Protein 4GHK (pdb70)

CATH classification: 3.40.605.10 (+1 more: 3.40.309.10)

Foldseek 3Di:
DLVVVLVVLLVLQQVLLVQLQPDDLVLLLQLLLQLLVLCVVCVVVLQVLLVVLLVVDPPLSVLLHCDPVNNVVLSVLSNLLSVDDQQAQDWDQQDADPLGWTKTKGKTFLAEEEEEEENRLSLLRQLLSLQSSNSYAYEYEYHPSNLSNSVVSLVSSLRSCVVSVRDSSSYHYDNDNPCVSVLCQLAVVVRHQEYEYDDALVVVVVSVVRGPHHYFYANDWAAEEEEFLQFDLVLLQVQQVVQHHAEYEYALNCLLVNCLVNLVSCVVVPEAEAEDPSNCVSCVVSVHDDHHHHDPCSLQDGSYHYYYYDNGLVVVLVSCQVRPSLAEYEYGHPDDVSRVCQCPRNNHLYYYYSHHSVCQECVSVPLSGASDAGGDDPQDHTGDGSSSSIDMDMDMDHDPRDDD/DLLVVLVVLLVLQQVQLVQLQVDDLVLLLQLLLQLLVVLVVCVVVLQVLLVVLLVVVVVVVDDPVLSVLLHCDPVNSVVLSVLSNLLSPDDQQFQDWDQQDADPLFWTKTKGKTFLAEEEEEEERNLSCLRNLLSLQSSNSYQYEYEYAPSNLRNNVVSLVSSLVSCVSSVRDSRSYHYPNDNPPVSVLCVLAVVVRHAEYEYDDALVVVVVSVVRGPHHYFAFRAFAEEEEEFLQFDLVLLQVQQLFLLHHQEYEYAPNCLLVRCLVVLQSLVVVVQAEAEDPSNCVSCVVSVRDDHHHHDPVSLQDHSYHYYYYDNGLVRVLVSCQVRGRLAEYEYGHPDPVSRVCQCVRRNHLYYYYSHHSNCQECVSVPLSGFSYAGRDDPQHHTGDGSSSRIDMDMDMDHDPRDD/DLLVVLVVLLVLQLVLLVQLQVDDLVLLLQLLLQLLVLCPPVVVQLQVLLVVLLVVDVVVDDCSVLQHCDPVNSVVLSVLSNLLSVDDQQFQDWDQQDADPLGWTKTKGKTFLAEEEEEEERRLSLLSQLLSLNSSNSYQYEYEYHLSNLSSNVVSLVSSQRSCVVSVRHSRSYHYDNDNPCVSLLSQQAVVVRHAEYEYDDDQVVVVVSVVSGPHHYFAANAWAEEEEEFLQFDLVLLQVQQLSQHHQEYEYAPNCLLVRLLVSLVSQVVVVEAEEEDPSNCVSCVVSVRDDHHYPCYHYYYYDNGLVRVLVCCQVGNRLAEYEYGHPDDVSRVCQVPRNNHLYYYYSHHSVCQECVSVPQSGFSDAHRDDPQDHGGDGSSSSIDMDMDMHHDPRDD/DLVLLVVLLVLQQVLLVQLQPDDLVLLLQLLLQLLVVCVVCVPVLQVLLVVLLVVVVVVLSVLQHCDPVNSVVLSVLSNLLNVDDQQFQDWDQQDADPLGWTKTKGKTFLAEEEEEEERNLSCLRQVLSLCSSNRYQYEYEYAPSRLRNNVVSLVSSLVSCVSSVGDSRSYHYPNDNDDCSVLSNLAVVVRHAEYEYHYALVVVVVSVVRGPHHYFAFNQWAEEEEEFLQFDLVLLQVQLVSLNHAEYEYAPNCLLVNVLVNLVVLVVVCQAEAEDPSNCVSCVVSVHDDHHHDDPVSLVYHYYYYDNGLVVVLVSCQPSTRLAEYEYGHPDPVSRVCQQPRNNHLYYYYSHHSVCQECVSVPLSGFSYAGRDDPQDHTGDGSSSRIDMDMDMDHDPRDD

Structure (mmCIF, N/CA/C/O backbone):
data_4GHK
#
_entry.id   4GHK
#
_cell.length_a   85.410
_cell.length_b   142.460
_cell.length_c   154.760
_cell.angle_alpha   90.00
_cell.angle_beta   90.00
_cell.angle_gamma   90.00
#
_symmetry.space_group_name_H-M   'P 21 21 21'
#
loop_
_entity.id
_entity.type
_entity.pdbx_description
1 polymer 'Gamma-glutamyl phosphate reductase'
2 water water
#
loop_
_atom_site.group_PDB
_atom_site.id
_atom_site.type_symbol
_atom_site.label_atom_id
_atom_site.label_alt_id
_atom_site.label_comp_id
_atom_site.label_asym_id
_atom_site.label_entity_id
_atom_site.label_seq_id
_atom_site.pdbx_PDB_ins_code
_atom_site.Cartn_x
_atom_site.Cartn_y
_atom_site.Cartn_z
_atom_site.occupancy
_atom_site.B_iso_or_equiv
_atom_site.auth_seq_id
_atom_site.auth_comp_id
_atom_site.auth_asym_id
_atom_site.auth_atom_id
_atom_site.pdbx_PDB_model_num
ATOM 1 N N . ASP A 1 23 ? 0.504 23.560 35.030 1.00 62.48 2 ASP A N 1
ATOM 2 C CA . ASP A 1 23 ? 1.656 22.671 34.905 1.00 64.26 2 ASP A CA 1
ATOM 3 C C . ASP A 1 23 ? 2.890 23.447 34.453 1.00 59.55 2 ASP A C 1
ATOM 4 O O . ASP A 1 23 ? 3.981 23.241 34.984 1.00 59.39 2 ASP A O 1
ATOM 9 N N . ILE A 1 24 ? 2.716 24.334 33.474 1.00 57.32 3 ILE A N 1
ATOM 10 C CA . ILE A 1 24 ? 3.810 25.182 33.005 1.00 52.34 3 ILE A CA 1
ATOM 11 C C . ILE A 1 24 ? 4.376 25.991 34.163 1.00 53.98 3 ILE A C 1
ATOM 12 O O . ILE A 1 24 ? 5.591 26.168 34.276 1.00 54.01 3 ILE A O 1
ATOM 14 N N . ASP A 1 25 ? 3.492 26.467 35.035 1.00 55.28 4 ASP A N 1
ATOM 15 C CA . ASP A 1 25 ? 3.910 27.260 36.188 1.00 52.37 4 ASP A CA 1
ATOM 16 C C . ASP A 1 25 ? 4.622 26.439 37.253 1.00 50.74 4 ASP A C 1
ATOM 17 O O . ASP A 1 25 ? 5.648 26.857 37.787 1.00 51.10 4 ASP A O 1
ATOM 22 N N . GLN A 1 26 ? 4.080 25.270 37.564 1.00 52.39 5 GLN A N 1
ATOM 23 C CA . GLN A 1 26 ? 4.725 24.392 38.530 1.00 52.58 5 GLN A CA 1
ATOM 24 C C . GLN A 1 26 ? 6.087 23.950 37.989 1.00 49.80 5 GLN A C 1
ATOM 25 O O . GLN A 1 26 ? 7.063 23.818 38.735 1.00 47.19 5 GLN A O 1
ATOM 27 N N . TYR A 1 27 ? 6.149 23.738 36.680 1.00 50.39 6 TYR A N 1
ATOM 28 C CA . TYR A 1 27 ? 7.372 23.279 36.038 1.00 48.29 6 TYR A CA 1
ATOM 29 C C . TYR A 1 27 ? 8.450 24.349 36.101 1.00 45.04 6 TYR A C 1
ATOM 30 O O . TYR A 1 27 ? 9.607 24.060 36.413 1.00 43.01 6 TYR A O 1
ATOM 39 N N . MET A 1 28 ? 8.069 25.589 35.810 1.00 43.99 7 MET A N 1
ATOM 40 C CA . MET A 1 28 ? 9.023 26.695 35.853 1.00 42.75 7 MET A CA 1
ATOM 41 C C . MET A 1 28 ? 9.553 26.974 37.267 1.00 43.90 7 MET A C 1
ATOM 42 O O . MET A 1 28 ? 10.732 27.296 37.440 1.00 43.78 7 MET A O 1
ATOM 47 N N . THR A 1 29 ? 8.694 26.836 38.274 1.00 43.86 8 THR A N 1
ATOM 48 C CA . THR A 1 29 ? 9.124 27.013 39.661 1.00 42.90 8 THR A CA 1
ATOM 49 C C . THR A 1 29 ? 10.133 25.927 40.033 1.00 42.21 8 THR A C 1
ATOM 50 O O . THR A 1 29 ? 11.204 26.214 40.574 1.00 37.44 8 THR A O 1
ATOM 54 N N . ASP A 1 30 ? 9.779 24.681 39.730 1.00 45.06 9 ASP A N 1
ATOM 55 C CA . ASP A 1 30 ? 10.673 23.539 39.920 1.00 43.86 9 ASP A CA 1
ATOM 56 C C . ASP A 1 30 ? 12.038 23.792 39.253 1.00 39.52 9 ASP A C 1
ATOM 57 O O . ASP A 1 30 ? 13.093 23.635 39.888 1.00 35.84 9 ASP A O 1
ATOM 62 N N . VAL A 1 31 ? 12.012 24.218 37.987 1.00 40.16 10 VAL A N 1
ATOM 63 C CA . VAL A 1 31 ? 13.238 24.553 37.259 1.00 35.76 10 VAL A CA 1
ATOM 64 C C . VAL A 1 31 ? 14.077 25.561 38.045 1.00 33.63 10 VAL A C 1
ATOM 65 O O . VAL A 1 31 ? 15.282 25.368 38.225 1.00 31.90 10 VAL A O 1
ATOM 69 N N . GLY A 1 32 ? 13.439 26.620 38.542 1.00 35.38 11 GLY A N 1
ATOM 70 C CA . GLY A 1 32 ? 14.139 27.611 39.353 1.00 33.25 11 GLY A CA 1
ATOM 71 C C . GLY A 1 32 ? 14.770 27.033 40.610 1.00 36.01 11 GLY A C 1
ATOM 72 O O . GLY A 1 32 ? 15.939 27.293 40.917 1.00 36.58 11 GLY A O 1
ATOM 73 N N . ARG A 1 33 ? 13.993 26.247 41.343 1.00 41.40 12 ARG A N 1
ATOM 74 C CA . ARG A 1 33 ? 14.486 25.603 42.553 1.00 45.57 12 ARG A CA 1
ATOM 75 C C . ARG A 1 33 ? 15.683 24.676 42.286 1.00 44.51 12 ARG A C 1
ATOM 76 O O . ARG A 1 33 ? 16.650 24.665 43.052 1.00 47.99 12 ARG A O 1
ATOM 84 N N . ARG A 1 34 ? 15.625 23.918 41.195 1.00 39.96 13 ARG A N 1
ATOM 85 C CA . ARG A 1 34 ? 16.730 23.032 40.815 1.00 36.58 13 ARG A CA 1
ATOM 86 C C . ARG A 1 34 ? 17.987 23.812 40.468 1.00 35.38 13 ARG A C 1
ATOM 87 O O . ARG A 1 34 ? 19.094 23.416 40.835 1.00 35.35 13 ARG A O 1
ATOM 95 N N . ALA A 1 35 ? 17.812 24.928 39.763 1.00 35.18 14 ALA A N 1
ATOM 96 C CA . ALA A 1 35 ? 18.934 25.792 39.422 1.00 32.61 14 ALA A CA 1
ATOM 97 C C . ALA A 1 35 ? 19.607 26.323 40.681 1.00 33.99 14 ALA A C 1
ATOM 98 O O . ALA A 1 35 ? 20.842 26.363 40.764 1.00 33.57 14 ALA A O 1
ATOM 100 N N . ARG A 1 36 ? 18.800 26.740 41.658 1.00 35.27 15 ARG A N 1
ATOM 101 C CA . ARG A 1 36 ? 19.340 27.273 42.915 1.00 39.72 15 ARG A CA 1
ATOM 102 C C . ARG A 1 36 ? 20.139 26.214 43.658 1.00 39.88 15 ARG A C 1
ATOM 103 O O . ARG A 1 36 ? 21.242 26.480 44.139 1.00 39.31 15 ARG A O 1
ATOM 111 N N . ARG A 1 37 ? 19.567 25.015 43.747 1.00 40.30 16 ARG A N 1
ATOM 112 C CA . ARG A 1 37 ? 20.233 23.894 44.403 1.00 42.37 16 ARG A CA 1
ATOM 113 C C . ARG A 1 37 ? 21.540 23.536 43.699 1.00 40.19 16 ARG A C 1
ATOM 114 O O . ARG A 1 37 ? 22.569 23.329 44.350 1.00 40.81 16 ARG A O 1
ATOM 122 N N . ALA A 1 38 ? 21.503 23.475 42.371 1.00 36.92 17 ALA A N 1
ATOM 123 C CA . ALA A 1 38 ? 22.691 23.127 41.596 1.00 34.65 17 ALA A CA 1
ATOM 124 C C . ALA A 1 38 ? 23.762 24.197 41.718 1.00 31.49 17 ALA A C 1
ATOM 125 O O . ALA A 1 38 ? 24.955 23.896 41.680 1.00 32.57 17 ALA A O 1
ATOM 127 N N . SER A 1 39 ? 23.342 25.450 41.850 1.00 28.60 18 SER A N 1
ATOM 128 C CA . SER A 1 39 ? 24.301 26.559 41.836 1.00 27.79 18 SER A CA 1
ATOM 129 C C . SER A 1 39 ? 25.388 26.402 42.909 1.00 26.78 18 SER A C 1
ATOM 130 O O . SER A 1 39 ? 26.516 26.852 42.715 1.00 26.85 18 SER A O 1
ATOM 133 N N . ARG A 1 40 ? 25.068 25.730 44.015 1.00 28.47 19 ARG A N 1
ATOM 134 C CA . ARG A 1 40 ? 26.053 25.531 45.090 1.00 33.06 19 ARG A CA 1
ATOM 135 C C . ARG A 1 40 ? 27.193 24.640 44.639 1.00 31.17 19 ARG A C 1
ATOM 136 O O . ARG A 1 40 ? 28.355 24.915 44.939 1.00 31.89 19 ARG A O 1
ATOM 144 N N . SER A 1 41 ? 26.853 23.570 43.923 1.00 30.02 20 SER A N 1
ATOM 145 C CA . SER A 1 41 ? 27.857 22.610 43.492 1.00 29.44 20 SER A CA 1
ATOM 146 C C . SER A 1 41 ? 28.754 23.213 42.433 1.00 23.86 20 SER A C 1
ATOM 147 O O . SER A 1 41 ? 29.974 23.056 42.499 1.00 28.70 20 SER A O 1
ATOM 150 N N . ILE A 1 42 ? 28.160 23.906 41.461 1.00 23.93 21 ILE A N 1
ATOM 151 C CA . ILE A 1 42 ? 28.950 24.488 40.375 1.00 20.97 21 ILE A CA 1
ATOM 152 C C . ILE A 1 42 ? 29.773 25.695 40.859 1.00 22.88 21 ILE A C 1
ATOM 153 O O . ILE A 1 42 ? 30.903 25.907 40.407 1.00 21.46 21 ILE A O 1
ATOM 158 N N . ALA A 1 43 ? 29.224 26.485 41.782 1.00 20.64 22 ALA A N 1
ATOM 159 C CA . ALA A 1 43 ? 29.992 27.606 42.332 1.00 24.35 22 ALA A CA 1
ATOM 160 C C . ALA A 1 43 ? 31.263 27.096 43.013 1.00 27.38 22 ALA A C 1
ATOM 161 O O . ALA A 1 43 ? 32.301 27.747 42.972 1.00 28.26 22 ALA A O 1
ATOM 163 N N . ARG A 1 44 ? 31.160 25.912 43.611 1.00 30.18 23 ARG A N 1
ATOM 164 C CA . ARG A 1 44 ? 32.230 25.291 44.395 1.00 32.28 23 ARG A CA 1
ATOM 165 C C . ARG A 1 44 ? 33.235 24.573 43.512 1.00 29.33 23 ARG A C 1
ATOM 166 O O . ARG A 1 44 ? 34.377 24.346 43.912 1.00 28.04 23 ARG A O 1
ATOM 174 N N . ALA A 1 45 ? 32.782 24.181 42.324 1.00 28.79 24 ALA A N 1
ATOM 175 C CA . ALA A 1 45 ? 33.529 23.260 41.467 1.00 27.68 24 ALA A CA 1
ATOM 176 C C . ALA A 1 45 ? 34.883 23.831 41.067 1.00 30.34 24 ALA A C 1
ATOM 177 O O . ALA A 1 45 ? 35.005 25.033 40.781 1.00 29.36 24 ALA A O 1
ATOM 179 N N . SER A 1 46 ? 35.893 22.966 41.027 1.00 28.46 25 SER A N 1
ATOM 180 C CA . SER A 1 46 ? 37.250 23.396 40.693 1.00 27.20 25 SER A CA 1
ATOM 181 C C . SER A 1 46 ? 37.367 23.740 39.218 1.00 27.25 25 SER A C 1
ATOM 182 O O . SER A 1 46 ? 36.510 23.378 38.411 1.00 27.49 25 SER A O 1
ATOM 185 N N . THR A 1 47 ? 38.442 24.434 38.867 1.00 29.00 26 THR A N 1
ATOM 186 C CA . THR A 1 47 ? 38.765 24.698 37.471 1.00 30.07 26 THR A CA 1
ATOM 187 C C . THR A 1 47 ? 38.860 23.413 36.664 1.00 26.85 26 THR A C 1
ATOM 188 O O . THR A 1 47 ? 38.346 23.339 35.550 1.00 32.04 26 THR A O 1
ATOM 192 N N . ALA A 1 48 ? 39.532 22.404 37.217 1.00 28.68 27 ALA A N 1
ATOM 193 C CA . ALA A 1 48 ? 39.690 21.130 36.519 1.00 26.64 27 ALA A CA 1
ATOM 194 C C . ALA A 1 48 ? 38.341 20.484 36.194 1.00 27.50 27 ALA A C 1
ATOM 195 O O . ALA A 1 48 ? 38.130 19.983 35.090 1.00 29.97 27 ALA A O 1
ATOM 197 N N . ALA A 1 49 ? 37.432 20.487 37.163 1.00 27.10 28 ALA A N 1
ATOM 198 C CA . ALA A 1 49 ? 36.150 19.808 36.991 1.00 27.97 28 ALA A CA 1
ATOM 199 C C . ALA A 1 49 ? 35.298 20.548 35.969 1.00 27.28 28 ALA A C 1
ATOM 200 O O . ALA A 1 49 ? 34.603 19.926 35.150 1.00 32.75 28 ALA A O 1
ATOM 202 N N . LYS A 1 50 ? 35.356 21.876 36.006 1.00 22.78 29 LYS A N 1
ATOM 203 C CA . LYS A 1 50 ? 34.609 22.678 35.049 1.00 24.25 29 LYS A CA 1
ATOM 204 C C . LYS A 1 50 ? 35.133 22.482 33.634 1.00 24.88 29 LYS A C 1
ATOM 205 O O . LYS A 1 50 ? 34.358 22.213 32.713 1.00 26.30 29 LYS A O 1
ATOM 211 N N . ASN A 1 51 ? 36.445 22.601 33.455 1.00 27.14 30 ASN A N 1
ATOM 212 C CA . ASN A 1 51 ? 37.038 22.363 32.135 1.00 29.90 30 ASN A CA 1
ATOM 213 C C . ASN A 1 51 ? 36.813 20.933 31.648 1.00 31.99 30 ASN A C 1
ATOM 214 O O . ASN A 1 51 ? 36.665 20.699 30.444 1.00 34.27 30 ASN A O 1
ATOM 219 N N . ALA A 1 52 ? 36.754 19.978 32.579 1.00 24.18 31 ALA A N 1
ATOM 220 C CA . ALA A 1 52 ? 36.516 18.577 32.196 1.00 26.74 31 ALA A CA 1
ATOM 221 C C . ALA A 1 52 ? 35.075 18.373 31.721 1.00 30.53 31 ALA A C 1
ATOM 222 O O . ALA A 1 52 ? 34.815 17.591 30.808 1.00 32.61 31 ALA A O 1
ATOM 224 N N . ALA A 1 53 ? 34.136 19.061 32.367 1.00 28.41 32 ALA A N 1
ATOM 225 C CA . ALA A 1 53 ? 32.746 19.053 31.910 1.00 31.60 32 ALA A CA 1
ATOM 226 C C . ALA A 1 53 ? 32.675 19.562 30.466 1.00 30.97 32 ALA A C 1
ATOM 227 O O . ALA A 1 53 ? 32.057 18.934 29.603 1.00 34.10 32 ALA A O 1
ATOM 229 N N . LEU A 1 54 ? 33.325 20.701 30.222 1.00 29.81 33 LEU A N 1
ATOM 230 C CA . LEU A 1 54 ? 33.398 21.299 28.885 1.00 30.55 33 LEU A CA 1
ATOM 231 C C . LEU A 1 54 ? 33.945 20.318 27.855 1.00 32.12 33 LEU A C 1
ATOM 232 O O . LEU A 1 54 ? 33.299 20.042 26.835 1.00 33.58 33 LEU A O 1
ATOM 237 N N . GLU A 1 55 ? 35.128 19.773 28.131 1.00 35.80 34 GLU A N 1
ATOM 238 C CA . GLU A 1 55 ? 35.739 18.790 27.235 1.00 40.16 34 GLU A CA 1
ATOM 239 C C . GLU A 1 55 ? 34.871 17.530 27.045 1.00 42.33 34 GLU A C 1
ATOM 240 O O . GLU A 1 55 ? 34.893 16.899 25.985 1.00 44.28 34 GLU A O 1
ATOM 246 N N . ALA A 1 56 ? 34.104 17.163 28.066 1.00 43.70 35 ALA A N 1
ATOM 247 C CA . ALA A 1 56 ? 33.271 15.963 27.963 1.00 44.88 35 ALA A CA 1
ATOM 248 C C . ALA A 1 56 ? 32.073 16.231 27.055 1.00 44.84 35 ALA A C 1
ATOM 249 O O . ALA A 1 56 ? 31.738 15.403 26.203 1.00 47.25 35 ALA A O 1
ATOM 251 N N . VAL A 1 57 ? 31.442 17.395 27.229 1.00 43.27 36 VAL A N 1
ATOM 252 C CA . VAL A 1 57 ? 30.377 17.826 26.317 1.00 36.01 36 VAL A CA 1
ATOM 253 C C . VAL A 1 57 ? 30.879 17.815 24.867 1.00 40.42 36 VAL A C 1
ATOM 254 O O . VAL A 1 57 ? 30.207 17.302 23.966 1.00 39.83 36 VAL A O 1
ATOM 258 N N . ALA A 1 58 ? 32.084 18.345 24.663 1.00 39.87 37 ALA A N 1
ATOM 259 C CA . ALA A 1 58 ? 32.680 18.431 23.333 1.00 39.36 37 ALA A CA 1
ATOM 260 C C . ALA A 1 58 ? 32.929 17.060 22.699 1.00 50.87 37 ALA A C 1
ATOM 261 O O . ALA A 1 58 ? 32.969 16.944 21.477 1.00 53.88 37 ALA A O 1
ATOM 263 N N . ARG A 1 59 ? 33.105 16.031 23.524 1.00 50.21 38 ARG A N 1
ATOM 264 C CA . ARG A 1 59 ? 33.309 14.673 23.009 1.00 51.32 38 ARG A CA 1
ATOM 265 C C . ARG A 1 59 ? 31.973 13.955 22.823 1.00 54.34 38 ARG A C 1
ATOM 266 O O . ARG A 1 59 ? 31.820 13.129 21.925 1.00 58.49 38 ARG A O 1
ATOM 268 N N . ALA A 1 60 ? 31.000 14.278 23.673 1.00 55.75 39 ALA A N 1
ATOM 269 C CA . ALA A 1 60 ? 29.666 13.688 23.555 1.00 55.95 39 ALA A CA 1
ATOM 270 C C . ALA A 1 60 ? 28.948 14.187 22.302 1.00 58.49 39 ALA A C 1
ATOM 271 O O . ALA A 1 60 ? 28.112 13.481 21.734 1.00 60.67 39 ALA A O 1
ATOM 273 N N . ILE A 1 61 ? 29.268 15.410 21.883 1.00 58.98 40 ILE A N 1
ATOM 274 C CA . ILE A 1 61 ? 28.762 15.944 20.621 1.00 58.85 40 ILE A CA 1
ATOM 275 C C . ILE A 1 61 ? 29.400 15.181 19.463 1.00 63.41 40 ILE A C 1
ATOM 276 O O . ILE A 1 61 ? 28.729 14.836 18.484 1.00 69.36 40 ILE A O 1
ATOM 281 N N . GLU A 1 62 ? 30.692 14.894 19.582 1.00 62.95 41 GLU A N 1
ATOM 282 C CA . GLU A 1 62 ? 31.394 14.121 18.554 1.00 66.55 41 GLU A CA 1
ATOM 283 C C . GLU A 1 62 ? 30.879 12.680 18.402 1.00 67.79 41 GLU A C 1
ATOM 284 O O . GLU A 1 62 ? 30.905 12.124 17.304 1.00 69.63 41 GLU A O 1
ATOM 290 N N . ARG A 1 63 ? 30.398 12.089 19.497 1.00 66.68 42 ARG A N 1
ATOM 291 C CA . ARG A 1 63 ? 29.928 10.698 19.487 1.00 66.55 42 ARG A CA 1
ATOM 292 C C . ARG A 1 63 ? 28.451 10.528 19.081 1.00 69.15 42 ARG A C 1
ATOM 293 O O . ARG A 1 63 ? 28.115 9.615 18.327 1.00 75.32 42 ARG A O 1
ATOM 295 N N . ASP A 1 64 ? 27.579 11.406 19.578 1.00 66.37 43 ASP A N 1
ATOM 296 C CA . ASP A 1 64 ? 26.138 11.318 19.311 1.00 67.48 43 ASP A CA 1
ATOM 297 C C . ASP A 1 64 ? 25.704 12.245 18.176 1.00 65.72 43 ASP A C 1
ATOM 298 O O . ASP A 1 64 ? 24.523 12.571 18.054 1.00 63.34 43 ASP A O 1
ATOM 303 N N . ALA A 1 65 ? 26.664 12.650 17.346 1.00 66.31 44 ALA A N 1
ATOM 304 C CA . ALA A 1 65 ? 26.435 13.598 16.249 1.00 64.69 44 ALA A CA 1
ATOM 305 C C . ALA A 1 65 ? 25.293 13.214 15.292 1.00 71.32 44 ALA A C 1
ATOM 306 O O . ALA A 1 65 ? 24.495 14.072 14.886 1.00 70.29 44 ALA A O 1
ATOM 308 N N . GLY A 1 66 ? 25.231 11.933 14.926 1.00 72.66 45 GLY A N 1
ATOM 309 C CA . GLY A 1 66 ? 24.165 11.426 14.079 1.00 73.71 45 GLY A CA 1
ATOM 310 C C . GLY A 1 66 ? 22.788 11.600 14.692 1.00 74.48 45 GLY A C 1
ATOM 311 O O . GLY A 1 66 ? 21.897 12.191 14.082 1.00 76.08 45 GLY A O 1
ATOM 312 N N . ALA A 1 67 ? 22.615 11.095 15.911 1.00 75.56 46 ALA A N 1
ATOM 313 C CA . ALA A 1 67 ? 21.357 11.246 16.644 1.00 76.97 46 ALA A CA 1
ATOM 314 C C . ALA A 1 67 ? 21.006 12.715 16.888 1.00 75.18 46 ALA A C 1
ATOM 315 O O . ALA A 1 67 ? 19.850 13.052 17.161 1.00 74.29 46 ALA A O 1
ATOM 317 N N . LEU A 1 68 ? 22.017 13.576 16.800 1.00 73.55 47 LEU A N 1
ATOM 318 C CA . LEU A 1 68 ? 21.845 15.015 16.967 1.00 71.91 47 LEU A CA 1
ATOM 319 C C . LEU A 1 68 ? 21.432 15.666 15.655 1.00 73.29 47 LEU A C 1
ATOM 320 O O . LEU A 1 68 ? 20.488 16.464 15.617 1.00 72.33 47 LEU A O 1
ATOM 325 N N . LYS A 1 69 ? 22.160 15.339 14.588 1.00 71.81 48 LYS A N 1
ATOM 326 C CA . LYS A 1 69 ? 21.907 15.923 13.278 1.00 71.22 48 LYS A CA 1
ATOM 327 C C . LYS A 1 69 ? 20.545 15.486 12.759 1.00 74.83 48 LYS A C 1
ATOM 328 O O . LYS A 1 69 ? 19.983 16.119 11.869 1.00 76.80 48 LYS A O 1
ATOM 330 N N . ALA A 1 70 ? 20.015 14.406 13.328 1.00 77.38 49 ALA A N 1
ATOM 331 C CA . ALA A 1 70 ? 18.710 13.885 12.919 1.00 81.70 49 ALA A CA 1
ATOM 332 C C . ALA A 1 70 ? 17.589 14.731 13.513 1.00 81.02 49 ALA A C 1
ATOM 333 O O . ALA A 1 70 ? 16.602 15.044 12.840 1.00 82.78 49 ALA A O 1
ATOM 335 N N . ALA A 1 71 ? 17.747 15.087 14.784 1.00 75.86 50 ALA A N 1
ATOM 336 C CA . ALA A 1 71 ? 16.800 15.965 15.453 1.00 72.45 50 ALA A CA 1
ATOM 337 C C . ALA A 1 71 ? 16.749 17.322 14.759 1.00 69.16 50 ALA A C 1
ATOM 338 O O . ALA A 1 71 ? 15.668 17.865 14.531 1.00 61.92 50 ALA A O 1
ATOM 340 N N . ASN A 1 72 ? 17.921 17.857 14.420 1.00 65.83 51 ASN A N 1
ATOM 341 C CA . ASN A 1 72 ? 18.007 19.126 13.705 1.00 65.52 51 ASN A CA 1
ATOM 342 C C . ASN A 1 72 ? 17.277 19.064 12.376 1.00 68.11 51 ASN A C 1
ATOM 343 O O . ASN A 1 72 ? 16.561 19.995 12.014 1.00 69.13 51 ASN A O 1
ATOM 348 N N . ALA A 1 73 ? 17.468 17.963 11.656 1.00 69.97 52 ALA A N 1
ATOM 349 C CA . ALA A 1 73 ? 16.775 17.732 10.393 1.00 73.31 52 ALA A CA 1
ATOM 350 C C . ALA A 1 73 ? 15.259 17.750 10.593 1.00 73.50 52 ALA A C 1
ATOM 351 O O . ALA A 1 73 ? 14.534 18.405 9.843 1.00 75.68 52 ALA A O 1
ATOM 353 N N . ARG A 1 74 ? 14.792 17.035 11.615 1.00 74.39 53 ARG A N 1
ATOM 354 C CA . ARG A 1 74 ? 13.368 16.991 11.954 1.00 77.66 53 ARG A CA 1
ATOM 355 C C . ARG A 1 74 ? 12.879 18.316 12.554 1.00 81.31 53 ARG A C 1
ATOM 356 O O . ARG A 1 74 ? 11.686 18.487 12.820 1.00 84.29 53 ARG A O 1
ATOM 358 N N . ASP A 1 75 ? 13.814 19.241 12.767 1.00 79.78 54 ASP A N 1
ATOM 359 C CA . ASP A 1 75 ? 13.503 20.606 13.182 1.00 78.42 54 ASP A CA 1
ATOM 360 C C . ASP A 1 75 ? 13.583 21.556 11.983 1.00 79.82 54 ASP A C 1
ATOM 361 O O . ASP A 1 75 ? 12.690 22.383 11.775 1.00 80.10 54 ASP A O 1
ATOM 366 N N . VAL A 1 76 ? 14.659 21.432 11.203 1.00 77.25 55 VAL A N 1
ATOM 367 C CA . VAL A 1 76 ? 14.887 22.295 10.044 1.00 74.28 55 VAL A CA 1
ATOM 368 C C . VAL A 1 76 ? 13.758 22.131 9.037 1.00 76.24 55 VAL A C 1
ATOM 369 O O . VAL A 1 76 ? 13.346 23.094 8.391 1.00 75.90 55 VAL A O 1
ATOM 371 N N . ALA A 1 77 ? 13.252 20.908 8.917 1.00 77.37 56 ALA A N 1
ATOM 372 C CA . ALA A 1 77 ? 12.056 20.672 8.124 1.00 83.56 56 ALA A CA 1
ATOM 373 C C . ALA A 1 77 ? 10.899 21.503 8.683 1.00 85.56 56 ALA A C 1
ATOM 374 O O . ALA A 1 77 ? 10.452 22.463 8.047 1.00 89.76 56 ALA A O 1
ATOM 376 N N . ARG A 1 78 ? 10.438 21.141 9.880 1.00 82.15 57 ARG A N 1
ATOM 377 C CA . ARG A 1 78 ? 9.283 21.786 10.509 1.00 80.53 57 ARG A CA 1
ATOM 378 C C . ARG A 1 78 ? 9.396 23.311 10.573 1.00 77.54 57 ARG A C 1
ATOM 379 O O . ARG A 1 78 ? 8.825 24.021 9.738 1.00 71.44 57 ARG A O 1
ATOM 381 N N . ASP A 1 85 ? 10.808 30.256 6.407 1.00 93.32 64 ASP A N 1
ATOM 382 C CA . ASP A 1 85 ? 11.370 31.481 5.850 1.00 95.00 64 ASP A CA 1
ATOM 383 C C . ASP A 1 85 ? 12.833 31.311 5.437 1.00 96.59 64 ASP A C 1
ATOM 384 O O . ASP A 1 85 ? 13.243 30.238 4.986 1.00 97.93 64 ASP A O 1
ATOM 386 N N . ALA A 1 86 ? 13.605 32.385 5.599 1.00 96.20 65 ALA A N 1
ATOM 387 C CA . ALA A 1 86 ? 15.017 32.434 5.220 1.00 96.84 65 ALA A CA 1
ATOM 388 C C . ALA A 1 86 ? 15.608 33.759 5.703 1.00 96.33 65 ALA A C 1
ATOM 389 O O . ALA A 1 86 ? 14.879 34.739 5.849 1.00 96.73 65 ALA A O 1
ATOM 391 N N . ALA A 1 87 ? 16.909 33.791 5.996 1.00 95.14 66 ALA A N 1
ATOM 392 C CA . ALA A 1 87 ? 17.742 32.597 6.094 1.00 95.72 66 ALA A CA 1
ATOM 393 C C . ALA A 1 87 ? 17.683 32.114 7.541 1.00 91.76 66 ALA A C 1
ATOM 394 O O . ALA A 1 87 ? 18.705 31.908 8.202 1.00 86.36 66 ALA A O 1
ATOM 396 N N . PHE A 1 88 ? 16.452 31.974 8.019 1.00 92.61 67 PHE A N 1
ATOM 397 C CA . PHE A 1 88 ? 16.143 31.410 9.318 1.00 89.67 67 PHE A CA 1
ATOM 398 C C . PHE A 1 88 ? 16.590 29.952 9.318 1.00 88.18 67 PHE A C 1
ATOM 399 O O . PHE A 1 88 ? 17.190 29.473 10.284 1.00 84.26 67 PHE A O 1
ATOM 407 N N . VAL A 1 89 ? 16.308 29.263 8.211 1.00 88.76 68 VAL A N 1
ATOM 408 C CA . VAL A 1 89 ? 16.605 27.838 8.064 1.00 87.51 68 VAL A CA 1
ATOM 409 C C . VAL A 1 89 ? 18.107 27.519 8.062 1.00 88.66 68 VAL A C 1
ATOM 410 O O . VAL A 1 89 ? 18.521 26.449 8.521 1.00 88.10 68 VAL A O 1
ATOM 412 N N . ASP A 1 90 ? 18.916 28.441 7.541 1.00 89.08 69 ASP A N 1
ATOM 413 C CA . ASP A 1 90 ? 20.373 28.293 7.564 1.00 87.12 69 ASP A CA 1
ATOM 414 C C . ASP A 1 90 ? 20.939 28.509 8.971 1.00 83.33 69 ASP A C 1
ATOM 415 O O . ASP A 1 90 ? 21.780 27.736 9.434 1.00 82.24 69 ASP A O 1
ATOM 417 N N . ARG A 1 91 ? 20.483 29.563 9.645 1.00 80.17 70 ARG A N 1
ATOM 418 C CA . ARG A 1 91 ? 20.901 29.830 11.022 1.00 77.56 70 ARG A CA 1
ATOM 419 C C . ARG A 1 91 ? 20.461 28.697 11.951 1.00 76.41 70 ARG A C 1
ATOM 420 O O . ARG A 1 91 ? 21.141 28.381 12.932 1.00 76.40 70 ARG A O 1
ATOM 422 N N . LEU A 1 92 ? 19.318 28.096 11.625 1.00 74.79 71 LEU A N 1
ATOM 423 C CA . LEU A 1 92 ? 18.767 26.958 12.368 1.00 70.56 71 LEU A CA 1
ATOM 424 C C . LEU A 1 92 ? 19.476 25.631 12.051 1.00 72.43 71 LEU A C 1
ATOM 425 O O . LEU A 1 92 ? 19.432 24.691 12.848 1.00 71.69 71 LEU A O 1
ATOM 430 N N . THR A 1 93 ? 20.140 25.568 10.897 1.00 77.22 72 THR A N 1
ATOM 431 C CA . THR A 1 93 ? 20.745 24.321 10.413 1.00 80.43 72 THR A CA 1
ATOM 432 C C . THR A 1 93 ? 22.070 23.993 11.097 1.00 79.60 72 THR A C 1
ATOM 433 O O . THR A 1 93 ? 23.043 24.739 10.978 1.00 81.71 72 THR A O 1
ATOM 435 N N . LEU A 1 94 ? 22.103 22.866 11.804 1.00 77.22 73 LEU A N 1
ATOM 436 C CA . LEU A 1 94 ? 23.330 22.406 12.443 1.00 75.56 73 LEU A CA 1
ATOM 437 C C . LEU A 1 94 ? 24.231 21.741 11.408 1.00 78.15 73 LEU A C 1
ATOM 438 O O . LEU A 1 94 ? 24.332 20.512 11.342 1.00 78.57 73 LEU A O 1
ATOM 440 N N . SER A 1 95 ? 24.877 22.573 10.596 1.00 80.98 74 SER A N 1
ATOM 441 C CA . SER A 1 95 ? 25.773 22.108 9.545 1.00 86.17 74 SER A CA 1
ATOM 442 C C . SER A 1 95 ? 27.027 21.456 10.115 1.00 88.97 74 SER A C 1
ATOM 443 O O . SER A 1 95 ? 27.370 21.648 11.285 1.00 87.25 74 SER A O 1
ATOM 445 N N . ASP A 1 96 ? 27.721 20.696 9.275 1.00 93.91 75 ASP A N 1
ATOM 446 C CA . ASP A 1 96 ? 28.993 20.099 9.667 1.00 95.02 75 ASP A CA 1
ATOM 447 C C . ASP A 1 96 ? 30.127 21.130 9.591 1.00 95.77 75 ASP A C 1
ATOM 448 O O . ASP A 1 96 ? 31.252 20.809 9.202 1.00 101.88 75 ASP A O 1
ATOM 450 N N . LYS A 1 97 ? 29.807 22.371 9.950 1.00 88.04 76 LYS A N 1
ATOM 451 C CA . LYS A 1 97 ? 30.779 23.446 10.061 1.00 82.73 76 LYS A CA 1
ATOM 452 C C . LYS A 1 97 ? 30.410 24.217 11.310 1.00 81.45 76 LYS A C 1
ATOM 453 O O . LYS A 1 97 ? 31.233 24.930 11.888 1.00 81.09 76 LYS A O 1
ATOM 455 N N . ALA A 1 98 ? 29.150 24.077 11.715 1.00 80.05 77 ALA A N 1
ATOM 456 C CA . ALA A 1 98 ? 28.656 24.716 12.931 1.00 75.63 77 ALA A CA 1
ATOM 457 C C . ALA A 1 98 ? 28.829 23.762 14.106 1.00 74.74 77 ALA A C 1
ATOM 458 O O . ALA A 1 98 ? 28.961 24.194 15.252 1.00 74.75 77 ALA A O 1
ATOM 460 N N . LEU A 1 99 ? 28.825 22.463 13.811 1.00 75.08 78 LEU A N 1
ATOM 461 C CA . LEU A 1 99 ? 29.080 21.452 14.830 1.00 73.92 78 LEU A CA 1
ATOM 462 C C . LEU A 1 99 ? 30.565 21.438 15.183 1.00 76.46 78 LEU A C 1
ATOM 463 O O . LEU A 1 99 ? 30.934 21.201 16.336 1.00 75.59 78 LEU A O 1
ATOM 465 N N . LYS A 1 100 ? 31.413 21.703 14.190 1.00 76.76 79 LYS A N 1
ATOM 466 C CA . LYS A 1 100 ? 32.840 21.884 14.436 1.00 71.90 79 LYS A CA 1
ATOM 467 C C . LYS A 1 100 ? 33.074 23.152 15.248 1.00 67.19 79 LYS A C 1
ATOM 468 O O . LYS A 1 100 ? 33.769 23.118 16.266 1.00 68.31 79 LYS A O 1
ATOM 470 N N . THR A 1 101 ? 32.493 24.264 14.795 1.00 63.70 80 THR A N 1
ATOM 471 C CA . THR A 1 101 ? 32.585 25.562 15.485 1.00 59.98 80 THR A CA 1
ATOM 472 C C . THR A 1 101 ? 32.092 25.516 16.944 1.00 57.06 80 THR A C 1
ATOM 473 O O . THR A 1 101 ? 32.685 26.126 17.850 1.00 52.37 80 THR A O 1
ATOM 477 N N . MET A 1 102 ? 30.992 24.803 17.161 1.00 57.78 81 MET A N 1
ATOM 478 C CA . MET A 1 102 ? 30.421 24.652 18.497 1.00 59.80 81 MET A CA 1
ATOM 479 C C . MET A 1 102 ? 31.355 23.837 19.404 1.00 56.62 81 MET A C 1
ATOM 480 O O . MET A 1 102 ? 31.589 24.195 20.561 1.00 52.86 81 MET A O 1
ATOM 485 N N . VAL A 1 103 ? 31.901 22.757 18.850 1.00 55.58 82 VAL A N 1
ATOM 486 C CA . VAL A 1 103 ? 32.836 21.887 19.560 1.00 52.92 82 VAL A CA 1
ATOM 487 C C . VAL A 1 103 ? 34.172 22.578 19.858 1.00 51.82 82 VAL A C 1
ATOM 488 O O . VAL A 1 103 ? 34.711 22.446 20.962 1.00 54.30 82 VAL A O 1
ATOM 492 N N . GLU A 1 104 ? 34.687 23.325 18.885 1.00 51.39 83 GLU A N 1
ATOM 493 C CA . GLU A 1 104 ? 35.876 24.152 19.082 1.00 53.46 83 GLU A CA 1
ATOM 494 C C . GLU A 1 104 ? 35.650 25.213 20.158 1.00 51.94 83 GLU A C 1
ATOM 495 O O . GLU A 1 104 ? 36.567 25.562 20.904 1.00 54.51 83 GLU A O 1
ATOM 501 N N . GLY A 1 105 ? 34.428 25.729 20.237 1.00 50.11 84 GLY A N 1
ATOM 502 C CA . GLY A 1 105 ? 34.104 26.761 21.212 1.00 47.19 84 GLY A CA 1
ATOM 503 C C . GLY A 1 105 ? 34.182 26.262 22.640 1.00 45.34 84 GLY A C 1
ATOM 504 O O . GLY A 1 105 ? 34.679 26.960 23.529 1.00 40.53 84 GLY A O 1
ATOM 505 N N . LEU A 1 106 ? 33.678 25.050 22.861 1.00 48.18 85 LEU A N 1
ATOM 506 C CA . LEU A 1 106 ? 33.749 24.414 24.177 1.00 45.28 85 LEU A CA 1
ATOM 507 C C . LEU A 1 106 ? 35.187 24.348 24.668 1.00 42.21 85 LEU A C 1
ATOM 508 O O . LEU A 1 106 ? 35.492 24.745 25.797 1.00 40.65 85 LEU A O 1
ATOM 513 N N . ARG A 1 107 ? 36.070 23.872 23.795 1.00 44.85 86 ARG A N 1
ATOM 514 C CA . ARG A 1 107 ? 37.479 23.722 24.127 1.00 44.09 86 ARG A CA 1
ATOM 515 C C . ARG A 1 107 ? 38.132 25.082 24.299 1.00 43.20 86 ARG A C 1
ATOM 516 O O . ARG A 1 107 ? 39.043 25.250 25.110 1.00 44.61 86 ARG A O 1
ATOM 524 N N . GLN A 1 108 ? 37.646 26.051 23.535 1.00 44.14 87 GLN A N 1
ATOM 525 C CA . GLN A 1 108 ? 38.120 27.423 23.631 1.00 45.56 87 GLN A CA 1
ATOM 526 C C . GLN A 1 108 ? 37.751 28.007 24.999 1.00 44.91 87 GLN A C 1
ATOM 527 O O . GLN A 1 108 ? 38.585 28.626 25.676 1.00 44.04 87 GLN A O 1
ATOM 533 N N . VAL A 1 109 ? 36.508 27.793 25.421 1.00 42.48 88 VAL A N 1
ATOM 534 C CA . VAL A 1 109 ? 36.071 28.261 26.733 1.00 36.38 88 VAL A CA 1
ATOM 535 C C . VAL A 1 109 ? 36.882 27.584 27.832 1.00 35.77 88 VAL A C 1
ATOM 536 O O . VAL A 1 109 ? 37.180 28.190 28.869 1.00 29.69 88 VAL A O 1
ATOM 540 N N . ALA A 1 110 ? 37.266 26.330 27.590 1.00 36.91 89 ALA A N 1
ATOM 541 C CA . ALA A 1 110 ? 38.076 25.588 28.557 1.00 34.72 89 ALA A CA 1
ATOM 542 C C . ALA A 1 110 ? 39.460 26.209 28.766 1.00 34.27 89 ALA A C 1
ATOM 543 O O . ALA A 1 110 ? 39.996 26.177 29.875 1.00 33.82 89 ALA A O 1
ATOM 545 N N . THR A 1 111 ? 40.038 26.763 27.702 1.00 35.65 90 THR A N 1
ATOM 546 C CA . THR A 1 111 ? 41.375 27.368 27.782 1.00 37.42 90 THR A CA 1
ATOM 547 C C . THR A 1 111 ? 41.387 28.673 28.576 1.00 37.44 90 THR A C 1
ATOM 548 O O . THR A 1 111 ? 42.419 29.063 29.124 1.00 36.70 90 THR A O 1
ATOM 552 N N . LEU A 1 112 ? 40.238 29.346 28.622 1.00 37.80 91 LEU A N 1
ATOM 553 C CA . LEU A 1 112 ? 40.102 30.627 29.315 1.00 36.42 91 LEU A CA 1
ATOM 554 C C . LEU A 1 112 ? 40.418 30.460 30.794 1.00 35.46 91 LEU A C 1
ATOM 555 O O . LEU A 1 112 ? 40.122 29.411 31.376 1.00 35.56 91 LEU A O 1
ATOM 560 N N . PRO A 1 113 ? 41.030 31.485 31.412 1.00 32.87 92 PRO A N 1
ATOM 561 C CA . PRO A 1 113 ? 41.344 31.373 32.842 1.00 28.58 92 PRO A CA 1
ATOM 562 C C . PRO A 1 113 ? 40.082 31.285 33.670 1.00 28.98 92 PRO A C 1
ATOM 563 O O . PRO A 1 113 ? 39.059 31.828 33.260 1.00 29.36 92 PRO A O 1
ATOM 567 N N . ASP A 1 114 ? 40.151 30.618 34.820 1.00 30.13 93 ASP A N 1
ATOM 568 C CA . ASP A 1 114 ? 38.995 30.509 35.691 1.00 29.20 93 ASP A CA 1
ATOM 569 C C . ASP A 1 114 ? 38.906 31.768 36.546 1.00 29.17 93 ASP A C 1
ATOM 570 O O . ASP A 1 114 ? 39.803 32.041 37.344 1.00 30.11 93 ASP A O 1
ATOM 575 N N . PRO A 1 115 ? 37.822 32.541 36.376 1.00 31.10 94 PRO A N 1
ATOM 576 C CA . PRO A 1 115 ? 37.721 33.825 37.073 1.00 26.58 94 PRO A CA 1
ATOM 577 C C . PRO A 1 115 ? 37.309 33.645 38.502 1.00 26.14 94 PRO A C 1
ATOM 578 O O . PRO A 1 115 ? 37.492 34.548 39.312 1.00 29.04 94 PRO A O 1
ATOM 582 N N . ILE A 1 116 ? 36.779 32.471 38.813 1.00 23.60 95 ILE A N 1
ATOM 583 C CA . ILE A 1 116 ? 36.080 32.248 40.066 1.00 23.93 95 ILE A CA 1
ATOM 584 C C . ILE A 1 116 ? 36.987 32.016 41.299 1.00 28.65 95 ILE A C 1
ATOM 585 O O . ILE A 1 116 ? 37.960 31.252 41.246 1.00 25.69 95 ILE A O 1
ATOM 590 N N . GLY A 1 117 ? 36.660 32.686 42.408 1.00 26.64 96 GLY A N 1
ATOM 591 C CA . GLY A 1 117 ? 37.361 32.478 43.664 1.00 25.21 96 GLY A CA 1
ATOM 592 C C . GLY A 1 117 ? 38.609 33.332 43.814 1.00 26.21 96 GLY A C 1
ATOM 593 O O . GLY A 1 117 ? 39.297 33.261 44.839 1.00 27.92 96 GLY A O 1
ATOM 594 N N . GLU A 1 118 ? 38.925 34.124 42.794 1.00 20.49 97 GLU A N 1
ATOM 595 C CA . GLU A 1 118 ? 40.056 35.036 42.897 1.00 26.11 97 GLU A CA 1
ATOM 596 C C . GLU A 1 118 ? 39.852 36.080 44.012 1.00 25.57 97 GLU A C 1
ATOM 597 O O . GLU A 1 118 ? 38.789 36.696 44.118 1.00 22.22 97 GLU A O 1
ATOM 603 N N . MET A 1 119 ? 40.880 36.265 44.835 1.00 27.39 98 MET A N 1
ATOM 604 C CA . MET A 1 119 ? 40.880 37.310 45.851 1.00 28.95 98 MET A CA 1
ATOM 605 C C . MET A 1 119 ? 41.866 38.392 45.454 1.00 28.42 98 MET A C 1
ATOM 606 O O . MET A 1 119 ? 42.940 38.105 44.918 1.00 28.45 98 MET A O 1
ATOM 611 N N . SER A 1 120 ? 41.492 39.638 45.719 1.00 24.58 99 SER A N 1
ATOM 612 C CA . SER A 1 120 ? 42.276 40.778 45.277 1.00 28.41 99 SER A CA 1
ATOM 613 C C . SER A 1 120 ? 42.242 41.897 46.318 1.00 25.24 99 SER A C 1
ATOM 614 O O . SER A 1 120 ? 41.289 42.002 47.089 1.00 21.26 99 SER A O 1
ATOM 617 N N . ASN A 1 121 ? 43.278 42.728 46.310 1.00 22.92 100 ASN A N 1
ATOM 618 C CA . ASN A 1 121 ? 43.360 43.901 47.170 1.00 27.04 100 ASN A CA 1
ATOM 619 C C . ASN A 1 121 ? 43.078 43.589 48.627 1.00 26.81 100 ASN A C 1
ATOM 620 O O . ASN A 1 121 ? 42.339 44.310 49.293 1.00 26.54 100 ASN A O 1
ATOM 625 N N . LEU A 1 122 ? 43.653 42.490 49.100 1.00 26.23 101 LEU A N 1
ATOM 626 C CA . LEU A 1 122 ? 43.544 42.100 50.500 1.00 26.87 101 LEU A CA 1
ATOM 627 C C . LEU A 1 122 ? 44.524 42.949 51.314 1.00 27.71 101 LEU A C 1
ATOM 628 O O . LEU A 1 122 ? 45.694 42.571 51.480 1.00 29.27 101 LEU A O 1
ATOM 633 N N . LYS A 1 123 ? 44.059 44.104 51.793 1.00 26.67 102 LYS A N 1
ATOM 634 C CA . LYS A 1 123 ? 44.933 45.060 52.487 1.00 27.77 102 LYS A CA 1
ATOM 635 C C . LYS A 1 123 ? 44.675 45.054 53.983 1.00 24.30 102 LYS A C 1
ATOM 636 O O . LYS A 1 123 ? 43.542 44.853 54.413 1.00 22.43 102 LYS A O 1
ATOM 642 N N . TYR A 1 124 ? 45.708 45.324 54.773 1.00 26.73 103 TYR A N 1
ATOM 643 C CA . TYR A 1 124 ? 45.513 45.538 56.207 1.00 33.02 103 TYR A CA 1
ATOM 644 C C . TYR A 1 124 ? 44.872 46.890 56.494 1.00 32.12 103 TYR A C 1
ATOM 645 O O . TYR A 1 124 ? 45.139 47.890 55.808 1.00 29.94 103 TYR A O 1
ATOM 654 N N . ARG A 1 125 ? 44.004 46.902 57.499 1.00 26.23 104 ARG A N 1
ATOM 655 C CA . ARG A 1 125 ? 43.404 48.144 57.976 1.00 28.25 104 ARG A CA 1
ATOM 656 C C . ARG A 1 125 ? 44.011 48.464 59.343 1.00 29.58 104 ARG A C 1
ATOM 657 O O . ARG A 1 125 ? 44.513 47.557 60.030 1.00 29.18 104 ARG A O 1
ATOM 665 N N . PRO A 1 126 ? 44.015 49.756 59.723 1.00 30.95 105 PRO A N 1
ATOM 666 C CA . PRO A 1 126 ? 44.542 50.162 61.036 1.00 32.66 105 PRO A CA 1
ATOM 667 C C . PRO A 1 126 ? 43.930 49.375 62.206 1.00 33.07 105 PRO A C 1
ATOM 668 O O . PRO A 1 126 ? 44.635 49.150 63.190 1.00 33.91 105 PRO A O 1
ATOM 672 N N . SER A 1 127 ? 42.669 48.946 62.085 1.00 31.28 106 SER A N 1
ATOM 673 C CA . SER A 1 127 ? 42.020 48.123 63.113 1.00 31.27 106 SER A CA 1
ATOM 674 C C . SER A 1 127 ? 42.681 46.756 63.241 1.00 34.69 106 SER A C 1
ATOM 675 O O . SER A 1 127 ? 42.521 46.067 64.257 1.00 34.74 106 SER A O 1
ATOM 678 N N . GLY A 1 128 ? 43.406 46.345 62.207 1.00 29.55 107 GLY A N 1
ATOM 679 C CA . GLY A 1 128 ? 44.123 45.084 62.268 1.00 32.26 107 GLY A CA 1
ATOM 680 C C . GLY A 1 128 ? 43.547 44.006 61.366 1.00 30.85 107 GLY A C 1
ATOM 681 O O . GLY A 1 128 ? 44.221 43.012 61.082 1.00 28.46 107 GLY A O 1
ATOM 682 N N . ILE A 1 129 ? 42.304 44.191 60.925 1.00 26.09 108 ILE A N 1
ATOM 683 C CA . ILE A 1 129 ? 41.707 43.275 59.958 1.00 30.51 108 ILE A CA 1
ATOM 684 C C . ILE A 1 129 ? 42.336 43.449 58.575 1.00 31.17 108 ILE A C 1
ATOM 685 O O . ILE A 1 129 ? 42.942 44.484 58.270 1.00 31.12 108 ILE A O 1
ATOM 690 N N . GLN A 1 130 ? 42.183 42.422 57.746 1.00 30.92 109 GLN A N 1
ATOM 691 C CA . GLN A 1 130 ? 42.636 42.461 56.367 1.00 27.48 109 GLN A CA 1
ATOM 692 C C . GLN A 1 130 ? 41.398 42.275 55.485 1.00 26.92 109 GLN A C 1
ATOM 693 O O . GLN A 1 130 ? 40.656 41.299 55.641 1.00 28.12 109 GLN A O 1
ATOM 699 N N . VAL A 1 131 ? 41.158 43.240 54.597 1.00 22.54 110 VAL A N 1
ATOM 700 C CA . VAL A 1 131 ? 39.927 43.303 53.817 1.00 20.65 110 VAL A CA 1
ATOM 701 C C . VAL A 1 131 ? 40.249 43.323 52.333 1.00 22.84 110 VAL A C 1
ATOM 702 O O . VAL A 1 131 ? 41.027 44.157 51.873 1.00 21.29 110 VAL A O 1
ATOM 706 N N . GLY A 1 132 ? 39.630 42.425 51.578 1.00 23.04 111 GLY A N 1
ATOM 707 C CA . GLY A 1 132 ? 39.759 42.452 50.132 1.00 25.30 111 GLY A CA 1
ATOM 708 C C . GLY A 1 132 ? 38.453 42.046 49.501 1.00 24.68 111 GLY A C 1
ATOM 709 O O . GLY A 1 132 ? 37.410 42.038 50.169 1.00 23.49 111 GLY A O 1
ATOM 710 N N . GLN A 1 133 ? 38.505 41.708 48.217 1.00 23.98 112 GLN A N 1
ATOM 711 C CA . GLN A 1 133 ? 37.328 41.228 47.511 1.00 22.13 112 GLN A CA 1
ATOM 712 C C . GLN A 1 133 ? 37.570 39.833 46.926 1.00 21.20 112 GLN A C 1
ATOM 713 O O . GLN A 1 133 ? 38.714 39.453 46.647 1.00 21.17 112 GLN A O 1
ATOM 719 N N . MET A 1 134 ? 36.493 39.073 46.763 1.00 17.02 113 MET A N 1
ATOM 720 C CA . MET A 1 134 ? 36.556 37.799 46.052 1.00 19.24 113 MET A CA 1
ATOM 721 C C . MET A 1 134 ? 35.572 37.816 44.882 1.00 23.36 113 MET A C 1
ATOM 722 O O . MET A 1 134 ? 34.441 38.317 45.016 1.00 26.85 113 MET A O 1
ATOM 727 N N . ARG A 1 135 ? 36.011 37.305 43.731 1.00 21.82 114 ARG A N 1
ATOM 728 C CA . ARG A 1 135 ? 35.127 37.174 42.565 1.00 18.10 114 ARG A CA 1
ATOM 729 C C . ARG A 1 135 ? 34.388 35.843 42.626 1.00 20.57 114 ARG A C 1
ATOM 730 O O . ARG A 1 135 ? 34.994 34.758 42.755 1.00 21.30 114 ARG A O 1
ATOM 738 N N . VAL A 1 136 ? 33.067 35.925 42.582 1.00 18.74 115 VAL A N 1
ATOM 739 C CA . VAL A 1 136 ? 32.239 34.728 42.704 1.00 16.15 115 VAL A CA 1
ATOM 740 C C . VAL A 1 136 ? 31.148 34.725 41.625 1.00 17.57 115 VAL A C 1
ATOM 741 O O . VAL A 1 136 ? 30.903 35.758 40.995 1.00 19.31 115 VAL A O 1
ATOM 745 N N . PRO A 1 137 ? 30.501 33.568 41.397 1.00 22.89 116 PRO A N 1
ATOM 746 C CA . PRO A 1 137 ? 29.471 33.525 40.353 1.00 23.54 116 PRO A CA 1
ATOM 747 C C . PRO A 1 137 ? 28.232 34.291 40.790 1.00 23.91 116 PRO A C 1
ATOM 748 O O . PRO A 1 137 ? 27.995 34.440 41.989 1.00 28.56 116 PRO A O 1
ATOM 752 N N . LEU A 1 138 ? 27.445 34.762 39.834 1.00 24.97 117 LEU A N 1
ATOM 753 C CA . LEU A 1 138 ? 26.158 35.381 40.147 1.00 24.31 117 LEU A CA 1
ATOM 754 C C . LEU A 1 138 ? 25.261 34.354 40.799 1.00 27.32 117 LEU A C 1
ATOM 755 O O . LEU A 1 138 ? 24.571 34.651 41.777 1.00 30.33 117 LEU A O 1
ATOM 760 N N . GLY A 1 139 ? 25.297 33.129 40.280 1.00 27.25 118 GLY A N 1
ATOM 761 C CA . GLY A 1 139 ? 24.508 32.045 40.843 1.00 23.34 118 GLY A CA 1
ATOM 762 C C . GLY A 1 139 ? 23.727 31.272 39.793 1.00 26.91 118 GLY A C 1
ATOM 763 O O . GLY A 1 139 ? 24.058 30.125 39.465 1.00 31.74 118 GLY A O 1
ATOM 764 N N . VAL A 1 140 ? 22.670 31.895 39.286 1.00 27.05 119 VAL A N 1
ATOM 765 C CA . VAL A 1 140 ? 21.808 31.280 38.286 1.00 27.12 119 VAL A CA 1
ATOM 766 C C . VAL A 1 140 ? 21.586 32.279 37.144 1.00 28.60 119 VAL A C 1
ATOM 767 O O . VAL A 1 140 ? 21.078 33.379 37.375 1.00 29.56 119 VAL A O 1
ATOM 771 N N . IL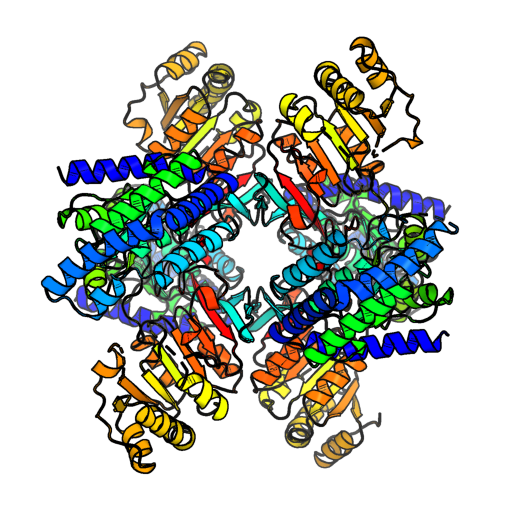E A 1 141 ? 21.970 31.894 35.926 1.00 29.79 120 ILE A N 1
ATOM 772 C CA . ILE A 1 141 ? 21.821 32.749 34.741 1.00 24.73 120 ILE A CA 1
ATOM 773 C C . ILE A 1 141 ? 20.696 32.263 33.821 1.00 30.95 120 ILE A C 1
ATOM 774 O O . ILE A 1 141 ? 20.710 31.105 33.378 1.00 31.74 120 ILE A O 1
ATOM 779 N N . GLY A 1 142 ? 19.742 33.143 33.508 1.00 29.24 121 GLY A N 1
ATOM 780 C CA . GLY A 1 142 ? 18.718 32.835 32.525 1.00 25.83 121 GLY A CA 1
ATOM 781 C C . GLY A 1 142 ? 19.126 33.304 31.132 1.00 30.80 121 GLY A C 1
ATOM 782 O O . GLY A 1 142 ? 19.488 34.475 30.929 1.00 31.31 121 GLY A O 1
ATOM 783 N N . ILE A 1 143 ? 19.078 32.383 30.171 1.00 28.98 122 ILE A N 1
ATOM 784 C CA . ILE A 1 143 ? 19.424 32.682 28.791 1.00 28.48 122 ILE A CA 1
ATOM 785 C C . ILE A 1 143 ? 18.191 32.515 27.926 1.00 33.58 122 ILE A C 1
ATOM 786 O O . ILE A 1 143 ? 17.608 31.423 27.855 1.00 30.57 122 ILE A O 1
ATOM 791 N N . ILE A 1 144 ? 17.797 33.600 27.268 1.00 34.15 123 ILE A N 1
ATOM 792 C CA . ILE A 1 144 ? 16.648 33.578 26.386 1.00 37.83 123 ILE A CA 1
ATOM 793 C C . ILE A 1 144 ? 17.124 33.924 24.986 1.00 40.88 123 ILE A C 1
ATOM 794 O O . ILE A 1 144 ? 17.719 34.986 24.772 1.00 38.88 123 ILE A O 1
ATOM 799 N N . TYR A 1 145 ? 16.873 33.036 24.030 1.00 42.07 124 TYR A N 1
ATOM 800 C CA . TYR A 1 145 ? 17.465 33.209 22.706 1.00 42.09 124 TYR A CA 1
ATOM 801 C C . TYR A 1 145 ? 16.616 32.698 21.548 1.00 44.36 124 TYR A C 1
ATOM 802 O O . TYR A 1 145 ? 15.557 32.106 21.753 1.00 45.18 124 TYR A O 1
ATOM 811 N N . GLU A 1 146 ? 17.092 32.944 20.330 1.00 48.26 125 GLU A N 1
ATOM 812 C CA . GLU A 1 146 ? 16.344 32.612 19.121 1.00 54.28 125 GLU A CA 1
ATOM 813 C C . GLU A 1 146 ? 16.460 31.130 18.752 1.00 57.24 125 GLU A C 1
ATOM 814 O O . GLU A 1 146 ? 16.678 30.270 19.617 1.00 55.31 125 GLU A O 1
ATOM 816 N N . SER A 1 147 ? 16.309 30.836 17.465 1.00 61.03 126 SER A N 1
ATOM 817 C CA . SER A 1 147 ? 16.441 29.464 16.979 1.00 63.63 126 SER A CA 1
ATOM 818 C C . SER A 1 147 ? 17.807 29.206 16.357 1.00 66.50 126 SER A C 1
ATOM 819 O O . SER A 1 147 ? 17.909 28.656 15.254 1.00 72.61 126 SER A O 1
ATOM 822 N N . ARG A 1 148 ? 18.849 29.622 17.067 1.00 62.21 127 ARG A N 1
ATOM 823 C CA . ARG A 1 148 ? 20.215 29.260 16.719 1.00 63.44 127 ARG A CA 1
ATOM 824 C C . ARG A 1 148 ? 20.737 28.284 17.774 1.00 59.85 127 ARG A C 1
ATOM 825 O O . ARG A 1 148 ? 21.095 28.689 18.884 1.00 56.60 127 ARG A O 1
ATOM 827 N N . PRO A 1 149 ? 20.769 26.987 17.428 1.00 60.23 128 PRO A N 1
ATOM 828 C CA . PRO A 1 149 ? 21.090 25.886 18.350 1.00 58.90 128 PRO A CA 1
ATOM 829 C C . PRO A 1 149 ? 22.467 26.019 18.994 1.00 53.66 128 PRO A C 1
ATOM 830 O O . PRO A 1 149 ? 22.660 25.574 20.122 1.00 47.82 128 PRO A O 1
ATOM 834 N N . ASN A 1 150 ? 23.410 26.624 18.280 1.00 55.28 129 ASN A N 1
ATOM 835 C CA . ASN A 1 150 ? 24.747 26.859 18.813 1.00 54.23 129 ASN A CA 1
ATOM 836 C C . ASN A 1 150 ? 24.768 27.678 20.108 1.00 49.76 129 ASN A C 1
ATOM 837 O O . ASN A 1 150 ? 25.631 27.455 20.965 1.00 49.74 129 ASN A O 1
ATOM 842 N N . VAL A 1 151 ? 23.829 28.615 20.258 1.00 45.78 130 VAL A N 1
ATOM 843 C CA . VAL A 1 151 ? 23.781 29.433 21.475 1.00 43.77 130 VAL A CA 1
ATOM 844 C C . VAL A 1 151 ? 23.575 28.551 22.708 1.00 43.39 130 VAL A C 1
ATOM 845 O O . VAL A 1 151 ? 24.155 28.802 23.776 1.00 40.63 130 VAL A O 1
ATOM 849 N N . THR A 1 152 ? 22.773 27.502 22.540 1.00 42.09 131 THR A N 1
ATOM 850 C CA . THR A 1 152 ? 22.551 26.529 23.607 1.00 41.50 131 THR A CA 1
ATOM 851 C C . THR A 1 152 ? 23.874 26.107 24.233 1.00 39.58 131 THR A C 1
ATOM 852 O O . THR A 1 152 ? 24.053 26.178 25.454 1.00 39.21 131 THR A O 1
ATOM 856 N N . ILE A 1 153 ? 24.809 25.699 23.385 1.00 37.07 132 ILE A N 1
ATOM 857 C CA . ILE A 1 153 ? 26.134 25.295 23.839 1.00 37.31 132 ILE A CA 1
ATOM 858 C C . ILE A 1 153 ? 27.017 26.488 24.258 1.00 34.43 132 ILE A C 1
ATOM 859 O O . ILE A 1 153 ? 27.596 26.482 25.349 1.00 32.26 132 ILE A O 1
ATOM 864 N N . ASP A 1 154 ? 27.116 27.500 23.400 1.00 31.76 133 ASP A N 1
ATOM 865 C CA . ASP A 1 154 ? 27.974 28.652 23.667 1.00 35.21 133 ASP A CA 1
ATOM 866 C C . ASP A 1 154 ? 27.651 29.312 25.003 1.00 33.35 133 ASP A C 1
ATOM 867 O O . ASP A 1 154 ? 28.549 29.589 25.806 1.00 31.83 133 ASP A O 1
ATOM 872 N N . ALA A 1 155 ? 26.365 29.569 25.234 1.00 31.73 134 ALA A N 1
ATOM 873 C CA . ALA A 1 155 ? 25.947 30.298 26.429 1.00 32.03 134 ALA A CA 1
ATOM 874 C C . ALA A 1 155 ? 26.099 29.428 27.676 1.00 33.33 134 ALA A C 1
ATOM 875 O O . ALA A 1 155 ? 26.565 29.896 28.712 1.00 33.04 134 ALA A O 1
ATOM 877 N N . ALA A 1 156 ? 25.709 28.161 27.576 1.00 32.00 135 ALA A N 1
ATOM 878 C CA . ALA A 1 156 ? 25.890 27.240 28.689 1.00 27.50 135 ALA A CA 1
ATOM 879 C C . ALA A 1 156 ? 27.374 27.107 29.032 1.00 27.97 135 ALA A C 1
ATOM 880 O O . ALA A 1 156 ? 27.746 27.104 30.213 1.00 26.22 135 ALA A O 1
ATOM 882 N N . ALA A 1 157 ? 28.220 26.996 28.009 1.00 28.67 136 ALA A N 1
ATOM 883 C CA . ALA A 1 157 ? 29.659 26.852 28.246 1.00 30.38 136 ALA A CA 1
ATOM 884 C C . ALA A 1 157 ? 30.198 28.011 29.094 1.00 32.04 136 ALA A C 1
ATOM 885 O O . ALA A 1 157 ? 30.928 27.797 30.062 1.00 33.89 136 ALA A O 1
ATOM 887 N N . LEU A 1 158 ? 29.825 29.235 28.723 1.00 30.43 137 LEU A N 1
ATOM 888 C CA . LEU A 1 158 ? 30.287 30.428 29.428 1.00 28.81 137 LEU A CA 1
ATOM 889 C C . LEU A 1 158 ? 29.756 30.493 30.852 1.00 27.31 137 LEU A C 1
ATOM 890 O O . LEU A 1 158 ? 30.502 30.803 31.782 1.00 27.10 137 LEU A O 1
ATOM 895 N N . CYS A 1 159 ? 28.473 30.187 31.031 1.00 25.06 138 CYS A N 1
ATOM 896 C CA . CYS A 1 159 ? 27.883 30.200 32.370 1.00 25.34 138 CYS A CA 1
ATOM 897 C C . CYS A 1 159 ? 28.523 29.168 33.290 1.00 26.50 138 CYS A C 1
ATOM 898 O O . CYS A 1 159 ? 28.816 29.453 34.460 1.00 28.73 138 CYS A O 1
ATOM 901 N N . LEU A 1 160 ? 28.751 27.977 32.753 1.00 22.54 139 LEU A N 1
ATOM 902 C CA . LEU A 1 160 ? 29.362 26.890 33.515 1.00 25.36 139 LEU A CA 1
ATOM 903 C C . LEU A 1 160 ? 30.786 27.255 33.915 1.00 27.57 139 LEU A C 1
ATOM 904 O O . LEU A 1 160 ? 31.176 27.089 35.075 1.00 27.07 139 LEU A O 1
ATOM 909 N N . LYS A 1 161 ? 31.559 27.755 32.952 1.00 27.76 140 LYS A N 1
ATOM 910 C CA . LYS A 1 161 ? 32.954 28.112 33.196 1.00 24.48 140 LYS A CA 1
ATOM 911 C C . LYS A 1 161 ? 33.055 29.150 34.313 1.00 26.63 140 LYS A C 1
ATOM 912 O O . LYS A 1 161 ? 33.964 29.108 35.161 1.00 25.69 140 LYS A O 1
ATOM 918 N N . SER A 1 162 ? 32.085 30.055 34.347 1.00 23.47 141 SER A N 1
ATOM 919 C CA . SER A 1 162 ? 32.098 31.108 35.349 1.00 24.62 141 SER A CA 1
ATOM 920 C C . SER A 1 162 ? 31.364 30.691 36.617 1.00 22.71 141 SER A C 1
ATOM 921 O O . SER A 1 162 ? 30.960 31.539 37.413 1.00 20.29 141 SER A O 1
ATOM 924 N N . GLY A 1 163 ? 31.170 29.382 36.795 1.00 25.47 142 GLY A N 1
ATOM 925 C CA . GLY A 1 163 ? 30.672 28.837 38.055 1.00 25.37 142 GLY A CA 1
ATOM 926 C C . GLY A 1 163 ? 29.178 28.985 38.299 1.00 26.26 142 GLY A C 1
ATOM 927 O O . GLY A 1 163 ? 28.702 28.832 39.438 1.00 23.98 142 GLY A O 1
ATOM 928 N N . ASN A 1 164 ? 28.436 29.267 37.231 1.00 26.77 143 ASN A N 1
ATOM 929 C CA . ASN A 1 164 ? 26.999 29.507 37.322 1.00 23.24 143 ASN A CA 1
ATOM 930 C C . ASN A 1 164 ? 26.154 28.300 36.923 1.00 22.26 143 ASN A C 1
ATOM 931 O O . ASN A 1 164 ? 26.586 27.477 36.122 1.00 23.20 143 ASN A O 1
ATOM 936 N N . ALA A 1 165 ? 24.942 28.209 37.472 1.00 22.54 144 ALA A N 1
ATOM 937 C CA . ALA A 1 165 ? 23.929 27.311 36.922 1.00 25.32 144 ALA A CA 1
ATOM 938 C C . ALA A 1 165 ? 23.212 28.075 35.827 1.00 26.23 144 ALA A C 1
ATOM 939 O O . ALA A 1 165 ? 23.147 29.311 35.867 1.00 25.21 144 ALA A O 1
ATOM 941 N N . THR A 1 166 ? 22.663 27.353 34.854 1.00 27.44 145 THR A N 1
ATOM 942 C CA . THR A 1 166 ? 22.014 28.009 33.715 1.00 28.51 145 THR A CA 1
ATOM 943 C C . THR A 1 166 ? 20.630 27.453 33.447 1.00 30.72 145 THR A C 1
ATOM 944 O O . THR A 1 166 ? 20.383 26.247 33.594 1.00 33.31 145 THR A O 1
ATOM 948 N N . ILE A 1 167 ? 19.735 28.344 33.041 1.00 28.56 146 ILE A N 1
ATOM 949 C CA . ILE A 1 167 ? 18.447 27.945 32.515 1.00 31.74 146 ILE A CA 1
ATOM 950 C C . ILE A 1 167 ? 18.359 28.539 31.123 1.00 35.85 146 ILE A C 1
ATOM 951 O O . ILE A 1 167 ? 18.472 29.759 30.962 1.00 32.39 146 ILE A O 1
ATOM 956 N N . LEU A 1 168 ? 18.180 27.679 30.122 1.00 39.10 147 LEU A N 1
ATOM 957 C CA . LEU A 1 168 ? 18.114 28.128 28.732 1.00 42.69 147 LEU A CA 1
ATOM 958 C C . LEU A 1 168 ? 16.726 27.940 28.137 1.00 41.67 147 LEU A C 1
ATOM 959 O O . LEU A 1 168 ? 16.182 26.826 28.122 1.00 42.95 147 LEU A O 1
ATOM 964 N N . ARG A 1 169 ? 16.157 29.039 27.655 1.00 37.35 148 ARG A N 1
ATOM 965 C CA . ARG A 1 169 ? 14.939 28.985 26.867 1.00 37.61 148 ARG A CA 1
ATOM 966 C C . ARG A 1 169 ? 15.278 29.477 25.469 1.00 37.76 148 ARG A C 1
ATOM 967 O O . ARG A 1 169 ? 15.366 30.691 25.233 1.00 36.98 148 ARG A O 1
ATOM 975 N N . GLY A 1 170 ? 15.488 28.536 24.550 1.00 39.04 149 GLY A N 1
ATOM 976 C CA . GLY A 1 170 ? 15.756 28.867 23.160 1.00 41.64 149 GLY A CA 1
ATOM 977 C C . GLY A 1 170 ? 14.496 28.913 22.313 1.00 45.55 149 GLY A C 1
ATOM 978 O O . GLY A 1 170 ? 13.389 28.638 22.795 1.00 46.99 149 GLY A O 1
ATOM 979 N N . GLY A 1 171 ? 14.664 29.267 21.042 1.00 48.15 150 GLY A N 1
ATOM 980 C CA . GLY A 1 171 ? 13.551 29.350 20.115 1.00 53.51 150 GLY A CA 1
ATOM 981 C C . GLY A 1 171 ? 12.770 28.052 20.012 1.00 58.91 150 GLY A C 1
ATOM 982 O O . GLY A 1 171 ? 13.330 26.960 20.145 1.00 58.95 150 GLY A O 1
ATOM 983 N N . SER A 1 172 ? 11.471 28.173 19.774 1.00 60.05 151 SER A N 1
ATOM 984 C CA . SER A 1 172 ? 10.592 27.019 19.730 1.00 64.56 151 SER A CA 1
ATOM 985 C C . SER A 1 172 ? 10.861 26.175 18.496 1.00 65.17 151 SER A C 1
ATOM 986 O O . SER A 1 172 ? 10.576 24.977 18.477 1.00 65.56 151 SER A O 1
ATOM 989 N N . GLU A 1 173 ? 11.421 26.809 17.470 1.00 65.29 152 GLU A N 1
ATOM 990 C CA . GLU A 1 173 ? 11.698 26.132 16.207 1.00 69.22 152 GLU A CA 1
ATOM 991 C C . GLU A 1 173 ? 13.028 25.371 16.255 1.00 73.19 152 GLU A C 1
ATOM 992 O O . GLU A 1 173 ? 13.473 24.814 15.251 1.00 76.69 152 GLU A O 1
ATOM 994 N N . ALA A 1 174 ? 13.657 25.353 17.427 1.00 68.27 153 ALA A N 1
ATOM 995 C CA . ALA A 1 174 ? 14.888 24.601 17.622 1.00 65.34 153 ALA A CA 1
ATOM 996 C C . ALA A 1 174 ? 14.736 23.662 18.810 1.00 65.67 153 ALA A C 1
ATOM 997 O O . ALA A 1 174 ? 15.723 23.129 19.314 1.00 65.50 153 ALA A O 1
ATOM 999 N N . LEU A 1 175 ? 13.489 23.452 19.237 1.00 68.47 154 LEU A N 1
ATOM 1000 C CA . LEU A 1 175 ? 13.184 22.738 20.484 1.00 67.41 154 LEU A CA 1
ATOM 1001 C C . LEU A 1 175 ? 13.680 21.287 20.527 1.00 64.80 154 LEU A C 1
ATOM 1002 O O . LEU A 1 175 ? 14.115 20.810 21.580 1.00 61.97 154 LEU A O 1
ATOM 1007 N N . GLU A 1 176 ? 13.619 20.598 19.389 1.00 62.13 155 GLU A N 1
ATOM 1008 C CA . GLU A 1 176 ? 14.119 19.228 19.298 1.00 58.97 155 GLU A CA 1
ATOM 1009 C C . GLU A 1 176 ? 15.644 19.191 19.353 1.00 58.54 155 GLU A C 1
ATOM 1010 O O . GLU A 1 176 ? 16.225 18.360 20.053 1.00 63.27 155 GLU A O 1
ATOM 1012 N N . SER A 1 177 ? 16.291 20.099 18.629 1.00 55.48 156 SER A N 1
ATOM 1013 C CA . SER A 1 177 ? 17.755 20.158 18.592 1.00 55.28 156 SER A CA 1
ATOM 1014 C C . SER A 1 177 ? 18.367 20.603 19.920 1.00 53.54 156 SER A C 1
ATOM 1015 O O . SER A 1 177 ? 19.452 20.156 20.302 1.00 51.06 156 SER A O 1
ATOM 1018 N N . ASN A 1 178 ? 17.679 21.508 20.607 1.00 56.02 157 ASN A N 1
ATOM 1019 C CA . ASN A 1 178 ? 18.135 21.990 21.902 1.00 52.87 157 ASN A CA 1
ATOM 1020 C C . ASN A 1 178 ? 17.894 20.954 22.991 1.00 53.95 157 ASN A C 1
ATOM 1021 O O . ASN A 1 178 ? 18.601 20.923 24.001 1.00 55.78 157 ASN A O 1
ATOM 1026 N N . THR A 1 179 ? 16.880 20.122 22.776 1.00 54.86 158 THR A N 1
ATOM 1027 C CA . THR A 1 179 ? 16.602 18.978 23.636 1.00 58.04 158 THR A CA 1
ATOM 1028 C C . THR A 1 179 ? 17.699 17.937 23.419 1.00 59.08 158 THR A C 1
ATOM 1029 O O . THR A 1 179 ? 18.178 17.319 24.372 1.00 59.64 158 THR A O 1
ATOM 1033 N N . ALA A 1 180 ? 18.109 17.772 22.163 1.00 55.00 159 ALA A N 1
ATOM 1034 C CA . ALA A 1 180 ? 19.232 16.900 21.825 1.00 56.75 159 ALA A CA 1
ATOM 1035 C C . ALA A 1 180 ? 20.537 17.390 22.471 1.00 55.13 159 ALA A C 1
ATOM 1036 O O . ALA A 1 180 ? 21.284 16.604 23.062 1.00 53.53 159 ALA A O 1
ATOM 1038 N N . LEU A 1 181 ? 20.805 18.690 22.372 1.00 55.11 160 LEU A N 1
ATOM 1039 C CA . LEU A 1 181 ? 21.999 19.263 22.997 1.00 49.39 160 LEU A CA 1
ATOM 1040 C C . LEU A 1 181 ? 21.949 19.146 24.517 1.00 46.65 160 LEU A C 1
ATOM 1041 O O . LEU A 1 181 ? 22.982 18.962 25.171 1.00 43.16 160 LEU A O 1
ATOM 1046 N N . ALA A 1 182 ? 20.748 19.226 25.080 1.00 47.64 161 ALA A N 1
ATOM 1047 C CA . ALA A 1 182 ? 20.596 19.191 26.536 1.00 44.55 161 ALA A CA 1
ATOM 1048 C C . ALA A 1 182 ? 21.056 17.850 27.100 1.00 49.30 161 ALA A C 1
ATOM 1049 O O . ALA A 1 182 ? 21.732 17.795 28.136 1.00 51.21 161 ALA A O 1
ATOM 1051 N N . LYS A 1 183 ? 20.680 16.774 26.418 1.00 48.43 162 LYS A N 1
ATOM 1052 C CA . LYS A 1 183 ? 21.049 15.431 26.846 1.00 48.81 162 LYS A CA 1
ATOM 1053 C C . LYS A 1 183 ? 22.572 15.275 26.875 1.00 50.04 162 LYS A C 1
ATOM 1054 O O . LYS A 1 183 ? 23.129 14.658 27.793 1.00 49.10 162 LYS A O 1
ATOM 1056 N N . LEU A 1 184 ? 23.239 15.856 25.879 1.00 51.19 163 LEU A N 1
ATOM 1057 C CA . LEU A 1 184 ? 24.692 15.733 25.739 1.00 49.05 163 LEU A CA 1
ATOM 1058 C C . LEU A 1 184 ? 25.452 16.596 26.755 1.00 46.44 163 LEU A C 1
ATOM 1059 O O . LEU A 1 184 ? 26.486 16.177 27.290 1.00 44.08 163 LEU A O 1
ATOM 1064 N N . ILE A 1 185 ? 24.935 17.792 27.027 1.00 45.22 164 ILE A N 1
ATOM 1065 C CA . ILE A 1 185 ? 25.454 18.605 28.122 1.00 39.70 164 ILE A CA 1
ATOM 1066 C C . ILE A 1 185 ? 25.340 17.794 29.409 1.00 42.70 164 ILE A C 1
ATOM 1067 O O . ILE A 1 185 ? 26.281 17.745 30.214 1.00 43.72 164 ILE A O 1
ATOM 1072 N N . GLY A 1 186 ? 24.190 17.147 29.586 1.00 42.80 165 GLY A N 1
ATOM 1073 C CA . GLY A 1 186 ? 23.969 16.256 30.712 1.00 42.10 165 GLY A CA 1
ATOM 1074 C C . GLY A 1 186 ? 25.052 15.202 30.840 1.00 43.88 165 GLY A C 1
ATOM 1075 O O . GLY A 1 186 ? 25.559 14.956 31.938 1.00 43.80 165 GLY A O 1
ATOM 1076 N N . GLU A 1 187 ? 25.404 14.576 29.720 1.00 48.52 166 GLU A N 1
ATOM 1077 C CA . GLU A 1 187 ? 26.493 13.604 29.693 1.00 51.50 166 GLU A CA 1
ATOM 1078 C C . GLU A 1 187 ? 27.771 14.205 30.251 1.00 48.71 166 GLU A C 1
ATOM 1079 O O . GLU A 1 187 ? 28.401 13.626 31.132 1.00 50.72 166 GLU A O 1
ATOM 1085 N N . GLY A 1 188 ? 28.145 15.371 29.728 1.00 45.41 167 GLY A N 1
ATOM 1086 C CA . GLY A 1 188 ? 29.376 16.033 30.115 1.00 39.61 167 GLY A CA 1
ATOM 1087 C C . GLY A 1 188 ? 29.414 16.339 31.592 1.00 42.20 167 GLY A C 1
ATOM 1088 O O . GLY A 1 188 ? 30.429 16.107 32.256 1.00 47.09 167 GLY A O 1
ATOM 1089 N N . LEU A 1 189 ? 28.304 16.852 32.113 1.00 37.81 168 LEU A N 1
ATOM 1090 C CA . LEU A 1 189 ? 28.208 17.151 33.535 1.00 38.61 168 LEU A CA 1
ATOM 1091 C C . LEU A 1 189 ? 28.449 15.895 34.377 1.00 38.95 168 LEU A C 1
ATOM 1092 O O . LEU A 1 189 ? 29.265 15.911 35.303 1.00 40.55 168 LEU A O 1
ATOM 1097 N N . ALA A 1 190 ? 27.756 14.811 34.036 1.00 36.35 169 ALA A N 1
ATOM 1098 C CA . ALA A 1 190 ? 27.853 13.562 34.790 1.00 39.81 169 ALA A CA 1
ATOM 1099 C C . ALA A 1 190 ? 29.281 13.010 34.853 1.00 46.33 169 ALA A C 1
ATOM 1100 O O . ALA A 1 190 ? 29.725 12.527 35.906 1.00 46.98 169 ALA A O 1
ATOM 1102 N N . GLU A 1 191 ? 29.983 13.074 33.721 1.00 46.62 170 GLU A N 1
ATOM 1103 C CA . GLU A 1 191 ? 31.392 12.678 33.641 1.00 45.95 170 GLU A CA 1
ATOM 1104 C C . GLU A 1 191 ? 32.236 13.438 34.651 1.00 43.17 170 GLU A C 1
ATOM 1105 O O . GLU A 1 191 ? 33.140 12.881 35.272 1.00 43.67 170 GLU A O 1
ATOM 1111 N N . ALA A 1 192 ? 31.933 14.722 34.788 1.00 37.91 171 ALA A N 1
ATOM 1112 C CA . ALA A 1 192 ? 32.715 15.626 35.602 1.00 39.33 171 ALA A CA 1
ATOM 1113 C C . ALA A 1 192 ? 32.285 15.540 37.058 1.00 41.16 171 ALA A C 1
ATOM 1114 O O . ALA A 1 192 ? 32.856 16.216 37.912 1.00 44.33 171 ALA A O 1
ATOM 1116 N N . GLY A 1 193 ? 31.270 14.720 37.335 1.00 40.32 172 GLY A N 1
ATOM 1117 C CA . GLY A 1 193 ? 30.694 14.636 38.669 1.00 33.72 172 GLY A CA 1
ATOM 1118 C C . GLY A 1 193 ? 29.887 15.865 39.068 1.00 35.74 172 GLY A C 1
ATOM 1119 O O . GLY A 1 193 ? 29.687 16.120 40.257 1.00 40.35 172 GLY A O 1
ATOM 1120 N N . LEU A 1 194 ? 29.421 16.634 38.083 1.00 33.27 173 LEU A N 1
ATOM 1121 C CA . LEU A 1 194 ? 28.613 17.815 38.369 1.00 30.75 173 LEU A CA 1
ATOM 1122 C C . LEU A 1 194 ? 27.140 17.453 38.263 1.00 32.10 173 LEU A C 1
ATOM 1123 O O . LEU A 1 194 ? 26.775 16.586 37.474 1.00 31.45 173 LEU A O 1
ATOM 1128 N N . PRO A 1 195 ? 26.281 18.115 39.059 1.00 36.22 174 PRO A N 1
ATOM 1129 C CA . PRO A 1 195 ? 24.848 17.797 39.014 1.00 40.90 174 PRO A CA 1
ATOM 1130 C C . PRO A 1 195 ? 24.242 18.082 37.645 1.00 43.44 174 PRO A C 1
ATOM 1131 O O . PRO A 1 195 ? 24.618 19.073 37.003 1.00 42.02 174 PRO A O 1
ATOM 1135 N N . GLN A 1 196 ? 23.317 17.223 37.220 1.00 43.11 175 GLN A N 1
ATOM 1136 C CA . GLN A 1 196 ? 22.598 17.393 35.965 1.00 42.87 175 GLN A CA 1
ATOM 1137 C C . GLN A 1 196 ? 21.968 18.770 35.870 1.00 39.05 175 GLN A C 1
ATOM 1138 O O . GLN A 1 196 ? 21.939 19.378 34.799 1.00 32.42 175 GLN A O 1
ATOM 1144 N N . ASP A 1 197 ? 21.471 19.255 37.004 1.00 39.30 176 ASP A N 1
ATOM 1145 C CA . ASP A 1 197 ? 20.713 20.493 37.052 1.00 39.64 176 ASP A CA 1
ATOM 1146 C C . ASP A 1 197 ? 21.583 21.725 36.933 1.00 38.59 176 ASP A C 1
ATOM 1147 O O . ASP A 1 197 ? 21.082 22.853 37.013 1.00 37.99 176 ASP A O 1
ATOM 1152 N N . THR A 1 198 ? 22.885 21.511 36.742 1.00 38.12 177 THR A N 1
ATOM 1153 C CA . THR A 1 198 ? 23.807 22.613 36.457 1.00 36.84 177 THR A CA 1
ATOM 1154 C C . THR A 1 198 ? 23.359 23.346 35.186 1.00 35.79 177 THR A C 1
ATOM 1155 O O . THR A 1 198 ? 23.480 24.569 35.071 1.00 33.02 177 THR A O 1
ATOM 1159 N N . VAL A 1 199 ? 22.815 22.586 34.241 1.00 38.28 178 VAL A N 1
ATOM 1160 C CA . VAL A 1 199 ? 22.257 23.172 33.030 1.00 40.60 178 VAL A CA 1
ATOM 1161 C C . VAL A 1 199 ? 20.888 22.569 32.739 1.00 40.86 178 VAL A C 1
ATOM 1162 O O . VAL A 1 199 ? 20.771 21.371 32.522 1.00 43.10 178 VAL A O 1
ATOM 1166 N N . GLN A 1 200 ? 19.858 23.407 32.740 1.00 38.55 179 GLN A N 1
ATOM 1167 C CA . GLN A 1 200 ? 18.518 22.965 32.403 1.00 36.20 179 GLN A CA 1
ATOM 1168 C C . GLN A 1 200 ? 18.056 23.700 31.146 1.00 35.58 179 GLN A C 1
ATOM 1169 O O . GLN A 1 200 ? 18.105 24.929 31.083 1.00 35.34 179 GLN A O 1
ATOM 1175 N N . VAL A 1 201 ? 17.627 22.947 30.141 1.00 37.83 180 VAL A N 1
ATOM 1176 C CA . VAL A 1 201 ? 16.997 23.535 28.962 1.00 39.24 180 VAL A CA 1
ATOM 1177 C C . VAL A 1 201 ? 15.487 23.402 29.117 1.00 40.01 180 VAL A C 1
ATOM 1178 O O . VAL A 1 201 ? 14.991 22.314 29.402 1.00 40.38 180 VAL A O 1
ATOM 1182 N N . VAL A 1 202 ? 14.758 24.502 28.944 1.00 37.93 181 VAL A N 1
ATOM 1183 C CA . VAL A 1 202 ? 13.298 24.454 29.031 1.00 41.29 181 VAL A CA 1
ATOM 1184 C C . VAL A 1 202 ? 12.698 23.473 28.011 1.00 45.76 181 VAL A C 1
ATOM 1185 O O . VAL A 1 202 ? 12.913 23.613 26.805 1.00 45.32 181 VAL A O 1
ATOM 1189 N N . GLU A 1 203 ? 11.952 22.483 28.502 1.00 50.86 182 GLU A N 1
ATOM 1190 C CA . GLU A 1 203 ? 11.440 21.399 27.657 1.00 59.64 182 GLU A CA 1
ATOM 1191 C C . GLU A 1 203 ? 10.025 21.660 27.142 1.00 61.10 182 GLU A C 1
ATOM 1192 O O . GLU A 1 203 ? 9.170 20.776 27.205 1.00 66.10 182 GLU A O 1
ATOM 1198 N N . THR A 1 204 ? 9.780 22.866 26.640 1.00 57.00 183 THR A N 1
ATOM 1199 C CA . THR A 1 204 ? 8.475 23.222 26.074 1.00 54.41 183 THR A CA 1
ATOM 1200 C C . THR A 1 204 ? 8.541 24.530 25.298 1.00 51.81 183 THR A C 1
ATOM 1201 O O . THR A 1 204 ? 9.379 25.391 25.583 1.00 47.47 183 THR A O 1
ATOM 1205 N N . ALA A 1 205 ? 7.650 24.675 24.324 1.00 53.03 184 ALA A N 1
ATOM 1206 C CA . ALA A 1 205 ? 7.577 25.899 23.533 1.00 55.70 184 ALA A CA 1
ATOM 1207 C C . ALA A 1 205 ? 6.606 26.921 24.132 1.00 57.08 184 ALA A C 1
ATOM 1208 O O . ALA A 1 205 ? 6.488 28.041 23.627 1.00 59.07 184 ALA A O 1
ATOM 1210 N N . ASP A 1 206 ? 5.907 26.522 25.193 1.00 57.32 185 ASP A N 1
ATOM 1211 C CA . ASP A 1 206 ? 4.927 27.382 25.851 1.00 57.49 185 ASP A CA 1
ATOM 1212 C C . ASP A 1 206 ? 5.601 28.692 26.249 1.00 53.96 185 ASP A C 1
ATOM 1213 O O . ASP A 1 206 ? 6.456 28.711 27.137 1.00 54.05 185 ASP A O 1
ATOM 1218 N N . ARG A 1 207 ? 5.214 29.774 25.574 1.00 51.15 186 ARG A N 1
ATOM 1219 C CA . ARG A 1 207 ? 5.843 31.084 25.744 1.00 50.70 186 ARG A CA 1
ATOM 1220 C C . ARG A 1 207 ? 5.672 31.648 27.160 1.00 48.36 186 ARG A C 1
ATOM 1221 O O . ARG A 1 207 ? 6.398 32.559 27.563 1.00 44.54 186 ARG A O 1
ATOM 1229 N N . ALA A 1 208 ? 4.736 31.087 27.921 1.00 48.61 187 ALA A N 1
ATOM 1230 C CA . ALA A 1 208 ? 4.583 31.462 29.326 1.00 48.66 187 ALA A CA 1
ATOM 1231 C C . ALA A 1 208 ? 5.878 31.236 30.119 1.00 46.20 187 ALA A C 1
ATOM 1232 O O . ALA A 1 208 ? 6.112 31.888 31.132 1.00 46.65 187 ALA A O 1
ATOM 1234 N N . ALA A 1 209 ? 6.712 30.308 29.657 1.00 42.02 188 ALA A N 1
ATOM 1235 C CA . ALA A 1 209 ? 8.017 30.071 30.273 1.00 39.58 188 ALA A CA 1
ATOM 1236 C C . ALA A 1 209 ? 8.882 31.331 30.296 1.00 36.37 188 ALA A C 1
ATOM 1237 O O . ALA A 1 209 ? 9.643 31.551 31.236 1.00 37.41 188 ALA A O 1
ATOM 1239 N N . VAL A 1 210 ? 8.784 32.141 29.249 1.00 35.63 189 VAL A N 1
ATOM 1240 C CA . VAL A 1 210 ? 9.560 33.375 29.160 1.00 40.50 189 VAL A CA 1
ATOM 1241 C C . VAL A 1 210 ? 9.094 34.378 30.220 1.00 37.04 189 VAL A C 1
ATOM 1242 O O . VAL A 1 210 ? 9.910 34.938 30.953 1.00 36.31 189 VAL A O 1
ATOM 1246 N N . GLY A 1 211 ? 7.780 34.589 30.300 1.00 38.21 190 GLY A N 1
ATOM 1247 C CA . GLY A 1 211 ? 7.196 35.456 31.311 1.00 37.23 190 GLY A CA 1
ATOM 1248 C C . GLY A 1 211 ? 7.603 35.069 32.725 1.00 39.36 190 GLY A C 1
ATOM 1249 O O . GLY A 1 211 ? 7.878 35.932 33.555 1.00 40.70 190 GLY A O 1
ATOM 1250 N N . ARG A 1 212 ? 7.661 33.771 33.004 1.00 36.99 191 ARG A N 1
ATOM 1251 C CA . ARG A 1 212 ? 8.027 33.304 34.342 1.00 36.68 191 ARG A CA 1
ATOM 1252 C C . ARG A 1 212 ? 9.505 33.526 34.618 1.00 34.91 191 ARG A C 1
ATOM 1253 O O . ARG A 1 212 ? 9.887 34.029 35.679 1.00 35.33 191 ARG A O 1
ATOM 1261 N N . LEU A 1 213 ? 10.329 33.126 33.656 1.00 32.71 192 LEU A N 1
ATOM 1262 C CA . LEU A 1 213 ? 11.775 33.223 33.774 1.00 31.48 192 LEU A CA 1
ATOM 1263 C C . LEU A 1 213 ? 12.228 34.655 34.090 1.00 31.72 192 LEU A C 1
ATOM 1264 O O . LEU A 1 213 ? 13.057 34.866 34.958 1.00 33.79 192 LEU A O 1
ATOM 1269 N N . ILE A 1 214 ? 11.668 35.642 33.403 1.00 31.45 193 ILE A N 1
ATOM 1270 C CA . ILE A 1 214 ? 12.102 37.023 33.612 1.00 34.21 193 ILE A CA 1
ATOM 1271 C C . ILE A 1 214 ? 11.492 37.642 34.870 1.00 35.85 193 ILE A C 1
ATOM 1272 O O . ILE A 1 214 ? 11.734 38.819 35.174 1.00 32.24 193 ILE A O 1
ATOM 1277 N N . THR A 1 215 ? 10.693 36.853 35.589 1.00 36.01 194 THR A N 1
ATOM 1278 C CA . THR A 1 215 ? 10.157 37.291 36.877 1.00 37.92 194 THR A CA 1
ATOM 1279 C C . THR A 1 215 ? 10.513 36.362 38.031 1.00 39.98 194 THR A C 1
ATOM 1280 O O . THR A 1 215 ? 9.975 36.510 39.128 1.00 44.69 194 THR A O 1
ATOM 1284 N N . MET A 1 216 ? 11.400 35.400 37.794 1.00 39.06 195 MET A N 1
ATOM 1285 C CA . MET A 1 216 ? 11.767 34.459 38.855 1.00 40.88 195 MET A CA 1
ATOM 1286 C C . MET A 1 216 ? 12.889 35.004 39.735 1.00 38.57 195 MET A C 1
ATOM 1287 O O . MET A 1 216 ? 13.984 34.450 39.781 1.00 34.76 195 MET A O 1
ATOM 1292 N N . THR A 1 217 ? 12.585 36.090 40.441 1.00 42.35 196 THR A N 1
ATOM 1293 C CA . THR A 1 217 ? 13.571 36.820 41.239 1.00 42.04 196 THR A CA 1
ATOM 1294 C C . THR A 1 217 ? 14.162 35.998 42.385 1.00 40.97 196 THR A C 1
ATOM 1295 O O . THR A 1 217 ? 15.277 36.273 42.829 1.00 39.37 196 THR A O 1
ATOM 1299 N N . GLU A 1 218 ? 13.426 34.999 42.863 1.00 39.47 197 GLU A N 1
ATOM 1300 C CA . GLU A 1 218 ? 13.952 34.138 43.916 1.00 39.02 197 GLU A CA 1
ATOM 1301 C C . GLU A 1 218 ? 15.059 33.243 43.378 1.00 38.64 197 GLU A C 1
ATOM 1302 O O . GLU A 1 218 ? 16.054 32.997 44.062 1.00 38.74 197 GLU A O 1
ATOM 1304 N N . TYR A 1 219 ? 14.907 32.786 42.137 1.00 40.43 198 TYR A N 1
ATOM 1305 C CA . TYR A 1 219 ? 15.766 31.716 41.627 1.00 39.21 198 TYR A CA 1
ATOM 1306 C C . TYR A 1 219 ? 16.758 32.092 40.534 1.00 35.45 198 TYR A C 1
ATOM 1307 O O . TYR A 1 219 ? 17.678 31.329 40.265 1.00 36.44 198 TYR A O 1
ATOM 1316 N N . VAL A 1 220 ? 16.568 33.245 39.896 1.00 31.76 199 VAL A N 1
ATOM 1317 C CA . VAL A 1 220 ? 17.401 33.644 38.766 1.00 27.92 199 VAL A CA 1
ATOM 1318 C C . VAL A 1 220 ? 18.030 35.005 39.042 1.00 27.13 199 VAL A C 1
ATOM 1319 O O . VAL A 1 220 ? 17.328 35.942 39.414 1.00 26.20 199 VAL A O 1
ATOM 1323 N N . ASP A 1 221 ? 19.341 35.130 38.845 1.00 25.88 200 ASP A N 1
ATOM 1324 C CA . ASP A 1 221 ? 20.033 36.354 39.253 1.00 22.99 200 ASP A CA 1
ATOM 1325 C C . ASP A 1 221 ? 20.160 37.374 38.142 1.00 26.94 200 ASP A C 1
ATOM 1326 O O . ASP A 1 221 ? 20.194 38.578 38.402 1.00 30.15 200 ASP A O 1
ATOM 1331 N N . VAL A 1 222 ? 20.249 36.891 36.908 1.00 26.03 201 VAL A N 1
ATOM 1332 C CA . VAL A 1 222 ? 20.300 37.784 35.758 1.00 28.60 201 VAL A CA 1
ATOM 1333 C C . VAL A 1 222 ? 19.800 37.067 34.512 1.00 31.37 201 VAL A C 1
ATOM 1334 O O . VAL A 1 222 ? 19.916 35.839 34.395 1.00 28.86 201 VAL A O 1
ATOM 1338 N N . ILE A 1 223 ? 19.213 37.833 33.595 1.00 33.63 202 ILE A N 1
ATOM 1339 C CA . ILE A 1 223 ? 18.799 37.300 32.300 1.00 30.59 202 ILE A CA 1
ATOM 1340 C C . ILE A 1 223 ? 19.718 37.856 31.208 1.00 33.08 202 ILE A C 1
ATOM 1341 O O . ILE A 1 223 ? 19.956 39.064 31.147 1.00 32.80 202 ILE A O 1
ATOM 1346 N N . VAL A 1 224 ? 20.243 36.981 30.355 1.00 36.87 203 VAL A N 1
ATOM 1347 C CA . VAL A 1 224 ? 20.971 37.429 29.166 1.00 36.92 203 VAL A CA 1
ATOM 1348 C C . VAL A 1 224 ? 20.128 37.113 27.935 1.00 38.40 203 VAL A C 1
ATOM 1349 O O . VAL A 1 224 ? 20.180 36.000 27.417 1.00 37.44 203 VAL A O 1
ATOM 1353 N N . PRO A 1 225 ? 19.322 38.093 27.484 1.00 38.69 204 PRO A N 1
ATOM 1354 C CA . PRO A 1 225 ? 18.427 37.916 26.340 1.00 42.79 204 PRO A CA 1
ATOM 1355 C C . PRO A 1 225 ? 19.204 38.162 25.050 1.00 49.32 204 PRO A C 1
ATOM 1356 O O . PRO A 1 225 ? 20.159 38.940 25.055 1.00 52.44 204 PRO A O 1
ATOM 1360 N N . ARG A 1 226 ? 18.814 37.500 23.968 1.00 51.51 205 ARG A N 1
ATOM 1361 C CA . ARG A 1 226 ? 19.535 37.623 22.711 1.00 57.54 205 ARG A CA 1
ATOM 1362 C C . ARG A 1 226 ? 18.548 37.427 21.584 1.00 63.17 205 ARG A C 1
ATOM 1363 O O . ARG A 1 226 ? 17.996 36.339 21.425 1.00 64.77 205 ARG A O 1
ATOM 1371 N N . GLY A 1 227 ? 18.322 38.485 20.809 1.00 66.27 206 GLY A N 1
ATOM 1372 C CA . GLY A 1 227 ? 17.391 38.441 19.696 1.00 70.01 206 GLY A CA 1
ATOM 1373 C C . GLY A 1 227 ? 17.166 39.808 19.080 1.00 73.31 206 GLY A C 1
ATOM 1374 O O . GLY A 1 227 ? 18.092 40.616 19.011 1.00 74.65 206 GLY A O 1
ATOM 1375 N N . GLY A 1 228 ? 15.935 40.066 18.640 1.00 75.96 207 GLY A N 1
ATOM 1376 C CA . GLY A 1 228 ? 15.588 41.322 17.990 1.00 78.97 207 GLY A CA 1
ATOM 1377 C C . GLY A 1 228 ? 15.035 42.370 18.941 1.00 78.44 207 GLY A C 1
ATOM 1378 O O . GLY A 1 228 ? 14.625 42.046 20.062 1.00 76.01 207 GLY A O 1
ATOM 1379 N N . LYS A 1 229 ? 15.015 43.626 18.492 1.00 79.13 208 LYS A N 1
ATOM 1380 C CA . LYS A 1 229 ? 14.655 44.753 19.356 1.00 76.42 208 LYS A CA 1
ATOM 1381 C C . LYS A 1 229 ? 13.232 44.646 19.913 1.00 74.89 208 LYS A C 1
ATOM 1382 O O . LYS A 1 229 ? 12.960 45.104 21.025 1.00 71.31 208 LYS A O 1
ATOM 1384 N N . SER A 1 230 ? 12.337 44.034 19.141 1.00 77.31 209 SER A N 1
ATOM 1385 C CA . SER A 1 230 ? 10.951 43.848 19.565 1.00 78.04 209 SER A CA 1
ATOM 1386 C C . SER A 1 230 ? 10.862 42.993 20.828 1.00 73.54 209 SER A C 1
ATOM 1387 O O . SER A 1 230 ? 10.306 43.421 21.843 1.00 72.46 209 SER A O 1
ATOM 1389 N N . LEU A 1 231 ? 11.415 41.785 20.756 1.00 71.80 210 LEU A N 1
ATOM 1390 C CA . LEU A 1 231 ? 11.462 40.885 21.904 1.00 66.36 210 LEU A CA 1
ATOM 1391 C C . LEU A 1 231 ? 12.135 41.534 23.110 1.00 65.05 210 LEU A C 1
ATOM 1392 O O . LEU A 1 231 ? 11.592 41.508 24.220 1.00 64.59 210 LEU A O 1
ATOM 1394 N N . ILE A 1 232 ? 13.318 42.107 22.889 1.00 64.18 211 ILE A N 1
ATOM 1395 C CA . ILE A 1 232 ? 14.066 42.753 23.966 1.00 60.34 211 ILE A CA 1
ATOM 1396 C C . ILE A 1 232 ? 13.192 43.810 24.651 1.00 58.69 211 ILE A C 1
ATOM 1397 O O . ILE A 1 232 ? 13.112 43.851 25.884 1.00 54.38 211 ILE A O 1
ATOM 1402 N N . GLU A 1 233 ? 12.508 44.627 23.846 1.00 56.98 212 GLU A N 1
ATOM 1403 C CA . GLU A 1 233 ? 11.633 45.674 24.376 1.00 59.19 212 GLU A CA 1
ATOM 1404 C C . GLU A 1 233 ? 10.495 45.145 25.254 1.00 59.10 212 GLU A C 1
ATOM 1405 O O . GLU A 1 233 ? 10.149 45.761 26.263 1.00 58.46 212 GLU A O 1
ATOM 1411 N N . ARG A 1 234 ? 9.919 44.006 24.876 1.00 62.30 213 ARG A N 1
ATOM 1412 C CA . ARG A 1 234 ? 8.916 43.354 25.718 1.00 63.41 213 ARG A CA 1
ATOM 1413 C C . ARG A 1 234 ? 9.519 42.931 27.058 1.00 59.05 213 ARG A C 1
ATOM 1414 O O . ARG A 1 234 ? 8.982 43.262 28.115 1.00 59.61 213 ARG A O 1
ATOM 1416 N N . LEU A 1 235 ? 10.638 42.212 27.008 1.00 55.79 214 LEU A N 1
ATOM 1417 C CA . LEU A 1 235 ? 11.297 41.742 28.228 1.00 51.96 214 LEU A CA 1
ATOM 1418 C C . LEU A 1 235 ? 11.592 42.890 29.193 1.00 53.29 214 LEU A C 1
ATOM 1419 O O . LEU A 1 235 ? 11.288 42.799 30.382 1.00 56.39 214 LEU A O 1
ATOM 1424 N N . ILE A 1 236 ? 12.164 43.969 28.671 1.00 50.71 215 ILE A N 1
ATOM 1425 C CA . ILE A 1 236 ? 12.479 45.140 29.480 1.00 51.87 215 ILE A CA 1
ATOM 1426 C C . ILE A 1 236 ? 11.294 45.607 30.326 1.00 56.53 215 ILE A C 1
ATOM 1427 O O . ILE A 1 236 ? 11.410 45.718 31.549 1.00 58.87 215 ILE A O 1
ATOM 1432 N N . ASN A 1 237 ? 10.157 45.853 29.680 1.00 58.28 216 ASN A N 1
ATOM 1433 C CA . ASN A 1 237 ? 8.971 46.353 30.374 1.00 60.17 216 ASN A CA 1
ATOM 1434 C C . ASN A 1 237 ? 8.281 45.322 31.270 1.00 59.87 216 ASN A C 1
ATOM 1435 O O . ASN A 1 237 ? 7.439 45.680 32.099 1.00 61.95 216 ASN A O 1
ATOM 1437 N N . GLU A 1 238 ? 8.641 44.049 31.110 1.00 57.00 217 GLU A N 1
ATOM 1438 C CA . GLU A 1 238 ? 8.005 42.973 31.875 1.00 54.27 217 GLU A CA 1
ATOM 1439 C C . GLU A 1 238 ? 8.927 42.298 32.900 1.00 48.61 217 GLU A C 1
ATOM 1440 O O . GLU A 1 238 ? 8.450 41.766 33.899 1.00 49.94 217 GLU A O 1
ATOM 1442 N N . ALA A 1 239 ? 10.238 42.328 32.661 1.00 42.06 218 ALA A N 1
ATOM 1443 C CA . ALA A 1 239 ? 11.200 41.640 33.531 1.00 38.44 218 ALA A CA 1
ATOM 1444 C C . ALA A 1 239 ? 11.422 42.318 34.885 1.00 40.99 218 ALA A C 1
ATOM 1445 O O . ALA A 1 239 ? 11.594 43.546 34.966 1.00 43.03 218 ALA A O 1
ATOM 1447 N N . ARG A 1 240 ? 11.446 41.505 35.940 1.00 37.81 219 ARG A N 1
ATOM 1448 C CA . ARG A 1 240 ? 11.785 41.987 37.273 1.00 37.04 219 ARG A CA 1
ATOM 1449 C C . ARG A 1 240 ? 13.190 41.512 37.650 1.00 39.41 219 ARG A C 1
ATOM 1450 O O . ARG A 1 240 ? 13.863 42.124 38.478 1.00 43.99 219 ARG A O 1
ATOM 1452 N N . VAL A 1 241 ? 13.627 40.425 37.018 1.00 36.65 220 VAL A N 1
ATOM 1453 C CA . VAL A 1 241 ? 15.004 39.957 37.126 1.00 31.68 220 VAL A CA 1
ATOM 1454 C C . VAL A 1 241 ? 15.867 40.890 36.296 1.00 33.28 220 VAL A C 1
ATOM 1455 O O . VAL A 1 241 ? 15.483 41.246 35.177 1.00 37.31 220 VAL A O 1
ATOM 1459 N N . PRO A 1 242 ? 17.027 41.307 36.836 1.00 31.66 221 PRO A N 1
ATOM 1460 C CA . PRO A 1 242 ? 17.909 42.204 36.070 1.00 32.07 221 PRO A CA 1
ATOM 1461 C C . PRO A 1 242 ? 18.419 41.537 34.789 1.00 31.41 221 PRO A C 1
ATOM 1462 O O . PRO A 1 242 ? 18.449 40.307 34.699 1.00 29.62 221 PRO A O 1
ATOM 1466 N N . MET A 1 243 ? 18.823 42.345 33.813 1.00 32.55 222 MET A N 1
ATOM 1467 C CA . MET A 1 243 ? 19.247 41.826 32.521 1.00 32.04 222 MET A CA 1
ATOM 1468 C C . MET A 1 243 ? 20.555 42.445 32.063 1.00 30.00 222 MET A C 1
ATOM 1469 O O . MET A 1 243 ? 20.820 43.613 32.322 1.00 33.06 222 MET A O 1
ATOM 1474 N N . ILE A 1 244 ? 21.383 41.644 31.404 1.00 30.31 223 ILE A N 1
ATOM 1475 C CA . ILE A 1 244 ? 22.509 42.174 30.650 1.00 32.56 223 ILE A CA 1
ATOM 1476 C C . ILE A 1 244 ? 22.082 42.104 29.188 1.00 36.04 223 ILE A C 1
ATOM 1477 O O . ILE A 1 244 ? 21.990 41.028 28.601 1.00 38.23 223 ILE A O 1
ATOM 1482 N N . LYS A 1 245 ? 21.806 43.265 28.615 1.00 36.51 224 LYS A N 1
ATOM 1483 C CA . LYS A 1 245 ? 21.139 43.336 27.332 1.00 39.31 224 LYS A CA 1
ATOM 1484 C C . LYS A 1 245 ? 21.584 44.573 26.586 1.00 45.41 224 LYS A C 1
ATOM 1485 O O . LYS A 1 245 ? 22.117 45.533 27.174 1.00 41.92 224 LYS A O 1
ATOM 1491 N N . HIS A 1 246 ? 21.370 44.564 25.282 1.00 53.94 225 HIS A N 1
ATOM 1492 C CA . HIS A 1 246 ? 21.500 45.813 24.565 1.00 62.92 225 HIS A CA 1
ATOM 1493 C C . HIS A 1 246 ? 20.307 46.076 23.657 1.00 63.20 225 HIS A C 1
ATOM 1494 O O . HIS A 1 246 ? 19.945 45.255 22.812 1.00 62.99 225 HIS A O 1
ATOM 1501 N N . LEU A 1 247 ? 19.650 47.198 23.925 1.00 71.81 226 LEU A N 1
ATOM 1502 C CA . LEU A 1 247 ? 18.555 47.660 23.105 1.00 68.38 226 LEU A CA 1
ATOM 1503 C C . LEU A 1 247 ? 19.219 48.301 21.907 1.00 67.28 226 LEU A C 1
ATOM 1504 O O . LEU A 1 247 ? 19.838 49.364 22.026 1.00 66.73 226 LEU A O 1
ATOM 1506 N N . ASP A 1 248 ? 19.105 47.639 20.758 1.00 66.66 227 ASP A N 1
ATOM 1507 C CA . ASP A 1 248 ? 19.861 48.016 19.569 1.00 63.88 227 ASP A CA 1
ATOM 1508 C C . ASP A 1 248 ? 19.473 49.396 19.033 1.00 55.44 227 ASP A C 1
ATOM 1509 O O . ASP A 1 248 ? 18.359 49.882 19.268 1.00 52.64 227 ASP A O 1
ATOM 1514 N N . GLY A 1 249 ? 20.407 50.025 18.325 1.00 50.53 228 GLY A N 1
ATOM 1515 C CA . GLY A 1 249 ? 20.155 51.312 17.702 1.00 46.45 228 GLY A CA 1
ATOM 1516 C C . GLY A 1 249 ? 21.358 51.918 16.997 1.00 45.02 228 GLY A C 1
ATOM 1517 O O . GLY A 1 249 ? 22.309 51.215 16.625 1.00 46.48 228 GLY A O 1
ATOM 1518 N N . ILE A 1 250 ? 21.321 53.238 16.825 1.00 40.83 229 ILE A N 1
ATOM 1519 C CA . ILE A 1 250 ? 22.328 53.927 16.036 1.00 38.06 229 ILE A CA 1
ATOM 1520 C C . ILE A 1 250 ? 23.728 53.952 16.668 1.00 36.16 229 ILE A C 1
ATOM 1521 O O . ILE A 1 250 ? 23.906 54.364 17.821 1.00 37.67 229 ILE A O 1
ATOM 1523 N N . CYS A 1 251 ? 24.715 53.505 15.893 1.00 30.92 230 CYS A N 1
ATOM 1524 C CA . CYS A 1 251 ? 26.125 53.728 16.199 1.00 29.06 230 CYS A CA 1
ATOM 1525 C C . CYS A 1 251 ? 26.631 54.774 15.202 1.00 26.44 230 CYS A C 1
ATOM 1526 O O . CYS A 1 251 ? 26.174 54.809 14.063 1.00 28.69 230 CYS A O 1
ATOM 1529 N N . HIS A 1 252 ? 27.560 55.627 15.623 1.00 27.42 231 HIS A N 1
ATOM 1530 C CA . HIS A 1 252 ? 28.011 56.738 14.775 1.00 27.96 231 HIS A CA 1
ATOM 1531 C C . HIS A 1 252 ? 29.512 56.697 14.536 1.00 27.59 231 HIS A C 1
ATOM 1532 O O . HIS A 1 252 ? 30.294 56.195 15.367 1.00 25.37 231 HIS A O 1
ATOM 1539 N N . VAL A 1 253 ? 29.916 57.231 13.389 1.00 26.64 232 VAL A N 1
ATOM 1540 C CA . VAL A 1 253 ? 31.293 57.653 13.214 1.00 23.80 232 VAL A CA 1
ATOM 1541 C C . VAL A 1 253 ? 31.257 59.146 12.941 1.00 23.28 232 VAL A C 1
ATOM 1542 O O . VAL A 1 253 ? 30.551 59.600 12.040 1.00 20.55 232 VAL A O 1
ATOM 1546 N N . TYR A 1 254 ? 31.989 59.919 13.736 1.00 26.46 233 TYR A N 1
ATOM 1547 C CA . TYR A 1 254 ? 32.108 61.355 13.484 1.00 23.38 233 TYR A CA 1
ATOM 1548 C C . TYR A 1 254 ? 33.456 61.616 12.829 1.00 22.93 233 TYR A C 1
ATOM 1549 O O . TYR A 1 254 ? 34.508 61.282 13.393 1.00 24.81 233 TYR A O 1
ATOM 1558 N N . VAL A 1 255 ? 33.422 62.180 11.628 1.00 22.70 234 VAL A N 1
ATOM 1559 C CA . VAL A 1 255 ? 34.642 62.613 10.975 1.00 25.70 234 VAL A CA 1
ATOM 1560 C C . VAL A 1 255 ? 34.857 64.105 11.220 1.00 23.14 234 VAL A C 1
ATOM 1561 O O . VAL A 1 255 ? 34.155 64.953 10.661 1.00 23.39 234 VAL A O 1
ATOM 1565 N N . ASP A 1 256 ? 35.832 64.411 12.066 1.00 21.13 235 ASP A N 1
ATOM 1566 C CA . ASP A 1 256 ? 36.113 65.777 12.507 1.00 20.74 235 ASP A CA 1
ATOM 1567 C C . ASP A 1 256 ? 36.826 66.558 11.396 1.00 23.03 235 ASP A C 1
ATOM 1568 O O . ASP A 1 256 ? 37.411 65.963 10.483 1.00 23.33 235 ASP A O 1
ATOM 1573 N N . ASP A 1 257 ? 36.787 67.883 11.452 1.00 24.90 236 ASP A N 1
ATOM 1574 C CA . ASP A 1 257 ? 37.429 68.672 10.395 1.00 30.79 236 ASP A CA 1
ATOM 1575 C C . ASP A 1 257 ? 38.969 68.569 10.419 1.00 27.75 236 ASP A C 1
ATOM 1576 O O . ASP A 1 257 ? 39.639 69.018 9.492 1.00 26.82 236 ASP A O 1
ATOM 1581 N N . ARG A 1 258 ? 39.519 67.961 11.468 1.00 25.39 237 ARG A N 1
ATOM 1582 C CA . ARG A 1 258 ? 40.961 67.701 11.544 1.00 27.15 237 ARG A CA 1
ATOM 1583 C C . ARG A 1 258 ? 41.276 66.211 11.409 1.00 24.94 237 ARG A C 1
ATOM 1584 O O . ARG A 1 258 ? 42.317 65.725 11.873 1.00 26.49 237 ARG A O 1
ATOM 1592 N N . ALA A 1 259 ? 40.360 65.495 10.773 1.00 19.68 238 ALA A N 1
ATOM 1593 C CA . ALA A 1 259 ? 40.560 64.082 10.464 1.00 24.00 238 ALA A CA 1
ATOM 1594 C C . ALA A 1 259 ? 41.585 63.911 9.363 1.00 26.53 238 ALA A C 1
ATOM 1595 O O . ALA A 1 259 ? 41.695 64.740 8.460 1.00 29.11 238 ALA A O 1
ATOM 1597 N N . SER A 1 260 ? 42.327 62.816 9.428 1.00 24.62 239 SER A N 1
ATOM 1598 C CA . SER A 1 260 ? 43.075 62.354 8.265 1.00 27.01 239 SER A CA 1
ATOM 1599 C C . SER A 1 260 ? 42.059 61.770 7.293 1.00 24.59 239 SER A C 1
ATOM 1600 O O . SER A 1 260 ? 41.247 60.915 7.691 1.00 23.60 239 SER A O 1
ATOM 1603 N N . VAL A 1 261 ? 42.084 62.220 6.038 1.00 25.88 240 VAL A N 1
ATOM 1604 C CA . VAL A 1 261 ? 41.186 61.674 5.027 1.00 26.07 240 VAL A CA 1
ATOM 1605 C C . VAL A 1 261 ? 41.465 60.176 4.880 1.00 29.31 240 VAL A C 1
ATOM 1606 O O . VAL A 1 261 ? 40.544 59.353 4.823 1.00 28.41 240 VAL A O 1
ATOM 1610 N N . THR A 1 262 ? 42.751 59.839 4.857 1.00 30.07 241 THR A N 1
ATOM 1611 C CA . THR A 1 262 ? 43.202 58.460 4.792 1.00 31.86 241 THR A CA 1
ATOM 1612 C C . THR A 1 262 ? 42.566 57.597 5.898 1.00 29.15 241 THR A C 1
ATOM 1613 O O . THR A 1 262 ? 41.950 56.568 5.608 1.00 28.08 241 THR A O 1
ATOM 1617 N N . LYS A 1 263 ? 42.705 58.016 7.155 1.00 25.84 242 LYS A N 1
ATOM 1618 C CA . LYS A 1 263 ? 42.103 57.281 8.267 1.00 22.63 242 LYS A CA 1
ATOM 1619 C C . LYS A 1 263 ? 40.572 57.244 8.168 1.00 22.93 242 LYS A C 1
ATOM 1620 O O . LYS A 1 263 ? 39.947 56.246 8.520 1.00 26.09 242 LYS A O 1
ATOM 1626 N N . ALA A 1 264 ? 39.965 58.330 7.701 1.00 23.22 243 ALA A N 1
ATOM 1627 C CA . ALA A 1 264 ? 38.510 58.365 7.564 1.00 25.55 243 ALA A CA 1
ATOM 1628 C C . ALA A 1 264 ? 38.025 57.282 6.593 1.00 29.50 243 ALA A C 1
ATOM 1629 O O . ALA A 1 264 ? 36.987 56.649 6.810 1.00 28.56 243 ALA A O 1
ATOM 1631 N N . LEU A 1 265 ? 38.794 57.061 5.531 1.00 31.76 244 LEU A N 1
ATOM 1632 C CA . LEU A 1 265 ? 38.402 56.107 4.504 1.00 32.93 244 LEU A CA 1
ATOM 1633 C C . LEU A 1 265 ? 38.508 54.679 5.024 1.00 33.50 244 LEU A C 1
ATOM 1634 O O . LEU A 1 265 ? 37.651 53.849 4.723 1.00 34.76 244 LEU A O 1
ATOM 1639 N N . THR A 1 266 ? 39.553 54.379 5.792 1.00 27.24 245 THR A N 1
ATOM 1640 C CA . THR A 1 266 ? 39.693 53.015 6.307 1.00 31.82 245 THR A CA 1
ATOM 1641 C C . THR A 1 266 ? 38.762 52.788 7.486 1.00 29.65 245 THR A C 1
ATOM 1642 O O . THR A 1 266 ? 38.237 51.704 7.663 1.00 35.59 245 THR A O 1
ATOM 1646 N N . VAL A 1 267 ? 38.557 53.819 8.292 1.00 27.85 246 VAL A N 1
ATOM 1647 C CA . VAL A 1 267 ? 37.696 53.680 9.455 1.00 30.10 246 VAL A CA 1
ATOM 1648 C C . VAL A 1 267 ? 36.226 53.570 9.054 1.00 32.79 246 VAL A C 1
ATOM 1649 O O . VAL A 1 267 ? 35.506 52.704 9.555 1.00 33.98 246 VAL A O 1
ATOM 1653 N N . CYS A 1 268 ? 35.782 54.433 8.141 1.00 31.52 247 CYS A N 1
ATOM 1654 C CA . CYS A 1 268 ? 34.363 54.469 7.780 1.00 31.22 247 CYS A CA 1
ATOM 1655 C C . CYS A 1 268 ? 33.940 53.394 6.778 1.00 38.29 247 CYS A C 1
ATOM 1656 O O . CYS A 1 268 ? 32.766 53.303 6.422 1.00 43.04 247 CYS A O 1
ATOM 1659 N N . ASP A 1 269 ? 34.883 52.576 6.326 1.00 43.37 248 ASP A N 1
ATOM 1660 C CA . ASP A 1 269 ? 34.539 51.459 5.455 1.00 48.65 248 ASP A CA 1
ATOM 1661 C C . ASP A 1 269 ? 34.047 50.258 6.263 1.00 55.05 248 ASP A C 1
ATOM 1662 O O . ASP A 1 269 ? 32.879 50.188 6.648 1.00 58.81 248 ASP A O 1
ATOM 1667 N N . CYS A 1 279 ? 26.065 44.106 17.704 1.00 73.91 258 CYS A N 1
ATOM 1668 C CA . CYS A 1 279 ? 25.912 44.640 16.351 1.00 72.82 258 CYS A CA 1
ATOM 1669 C C . CYS A 1 279 ? 26.364 46.089 16.285 1.00 66.38 258 CYS A C 1
ATOM 1670 O O . CYS A 1 279 ? 25.622 47.020 16.610 1.00 59.75 258 CYS A O 1
ATOM 1673 N N . ASN A 1 280 ? 27.591 46.248 15.813 1.00 65.69 259 ASN A N 1
ATOM 1674 C CA . ASN A 1 280 ? 28.344 47.477 15.939 1.00 61.44 259 ASN A CA 1
ATOM 1675 C C . ASN A 1 280 ? 28.585 48.159 14.599 1.00 58.39 259 ASN A C 1
ATOM 1676 O O . ASN A 1 280 ? 29.568 48.883 14.437 1.00 54.79 259 ASN A O 1
ATOM 1681 N N . THR A 1 281 ? 27.690 47.922 13.642 1.00 60.91 260 THR A N 1
ATOM 1682 C CA . THR A 1 281 ? 27.782 48.543 12.314 1.00 59.76 260 THR A CA 1
ATOM 1683 C C . THR A 1 281 ? 27.426 50.038 12.370 1.00 52.38 260 THR A C 1
ATOM 1684 O O . THR A 1 281 ? 26.506 50.428 13.089 1.00 52.72 260 THR A O 1
ATOM 1688 N N . MET A 1 282 ? 28.165 50.868 11.628 1.00 48.01 261 MET A N 1
ATOM 1689 C CA . MET A 1 282 ? 27.901 52.313 11.562 1.00 41.74 261 MET A CA 1
ATOM 1690 C C . MET A 1 282 ? 26.602 52.639 10.825 1.00 40.58 261 MET A C 1
ATOM 1691 O O . MET A 1 282 ? 26.506 52.434 9.618 1.00 47.49 261 MET A O 1
ATOM 1696 N N . GLU A 1 283 ? 25.614 53.162 11.543 1.00 36.79 262 GLU A N 1
ATOM 1697 C CA . GLU A 1 283 ? 24.313 53.473 10.946 1.00 40.02 262 GLU A CA 1
ATOM 1698 C C . GLU A 1 283 ? 24.218 54.944 10.540 1.00 35.57 262 GLU A C 1
ATOM 1699 O O . GLU A 1 283 ? 23.465 55.299 9.638 1.00 38.07 262 GLU A O 1
ATOM 1705 N N . THR A 1 284 ? 24.977 55.802 11.210 1.00 30.50 263 THR A N 1
ATOM 1706 C CA . THR A 1 284 ? 24.964 57.223 10.884 1.00 27.11 263 THR A CA 1
ATOM 1707 C C . THR A 1 284 ? 26.387 57.753 10.770 1.00 26.61 263 THR A C 1
ATOM 1708 O O . THR A 1 284 ? 27.237 57.472 11.622 1.00 27.34 263 THR A O 1
ATOM 1712 N N . LEU A 1 285 ? 26.644 58.528 9.723 1.00 23.59 264 LEU A N 1
ATOM 1713 C CA . LEU A 1 285 ? 27.945 59.163 9.546 1.00 28.42 264 LEU A CA 1
ATOM 1714 C C . LEU A 1 285 ? 27.814 60.660 9.800 1.00 29.61 264 LEU A C 1
ATOM 1715 O O . LEU A 1 285 ? 27.071 61.344 9.102 1.00 31.17 264 LEU A O 1
ATOM 1720 N N . LEU A 1 286 ? 28.527 61.169 10.797 1.00 27.13 265 LEU A N 1
ATOM 1721 C CA . LEU A 1 286 ? 28.521 62.605 11.079 1.00 23.41 265 LEU A CA 1
ATOM 1722 C C . LEU A 1 286 ? 29.787 63.228 10.510 1.00 23.14 265 LEU A C 1
ATOM 1723 O O . LEU A 1 286 ? 30.902 62.801 10.830 1.00 25.11 265 LEU A O 1
ATOM 1728 N N . VAL A 1 287 ? 29.631 64.247 9.670 1.00 23.12 266 VAL A N 1
ATOM 1729 C CA . VAL A 1 287 ? 30.793 64.845 9.025 1.00 24.80 266 VAL A CA 1
ATOM 1730 C C . VAL A 1 287 ? 30.888 66.328 9.321 1.00 24.95 266 VAL A C 1
ATOM 1731 O O . VAL A 1 287 ? 29.922 67.071 9.128 1.00 26.48 266 VAL A O 1
ATOM 1735 N N . ALA A 1 288 ? 32.054 66.764 9.791 1.00 26.60 267 ALA A N 1
ATOM 1736 C CA . ALA A 1 288 ? 32.245 68.183 10.073 1.00 26.06 267 ALA A CA 1
ATOM 1737 C C . ALA A 1 288 ? 32.162 68.939 8.761 1.00 27.21 267 ALA A C 1
ATOM 1738 O O . ALA A 1 288 ? 32.672 68.484 7.744 1.00 26.77 267 ALA A O 1
ATOM 1740 N N . ARG A 1 289 ? 31.489 70.079 8.805 1.00 30.47 268 ARG A N 1
ATOM 1741 C CA . ARG A 1 289 ? 31.219 70.914 7.650 1.00 32.86 268 ARG A CA 1
ATOM 1742 C C . ARG A 1 289 ? 32.490 71.268 6.878 1.00 35.77 268 ARG A C 1
ATOM 1743 O O . ARG A 1 289 ? 32.507 71.219 5.651 1.00 41.17 268 ARG A O 1
ATOM 1751 N N . GLY A 1 290 ? 33.559 71.593 7.603 1.00 34.52 269 GLY A N 1
ATOM 1752 C CA . GLY A 1 290 ? 34.810 72.019 6.991 1.00 34.88 269 GLY A CA 1
ATOM 1753 C C . GLY A 1 290 ? 35.551 70.974 6.168 1.00 37.60 269 GLY A C 1
ATOM 1754 O O . GLY A 1 290 ? 36.328 71.328 5.274 1.00 41.51 269 GLY A O 1
ATOM 1755 N N . ILE A 1 291 ? 35.318 69.692 6.448 1.00 31.08 270 ILE A N 1
ATOM 1756 C CA . ILE A 1 291 ? 36.045 68.629 5.747 1.00 27.44 270 ILE A CA 1
ATOM 1757 C C . ILE A 1 291 ? 35.140 67.827 4.808 1.00 28.32 270 ILE A C 1
ATOM 1758 O O . ILE A 1 291 ? 35.589 66.918 4.111 1.00 30.11 270 ILE A O 1
ATOM 1763 N N . ALA A 1 292 ? 33.863 68.187 4.784 1.00 30.39 271 ALA A N 1
ATOM 1764 C CA . ALA A 1 292 ? 32.859 67.395 4.080 1.00 30.78 271 ALA A CA 1
ATOM 1765 C C . ALA A 1 292 ? 33.138 67.086 2.598 1.00 34.28 271 ALA A C 1
ATOM 1766 O O . ALA A 1 292 ? 32.946 65.941 2.174 1.00 33.03 271 ALA A O 1
ATOM 1768 N N . PRO A 1 293 ? 33.582 68.087 1.806 1.00 28.95 272 PRO A N 1
ATOM 1769 C CA . PRO A 1 293 ? 33.839 67.723 0.405 1.00 36.79 272 PRO A CA 1
ATOM 1770 C C . PRO A 1 293 ? 35.046 66.796 0.243 1.00 42.46 272 PRO A C 1
ATOM 1771 O O . PRO A 1 293 ? 35.026 65.934 -0.630 1.00 49.11 272 PRO A O 1
ATOM 1775 N N . ALA A 1 294 ? 36.074 66.967 1.070 1.00 40.43 273 ALA A N 1
ATOM 1776 C CA . ALA A 1 294 ? 37.265 66.125 0.981 1.00 39.62 273 ALA A CA 1
ATOM 1777 C C . ALA A 1 294 ? 36.975 64.676 1.375 1.00 38.15 273 ALA A C 1
ATOM 1778 O O . ALA A 1 294 ? 37.573 63.741 0.833 1.00 39.88 273 ALA A O 1
ATOM 1780 N N . VAL A 1 295 ? 36.071 64.495 2.332 1.00 31.79 274 VAL A N 1
ATOM 1781 C CA . VAL A 1 295 ? 35.761 63.163 2.837 1.00 30.58 274 VAL A CA 1
ATOM 1782 C C . VAL A 1 295 ? 34.548 62.529 2.163 1.00 30.90 274 VAL A C 1
ATOM 1783 O O . VAL A 1 295 ? 34.612 61.375 1.747 1.00 31.12 274 VAL A O 1
ATOM 1787 N N . LEU A 1 296 ? 33.447 63.271 2.047 1.00 31.85 275 LEU A N 1
ATOM 1788 C CA . LEU A 1 296 ? 32.213 62.681 1.505 1.00 35.85 275 LEU A CA 1
ATOM 1789 C C . LEU A 1 296 ? 32.332 62.218 0.064 1.00 41.47 275 LEU A C 1
ATOM 1790 O O . LEU A 1 296 ? 31.658 61.279 -0.353 1.00 48.33 275 LEU A O 1
ATOM 1795 N N . SER A 1 297 ? 33.184 62.870 -0.710 1.00 39.04 276 SER A N 1
ATOM 1796 C CA . SER A 1 297 ? 33.289 62.508 -2.115 1.00 37.94 276 SER A CA 1
ATOM 1797 C C . SER A 1 297 ? 33.917 61.125 -2.320 1.00 38.10 276 SER A C 1
ATOM 1798 O O . SER A 1 297 ? 33.311 60.268 -2.975 1.00 41.92 276 SER A O 1
ATOM 1801 N N . PRO A 1 298 ? 35.125 60.889 -1.765 1.00 36.53 277 PRO A N 1
ATOM 1802 C CA . PRO A 1 298 ? 35.619 59.513 -1.927 1.00 37.89 277 PRO A CA 1
ATOM 1803 C C . PRO A 1 298 ? 34.764 58.505 -1.145 1.00 36.89 277 PRO A C 1
ATOM 1804 O O . PRO A 1 298 ? 34.547 57.391 -1.629 1.00 39.90 277 PRO A O 1
ATOM 1808 N N . LEU A 1 299 ? 34.278 58.894 0.032 1.00 34.31 278 LEU A N 1
ATOM 1809 C CA . LEU A 1 299 ? 33.463 57.990 0.847 1.00 38.63 278 LEU A CA 1
ATOM 1810 C C . LEU A 1 299 ? 32.150 57.622 0.153 1.00 42.89 278 LEU A C 1
ATOM 1811 O O . LEU A 1 299 ? 31.810 56.444 0.046 1.00 48.82 278 LEU A O 1
ATOM 1816 N N . GLY A 1 300 ? 31.421 58.628 -0.323 1.00 34.72 279 GLY A N 1
ATOM 1817 C CA . GLY A 1 300 ? 30.158 58.397 -1.008 1.00 36.67 279 GLY A CA 1
ATOM 1818 C C . GLY A 1 300 ? 30.305 57.433 -2.165 1.00 37.16 279 GLY A C 1
ATOM 1819 O O . GLY A 1 300 ? 29.475 56.538 -2.364 1.00 42.08 279 GLY A O 1
ATOM 1820 N N . ARG A 1 301 ? 31.377 57.608 -2.928 1.00 37.96 280 ARG A N 1
ATOM 1821 C CA . ARG A 1 301 ? 31.636 56.737 -4.063 1.00 42.33 280 ARG A CA 1
ATOM 1822 C C . ARG A 1 301 ? 31.834 55.296 -3.597 1.00 45.79 280 ARG A C 1
ATOM 1823 O O . ARG A 1 301 ? 31.285 54.366 -4.185 1.00 51.73 280 ARG A O 1
ATOM 1831 N N . LEU A 1 302 ? 32.610 55.128 -2.531 1.00 41.36 281 LEU A N 1
ATOM 1832 C CA . LEU A 1 302 ? 32.839 53.820 -1.942 1.00 45.18 281 LEU A CA 1
ATOM 1833 C C . LEU A 1 302 ? 31.526 53.127 -1.568 1.00 42.50 281 LEU A C 1
ATOM 1834 O O . LEU A 1 302 ? 31.285 51.988 -1.959 1.00 37.66 281 LEU A O 1
ATOM 1839 N N . TYR A 1 303 ? 30.681 53.829 -0.817 1.00 41.10 282 TYR A N 1
ATOM 1840 C CA . TYR A 1 303 ? 29.382 53.301 -0.405 1.00 42.63 282 TYR A CA 1
ATOM 1841 C C . TYR A 1 303 ? 28.467 52.920 -1.573 1.00 46.32 282 TYR A C 1
ATOM 1842 O O . TYR A 1 303 ? 27.845 51.853 -1.562 1.00 49.47 282 TYR A O 1
ATOM 1851 N N . ARG A 1 304 ? 28.370 53.799 -2.570 1.00 44.98 283 ARG A N 1
ATOM 1852 C CA . ARG A 1 304 ? 27.501 53.554 -3.719 1.00 43.89 283 ARG A CA 1
ATOM 1853 C C . ARG A 1 304 ? 27.982 52.348 -4.519 1.00 44.49 283 ARG A C 1
ATOM 1854 O O . ARG A 1 304 ? 27.194 51.637 -5.147 1.00 44.61 283 ARG A O 1
ATOM 1862 N N . GLU A 1 305 ? 29.289 52.125 -4.499 1.00 43.76 284 GLU A N 1
ATOM 1863 C CA . GLU A 1 305 ? 29.860 50.989 -5.198 1.00 47.18 284 GLU A CA 1
ATOM 1864 C C . GLU A 1 305 ? 29.474 49.719 -4.445 1.00 47.61 284 GLU A C 1
ATOM 1865 O O . GLU A 1 305 ? 29.227 48.677 -5.046 1.00 51.54 284 GLU A O 1
ATOM 1871 N N . LYS A 1 306 ? 29.383 49.834 -3.122 1.00 43.52 285 LYS A N 1
ATOM 1872 C CA . LYS A 1 306 ? 29.069 48.695 -2.262 1.00 42.50 285 LYS A CA 1
ATOM 1873 C C . LYS A 1 306 ? 27.564 48.498 -2.085 1.00 39.16 285 LYS A C 1
ATOM 1874 O O . LYS A 1 306 ? 27.142 47.572 -1.397 1.00 38.90 285 LYS A O 1
ATOM 1876 N N . GLY A 1 307 ? 26.760 49.371 -2.688 1.00 37.34 286 GLY A N 1
ATOM 1877 C CA . GLY A 1 307 ? 25.312 49.194 -2.710 1.00 41.68 286 GLY A CA 1
ATOM 1878 C C . GLY A 1 307 ? 24.535 49.747 -1.517 1.00 43.44 286 GLY A C 1
ATOM 1879 O O . GLY A 1 307 ? 23.420 49.292 -1.233 1.00 45.28 286 GLY A O 1
ATOM 1880 N N . VAL A 1 308 ? 25.108 50.734 -0.831 1.00 42.75 287 VAL A N 1
ATOM 1881 C CA . VAL A 1 308 ? 24.474 51.328 0.352 1.00 41.92 287 VAL A CA 1
ATOM 1882 C C . VAL A 1 308 ? 23.528 52.474 -0.024 1.00 42.21 287 VAL A C 1
ATOM 1883 O O . VAL A 1 308 ? 23.909 53.394 -0.759 1.00 44.06 287 VAL A O 1
ATOM 1887 N N . GLU A 1 309 ? 22.293 52.420 0.465 1.00 39.22 288 GLU A N 1
ATOM 1888 C CA . GLU A 1 309 ? 21.383 53.548 0.283 1.00 40.21 288 GLU A CA 1
ATOM 1889 C C . GLU A 1 309 ? 21.908 54.726 1.116 1.00 37.34 288 GLU A C 1
ATOM 1890 O O . GLU A 1 309 ? 22.254 54.559 2.281 1.00 37.75 288 GLU A O 1
ATOM 1896 N N . LEU A 1 310 ? 22.004 55.905 0.516 1.00 37.64 289 LEU A N 1
ATOM 1897 C CA . LEU A 1 310 ? 22.479 57.068 1.258 1.00 37.86 289 LEU A CA 1
ATOM 1898 C C . LEU A 1 310 ? 21.317 57.988 1.593 1.00 39.33 289 LEU A C 1
ATOM 1899 O O . LEU A 1 310 ? 20.686 58.571 0.699 1.00 39.33 289 LEU A O 1
ATOM 1904 N N . ARG A 1 311 ? 21.014 58.084 2.883 1.00 35.76 290 ARG A N 1
ATOM 1905 C CA . ARG A 1 311 ? 19.985 58.998 3.343 1.00 37.97 290 ARG A CA 1
ATOM 1906 C C . ARG A 1 311 ? 20.683 60.189 3.955 1.00 36.85 290 ARG A C 1
ATOM 1907 O O . ARG A 1 311 ? 21.339 60.069 4.993 1.00 38.79 290 ARG A O 1
ATOM 1915 N N . VAL A 1 312 ? 20.543 61.336 3.300 1.00 36.21 291 VAL A N 1
ATOM 1916 C CA . VAL A 1 312 ? 21.361 62.502 3.605 1.00 36.64 291 VAL A CA 1
ATOM 1917 C C . VAL A 1 312 ? 20.505 63.670 4.062 1.00 36.63 291 VAL A C 1
ATOM 1918 O O . VAL A 1 312 ? 19.334 63.770 3.689 1.00 36.52 291 VAL A O 1
ATOM 1922 N N . ASP A 1 313 ? 21.090 64.538 4.884 1.00 32.10 292 ASP A N 1
ATOM 1923 C CA . ASP A 1 313 ? 20.472 65.820 5.196 1.00 35.10 292 ASP A CA 1
ATOM 1924 C C . ASP A 1 313 ? 20.716 66.783 4.028 1.00 34.95 292 ASP A C 1
ATOM 1925 O O . ASP A 1 313 ? 21.429 66.448 3.080 1.00 31.65 292 ASP A O 1
ATOM 1930 N N . ALA A 1 314 ? 20.149 67.982 4.113 1.00 39.31 293 ALA A N 1
ATOM 1931 C CA . ALA A 1 314 ? 20.281 68.982 3.055 1.00 41.50 293 ALA A CA 1
ATOM 1932 C C . ALA A 1 314 ? 21.736 69.311 2.703 1.00 39.57 293 ALA A C 1
ATOM 1933 O O . ALA A 1 314 ? 22.096 69.342 1.519 1.00 43.70 293 ALA A O 1
ATOM 1935 N N . ASP A 1 315 ? 22.567 69.559 3.714 1.00 32.06 294 ASP A N 1
ATOM 1936 C CA . ASP A 1 315 ? 23.960 69.940 3.466 1.00 34.24 294 ASP A CA 1
ATOM 1937 C C . ASP A 1 315 ? 24.796 68.830 2.811 1.00 37.13 294 ASP A C 1
ATOM 1938 O O . ASP A 1 315 ? 25.656 69.104 1.968 1.00 38.16 294 ASP A O 1
ATOM 1943 N N . ALA A 1 316 ? 24.549 67.580 3.196 1.00 32.69 295 ALA A N 1
ATOM 1944 C CA . ALA A 1 316 ? 25.323 66.475 2.639 1.00 32.22 295 ALA A CA 1
ATOM 1945 C C . ALA A 1 316 ? 24.872 66.225 1.213 1.00 32.87 295 ALA A C 1
ATOM 1946 O O . ALA A 1 316 ? 25.667 65.823 0.361 1.00 35.54 295 ALA A O 1
ATOM 1948 N N . ARG A 1 317 ? 23.584 66.453 0.977 1.00 34.44 296 ARG A N 1
ATOM 1949 C CA . ARG A 1 317 ? 23.001 66.395 -0.349 1.00 40.90 296 ARG A CA 1
ATOM 1950 C C . ARG A 1 317 ? 23.792 67.296 -1.290 1.00 40.88 296 ARG A C 1
ATOM 1951 O O . ARG A 1 317 ? 24.214 66.869 -2.365 1.00 43.04 296 ARG A O 1
ATOM 1959 N N . ALA A 1 318 ? 24.019 68.535 -0.871 1.00 36.23 297 ALA A N 1
ATOM 1960 C CA . ALA A 1 318 ? 24.701 69.492 -1.736 1.00 36.51 297 ALA A CA 1
ATOM 1961 C C . ALA A 1 318 ? 26.125 69.046 -2.038 1.00 34.68 297 ALA A C 1
ATOM 1962 O O . ALA A 1 318 ? 26.583 69.137 -3.174 1.00 39.79 297 ALA A O 1
ATOM 1964 N N . VAL A 1 319 ? 26.816 68.547 -1.024 1.00 32.09 298 VAL A N 1
ATOM 1965 C CA . VAL A 1 319 ? 28.196 68.107 -1.192 1.00 31.38 298 VAL A CA 1
ATOM 1966 C C . VAL A 1 319 ? 28.308 66.846 -2.057 1.00 31.54 298 VAL A C 1
ATOM 1967 O O . VAL A 1 319 ? 29.134 66.769 -2.970 1.00 32.68 298 VAL A O 1
ATOM 1971 N N . LEU A 1 320 ? 27.470 65.860 -1.769 1.00 31.01 299 LEU A N 1
ATOM 1972 C CA . LEU A 1 320 ? 27.466 64.640 -2.559 1.00 30.93 299 LEU A CA 1
ATOM 1973 C C . LEU A 1 320 ? 27.072 64.887 -4.025 1.00 34.34 299 LEU A C 1
ATOM 1974 O O . LEU A 1 320 ? 27.716 64.350 -4.930 1.00 36.17 299 LEU A O 1
ATOM 1979 N N . GLU A 1 321 ? 26.042 65.703 -4.259 1.00 33.70 300 GLU A N 1
ATOM 1980 C CA . GLU A 1 321 ? 25.631 66.038 -5.624 1.00 42.17 300 GLU A CA 1
ATOM 1981 C C . GLU A 1 321 ? 26.715 66.816 -6.357 1.00 42.29 300 GLU A C 1
ATOM 1982 O O . GLU A 1 321 ? 26.937 66.599 -7.548 1.00 41.98 300 GLU A O 1
ATOM 1988 N N . ALA A 1 322 ? 27.406 67.713 -5.658 1.00 40.48 301 ALA A N 1
ATOM 1989 C CA . ALA A 1 322 ? 28.492 68.447 -6.315 1.00 41.36 301 ALA A CA 1
ATOM 1990 C C . ALA A 1 322 ? 29.626 67.493 -6.693 1.00 37.58 301 ALA A C 1
ATOM 1991 O O . ALA A 1 322 ? 30.395 67.759 -7.605 1.00 39.81 301 ALA A O 1
ATOM 1993 N N . ALA A 1 323 ? 29.710 66.366 -5.998 1.00 37.52 302 ALA A N 1
ATOM 1994 C CA . ALA A 1 323 ? 30.760 65.393 -6.268 1.00 39.23 302 ALA A CA 1
ATOM 1995 C C . ALA A 1 323 ? 30.310 64.275 -7.201 1.00 41.16 302 ALA A C 1
ATOM 1996 O O . ALA A 1 323 ? 31.060 63.326 -7.417 1.00 45.89 302 ALA A O 1
ATOM 1998 N N . GLY A 1 324 ? 29.094 64.368 -7.737 1.00 38.12 303 GLY A N 1
ATOM 1999 C CA . GLY A 1 324 ? 28.590 63.351 -8.655 1.00 39.93 303 GLY A CA 1
ATOM 2000 C C . GLY A 1 324 ? 28.246 62.005 -8.015 1.00 42.95 303 GLY A C 1
ATOM 2001 O O . GLY A 1 324 ? 28.241 60.973 -8.693 1.00 44.12 303 GLY A O 1
ATOM 2002 N N . VAL A 1 325 ? 27.962 62.004 -6.713 1.00 37.20 304 VAL A N 1
ATOM 2003 C CA . VAL A 1 325 ? 27.585 60.777 -6.019 1.00 37.47 304 VAL A CA 1
ATOM 2004 C C . VAL A 1 325 ? 26.073 60.675 -5.824 1.00 41.02 304 VAL A C 1
ATOM 2005 O O . VAL A 1 325 ? 25.459 61.539 -5.179 1.00 42.31 304 VAL A O 1
ATOM 2009 N N . GLY A 1 326 ? 25.480 59.610 -6.354 1.00 37.80 305 GLY A N 1
ATOM 2010 C CA . GLY A 1 326 ? 24.062 59.366 -6.172 1.00 38.69 305 GLY A CA 1
ATOM 2011 C C . GLY A 1 326 ? 23.622 57.957 -6.545 1.00 42.86 305 GLY A C 1
ATOM 2012 O O . GLY A 1 326 ? 24.450 57.113 -6.910 1.00 42.20 305 GLY A O 1
ATOM 2013 N N . PRO A 1 327 ? 22.306 57.692 -6.463 1.00 44.46 306 PRO A N 1
ATOM 2014 C CA . PRO A 1 327 ? 21.309 58.654 -5.973 1.00 43.20 306 PRO A CA 1
ATOM 2015 C C . PRO A 1 327 ? 21.302 58.807 -4.450 1.00 45.41 306 PRO A C 1
ATOM 2016 O O . PRO A 1 327 ? 21.929 58.031 -3.727 1.00 42.95 306 PRO A O 1
ATOM 2020 N N . LEU A 1 328 ? 20.603 59.836 -3.982 1.00 49.28 307 LEU A N 1
ATOM 2021 C CA . LEU A 1 328 ? 20.529 60.149 -2.569 1.00 46.46 307 LEU A CA 1
ATOM 2022 C C . LEU A 1 328 ? 19.069 60.217 -2.162 1.00 48.64 307 LEU A C 1
ATOM 2023 O O . LEU A 1 328 ? 18.207 60.565 -2.972 1.00 49.19 307 LEU A O 1
ATOM 2028 N N . VAL A 1 329 ? 18.794 59.883 -0.906 1.00 48.52 308 VAL A N 1
ATOM 2029 C CA . VAL A 1 329 ? 17.450 59.992 -0.352 1.00 48.57 308 VAL A CA 1
ATOM 2030 C C . VAL A 1 329 ? 17.470 61.028 0.769 1.00 50.91 308 VAL A C 1
ATOM 2031 O O . VAL A 1 329 ? 18.435 61.098 1.533 1.00 48.87 308 VAL A O 1
ATOM 2035 N N . ASP A 1 330 ? 16.421 61.844 0.851 1.00 55.40 309 ASP A N 1
ATOM 2036 C CA . ASP A 1 330 ? 16.303 62.833 1.919 1.00 56.92 309 ASP A CA 1
ATOM 2037 C C . ASP A 1 330 ? 16.185 62.140 3.284 1.00 55.49 309 ASP A C 1
ATOM 2038 O O . ASP A 1 330 ? 15.270 61.346 3.518 1.00 54.39 309 ASP A O 1
ATOM 2043 N N . ALA A 1 331 ? 17.122 62.427 4.180 1.00 53.89 310 ALA A N 1
ATOM 2044 C CA . ALA A 1 331 ? 17.042 61.882 5.525 1.00 53.27 310 ALA A CA 1
ATOM 2045 C C . ALA A 1 331 ? 15.845 62.499 6.237 1.00 55.55 310 ALA A C 1
ATOM 2046 O O . ALA A 1 331 ? 15.589 63.694 6.104 1.00 56.93 310 ALA A O 1
ATOM 2048 N N . THR A 1 332 ? 15.103 61.686 6.978 1.00 56.94 311 THR A N 1
ATOM 2049 C CA . THR A 1 332 ? 14.064 62.217 7.854 1.00 59.81 311 THR A CA 1
ATOM 2050 C C . THR A 1 332 ? 14.650 62.457 9.249 1.00 57.08 311 THR A C 1
ATOM 2051 O O . THR A 1 332 ? 15.805 62.106 9.511 1.00 51.73 311 THR A O 1
ATOM 2055 N N . ASP A 1 333 ? 13.867 63.066 10.134 1.00 61.14 312 ASP A N 1
ATOM 2056 C CA . ASP A 1 333 ? 14.296 63.248 11.518 1.00 63.71 312 ASP A CA 1
ATOM 2057 C C . ASP A 1 333 ? 14.327 61.888 12.209 1.00 65.93 312 ASP A C 1
ATOM 2058 O O . ASP A 1 333 ? 15.144 61.646 13.104 1.00 65.55 312 ASP A O 1
ATOM 2060 N N . GLU A 1 334 ? 13.433 61.004 11.773 1.00 66.28 313 GLU A N 1
ATOM 2061 C CA . GLU A 1 334 ? 13.373 59.636 12.276 1.00 66.91 313 GLU A CA 1
ATOM 2062 C C . GLU A 1 334 ? 14.615 58.819 11.896 1.00 63.24 313 GLU A C 1
ATOM 2063 O O . GLU A 1 334 ? 14.980 57.882 12.603 1.00 61.79 313 GLU A O 1
ATOM 2065 N N . ASP A 1 335 ? 15.267 59.179 10.791 1.00 61.83 314 ASP A N 1
ATOM 2066 C CA . ASP A 1 335 ? 16.432 58.435 10.309 1.00 60.24 314 ASP A CA 1
ATOM 2067 C C . ASP A 1 335 ? 17.640 58.471 11.264 1.00 59.73 314 ASP A C 1
ATOM 2068 O O . ASP A 1 335 ? 18.497 57.584 11.214 1.00 55.87 314 ASP A O 1
ATOM 2073 N N . TRP A 1 336 ? 17.701 59.487 12.129 1.00 62.18 315 TRP A N 1
ATOM 2074 C CA . TRP A 1 336 ? 18.790 59.613 13.107 1.00 60.76 315 TRP A CA 1
ATOM 2075 C C . TRP A 1 336 ? 18.573 58.703 14.325 1.00 65.23 315 TRP A C 1
ATOM 2076 O O . TRP A 1 336 ? 19.469 58.535 15.155 1.00 65.34 315 TRP A O 1
ATOM 2087 N N . ARG A 1 337 ? 17.381 58.124 14.429 1.00 68.67 316 ARG A N 1
ATOM 2088 C CA . ARG A 1 337 ? 17.049 57.239 15.543 1.00 72.84 316 ARG A CA 1
ATOM 2089 C C . ARG A 1 337 ? 16.764 55.805 15.108 1.00 75.48 316 ARG A C 1
ATOM 2090 O O . ARG A 1 337 ? 16.695 54.902 15.942 1.00 78.61 316 ARG A O 1
ATOM 2098 N N . THR A 1 338 ? 16.591 55.590 13.809 1.00 75.98 317 THR A N 1
ATOM 2099 C CA . THR A 1 338 ? 16.125 54.287 13.341 1.00 79.85 317 THR A CA 1
ATOM 2100 C C . THR A 1 338 ? 17.167 53.511 12.534 1.00 78.13 317 THR A C 1
ATOM 2101 O O . THR A 1 338 ? 17.800 54.047 11.625 1.00 74.23 317 THR A O 1
ATOM 2105 N N . GLU A 1 339 ? 17.321 52.238 12.891 1.00 82.47 318 GLU A N 1
ATOM 2106 C CA . GLU A 1 339 ? 18.361 51.372 12.351 1.00 80.76 318 GLU A CA 1
ATOM 2107 C C . GLU A 1 339 ? 17.875 50.523 11.171 1.00 81.54 318 GLU A C 1
ATOM 2108 O O . GLU A 1 339 ? 16.910 50.871 10.485 1.00 81.45 318 GLU A O 1
ATOM 2114 N N . PRO A 1 343 ? 20.459 47.832 3.987 1.00 51.84 322 PRO A N 1
ATOM 2115 C CA . PRO A 1 343 ? 21.717 48.578 4.084 1.00 50.56 322 PRO A CA 1
ATOM 2116 C C . PRO A 1 343 ? 21.537 50.051 3.739 1.00 50.38 322 PRO A C 1
ATOM 2117 O O . PRO A 1 343 ? 21.630 50.411 2.554 1.00 50.18 322 PRO A O 1
ATOM 2121 N N . VAL A 1 344 ? 21.302 50.879 4.759 1.00 43.83 323 VAL A N 1
ATOM 2122 C CA . VAL A 1 344 ? 21.224 52.321 4.587 1.00 41.88 323 VAL A CA 1
ATOM 2123 C C . VAL A 1 344 ? 22.330 52.975 5.399 1.00 42.55 323 VAL A C 1
ATOM 2124 O O . VAL A 1 344 ? 22.746 52.452 6.425 1.00 44.51 323 VAL A O 1
ATOM 2126 N N . LEU A 1 345 ? 22.833 54.105 4.924 1.00 40.56 324 LEU A N 1
ATOM 2127 C CA . LEU A 1 345 ? 23.680 54.934 5.764 1.00 37.42 324 LEU A CA 1
ATOM 2128 C C . LEU A 1 345 ? 23.031 56.299 5.863 1.00 35.17 324 LEU A C 1
ATOM 2129 O O . LEU A 1 345 ? 22.588 56.859 4.851 1.00 35.37 324 LEU A O 1
ATOM 2134 N N . ALA A 1 346 ? 22.938 56.819 7.084 1.00 30.94 325 ALA A N 1
ATOM 2135 C CA . ALA A 1 346 ? 22.442 58.181 7.279 1.00 32.04 325 ALA A CA 1
ATOM 2136 C C . ALA A 1 346 ? 23.658 59.080 7.364 1.00 28.21 325 ALA A C 1
ATOM 2137 O O . ALA A 1 346 ? 24.629 58.748 8.036 1.00 26.60 325 ALA A O 1
ATOM 2139 N N . ILE A 1 347 ? 23.627 60.199 6.653 1.00 30.26 326 ILE A N 1
ATOM 2140 C CA . ILE A 1 347 ? 24.764 61.105 6.655 1.00 30.67 326 ILE A CA 1
ATOM 2141 C C . ILE A 1 347 ? 24.310 62.492 7.035 1.00 29.96 326 ILE A C 1
ATOM 2142 O O . ILE A 1 347 ? 23.422 63.061 6.391 1.00 27.84 326 ILE A O 1
ATOM 2147 N N . LYS A 1 348 ? 24.927 63.035 8.084 1.00 27.39 327 LYS A N 1
ATOM 2148 C CA . LYS A 1 348 ? 24.622 64.378 8.540 1.00 32.18 327 LYS A CA 1
ATOM 2149 C C . LYS A 1 348 ? 25.867 65.264 8.608 1.00 31.33 327 LYS A C 1
ATOM 2150 O O . LYS A 1 348 ? 26.935 64.835 9.045 1.00 31.93 327 LYS A O 1
ATOM 2156 N N . ILE A 1 349 ? 25.718 66.507 8.169 1.00 33.97 328 ILE A N 1
ATOM 2157 C CA . ILE A 1 349 ? 26.774 67.497 8.326 1.00 30.25 328 ILE A CA 1
ATOM 2158 C C . ILE A 1 349 ? 26.578 68.194 9.662 1.00 30.73 328 ILE A C 1
ATOM 2159 O O . ILE A 1 349 ? 25.467 68.637 9.971 1.00 29.66 328 ILE A O 1
ATOM 2164 N N . VAL A 1 350 ? 27.638 68.255 10.471 1.00 29.16 329 VAL A N 1
ATOM 2165 C CA . VAL A 1 350 ? 27.624 69.050 11.699 1.00 29.93 329 VAL A CA 1
ATOM 2166 C C . VAL A 1 350 ? 28.728 70.107 11.680 1.00 28.39 329 VAL A C 1
ATOM 2167 O O . VAL A 1 350 ? 29.681 70.018 10.898 1.00 26.01 329 VAL A O 1
ATOM 2171 N N . ASP A 1 351 ? 28.589 71.105 12.539 1.00 34.78 330 ASP A N 1
ATOM 2172 C CA . ASP A 1 351 ? 29.571 72.183 12.650 1.00 36.83 330 ASP A CA 1
ATOM 2173 C C . ASP A 1 351 ? 30.908 71.673 13.111 1.00 33.19 330 ASP A C 1
ATOM 2174 O O . ASP A 1 351 ? 31.946 72.016 12.548 1.00 39.36 330 ASP A O 1
ATOM 2179 N N . GLY A 1 352 ? 30.880 70.853 14.154 1.00 28.54 331 GLY A N 1
ATOM 2180 C CA . GLY A 1 352 ? 32.108 70.372 14.748 1.00 22.73 331 GLY A CA 1
ATOM 2181 C C . GLY A 1 352 ? 31.864 69.384 15.865 1.00 27.25 331 GLY A C 1
ATOM 2182 O O . GLY A 1 352 ? 30.804 68.749 15.946 1.00 25.91 331 GLY A O 1
ATOM 2183 N N . ILE A 1 353 ? 32.854 69.257 16.739 1.00 29.33 332 ILE A N 1
ATOM 2184 C CA . ILE A 1 353 ? 32.838 68.185 17.710 1.00 30.43 332 ILE A CA 1
ATOM 2185 C C . ILE A 1 353 ? 31.720 68.344 18.744 1.00 31.19 332 ILE A C 1
ATOM 2186 O O . ILE A 1 353 ? 31.073 67.353 19.108 1.00 30.94 332 ILE A O 1
ATOM 2191 N N . ASP A 1 354 ? 31.475 69.573 19.205 1.00 26.12 333 ASP A N 1
ATOM 2192 C CA . ASP A 1 354 ? 30.414 69.799 20.201 1.00 25.00 333 ASP A CA 1
ATOM 2193 C C . ASP A 1 354 ? 29.054 69.332 19.702 1.00 26.63 333 ASP A C 1
ATOM 2194 O O . ASP A 1 354 ? 28.303 68.693 20.434 1.00 27.70 333 ASP A O 1
ATOM 2199 N N . ALA A 1 355 ? 28.740 69.668 18.454 1.00 24.32 334 ALA A N 1
ATOM 2200 C CA . ALA A 1 355 ? 27.476 69.263 17.859 1.00 29.29 334 ALA A CA 1
ATOM 2201 C C . ALA A 1 355 ? 27.430 67.745 17.644 1.00 27.94 334 ALA A C 1
ATOM 2202 O O . ALA A 1 355 ? 26.363 67.139 17.729 1.00 30.85 334 ALA A O 1
ATOM 2204 N N . ALA A 1 356 ? 28.580 67.137 17.358 1.00 26.15 335 ALA A N 1
ATOM 2205 C CA . ALA A 1 356 ? 28.638 65.688 17.111 1.00 26.58 335 ALA A CA 1
ATOM 2206 C C . ALA A 1 356 ? 28.377 64.917 18.396 1.00 24.66 335 ALA A C 1
ATOM 2207 O O . ALA A 1 356 ? 27.518 64.020 18.445 1.00 23.32 335 ALA A O 1
ATOM 2209 N N . ILE A 1 357 ? 29.129 65.279 19.430 1.00 25.81 336 ILE A N 1
ATOM 2210 C CA . ILE A 1 357 ? 28.988 64.667 20.745 1.00 27.76 336 ILE A CA 1
ATOM 2211 C C . ILE A 1 357 ? 27.540 64.771 21.207 1.00 32.25 336 ILE A C 1
ATOM 2212 O O . ILE A 1 357 ? 26.950 63.783 21.664 1.00 30.48 336 ILE A O 1
ATOM 2217 N N . GLU A 1 358 ? 26.968 65.968 21.080 1.00 32.41 337 GLU A N 1
ATOM 2218 C CA . GLU A 1 358 ? 25.577 66.181 21.455 1.00 33.10 337 GLU A CA 1
ATOM 2219 C C . GLU A 1 358 ? 24.606 65.301 20.661 1.00 31.19 337 GLU A C 1
ATOM 2220 O O . GLU A 1 358 ? 23.679 64.734 21.232 1.00 24.79 337 GLU A O 1
ATOM 2226 N N . HIS A 1 359 ? 24.814 65.198 19.351 1.00 24.64 338 HIS A N 1
ATOM 2227 C CA . HIS A 1 359 ? 23.941 64.393 18.502 1.00 27.91 338 HIS A CA 1
ATOM 2228 C C . HIS A 1 359 ? 24.035 62.918 18.906 1.00 23.27 338 HIS A C 1
ATOM 2229 O O . HIS A 1 359 ? 23.026 62.227 19.028 1.00 23.92 338 HIS A O 1
ATOM 2236 N N . ILE A 1 360 ? 25.258 62.455 19.122 1.00 22.48 339 ILE A N 1
ATOM 2237 C CA . ILE A 1 360 ? 25.501 61.065 19.496 1.00 21.63 339 ILE A CA 1
ATOM 2238 C C . ILE A 1 360 ? 24.867 60.716 20.843 1.00 25.28 339 ILE A C 1
ATOM 2239 O O . ILE A 1 360 ? 24.153 59.723 20.951 1.00 25.82 339 ILE A O 1
ATOM 2244 N N . ASN A 1 361 ? 25.102 61.544 21.859 1.00 29.50 340 ASN A N 1
ATOM 2245 C CA . ASN A 1 361 ? 24.510 61.328 23.178 1.00 27.48 340 ASN A CA 1
ATOM 2246 C C . ASN A 1 361 ? 22.998 61.445 23.177 1.00 28.91 340 ASN A C 1
ATOM 2247 O O . ASN A 1 361 ? 22.328 60.840 24.010 1.00 32.57 340 ASN A O 1
ATOM 2252 N N . GLU A 1 362 ? 22.464 62.218 22.236 1.00 28.26 341 GLU A N 1
ATOM 2253 C CA . GLU A 1 362 ? 21.022 62.410 22.131 1.00 31.51 341 GLU A CA 1
ATOM 2254 C C . GLU A 1 362 ? 20.322 61.302 21.351 1.00 33.14 341 GLU A C 1
ATOM 2255 O O . GLU A 1 362 ? 19.267 60.829 21.758 1.00 34.89 341 GLU A O 1
ATOM 2261 N N . TYR A 1 363 ? 20.905 60.904 20.223 1.00 29.36 342 TYR A N 1
ATOM 2262 C CA . TYR A 1 363 ? 20.211 60.029 19.280 1.00 33.90 342 TYR A CA 1
ATOM 2263 C C . TYR A 1 363 ? 20.737 58.602 19.274 1.00 29.28 342 TYR A C 1
ATOM 2264 O O . TYR A 1 363 ? 20.043 57.689 18.836 1.00 29.68 342 TYR A O 1
ATOM 2273 N N . GLY A 1 364 ? 21.967 58.418 19.734 1.00 25.41 343 GLY A N 1
ATOM 2274 C CA . GLY A 1 364 ? 22.593 57.110 19.679 1.00 28.18 343 GLY A CA 1
ATOM 2275 C C . GLY A 1 364 ? 22.008 56.098 20.647 1.00 27.94 343 GLY A C 1
ATOM 2276 O O . GLY A 1 364 ? 21.216 56.441 21.523 1.00 27.58 343 GLY A O 1
ATOM 2277 N N . SER A 1 365 ? 22.410 54.843 20.485 1.00 24.88 344 SER A N 1
ATOM 2278 C CA . SER A 1 365 ? 21.982 53.777 21.377 1.00 26.68 344 SER A CA 1
ATOM 2279 C C . SER A 1 365 ? 22.994 53.584 22.501 1.00 24.14 344 SER A C 1
ATOM 2280 O O . SER A 1 365 ? 22.828 52.702 23.334 1.00 26.42 344 SER A O 1
ATOM 2283 N N . HIS A 1 366 ? 24.049 54.401 22.503 1.00 22.18 345 HIS A N 1
ATOM 2284 C CA . HIS A 1 366 ? 25.097 54.356 23.532 1.00 26.24 345 HIS A CA 1
ATOM 2285 C C . HIS A 1 366 ? 25.864 53.033 23.509 1.00 27.70 345 HIS A C 1
ATOM 2286 O O . HIS A 1 366 ? 26.340 52.540 24.536 1.00 25.48 345 HIS A O 1
ATOM 2293 N N . HIS A 1 367 ? 26.010 52.490 22.310 1.00 19.99 346 HIS A N 1
ATOM 2294 C CA . HIS A 1 367 ? 26.607 51.183 22.100 1.00 19.73 346 HIS A CA 1
ATOM 2295 C C . HIS A 1 367 ? 28.076 51.368 21.728 1.00 22.78 346 HIS A C 1
ATOM 2296 O O . HIS A 1 367 ? 28.973 51.074 22.519 1.00 24.89 346 HIS A O 1
ATOM 2303 N N . THR A 1 368 ? 28.307 51.845 20.509 1.00 19.12 347 THR A N 1
ATOM 2304 C CA . THR A 1 368 ? 29.647 52.102 19.998 1.00 20.84 347 THR A CA 1
ATOM 2305 C C . THR A 1 368 ? 29.630 53.330 19.122 1.00 19.58 347 THR A C 1
ATOM 2306 O O . THR A 1 368 ? 28.762 53.472 18.265 1.00 20.56 347 THR A O 1
ATOM 2310 N N . ASP A 1 369 ? 30.600 54.208 19.312 1.00 20.32 348 ASP A N 1
ATOM 2311 C CA . ASP A 1 369 ? 30.683 55.416 18.507 1.00 23.85 348 ASP A CA 1
ATOM 2312 C C . ASP A 1 369 ? 32.136 55.831 18.410 1.00 23.91 348 ASP A C 1
ATOM 2313 O O . ASP A 1 369 ? 32.906 55.627 19.356 1.00 24.99 348 ASP A O 1
ATOM 2318 N N . ALA A 1 370 ? 32.512 56.406 17.268 1.00 21.29 349 ALA A N 1
ATOM 2319 C CA . ALA A 1 370 ? 33.920 56.695 17.001 1.00 22.43 349 ALA A CA 1
ATOM 2320 C C . ALA A 1 370 ? 34.155 58.114 16.503 1.00 27.45 349 ALA A C 1
ATOM 2321 O O . ALA A 1 370 ? 33.285 58.711 15.853 1.00 18.08 349 ALA A O 1
ATOM 2323 N N . ILE A 1 371 ? 35.339 58.648 16.804 1.00 26.06 350 ILE A N 1
ATOM 2324 C CA . ILE A 1 371 ? 35.778 59.887 16.173 1.00 25.49 350 ILE A CA 1
ATOM 2325 C C . ILE A 1 371 ? 36.962 59.631 15.255 1.00 23.93 350 ILE A C 1
ATOM 2326 O O . ILE A 1 371 ? 37.859 58.822 15.567 1.00 18.20 350 ILE A O 1
ATOM 2331 N N . VAL A 1 372 ? 36.965 60.310 14.114 1.00 19.28 351 VAL A N 1
ATOM 2332 C CA . VAL A 1 372 ? 38.166 60.352 13.296 1.00 21.17 351 VAL A CA 1
ATOM 2333 C C . VAL A 1 372 ? 38.731 61.744 13.397 1.00 24.43 351 VAL A C 1
ATOM 2334 O O . VAL A 1 372 ? 38.117 62.705 12.923 1.00 23.22 351 VAL A O 1
ATOM 2338 N N . THR A 1 373 ? 39.893 61.853 14.034 1.00 23.26 352 THR A N 1
ATOM 2339 C CA . THR A 1 373 ? 40.553 63.139 14.172 1.00 18.44 352 THR A CA 1
ATOM 2340 C C . THR A 1 373 ? 42.032 62.979 14.500 1.00 20.62 352 THR A C 1
ATOM 2341 O O . THR A 1 373 ? 42.444 61.995 15.119 1.00 19.20 352 THR A O 1
ATOM 2345 N N . GLU A 1 374 ? 42.825 63.951 14.063 1.00 21.39 353 GLU A N 1
ATOM 2346 C CA . GLU A 1 374 ? 44.253 63.988 14.345 1.00 22.23 353 GLU A CA 1
ATOM 2347 C C . GLU A 1 374 ? 44.534 64.914 15.530 1.00 21.85 353 GLU A C 1
ATOM 2348 O O . GLU A 1 374 ? 45.661 64.989 16.021 1.00 23.95 353 GLU A O 1
ATOM 2354 N N . ASP A 1 375 ? 43.506 65.632 15.972 1.00 22.10 354 ASP A N 1
ATOM 2355 C CA . ASP A 1 375 ? 43.657 66.593 17.071 1.00 24.06 354 ASP A CA 1
ATOM 2356 C C . ASP A 1 375 ? 43.570 65.901 18.440 1.00 22.64 354 ASP A C 1
ATOM 2357 O O . ASP A 1 375 ? 42.539 65.298 18.782 1.00 18.79 354 ASP A O 1
ATOM 2362 N N . HIS A 1 376 ? 44.652 66.006 19.211 1.00 22.14 355 HIS A N 1
ATOM 2363 C CA . HIS A 1 376 ? 44.803 65.277 20.472 1.00 23.67 355 HIS A CA 1
ATOM 2364 C C . HIS A 1 376 ? 43.699 65.595 21.476 1.00 27.15 355 HIS A C 1
ATOM 2365 O O . HIS A 1 376 ? 43.041 64.680 21.987 1.00 18.91 355 HIS A O 1
ATOM 2372 N N . ASP A 1 377 ? 43.499 66.882 21.769 1.00 19.91 356 ASP A N 1
ATOM 2373 C CA . ASP A 1 377 ? 42.506 67.267 22.777 1.00 24.39 356 ASP A CA 1
ATOM 2374 C C . ASP A 1 377 ? 41.106 66.822 22.362 1.00 24.46 356 ASP A C 1
ATOM 2375 O O . ASP A 1 377 ? 40.324 66.350 23.194 1.00 23.80 356 ASP A O 1
ATOM 2380 N N . ARG A 1 378 ? 40.794 66.961 21.076 1.00 19.23 357 ARG A N 1
ATOM 2381 C CA . ARG A 1 378 ? 39.492 66.531 20.574 1.00 20.33 357 ARG A CA 1
ATOM 2382 C C . ARG A 1 378 ? 39.287 65.026 20.682 1.00 23.36 357 ARG A C 1
ATOM 2383 O O . ARG A 1 378 ? 38.199 64.563 21.020 1.00 22.85 357 ARG A O 1
ATOM 2391 N N . ALA A 1 379 ? 40.335 64.268 20.373 1.00 22.02 358 ALA A N 1
ATOM 2392 C CA . ALA A 1 379 ? 40.311 62.814 20.548 1.00 21.48 358 ALA A CA 1
ATOM 2393 C C . ALA A 1 379 ? 40.002 62.444 22.014 1.00 19.26 358 ALA A C 1
ATOM 2394 O O . ALA A 1 379 ? 39.095 61.653 22.305 1.00 18.10 358 ALA A O 1
ATOM 2396 N N . MET A 1 380 ? 40.731 63.044 22.943 1.00 20.29 359 MET A N 1
ATOM 2397 C CA A MET A 1 380 ? 40.563 62.746 24.369 0.35 19.93 359 MET A CA 1
ATOM 2398 C CA B MET A 1 380 ? 40.545 62.700 24.346 0.65 20.18 359 MET A CA 1
ATOM 2399 C C . MET A 1 380 ? 39.187 63.168 24.875 1.00 22.72 359 MET A C 1
ATOM 2400 O O . MET A 1 380 ? 38.546 62.447 25.645 1.00 27.20 359 MET A O 1
ATOM 2409 N N . ARG A 1 381 ? 38.735 64.345 24.435 1.00 20.37 360 ARG A N 1
ATOM 2410 C CA . ARG A 1 381 ? 37.408 64.874 24.784 1.00 24.46 360 ARG A CA 1
ATOM 2411 C C . ARG A 1 381 ? 36.296 63.902 24.376 1.00 27.63 360 ARG A C 1
ATOM 2412 O O . ARG A 1 381 ? 35.369 63.629 25.135 1.00 25.00 360 ARG A O 1
ATOM 2420 N N . PHE A 1 382 ? 36.391 63.408 23.150 1.00 17.87 361 PHE A N 1
ATOM 2421 C CA . PHE A 1 382 ? 35.391 62.520 22.602 1.00 18.68 361 PHE A CA 1
ATOM 2422 C C . PHE A 1 382 ? 35.334 61.255 23.453 1.00 19.16 361 PHE A C 1
ATOM 2423 O O . PHE A 1 382 ? 34.249 60.807 23.823 1.00 20.59 361 PHE A O 1
ATOM 2431 N N . LEU A 1 383 ? 36.500 60.682 23.758 1.00 18.38 362 LEU A N 1
ATOM 2432 C CA . LEU A 1 383 ? 36.550 59.487 24.607 1.00 24.48 362 LEU A CA 1
ATOM 2433 C C . LEU A 1 383 ? 35.853 59.754 25.931 1.00 25.66 362 LEU A C 1
ATOM 2434 O O . LEU A 1 383 ? 35.092 58.932 26.419 1.00 16.80 362 LEU A O 1
ATOM 2439 N N . ARG A 1 384 ? 36.092 60.931 26.492 1.00 24.25 363 ARG A N 1
ATOM 2440 C CA . ARG A 1 384 ? 35.551 61.264 27.799 1.00 26.90 363 ARG A CA 1
ATOM 2441 C C . ARG A 1 384 ? 34.052 61.563 27.776 1.00 29.61 363 ARG A C 1
ATOM 2442 O O . ARG A 1 384 ? 33.316 61.101 28.649 1.00 27.88 363 ARG A O 1
ATOM 2450 N N . GLU A 1 385 ? 33.600 62.317 26.775 1.00 27.69 364 GLU A N 1
ATOM 2451 C CA . GLU A 1 385 ? 32.257 62.901 26.818 1.00 24.92 364 GLU A CA 1
ATOM 2452 C C . GLU A 1 385 ? 31.168 62.078 26.132 1.00 22.82 364 GLU A C 1
ATOM 2453 O O . GLU A 1 385 ? 29.983 62.239 26.432 1.00 23.21 364 GLU A O 1
ATOM 2459 N N . VAL A 1 386 ? 31.561 61.212 25.207 1.00 18.30 365 VAL A N 1
ATOM 2460 C CA . VAL A 1 386 ? 30.590 60.399 24.494 1.00 23.91 365 VAL A CA 1
ATOM 2461 C C . VAL A 1 386 ? 30.200 59.229 25.376 1.00 24.46 365 VAL A C 1
ATOM 2462 O O . VAL A 1 386 ? 31.031 58.367 25.687 1.00 22.95 365 VAL A O 1
ATOM 2466 N N . ASP A 1 387 ? 28.940 59.209 25.798 1.00 26.45 366 ASP A N 1
ATOM 2467 C CA . ASP A 1 387 ? 28.535 58.307 26.878 1.00 26.88 366 ASP A CA 1
ATOM 2468 C C . ASP A 1 387 ? 28.039 56.962 26.331 1.00 23.38 366 ASP A C 1
ATOM 2469 O O . ASP A 1 387 ? 26.910 56.549 26.595 1.00 23.68 366 ASP A O 1
ATOM 2474 N N . SER A 1 388 ? 28.902 56.300 25.562 1.00 18.15 367 SER A N 1
ATOM 2475 C CA . SER A 1 388 ? 28.599 55.018 24.936 1.00 18.16 367 SER A CA 1
ATOM 2476 C C . SER A 1 388 ? 29.420 53.906 25.580 1.00 17.59 367 SER A C 1
ATOM 2477 O O . SER A 1 388 ? 30.426 54.182 26.238 1.00 17.65 367 SER A O 1
ATOM 2480 N N . ALA A 1 389 ? 28.996 52.657 25.387 1.00 20.70 368 ALA A N 1
ATOM 2481 C CA . ALA A 1 389 ? 29.650 51.510 26.027 1.00 21.48 368 ALA A CA 1
ATOM 2482 C C . ALA A 1 389 ? 31.074 51.340 25.522 1.00 20.17 368 ALA A C 1
ATOM 2483 O O . ALA A 1 389 ? 31.966 50.924 26.266 1.00 22.68 368 ALA A O 1
ATOM 2485 N N . SER A 1 390 ? 31.274 51.632 24.241 1.00 17.80 369 SER A N 1
ATOM 2486 C CA . SER A 1 390 ? 32.607 51.652 23.649 1.00 22.66 369 SER A CA 1
ATOM 2487 C C . SER A 1 390 ? 32.763 52.933 22.847 1.00 22.69 369 SER A C 1
ATOM 2488 O O . SER A 1 390 ? 31.919 53.253 22.015 1.00 21.24 369 SER A O 1
ATOM 2491 N N . VAL A 1 391 ? 33.840 53.668 23.094 1.00 22.15 370 VAL A N 1
ATOM 2492 C CA . VAL A 1 391 ? 34.085 54.905 22.375 1.00 20.61 370 VAL A CA 1
ATOM 2493 C C . VAL A 1 391 ? 35.445 54.760 21.738 1.00 22.28 370 VAL A C 1
ATOM 2494 O O . VAL A 1 391 ? 36.398 54.324 22.393 1.00 20.90 370 VAL A O 1
ATOM 2498 N N . MET A 1 392 ? 35.542 55.105 20.457 1.00 20.58 371 MET A N 1
ATOM 2499 C CA . MET A 1 392 ? 36.782 54.883 19.729 1.00 23.23 371 MET A CA 1
ATOM 2500 C C . MET A 1 392 ? 37.394 56.158 19.124 1.00 25.68 371 MET A C 1
ATOM 2501 O O . MET A 1 392 ? 36.679 57.077 18.708 1.00 20.60 371 MET A O 1
ATOM 2506 N N . VAL A 1 393 ? 38.725 56.202 19.102 1.00 24.91 372 VAL A N 1
ATOM 2507 C CA . VAL A 1 393 ? 39.455 57.218 18.365 1.00 20.62 372 VAL A CA 1
ATOM 2508 C C . VAL A 1 393 ? 40.186 56.557 17.192 1.00 20.67 372 VAL A C 1
ATOM 2509 O O . VAL A 1 393 ? 41.050 55.697 17.395 1.00 21.15 372 VAL A O 1
ATOM 2513 N N . ASN A 1 394 ? 39.817 56.946 15.970 1.00 17.89 373 ASN A N 1
ATOM 2514 C CA . ASN A 1 394 ? 40.475 56.454 14.759 1.00 20.13 373 ASN A CA 1
ATOM 2515 C C . ASN A 1 394 ? 40.482 54.934 14.628 1.00 20.60 373 ASN A C 1
ATOM 2516 O O . ASN A 1 394 ? 41.506 54.327 14.306 1.00 20.40 373 ASN A O 1
ATOM 2521 N N . ALA A 1 395 ? 39.326 54.332 14.868 1.00 19.37 374 ALA A N 1
ATOM 2522 C CA . ALA A 1 395 ? 39.138 52.889 14.677 1.00 20.18 374 ALA A CA 1
ATOM 2523 C C . ALA A 1 395 ? 37.667 52.630 14.385 1.00 20.02 374 ALA A C 1
ATOM 2524 O O . ALA A 1 395 ? 36.782 53.285 14.955 1.00 20.22 374 ALA A O 1
ATOM 2526 N N . SER A 1 396 ? 37.413 51.679 13.493 1.00 21.15 375 SER A N 1
ATOM 2527 C CA . SER A 1 396 ? 36.060 51.290 13.147 1.00 20.73 375 SER A CA 1
ATOM 2528 C C . SER A 1 396 ? 35.259 50.828 14.357 1.00 24.99 375 SER A C 1
ATOM 2529 O O . SER A 1 396 ? 35.784 50.131 15.229 1.00 24.09 375 SER A O 1
ATOM 2532 N N . THR A 1 397 ? 33.983 51.208 14.398 1.00 26.44 376 THR A N 1
ATOM 2533 C CA . THR A 1 397 ? 33.070 50.744 15.440 1.00 27.08 376 THR A CA 1
ATOM 2534 C C . THR A 1 397 ? 32.972 49.214 15.461 1.00 29.79 376 THR A C 1
ATOM 2535 O O . THR A 1 397 ? 32.637 48.620 16.493 1.00 26.42 376 THR A O 1
ATOM 2539 N N . ARG A 1 398 ? 33.263 48.582 14.323 1.00 25.29 377 ARG A N 1
ATOM 2540 C CA . ARG A 1 398 ? 33.190 47.121 14.212 1.00 30.21 377 ARG A CA 1
ATOM 2541 C C . ARG A 1 398 ? 34.136 46.381 15.169 1.00 33.37 377 ARG A C 1
ATOM 2542 O O . ARG A 1 398 ? 34.000 45.165 15.388 1.00 31.39 377 ARG A O 1
ATOM 2544 N N . PHE A 1 399 ? 35.090 47.103 15.752 1.00 31.66 378 PHE A N 1
ATOM 2545 C CA . PHE A 1 399 ? 35.968 46.486 16.742 1.00 24.51 378 PHE A CA 1
ATOM 2546 C C . PHE A 1 399 ? 35.282 46.296 18.098 1.00 23.67 378 PHE A C 1
ATOM 2547 O O . PHE A 1 399 ? 35.834 45.643 18.982 1.00 25.83 378 PHE A O 1
ATOM 2555 N N . ALA A 1 400 ? 34.079 46.844 18.268 1.00 20.77 379 ALA A N 1
ATOM 2556 C CA . ALA A 1 400 ? 33.391 46.743 19.569 1.00 26.11 379 ALA A CA 1
ATOM 2557 C C . ALA A 1 400 ? 32.884 45.321 19.743 1.00 27.51 379 ALA A C 1
ATOM 2558 O O . ALA A 1 400 ? 31.728 45.016 19.462 1.00 24.99 379 ALA A O 1
ATOM 2560 N N . ASP A 1 401 ? 33.756 44.451 20.226 1.00 26.00 380 ASP A N 1
ATOM 2561 C CA . ASP A 1 401 ? 33.491 43.041 20.168 1.00 23.72 380 ASP A CA 1
ATOM 2562 C C . ASP A 1 401 ? 34.349 42.313 21.212 1.00 22.27 380 ASP A C 1
ATOM 2563 O O . ASP A 1 401 ? 35.514 42.669 21.448 1.00 20.23 380 ASP A O 1
ATOM 2568 N N . GLY A 1 402 ? 33.780 41.289 21.839 1.00 22.38 381 GLY A N 1
ATOM 2569 C CA . GLY A 1 402 ? 34.466 40.602 22.930 1.00 25.56 381 GLY A CA 1
ATOM 2570 C C . GLY A 1 402 ? 35.834 40.029 22.581 1.00 25.63 381 GLY A C 1
ATOM 2571 O O . GLY A 1 402 ? 36.791 40.167 23.341 1.00 23.28 381 GLY A O 1
ATOM 2572 N N . PHE A 1 403 ? 35.927 39.382 21.426 1.00 27.17 382 PHE A N 1
ATOM 2573 C CA . PHE A 1 403 ? 37.186 38.810 20.981 1.00 30.84 382 PHE A CA 1
ATOM 2574 C C . PHE A 1 403 ? 38.206 39.883 20.602 1.00 31.12 382 PHE A C 1
ATOM 2575 O O . PHE A 1 403 ? 39.368 39.785 20.995 1.00 34.36 382 PHE A O 1
ATOM 2583 N N . GLU A 1 404 ? 37.767 40.908 19.869 1.00 27.88 383 GLU A N 1
ATOM 2584 C CA . GLU A 1 404 ? 38.629 42.036 19.496 1.00 27.05 383 GLU A CA 1
ATOM 2585 C C . GLU A 1 404 ? 39.174 42.762 20.715 1.00 24.70 383 GLU A C 1
ATOM 2586 O O . GLU A 1 404 ? 40.312 43.243 20.707 1.00 25.54 383 GLU A O 1
ATOM 2592 N N . PHE A 1 405 ? 38.358 42.859 21.758 1.00 22.54 384 PHE A N 1
ATOM 2593 C CA . PHE A 1 405 ? 38.760 43.550 22.989 1.00 22.93 384 PHE A CA 1
ATOM 2594 C C . PHE A 1 405 ? 39.590 42.666 23.935 1.00 27.26 384 PHE A C 1
ATOM 2595 O O . PHE A 1 405 ? 40.028 43.120 24.988 1.00 24.06 384 PHE A O 1
ATOM 2603 N N . GLY A 1 406 ? 39.790 41.400 23.573 1.00 24.48 385 GLY A N 1
ATOM 2604 C CA . GLY A 1 406 ? 40.638 40.528 24.368 1.00 21.09 385 GLY A CA 1
ATOM 2605 C C . GLY A 1 406 ? 39.938 39.796 25.495 1.00 22.97 385 GLY A C 1
ATOM 2606 O O . GLY A 1 406 ? 40.592 39.296 26.418 1.00 23.63 385 GLY A O 1
ATOM 2607 N N . LEU A 1 407 ? 38.609 39.722 25.441 1.00 28.40 386 LEU A N 1
ATOM 2608 C CA . LEU A 1 407 ? 37.862 39.054 26.512 1.00 26.14 386 LEU A CA 1
ATOM 2609 C C . LEU A 1 407 ? 37.856 37.536 26.297 1.00 27.98 386 LEU A C 1
ATOM 2610 O O . LEU A 1 407 ? 37.573 36.778 27.221 1.00 30.24 386 LEU A O 1
ATOM 2615 N N . GLY A 1 408 ? 38.174 37.098 25.083 1.00 28.48 387 GLY A N 1
ATOM 2616 C CA . GLY A 1 408 ? 38.187 35.676 24.771 1.00 31.00 387 GLY A CA 1
ATOM 2617 C C . GLY A 1 408 ? 36.799 35.049 24.788 1.00 31.95 387 GLY A C 1
ATOM 2618 O O . GLY A 1 408 ? 36.656 33.833 24.693 1.00 32.76 387 GLY A O 1
ATOM 2619 N N . ALA A 1 409 ? 35.775 35.885 24.909 1.00 31.76 388 ALA A N 1
ATOM 2620 C CA . ALA A 1 409 ? 34.396 35.422 24.979 1.00 33.18 388 ALA A CA 1
ATOM 2621 C C . ALA A 1 409 ? 33.450 36.591 24.743 1.00 34.47 388 ALA A C 1
ATOM 2622 O O . ALA A 1 409 ? 33.838 37.759 24.834 1.00 31.93 388 ALA A O 1
ATOM 2624 N N . GLU A 1 410 ? 32.201 36.270 24.445 1.00 33.48 389 GLU A N 1
ATOM 2625 C CA . GLU A 1 410 ? 31.165 37.282 24.395 1.00 33.64 389 GLU A CA 1
ATOM 2626 C C . GLU A 1 410 ? 29.850 36.608 24.727 1.00 36.99 389 GLU A C 1
ATOM 2627 O O . GLU A 1 410 ? 29.262 35.923 23.879 1.00 37.67 389 GLU A O 1
ATOM 2633 N N . ILE A 1 411 ? 29.401 36.771 25.972 1.00 35.72 390 ILE A N 1
ATOM 2634 C CA . ILE A 1 411 ? 28.101 36.229 26.361 1.00 35.30 390 ILE A CA 1
ATOM 2635 C C . ILE A 1 411 ? 27.015 37.100 25.729 1.00 35.75 390 ILE A C 1
ATOM 2636 O O . ILE A 1 411 ? 25.938 36.628 25.372 1.00 35.17 390 ILE A O 1
ATOM 2641 N N . GLY A 1 412 ? 27.343 38.371 25.538 1.00 34.11 391 GLY A N 1
ATOM 2642 C CA . GLY A 1 412 ? 26.435 39.310 24.923 1.00 28.51 391 GLY A CA 1
ATOM 2643 C C . GLY A 1 412 ? 27.061 40.683 24.952 1.00 29.81 391 GLY A C 1
ATOM 2644 O O . GLY A 1 412 ? 28.173 40.873 25.479 1.00 30.22 391 GLY A O 1
ATOM 2645 N N . ILE A 1 413 ? 26.354 41.649 24.382 1.00 28.58 392 ILE A N 1
ATOM 2646 C CA . ILE A 1 413 ? 26.796 43.030 24.444 1.00 32.35 392 ILE A CA 1
ATOM 2647 C C . ILE A 1 413 ? 25.844 43.817 25.352 1.00 32.97 392 ILE A C 1
ATOM 2648 O O . ILE A 1 413 ? 24.634 43.567 25.369 1.00 31.46 392 ILE A O 1
ATOM 2653 N N . SER A 1 414 ? 26.390 44.739 26.138 1.00 30.83 393 SER A N 1
ATOM 2654 C CA . SER A 1 414 ? 25.556 45.554 27.017 1.00 26.62 393 SER A CA 1
ATOM 2655 C C . SER A 1 414 ? 25.746 47.029 26.705 1.00 24.04 393 SER A C 1
ATOM 2656 O O . SER A 1 414 ? 26.881 47.495 26.511 1.00 23.98 393 SER A O 1
ATOM 2659 N N . ASN A 1 415 ? 24.641 47.762 26.642 1.00 23.52 394 ASN A N 1
ATOM 2660 C CA . ASN A 1 415 ? 24.726 49.217 26.532 1.00 27.87 394 ASN A CA 1
ATOM 2661 C C . ASN A 1 415 ? 24.090 49.914 27.733 1.00 32.34 394 ASN A C 1
ATOM 2662 O O . ASN A 1 415 ? 23.663 51.071 27.654 1.00 35.84 394 ASN A O 1
ATOM 2667 N N . ASP A 1 416 ? 24.036 49.186 28.846 1.00 27.16 395 ASP A N 1
ATOM 2668 C CA . ASP A 1 416 ? 23.626 49.744 30.127 1.00 30.08 395 ASP A CA 1
ATOM 2669 C C . ASP A 1 416 ? 24.835 50.253 30.899 1.00 27.30 395 ASP A C 1
ATOM 2670 O O . ASP A 1 416 ? 25.983 49.940 30.576 1.00 23.05 395 ASP A O 1
ATOM 2675 N N . LYS A 1 417 ? 24.567 51.036 31.932 1.00 25.31 396 LYS A N 1
ATOM 2676 C CA . LYS A 1 417 ? 25.626 51.657 32.701 1.00 24.51 396 LYS A CA 1
ATOM 2677 C C . LYS A 1 417 ? 26.088 50.787 33.876 1.00 23.37 396 LYS A C 1
ATOM 2678 O O . LYS A 1 417 ? 27.281 50.709 34.182 1.00 22.78 396 LYS A O 1
ATOM 2684 N N . LEU A 1 418 ? 25.145 50.123 34.529 1.00 24.52 397 LEU A N 1
ATOM 2685 C CA . LEU A 1 418 ? 25.471 49.347 35.729 1.00 23.89 397 LEU A CA 1
ATOM 2686 C C . LEU A 1 418 ? 26.046 47.974 35.410 1.00 26.12 397 LEU A C 1
ATOM 2687 O O . LEU A 1 418 ? 25.687 47.358 34.397 1.00 23.61 397 LEU A O 1
ATOM 2692 N N . HIS A 1 419 ? 26.935 47.506 36.290 1.00 24.19 398 HIS A N 1
ATOM 2693 C CA . HIS A 1 419 ? 27.430 46.120 36.288 1.00 25.97 398 HIS A CA 1
ATOM 2694 C C . HIS A 1 419 ? 28.327 45.688 35.123 1.00 26.97 398 HIS A C 1
ATOM 2695 O O . HIS A 1 419 ? 29.448 45.221 35.330 1.00 27.05 398 HIS A O 1
ATOM 2702 N N . ALA A 1 420 ? 27.810 45.786 33.905 1.00 25.36 399 ALA A N 1
ATOM 2703 C CA . ALA A 1 420 ? 28.558 45.320 32.747 1.00 27.23 399 ALA A CA 1
ATOM 2704 C C . ALA A 1 420 ? 28.192 46.200 31.556 1.00 26.80 399 ALA A C 1
ATOM 2705 O O . ALA A 1 420 ? 27.028 46.550 31.375 1.00 26.99 399 ALA A O 1
ATOM 2707 N N . ARG A 1 421 ? 29.186 46.589 30.768 1.00 26.13 400 ARG A N 1
ATOM 2708 C CA . ARG A 1 421 ? 28.971 47.578 29.715 1.00 24.27 400 ARG A CA 1
ATOM 2709 C C . ARG A 1 421 ? 29.952 47.338 28.580 1.00 21.77 400 ARG A C 1
ATOM 2710 O O . ARG A 1 421 ? 31.157 47.157 28.811 1.00 22.52 400 ARG A O 1
ATOM 2718 N N . GLY A 1 422 ? 29.435 47.333 27.354 1.00 19.56 401 GLY A N 1
ATOM 2719 C CA . GLY A 1 422 ? 30.230 46.940 26.204 1.00 19.72 401 GLY A CA 1
ATOM 2720 C C . GLY A 1 422 ? 30.093 45.435 26.006 1.00 21.46 401 GLY A C 1
ATOM 2721 O O . GLY A 1 422 ? 29.165 44.815 26.557 1.00 20.42 401 GLY A O 1
ATOM 2722 N N . PRO A 1 423 ? 31.000 44.840 25.215 1.00 22.67 402 PRO A N 1
ATOM 2723 C CA . PRO A 1 423 ? 31.018 43.380 25.087 1.00 25.31 402 PRO A CA 1
ATOM 2724 C C . PRO A 1 423 ? 31.190 42.790 26.476 1.00 25.48 402 PRO A C 1
ATOM 2725 O O . PRO A 1 423 ? 32.010 43.285 27.250 1.00 24.72 402 PRO A O 1
ATOM 2729 N N . VAL A 1 424 ? 30.405 41.769 26.801 1.00 26.81 403 VAL A N 1
ATOM 2730 C CA . VAL A 1 424 ? 30.477 41.171 28.123 1.00 26.51 403 VAL A CA 1
ATOM 2731 C C . VAL A 1 424 ? 31.104 39.786 28.035 1.00 25.70 403 VAL A C 1
ATOM 2732 O O . VAL A 1 424 ? 30.650 38.946 27.257 1.00 27.71 403 VAL A O 1
ATOM 2736 N N . GLY A 1 425 ? 32.159 39.561 28.816 1.00 18.59 404 GLY A N 1
ATOM 2737 C CA . GLY A 1 425 ? 32.811 38.263 28.872 1.00 20.56 404 GLY A CA 1
ATOM 2738 C C . GLY A 1 425 ? 32.447 37.511 30.141 1.00 19.53 404 GLY A C 1
ATOM 2739 O O . GLY A 1 425 ? 31.405 37.785 30.741 1.00 18.37 404 GLY A O 1
ATOM 2740 N N . LEU A 1 426 ? 33.293 36.565 30.544 1.00 19.32 405 LEU A N 1
ATOM 2741 C CA . LEU A 1 426 ? 33.070 35.791 31.776 1.00 21.98 405 LEU A CA 1
ATOM 2742 C C . LEU A 1 426 ? 32.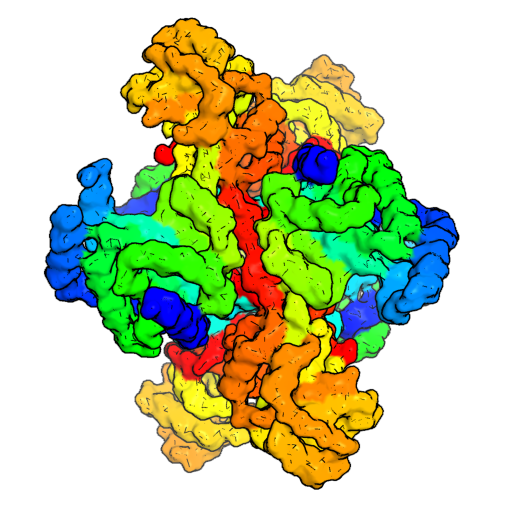803 36.678 32.998 1.00 21.52 405 LEU A C 1
ATOM 2743 O O . LEU A 1 426 ? 31.916 36.392 33.800 1.00 24.79 405 LEU A O 1
ATOM 2748 N N . GLU A 1 427 ? 33.544 37.769 33.132 1.00 20.65 406 GLU A N 1
ATOM 2749 C CA . GLU A 1 427 ? 33.416 38.586 34.341 1.00 22.65 406 GLU A CA 1
ATOM 2750 C C . GLU A 1 427 ? 32.019 39.151 34.533 1.00 22.68 406 GLU A C 1
ATOM 2751 O O . GLU A 1 427 ? 31.581 39.367 35.669 1.00 23.22 406 GLU A O 1
ATOM 2757 N N . GLY A 1 428 ? 31.298 39.349 33.432 1.00 19.90 407 GLY A N 1
ATOM 2758 C CA . GLY A 1 428 ? 29.951 39.889 33.524 1.00 17.23 407 GLY A CA 1
ATOM 2759 C C . GLY A 1 428 ? 29.000 38.915 34.180 1.00 22.30 407 GLY A C 1
ATOM 2760 O O . GLY A 1 428 ? 27.924 39.297 34.654 1.00 22.16 407 GLY A O 1
ATOM 2761 N N . LEU A 1 429 ? 29.399 37.646 34.223 1.00 17.89 408 LEU A N 1
ATOM 2762 C CA . LEU A 1 429 ? 28.554 36.628 34.822 1.00 18.42 408 LEU A CA 1
ATOM 2763 C C . LEU A 1 429 ? 29.016 36.365 36.262 1.00 26.15 408 LEU A C 1
ATOM 2764 O O . LEU A 1 429 ? 28.729 35.307 36.830 1.00 22.72 408 LEU A O 1
ATOM 2769 N N . THR A 1 430 ? 29.738 37.334 36.838 1.00 23.89 409 THR A N 1
ATOM 2770 C CA . THR A 1 430 ? 30.269 37.202 38.190 1.00 26.48 409 THR A CA 1
ATOM 2771 C C . THR A 1 430 ? 30.011 38.431 39.049 1.00 27.17 409 THR A C 1
ATOM 2772 O O . THR A 1 430 ? 29.637 39.499 38.551 1.00 22.95 409 THR A O 1
ATOM 2776 N N . SER A 1 431 ? 30.247 38.269 40.347 1.00 23.62 410 SER A N 1
ATOM 2777 C CA . SER A 1 431 ? 30.071 39.345 41.312 1.00 21.54 410 SER A CA 1
ATOM 2778 C C . SER A 1 431 ? 31.336 39.486 42.134 1.00 22.10 410 SER A C 1
ATOM 2779 O O . SER A 1 431 ? 32.071 38.517 42.287 1.00 23.03 410 SER A O 1
ATOM 2782 N N . LEU A 1 432 ? 31.592 40.686 42.661 1.00 24.09 411 LEU A N 1
ATOM 2783 C CA . LEU A 1 432 ? 32.644 40.876 43.669 1.00 25.38 411 LEU A CA 1
ATOM 2784 C C . LEU A 1 432 ? 32.023 41.041 45.057 1.00 24.68 411 LEU A C 1
ATOM 2785 O O . LEU A 1 432 ? 31.161 41.902 45.255 1.00 23.97 411 LEU A O 1
ATOM 2790 N N . LYS A 1 433 ? 32.448 40.219 46.013 1.00 21.74 412 LYS A N 1
ATOM 2791 C CA . LYS A 1 433 ? 32.030 40.416 47.401 1.00 20.63 412 LYS A CA 1
ATOM 2792 C C . LYS A 1 433 ? 33.252 40.695 48.262 1.00 21.66 412 LYS A C 1
ATOM 2793 O O . LYS A 1 433 ? 34.383 40.389 47.866 1.00 23.29 412 LYS A O 1
ATOM 2799 N N . TYR A 1 434 ? 33.029 41.286 49.433 1.00 17.62 413 TYR A N 1
ATOM 2800 C CA . TYR A 1 434 ? 34.118 41.556 50.361 1.00 18.81 413 TYR A CA 1
ATOM 2801 C C . TYR A 1 434 ? 34.446 40.339 51.206 1.00 21.53 413 TYR A C 1
ATOM 2802 O O . TYR A 1 434 ? 33.554 39.586 51.629 1.00 22.36 413 TYR A O 1
ATOM 2811 N N . VAL A 1 435 ? 35.737 40.144 51.446 1.00 22.66 414 VAL A N 1
ATOM 2812 C CA . VAL A 1 435 ? 36.183 39.086 52.346 1.00 24.19 414 VAL A CA 1
ATOM 2813 C C . VAL A 1 435 ? 37.142 39.676 53.379 1.00 26.19 414 VAL A C 1
ATOM 2814 O O . VAL A 1 435 ? 37.967 40.554 53.071 1.00 22.73 414 VAL A O 1
ATOM 2818 N N . VAL A 1 436 ? 37.007 39.222 54.614 1.00 24.24 415 VAL A N 1
ATOM 2819 C CA . VAL A 1 436 ? 37.826 39.756 55.675 1.00 23.62 415 VAL A CA 1
ATOM 2820 C C . VAL A 1 436 ? 38.628 38.631 56.322 1.00 27.78 415 VAL A C 1
ATOM 2821 O O . VAL A 1 436 ? 38.058 37.642 56.796 1.00 27.51 415 VAL A O 1
ATOM 2825 N N . LEU A 1 437 ? 39.949 38.783 56.327 1.00 25.51 416 LEU A N 1
ATOM 2826 C CA . LEU A 1 437 ? 40.809 37.868 57.059 1.00 27.72 416 LEU A CA 1
ATOM 2827 C C . LEU A 1 437 ? 41.148 38.520 58.396 1.00 32.73 416 LEU A C 1
ATOM 2828 O O . LEU A 1 437 ? 41.979 39.429 58.456 1.00 21.18 416 LEU A O 1
ATOM 2833 N N . GLY A 1 438 ? 40.487 38.067 59.461 1.00 30.65 417 GLY A N 1
ATOM 2834 C CA . GLY A 1 438 ? 40.624 38.687 60.765 1.00 26.12 417 GLY A CA 1
ATOM 2835 C C . GLY A 1 438 ? 41.431 37.855 61.739 1.00 28.21 417 GLY A C 1
ATOM 2836 O O . GLY A 1 438 ? 41.857 36.737 61.428 1.00 29.05 417 GLY A O 1
ATOM 2837 N N . HIS A 1 439 ? 41.627 38.392 62.938 1.00 26.95 418 HIS A N 1
ATOM 2838 C CA . HIS A 1 439 ? 42.487 37.742 63.915 1.00 29.14 418 HIS A CA 1
ATOM 2839 C C . HIS A 1 439 ? 41.795 37.639 65.258 1.00 31.24 418 HIS A C 1
ATOM 2840 O O . HIS A 1 439 ? 42.442 37.419 66.284 1.00 32.66 418 HIS A O 1
ATOM 2847 N N . GLY A 1 440 ? 40.473 37.780 65.245 1.00 31.57 419 GLY A N 1
ATOM 2848 C CA . GLY A 1 440 ? 39.700 37.795 66.474 1.00 29.35 419 GLY A CA 1
ATOM 2849 C C . GLY A 1 440 ? 39.315 39.206 66.882 1.00 32.07 419 GLY A C 1
ATOM 2850 O O . GLY A 1 440 ? 38.916 39.418 68.021 1.00 32.34 419 GLY A O 1
ATOM 2851 N N . GLU A 1 441 ? 39.425 40.174 65.967 1.00 30.38 420 GLU A N 1
ATOM 2852 C CA . GLU A 1 441 ? 39.116 41.560 66.330 1.00 34.32 420 GLU A CA 1
ATOM 2853 C C . GLU A 1 441 ? 37.640 41.759 66.587 1.00 33.60 420 GLU A C 1
ATOM 2854 O O . GLU A 1 441 ? 36.790 41.289 65.823 1.00 30.85 420 GLU A O 1
ATOM 2860 N N . GLY A 1 442 ? 37.352 42.465 67.669 1.00 36.93 421 GLY A N 1
ATOM 2861 C CA . GLY A 1 442 ? 36.005 42.885 67.972 1.00 43.94 421 GLY A CA 1
ATOM 2862 C C . GLY A 1 442 ? 35.747 44.341 67.623 1.00 50.80 421 GLY A C 1
ATOM 2863 O O . GLY A 1 442 ? 36.669 45.158 67.482 1.00 48.86 421 GLY A O 1
ATOM 2864 N N . ARG A 1 443 ? 34.467 44.640 67.446 1.00 58.76 422 ARG A N 1
ATOM 2865 C CA . ARG A 1 443 ? 33.951 45.989 67.281 1.00 64.68 422 ARG A CA 1
ATOM 2866 C C . ARG A 1 443 ? 32.471 45.877 67.629 1.00 75.14 422 ARG A C 1
ATOM 2867 O O . ARG A 1 443 ? 31.764 45.036 67.067 1.00 73.29 422 ARG A O 1
ATOM 2875 N N . GLN A 1 444 ? 32.005 46.695 68.570 1.00 52.68 423 GLN A N 1
ATOM 2876 C CA . GLN A 1 444 ? 30.600 46.656 68.978 1.00 58.00 423 GLN A CA 1
ATOM 2877 C C . GLN A 1 444 ? 29.739 47.446 68.001 1.00 59.00 423 GLN A C 1
ATOM 2878 O O . GLN A 1 444 ? 30.237 48.337 67.308 1.00 61.24 423 GLN A O 1
ATOM 2880 N N . ASP B 1 23 ? 0.469 67.659 35.571 1.00 75.96 2 ASP B N 1
ATOM 2881 C CA . ASP B 1 23 ? 1.530 68.623 35.842 1.00 76.41 2 ASP B CA 1
ATOM 2882 C C . ASP B 1 23 ? 2.620 68.073 36.773 1.00 72.55 2 ASP B C 1
ATOM 2883 O O . ASP B 1 23 ? 3.738 68.593 36.799 1.00 72.01 2 ASP B O 1
ATOM 2888 N N . ILE B 1 24 ? 2.312 67.028 37.537 1.00 67.70 3 ILE B N 1
ATOM 2889 C CA . ILE B 1 24 ? 3.375 66.345 38.268 1.00 60.73 3 ILE B CA 1
ATOM 2890 C C . ILE B 1 24 ? 4.241 65.632 37.233 1.00 58.12 3 ILE B C 1
ATOM 2891 O O . ILE B 1 24 ? 5.453 65.526 37.389 1.00 57.21 3 ILE B O 1
ATOM 2896 N N . ASP B 1 25 ? 3.610 65.185 36.151 1.00 59.62 4 ASP B N 1
ATOM 2897 C CA . ASP B 1 25 ? 4.323 64.546 35.054 1.00 59.58 4 ASP B CA 1
ATOM 2898 C C . ASP B 1 25 ? 5.157 65.569 34.283 1.00 55.84 4 ASP B C 1
ATOM 2899 O O . ASP B 1 25 ? 6.321 65.319 33.971 1.00 51.08 4 ASP B O 1
ATOM 2904 N N . GLN B 1 26 ? 4.559 66.722 33.990 1.00 56.41 5 GLN B N 1
ATOM 2905 C CA . GLN B 1 26 ? 5.287 67.821 33.365 1.00 54.62 5 GLN B CA 1
ATOM 2906 C C . GLN B 1 26 ? 6.430 68.292 34.256 1.00 49.45 5 GLN B C 1
ATOM 2907 O O . GLN B 1 26 ? 7.560 68.458 33.793 1.00 45.23 5 GLN B O 1
ATOM 2913 N N . TYR B 1 27 ? 6.134 68.502 35.535 1.00 48.66 6 TYR B N 1
ATOM 2914 C CA . TYR B 1 27 ? 7.157 68.918 36.486 1.00 45.85 6 TYR B CA 1
ATOM 2915 C C . TYR B 1 27 ? 8.311 67.918 36.566 1.00 44.71 6 TYR B C 1
ATOM 2916 O O . TYR B 1 27 ? 9.472 68.288 36.367 1.00 42.26 6 TYR B O 1
ATOM 2925 N N . MET B 1 28 ? 7.995 66.656 36.851 1.00 36.60 7 MET B N 1
ATOM 2926 C CA . MET B 1 28 ? 9.038 65.661 37.102 1.00 36.25 7 MET B CA 1
ATOM 2927 C C . MET B 1 28 ? 9.876 65.372 35.857 1.00 36.74 7 MET B C 1
ATOM 2928 O O . MET B 1 28 ? 11.079 65.138 35.956 1.00 31.70 7 MET B O 1
ATOM 2933 N N . THR B 1 29 ? 9.233 65.418 34.692 1.00 39.61 8 THR B N 1
ATOM 2934 C CA . THR B 1 29 ? 9.925 65.242 33.418 1.00 42.84 8 THR B CA 1
ATOM 2935 C C . THR B 1 29 ? 10.894 66.399 33.187 1.00 41.66 8 THR B C 1
ATOM 2936 O O . THR B 1 29 ? 12.010 66.197 32.702 1.00 38.66 8 THR B O 1
ATOM 2940 N N . ASP B 1 30 ? 10.468 67.604 33.559 1.00 41.59 9 ASP B N 1
ATOM 2941 C CA . ASP B 1 30 ? 11.326 68.781 33.469 1.00 42.74 9 ASP B CA 1
ATOM 2942 C C . ASP B 1 30 ? 12.562 68.624 34.364 1.00 37.20 9 ASP B C 1
ATOM 2943 O O . ASP B 1 30 ? 13.687 68.894 33.932 1.00 32.37 9 ASP B O 1
ATOM 2948 N N . VAL B 1 31 ? 12.356 68.154 35.595 1.00 35.38 10 VAL B N 1
ATOM 2949 C CA . VAL B 1 31 ? 13.463 67.842 36.506 1.00 33.82 10 VAL B CA 1
ATOM 2950 C C . VAL B 1 31 ? 14.443 66.832 35.889 1.00 34.13 10 VAL B C 1
ATOM 2951 O O . VAL B 1 31 ? 15.673 67.004 35.947 1.00 30.99 10 VAL B O 1
ATOM 2955 N N . GLY B 1 32 ? 13.893 65.784 35.283 1.00 36.05 11 GLY B N 1
ATOM 2956 C CA . GLY B 1 32 ? 14.707 64.787 34.616 1.00 35.02 11 GLY B CA 1
ATOM 2957 C C . GLY B 1 32 ? 15.561 65.360 33.493 1.00 34.79 11 GLY B C 1
ATOM 2958 O O . GLY B 1 32 ? 16.769 65.106 33.440 1.00 34.76 11 GLY B O 1
ATOM 2959 N N . ARG B 1 33 ? 14.943 66.125 32.595 1.00 33.61 12 ARG B N 1
ATOM 2960 C CA . ARG B 1 33 ? 15.679 66.744 31.486 1.00 36.03 12 ARG B CA 1
ATOM 2961 C C . ARG B 1 33 ? 16.726 67.738 31.971 1.00 31.94 12 ARG B C 1
ATOM 2962 O O . ARG B 1 33 ? 17.823 67.813 31.413 1.00 32.80 12 ARG B O 1
ATOM 2970 N N . ARG B 1 34 ? 16.387 68.492 33.013 1.00 30.70 13 ARG B N 1
ATOM 2971 C CA . ARG B 1 34 ? 17.345 69.396 33.644 1.00 29.17 13 ARG B CA 1
ATOM 2972 C C . ARG B 1 34 ? 18.515 68.620 34.243 1.00 26.44 13 ARG B C 1
ATOM 2973 O O . ARG B 1 34 ? 19.665 69.062 34.181 1.00 26.23 13 ARG B O 1
ATOM 2981 N N . ALA B 1 35 ? 18.215 67.467 34.836 1.00 25.19 14 ALA B N 1
ATOM 2982 C CA . ALA B 1 35 ? 19.262 66.635 35.425 1.00 27.38 14 ALA B CA 1
ATOM 2983 C C . ALA B 1 35 ? 20.193 66.103 34.333 1.00 27.54 14 ALA B C 1
ATOM 2984 O O . ALA B 1 35 ? 21.416 66.165 34.481 1.00 26.03 14 ALA B O 1
ATOM 2986 N N . ARG B 1 36 ? 19.620 65.578 33.246 1.00 30.04 15 ARG B N 1
ATOM 2987 C CA . ARG B 1 36 ? 20.420 65.104 32.110 1.00 31.73 15 ARG B CA 1
ATOM 2988 C C . ARG B 1 36 ? 21.314 66.205 31.547 1.00 30.12 15 ARG B C 1
ATOM 2989 O O . ARG B 1 36 ? 22.501 65.986 31.301 1.00 28.61 15 ARG B O 1
ATOM 2997 N N . ARG B 1 37 ? 20.741 67.387 31.349 1.00 27.59 16 ARG B N 1
ATOM 2998 C CA . ARG B 1 37 ? 21.509 68.513 30.828 1.00 33.08 16 ARG B CA 1
ATOM 2999 C C . ARG B 1 37 ? 22.658 68.886 31.753 1.00 36.33 16 ARG B C 1
ATOM 3000 O O . ARG B 1 37 ? 23.785 69.105 31.299 1.00 38.99 16 ARG B O 1
ATOM 3008 N N . ALA B 1 38 ? 22.378 68.936 33.053 1.00 33.13 17 ALA B N 1
ATOM 3009 C CA . ALA B 1 38 ? 23.397 69.328 34.018 1.00 32.19 17 ALA B CA 1
ATOM 3010 C C . ALA B 1 38 ? 24.491 68.259 34.193 1.00 32.75 17 ALA B C 1
ATOM 3011 O O . ALA B 1 38 ? 25.650 68.594 34.462 1.00 32.49 17 ALA B O 1
ATOM 3013 N N . SER B 1 39 ? 24.128 66.980 34.053 1.00 30.55 18 SER B N 1
ATOM 3014 C CA . SER B 1 39 ? 25.102 65.893 34.200 1.00 27.28 18 SER B CA 1
ATOM 3015 C C . SER B 1 39 ? 26.250 66.067 33.207 1.00 25.97 18 SER B C 1
ATOM 3016 O O . SER B 1 39 ? 27.381 65.688 33.493 1.00 24.74 18 SER B O 1
ATOM 3019 N N . ARG B 1 40 ? 25.949 66.640 32.044 1.00 28.08 19 ARG B N 1
ATOM 3020 C CA . ARG B 1 40 ? 26.972 66.872 31.029 1.00 33.31 19 ARG B CA 1
ATOM 3021 C C . ARG B 1 40 ? 28.076 67.774 31.572 1.00 30.38 19 ARG B C 1
ATOM 3022 O O . ARG B 1 40 ? 29.258 67.502 31.358 1.00 29.70 19 ARG B O 1
ATOM 3030 N N . SER B 1 41 ? 27.682 68.821 32.296 1.00 27.59 20 SER B N 1
ATOM 3031 C CA . SER B 1 41 ? 28.634 69.774 32.868 1.00 32.54 20 SER B CA 1
ATOM 3032 C C . SER B 1 41 ? 29.434 69.172 34.013 1.00 28.46 20 SER B C 1
ATOM 3033 O O . SER B 1 41 ? 30.662 69.248 34.007 1.00 31.19 20 SER B O 1
ATOM 3036 N N . ILE B 1 42 ? 28.745 68.578 34.989 1.00 25.08 21 ILE B N 1
ATOM 3037 C CA . ILE B 1 42 ? 29.424 67.982 36.146 1.00 20.10 21 ILE B CA 1
ATOM 3038 C C . ILE B 1 42 ? 30.317 66.798 35.750 1.00 23.40 21 ILE B C 1
ATOM 3039 O O . ILE B 1 42 ? 31.367 66.578 36.362 1.00 25.26 21 ILE B O 1
ATOM 3044 N N . ALA B 1 43 ? 29.943 66.056 34.705 1.00 25.11 22 ALA B N 1
ATOM 3045 C CA . ALA B 1 43 ? 30.820 64.969 34.234 1.00 26.97 22 ALA B CA 1
ATOM 3046 C C . ALA B 1 43 ? 32.139 65.505 33.678 1.00 29.23 22 ALA B C 1
ATOM 3047 O O . ALA B 1 43 ? 33.148 64.808 33.714 1.00 31.95 22 ALA B O 1
ATOM 3049 N N . ARG B 1 44 ? 32.115 66.741 33.172 1.00 29.62 23 ARG B N 1
ATOM 3050 C CA . ARG B 1 44 ? 33.294 67.403 32.598 1.00 32.94 23 ARG B CA 1
ATOM 3051 C C . ARG B 1 44 ? 34.095 68.142 33.656 1.00 31.01 23 ARG B C 1
ATOM 3052 O O . ARG B 1 44 ? 35.236 68.551 33.416 1.00 31.41 23 ARG B O 1
ATOM 3060 N N . ALA B 1 45 ? 33.453 68.396 34.790 1.00 28.61 24 ALA B N 1
ATOM 3061 C CA . ALA B 1 45 ? 34.011 69.276 35.808 1.00 28.48 24 ALA B CA 1
ATOM 3062 C C . ALA B 1 45 ? 35.350 68.723 36.267 1.00 30.98 24 ALA B C 1
ATOM 3063 O O . ALA B 1 45 ? 35.484 67.519 36.492 1.00 36.09 24 ALA B O 1
ATOM 3065 N N . SER B 1 46 ? 36.343 69.597 36.383 1.00 29.04 25 SER B N 1
ATOM 3066 C CA . SER B 1 46 ? 37.658 69.181 36.850 1.00 27.46 25 SER B CA 1
ATOM 3067 C C . SER B 1 46 ? 37.586 68.816 38.316 1.00 24.71 25 SER B C 1
ATOM 3068 O O . SER B 1 46 ? 36.628 69.177 39.017 1.00 21.57 25 SER B O 1
ATOM 3071 N N . THR B 1 47 ? 38.603 68.103 38.786 1.00 24.20 26 THR B N 1
ATOM 3072 C CA . THR B 1 47 ? 38.699 67.750 40.199 1.00 25.10 26 THR B CA 1
ATOM 3073 C C . THR B 1 47 ? 38.646 69.003 41.058 1.00 24.86 26 THR B C 1
ATOM 3074 O O . THR B 1 47 ? 37.923 69.054 42.059 1.00 26.95 26 THR B O 1
ATOM 3078 N N . ALA B 1 48 ? 39.408 70.014 40.652 1.00 26.95 27 ALA B N 1
ATOM 3079 C CA . ALA B 1 48 ? 39.491 71.268 41.401 1.00 32.11 27 ALA B CA 1
ATOM 3080 C C . ALA B 1 48 ? 38.127 71.928 41.573 1.00 28.72 27 ALA B C 1
ATOM 3081 O O . ALA B 1 48 ? 37.778 72.370 42.656 1.00 30.33 27 ALA B O 1
ATOM 3083 N N . ALA B 1 49 ? 37.357 71.991 40.497 1.00 28.81 28 ALA B N 1
ATOM 3084 C CA . ALA B 1 49 ? 36.037 72.603 40.562 1.00 28.70 28 ALA B CA 1
ATOM 3085 C C . ALA B 1 49 ? 35.122 71.833 41.501 1.00 28.42 28 ALA B C 1
ATOM 3086 O O . ALA B 1 49 ? 34.374 72.424 42.275 1.00 29.43 28 ALA B O 1
ATOM 3088 N N . LYS B 1 50 ? 35.179 70.508 41.431 1.00 28.87 29 LYS B N 1
ATOM 3089 C CA . LYS B 1 50 ? 34.340 69.683 42.280 1.00 27.24 29 LYS B CA 1
ATOM 3090 C C . LYS B 1 50 ? 34.715 69.862 43.747 1.00 26.26 29 LYS B C 1
ATOM 3091 O O . LYS B 1 50 ? 33.841 70.037 44.595 1.00 28.93 29 LYS B O 1
ATOM 3097 N N . ASN B 1 51 ? 36.012 69.845 44.047 1.00 25.97 30 ASN B N 1
ATOM 3098 C CA . ASN B 1 51 ? 36.458 70.037 45.426 1.00 26.99 30 ASN B CA 1
ATOM 3099 C C . ASN B 1 51 ? 36.177 71.439 45.942 1.00 31.71 30 ASN B C 1
ATOM 3100 O O . ASN B 1 51 ? 35.900 71.617 47.136 1.00 33.26 30 ASN B O 1
ATOM 3105 N N . ALA B 1 52 ? 36.259 72.434 45.057 1.00 23.38 31 ALA B N 1
ATOM 3106 C CA . ALA B 1 52 ? 35.964 73.812 45.474 1.00 29.05 31 ALA B CA 1
ATOM 3107 C C . ALA B 1 52 ? 34.479 73.937 45.822 1.00 31.87 31 ALA B C 1
ATOM 3108 O O . ALA B 1 52 ? 34.105 74.695 46.720 1.00 34.30 31 ALA B O 1
ATOM 3110 N N . ALA B 1 53 ? 33.634 73.192 45.104 1.00 30.40 32 ALA B N 1
ATOM 3111 C CA . ALA B 1 53 ? 32.196 73.217 45.376 1.00 31.55 32 ALA B CA 1
ATOM 3112 C C . ALA B 1 53 ? 31.906 72.640 46.761 1.00 30.69 32 ALA B C 1
ATOM 3113 O O . ALA B 1 53 ? 31.103 73.178 47.527 1.00 31.45 32 ALA B O 1
ATOM 3115 N N . LEU B 1 54 ? 32.570 71.535 47.072 1.00 30.55 33 LEU B N 1
ATOM 3116 C CA . LEU B 1 54 ? 32.413 70.884 48.358 1.00 29.77 33 LEU B CA 1
ATOM 3117 C C . LEU B 1 54 ? 32.927 71.762 49.497 1.00 29.90 33 LEU B C 1
ATOM 3118 O O . LEU B 1 54 ? 32.271 71.902 50.526 1.00 32.58 33 LEU B O 1
ATOM 3123 N N . GLU B 1 55 ? 34.101 72.356 49.324 1.00 28.94 34 GLU B N 1
ATOM 3124 C CA . GLU B 1 55 ? 34.648 73.206 50.373 1.00 34.61 34 GLU B CA 1
ATOM 3125 C C . GLU B 1 55 ? 33.778 74.446 50.584 1.00 36.76 34 GLU B C 1
ATOM 3126 O O . GLU B 1 55 ? 33.618 74.906 51.710 1.00 38.98 34 GLU B O 1
ATOM 3132 N N . ALA B 1 56 ? 33.199 74.978 49.508 1.00 38.86 35 ALA B N 1
ATOM 3133 C CA . ALA B 1 56 ? 32.331 76.153 49.644 1.00 40.24 35 ALA B CA 1
ATOM 3134 C C . ALA B 1 56 ? 31.106 75.826 50.503 1.00 36.16 35 ALA B C 1
ATOM 3135 O O . ALA B 1 56 ? 30.808 76.536 51.461 1.00 37.88 35 ALA B O 1
ATOM 3137 N N . VAL B 1 57 ? 30.417 74.739 50.168 1.00 34.65 36 VAL B N 1
ATOM 3138 C CA . VAL B 1 57 ? 29.266 74.285 50.953 1.00 32.99 36 VAL B CA 1
ATOM 3139 C C . VAL B 1 57 ? 29.650 74.072 52.422 1.00 36.27 36 VAL B C 1
ATOM 3140 O O . VAL B 1 57 ? 28.898 74.423 53.325 1.00 41.54 36 VAL B O 1
ATOM 3144 N N . ALA B 1 58 ? 30.835 73.515 52.657 1.00 36.17 37 ALA B N 1
ATOM 3145 C CA . ALA B 1 58 ? 31.283 73.255 54.024 1.00 37.92 37 ALA B CA 1
ATOM 3146 C C . ALA B 1 58 ? 31.438 74.548 54.811 1.00 39.61 37 ALA B C 1
ATOM 3147 O O . ALA B 1 58 ? 30.991 74.639 55.954 1.00 41.23 37 ALA B O 1
ATOM 3149 N N . ARG B 1 59 ? 32.074 75.545 54.203 1.00 39.03 38 ARG B N 1
ATOM 3150 C CA . ARG B 1 59 ? 32.235 76.837 54.866 1.00 45.66 38 ARG B CA 1
ATOM 3151 C C . ARG B 1 59 ? 30.889 77.517 55.067 1.00 44.87 38 ARG B C 1
ATOM 3152 O O . ARG B 1 59 ? 30.651 78.154 56.101 1.00 46.84 38 ARG B O 1
ATOM 3160 N N . ALA B 1 60 ? 30.011 77.369 54.076 1.00 41.11 39 ALA B N 1
ATOM 3161 C CA . ALA B 1 60 ? 28.657 77.913 54.154 1.00 39.87 39 ALA B CA 1
ATOM 3162 C C . ALA B 1 60 ? 27.888 77.345 55.357 1.00 41.50 39 ALA B C 1
ATOM 3163 O O . ALA B 1 60 ? 27.212 78.086 56.080 1.00 39.18 39 ALA B O 1
ATOM 3165 N N . ILE B 1 61 ? 27.985 76.034 55.566 1.00 41.85 40 ILE B N 1
ATOM 3166 C CA . ILE B 1 61 ? 27.376 75.408 56.743 1.00 45.33 40 ILE B CA 1
ATOM 3167 C C . ILE B 1 61 ? 28.007 75.935 58.040 1.00 49.91 40 ILE B C 1
ATOM 3168 O O . ILE B 1 61 ? 27.296 76.228 59.013 1.00 51.85 40 ILE B O 1
ATOM 3173 N N . GLU B 1 62 ? 29.334 76.065 58.054 1.00 49.37 41 GLU B N 1
ATOM 3174 C CA . GLU B 1 62 ? 30.016 76.638 59.212 1.00 52.23 41 GLU B CA 1
ATOM 3175 C C . GLU B 1 62 ? 29.482 78.036 59.474 1.00 52.81 41 GLU B C 1
ATOM 3176 O O . GLU B 1 62 ? 29.319 78.452 60.631 1.00 56.69 41 GLU B O 1
ATOM 3182 N N . ARG B 1 63 ? 29.191 78.755 58.392 1.00 50.64 42 ARG B N 1
ATOM 3183 C CA . ARG B 1 63 ? 28.686 80.125 58.499 1.00 52.93 42 ARG B CA 1
ATOM 3184 C C . ARG B 1 63 ? 27.275 80.169 59.083 1.00 54.21 42 ARG B C 1
ATOM 3185 O O . ARG B 1 63 ? 27.025 80.879 60.052 1.00 52.86 42 ARG B O 1
ATOM 3193 N N . ASP B 1 64 ? 26.363 79.397 58.499 1.00 57.03 43 ASP B N 1
ATOM 3194 C CA . ASP B 1 64 ? 24.950 79.462 58.873 1.00 58.85 43 ASP B CA 1
ATOM 3195 C C . ASP B 1 64 ? 24.535 78.422 59.912 1.00 57.99 43 ASP B C 1
ATOM 3196 O O . ASP B 1 64 ? 23.366 78.039 59.972 1.00 59.80 43 ASP B O 1
ATOM 3201 N N . ALA B 1 65 ? 25.489 77.981 60.731 1.00 57.60 44 ALA B N 1
ATOM 3202 C CA . ALA B 1 65 ? 25.258 76.906 61.704 1.00 56.84 44 ALA B CA 1
ATOM 3203 C C . ALA B 1 65 ? 24.131 77.218 62.690 1.00 57.47 44 ALA B C 1
ATOM 3204 O O . ALA B 1 65 ? 23.305 76.353 62.994 1.00 56.87 44 ALA B O 1
ATOM 3206 N N . GLY B 1 66 ? 24.108 78.449 63.189 1.00 58.69 45 GLY B N 1
ATOM 3207 C CA . GLY B 1 66 ? 23.046 78.891 64.071 1.00 61.03 45 GLY B CA 1
ATOM 3208 C C . GLY B 1 66 ? 21.706 78.895 63.362 1.00 57.63 45 GLY B C 1
ATOM 3209 O O . GLY B 1 66 ? 20.720 78.350 63.868 1.00 54.65 45 GLY B O 1
ATOM 3210 N N . ALA B 1 67 ? 21.673 79.503 62.180 1.00 51.20 46 ALA B N 1
ATOM 3211 C CA . ALA B 1 67 ? 20.439 79.606 61.415 1.00 51.31 46 ALA B CA 1
ATOM 3212 C C . ALA B 1 67 ? 19.903 78.234 60.985 1.00 47.15 46 ALA B C 1
ATOM 3213 O O . ALA B 1 67 ? 18.697 78.011 60.959 1.00 51.80 46 ALA B O 1
ATOM 3215 N N . LEU B 1 68 ? 20.805 77.318 60.656 1.00 51.49 47 LEU B N 1
ATOM 3216 C CA . LEU B 1 68 ? 20.411 75.963 60.258 1.00 52.40 47 LEU B CA 1
ATOM 3217 C C . LEU B 1 68 ? 19.822 75.198 61.436 1.00 54.39 47 LEU B C 1
ATOM 3218 O O . LEU B 1 68 ? 18.880 74.411 61.282 1.00 50.11 47 LEU B O 1
ATOM 3223 N N . LYS B 1 69 ? 20.390 75.429 62.614 1.00 57.05 48 LYS B N 1
ATOM 3224 C CA . LYS B 1 69 ? 19.915 74.769 63.818 1.00 60.28 48 LYS B CA 1
ATOM 3225 C C . LYS B 1 69 ? 18.571 75.355 64.202 1.00 61.41 48 LYS B C 1
ATOM 3226 O O . LYS B 1 69 ? 17.718 74.670 64.759 1.00 65.04 48 LYS B O 1
ATOM 3232 N N . ALA B 1 70 ? 18.381 76.630 63.892 1.00 49.18 49 ALA B N 1
ATOM 3233 C CA . ALA B 1 70 ? 17.113 77.280 64.187 1.00 48.81 49 ALA B CA 1
ATOM 3234 C C . ALA B 1 70 ? 16.022 76.736 63.272 1.00 47.28 49 ALA B C 1
ATOM 3235 O O . ALA B 1 70 ? 14.898 76.496 63.705 1.00 50.93 49 ALA B O 1
ATOM 3237 N N . ALA B 1 71 ? 16.363 76.532 62.006 1.00 45.14 50 ALA B N 1
ATOM 3238 C CA . ALA B 1 71 ? 15.432 75.951 61.050 1.00 46.53 50 ALA B CA 1
ATOM 3239 C C . ALA B 1 71 ? 15.057 74.527 61.457 1.00 49.26 50 ALA B C 1
ATOM 3240 O O . ALA B 1 71 ? 13.882 74.141 61.399 1.00 51.42 50 ALA B O 1
ATOM 3242 N N . ASN B 1 72 ? 16.065 73.749 61.854 1.00 48.82 51 ASN B N 1
ATOM 3243 C CA . ASN B 1 72 ? 15.870 72.363 62.280 1.00 47.51 51 ASN B CA 1
ATOM 3244 C C . ASN B 1 72 ? 14.993 72.230 63.527 1.00 48.47 51 ASN B C 1
ATOM 3245 O O . ASN B 1 72 ? 14.257 71.251 63.662 1.00 50.57 51 ASN B O 1
ATOM 3250 N N . ALA B 1 73 ? 15.068 73.205 64.434 1.00 45.14 52 ALA B N 1
ATOM 3251 C CA . ALA B 1 73 ? 14.256 73.165 65.648 1.00 45.78 52 ALA B CA 1
ATOM 3252 C C . ALA B 1 73 ? 12.791 73.416 65.319 1.00 48.21 52 ALA B C 1
ATOM 3253 O O . ALA B 1 73 ? 11.898 72.958 66.032 1.00 46.49 52 ALA B O 1
ATOM 3255 N N . ARG B 1 74 ? 12.538 74.156 64.245 1.00 49.52 53 ARG B N 1
ATOM 3256 C CA . ARG B 1 74 ? 11.156 74.366 63.823 1.00 50.67 53 ARG B CA 1
ATOM 3257 C C . ARG B 1 74 ? 10.588 73.067 63.250 1.00 49.30 53 ARG B C 1
ATOM 3258 O O . ARG B 1 74 ? 9.431 72.711 63.512 1.00 50.74 53 ARG B O 1
ATOM 3266 N N . ASP B 1 75 ? 11.417 72.342 62.504 1.00 43.01 54 ASP B N 1
ATOM 3267 C CA . ASP B 1 75 ? 11.043 71.016 62.008 1.00 46.87 54 ASP B CA 1
ATOM 3268 C C . ASP B 1 75 ? 10.769 70.025 63.150 1.00 50.66 54 ASP B C 1
ATOM 3269 O O . ASP B 1 75 ? 9.754 69.324 63.142 1.00 51.63 54 ASP B O 1
ATOM 3274 N N . VAL B 1 76 ? 11.675 69.977 64.130 1.00 53.96 55 VAL B N 1
ATOM 3275 C CA . VAL B 1 76 ? 11.566 69.053 65.265 1.00 56.11 55 VAL B CA 1
ATOM 3276 C C . VAL B 1 76 ? 10.338 69.357 66.115 1.00 57.29 55 VAL B C 1
ATOM 3277 O O . VAL B 1 76 ? 9.599 68.448 66.514 1.00 56.72 55 VAL B O 1
ATOM 3281 N N . ALA B 1 77 ? 10.113 70.642 66.376 1.00 56.71 56 ALA B N 1
ATOM 3282 C CA . ALA B 1 77 ? 8.951 71.062 67.153 1.00 56.72 56 ALA B CA 1
ATOM 3283 C C . ALA B 1 77 ? 7.673 70.627 66.448 1.00 56.37 56 ALA B C 1
ATOM 3284 O O . ALA B 1 77 ? 6.790 70.021 67.064 1.00 59.62 56 ALA B O 1
ATOM 3286 N N . ARG B 1 78 ? 7.581 70.937 65.156 1.00 53.75 57 ARG B N 1
ATOM 3287 C CA . ARG B 1 78 ? 6.431 70.524 64.361 1.00 57.68 57 ARG B CA 1
ATOM 3288 C C . ARG B 1 78 ? 6.282 68.997 64.394 1.00 60.10 57 ARG B C 1
ATOM 3289 O O . ARG B 1 78 ? 5.166 68.475 64.428 1.00 63.66 57 ARG B O 1
ATOM 3291 N N . ALA B 1 79 ? 7.413 68.295 64.422 1.00 56.40 58 ALA B N 1
ATOM 3292 C CA . ALA B 1 79 ? 7.425 66.832 64.459 1.00 58.79 58 ALA B CA 1
ATOM 3293 C C . ALA B 1 79 ? 6.946 66.250 65.797 1.00 61.25 58 ALA B C 1
ATOM 3294 O O . ALA B 1 79 ? 6.062 65.390 65.828 1.00 62.09 58 ALA B O 1
ATOM 3296 N N . LYS B 1 80 ? 7.539 66.709 66.897 1.00 62.49 59 LYS B N 1
ATOM 3297 C CA . LYS B 1 80 ? 7.165 66.219 68.225 1.00 63.86 59 LYS B CA 1
ATOM 3298 C C . LYS B 1 80 ? 5.718 66.593 68.572 1.00 66.95 59 LYS B C 1
ATOM 3299 O O . LYS B 1 80 ? 5.114 66.017 69.484 1.00 67.04 59 LYS B O 1
ATOM 3301 N N . ASP B 1 81 ? 5.174 67.559 67.831 1.00 69.04 60 ASP B N 1
ATOM 3302 C CA . ASP B 1 81 ? 3.767 67.944 67.933 1.00 74.66 60 ASP B CA 1
ATOM 3303 C C . ASP B 1 81 ? 2.841 66.869 67.379 1.00 75.63 60 ASP B C 1
ATOM 3304 O O . ASP B 1 81 ? 1.805 66.575 67.969 1.00 80.28 60 ASP B O 1
ATOM 3309 N N . LYS B 1 82 ? 3.210 66.306 66.231 1.00 73.67 61 LYS B N 1
ATOM 3310 C CA . LYS B 1 82 ? 2.459 65.212 65.624 1.00 75.54 61 LYS B CA 1
ATOM 3311 C C . LYS B 1 82 ? 2.645 63.929 66.419 1.00 76.15 61 LYS B C 1
ATOM 3312 O O . LYS B 1 82 ? 1.965 62.937 66.171 1.00 76.93 61 LYS B O 1
ATOM 3318 N N . GLY B 1 83 ? 3.589 63.944 67.355 1.00 76.92 62 GLY B N 1
ATOM 3319 C CA . GLY B 1 83 ? 3.937 62.746 68.095 1.00 79.43 62 GLY B CA 1
ATOM 3320 C C . GLY B 1 83 ? 4.513 61.677 67.186 1.00 78.84 62 GLY B C 1
ATOM 3321 O O . GLY B 1 83 ? 3.955 60.581 67.058 1.00 81.70 62 GLY B O 1
ATOM 3322 N N . LEU B 1 84 ? 5.630 61.999 66.543 1.00 73.92 63 LEU B N 1
ATOM 3323 C CA . LEU B 1 84 ? 6.301 61.036 65.688 1.00 73.56 63 LEU B CA 1
ATOM 3324 C C . LEU B 1 84 ? 7.197 60.136 66.532 1.00 73.03 63 LEU B C 1
ATOM 3325 O O . LEU B 1 84 ? 7.568 60.492 67.655 1.00 71.90 63 LEU B O 1
ATOM 3330 N N . ASP B 1 85 ? 7.504 58.961 65.989 1.00 73.27 64 ASP B N 1
ATOM 3331 C CA . ASP B 1 85 ? 8.475 58.033 66.558 1.00 75.21 64 ASP B CA 1
ATOM 3332 C C . ASP B 1 85 ? 9.737 58.768 67.018 1.00 72.85 64 ASP B C 1
ATOM 3333 O O . ASP B 1 85 ? 10.393 59.449 66.222 1.00 70.90 64 ASP B O 1
ATOM 3338 N N . ALA B 1 86 ? 10.058 58.633 68.304 1.00 70.95 65 ALA B N 1
ATOM 3339 C CA . ALA B 1 86 ? 11.218 59.291 68.903 1.00 67.94 65 ALA B CA 1
ATOM 3340 C C . ALA B 1 86 ? 12.502 59.079 68.094 1.00 68.20 65 ALA B C 1
ATOM 3341 O O . ALA B 1 86 ? 13.347 59.973 68.002 1.00 68.03 65 ALA B O 1
ATOM 3343 N N . ALA B 1 87 ? 12.639 57.892 67.511 1.00 67.27 66 ALA B N 1
ATOM 3344 C CA . ALA B 1 87 ? 13.797 57.567 66.687 1.00 64.10 66 ALA B CA 1
ATOM 3345 C C . ALA B 1 87 ? 13.780 58.342 65.370 1.00 59.32 66 ALA B C 1
ATOM 3346 O O . ALA B 1 87 ? 14.824 58.785 64.887 1.00 56.26 66 ALA B O 1
ATOM 3348 N N . PHE B 1 88 ? 12.591 58.487 64.788 1.00 59.36 67 PHE B N 1
ATOM 3349 C CA . PHE B 1 88 ? 12.400 59.309 63.595 1.00 58.04 67 PHE B CA 1
ATOM 3350 C C . PHE B 1 88 ? 12.802 60.747 63.927 1.00 57.75 67 PHE B C 1
ATOM 3351 O O . PHE B 1 88 ? 13.505 61.404 63.156 1.00 56.64 67 PHE B O 1
ATOM 3359 N N . VAL B 1 89 ? 12.357 61.215 65.091 1.00 58.37 68 VAL B N 1
ATOM 3360 C CA . VAL B 1 89 ? 12.627 62.576 65.542 1.00 61.08 68 VAL B CA 1
ATOM 3361 C C . VAL B 1 89 ? 14.097 62.790 65.914 1.00 65.60 68 VAL B C 1
ATOM 3362 O O . VAL B 1 89 ? 14.669 63.847 65.636 1.00 65.24 68 VAL B O 1
ATOM 3366 N N . ASP B 1 90 ? 14.710 61.779 66.520 1.00 69.02 69 ASP B N 1
ATOM 3367 C CA . ASP B 1 90 ? 16.135 61.831 66.835 1.00 71.49 69 ASP B CA 1
ATOM 3368 C C . ASP B 1 90 ? 16.996 61.828 65.564 1.00 73.56 69 ASP B C 1
ATOM 3369 O O . ASP B 1 90 ? 18.113 62.347 65.559 1.00 76.23 69 ASP B O 1
ATOM 3371 N N . ARG B 1 91 ? 16.475 61.243 64.489 1.00 71.00 70 ARG B N 1
ATOM 3372 C CA . ARG B 1 91 ? 17.167 61.250 63.203 1.00 66.01 70 ARG B CA 1
ATOM 3373 C C . ARG B 1 91 ? 16.927 62.564 62.475 1.00 59.14 70 ARG B C 1
ATOM 3374 O O . ARG B 1 91 ? 17.696 62.952 61.601 1.00 59.56 70 ARG B O 1
ATOM 3382 N N . LEU B 1 92 ? 15.848 63.240 62.846 1.00 55.27 71 LEU B N 1
ATOM 3383 C CA . LEU B 1 92 ? 15.486 64.523 62.261 1.00 48.44 71 LEU B CA 1
ATOM 3384 C C . LEU B 1 92 ? 16.362 65.630 62.830 1.00 47.00 71 LEU B C 1
ATOM 3385 O O . LEU B 1 92 ? 16.546 66.681 62.213 1.00 44.14 71 LEU B O 1
ATOM 3390 N N . THR B 1 93 ? 16.923 65.372 64.005 1.00 49.32 72 THR B N 1
ATOM 3391 C CA . THR B 1 93 ? 17.590 66.406 64.781 1.00 50.54 72 THR B CA 1
ATOM 3392 C C . THR B 1 93 ? 19.002 66.757 64.291 1.00 52.89 72 THR B C 1
ATOM 3393 O O . THR B 1 93 ? 19.886 65.897 64.227 1.00 56.86 72 THR B O 1
ATOM 3397 N N . LEU B 1 94 ? 19.208 68.028 63.950 1.00 49.29 73 LEU B N 1
ATOM 3398 C CA . LEU B 1 94 ? 20.536 68.506 63.574 1.00 49.75 73 LEU B CA 1
ATOM 3399 C C . LEU B 1 94 ? 21.183 69.271 64.724 1.00 52.85 73 LEU B C 1
ATOM 3400 O O . LEU B 1 94 ? 21.054 70.495 64.827 1.00 55.83 73 LEU B O 1
ATOM 3405 N N . SER B 1 95 ? 21.872 68.542 65.594 1.00 51.22 74 SER B N 1
ATOM 3406 C CA . SER B 1 95 ? 22.647 69.171 66.662 1.00 51.89 74 SER B CA 1
ATOM 3407 C C . SER B 1 95 ? 23.957 69.715 66.099 1.00 47.89 74 SER B C 1
ATOM 3408 O O . SER B 1 95 ? 24.280 69.492 64.925 1.00 44.28 74 SER B O 1
ATOM 3411 N N . ASP B 1 96 ? 24.708 70.419 66.940 1.00 50.43 75 ASP B N 1
ATOM 3412 C CA . ASP B 1 96 ? 26.029 70.906 66.568 1.00 53.21 75 ASP B CA 1
ATOM 3413 C C . ASP B 1 96 ? 26.893 69.743 66.117 1.00 52.47 75 ASP B C 1
ATOM 3414 O O . ASP B 1 96 ? 27.640 69.855 65.146 1.00 56.69 75 ASP B O 1
ATOM 3419 N N . LYS B 1 97 ? 26.794 68.625 66.834 1.00 52.49 76 LYS B N 1
ATOM 3420 C CA . LYS B 1 97 ? 27.567 67.424 66.501 1.00 52.43 76 LYS B CA 1
ATOM 3421 C C . LYS B 1 97 ? 27.238 66.927 65.093 1.00 46.70 76 LYS B C 1
ATOM 3422 O O . LYS B 1 97 ? 28.133 66.643 64.297 1.00 47.87 76 LYS B O 1
ATOM 3424 N N . ALA B 1 98 ? 25.950 66.834 64.789 1.00 44.78 77 ALA B N 1
ATOM 3425 C CA . ALA B 1 98 ? 25.516 66.449 63.451 1.00 45.56 77 ALA B CA 1
ATOM 3426 C C . ALA B 1 98 ? 26.063 67.424 62.396 1.00 47.02 77 ALA B C 1
ATOM 3427 O O . ALA B 1 98 ? 26.621 67.001 61.376 1.00 48.58 77 ALA B O 1
ATOM 3429 N N . LEU B 1 99 ? 25.910 68.722 62.650 1.00 48.65 78 LEU B N 1
ATOM 3430 C CA . LEU B 1 99 ? 26.408 69.754 61.740 1.00 48.57 78 LEU B CA 1
ATOM 3431 C C . LEU B 1 99 ? 27.912 69.637 61.504 1.00 50.10 78 LEU B C 1
ATOM 3432 O O . LEU B 1 99 ? 28.357 69.563 60.357 1.00 49.96 78 LEU B O 1
ATOM 3437 N N . LYS B 1 100 ? 28.690 69.614 62.587 1.00 50.05 79 LYS B N 1
ATOM 3438 C CA . LYS B 1 100 ? 30.137 69.428 62.479 1.00 49.59 79 LYS B CA 1
ATOM 3439 C C . LYS B 1 100 ? 30.437 68.175 61.675 1.00 47.70 79 LYS B C 1
ATOM 3440 O O . LYS B 1 100 ? 31.320 68.163 60.814 1.00 50.55 79 LYS B O 1
ATOM 3442 N N . THR B 1 101 ? 29.674 67.123 61.946 1.00 46.07 80 THR B N 1
ATOM 3443 C CA . THR B 1 101 ? 29.823 65.860 61.235 1.00 45.97 80 THR B CA 1
ATOM 3444 C C . THR B 1 101 ? 29.563 65.980 59.721 1.00 43.54 80 THR B C 1
ATOM 3445 O O . THR B 1 101 ? 30.325 65.417 58.923 1.00 43.11 80 THR B O 1
ATOM 3449 N N . MET B 1 102 ? 28.519 66.717 59.321 1.00 41.13 81 MET B N 1
ATOM 3450 C CA . MET B 1 102 ? 28.286 66.987 57.890 1.00 42.60 81 MET B CA 1
ATOM 3451 C C . MET B 1 102 ? 29.487 67.707 57.272 1.00 46.36 81 MET B C 1
ATOM 3452 O O . MET B 1 102 ? 29.912 67.371 56.167 1.00 46.34 81 MET B O 1
ATOM 3457 N N . VAL B 1 103 ? 30.019 68.701 57.990 1.00 48.43 82 VAL B N 1
ATOM 3458 C CA . VAL B 1 103 ? 31.150 69.501 57.509 1.00 45.95 82 VAL B CA 1
ATOM 3459 C C . VAL B 1 103 ? 32.380 68.628 57.316 1.00 47.43 82 VAL B C 1
ATOM 3460 O O . VAL B 1 103 ? 33.053 68.715 56.289 1.00 49.70 82 VAL B O 1
ATOM 3464 N N . GLU B 1 104 ? 32.663 67.780 58.301 1.00 48.32 83 GLU B N 1
ATOM 3465 C CA . GLU B 1 104 ? 33.752 66.808 58.193 1.00 47.99 83 GLU B CA 1
ATOM 3466 C C . GLU B 1 104 ? 33.580 65.942 56.959 1.00 41.69 83 GLU B C 1
ATOM 3467 O O . GLU B 1 104 ? 34.550 65.647 56.248 1.00 45.61 83 GLU B O 1
ATOM 3473 N N . GLY B 1 105 ? 32.342 65.514 56.723 1.00 33.63 84 GLY B N 1
ATOM 3474 C CA . GLY B 1 105 ? 32.035 64.664 55.586 1.00 31.60 84 GLY B CA 1
ATOM 3475 C C . GLY B 1 105 ? 32.344 65.351 54.270 1.00 35.29 84 GLY B C 1
ATOM 3476 O O . GLY B 1 105 ? 32.875 64.726 53.338 1.00 36.24 84 GLY B O 1
ATOM 3477 N N . LEU B 1 106 ? 31.994 66.634 54.187 1.00 32.53 85 LEU B N 1
ATOM 3478 C CA . LEU B 1 106 ? 32.258 67.423 52.987 1.00 32.35 85 LEU B CA 1
ATOM 3479 C C . LEU B 1 106 ? 33.761 67.459 52.694 1.00 32.90 85 LEU B C 1
ATOM 3480 O O . LEU B 1 106 ? 34.199 67.188 51.575 1.00 29.14 85 LEU B O 1
ATOM 3485 N N . ARG B 1 107 ? 34.559 67.740 53.716 1.00 35.42 86 ARG B N 1
ATOM 3486 C CA . ARG B 1 107 ? 35.994 67.837 53.503 1.00 38.25 86 ARG B CA 1
ATOM 3487 C C . ARG B 1 107 ? 36.622 66.467 53.283 1.00 42.57 86 ARG B C 1
ATOM 3488 O O . ARG B 1 107 ? 37.608 66.352 52.561 1.00 44.30 86 ARG B O 1
ATOM 3496 N N . GLN B 1 108 ? 36.036 65.430 53.881 1.00 44.95 87 GLN B N 1
ATOM 3497 C CA . GLN B 1 108 ? 36.470 64.056 53.613 1.00 45.33 87 GLN B CA 1
ATOM 3498 C C . GLN B 1 108 ? 36.297 63.726 52.143 1.00 40.75 87 GLN B C 1
ATOM 3499 O O . GLN B 1 108 ? 37.195 63.167 51.505 1.00 41.12 87 GLN B O 1
ATOM 3505 N N . VAL B 1 109 ? 35.129 64.066 51.609 1.00 37.97 88 VAL B N 1
ATOM 3506 C CA . VAL B 1 109 ? 34.822 63.759 50.215 1.00 35.69 88 VAL B CA 1
ATOM 3507 C C . VAL B 1 109 ? 35.719 64.563 49.264 1.00 32.03 88 VAL B C 1
ATOM 3508 O O . VAL B 1 109 ? 36.254 64.018 48.299 1.00 37.35 88 VAL B O 1
ATOM 3512 N N . ALA B 1 110 ? 35.900 65.849 49.557 1.00 30.10 89 ALA B N 1
ATOM 3513 C CA . ALA B 1 110 ? 36.854 66.674 48.825 1.00 29.17 89 ALA B CA 1
ATOM 3514 C C . ALA B 1 110 ? 38.243 66.020 48.807 1.00 31.29 89 ALA B C 1
ATOM 3515 O O . ALA B 1 110 ? 38.917 66.002 47.774 1.00 33.40 89 ALA B O 1
ATOM 3517 N N . THR B 1 111 ? 38.656 65.482 49.955 1.00 31.47 90 THR B N 1
ATOM 3518 C CA . THR B 1 111 ? 39.945 64.787 50.095 1.00 32.95 90 THR B CA 1
ATOM 3519 C C . THR B 1 111 ? 40.066 63.496 49.260 1.00 34.15 90 THR B C 1
ATOM 3520 O O . THR B 1 111 ? 41.147 63.176 48.747 1.00 37.86 90 THR B O 1
ATOM 3524 N N . LEU B 1 112 ? 38.969 62.755 49.118 1.00 29.64 91 LEU B N 1
ATOM 3525 C CA . LEU B 1 112 ? 38.998 61.510 48.336 1.00 30.86 91 LEU B CA 1
ATOM 3526 C C . LEU B 1 112 ? 39.534 61.728 46.917 1.00 31.86 91 LEU B C 1
ATOM 3527 O O . LEU B 1 112 ? 39.330 62.788 46.324 1.00 31.39 91 LEU B O 1
ATOM 3532 N N . PRO B 1 113 ? 40.245 60.727 46.373 1.00 33.65 92 PRO B N 1
ATOM 3533 C CA . PRO B 1 113 ? 40.706 60.852 44.986 1.00 30.25 92 PRO B CA 1
ATOM 3534 C C . PRO B 1 113 ? 39.527 60.981 44.034 1.00 30.34 92 PRO B C 1
ATOM 3535 O O . PRO B 1 113 ? 38.476 60.379 44.286 1.00 28.01 92 PRO B O 1
ATOM 3539 N N . ASP B 1 114 ? 39.692 61.751 42.962 1.00 26.11 93 ASP B N 1
ATOM 3540 C CA . ASP B 1 114 ? 38.636 61.903 41.979 1.00 24.78 93 ASP B CA 1
ATOM 3541 C C . ASP B 1 114 ? 38.618 60.672 41.077 1.00 25.34 93 ASP B C 1
ATOM 3542 O O . ASP B 1 114 ? 39.603 60.386 40.389 1.00 28.69 93 ASP B O 1
ATOM 3547 N N . PRO B 1 115 ? 37.501 59.931 41.076 1.00 24.57 94 PRO B N 1
ATOM 3548 C CA . PRO B 1 115 ? 37.503 58.683 40.301 1.00 22.99 94 PRO B CA 1
ATOM 3549 C C . PRO B 1 115 ? 37.245 58.882 38.807 1.00 26.51 94 PRO B C 1
ATOM 3550 O O . PRO B 1 115 ? 37.499 57.992 37.992 1.00 23.02 94 PRO B O 1
ATOM 3554 N N . ILE B 1 116 ? 36.733 60.047 38.448 1.00 24.87 95 ILE B N 1
ATOM 3555 C CA . ILE B 1 116 ? 36.212 60.235 37.108 1.00 24.59 95 ILE B CA 1
ATOM 3556 C C . ILE B 1 116 ? 37.317 60.431 36.063 1.00 24.12 95 ILE B C 1
ATOM 3557 O O . ILE B 1 116 ? 38.316 61.111 36.309 1.00 23.70 95 ILE B O 1
ATOM 3562 N N . GLY B 1 117 ? 37.132 59.819 34.897 1.00 25.56 96 GLY B N 1
ATOM 3563 C CA . GLY B 1 117 ? 38.032 60.030 33.778 1.00 27.95 96 GLY B CA 1
ATOM 3564 C C . GLY B 1 117 ? 39.261 59.154 33.822 1.00 26.86 96 GLY B C 1
ATOM 3565 O O . GLY B 1 117 ? 40.123 59.235 32.944 1.00 28.52 96 GLY B O 1
ATOM 3566 N N . GLU B 1 118 ? 39.350 58.309 34.842 1.00 21.07 97 GLU B N 1
ATOM 3567 C CA . GLU B 1 118 ? 40.488 57.405 34.950 1.00 24.61 97 GLU B CA 1
ATOM 3568 C C . GLU B 1 118 ? 40.478 56.327 33.853 1.00 21.27 97 GLU B C 1
ATOM 3569 O O . GLU B 1 118 ? 39.448 55.697 33.580 1.00 19.92 97 GLU B O 1
ATOM 3575 N N . MET B 1 119 ? 41.630 56.121 33.226 1.00 22.41 98 MET B N 1
ATOM 3576 C CA . MET B 1 119 ? 41.782 55.079 32.210 1.00 21.77 98 MET B CA 1
ATOM 3577 C C . MET B 1 119 ? 42.707 53.983 32.704 1.00 23.33 98 MET B C 1
ATOM 3578 O O . MET B 1 119 ? 43.732 54.244 33.351 1.00 23.22 98 MET B O 1
ATOM 3583 N N . SER B 1 120 ? 42.318 52.746 32.425 1.00 18.79 99 SER B N 1
ATOM 3584 C CA . SER B 1 120 ? 43.017 51.604 32.981 1.00 24.02 99 SER B CA 1
ATOM 3585 C C . SER B 1 120 ? 43.147 50.533 31.912 1.00 20.93 99 SER B C 1
ATOM 3586 O O . SER B 1 120 ? 42.337 50.495 30.975 1.00 16.56 99 SER B O 1
ATOM 3589 N N . ASN B 1 121 ? 44.142 49.660 32.064 1.00 22.58 100 ASN B N 1
ATOM 3590 C CA . ASN B 1 121 ? 44.293 48.495 31.184 1.00 24.67 100 ASN B CA 1
ATOM 3591 C C . ASN B 1 121 ? 44.219 48.814 29.683 1.00 23.28 100 ASN B C 1
ATOM 3592 O O . ASN B 1 121 ? 43.596 48.071 28.928 1.00 23.60 100 ASN B O 1
ATOM 3597 N N . LEU B 1 122 ? 44.828 49.921 29.258 1.00 18.10 101 LEU B N 1
ATOM 3598 C CA . LEU B 1 122 ? 44.870 50.269 27.829 1.00 22.66 101 LEU B CA 1
ATOM 3599 C C . LEU B 1 122 ? 45.899 49.367 27.143 1.00 28.10 101 LEU B C 1
ATOM 3600 O O . LEU B 1 122 ? 47.100 49.663 27.167 1.00 31.01 101 LEU B O 1
ATOM 3605 N N . LYS B 1 123 ? 45.434 48.263 26.557 1.00 22.54 102 LYS B N 1
ATOM 3606 C CA . LYS B 1 123 ? 46.342 47.239 26.033 1.00 25.67 102 LYS B CA 1
ATOM 3607 C C . LYS B 1 123 ? 46.306 47.201 24.518 1.00 22.27 102 LYS B C 1
ATOM 3608 O O . LYS B 1 123 ? 45.245 47.362 23.921 1.00 21.23 102 LYS B O 1
ATOM 3614 N N . TYR B 1 124 ? 47.448 46.941 23.896 1.00 22.56 103 TYR B N 1
ATOM 3615 C CA . TYR B 1 124 ? 47.457 46.708 22.457 1.00 23.07 103 TYR B CA 1
ATOM 3616 C C . TYR B 1 124 ? 46.872 45.329 22.123 1.00 24.85 103 TYR B C 1
ATOM 3617 O O . TYR B 1 124 ? 47.083 44.357 22.861 1.00 21.98 103 TYR B O 1
ATOM 3626 N N . ARG B 1 125 ? 46.108 45.269 21.036 1.00 24.72 104 ARG B N 1
ATOM 3627 C CA . ARG B 1 125 ? 45.564 44.018 20.497 1.00 20.49 104 ARG B CA 1
ATOM 3628 C C . ARG B 1 125 ? 46.316 43.672 19.214 1.00 19.27 104 ARG B C 1
ATOM 3629 O O . ARG B 1 125 ? 46.924 44.556 18.605 1.00 21.11 104 ARG B O 1
ATOM 3637 N N . PRO B 1 126 ? 46.306 42.384 18.812 1.00 18.27 105 PRO B N 1
ATOM 3638 C CA . PRO B 1 126 ? 46.960 41.985 17.553 1.00 18.93 105 PRO B CA 1
ATOM 3639 C C . PRO B 1 126 ? 46.528 42.815 16.340 1.00 22.99 105 PRO B C 1
ATOM 3640 O O . PRO B 1 126 ? 47.355 43.046 15.462 1.00 25.66 105 PRO B O 1
ATOM 3644 N N . SER B 1 127 ? 45.265 43.246 16.302 1.00 20.72 106 SER B N 1
ATOM 3645 C CA . SER B 1 127 ? 44.744 44.080 15.218 1.00 20.40 106 SER B CA 1
ATOM 3646 C C . SER B 1 127 ? 45.448 45.430 15.131 1.00 23.84 106 SER B C 1
ATOM 3647 O O . SER B 1 127 ? 45.401 46.081 14.094 1.00 24.76 106 SER B O 1
ATOM 3650 N N . GLY B 1 128 ? 46.073 45.877 16.219 1.00 23.65 107 GLY B N 1
ATOM 3651 C CA . GLY B 1 128 ? 46.709 47.189 16.211 1.00 23.70 107 GLY B CA 1
ATOM 3652 C C . GLY B 1 128 ? 46.052 48.263 17.076 1.00 23.89 107 GLY B C 1
ATOM 3653 O O . GLY B 1 128 ? 46.698 49.254 17.454 1.00 21.71 107 GLY B O 1
ATOM 3654 N N . ILE B 1 129 ? 44.766 48.098 17.385 1.00 18.82 108 ILE B N 1
ATOM 3655 C CA . ILE B 1 129 ? 44.127 49.018 18.323 1.00 19.39 108 ILE B CA 1
ATOM 3656 C C . ILE B 1 129 ? 44.671 48.815 19.747 1.00 25.05 108 ILE B C 1
ATOM 3657 O O . ILE B 1 129 ? 45.227 47.754 20.074 1.00 24.75 108 ILE B O 1
ATOM 3662 N N . GLN B 1 130 ? 44.504 49.839 20.579 1.00 24.87 109 GLN B N 1
ATOM 3663 C CA . GLN B 1 130 ? 44.800 49.767 22.005 1.00 23.41 109 GLN B CA 1
ATOM 3664 C C . GLN B 1 130 ? 43.457 49.971 22.741 1.00 23.73 109 GLN B C 1
ATOM 3665 O O . GLN B 1 130 ? 42.764 50.978 22.544 1.00 23.99 109 GLN B O 1
ATOM 3671 N N . VAL B 1 131 ? 43.059 48.988 23.538 1.00 21.95 110 VAL B N 1
ATOM 3672 C CA . VAL B 1 131 ? 41.751 49.024 24.183 1.00 22.47 110 VAL B CA 1
ATOM 3673 C C . VAL B 1 131 ? 41.911 49.016 25.684 1.00 19.78 110 VAL B C 1
ATOM 3674 O O . VAL B 1 131 ? 42.654 48.197 26.236 1.00 20.43 110 VAL B O 1
ATOM 3678 N N . GLY B 1 132 ? 41.180 49.900 26.352 1.00 22.74 111 GLY B N 1
ATOM 3679 C CA . GLY B 1 132 ? 41.157 49.921 27.811 1.00 24.05 111 GLY B CA 1
ATOM 3680 C C . GLY B 1 132 ? 39.773 50.309 28.287 1.00 20.56 111 GLY B C 1
ATOM 3681 O O . GLY B 1 132 ? 38.804 50.237 27.520 1.00 18.66 111 GLY B O 1
ATOM 3682 N N . GLN B 1 133 ? 39.675 50.713 29.549 1.00 22.30 112 GLN B N 1
ATOM 3683 C CA . GLN B 1 133 ? 38.414 51.204 30.084 1.00 22.09 112 GLN B CA 1
ATOM 3684 C C . GLN B 1 133 ? 38.570 52.571 30.714 1.00 20.05 112 GLN B C 1
ATOM 3685 O O . GLN B 1 133 ? 39.622 52.907 31.254 1.00 21.91 112 GLN B O 1
ATOM 3691 N N . MET B 1 134 ? 37.511 53.364 30.634 1.00 19.18 113 MET B N 1
ATOM 3692 C CA . MET B 1 134 ? 37.469 54.622 31.345 1.00 22.86 113 MET B CA 1
ATOM 3693 C C . MET B 1 134 ? 36.370 54.576 32.393 1.00 22.94 113 MET B C 1
ATOM 3694 O O . MET B 1 134 ? 35.266 54.083 32.130 1.00 19.08 113 MET B O 1
ATOM 3699 N N . ARG B 1 135 ? 36.671 55.084 33.584 1.00 23.64 114 ARG B N 1
ATOM 3700 C CA . ARG B 1 135 ? 35.651 55.224 34.617 1.00 19.04 114 ARG B CA 1
ATOM 3701 C C . ARG B 1 135 ? 34.967 56.583 34.482 1.00 19.40 114 ARG B C 1
ATOM 3702 O O . ARG B 1 135 ? 35.632 57.623 34.441 1.00 12.95 114 ARG B O 1
ATOM 3710 N N . VAL B 1 136 ? 33.639 56.560 34.400 1.00 18.10 115 VAL B N 1
ATOM 3711 C CA . VAL B 1 136 ? 32.847 57.764 34.146 1.00 21.29 115 VAL B CA 1
ATOM 3712 C C . VAL B 1 136 ? 31.649 57.783 35.086 1.00 18.65 115 VAL B C 1
ATOM 3713 O O . VAL B 1 136 ? 31.344 56.759 35.700 1.00 18.85 115 VAL B O 1
ATOM 3717 N N . PRO B 1 137 ? 30.974 58.942 35.213 1.00 19.91 116 PRO B N 1
ATOM 3718 C CA . PRO B 1 137 ? 29.819 58.988 36.122 1.00 22.03 116 PRO B CA 1
ATOM 3719 C C . PRO B 1 137 ? 28.653 58.186 35.560 1.00 24.15 116 PRO B C 1
ATOM 3720 O O . PRO B 1 137 ? 28.566 58.025 34.341 1.00 26.42 116 PRO B O 1
ATOM 3724 N N . LEU B 1 138 ? 27.765 57.701 36.421 1.00 24.16 117 LEU B N 1
ATOM 3725 C CA . LEU B 1 138 ? 26.512 57.114 35.949 1.00 25.64 117 LEU B CA 1
ATOM 3726 C C . LEU B 1 138 ? 25.693 58.155 35.179 1.00 28.79 117 LEU B C 1
ATOM 3727 O O . LEU B 1 138 ? 25.118 57.870 34.129 1.00 31.45 117 LEU B O 1
ATOM 3732 N N . GLY B 1 139 ? 25.650 59.374 35.702 1.00 28.34 118 GLY B N 1
ATOM 3733 C CA . GLY B 1 139 ? 24.924 60.446 35.046 1.00 23.43 118 GLY B CA 1
ATOM 3734 C C . GLY B 1 139 ? 24.063 61.189 36.042 1.00 23.29 118 GLY B C 1
ATOM 3735 O O . GLY B 1 139 ? 24.423 62.279 36.500 1.00 21.47 118 GLY B O 1
ATOM 3736 N N . VAL B 1 140 ? 22.923 60.589 36.374 1.00 24.27 119 VAL B N 1
ATOM 3737 C CA . VAL B 1 140 ? 21.946 61.206 37.255 1.00 23.46 119 VAL B CA 1
ATOM 3738 C C . VAL B 1 140 ? 21.575 60.237 38.375 1.00 25.87 119 VAL B C 1
ATOM 3739 O O . VAL B 1 140 ? 21.199 59.104 38.100 1.00 21.44 119 VAL B O 1
ATOM 3743 N N . ILE B 1 141 ? 21.691 60.679 39.632 1.00 28.99 120 ILE B N 1
ATOM 3744 C CA . ILE B 1 141 ? 21.362 59.833 40.790 1.00 26.33 120 ILE B CA 1
ATOM 3745 C C . ILE B 1 141 ? 20.136 60.379 41.513 1.00 23.93 120 ILE B C 1
ATOM 3746 O O . ILE B 1 141 ? 20.100 61.559 41.872 1.00 21.70 120 ILE B O 1
ATOM 3751 N N . GLY B 1 142 ? 19.132 59.537 41.730 1.00 22.73 121 GLY B N 1
ATOM 3752 C CA . GLY B 1 142 ? 17.993 59.931 42.542 1.00 24.90 121 GLY B CA 1
ATOM 3753 C C . GLY B 1 142 ? 18.162 59.513 44.000 1.00 28.08 121 GLY B C 1
ATOM 3754 O O . GLY B 1 142 ? 18.383 58.333 44.278 1.00 27.63 121 GLY B O 1
ATOM 3755 N N . ILE B 1 143 ? 18.065 60.471 44.927 1.00 31.03 122 ILE B N 1
ATOM 3756 C CA . ILE B 1 143 ? 18.156 60.171 46.361 1.00 28.84 122 ILE B CA 1
ATOM 3757 C C . ILE B 1 143 ? 16.800 60.373 47.033 1.00 29.00 122 ILE B C 1
ATOM 3758 O O . ILE B 1 143 ? 16.226 61.466 46.993 1.00 31.09 122 ILE B O 1
ATOM 3763 N N . ILE B 1 144 ? 16.288 59.322 47.656 1.00 27.63 123 ILE B N 1
ATOM 3764 C CA . ILE B 1 144 ? 14.987 59.392 48.297 1.00 31.12 123 ILE B CA 1
ATOM 3765 C C . ILE B 1 144 ? 15.162 59.061 49.771 1.00 37.24 123 ILE B C 1
ATOM 3766 O O . ILE B 1 144 ? 15.645 57.978 50.121 1.00 37.77 123 ILE B O 1
ATOM 3771 N N . TYR B 1 145 ? 14.776 60.000 50.634 1.00 37.19 124 TYR B N 1
ATOM 3772 C CA . TYR B 1 145 ? 15.062 59.872 52.054 1.00 38.11 124 TYR B CA 1
ATOM 3773 C C . TYR B 1 145 ? 13.965 60.437 52.949 1.00 40.74 124 TYR B C 1
ATOM 3774 O O . TYR B 1 145 ? 13.272 61.393 52.591 1.00 41.31 124 TYR B O 1
ATOM 3783 N N . GLU B 1 146 ? 13.816 59.808 54.111 1.00 42.02 125 GLU B N 1
ATOM 3784 C CA . GLU B 1 146 ? 12.797 60.153 55.086 1.00 44.93 125 GLU B CA 1
ATOM 3785 C C . GLU B 1 146 ? 13.577 60.615 56.288 1.00 48.67 125 GLU B C 1
ATOM 3786 O O . GLU B 1 146 ? 14.633 60.039 56.573 1.00 51.06 125 GLU B O 1
ATOM 3788 N N . SER B 1 147 ? 13.080 61.645 56.979 1.00 46.02 126 SER B N 1
ATOM 3789 C CA . SER B 1 147 ? 13.824 62.262 58.071 1.00 44.03 126 SER B CA 1
ATOM 3790 C C . SER B 1 147 ? 15.219 62.619 57.554 1.00 45.43 126 SER B C 1
ATOM 3791 O O . SER B 1 147 ? 15.375 62.990 56.374 1.00 46.36 126 SER B O 1
ATOM 3794 N N . ARG B 1 148 ? 16.221 62.497 58.427 1.00 43.77 127 ARG B N 1
ATOM 3795 C CA . ARG B 1 148 ? 17.633 62.578 58.038 1.00 40.58 127 ARG B CA 1
ATOM 3796 C C . ARG B 1 148 ? 17.975 63.750 57.100 1.00 41.27 127 ARG B C 1
ATOM 3797 O O . ARG B 1 148 ? 18.386 63.522 55.954 1.00 39.09 127 ARG B O 1
ATOM 3805 N N . PRO B 1 149 ? 17.818 65.001 57.570 1.00 39.42 128 PRO B N 1
ATOM 3806 C CA . PRO B 1 149 ? 18.088 66.139 56.670 1.00 35.81 128 PRO B CA 1
ATOM 3807 C C . PRO B 1 149 ? 19.555 66.263 56.276 1.00 34.63 128 PRO B C 1
ATOM 3808 O O . PRO B 1 149 ? 19.878 66.866 55.258 1.00 33.48 128 PRO B O 1
ATOM 3812 N N . ASN B 1 150 ? 20.436 65.701 57.089 1.00 35.12 129 ASN B N 1
ATOM 3813 C CA . ASN B 1 150 ? 21.862 65.636 56.766 1.00 32.90 129 ASN B CA 1
ATOM 3814 C C . ASN B 1 150 ? 22.154 64.901 55.453 1.00 29.89 129 ASN B C 1
ATOM 3815 O O . ASN B 1 150 ? 23.201 65.123 54.827 1.00 29.74 129 ASN B O 1
ATOM 3820 N N . VAL B 1 151 ? 21.243 64.012 55.045 1.00 30.84 130 VAL B N 1
ATOM 3821 C CA . VAL B 1 151 ? 21.360 63.297 53.762 1.00 31.75 130 VAL B CA 1
ATOM 3822 C C . VAL B 1 151 ? 21.383 64.275 52.585 1.00 32.94 130 VAL B C 1
ATOM 3823 O O . VAL B 1 151 ? 22.016 64.015 51.554 1.00 31.83 130 VAL B O 1
ATOM 3827 N N . THR B 1 152 ? 20.703 65.408 52.755 1.00 32.95 131 THR B N 1
ATOM 3828 C CA . THR B 1 152 ? 20.669 66.455 51.734 1.00 32.90 131 THR B CA 1
ATOM 3829 C C . THR B 1 152 ? 22.092 66.820 51.308 1.00 32.96 131 THR B C 1
ATOM 3830 O O . THR B 1 152 ? 22.394 66.923 50.114 1.00 30.14 131 THR B O 1
ATOM 3834 N N . ILE B 1 153 ? 22.963 66.986 52.299 1.00 29.90 132 ILE B N 1
ATOM 3835 C CA . ILE B 1 153 ? 24.367 67.317 52.075 1.00 28.82 132 ILE B CA 1
ATOM 3836 C C . ILE B 1 153 ? 25.214 66.080 51.754 1.00 29.52 132 ILE B C 1
ATOM 3837 O O . ILE B 1 153 ? 25.940 66.061 50.759 1.00 33.93 132 ILE B O 1
ATOM 3842 N N . ASP B 1 154 ? 25.116 65.054 52.598 1.00 28.65 133 ASP B N 1
ATOM 3843 C CA . ASP B 1 154 ? 25.992 63.888 52.506 1.00 31.93 133 ASP B CA 1
ATOM 3844 C C . ASP B 1 154 ? 25.852 63.133 51.190 1.00 32.29 133 ASP B C 1
ATOM 3845 O O . ASP B 1 154 ? 26.835 62.658 50.636 1.00 31.95 133 ASP B O 1
ATOM 3850 N N . ALA B 1 155 ? 24.628 62.985 50.705 1.00 32.28 134 ALA B N 1
ATOM 3851 C CA . ALA B 1 155 ? 24.428 62.217 49.482 1.00 30.89 134 ALA B CA 1
ATOM 3852 C C . ALA B 1 155 ? 24.819 63.057 48.284 1.00 32.34 134 ALA B C 1
ATOM 3853 O O . ALA B 1 155 ? 25.508 62.571 47.385 1.00 33.91 134 ALA B O 1
ATOM 3855 N N . ALA B 1 156 ? 24.392 64.324 48.276 1.00 34.03 135 ALA B N 1
ATOM 3856 C CA . ALA B 1 156 ? 24.741 65.242 47.187 1.00 28.02 135 ALA B CA 1
ATOM 3857 C C . ALA B 1 156 ? 26.245 65.308 47.009 1.00 25.01 135 ALA B C 1
ATOM 3858 O O . ALA B 1 156 ? 26.749 65.235 45.891 1.00 29.19 135 ALA B O 1
ATOM 3860 N N . ALA B 1 157 ? 26.961 65.429 48.122 1.00 26.35 136 ALA B N 1
ATOM 3861 C CA . ALA B 1 157 ? 28.419 65.471 48.079 1.00 26.17 136 ALA B CA 1
ATOM 3862 C C . ALA B 1 157 ? 29.003 64.272 47.308 1.00 28.78 136 ALA B C 1
ATOM 3863 O O . ALA B 1 157 ? 29.823 64.449 46.406 1.00 31.23 136 ALA B O 1
ATOM 3865 N N . LEU B 1 158 ? 28.577 63.061 47.664 1.00 26.64 137 LEU B N 1
ATOM 3866 C CA . LEU B 1 158 ? 29.152 61.861 47.062 1.00 28.52 137 LEU B CA 1
ATOM 3867 C C . LEU B 1 158 ? 28.833 61.831 45.577 1.00 24.40 137 LEU B C 1
ATOM 3868 O O . LEU B 1 158 ? 29.709 61.573 44.749 1.00 23.30 137 LEU B O 1
ATOM 3873 N N . CYS B 1 159 ? 27.581 62.132 45.243 1.00 23.77 138 CYS B N 1
ATOM 3874 C CA . CYS B 1 159 ? 27.159 62.182 43.843 1.00 24.29 138 CYS B CA 1
ATOM 3875 C C . CYS B 1 159 ? 27.978 63.175 43.050 1.00 24.95 138 CYS B C 1
ATOM 3876 O O . CYS B 1 159 ? 28.438 62.876 41.942 1.00 27.65 138 CYS B O 1
ATOM 3879 N N . LEU B 1 160 ? 28.167 64.357 43.637 1.00 24.90 139 LEU B N 1
ATOM 3880 C CA . LEU B 1 160 ? 28.850 65.461 42.976 1.00 25.14 139 LEU B CA 1
ATOM 3881 C C . LEU B 1 160 ? 30.322 65.131 42.724 1.00 24.93 139 LEU B C 1
ATOM 3882 O O . LEU B 1 160 ? 30.849 65.375 41.630 1.00 24.44 139 LEU B O 1
ATOM 3887 N N . LYS B 1 161 ? 30.985 64.583 43.737 1.00 19.45 140 LYS B N 1
ATOM 3888 C CA . LYS B 1 161 ? 32.408 64.275 43.626 1.00 19.72 140 LYS B CA 1
ATOM 3889 C C . LYS B 1 161 ? 32.615 63.214 42.551 1.00 22.15 140 LYS B C 1
ATOM 3890 O O . LYS B 1 161 ? 33.626 63.224 41.851 1.00 25.36 140 LYS B O 1
ATOM 3896 N N . SER B 1 162 ? 31.639 62.322 42.400 1.00 17.72 141 SER B N 1
ATOM 3897 C CA . SER B 1 162 ? 31.718 61.279 41.375 1.00 24.04 141 SER B CA 1
ATOM 3898 C C . SER B 1 162 ? 31.093 61.741 40.060 1.00 21.82 141 SER B C 1
ATOM 3899 O O . SER B 1 162 ? 30.734 60.931 39.214 1.00 23.31 141 SER B O 1
ATOM 3902 N N . GLY B 1 163 ? 30.957 63.056 39.900 1.00 22.90 142 GLY B N 1
ATOM 3903 C CA . GLY B 1 163 ? 30.591 63.621 38.615 1.00 19.95 142 GLY B CA 1
ATOM 3904 C C . GLY B 1 163 ? 29.153 63.426 38.177 1.00 23.25 142 GLY B C 1
ATOM 3905 O O . GLY B 1 163 ? 28.838 63.570 36.981 1.00 22.76 142 GLY B O 1
ATOM 3906 N N . ASN B 1 164 ? 28.273 63.132 39.134 1.00 21.38 143 ASN B N 1
ATOM 3907 C CA . ASN B 1 164 ? 26.853 62.985 38.835 1.00 19.09 143 ASN B CA 1
ATOM 3908 C C . ASN B 1 164 ? 26.005 64.223 39.106 1.00 23.06 143 ASN B C 1
ATOM 3909 O O . ASN B 1 164 ? 26.344 65.057 39.959 1.00 26.32 143 ASN B O 1
ATOM 3914 N N . ALA B 1 165 ? 24.895 64.325 38.376 1.00 22.40 144 ALA B N 1
ATOM 3915 C CA . ALA B 1 165 ? 23.801 65.227 38.746 1.00 26.32 144 ALA B CA 1
ATOM 3916 C C . ALA B 1 165 ? 22.992 64.506 39.815 1.00 24.73 144 ALA B C 1
ATOM 3917 O O . ALA B 1 165 ? 22.947 63.276 39.830 1.00 26.33 144 ALA B O 1
ATOM 3919 N N . THR B 1 166 ? 22.342 65.256 40.696 1.00 23.99 145 THR B N 1
ATOM 3920 C CA . THR B 1 166 ? 21.562 64.630 41.758 1.00 26.18 145 THR B CA 1
ATOM 3921 C C . THR B 1 166 ? 20.143 65.148 41.732 1.00 27.50 145 THR B C 1
ATOM 3922 O O . THR B 1 166 ? 19.916 66.348 41.527 1.00 26.70 145 THR B O 1
ATOM 3926 N N . ILE B 1 167 ? 19.185 64.252 41.950 1.00 26.33 146 ILE B N 1
ATOM 3927 C CA . ILE B 1 167 ? 17.818 64.679 42.218 1.00 28.50 146 ILE B CA 1
ATOM 3928 C C . ILE B 1 167 ? 17.476 64.248 43.637 1.00 32.77 146 ILE B C 1
ATOM 3929 O O . ILE B 1 167 ? 17.472 63.048 43.938 1.00 33.41 146 ILE B O 1
ATOM 3934 N N . LEU B 1 168 ? 17.205 65.224 44.506 1.00 30.96 147 LEU B N 1
ATOM 3935 C CA . LEU B 1 168 ? 16.906 64.948 45.921 1.00 35.86 147 LEU B CA 1
ATOM 3936 C C . LEU B 1 168 ? 15.406 64.976 46.212 1.00 39.80 147 LEU B C 1
ATOM 3937 O O . LEU B 1 168 ? 14.721 65.964 45.915 1.00 41.37 147 LEU B O 1
ATOM 3942 N N . ARG B 1 169 ? 14.890 63.905 46.805 1.00 37.98 148 ARG B N 1
ATOM 3943 C CA . ARG B 1 169 ? 13.519 63.932 47.289 1.00 39.54 148 ARG B CA 1
ATOM 3944 C C . ARG B 1 169 ? 13.501 63.564 48.774 1.00 38.20 148 ARG B C 1
ATOM 3945 O O . ARG B 1 169 ? 13.503 62.379 49.137 1.00 33.37 148 ARG B O 1
ATOM 3953 N N . GLY B 1 170 ? 13.491 64.587 49.626 1.00 40.27 149 GLY B N 1
ATOM 3954 C CA . GLY B 1 170 ? 13.435 64.395 51.063 1.00 39.28 149 GLY B CA 1
ATOM 3955 C C . GLY B 1 170 ? 12.013 64.355 51.592 1.00 42.58 149 GLY B C 1
ATOM 3956 O O . GLY B 1 170 ? 11.063 64.713 50.889 1.00 43.15 149 GLY B O 1
ATOM 3957 N N . GLY B 1 171 ? 11.867 63.925 52.843 1.00 45.27 150 GLY B N 1
ATOM 3958 C CA . GLY B 1 171 ? 10.559 63.799 53.455 1.00 46.75 150 GLY B CA 1
ATOM 3959 C C . GLY B 1 171 ? 9.952 65.123 53.870 1.00 50.61 150 GLY B C 1
ATOM 3960 O O . GLY B 1 171 ? 10.640 66.141 53.966 1.00 52.99 150 GLY B O 1
ATOM 3961 N N . SER B 1 172 ? 8.653 65.103 54.134 1.00 51.72 151 SER B N 1
ATOM 3962 C CA . SER B 1 172 ? 7.909 66.315 54.440 1.00 55.04 151 SER B CA 1
ATOM 3963 C C . SER B 1 172 ? 8.276 66.905 55.797 1.00 57.55 151 SER B C 1
ATOM 3964 O O . SER B 1 172 ? 8.203 68.122 55.998 1.00 59.50 151 SER B O 1
ATOM 3967 N N . GLU B 1 173 ? 8.680 66.046 56.726 1.00 57.09 152 GLU B N 1
ATOM 3968 C CA . GLU B 1 173 ? 8.924 66.483 58.098 1.00 54.60 152 GLU B CA 1
ATOM 3969 C C . GLU B 1 173 ? 10.251 67.227 58.257 1.00 50.03 152 GLU B C 1
ATOM 3970 O O . GLU B 1 173 ? 10.509 67.838 59.287 1.00 51.49 152 GLU B O 1
ATOM 3976 N N . ALA B 1 174 ? 11.085 67.196 57.224 1.00 47.36 153 ALA B N 1
ATOM 3977 C CA . ALA B 1 174 ? 12.348 67.918 57.269 1.00 46.02 153 ALA B CA 1
ATOM 3978 C C . ALA B 1 174 ? 12.364 69.100 56.300 1.00 46.10 153 ALA B C 1
ATOM 3979 O O . ALA B 1 174 ? 13.437 69.561 55.907 1.00 45.79 153 ALA B O 1
ATOM 3981 N N . LEU B 1 175 ? 11.176 69.589 55.934 1.00 47.18 154 LEU B N 1
ATOM 3982 C CA . LEU B 1 175 ? 11.033 70.625 54.902 1.00 46.02 154 LEU B CA 1
ATOM 3983 C C . LEU B 1 175 ? 11.948 71.834 55.089 1.00 43.30 154 LEU B C 1
ATOM 3984 O O . LEU B 1 175 ? 12.688 72.190 54.173 1.00 37.43 154 LEU B O 1
ATOM 3986 N N . GLU B 1 176 ? 11.913 72.454 56.269 1.00 45.26 155 GLU B N 1
ATOM 3987 C CA . GLU B 1 176 ? 12.727 73.651 56.504 1.00 45.53 155 GLU B CA 1
ATOM 3988 C C . GLU B 1 176 ? 14.222 73.356 56.488 1.00 43.14 155 GLU B C 1
ATOM 3989 O O . GLU B 1 176 ? 15.008 74.146 55.955 1.00 43.05 155 GLU B O 1
ATOM 3995 N N . SER B 1 177 ? 14.613 72.227 57.074 1.00 41.24 156 SER B N 1
ATOM 3996 C CA . SER B 1 177 ? 16.023 71.852 57.095 1.00 41.39 156 SER B CA 1
ATOM 3997 C C . SER B 1 177 ? 16.543 71.542 55.694 1.00 39.78 156 SER B C 1
ATOM 3998 O O . SER B 1 177 ? 17.573 72.080 55.283 1.00 43.04 156 SER B O 1
ATOM 4001 N N . ASN B 1 178 ? 15.840 70.676 54.967 1.00 40.33 157 ASN B N 1
ATOM 4002 C CA . ASN B 1 178 ? 16.285 70.276 53.631 1.00 40.39 157 ASN B CA 1
ATOM 4003 C C . ASN B 1 178 ? 16.377 71.474 52.691 1.00 39.47 157 ASN B C 1
ATOM 4004 O O . ASN B 1 178 ? 17.305 71.572 51.883 1.00 38.60 157 ASN B O 1
ATOM 4009 N N . THR B 1 179 ? 15.400 72.372 52.801 1.00 40.48 158 THR B N 1
ATOM 4010 C CA . THR B 1 179 ? 15.358 73.595 51.996 1.00 44.95 158 THR B CA 1
ATOM 4011 C C . THR B 1 179 ? 16.575 74.487 52.258 1.00 46.24 158 THR B C 1
ATOM 4012 O O . THR B 1 179 ? 17.262 74.915 51.325 1.00 45.38 158 THR B O 1
ATOM 4016 N N . ALA B 1 180 ? 16.832 74.754 53.536 1.00 44.91 159 ALA B N 1
ATOM 4017 C CA . ALA B 1 180 ? 17.976 75.554 53.949 1.00 41.80 159 ALA B CA 1
ATOM 4018 C C . ALA B 1 180 ? 19.281 74.930 53.460 1.00 42.63 159 ALA B C 1
ATOM 4019 O O . ALA B 1 180 ? 20.119 75.613 52.864 1.00 43.32 159 ALA B O 1
ATOM 4021 N N . LEU B 1 181 ? 19.443 73.628 53.689 1.00 38.53 160 LEU B N 1
ATOM 4022 C CA . LEU B 1 181 ? 20.665 72.935 53.286 1.00 32.72 160 LEU B CA 1
ATOM 4023 C C . LEU B 1 181 ? 20.866 72.937 51.767 1.00 33.12 160 LEU B C 1
ATOM 4024 O O . LEU B 1 181 ? 21.992 73.132 51.267 1.00 27.49 160 LEU B O 1
ATOM 4029 N N . ALA B 1 182 ? 19.782 72.732 51.022 1.00 32.62 161 ALA B N 1
ATOM 4030 C CA . ALA B 1 182 ? 19.891 72.714 49.559 1.00 33.57 161 ALA B CA 1
ATOM 4031 C C . ALA B 1 182 ? 20.270 74.089 49.007 1.00 34.36 161 ALA B C 1
ATOM 4032 O O . ALA B 1 182 ? 21.006 74.178 48.019 1.00 32.13 161 ALA B O 1
ATOM 4034 N N . LYS B 1 183 ? 19.771 75.158 49.634 1.00 37.39 162 LYS B N 1
ATOM 4035 C CA . LYS B 1 183 ? 20.110 76.510 49.175 1.00 39.96 162 LYS B CA 1
ATOM 4036 C C . LYS B 1 183 ? 21.614 76.728 49.338 1.00 40.95 162 LYS B C 1
ATOM 4037 O O . LYS B 1 183 ? 22.254 77.375 48.506 1.00 41.60 162 LYS B O 1
ATOM 4039 N N . LEU B 1 184 ? 22.184 76.158 50.396 1.00 36.75 163 LEU B N 1
ATOM 4040 C CA . LEU B 1 184 ? 23.628 76.241 50.596 1.00 34.54 163 LEU B CA 1
ATOM 4041 C C . LEU B 1 184 ? 24.388 75.436 49.533 1.00 32.62 163 LEU B C 1
ATOM 4042 O O . LEU B 1 184 ? 25.447 75.874 49.058 1.00 31.30 163 LEU B O 1
ATOM 4047 N N . ILE B 1 185 ? 23.854 74.275 49.143 1.00 31.85 164 ILE B N 1
ATOM 4048 C CA . ILE B 1 185 ? 24.451 73.530 48.033 1.00 31.91 164 ILE B CA 1
ATOM 4049 C C . ILE B 1 185 ? 24.525 74.400 46.773 1.00 33.38 164 ILE B C 1
ATOM 4050 O O . ILE B 1 185 ? 25.560 74.461 46.111 1.00 29.71 164 ILE B O 1
ATOM 4055 N N . GLY B 1 186 ? 23.420 75.070 46.454 1.00 35.58 165 GLY B N 1
ATOM 4056 C CA . GLY B 1 186 ? 23.373 75.957 45.307 1.00 37.22 165 GLY B CA 1
ATOM 4057 C C . GLY B 1 186 ? 24.437 77.034 45.393 1.00 41.02 165 GLY B C 1
ATOM 4058 O O . GLY B 1 186 ? 25.071 77.373 44.389 1.00 42.66 165 GLY B O 1
ATOM 4059 N N . GLU B 1 187 ? 24.645 77.552 46.603 1.00 38.86 166 GLU B N 1
ATOM 4060 C CA . GLU B 1 187 ? 25.664 78.566 46.850 1.00 40.44 166 GLU B CA 1
ATOM 4061 C C . GLU B 1 187 ? 27.036 78.012 46.468 1.00 37.90 166 GLU B C 1
ATOM 4062 O O . GLU B 1 187 ? 27.828 78.674 45.788 1.00 37.76 166 GLU B O 1
ATOM 4068 N N . GLY B 1 188 ? 27.299 76.771 46.866 1.00 36.56 167 GLY B N 1
ATOM 4069 C CA . GLY B 1 188 ? 28.559 76.128 46.543 1.00 35.88 167 GLY B CA 1
ATOM 4070 C C . GLY B 1 188 ? 28.752 75.853 45.062 1.00 37.84 167 GLY B C 1
ATOM 4071 O O . GLY B 1 188 ? 29.859 76.013 44.546 1.00 37.59 167 GLY B O 1
ATOM 4072 N N . LEU B 1 189 ? 27.689 75.413 44.386 1.00 37.11 168 LEU B N 1
ATOM 4073 C CA . LEU B 1 189 ? 27.734 75.179 42.943 1.00 36.03 168 LEU B CA 1
ATOM 4074 C C . LEU B 1 189 ? 28.137 76.472 42.209 1.00 36.43 168 LEU B C 1
ATOM 4075 O O . LEU B 1 189 ? 29.066 76.487 41.403 1.00 33.32 168 LEU B O 1
ATOM 4080 N N . ALA B 1 190 ? 27.438 77.559 42.514 1.00 38.96 169 ALA B N 1
ATOM 4081 C CA . ALA B 1 190 ? 27.713 78.840 41.882 1.00 43.39 169 ALA B CA 1
ATOM 4082 C C . ALA B 1 190 ? 29.146 79.308 42.158 1.00 45.78 169 ALA B C 1
ATOM 4083 O O . ALA B 1 190 ? 29.826 79.825 41.270 1.00 46.00 169 ALA B O 1
ATOM 4085 N N . GLU B 1 191 ? 29.602 79.116 43.390 1.00 52.76 170 GLU B N 1
ATOM 4086 C CA . GLU B 1 191 ? 30.952 79.508 43.781 1.00 55.48 170 GLU B CA 1
ATOM 4087 C C . GLU B 1 191 ? 32.023 78.784 42.956 1.00 51.98 170 GLU B C 1
ATOM 4088 O O . GLU B 1 191 ? 33.131 79.290 42.788 1.00 55.78 170 GLU B O 1
ATOM 4094 N N . ALA B 1 192 ? 31.685 77.610 42.428 1.00 43.85 171 ALA B N 1
ATOM 4095 C CA . ALA B 1 192 ? 32.650 76.797 41.700 1.00 39.55 171 ALA B CA 1
ATOM 4096 C C . ALA B 1 192 ? 32.411 76.810 40.186 1.00 39.55 171 ALA B C 1
ATOM 4097 O O . ALA B 1 192 ? 33.115 76.126 39.431 1.00 37.33 171 ALA B O 1
ATOM 4099 N N . GLY B 1 193 ? 31.414 77.575 39.748 1.00 39.34 172 GLY B N 1
ATOM 4100 C CA . GLY B 1 193 ? 31.088 77.669 38.334 1.00 38.58 172 GLY B CA 1
ATOM 4101 C C . GLY B 1 193 ? 30.294 76.497 37.775 1.00 40.03 172 GLY B C 1
ATOM 4102 O O . GLY B 1 193 ? 30.273 76.280 36.562 1.00 43.26 172 GLY B O 1
ATOM 4103 N N . LEU B 1 194 ? 29.639 75.738 38.650 1.00 36.35 173 LEU B N 1
ATOM 4104 C CA . LEU B 1 194 ? 28.817 74.606 38.216 1.00 35.99 173 LEU B CA 1
ATOM 4105 C C . LEU B 1 194 ? 27.359 75.034 38.050 1.00 37.42 173 LEU B C 1
ATOM 4106 O O . LEU B 1 194 ? 26.879 75.881 38.796 1.00 38.27 173 LEU B O 1
ATOM 4111 N N . PRO B 1 195 ? 26.648 74.447 37.072 1.00 38.52 174 PRO B N 1
ATOM 4112 C CA . PRO B 1 195 ? 25.226 74.771 36.878 1.00 39.01 174 PRO B CA 1
ATOM 4113 C C . PRO B 1 195 ? 24.423 74.475 38.135 1.00 35.79 174 PRO B C 1
ATOM 4114 O O . PRO B 1 195 ? 24.695 73.470 38.810 1.00 34.17 174 PRO B O 1
ATOM 4118 N N . GLN B 1 196 ? 23.453 75.331 38.436 1.00 34.96 175 GLN B N 1
ATOM 4119 C CA . GLN B 1 196 ? 22.611 75.161 39.608 1.00 38.42 175 GLN B CA 1
ATOM 4120 C C . GLN B 1 196 ? 21.863 73.839 39.571 1.00 37.87 175 GLN B C 1
ATOM 4121 O O . GLN B 1 196 ? 21.566 73.265 40.615 1.00 35.23 175 GLN B O 1
ATOM 4127 N N . ASP B 1 197 ? 21.565 73.355 38.368 1.00 39.47 176 ASP B N 1
ATOM 4128 C CA . ASP B 1 197 ? 20.815 72.109 38.225 1.00 36.37 176 ASP B CA 1
ATOM 4129 C C . ASP B 1 197 ? 21.663 70.855 38.448 1.00 32.18 176 ASP B C 1
ATOM 4130 O O . ASP B 1 197 ? 21.168 69.739 38.303 1.00 29.63 176 ASP B O 1
ATOM 4135 N N . THR B 1 198 ? 22.935 71.033 38.802 1.00 31.86 177 THR B N 1
ATOM 4136 C CA . THR B 1 198 ? 23.776 69.897 39.191 1.00 30.76 177 THR B CA 1
ATOM 4137 C C . THR B 1 198 ? 23.147 69.155 40.372 1.00 30.98 177 THR B C 1
ATOM 4138 O O . THR B 1 198 ? 23.230 67.925 40.473 1.00 28.99 177 THR B O 1
ATOM 4142 N N . VAL B 1 199 ? 22.524 69.924 41.265 1.00 33.95 178 VAL B N 1
ATOM 4143 C CA . VAL B 1 199 ? 21.702 69.376 42.342 1.00 33.39 178 VAL B CA 1
ATOM 4144 C C . VAL B 1 199 ? 20.310 70.026 42.307 1.00 36.44 178 VAL B C 1
ATOM 4145 O O . VAL B 1 199 ? 20.169 71.245 42.486 1.00 37.17 178 VAL B O 1
ATOM 4149 N N . GLN B 1 200 ? 19.286 69.214 42.055 1.00 31.58 179 GLN B N 1
ATOM 4150 C CA . GLN B 1 200 ? 17.912 69.684 42.137 1.00 32.66 179 GLN B CA 1
ATOM 4151 C C . GLN B 1 200 ? 17.190 69.049 43.318 1.00 37.80 179 GLN B C 1
ATOM 4152 O O . GLN B 1 200 ? 17.452 67.898 43.675 1.00 39.26 179 GLN B O 1
ATOM 4158 N N . VAL B 1 201 ? 16.276 69.808 43.914 1.00 40.55 180 VAL B N 1
ATOM 4159 C CA . VAL B 1 201 ? 15.369 69.278 44.921 1.00 46.49 180 VAL B CA 1
ATOM 4160 C C . VAL B 1 201 ? 13.967 69.149 44.337 1.00 48.42 180 VAL B C 1
ATOM 4161 O O . VAL B 1 201 ? 13.469 70.083 43.699 1.00 52.60 180 VAL B O 1
ATOM 4165 N N . VAL B 1 202 ? 13.332 67.998 44.544 1.00 44.38 181 VAL B N 1
ATOM 4166 C CA . VAL B 1 202 ? 11.916 67.873 44.235 1.00 45.70 181 VAL B CA 1
ATOM 4167 C C . VAL B 1 202 ? 11.173 68.675 45.289 1.00 50.46 181 VAL B C 1
ATOM 4168 O O . VAL B 1 202 ? 11.234 68.350 46.471 1.00 49.60 181 VAL B O 1
ATOM 4172 N N . GLU B 1 203 ? 10.489 69.730 44.857 1.00 58.67 182 GLU B N 1
ATOM 4173 C CA . GLU B 1 203 ? 9.930 70.727 45.775 1.00 67.64 182 GLU B CA 1
ATOM 4174 C C . GLU B 1 203 ? 8.530 70.410 46.297 1.00 70.86 182 GLU B C 1
ATOM 4175 O O . GLU B 1 203 ? 8.253 70.586 47.490 1.00 78.00 182 GLU B O 1
ATOM 4181 N N . THR B 1 204 ? 7.647 69.957 45.411 1.00 65.10 183 THR B N 1
ATOM 4182 C CA . THR B 1 204 ? 6.306 69.570 45.833 1.00 65.39 183 THR B CA 1
ATOM 4183 C C . THR B 1 204 ? 6.362 68.399 46.810 1.00 65.02 183 THR B C 1
ATOM 4184 O O . THR B 1 204 ? 7.255 67.556 46.728 1.00 64.62 183 THR B O 1
ATOM 4188 N N . ALA B 1 205 ? 5.422 68.364 47.747 1.00 69.60 184 ALA B N 1
ATOM 4189 C CA . ALA B 1 205 ? 5.343 67.261 48.700 1.00 72.09 184 ALA B CA 1
ATOM 4190 C C . ALA B 1 205 ? 4.471 66.131 48.154 1.00 72.12 184 ALA B C 1
ATOM 4191 O O . ALA B 1 205 ? 4.427 65.041 48.729 1.00 74.74 184 ALA B O 1
ATOM 4193 N N . ASP B 1 206 ? 3.783 66.419 47.049 1.00 68.70 185 ASP B N 1
ATOM 4194 C CA . ASP B 1 206 ? 2.936 65.468 46.332 1.00 66.53 185 ASP B CA 1
ATOM 4195 C C . ASP B 1 206 ? 3.562 64.072 46.284 1.00 64.86 185 ASP B C 1
ATOM 4196 O O . ASP B 1 206 ? 4.648 63.885 45.718 1.00 61.73 185 ASP B O 1
ATOM 4201 N N . ARG B 1 207 ? 2.879 63.098 46.888 1.00 65.33 186 ARG B N 1
ATOM 4202 C CA . ARG B 1 207 ? 3.402 61.730 46.982 1.00 63.65 186 ARG B CA 1
ATOM 4203 C C . ARG B 1 207 ? 3.584 61.074 45.615 1.00 59.39 186 ARG B C 1
ATOM 4204 O O . ARG B 1 207 ? 4.312 60.091 45.479 1.00 57.30 186 ARG B O 1
ATOM 4206 N N . ALA B 1 208 ? 2.925 61.628 44.601 1.00 59.43 187 ALA B N 1
ATOM 4207 C CA . ALA B 1 208 ? 3.010 61.091 43.244 1.00 56.04 187 ALA B CA 1
ATOM 4208 C C . ALA B 1 208 ? 4.386 61.312 42.620 1.00 50.45 187 ALA B C 1
ATOM 4209 O O . ALA B 1 208 ? 4.759 60.623 41.676 1.00 52.53 187 ALA B O 1
ATOM 4211 N N . ALA B 1 209 ? 5.137 62.273 43.151 1.00 47.40 188 ALA B N 1
ATOM 4212 C CA . ALA B 1 209 ? 6.466 62.593 42.626 1.00 42.17 188 ALA B CA 1
ATOM 4213 C C . ALA B 1 209 ? 7.465 61.448 42.806 1.00 36.09 188 ALA B C 1
ATOM 4214 O O . ALA B 1 209 ? 8.343 61.250 41.981 1.00 32.27 188 ALA B O 1
ATOM 4216 N N . VAL B 1 210 ? 7.345 60.726 43.912 1.00 37.62 189 VAL B N 1
ATOM 4217 C CA . VAL B 1 210 ? 8.219 59.594 44.195 1.00 37.86 189 VAL B CA 1
ATOM 4218 C C . VAL B 1 210 ? 8.019 58.489 43.159 1.00 36.19 189 VAL B C 1
ATOM 4219 O O . VAL B 1 210 ? 8.991 57.941 42.630 1.00 32.28 189 VAL B O 1
ATOM 4223 N N . GLY B 1 211 ? 6.754 58.176 42.874 1.00 38.12 190 GLY B N 1
ATOM 4224 C CA . GLY B 1 211 ? 6.408 57.149 41.904 1.00 39.10 190 GLY B CA 1
ATOM 4225 C C . GLY B 1 211 ? 6.974 57.465 40.533 1.00 39.81 190 GLY B C 1
ATOM 4226 O O . GLY B 1 211 ? 7.475 56.578 39.839 1.00 40.97 190 GLY B O 1
ATOM 4227 N N . ARG B 1 212 ? 6.914 58.739 40.150 1.00 42.36 191 ARG B N 1
ATOM 4228 C CA . ARG B 1 212 ? 7.453 59.176 38.863 1.00 40.39 191 ARG B CA 1
ATOM 4229 C C . ARG B 1 212 ? 8.965 59.014 38.868 1.00 37.08 191 ARG B C 1
ATOM 4230 O O . ARG B 1 212 ? 9.534 58.371 37.978 1.00 34.28 191 ARG B O 1
ATOM 4232 N N . LEU B 1 213 ? 9.602 59.560 39.902 1.00 33.49 192 LEU B N 1
ATOM 4233 C CA . LEU B 1 213 ? 11.056 59.489 40.053 1.00 32.72 192 LEU B CA 1
ATOM 4234 C C . LEU B 1 213 ? 11.626 58.076 39.890 1.00 34.38 192 LEU B C 1
ATOM 4235 O O . LEU B 1 213 ? 12.638 57.885 39.208 1.00 32.64 192 LEU B O 1
ATOM 4240 N N . ILE B 1 214 ? 10.980 57.089 40.512 1.00 32.90 193 ILE B N 1
ATOM 4241 C CA . ILE B 1 214 ? 11.481 55.714 40.459 1.00 32.52 193 ILE B CA 1
ATOM 4242 C C . ILE B 1 214 ? 11.104 54.994 39.170 1.00 32.14 193 ILE B C 1
ATOM 4243 O O . ILE B 1 214 ? 11.467 53.834 38.977 1.00 30.07 193 ILE B O 1
ATOM 4248 N N . THR B 1 215 ? 10.358 55.680 38.308 1.00 34.76 194 THR B N 1
ATOM 4249 C CA . THR B 1 215 ? 10.011 55.150 36.988 1.00 35.97 194 THR B CA 1
ATOM 4250 C C . THR B 1 215 ? 10.574 56.019 35.859 1.00 34.27 194 THR B C 1
ATOM 4251 O O . THR B 1 215 ? 10.382 55.716 34.681 1.00 35.39 194 THR B O 1
ATOM 4255 N N . MET B 1 216 ? 11.262 57.102 36.212 1.00 33.68 195 MET B N 1
ATOM 4256 C CA . MET B 1 216 ? 11.811 58.009 35.197 1.00 33.63 195 MET B CA 1
ATOM 4257 C C . MET B 1 216 ? 13.078 57.426 34.617 1.00 31.05 195 MET B C 1
ATOM 4258 O O . MET B 1 216 ? 14.172 57.980 34.774 1.00 35.39 195 MET B O 1
ATOM 4263 N N . THR B 1 217 ? 12.920 56.311 33.934 1.00 27.39 196 THR B N 1
ATOM 4264 C CA . THR B 1 217 ? 14.040 55.483 33.529 1.00 33.19 196 THR B CA 1
ATOM 4265 C C . THR B 1 217 ? 14.884 56.149 32.432 1.00 34.75 196 THR B C 1
ATOM 4266 O O . THR B 1 217 ? 16.062 55.831 32.261 1.00 33.12 196 THR B O 1
ATOM 4270 N N . GLU B 1 218 ? 14.281 57.087 31.702 1.00 37.12 197 GLU B N 1
ATOM 4271 C CA . GLU B 1 218 ? 15.002 57.853 30.688 1.00 40.11 197 GLU B CA 1
ATOM 4272 C C . GLU B 1 218 ? 16.036 58.803 31.308 1.00 36.86 197 GLU B C 1
ATOM 4273 O O . GLU B 1 218 ? 17.129 58.989 30.763 1.00 37.76 197 GLU B O 1
ATOM 4279 N N . TYR B 1 219 ? 15.703 59.378 32.461 1.00 30.19 198 TYR B N 1
ATOM 4280 C CA . TYR B 1 219 ? 16.491 60.484 32.999 1.00 31.58 198 TYR B CA 1
ATOM 4281 C C . TYR B 1 219 ? 17.313 60.203 34.264 1.00 29.48 198 TYR B C 1
ATOM 4282 O O . TYR B 1 219 ? 18.199 60.986 34.615 1.00 29.77 198 TYR B O 1
ATOM 4291 N N . VAL B 1 220 ? 17.011 59.106 34.952 1.00 25.68 199 VAL B N 1
ATOM 4292 C CA . VAL B 1 220 ? 17.637 58.816 36.245 1.00 23.38 199 VAL B CA 1
ATOM 4293 C C . VAL B 1 220 ? 18.268 57.438 36.169 1.00 27.04 199 VAL B C 1
ATOM 4294 O O . VAL B 1 220 ? 17.593 56.474 35.794 1.00 24.87 199 VAL B O 1
ATOM 4298 N N . ASP B 1 221 ? 19.554 57.332 36.508 1.00 24.51 200 ASP B N 1
ATOM 4299 C CA . ASP B 1 221 ? 20.293 56.094 36.226 1.00 25.00 200 ASP B CA 1
ATOM 4300 C C . ASP B 1 221 ? 20.315 55.076 37.361 1.00 29.64 200 ASP B C 1
ATOM 4301 O O . ASP B 1 221 ? 20.432 53.865 37.125 1.00 29.13 200 ASP B O 1
ATOM 4306 N N . VAL B 1 222 ? 20.241 55.572 38.591 1.00 27.21 201 VAL B N 1
ATOM 4307 C CA . VAL B 1 222 ? 20.150 54.700 39.754 1.00 26.09 201 VAL B CA 1
ATOM 4308 C C . VAL B 1 222 ? 19.491 55.487 40.877 1.00 29.11 201 VAL B C 1
ATOM 4309 O O . VAL B 1 222 ? 19.550 56.720 40.908 1.00 28.38 201 VAL B O 1
ATOM 4313 N N . ILE B 1 223 ? 18.838 54.781 41.786 1.00 30.96 202 ILE B N 1
ATOM 4314 C CA . ILE B 1 223 ? 18.240 55.438 42.932 1.00 32.16 202 ILE B CA 1
ATOM 4315 C C . ILE B 1 223 ? 18.815 54.887 44.228 1.00 31.06 202 ILE B C 1
ATOM 4316 O O . ILE B 1 223 ? 19.026 53.683 44.360 1.00 31.57 202 ILE B O 1
ATOM 4321 N N . VAL B 1 224 ? 19.109 55.788 45.163 1.00 31.83 203 VAL B N 1
ATOM 4322 C CA . VAL B 1 224 ? 19.606 55.409 46.475 1.00 34.97 203 VAL B CA 1
ATOM 4323 C C . VAL B 1 224 ? 18.599 55.850 47.532 1.00 37.16 203 VAL B C 1
ATOM 4324 O O . VAL B 1 224 ? 18.507 57.033 47.865 1.00 35.79 203 VAL B O 1
ATOM 4328 N N . PRO B 1 225 ? 17.801 54.896 48.027 1.00 38.57 204 PRO B N 1
ATOM 4329 C CA . PRO B 1 225 ? 16.838 55.225 49.072 1.00 46.06 204 PRO B CA 1
ATOM 4330 C C . PRO B 1 225 ? 17.492 55.121 50.441 1.00 51.19 204 PRO B C 1
ATOM 4331 O O . PRO B 1 225 ? 18.300 54.223 50.674 1.00 52.71 204 PRO B O 1
ATOM 4335 N N . ARG B 1 226 ? 17.173 56.050 51.329 1.00 53.02 205 ARG B N 1
ATOM 4336 C CA . ARG B 1 226 ? 17.562 55.886 52.717 1.00 59.39 205 ARG B CA 1
ATOM 4337 C C . ARG B 1 226 ? 16.410 56.227 53.643 1.00 60.07 205 ARG B C 1
ATOM 4338 O O . ARG B 1 226 ? 16.076 57.394 53.854 1.00 59.29 205 ARG B O 1
ATOM 4346 N N . GLY B 1 227 ? 15.795 55.173 54.161 1.00 61.23 206 GLY B N 1
ATOM 4347 C CA . GLY B 1 227 ? 14.716 55.267 55.119 1.00 67.55 206 GLY B CA 1
ATOM 4348 C C . GLY B 1 227 ? 14.667 53.923 55.815 1.00 74.72 206 GLY B C 1
ATOM 4349 O O . GLY B 1 227 ? 15.702 53.267 55.957 1.00 77.03 206 GLY B O 1
ATOM 4350 N N . GLY B 1 228 ? 13.480 53.497 56.231 1.00 78.71 207 GLY B N 1
ATOM 4351 C CA . GLY B 1 228 ? 13.336 52.212 56.896 1.00 86.04 207 GLY B CA 1
ATOM 4352 C C . GLY B 1 228 ? 12.934 51.108 55.934 1.00 88.44 207 GLY B C 1
ATOM 4353 O O . GLY B 1 228 ? 13.008 51.286 54.715 1.00 85.42 207 GLY B O 1
ATOM 4354 N N . LYS B 1 229 ? 12.507 49.969 56.478 1.00 92.57 208 LYS B N 1
ATOM 4355 C CA . LYS B 1 229 ? 12.051 48.845 55.659 1.00 91.65 208 LYS B CA 1
ATOM 4356 C C . LYS B 1 229 ? 10.648 49.098 55.106 1.00 90.45 208 LYS B C 1
ATOM 4357 O O . LYS B 1 229 ? 10.159 48.352 54.254 1.00 91.00 208 LYS B O 1
ATOM 4359 N N . SER B 1 230 ? 10.010 50.157 55.597 1.00 87.36 209 SER B N 1
ATOM 4360 C CA . SER B 1 230 ? 8.675 50.528 55.148 1.00 84.16 209 SER B CA 1
ATOM 4361 C C . SER B 1 230 ? 8.725 51.196 53.777 1.00 80.56 209 SER B C 1
ATOM 4362 O O . SER B 1 230 ? 7.953 50.853 52.879 1.00 82.05 209 SER B O 1
ATOM 4364 N N . LEU B 1 231 ? 9.635 52.153 53.624 1.00 74.36 210 LEU B N 1
ATOM 4365 C CA . LEU B 1 231 ? 9.811 52.852 52.358 1.00 66.94 210 LEU B CA 1
ATOM 4366 C C . LEU B 1 231 ? 10.483 51.953 51.332 1.00 62.82 210 LEU B C 1
ATOM 4367 O O . LEU B 1 231 ? 10.119 51.964 50.150 1.00 60.01 210 LEU B O 1
ATOM 4372 N N . ILE B 1 232 ? 11.476 51.189 51.784 1.00 59.95 211 ILE B N 1
ATOM 4373 C CA . ILE B 1 232 ? 12.239 50.328 50.889 1.00 54.36 211 ILE B CA 1
ATOM 4374 C C . ILE B 1 232 ? 11.302 49.335 50.217 1.00 56.28 211 ILE B C 1
ATOM 4375 O O . ILE B 1 232 ? 11.421 49.079 49.022 1.00 59.14 211 ILE B O 1
ATOM 4377 N N . GLU B 1 233 ? 10.355 48.807 50.985 1.00 56.68 212 GLU B N 1
ATOM 4378 C CA . GLU B 1 233 ? 9.400 47.826 50.476 1.00 60.13 212 GLU B CA 1
ATOM 4379 C C . GLU B 1 233 ? 8.585 48.352 49.294 1.00 57.74 212 GLU B C 1
ATOM 4380 O O . GLU B 1 233 ? 8.427 47.656 48.291 1.00 55.98 212 GLU B O 1
ATOM 4382 N N . ARG B 1 234 ? 8.079 49.579 49.410 1.00 59.26 213 ARG B N 1
ATOM 4383 C CA . ARG B 1 234 ? 7.353 50.210 48.304 1.00 60.33 213 ARG B CA 1
ATOM 4384 C C . ARG B 1 234 ? 8.224 50.366 47.053 1.00 56.62 213 ARG B C 1
ATOM 4385 O O . ARG B 1 234 ? 7.814 50.010 45.941 1.00 57.84 213 ARG B O 1
ATOM 4387 N N . LEU B 1 235 ? 9.430 50.887 47.240 1.00 51.61 214 LEU B N 1
ATOM 4388 C CA . LEU B 1 235 ? 10.320 51.139 46.113 1.00 49.35 214 LEU B CA 1
ATOM 4389 C C . LEU B 1 235 ? 10.694 49.843 45.399 1.00 54.78 214 LEU B C 1
ATOM 4390 O O . LEU B 1 235 ? 10.623 49.758 44.173 1.00 58.07 214 LEU B O 1
ATOM 4395 N N . ILE B 1 236 ? 11.081 48.839 46.179 1.00 56.31 215 ILE B N 1
ATOM 4396 C CA . ILE B 1 236 ? 11.419 47.523 45.655 1.00 56.93 215 ILE B CA 1
ATOM 4397 C C . ILE B 1 236 ? 10.326 46.977 44.729 1.00 60.09 215 ILE B C 1
ATOM 4398 O O . ILE B 1 236 ? 10.619 46.410 43.675 1.00 61.94 215 ILE B O 1
ATOM 4403 N N . ASN B 1 237 ? 9.067 47.161 45.111 1.00 61.15 216 ASN B N 1
ATOM 4404 C CA . ASN B 1 237 ? 7.961 46.606 44.334 1.00 62.75 216 ASN B CA 1
ATOM 4405 C C . ASN B 1 237 ? 7.475 47.514 43.210 1.00 57.24 216 ASN B C 1
ATOM 4406 O O . ASN B 1 237 ? 6.739 47.074 42.330 1.00 58.77 216 ASN B O 1
ATOM 4411 N N . GLU B 1 238 ? 7.900 48.774 43.232 1.00 52.10 217 GLU B N 1
ATOM 4412 C CA . GLU B 1 238 ? 7.390 49.762 42.282 1.00 46.83 217 GLU B CA 1
ATOM 4413 C C . GLU B 1 238 ? 8.440 50.328 41.324 1.00 40.93 217 GLU B C 1
ATOM 4414 O O . GLU B 1 238 ? 8.098 50.832 40.256 1.00 39.84 217 GLU B O 1
ATOM 4416 N N . ALA B 1 239 ? 9.712 50.258 41.701 1.00 38.05 218 ALA B N 1
ATOM 4417 C CA . ALA B 1 239 ? 10.753 50.950 40.939 1.00 34.28 218 ALA B CA 1
ATOM 4418 C C . ALA B 1 239 ? 11.115 50.229 39.655 1.00 37.97 218 ALA B C 1
ATOM 4419 O O . ALA B 1 239 ? 11.150 49.002 39.619 1.00 44.60 218 ALA B O 1
ATOM 4421 N N . ARG B 1 240 ? 11.382 50.994 38.598 1.00 37.04 219 ARG B N 1
ATOM 4422 C CA . ARG B 1 240 ? 11.880 50.420 37.345 1.00 37.34 219 ARG B CA 1
ATOM 4423 C C . ARG B 1 240 ? 13.310 50.905 37.113 1.00 37.01 219 ARG B C 1
ATOM 4424 O O . ARG B 1 240 ? 14.096 50.275 36.404 1.00 40.86 219 ARG B O 1
ATOM 4426 N N . VAL B 1 241 ? 13.636 52.029 37.741 1.00 34.94 220 VAL B N 1
ATOM 4427 C CA . VAL B 1 241 ? 14.999 52.533 37.808 1.00 31.68 220 VAL B CA 1
ATOM 4428 C C . VAL B 1 241 ? 15.764 51.677 38.812 1.00 33.18 220 VAL B C 1
ATOM 4429 O O . VAL B 1 241 ? 15.271 51.426 39.906 1.00 31.15 220 VAL B O 1
ATOM 4433 N N . PRO B 1 242 ? 16.970 51.218 38.440 1.00 33.80 221 PRO B N 1
ATOM 4434 C CA . PRO B 1 242 ? 17.800 50.399 39.336 1.00 31.89 221 PRO B CA 1
ATOM 4435 C C . PRO B 1 242 ? 18.044 51.073 40.679 1.00 32.64 221 PRO B C 1
ATOM 4436 O O . PRO B 1 242 ? 18.091 52.302 40.746 1.00 30.08 221 PRO B O 1
ATOM 4440 N N . MET B 1 243 ? 18.198 50.283 41.738 1.00 32.65 222 MET B N 1
ATOM 4441 C CA . MET B 1 243 ? 18.446 50.854 43.057 1.00 35.52 222 MET B CA 1
ATOM 4442 C C . MET B 1 243 ? 19.710 50.317 43.715 1.00 33.68 222 MET B C 1
ATOM 4443 O O . MET B 1 243 ? 20.108 49.174 43.490 1.00 34.27 222 MET B O 1
ATOM 4448 N N . ILE B 1 244 ? 20.347 51.156 44.523 1.00 32.80 223 ILE B N 1
ATOM 4449 C CA . ILE B 1 244 ? 21.407 50.688 45.408 1.00 33.52 223 ILE B CA 1
ATOM 4450 C C . ILE B 1 244 ? 20.857 50.698 46.831 1.00 38.34 223 ILE B C 1
ATOM 4451 O O . ILE B 1 244 ? 20.577 51.763 47.392 1.00 41.63 223 ILE B O 1
ATOM 4456 N N . LYS B 1 245 ? 20.689 49.505 47.399 1.00 38.86 224 LYS B N 1
ATOM 4457 C CA . LYS B 1 245 ? 20.047 49.347 48.696 1.00 47.58 224 LYS B CA 1
ATOM 4458 C C . LYS B 1 245 ? 20.177 47.941 49.282 1.00 58.52 224 LYS B C 1
ATOM 4459 O O . LYS B 1 245 ? 20.766 47.025 48.687 1.00 59.40 224 LYS B O 1
ATOM 4465 N N . HIS B 1 246 ? 19.575 47.785 50.453 1.00 60.47 225 HIS B N 1
ATOM 4466 C CA . HIS B 1 246 ? 19.580 46.537 51.173 1.00 58.04 225 HIS B CA 1
ATOM 4467 C C . HIS B 1 246 ? 18.310 46.485 52.008 1.00 64.02 225 HIS B C 1
ATOM 4468 O O . HIS B 1 246 ? 18.064 47.361 52.841 1.00 64.16 225 HIS B O 1
ATOM 4470 N N . LEU B 1 247 ? 17.491 45.474 51.753 1.00 68.75 226 LEU B N 1
ATOM 4471 C CA . LEU B 1 247 ? 16.327 45.212 52.580 1.00 80.24 226 LEU B CA 1
ATOM 4472 C C . LEU B 1 247 ? 16.738 44.321 53.743 1.00 91.15 226 LEU B C 1
ATOM 4473 O O . LEU B 1 247 ? 17.033 43.143 53.542 1.00 97.78 226 LEU B O 1
ATOM 4475 N N . ASP B 1 248 ? 16.769 44.892 54.948 1.00 87.54 227 ASP B N 1
ATOM 4476 C CA . ASP B 1 248 ? 17.018 44.141 56.188 1.00 80.83 227 ASP B CA 1
ATOM 4477 C C . ASP B 1 248 ? 18.405 43.521 56.289 1.00 74.87 227 ASP B C 1
ATOM 4478 O O . ASP B 1 248 ? 19.000 43.118 55.291 1.00 77.46 227 ASP B O 1
ATOM 4480 N N . GLY B 1 249 ? 18.918 43.448 57.511 1.00 68.67 228 GLY B N 1
ATOM 4481 C CA . GLY B 1 249 ? 20.188 42.797 57.764 1.00 60.01 228 GLY B CA 1
ATOM 4482 C C . GLY B 1 249 ? 20.045 41.672 58.771 1.00 54.18 228 GLY B C 1
ATOM 4483 O O . GLY B 1 249 ? 20.111 41.905 59.975 1.00 55.14 228 GLY B O 1
ATOM 4484 N N . ILE B 1 250 ? 19.817 40.461 58.271 1.00 49.37 229 ILE B N 1
ATOM 4485 C CA . ILE B 1 250 ? 19.854 39.255 59.095 1.00 43.89 229 ILE B CA 1
ATOM 4486 C C . ILE B 1 250 ? 21.228 38.614 58.962 1.00 40.61 229 ILE B C 1
ATOM 4487 O O . ILE B 1 250 ? 21.498 37.882 57.998 1.00 38.65 229 ILE B O 1
ATOM 4492 N N . CYS B 1 251 ? 22.094 38.902 59.932 1.00 31.96 230 CYS B N 1
ATOM 4493 C CA . CYS B 1 251 ? 23.512 38.583 59.829 1.00 30.12 230 CYS B CA 1
ATOM 4494 C C . CYS B 1 251 ? 23.874 37.505 60.836 1.00 30.61 230 CYS B C 1
ATOM 4495 O O . CYS B 1 251 ? 23.296 37.454 61.920 1.00 31.28 230 CYS B O 1
ATOM 4498 N N . HIS B 1 252 ? 24.822 36.643 60.477 1.00 28.94 231 HIS B N 1
ATOM 4499 C CA . HIS B 1 252 ? 25.157 35.487 61.310 1.00 23.92 231 HIS B CA 1
ATOM 4500 C C . HIS B 1 252 ? 26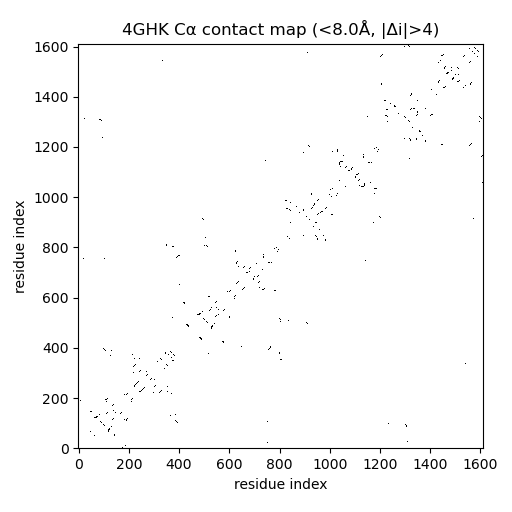.611 35.511 61.729 1.00 24.19 231 HIS B C 1
ATOM 4501 O O . HIS B 1 252 ? 27.472 36.000 60.994 1.00 23.15 231 HIS B O 1
ATOM 4508 N N . VAL B 1 253 ? 26.876 34.971 62.912 1.00 25.53 232 VAL B N 1
ATOM 4509 C CA . VAL B 1 253 ? 28.207 34.500 63.248 1.00 25.68 232 VAL B CA 1
ATOM 4510 C C . VAL B 1 253 ? 28.088 32.999 63.509 1.00 25.31 232 VAL B C 1
ATOM 4511 O O . VAL B 1 253 ? 27.257 32.568 64.304 1.00 25.77 232 VAL B O 1
ATOM 4515 N N . TYR B 1 254 ? 28.886 32.208 62.797 1.00 26.78 233 TYR B N 1
ATOM 4516 C CA . TYR B 1 254 ? 28.935 30.774 63.014 1.00 25.13 233 TYR B CA 1
ATOM 4517 C C . TYR B 1 254 ? 30.200 30.440 63.791 1.00 24.12 233 TYR B C 1
ATOM 4518 O O . TYR B 1 254 ? 31.320 30.751 63.359 1.00 25.90 233 TYR B O 1
ATOM 4527 N N . VAL B 1 255 ? 30.015 29.838 64.954 1.00 21.51 234 VAL B N 1
ATOM 4528 C CA . VAL B 1 255 ? 31.137 29.437 65.767 1.00 24.07 234 VAL B CA 1
ATOM 4529 C C . VAL B 1 255 ? 31.431 27.960 65.518 1.00 22.35 234 VAL B C 1
ATOM 4530 O O . VAL B 1 255 ? 30.709 27.077 65.988 1.00 20.48 234 VAL B O 1
ATOM 4534 N N . ASP B 1 256 ? 32.496 27.713 64.770 1.00 20.48 235 ASP B N 1
ATOM 4535 C CA . ASP B 1 256 ? 32.886 26.357 64.383 1.00 25.91 235 ASP B CA 1
ATOM 4536 C C . ASP B 1 256 ? 33.377 25.600 65.607 1.00 24.78 235 ASP B C 1
ATOM 4537 O O . ASP B 1 256 ? 33.778 26.225 66.600 1.00 26.52 235 ASP B O 1
ATOM 4542 N N . ASP B 1 257 ? 33.340 24.268 65.561 1.00 24.20 236 ASP B N 1
ATOM 4543 C CA . ASP B 1 257 ? 33.832 23.456 66.685 1.00 27.96 236 ASP B CA 1
ATOM 4544 C C . ASP B 1 257 ? 35.355 23.529 66.821 1.00 27.64 236 ASP B C 1
ATOM 4545 O O . ASP B 1 257 ? 35.922 23.068 67.812 1.00 28.83 236 ASP B O 1
ATOM 4550 N N . ARG B 1 258 ? 36.017 24.128 65.833 1.00 27.12 237 ARG B N 1
ATOM 4551 C CA . ARG B 1 258 ? 37.461 24.354 65.918 1.00 29.89 237 ARG B CA 1
ATOM 4552 C C . ARG B 1 258 ? 37.787 25.836 66.164 1.00 30.21 237 ARG B C 1
ATOM 4553 O O . ARG B 1 258 ? 38.905 26.296 65.923 1.00 31.33 237 ARG B O 1
ATOM 4561 N N . ALA B 1 259 ? 36.793 26.566 66.666 1.00 24.58 238 ALA B N 1
ATOM 4562 C CA . ALA B 1 259 ? 36.959 27.962 67.043 1.00 26.87 238 ALA B CA 1
ATOM 4563 C C . ALA B 1 259 ? 37.896 28.122 68.226 1.00 28.82 238 ALA B C 1
ATOM 4564 O O . ALA B 1 259 ? 37.928 27.275 69.125 1.00 28.19 238 ALA B O 1
ATOM 4566 N N . SER B 1 260 ? 38.645 29.219 68.245 1.00 28.95 239 SER B N 1
ATOM 4567 C CA . SER B 1 260 ? 39.256 29.645 69.495 1.00 32.25 239 SER B CA 1
ATOM 4568 C C . SER B 1 260 ? 38.151 30.254 70.348 1.00 31.57 239 SER B C 1
ATOM 4569 O O . SER B 1 260 ? 37.483 31.199 69.916 1.00 34.69 239 SER B O 1
ATOM 4572 N N . VAL B 1 261 ? 37.953 29.717 71.544 1.00 27.31 240 VAL B N 1
ATOM 4573 C CA . VAL B 1 261 ? 36.938 30.236 72.449 1.00 28.36 240 VAL B CA 1
ATOM 4574 C C . VAL B 1 261 ? 37.130 31.733 72.711 1.00 30.92 240 VAL B C 1
ATOM 4575 O O . VAL B 1 261 ? 36.176 32.509 72.655 1.00 31.67 240 VAL B O 1
ATOM 4579 N N . THR B 1 262 ? 38.372 32.130 72.965 1.00 30.57 241 THR B N 1
ATOM 4580 C CA . THR B 1 262 ? 38.714 33.527 73.182 1.00 32.59 241 THR B CA 1
ATOM 4581 C C . THR B 1 262 ? 38.278 34.401 72.001 1.00 32.69 241 THR B C 1
ATOM 4582 O O . THR B 1 262 ? 37.657 35.453 72.192 1.00 34.22 241 THR B O 1
ATOM 4586 N N . LYS B 1 263 ? 38.615 33.975 70.785 1.00 27.70 242 LYS B N 1
ATOM 4587 C CA . LYS B 1 263 ? 38.227 34.738 69.613 1.00 31.90 242 LYS B CA 1
ATOM 4588 C C . LYS B 1 263 ? 36.703 34.775 69.513 1.00 31.40 242 LYS B C 1
ATOM 4589 O O . LYS B 1 263 ? 36.142 35.820 69.201 1.00 32.50 242 LYS B O 1
ATOM 4595 N N . ALA B 1 264 ? 36.039 33.648 69.794 1.00 24.59 243 ALA B N 1
ATOM 4596 C CA . ALA B 1 264 ? 34.569 33.606 69.764 1.00 26.83 243 ALA B CA 1
ATOM 4597 C C . ALA B 1 264 ? 33.962 34.657 70.697 1.00 29.14 243 ALA B C 1
ATOM 4598 O O . ALA B 1 264 ? 33.026 35.372 70.330 1.00 30.07 243 ALA B O 1
ATOM 4600 N N . LEU B 1 265 ? 34.514 34.762 71.901 1.00 27.97 244 LEU B N 1
ATOM 4601 C CA . LEU B 1 265 ? 34.022 35.714 72.883 1.00 28.01 244 LEU B CA 1
ATOM 4602 C C . LEU B 1 265 ? 34.196 37.165 72.424 1.00 36.54 244 LEU B C 1
ATOM 4603 O O . LEU B 1 265 ? 33.288 37.982 72.561 1.00 39.46 244 LEU B O 1
ATOM 4608 N N . THR B 1 266 ? 35.355 37.488 71.866 1.00 36.65 245 THR B N 1
ATOM 4609 C CA . THR B 1 266 ? 35.597 38.850 71.393 1.00 37.93 245 THR B CA 1
ATOM 4610 C C . THR B 1 266 ? 34.762 39.187 70.153 1.00 40.85 245 THR B C 1
ATOM 4611 O O . THR B 1 266 ? 34.212 40.282 70.053 1.00 44.62 245 THR B O 1
ATOM 4615 N N . VAL B 1 267 ? 34.650 38.241 69.223 1.00 38.20 246 VAL B N 1
ATOM 4616 C CA . VAL B 1 267 ? 33.923 38.464 67.975 1.00 40.11 246 VAL B CA 1
ATOM 4617 C C . VAL B 1 267 ? 32.392 38.561 68.151 1.00 40.14 246 VAL B C 1
ATOM 4618 O O . VAL B 1 267 ? 31.744 39.408 67.523 1.00 37.89 246 VAL B O 1
ATOM 4622 N N . CYS B 1 268 ? 31.826 37.700 69.001 1.00 37.26 247 CYS B N 1
ATOM 4623 C CA . CYS B 1 268 ? 30.371 37.556 69.131 1.00 35.46 247 CYS B CA 1
ATOM 4624 C C . CYS B 1 268 ? 29.739 38.538 70.109 1.00 43.27 247 CYS B C 1
ATOM 4625 O O . CYS B 1 268 ? 28.523 38.744 70.116 1.00 43.67 247 CYS B O 1
ATOM 4628 N N . ASP B 1 269 ? 30.566 39.123 70.959 1.00 50.67 248 ASP B N 1
ATOM 4629 C CA . ASP B 1 269 ? 30.100 40.147 71.866 1.00 55.93 248 ASP B CA 1
ATOM 4630 C C . ASP B 1 269 ? 29.965 41.377 70.998 1.00 60.21 248 ASP B C 1
ATOM 4631 O O . ASP B 1 269 ? 28.881 41.946 70.840 1.00 61.48 248 ASP B O 1
ATOM 4636 N N . ASN B 1 270 ? 31.096 41.766 70.429 1.00 63.75 249 ASN B N 1
ATOM 4637 C CA . ASN B 1 270 ? 31.147 42.707 69.328 1.00 66.10 249 ASN B CA 1
ATOM 4638 C C . ASN B 1 270 ? 30.185 42.321 68.198 1.00 69.39 249 ASN B C 1
ATOM 4639 O O . ASN B 1 270 ? 29.126 42.929 68.022 1.00 73.43 249 ASN B O 1
ATOM 4641 N N . CYS B 1 279 ? 21.030 45.686 60.338 1.00 94.50 258 CYS B N 1
ATOM 4642 C CA . CYS B 1 279 ? 22.270 45.958 59.619 1.00 92.50 258 CYS B CA 1
ATOM 4643 C C . CYS B 1 279 ? 23.486 45.677 60.488 1.00 89.27 258 CYS B C 1
ATOM 4644 O O . CYS B 1 279 ? 23.525 46.071 61.658 1.00 94.12 258 CYS B O 1
ATOM 4647 N N . ASN B 1 280 ? 24.461 44.972 59.917 1.00 80.33 259 ASN B N 1
ATOM 4648 C CA . ASN B 1 280 ? 25.798 44.839 60.505 1.00 70.31 259 ASN B CA 1
ATOM 4649 C C . ASN B 1 280 ? 25.901 44.025 61.788 1.00 58.65 259 ASN B C 1
ATOM 4650 O O . ASN B 1 280 ? 26.915 43.377 62.037 1.00 49.51 259 ASN B O 1
ATOM 4655 N N . THR B 1 281 ? 24.857 44.095 62.608 1.00 58.95 260 THR B N 1
ATOM 4656 C CA . THR B 1 281 ? 24.846 43.472 63.928 1.00 51.63 260 THR B CA 1
ATOM 4657 C C . THR B 1 281 ? 24.443 42.006 63.822 1.00 44.93 260 THR B C 1
ATOM 4658 O O . THR B 1 281 ? 23.621 41.651 62.972 1.00 43.10 260 THR B O 1
ATOM 4662 N N . MET B 1 282 ? 25.029 41.154 64.665 1.00 44.27 261 MET B N 1
ATOM 4663 C CA . MET B 1 282 ? 24.669 39.734 64.673 1.00 41.39 261 MET B CA 1
ATOM 4664 C C . MET B 1 282 ? 23.234 39.520 65.160 1.00 43.34 261 MET B C 1
ATOM 4665 O O . MET B 1 282 ? 22.935 39.734 66.334 1.00 48.26 261 MET B O 1
ATOM 4670 N N . GLU B 1 283 ? 22.350 39.105 64.256 1.00 38.78 262 GLU B N 1
ATOM 4671 C CA . GLU B 1 283 ? 20.973 38.796 64.619 1.00 41.12 262 GLU B CA 1
ATOM 4672 C C . GLU B 1 283 ? 20.829 37.315 64.979 1.00 39.75 262 GLU B C 1
ATOM 4673 O O . GLU B 1 283 ? 19.969 36.954 65.781 1.00 40.37 262 GLU B O 1
ATOM 4679 N N . THR B 1 284 ? 21.669 36.466 64.387 1.00 34.34 263 THR B N 1
ATOM 4680 C CA . THR B 1 284 ? 21.618 35.028 64.653 1.00 31.59 263 THR B CA 1
ATOM 4681 C C . THR B 1 284 ? 23.005 34.459 64.954 1.00 28.30 263 THR B C 1
ATOM 4682 O O . THR B 1 284 ? 23.961 34.718 64.229 1.00 29.32 263 THR B O 1
ATOM 4686 N N . LEU B 1 285 ? 23.115 33.702 66.041 1.00 28.20 264 LEU B N 1
ATOM 4687 C CA . LEU B 1 285 ? 24.369 33.034 66.392 1.00 28.88 264 LEU B CA 1
ATOM 4688 C C . LEU B 1 285 ? 24.265 31.536 66.114 1.00 32.45 264 LEU B C 1
ATOM 4689 O O . LEU B 1 285 ? 23.375 30.860 66.648 1.00 33.88 264 LEU B O 1
ATOM 4694 N N . LEU B 1 286 ? 25.168 31.022 65.277 1.00 30.00 265 LEU B N 1
ATOM 4695 C CA . LEU B 1 286 ? 25.218 29.588 64.986 1.00 27.26 265 LEU B CA 1
ATOM 4696 C C . LEU B 1 286 ? 26.409 28.943 65.708 1.00 26.08 265 LEU B C 1
ATOM 4697 O O . LEU B 1 286 ? 27.541 29.435 65.637 1.00 23.25 265 LEU B O 1
ATOM 4702 N N . VAL B 1 287 ? 26.166 27.840 66.405 1.00 25.70 266 VAL B N 1
ATOM 4703 C CA . VAL B 1 287 ? 27.238 27.221 67.169 1.00 26.73 266 VAL B CA 1
ATOM 4704 C C . VAL B 1 287 ? 27.337 25.755 66.827 1.00 26.42 266 VAL B C 1
ATOM 4705 O O . VAL B 1 287 ? 26.328 25.042 66.867 1.00 28.47 266 VAL B O 1
ATOM 4709 N N . ALA B 1 288 ? 28.543 25.294 66.493 1.00 24.93 267 ALA B N 1
ATOM 4710 C CA . ALA B 1 288 ? 28.738 23.869 66.248 1.00 26.89 267 ALA B CA 1
ATOM 4711 C C . ALA B 1 288 ? 28.406 23.060 67.512 1.00 28.64 267 ALA B C 1
ATOM 4712 O O . ALA B 1 288 ? 28.717 23.472 68.638 1.00 26.16 267 ALA B O 1
ATOM 4714 N N . ARG B 1 289 ? 27.755 21.922 67.307 1.00 28.32 268 ARG B N 1
ATOM 4715 C CA . ARG B 1 289 ? 27.346 21.030 68.380 1.00 35.02 268 ARG B CA 1
ATOM 4716 C C . ARG B 1 289 ? 28.517 20.751 69.317 1.00 37.49 268 ARG B C 1
ATOM 4717 O O . ARG B 1 289 ? 28.367 20.757 70.539 1.00 40.29 268 ARG B O 1
ATOM 4725 N N . GLY B 1 290 ? 29.693 20.532 68.734 1.00 38.12 269 GLY B N 1
ATOM 4726 C CA . GLY B 1 290 ? 30.839 20.087 69.510 1.00 41.18 269 GLY B CA 1
ATOM 4727 C C . GLY B 1 290 ? 31.399 21.118 70.474 1.00 40.12 269 GLY B C 1
ATOM 4728 O O . GLY B 1 290 ? 32.037 20.753 71.461 1.00 41.61 269 GLY B O 1
ATOM 4729 N N . ILE B 1 291 ? 31.156 22.399 70.200 1.00 32.89 270 ILE B N 1
ATOM 4730 C CA . ILE B 1 291 ? 31.743 23.457 71.018 1.00 32.84 270 ILE B CA 1
ATOM 4731 C C . ILE B 1 291 ? 30.700 24.253 71.817 1.00 36.29 270 ILE B C 1
ATOM 4732 O O . ILE B 1 291 ? 31.045 25.169 72.565 1.00 38.33 270 ILE B O 1
ATOM 4737 N N . ALA B 1 292 ? 29.428 23.905 71.666 1.00 31.50 271 ALA B N 1
ATOM 4738 C CA . ALA B 1 292 ? 28.361 24.690 72.290 1.00 30.84 271 ALA B CA 1
ATOM 4739 C C . ALA B 1 292 ? 28.446 24.893 73.826 1.00 35.63 271 ALA B C 1
ATOM 4740 O O . ALA B 1 292 ? 28.174 25.993 74.318 1.00 34.50 271 ALA B O 1
ATOM 4742 N N . PRO B 1 293 ? 28.801 23.848 74.594 1.00 35.27 272 PRO B N 1
ATOM 4743 C CA . PRO B 1 293 ? 28.875 24.148 76.028 1.00 40.03 272 PRO B CA 1
ATOM 4744 C C . PRO B 1 293 ? 29.998 25.144 76.360 1.00 41.81 272 PRO B C 1
ATOM 4745 O O . PRO B 1 293 ? 29.770 26.074 77.132 1.00 41.58 272 PRO B O 1
ATOM 4749 N N . ALA B 1 294 ? 31.176 24.964 75.769 1.00 38.98 273 ALA B N 1
ATOM 4750 C CA . ALA B 1 294 ? 32.301 25.864 76.013 1.00 37.46 273 ALA B CA 1
ATOM 4751 C C . ALA B 1 294 ? 32.015 27.322 75.594 1.00 39.70 273 ALA B C 1
ATOM 4752 O O . ALA B 1 294 ? 32.472 28.265 76.247 1.00 42.16 273 ALA B O 1
ATOM 4754 N N . VAL B 1 295 ? 31.266 27.498 74.508 1.00 33.00 274 VAL B N 1
ATOM 4755 C CA . VAL B 1 295 ? 30.998 28.829 73.979 1.00 36.14 274 VAL B CA 1
ATOM 4756 C C . VAL B 1 295 ? 29.694 29.469 74.478 1.00 38.84 274 VAL B C 1
ATOM 4757 O O . VAL B 1 295 ? 29.703 30.619 74.931 1.00 40.74 274 VAL B O 1
ATOM 4761 N N . LEU B 1 296 ? 28.582 28.737 74.416 1.00 36.36 275 LEU B N 1
ATOM 4762 C CA . LEU B 1 296 ? 27.282 29.309 74.796 1.00 39.31 275 LEU B CA 1
ATOM 4763 C C . LEU B 1 296 ? 27.178 29.723 76.252 1.00 47.51 275 LEU B C 1
ATOM 4764 O O . LEU B 1 296 ? 26.469 30.668 76.591 1.00 51.19 275 LEU B O 1
ATOM 4769 N N . SER B 1 297 ? 27.863 28.994 77.120 1.00 49.59 276 SER B N 1
ATOM 4770 C CA . SER B 1 297 ? 27.768 29.257 78.545 1.00 53.29 276 SER B CA 1
ATOM 4771 C C . SER B 1 297 ? 28.322 30.649 78.912 1.00 55.56 276 SER B C 1
ATOM 4772 O O . SER B 1 297 ? 27.626 31.432 79.564 1.00 60.55 276 SER B O 1
ATOM 4775 N N . PRO B 1 298 ? 29.558 30.973 78.485 1.00 49.95 277 PRO B N 1
ATOM 4776 C CA . PRO B 1 298 ? 29.981 32.346 78.776 1.00 49.63 277 PRO B CA 1
ATOM 4777 C C . PRO B 1 298 ? 29.309 33.376 77.858 1.00 49.19 277 PRO B C 1
ATOM 4778 O O . PRO B 1 298 ? 29.083 34.502 78.299 1.00 50.87 277 PRO B O 1
ATOM 4782 N N . LEU B 1 299 ? 28.994 33.011 76.617 1.00 47.80 278 LEU B N 1
ATOM 4783 C CA . LEU B 1 299 ? 28.279 33.939 75.736 1.00 46.27 278 LEU B CA 1
ATOM 4784 C C . LEU B 1 299 ? 26.849 34.207 76.205 1.00 49.99 278 LEU B C 1
ATOM 4785 O O . LEU B 1 299 ? 26.395 35.349 76.196 1.00 55.19 278 LEU B O 1
ATOM 4790 N N . GLY B 1 300 ? 26.138 33.159 76.605 1.00 41.67 279 GLY B N 1
ATOM 4791 C CA . GLY B 1 300 ? 24.773 33.325 77.072 1.00 42.37 279 GLY B CA 1
ATOM 4792 C C . GLY B 1 300 ? 24.713 34.227 78.292 1.00 47.51 279 GLY B C 1
ATOM 4793 O O . GLY B 1 300 ? 23.830 35.089 78.400 1.00 51.36 279 GLY B O 1
ATOM 4794 N N . ARG B 1 301 ? 25.650 34.037 79.217 1.00 46.90 280 ARG B N 1
ATOM 4795 C CA . ARG B 1 301 ? 25.681 34.861 80.417 1.00 53.34 280 ARG B CA 1
ATOM 4796 C C . ARG B 1 301 ? 25.969 36.302 80.011 1.00 57.79 280 ARG B C 1
ATOM 4797 O O . ARG B 1 301 ? 25.277 37.230 80.435 1.00 60.99 280 ARG B O 1
ATOM 4799 N N . LEU B 1 302 ? 26.973 36.470 79.156 1.00 58.68 281 LEU B N 1
ATOM 4800 C CA . LEU B 1 302 ? 27.369 37.783 78.667 1.00 60.93 281 LEU B CA 1
ATOM 4801 C C . LEU B 1 302 ? 26.196 38.555 78.055 1.00 61.44 281 LEU B C 1
ATOM 4802 O O . LEU B 1 302 ? 26.050 39.750 78.303 1.00 64.90 281 LEU B O 1
ATOM 4807 N N . TYR B 1 303 ? 25.350 37.872 77.283 1.00 55.96 282 TYR B N 1
ATOM 4808 C CA . TYR B 1 303 ? 24.223 38.537 76.620 1.00 56.06 282 TYR B CA 1
ATOM 4809 C C . TYR B 1 303 ? 23.111 38.892 77.598 1.00 55.45 282 TYR B C 1
ATOM 4810 O O . TYR B 1 303 ? 22.468 39.936 77.467 1.00 55.34 282 TYR B O 1
ATOM 4819 N N . ARG B 1 304 ? 22.884 38.016 78.573 1.00 54.03 283 ARG B N 1
ATOM 4820 C CA . ARG B 1 304 ? 21.866 38.256 79.592 1.00 55.80 283 ARG B CA 1
ATOM 4821 C C . ARG B 1 304 ? 22.285 39.366 80.559 1.00 58.64 283 ARG B C 1
ATOM 4822 O O . ARG B 1 304 ? 21.446 40.090 81.093 1.00 60.32 283 ARG B O 1
ATOM 4830 N N . GLU B 1 305 ? 23.591 39.514 80.759 1.00 60.89 284 GLU B N 1
ATOM 4831 C CA . GLU B 1 305 ? 24.119 40.645 81.511 1.00 66.13 284 GLU B CA 1
ATOM 4832 C C . GLU B 1 305 ? 24.102 41.920 80.660 1.00 71.16 284 GLU B C 1
ATOM 4833 O O . GLU B 1 305 ? 24.662 42.942 81.058 1.00 77.08 284 GLU B O 1
ATOM 4835 N N . LYS B 1 306 ? 23.465 41.848 79.489 1.00 66.66 285 LYS B N 1
ATOM 4836 C CA . LYS B 1 306 ? 23.244 43.018 78.637 1.00 66.27 285 LYS B CA 1
ATOM 4837 C C . LYS B 1 306 ? 21.754 43.229 78.379 1.00 61.56 285 LYS B C 1
ATOM 4838 O O . LYS B 1 306 ? 21.374 44.179 77.701 1.00 62.06 285 LYS B O 1
ATOM 4844 N N . GLY B 1 307 ? 20.914 42.333 78.890 1.00 56.27 286 GLY B N 1
ATOM 4845 C CA . GLY B 1 307 ? 19.481 42.445 78.672 1.00 54.29 286 GLY B CA 1
ATOM 4846 C C . GLY B 1 307 ? 19.038 42.104 77.255 1.00 51.63 286 GLY B C 1
ATOM 4847 O O . GLY B 1 307 ? 18.054 42.651 76.755 1.00 50.13 286 GLY B O 1
ATOM 4848 N N . VAL B 1 308 ? 19.758 41.194 76.604 1.00 48.88 287 VAL B N 1
ATOM 4849 C CA . VAL B 1 308 ? 19.357 40.722 75.284 1.00 46.25 287 VAL B CA 1
ATOM 4850 C C . VAL B 1 308 ? 18.488 39.489 75.445 1.00 43.02 287 VAL B C 1
ATOM 4851 O O . VAL B 1 308 ? 18.900 38.519 76.085 1.00 42.19 287 VAL B O 1
ATOM 4855 N N . GLU B 1 309 ? 17.286 39.526 74.877 1.00 43.42 288 GLU B N 1
ATOM 4856 C CA . GLU B 1 309 ? 16.418 38.350 74.841 1.00 45.68 288 GLU B CA 1
ATOM 4857 C C . GLU B 1 309 ? 17.084 37.261 74.003 1.00 47.55 288 GLU B C 1
ATOM 4858 O O . GLU B 1 309 ? 17.596 37.533 72.914 1.00 50.04 288 GLU B O 1
ATOM 4864 N N . LEU B 1 310 ? 17.100 36.035 74.516 1.00 45.21 289 LEU B N 1
ATOM 4865 C CA . LEU B 1 310 ? 17.698 34.918 73.790 1.00 43.71 289 LEU B CA 1
ATOM 4866 C C . LEU B 1 310 ? 16.619 33.975 73.275 1.00 45.97 289 LEU B C 1
ATOM 4867 O O . LEU B 1 310 ? 15.966 33.275 74.061 1.00 46.18 289 LEU B O 1
ATOM 4872 N N . ARG B 1 311 ? 16.429 33.966 71.956 1.00 45.21 290 ARG B N 1
ATOM 4873 C CA . ARG B 1 311 ? 15.512 33.027 71.321 1.00 41.48 290 ARG B CA 1
ATOM 4874 C C . ARG B 1 311 ? 16.300 31.829 70.822 1.00 38.28 290 ARG B C 1
ATOM 4875 O O . ARG B 1 311 ? 17.155 31.957 69.944 1.00 36.80 290 ARG B O 1
ATOM 4883 N N . VAL B 1 312 ? 16.015 30.661 71.390 1.00 35.06 291 VAL B N 1
ATOM 4884 C CA . VAL B 1 312 ? 16.860 29.495 71.169 1.00 33.50 291 VAL B CA 1
ATOM 4885 C C . VAL B 1 312 ? 16.106 28.283 70.603 1.00 36.00 291 VAL B C 1
ATOM 4886 O O . VAL B 1 312 ? 14.901 28.113 70.838 1.00 36.49 291 VAL B O 1
ATOM 4890 N N . ASP B 1 313 ? 16.812 27.452 69.844 1.00 34.90 292 ASP B N 1
ATOM 4891 C CA . ASP B 1 313 ? 16.251 26.173 69.432 1.00 37.73 292 ASP B CA 1
ATOM 4892 C C . ASP B 1 313 ? 16.318 25.199 70.610 1.00 36.95 292 ASP B C 1
ATOM 4893 O O . ASP B 1 313 ? 16.880 25.526 71.660 1.00 32.71 292 ASP B O 1
ATOM 4898 N N . ALA B 1 314 ? 15.745 24.014 70.439 1.00 40.79 293 ALA B N 1
ATOM 4899 C CA . ALA B 1 314 ? 15.687 23.034 71.524 1.00 41.87 293 ALA B CA 1
ATOM 4900 C C . ALA B 1 314 ? 17.069 22.694 72.082 1.00 40.09 293 ALA B C 1
ATOM 4901 O O . ALA B 1 314 ? 17.245 22.588 73.298 1.00 37.21 293 ALA B O 1
ATOM 4903 N N . ASP B 1 315 ? 18.043 22.525 71.191 1.00 40.17 294 ASP B N 1
ATOM 4904 C CA . ASP B 1 315 ? 19.381 22.102 71.599 1.00 39.57 294 ASP B CA 1
ATOM 4905 C C . ASP B 1 315 ? 20.143 23.180 72.361 1.00 37.64 294 ASP B C 1
ATOM 4906 O O . ASP B 1 315 ? 20.859 22.883 73.314 1.00 41.64 294 ASP B O 1
ATOM 4911 N N . ALA B 1 316 ? 20.003 24.429 71.932 1.00 32.94 295 ALA B N 1
ATOM 4912 C CA . ALA B 1 316 ? 20.655 25.535 72.617 1.00 30.73 295 ALA B CA 1
ATOM 4913 C C . ALA B 1 316 ? 20.014 25.748 73.975 1.00 32.01 295 ALA B C 1
ATOM 4914 O O . ALA B 1 316 ? 20.687 26.158 74.926 1.00 31.57 295 ALA B O 1
ATOM 4916 N N . ARG B 1 317 ? 18.708 25.492 74.061 1.00 29.69 296 ARG B N 1
ATOM 4917 C CA . ARG B 1 317 ? 18.013 25.628 75.328 1.00 32.67 296 ARG B CA 1
ATOM 4918 C C . ARG B 1 317 ? 18.603 24.671 76.355 1.00 34.60 296 ARG B C 1
ATOM 4919 O O . ARG B 1 317 ? 18.897 25.082 77.483 1.00 32.16 296 ARG B O 1
ATOM 4927 N N . ALA B 1 318 ? 18.785 23.406 75.964 1.00 30.49 297 ALA B N 1
ATOM 4928 C CA . ALA B 1 318 ? 19.334 22.412 76.888 1.00 33.50 297 ALA B CA 1
ATOM 4929 C C . ALA B 1 318 ? 20.739 22.831 77.329 1.00 35.82 297 ALA B C 1
ATOM 4930 O O . ALA B 1 318 ? 21.063 22.784 78.519 1.00 35.59 297 ALA B O 1
ATOM 4932 N N . VAL B 1 319 ? 21.560 23.254 76.367 1.00 31.64 298 VAL B N 1
ATOM 4933 C CA . VAL B 1 319 ? 22.902 23.742 76.680 1.00 31.50 298 VAL B CA 1
ATOM 4934 C C . VAL B 1 319 ? 22.868 24.908 77.678 1.00 33.18 298 VAL B C 1
ATOM 4935 O O . VAL B 1 319 ? 23.611 24.899 78.665 1.00 34.87 298 VAL B O 1
ATOM 4939 N N . LEU B 1 320 ? 21.985 25.881 77.443 1.00 31.82 299 LEU B N 1
ATOM 4940 C CA . LEU B 1 320 ? 21.898 27.088 78.285 1.00 30.76 299 LEU B CA 1
ATOM 4941 C C . LEU B 1 320 ? 21.237 26.842 79.639 1.00 31.17 299 LEU B C 1
ATOM 4942 O O . LEU B 1 320 ? 21.683 27.376 80.665 1.00 34.22 299 LEU B O 1
ATOM 4947 N N . GLU B 1 321 ? 20.157 26.066 79.639 1.00 31.66 300 GLU B N 1
ATOM 4948 C CA . GLU B 1 321 ? 19.562 25.613 80.884 1.00 33.86 300 GLU B CA 1
ATOM 4949 C C . GLU B 1 321 ? 20.620 24.889 81.709 1.00 34.14 300 GLU B C 1
ATOM 4950 O O . GLU B 1 321 ? 20.770 25.162 82.895 1.00 30.80 300 GLU B O 1
ATOM 4956 N N . ALA B 1 322 ? 21.383 24.010 81.061 1.00 28.77 301 ALA B N 1
ATOM 4957 C CA . ALA B 1 322 ? 22.463 23.288 81.726 1.00 36.02 301 ALA B CA 1
ATOM 4958 C C . ALA B 1 322 ? 23.411 24.227 82.468 1.00 37.87 301 ALA B C 1
ATOM 4959 O O . ALA B 1 322 ? 23.817 23.956 83.602 1.00 40.44 301 ALA B O 1
ATOM 4961 N N . ALA B 1 323 ? 23.740 25.342 81.829 1.00 34.68 302 ALA B N 1
ATOM 4962 C CA . ALA B 1 323 ? 24.717 26.290 82.370 1.00 34.96 302 ALA B CA 1
ATOM 4963 C C . ALA B 1 323 ? 24.085 27.280 83.334 1.00 32.99 302 ALA B C 1
ATOM 4964 O O . ALA B 1 323 ? 24.775 28.104 83.945 1.00 38.11 302 ALA B O 1
ATOM 4966 N N . GLY B 1 324 ? 22.765 27.215 83.464 1.00 30.72 303 GLY B N 1
ATOM 4967 C CA . GLY B 1 324 ? 22.060 28.091 84.387 1.00 31.81 303 GLY B CA 1
ATOM 4968 C C . GLY B 1 324 ? 21.733 29.456 83.802 1.00 34.54 303 GLY B C 1
ATOM 4969 O O . GLY B 1 324 ? 21.351 30.377 84.530 1.00 36.48 303 GLY B O 1
ATOM 4970 N N . VAL B 1 325 ? 21.865 29.585 82.487 1.00 35.86 304 VAL B N 1
ATOM 4971 C CA . VAL B 1 325 ? 21.615 30.860 81.822 1.00 39.43 304 VAL B CA 1
ATOM 4972 C C . VAL B 1 325 ? 20.144 30.979 81.459 1.00 41.07 304 VAL B C 1
ATOM 4973 O O . VAL B 1 325 ? 19.581 30.095 80.803 1.00 40.62 304 VAL B O 1
ATOM 4977 N N . GLY B 1 326 ? 19.521 32.070 81.888 1.00 39.90 305 GLY B N 1
ATOM 4978 C CA . GLY B 1 326 ? 18.111 32.284 81.624 1.00 42.15 305 GLY B CA 1
ATOM 4979 C C . GLY B 1 326 ? 17.654 33.707 81.904 1.00 47.23 305 GLY B C 1
ATOM 4980 O O . GLY B 1 326 ? 18.415 34.524 82.435 1.00 46.75 305 GLY B O 1
ATOM 4981 N N . PRO B 1 327 ? 16.393 34.012 81.561 1.00 48.60 306 PRO B N 1
ATOM 4982 C CA . PRO B 1 327 ? 15.443 33.065 80.958 1.00 47.97 306 PRO B CA 1
ATOM 4983 C C . PRO B 1 327 ? 15.620 32.939 79.447 1.00 49.94 306 PRO B C 1
ATOM 4984 O O . PRO B 1 327 ? 16.413 33.670 78.851 1.00 50.09 306 PRO B O 1
ATOM 4988 N N . LEU B 1 328 ? 14.891 32.005 78.842 1.00 49.35 307 LEU B N 1
ATOM 4989 C CA . LEU B 1 328 ? 15.021 31.737 77.415 1.00 47.52 307 LEU B CA 1
ATOM 4990 C C . LEU B 1 328 ? 13.643 31.633 76.751 1.00 48.47 307 LEU B C 1
ATOM 4991 O O . LEU B 1 328 ? 12.697 31.083 77.336 1.00 47.76 307 LEU B O 1
ATOM 4996 N N . VAL B 1 329 ? 13.532 32.166 75.535 1.00 43.75 308 VAL B N 1
ATOM 4997 C CA . VAL B 1 329 ? 12.305 32.035 74.759 1.00 45.51 308 VAL B CA 1
ATOM 4998 C C . VAL B 1 329 ? 12.540 30.996 73.672 1.00 44.27 308 VAL B C 1
ATOM 4999 O O . VAL B 1 329 ? 13.632 30.935 73.113 1.00 45.07 308 VAL B O 1
ATOM 5003 N N . ASP B 1 330 ? 11.539 30.162 73.393 1.00 45.09 309 ASP B N 1
ATOM 5004 C CA . ASP B 1 330 ? 11.637 29.216 72.287 1.00 46.96 309 ASP B CA 1
ATOM 5005 C C . ASP B 1 330 ? 11.725 29.979 70.959 1.00 51.01 309 ASP B C 1
ATOM 5006 O O . ASP B 1 330 ? 10.978 30.934 70.722 1.00 53.59 309 ASP B O 1
ATOM 5011 N N . ALA B 1 331 ? 12.651 29.568 70.102 1.00 50.37 310 ALA B N 1
ATOM 5012 C CA . ALA B 1 331 ? 12.750 30.156 68.778 1.00 55.23 310 ALA B CA 1
ATOM 5013 C C . ALA B 1 331 ? 11.719 29.503 67.868 1.00 58.67 310 ALA B C 1
ATOM 5014 O O . ALA B 1 331 ? 11.462 28.300 67.969 1.00 57.54 310 ALA B O 1
ATOM 5016 N N . THR B 1 332 ? 11.119 30.304 66.993 1.00 60.51 311 THR B N 1
ATOM 5017 C CA . THR B 1 332 ? 10.257 29.788 65.936 1.00 63.39 311 THR B CA 1
ATOM 5018 C C . THR B 1 332 ? 11.051 29.839 64.625 1.00 62.30 311 THR B C 1
ATOM 5019 O O . THR B 1 332 ? 12.121 30.452 64.574 1.00 57.60 311 THR B O 1
ATOM 5023 N N . ASP B 1 333 ? 10.558 29.195 63.571 1.00 65.14 312 ASP B N 1
ATOM 5024 C CA . ASP B 1 333 ? 11.305 29.208 62.319 1.00 69.27 312 ASP B CA 1
ATOM 5025 C C . ASP B 1 333 ? 11.300 30.602 61.678 1.00 67.97 312 ASP B C 1
ATOM 5026 O O . ASP B 1 333 ? 12.178 30.923 60.874 1.00 67.00 312 ASP B O 1
ATOM 5031 N N . GLU B 1 334 ? 10.325 31.430 62.052 1.00 66.31 313 GLU B N 1
ATOM 5032 C CA . GLU B 1 334 ? 10.297 32.823 61.609 1.00 62.69 313 GLU B CA 1
ATOM 5033 C C . GLU B 1 334 ? 11.424 33.640 62.262 1.00 59.80 313 GLU B C 1
ATOM 5034 O O . GLU B 1 334 ? 11.858 34.656 61.716 1.00 59.17 313 GLU B O 1
ATOM 5036 N N . ASP B 1 335 ? 11.904 33.188 63.419 1.00 57.25 314 ASP B N 1
ATOM 5037 C CA . ASP B 1 335 ? 13.036 33.839 64.088 1.00 55.91 314 ASP B CA 1
ATOM 5038 C C . ASP B 1 335 ? 14.340 33.823 63.275 1.00 57.30 314 ASP B C 1
ATOM 5039 O O . ASP B 1 335 ? 15.180 34.719 63.418 1.00 57.17 314 ASP B O 1
ATOM 5044 N N . TRP B 1 336 ? 14.508 32.811 62.427 1.00 56.17 315 TRP B N 1
ATOM 5045 C CA . TRP B 1 336 ? 15.700 32.726 61.585 1.00 55.17 315 TRP B CA 1
ATOM 5046 C C . TRP B 1 336 ? 15.670 33.765 60.450 1.00 55.01 315 TRP B C 1
ATOM 5047 O O . TRP B 1 336 ? 16.704 34.059 59.849 1.00 51.06 315 TRP B O 1
ATOM 5058 N N . ARG B 1 337 ? 14.488 34.318 60.168 1.00 61.04 316 ARG B N 1
ATOM 5059 C CA . ARG B 1 337 ? 14.322 35.319 59.100 1.00 67.21 316 ARG B CA 1
ATOM 5060 C C . ARG B 1 337 ? 13.992 36.730 59.602 1.00 69.15 316 ARG B C 1
ATOM 5061 O O . ARG B 1 337 ? 13.747 37.631 58.801 1.00 72.13 316 ARG B O 1
ATOM 5069 N N . THR B 1 338 ? 13.982 36.921 60.917 1.00 71.07 317 THR B N 1
ATOM 5070 C CA . THR B 1 338 ? 13.484 38.165 61.516 1.00 77.51 317 THR B CA 1
ATOM 5071 C C . THR B 1 338 ? 14.587 39.132 61.977 1.00 80.86 317 THR B C 1
ATOM 5072 O O . THR B 1 338 ? 15.579 38.713 62.583 1.00 78.52 317 THR B O 1
ATOM 5076 N N . GLU B 1 339 ? 14.399 40.419 61.666 1.00 85.56 318 GLU B N 1
ATOM 5077 C CA . GLU B 1 339 ? 15.245 41.523 62.151 1.00 86.57 318 GLU B CA 1
ATOM 5078 C C . GLU B 1 339 ? 16.675 41.526 61.599 1.00 84.94 318 GLU B C 1
ATOM 5079 O O . GLU B 1 339 ? 17.196 42.571 61.195 1.00 85.97 318 GLU B O 1
ATOM 5081 N N . PRO B 1 343 ? 16.605 44.406 71.177 1.00 77.43 322 PRO B N 1
ATOM 5082 C CA . PRO B 1 343 ? 17.796 43.641 71.556 1.00 72.34 322 PRO B CA 1
ATOM 5083 C C . PRO B 1 343 ? 17.484 42.161 71.669 1.00 68.53 322 PRO B C 1
ATOM 5084 O O . PRO B 1 343 ? 17.342 41.646 72.782 1.00 69.07 322 PRO B O 1
ATOM 5088 N N . VAL B 1 344 ? 17.388 41.485 70.529 1.00 54.05 323 VAL B N 1
ATOM 5089 C CA . VAL B 1 344 ? 17.049 40.068 70.503 1.00 50.37 323 VAL B CA 1
ATOM 5090 C C . VAL B 1 344 ? 18.116 39.287 69.746 1.00 45.97 323 VAL B C 1
ATOM 5091 O O . VAL B 1 344 ? 18.610 39.744 68.722 1.00 44.41 323 VAL B O 1
ATOM 5095 N N . LEU B 1 345 ? 18.491 38.122 70.266 1.00 40.87 324 LEU B N 1
ATOM 5096 C CA . LEU B 1 345 ? 19.450 37.274 69.582 1.00 41.02 324 LEU B CA 1
ATOM 5097 C C . LEU B 1 345 ? 18.888 35.873 69.390 1.00 42.26 324 LEU B C 1
ATOM 5098 O O . LEU B 1 345 ? 18.441 35.233 70.351 1.00 42.56 324 LEU B O 1
ATOM 5103 N N . ALA B 1 346 ? 18.906 35.390 68.150 1.00 36.63 325 ALA B N 1
ATOM 5104 C CA . ALA B 1 346 ? 18.509 34.000 67.897 1.00 36.11 325 ALA B CA 1
ATOM 5105 C C . ALA B 1 346 ? 19.729 33.083 68.001 1.00 32.31 325 ALA B C 1
ATOM 5106 O O . ALA B 1 346 ? 20.807 33.421 67.506 1.00 33.54 325 ALA B O 1
ATOM 5108 N N . ILE B 1 347 ? 19.571 31.939 68.661 1.00 34.92 326 ILE B N 1
ATOM 5109 C CA . ILE B 1 347 ? 20.663 30.973 68.784 1.00 35.33 326 ILE B CA 1
ATOM 5110 C C . ILE B 1 347 ? 20.253 29.583 68.294 1.00 32.00 326 ILE B C 1
ATOM 5111 O O . ILE B 1 347 ? 19.209 29.058 68.671 1.00 32.24 326 ILE B O 1
ATOM 5116 N N . LYS B 1 348 ? 21.088 28.984 67.458 1.00 29.88 327 LYS B N 1
ATOM 5117 C CA . LYS B 1 348 ? 20.786 27.680 66.898 1.00 29.31 327 LYS B CA 1
ATOM 5118 C C . LYS B 1 348 ? 22.032 26.823 66.946 1.00 27.20 327 LYS B C 1
ATOM 5119 O O . LYS B 1 348 ? 23.131 27.306 66.675 1.00 32.43 327 LYS B O 1
ATOM 5125 N N . ILE B 1 349 ? 21.861 25.550 67.281 1.00 30.28 328 ILE B N 1
ATOM 5126 C CA . ILE B 1 349 ? 22.968 24.610 67.246 1.00 32.15 328 ILE B CA 1
ATOM 5127 C C . ILE B 1 349 ? 22.972 23.917 65.887 1.00 30.83 328 ILE B C 1
ATOM 5128 O O . ILE B 1 349 ? 21.920 23.520 65.391 1.00 33.22 328 ILE B O 1
ATOM 5133 N N . VAL B 1 350 ? 24.147 23.789 65.276 1.00 28.60 329 VAL B N 1
ATOM 5134 C CA . VAL B 1 350 ? 24.276 23.069 64.009 1.00 27.42 329 VAL B CA 1
ATOM 5135 C C . VAL B 1 350 ? 25.357 22.011 64.147 1.00 28.10 329 VAL B C 1
ATOM 5136 O O . VAL B 1 350 ? 26.147 22.071 65.089 1.00 31.72 329 VAL B O 1
ATOM 5140 N N . ASP B 1 351 ? 25.376 21.033 63.240 1.00 25.99 330 ASP B N 1
ATOM 5141 C CA . ASP B 1 351 ? 26.362 19.955 63.318 1.00 31.55 330 ASP B CA 1
ATOM 5142 C C . ASP B 1 351 ? 27.753 20.490 63.050 1.00 31.91 330 ASP B C 1
ATOM 5143 O O . ASP B 1 351 ? 28.721 20.127 63.725 1.00 35.13 330 ASP B O 1
ATOM 5148 N N . GLY B 1 352 ? 27.847 21.358 62.050 1.00 28.09 331 GLY B N 1
ATOM 5149 C CA . GLY B 1 352 ? 29.138 21.839 61.604 1.00 28.38 331 GLY B CA 1
ATOM 5150 C C . GLY B 1 352 ? 29.037 22.828 60.461 1.00 30.55 331 GLY B C 1
ATOM 5151 O O . GLY B 1 352 ? 27.989 23.443 60.239 1.00 28.40 331 GLY B O 1
ATOM 5152 N N . ILE B 1 353 ? 30.133 22.986 59.726 1.00 29.05 332 ILE B N 1
ATOM 5153 C CA . ILE B 1 353 ? 30.224 24.072 58.771 1.00 27.52 332 ILE B CA 1
ATOM 5154 C C . ILE B 1 353 ? 29.245 23.926 57.602 1.00 27.69 332 ILE B C 1
ATOM 5155 O O . ILE B 1 353 ? 28.745 24.925 57.102 1.00 20.97 332 ILE B O 1
ATOM 5160 N N . ASP B 1 354 ? 28.959 22.697 57.172 1.00 26.96 333 ASP B N 1
ATOM 5161 C CA . ASP B 1 354 ? 28.059 22.525 56.025 1.00 29.47 333 ASP B CA 1
ATOM 5162 C C . ASP B 1 354 ? 26.648 22.970 56.389 1.00 29.92 333 ASP B C 1
ATOM 5163 O O . ASP B 1 354 ? 26.014 23.720 55.647 1.00 34.43 333 ASP B O 1
ATOM 5168 N N . ALA B 1 355 ? 26.171 22.514 57.543 1.00 29.17 334 ALA B N 1
ATOM 5169 C CA . ALA B 1 355 ? 24.882 22.952 58.060 1.00 28.52 334 ALA B CA 1
ATOM 5170 C C . ALA B 1 355 ? 24.850 24.474 58.223 1.00 26.31 334 ALA B C 1
ATOM 5171 O O . ALA B 1 355 ? 23.851 25.111 57.899 1.00 25.21 334 ALA B O 1
ATOM 5173 N N . ALA B 1 356 ? 25.940 25.050 58.728 1.00 22.38 335 ALA B N 1
ATOM 5174 C CA . ALA B 1 356 ? 26.009 26.498 58.941 1.00 27.03 335 ALA B CA 1
ATOM 5175 C C . ALA B 1 356 ? 25.947 27.290 57.635 1.00 30.00 335 ALA B C 1
ATOM 5176 O O . ALA B 1 356 ? 25.245 28.309 57.535 1.00 28.85 335 ALA B O 1
ATOM 5178 N N . ILE B 1 357 ? 26.697 26.828 56.642 1.00 31.90 336 ILE B N 1
ATOM 5179 C CA . ILE B 1 357 ? 26.752 27.513 55.357 1.00 29.53 336 ILE B CA 1
ATOM 5180 C C . ILE B 1 357 ? 25.375 27.462 54.694 1.00 31.02 336 ILE B C 1
ATOM 5181 O O . ILE B 1 357 ? 24.896 28.464 54.165 1.00 29.84 336 ILE B O 1
ATOM 5186 N N . GLU B 1 358 ? 24.740 26.292 54.731 1.00 29.04 337 GLU B N 1
ATOM 5187 C CA . GLU B 1 358 ? 23.411 26.141 54.158 1.00 29.82 337 GLU B CA 1
ATOM 5188 C C . GLU B 1 358 ? 22.387 27.056 54.835 1.00 30.59 337 GLU B C 1
ATOM 5189 O O . GLU B 1 358 ? 21.566 27.676 54.159 1.00 32.52 337 GLU B O 1
ATOM 5195 N N . HIS B 1 359 ? 22.443 27.138 56.163 1.00 24.35 338 HIS B N 1
ATOM 5196 C CA . HIS B 1 359 ? 21.523 27.984 56.910 1.00 28.49 338 HIS B CA 1
ATOM 5197 C C . HIS B 1 359 ? 21.711 29.468 56.576 1.00 26.11 338 HIS B C 1
ATOM 5198 O O . HIS B 1 359 ? 20.745 30.209 56.381 1.00 26.51 338 HIS B O 1
ATOM 5205 N N . ILE B 1 360 ? 22.960 29.897 56.515 1.00 22.85 339 ILE B N 1
ATOM 5206 C CA . ILE B 1 360 ? 23.245 31.278 56.202 1.00 22.46 339 ILE B CA 1
ATOM 5207 C C . ILE B 1 360 ? 22.734 31.605 54.799 1.00 27.27 339 ILE B C 1
ATOM 5208 O O . ILE B 1 360 ? 22.037 32.602 54.605 1.00 26.30 339 ILE B O 1
ATOM 5213 N N . ASN B 1 361 ? 23.046 30.747 53.832 1.00 26.63 340 ASN B N 1
ATOM 5214 C CA . ASN B 1 361 ? 22.623 30.982 52.453 1.00 28.96 340 ASN B CA 1
ATOM 5215 C C . ASN B 1 361 ? 21.114 30.906 52.277 1.00 32.69 340 ASN B C 1
ATOM 5216 O O . ASN B 1 361 ? 20.542 31.576 51.412 1.00 33.09 340 ASN B O 1
ATOM 5221 N N . GLU B 1 362 ? 20.467 30.107 53.116 1.00 29.76 341 GLU B N 1
ATOM 5222 C CA . GLU B 1 362 ? 19.023 29.947 53.039 1.00 31.21 341 GLU B CA 1
ATOM 5223 C C . GLU B 1 362 ? 18.258 31.087 53.714 1.00 33.10 341 GLU B C 1
ATOM 5224 O O . GLU B 1 362 ? 17.375 31.695 53.106 1.00 35.83 341 GLU B O 1
ATOM 5230 N N . TYR B 1 36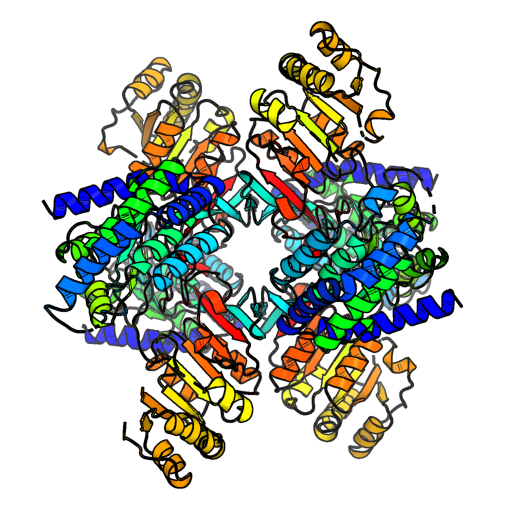3 ? 18.613 31.378 54.965 1.00 29.89 342 TYR B N 1
ATOM 5231 C CA . TYR B 1 363 ? 17.834 32.293 55.797 1.00 30.80 342 TYR B CA 1
ATOM 5232 C C . TYR B 1 363 ? 18.402 33.704 55.900 1.00 28.67 342 TYR B C 1
ATOM 5233 O O . TYR B 1 363 ? 17.688 34.620 56.284 1.00 32.47 342 TYR B O 1
ATOM 5242 N N . GLY B 1 364 ? 19.685 33.871 55.592 1.00 24.74 343 GLY B N 1
ATOM 5243 C CA . GLY B 1 364 ? 20.342 35.154 55.786 1.00 28.21 343 GLY B CA 1
ATOM 5244 C C . GLY B 1 364 ? 19.934 36.198 54.764 1.00 31.16 343 GLY B C 1
ATOM 5245 O O . GLY B 1 364 ? 19.226 35.901 53.800 1.00 31.94 343 GLY B O 1
ATOM 5246 N N . SER B 1 365 ? 20.396 37.427 54.971 1.00 29.48 344 SER B N 1
ATOM 5247 C CA A SER B 1 365 ? 20.103 38.563 54.106 0.33 27.24 344 SER B CA 1
ATOM 5248 C CA B SER B 1 365 ? 20.049 38.498 54.047 0.67 27.14 344 SER B CA 1
ATOM 5249 C C . SER B 1 365 ? 21.181 38.771 53.060 1.00 25.56 344 SER B C 1
ATOM 5250 O O . SER B 1 365 ? 21.084 39.694 52.238 1.00 24.23 344 SER B O 1
ATOM 5255 N N . HIS B 1 366 ? 22.235 37.960 53.142 1.00 22.17 345 HIS B N 1
ATOM 5256 C CA . HIS B 1 366 ? 23.393 38.039 52.230 1.00 22.10 345 HIS B CA 1
ATOM 5257 C C . HIS B 1 366 ? 24.105 39.377 52.394 1.00 23.58 345 HIS B C 1
ATOM 5258 O O . HIS B 1 366 ? 24.723 39.906 51.469 1.00 24.33 345 HIS B O 1
ATOM 5265 N N . HIS B 1 367 ? 24.036 39.885 53.616 1.00 25.77 346 HIS B N 1
ATOM 5266 C CA . HIS B 1 367 ? 24.608 41.163 53.984 1.00 24.63 346 HIS B CA 1
ATOM 5267 C C . HIS B 1 367 ? 26.013 40.941 54.568 1.00 22.79 346 HIS B C 1
ATOM 5268 O O . HIS B 1 367 ? 27.031 41.197 53.910 1.00 23.16 346 HIS B O 1
ATOM 5275 N N . THR B 1 368 ? 26.084 40.444 55.798 1.00 22.17 347 THR B N 1
ATOM 5276 C CA . THR B 1 368 ? 27.387 40.218 56.435 1.00 21.91 347 THR B CA 1
ATOM 5277 C C . THR B 1 368 ? 27.334 38.970 57.295 1.00 24.34 347 THR B C 1
ATOM 5278 O O . THR B 1 368 ? 26.432 38.814 58.124 1.00 23.75 347 THR B O 1
ATOM 5282 N N . ASP B 1 369 ? 28.296 38.079 57.106 1.00 25.37 348 ASP B N 1
ATOM 5283 C CA . ASP B 1 369 ? 28.297 36.822 57.842 1.00 25.92 348 ASP B CA 1
ATOM 5284 C C . ASP B 1 369 ? 29.723 36.394 58.166 1.00 24.94 348 ASP B C 1
ATOM 5285 O O . ASP B 1 369 ? 30.635 36.589 57.361 1.00 25.72 348 ASP B O 1
ATOM 5290 N N . ALA B 1 370 ? 29.909 35.816 59.349 1.00 22.76 349 ALA B N 1
ATOM 5291 C CA . ALA B 1 370 ? 31.249 35.517 59.854 1.00 20.34 349 ALA B CA 1
ATOM 5292 C C . ALA B 1 370 ? 31.376 34.087 60.349 1.00 25.47 349 ALA B C 1
ATOM 5293 O O . ALA B 1 370 ? 30.407 33.519 60.886 1.00 22.54 349 ALA B O 1
ATOM 5295 N N . ILE B 1 371 ? 32.570 33.515 60.180 1.00 26.41 350 ILE B N 1
ATOM 5296 C CA . ILE B 1 371 ? 32.912 32.261 60.843 1.00 25.46 350 ILE B CA 1
ATOM 5297 C C . ILE B 1 371 ? 33.982 32.499 61.904 1.00 27.45 350 ILE B C 1
ATOM 5298 O O . ILE B 1 371 ? 34.901 33.291 61.688 1.00 23.82 350 ILE B O 1
ATOM 5303 N N . VAL B 1 372 ? 33.856 31.824 63.051 1.00 21.09 351 VAL B N 1
ATOM 5304 C CA . VAL B 1 372 ? 34.958 31.754 63.994 1.00 21.48 351 VAL B CA 1
ATOM 5305 C C . VAL B 1 372 ? 35.535 30.337 63.957 1.00 25.12 351 VAL B C 1
ATOM 5306 O O . VAL B 1 372 ? 34.870 29.368 64.357 1.00 25.88 351 VAL B O 1
ATOM 5310 N N . THR B 1 373 ? 36.764 30.216 63.456 1.00 21.49 352 THR B N 1
ATOM 5311 C CA . THR B 1 373 ? 37.418 28.914 63.354 1.00 21.73 352 THR B CA 1
ATOM 5312 C C . THR B 1 373 ? 38.929 29.069 63.271 1.00 22.30 352 THR B C 1
ATOM 5313 O O . THR B 1 373 ? 39.427 30.052 62.719 1.00 24.24 352 THR B O 1
ATOM 5317 N N . GLU B 1 374 ? 39.653 28.092 63.806 1.00 27.27 353 GLU B N 1
ATOM 5318 C CA . GLU B 1 374 ? 41.113 28.051 63.680 1.00 28.18 353 GLU B CA 1
ATOM 5319 C C . GLU B 1 374 ? 41.556 27.164 62.503 1.00 27.30 353 GLU B C 1
ATOM 5320 O O . GLU B 1 374 ? 42.744 27.095 62.170 1.00 26.34 353 GLU B O 1
ATOM 5326 N N . ASP B 1 375 ? 40.602 26.466 61.894 1.00 22.98 354 ASP B N 1
ATOM 5327 C CA . ASP B 1 375 ? 40.923 25.522 60.831 1.00 24.26 354 ASP B CA 1
ATOM 5328 C C . ASP B 1 375 ? 41.006 26.273 59.496 1.00 25.10 354 ASP B C 1
ATOM 5329 O O . ASP B 1 375 ? 40.052 26.940 59.086 1.00 25.61 354 ASP B O 1
ATOM 5334 N N . HIS B 1 376 ? 42.161 26.192 58.842 1.00 21.01 355 HIS B N 1
ATOM 5335 C CA . HIS B 1 376 ? 42.417 26.961 57.624 1.00 20.94 355 HIS B CA 1
ATOM 5336 C C . HIS B 1 376 ? 41.415 26.646 56.513 1.00 20.21 355 HIS B C 1
ATOM 5337 O O . HIS B 1 376 ? 40.794 27.551 55.956 1.00 23.77 355 HIS B O 1
ATOM 5344 N N . ASP B 1 377 ? 41.248 25.363 56.201 1.00 20.41 356 ASP B N 1
ATOM 5345 C CA . ASP B 1 377 ? 40.380 24.967 55.100 1.00 24.43 356 ASP B CA 1
ATOM 5346 C C . ASP B 1 377 ? 38.934 25.367 55.329 1.00 24.45 356 ASP B C 1
ATOM 5347 O O . ASP B 1 377 ? 38.259 25.820 54.403 1.00 31.36 356 ASP B O 1
ATOM 5352 N N . ARG B 1 378 ? 38.456 25.204 56.554 1.00 22.13 357 ARG B N 1
ATOM 5353 C CA . ARG B 1 378 ? 37.110 25.671 56.906 1.00 21.99 357 ARG B CA 1
ATOM 5354 C C . ARG B 1 378 ? 36.942 27.175 56.733 1.00 19.30 357 ARG B C 1
ATOM 5355 O O . ARG B 1 378 ? 35.914 27.636 56.223 1.00 21.79 357 ARG B O 1
ATOM 5363 N N . ALA B 1 379 ? 37.951 27.929 57.157 1.00 19.35 358 ALA B N 1
ATOM 5364 C CA . ALA B 1 379 ? 37.947 29.393 56.992 1.00 21.88 358 ALA B CA 1
ATOM 5365 C C . ALA B 1 379 ? 37.820 29.784 55.521 1.00 22.41 358 ALA B C 1
ATOM 5366 O O . ALA B 1 379 ? 36.985 30.615 55.170 1.00 25.19 358 ALA B O 1
ATOM 5368 N N . MET B 1 380 ? 38.631 29.174 54.660 1.00 23.29 359 MET B N 1
ATOM 5369 C CA . MET B 1 380 ? 38.605 29.510 53.234 1.00 26.22 359 MET B CA 1
ATOM 5370 C C . MET B 1 380 ? 37.328 29.034 52.537 1.00 28.02 359 MET B C 1
ATOM 5371 O O . MET B 1 380 ? 36.821 29.721 51.650 1.00 31.59 359 MET B O 1
ATOM 5376 N N . ARG B 1 381 ? 36.811 27.870 52.937 1.00 24.73 360 ARG B N 1
ATOM 5377 C CA . ARG B 1 381 ? 35.538 27.368 52.399 1.00 23.64 360 ARG B CA 1
ATOM 5378 C C . ARG B 1 381 ? 34.434 28.384 52.669 1.00 21.64 360 ARG B C 1
ATOM 5379 O O . ARG B 1 381 ? 33.668 28.738 51.779 1.00 23.93 360 ARG B O 1
ATOM 5387 N N . PHE B 1 382 ? 34.366 28.837 53.917 1.00 19.78 361 PHE B N 1
ATOM 5388 C CA . PHE B 1 382 ? 33.335 29.757 54.364 1.00 22.63 361 PHE B CA 1
ATOM 5389 C C . PHE B 1 382 ? 33.389 31.048 53.548 1.00 22.18 361 PHE B C 1
ATOM 5390 O O . PHE B 1 382 ? 32.363 31.518 53.066 1.00 26.21 361 PHE B O 1
ATOM 5398 N N . LEU B 1 383 ? 34.580 31.623 53.407 1.00 19.19 362 LEU B N 1
ATOM 5399 C CA . LEU B 1 383 ? 34.747 32.841 52.600 1.00 23.60 362 LEU B CA 1
ATOM 5400 C C . LEU B 1 383 ? 34.233 32.630 51.192 1.00 26.95 362 LEU B C 1
ATOM 5401 O O . LEU B 1 383 ? 33.666 33.537 50.587 1.00 26.69 362 LEU B O 1
ATOM 5406 N N . ARG B 1 384 ? 34.429 31.421 50.677 1.00 28.46 363 ARG B N 1
ATOM 5407 C CA . ARG B 1 384 ? 34.095 31.116 49.296 1.00 28.73 363 ARG B CA 1
ATOM 5408 C C . ARG B 1 384 ? 32.610 30.826 49.112 1.00 26.69 363 ARG B C 1
ATOM 5409 O O . ARG B 1 384 ? 31.974 31.334 48.180 1.00 25.71 363 ARG B O 1
ATOM 5417 N N . GLU B 1 385 ? 32.054 30.028 50.013 1.00 20.11 364 GLU B N 1
ATOM 5418 C CA . GLU B 1 385 ? 30.735 29.438 49.785 1.00 26.14 364 GLU B CA 1
ATOM 5419 C C . GLU B 1 385 ? 29.557 30.219 50.360 1.00 26.77 364 GLU B C 1
ATOM 5420 O O . GLU B 1 385 ? 28.400 29.993 49.965 1.00 23.98 364 GLU B O 1
ATOM 5426 N N . VAL B 1 386 ? 29.848 31.103 51.309 1.00 18.60 365 VAL B N 1
ATOM 5427 C CA . VAL B 1 386 ? 28.820 31.929 51.919 1.00 23.37 365 VAL B CA 1
ATOM 5428 C C . VAL B 1 386 ? 28.563 33.099 50.992 1.00 24.17 365 VAL B C 1
ATOM 5429 O O . VAL B 1 386 ? 29.439 33.941 50.783 1.00 24.95 365 VAL B O 1
ATOM 5433 N N . ASP B 1 387 ? 27.366 33.139 50.425 1.00 25.11 366 ASP B N 1
ATOM 5434 C CA . ASP B 1 387 ? 27.066 34.076 49.342 1.00 27.60 366 ASP B CA 1
ATOM 5435 C C . ASP B 1 387 ? 26.545 35.435 49.871 1.00 28.09 366 ASP B C 1
ATOM 5436 O O . ASP B 1 387 ? 25.470 35.907 49.493 1.00 26.76 366 ASP B O 1
ATOM 5441 N N . SER B 1 388 ? 27.320 36.053 50.757 1.00 24.49 367 SER B N 1
ATOM 5442 C CA . SER B 1 388 ? 26.943 37.329 51.331 1.00 23.38 367 SER B CA 1
ATOM 5443 C C . SER B 1 388 ? 27.840 38.440 50.812 1.00 20.41 367 SER B C 1
ATOM 5444 O O . SER B 1 388 ? 28.910 38.173 50.269 1.00 22.99 367 SER B O 1
ATOM 5447 N N . ALA B 1 389 ? 27.399 39.683 50.976 1.00 20.56 368 ALA B N 1
ATOM 5448 C CA . ALA B 1 389 ? 28.129 40.855 50.458 1.00 19.46 368 ALA B CA 1
ATOM 5449 C C . ALA B 1 389 ? 29.497 41.036 51.119 1.00 20.85 368 ALA B C 1
ATOM 5450 O O . ALA B 1 389 ? 30.450 41.503 50.492 1.00 20.48 368 ALA B O 1
ATOM 5452 N N . SER B 1 390 ? 29.575 40.692 52.401 1.00 18.44 369 SER B N 1
ATOM 5453 C CA . SER B 1 390 ? 30.832 40.679 53.134 1.00 21.29 369 SER B CA 1
ATOM 5454 C C . SER B 1 390 ? 30.924 39.386 53.939 1.00 25.88 369 SER B C 1
ATOM 5455 O O . SER B 1 390 ? 30.004 39.045 54.683 1.00 25.22 369 SER B O 1
ATOM 5458 N N . VAL B 1 391 ? 32.032 38.666 53.790 1.00 26.41 370 VAL B N 1
ATOM 5459 C CA . VAL B 1 391 ? 32.241 37.429 54.524 1.00 23.54 370 VAL B CA 1
ATOM 5460 C C . VAL B 1 391 ? 33.519 37.553 55.355 1.00 25.61 370 VAL B C 1
ATOM 5461 O O . VAL B 1 391 ? 34.573 37.964 54.850 1.00 23.68 370 VAL B O 1
ATOM 5465 N N . MET B 1 392 ? 33.421 37.171 56.626 1.00 20.92 371 MET B N 1
ATOM 5466 C CA . MET B 1 392 ? 34.487 37.403 57.582 1.00 22.41 371 MET B CA 1
ATOM 5467 C C . MET B 1 392 ? 35.002 36.123 58.219 1.00 25.99 371 MET B C 1
ATOM 5468 O O . MET B 1 392 ? 34.236 35.187 58.476 1.00 23.18 371 MET B O 1
ATOM 5473 N N . VAL B 1 393 ? 36.309 36.096 58.464 1.00 30.52 372 VAL B N 1
ATOM 5474 C CA . VAL B 1 393 ? 36.934 35.021 59.224 1.00 27.39 372 VAL B CA 1
ATOM 5475 C C . VAL B 1 393 ? 37.493 35.632 60.482 1.00 25.78 372 VAL B C 1
ATOM 5476 O O . VAL B 1 393 ? 38.378 36.490 60.414 1.00 24.11 372 VAL B O 1
ATOM 5480 N N . ASN B 1 394 ? 36.968 35.205 61.626 1.00 22.81 373 ASN B N 1
ATOM 5481 C CA . ASN B 1 394 ? 37.480 35.659 62.917 1.00 24.33 373 ASN B CA 1
ATOM 5482 C C . ASN B 1 394 ? 37.472 37.182 63.093 1.00 25.84 373 ASN B C 1
ATOM 5483 O O . ASN B 1 394 ? 38.426 37.772 63.604 1.00 26.56 373 ASN B O 1
ATOM 5488 N N . ALA B 1 395 ? 36.378 37.807 62.680 1.00 24.06 374 ALA B N 1
ATOM 5489 C CA . ALA B 1 395 ? 36.197 39.231 62.899 1.00 25.94 374 ALA B CA 1
ATOM 5490 C C . ALA B 1 395 ? 34.724 39.530 63.034 1.00 25.67 374 ALA B C 1
ATOM 5491 O O . ALA B 1 395 ? 33.887 38.894 62.387 1.00 21.85 374 ALA B O 1
ATOM 5493 N N . SER B 1 396 ? 34.425 40.517 63.872 1.00 27.68 375 SER B N 1
ATOM 5494 C CA . SER B 1 396 ? 33.058 40.965 64.109 1.00 29.36 375 SER B CA 1
ATOM 5495 C C . SER B 1 396 ? 32.402 41.482 62.833 1.00 29.76 375 SER B C 1
ATOM 5496 O O . SER B 1 396 ? 33.000 42.253 62.074 1.00 26.84 375 SER B O 1
ATOM 5499 N N . THR B 1 397 ? 31.157 41.067 62.618 1.00 31.27 376 THR B N 1
ATOM 5500 C CA . THR B 1 397 ? 30.354 41.535 61.488 1.00 30.98 376 THR B CA 1
ATOM 5501 C C . THR B 1 397 ? 30.201 43.059 61.465 1.00 34.27 376 THR B C 1
ATOM 5502 O O . THR B 1 397 ? 29.850 43.644 60.439 1.00 32.14 376 THR B O 1
ATOM 5506 N N . ARG B 1 398 ? 30.456 43.699 62.601 1.00 32.95 377 ARG B N 1
ATOM 5507 C CA . ARG B 1 398 ? 30.322 45.149 62.698 1.00 36.10 377 ARG B CA 1
ATOM 5508 C C . ARG B 1 398 ? 31.430 45.888 61.940 1.00 31.27 377 ARG B C 1
ATOM 5509 O O . ARG B 1 398 ? 31.430 47.113 61.869 1.00 29.63 377 ARG B O 1
ATOM 5517 N N . PHE B 1 399 ? 32.377 45.143 61.385 1.00 31.00 378 PHE B N 1
ATOM 5518 C CA . PHE B 1 399 ? 33.427 45.747 60.569 1.00 32.11 378 PHE B CA 1
ATOM 5519 C C . PHE B 1 399 ? 32.966 45.961 59.125 1.00 30.49 378 PHE B C 1
ATOM 5520 O O . PHE B 1 399 ? 33.625 46.664 58.373 1.00 33.38 378 PHE B O 1
ATOM 5528 N N . ALA B 1 400 ? 31.852 45.344 58.730 1.00 26.10 379 ALA B N 1
ATOM 5529 C CA . ALA B 1 400 ? 31.359 45.488 57.354 1.00 29.98 379 ALA B CA 1
ATOM 5530 C C . ALA B 1 400 ? 30.776 46.881 57.185 1.00 33.04 379 ALA B C 1
ATOM 5531 O O . ALA B 1 400 ? 29.597 47.125 57.448 1.00 33.12 379 ALA B O 1
ATOM 5533 N N . ASP B 1 401 ? 31.604 47.799 56.721 1.00 32.03 380 ASP B N 1
ATOM 5534 C CA . ASP B 1 401 ? 31.259 49.194 56.812 1.00 31.03 380 ASP B CA 1
ATOM 5535 C C . ASP B 1 401 ? 32.218 49.949 55.907 1.00 29.72 380 ASP B C 1
ATOM 5536 O O . ASP B 1 401 ? 33.402 49.605 55.822 1.00 30.48 380 ASP B O 1
ATOM 5541 N N . GLY B 1 402 ? 31.707 50.974 55.235 1.00 21.94 381 GLY B N 1
ATOM 5542 C CA . GLY B 1 402 ? 32.468 51.677 54.219 1.00 22.94 381 GLY B CA 1
ATOM 5543 C C . GLY B 1 402 ? 33.773 52.271 54.706 1.00 24.01 381 GLY B C 1
ATOM 5544 O O . GLY B 1 402 ? 34.790 52.237 54.006 1.00 26.15 381 GLY B O 1
ATOM 5545 N N . PHE B 1 403 ? 33.749 52.825 55.907 1.00 24.64 382 PHE B N 1
ATOM 5546 C CA . PHE B 1 403 ? 34.938 53.436 56.476 1.00 26.17 382 PHE B CA 1
ATOM 5547 C C . PHE B 1 403 ? 35.925 52.396 56.996 1.00 28.66 382 PHE B C 1
ATOM 5548 O O . PHE B 1 403 ? 37.134 52.524 56.778 1.00 25.43 382 PHE B O 1
ATOM 5556 N N . GLU B 1 404 ? 35.409 51.369 57.674 1.00 26.32 383 GLU B N 1
ATOM 5557 C CA . GLU B 1 404 ? 36.254 50.294 58.180 1.00 25.81 383 GLU B CA 1
ATOM 5558 C C . GLU B 1 404 ? 36.930 49.563 57.029 1.00 24.47 383 GLU B C 1
ATOM 5559 O O . GLU B 1 404 ? 38.030 49.040 57.192 1.00 25.76 383 GLU B O 1
ATOM 5565 N N . PHE B 1 405 ? 36.276 49.539 55.869 1.00 21.52 384 PHE B N 1
ATOM 5566 C CA . PHE B 1 405 ? 36.828 48.880 54.686 1.00 25.06 384 PHE B CA 1
ATOM 5567 C C . PHE B 1 405 ? 37.786 49.739 53.863 1.00 27.46 384 PHE B C 1
ATOM 5568 O O . PHE B 1 405 ? 38.360 49.256 52.898 1.00 30.28 384 PHE B O 1
ATOM 5576 N N . GLY B 1 406 ? 37.960 51.004 54.230 1.00 26.66 385 GLY B N 1
ATOM 5577 C CA . GLY B 1 406 ? 38.885 51.862 53.502 1.00 27.03 385 GLY B CA 1
ATOM 5578 C C . GLY B 1 406 ? 38.294 52.597 52.298 1.00 31.66 385 GLY B C 1
ATOM 5579 O O . GLY B 1 406 ? 39.035 53.191 51.507 1.00 31.72 385 GLY B O 1
ATOM 5580 N N . LEU B 1 407 ? 36.969 52.574 52.152 1.00 31.31 386 LEU B N 1
ATOM 5581 C CA . LEU B 1 407 ? 36.319 53.274 51.035 1.00 29.16 386 LEU B CA 1
ATOM 5582 C C . LEU B 1 407 ? 36.289 54.777 51.281 1.00 30.81 386 LEU B C 1
ATOM 5583 O O . LEU B 1 407 ? 36.125 55.562 50.343 1.00 28.13 386 LEU B O 1
ATOM 5588 N N . GLY B 1 408 ? 36.444 55.177 52.545 1.00 32.11 387 GLY B N 1
ATOM 5589 C CA . GLY B 1 408 ? 36.490 56.591 52.898 1.00 27.78 387 GLY B CA 1
ATOM 5590 C C . GLY B 1 408 ? 35.128 57.267 52.807 1.00 30.48 387 GLY B C 1
ATOM 5591 O O . GLY B 1 408 ? 35.014 58.484 52.989 1.00 32.63 387 GLY B O 1
ATOM 5592 N N . ALA B 1 409 ? 34.094 56.475 52.514 1.00 27.22 388 ALA B N 1
ATOM 5593 C CA . ALA B 1 409 ? 32.741 56.989 52.326 1.00 33.19 388 ALA B CA 1
ATOM 5594 C C . ALA B 1 409 ? 31.764 55.841 52.331 1.00 35.78 388 ALA B C 1
ATOM 5595 O O . ALA B 1 409 ? 32.165 54.678 52.266 1.00 34.71 388 ALA B O 1
ATOM 5597 N N . GLU B 1 410 ? 30.478 56.165 52.376 1.00 32.68 389 GLU B N 1
ATOM 5598 C CA . GLU B 1 410 ? 29.456 55.132 52.298 1.00 35.00 389 GLU B CA 1
ATOM 5599 C C . GLU B 1 410 ? 28.139 55.699 51.794 1.00 36.62 389 GLU B C 1
ATOM 5600 O O . GLU B 1 410 ? 27.436 56.377 52.542 1.00 38.53 389 GLU B O 1
ATOM 5606 N N . ILE B 1 411 ? 27.808 55.445 50.524 1.00 36.53 390 ILE B N 1
ATOM 5607 C CA . ILE B 1 411 ? 26.514 55.900 50.001 1.00 35.25 390 ILE B CA 1
ATOM 5608 C C . ILE B 1 411 ? 25.408 54.962 50.487 1.00 33.90 390 ILE B C 1
ATOM 5609 O O . ILE B 1 411 ? 24.253 55.364 50.630 1.00 40.27 390 ILE B O 1
ATOM 5614 N N . GLY B 1 412 ? 25.785 53.722 50.783 1.00 29.17 391 GLY B N 1
ATOM 5615 C CA . GLY B 1 412 ? 24.861 52.745 51.323 1.00 27.28 391 GLY B CA 1
ATOM 5616 C C . GLY B 1 412 ? 25.527 51.384 51.377 1.00 28.91 391 GLY B C 1
ATOM 5617 O O . GLY B 1 412 ? 26.649 51.219 50.900 1.00 32.76 391 GLY B O 1
ATOM 5618 N N . ILE B 1 413 ? 24.854 50.409 51.974 1.00 31.05 392 ILE B N 1
ATOM 5619 C CA . ILE B 1 413 ? 25.356 49.040 51.984 1.00 39.98 392 ILE B CA 1
ATOM 5620 C C . ILE B 1 413 ? 24.459 48.175 51.103 1.00 43.57 392 ILE B C 1
ATOM 5621 O O . ILE B 1 413 ? 23.238 48.152 51.272 1.00 50.18 392 ILE B O 1
ATOM 5626 N N . SER B 1 414 ? 25.060 47.498 50.130 1.00 34.54 393 SER B N 1
ATOM 5627 C CA . SER B 1 414 ? 24.273 46.727 49.178 1.00 31.68 393 SER B CA 1
ATOM 5628 C C . SER B 1 414 ? 24.383 45.246 49.435 1.00 25.69 393 SER B C 1
ATOM 5629 O O . SER B 1 414 ? 25.483 44.731 49.642 1.00 22.30 393 SER B O 1
ATOM 5632 N N . ASN B 1 415 ? 23.249 44.559 49.394 1.00 26.81 394 ASN B N 1
ATOM 5633 C CA . ASN B 1 415 ? 23.258 43.102 49.442 1.00 31.28 394 ASN B CA 1
ATOM 5634 C C . ASN B 1 415 ? 22.904 42.488 48.084 1.00 31.87 394 ASN B C 1
ATOM 5635 O O . ASN B 1 415 ? 22.652 41.291 47.989 1.00 35.26 394 ASN B O 1
ATOM 5640 N N . ASP B 1 416 ? 22.891 43.311 47.040 1.00 29.34 395 ASP B N 1
ATOM 5641 C CA . ASP B 1 416 ? 22.647 42.823 45.680 1.00 31.24 395 ASP B CA 1
ATOM 5642 C C . ASP B 1 416 ? 23.931 42.244 45.085 1.00 31.14 395 ASP B C 1
ATOM 5643 O O . ASP B 1 416 ? 25.037 42.555 45.534 1.00 27.28 395 ASP B O 1
ATOM 5648 N N . LYS B 1 417 ? 23.794 41.439 44.041 1.00 29.56 396 LYS B N 1
ATOM 5649 C CA . LYS B 1 417 ? 24.972 40.836 43.430 1.00 25.32 396 LYS B CA 1
ATOM 5650 C C . LYS B 1 417 ? 25.564 41.685 42.316 1.00 21.32 396 LYS B C 1
ATOM 5651 O O . LYS B 1 417 ? 26.783 41.724 42.127 1.00 21.85 396 LYS B O 1
ATOM 5657 N N . LEU B 1 418 ? 24.704 42.376 41.581 1.00 23.41 397 LEU B N 1
ATOM 5658 C CA . LEU B 1 418 ? 25.151 43.115 40.407 1.00 25.13 397 LEU B CA 1
ATOM 5659 C C . LEU B 1 418 ? 25.645 44.516 40.748 1.00 26.01 397 LEU B C 1
ATOM 5660 O O . LEU B 1 418 ? 25.110 45.179 41.646 1.00 26.99 397 LEU B O 1
ATOM 5665 N N . HIS B 1 419 ? 26.683 44.939 40.030 1.00 25.55 398 HIS B N 1
ATOM 5666 C CA . HIS B 1 419 ? 27.193 46.319 40.053 1.00 26.94 398 HIS B CA 1
ATOM 5667 C C . HIS B 1 419 ? 27.958 46.734 41.305 1.00 24.60 398 HIS B C 1
ATOM 5668 O O . HIS B 1 419 ? 29.138 47.083 41.224 1.00 26.10 398 HIS B O 1
ATOM 5675 N N . ALA B 1 420 ? 27.281 46.742 42.449 1.00 23.88 399 ALA B N 1
ATOM 5676 C CA . ALA B 1 420 ? 27.931 47.110 43.714 1.00 25.88 399 ALA B CA 1
ATOM 5677 C C . ALA B 1 420 ? 27.396 46.235 44.834 1.00 27.58 399 ALA B C 1
ATOM 5678 O O . ALA B 1 420 ? 26.183 46.054 44.967 1.00 31.22 399 ALA B O 1
ATOM 5680 N N . ARG B 1 421 ? 28.296 45.691 45.642 1.00 27.17 400 ARG B N 1
ATOM 5681 C CA . ARG B 1 421 ? 27.904 44.745 46.680 1.00 23.67 400 ARG B CA 1
ATOM 5682 C C . ARG B 1 421 ? 28.685 45.054 47.958 1.00 22.42 400 ARG B C 1
ATOM 5683 O O . ARG B 1 421 ? 29.888 45.300 47.908 1.00 23.10 400 ARG B O 1
ATOM 5691 N N . GLY B 1 422 ? 28.011 45.043 49.102 1.00 20.80 401 GLY B N 1
ATOM 5692 C CA . GLY B 1 422 ? 28.664 45.398 50.349 1.00 20.14 401 GLY B CA 1
ATOM 5693 C C . GLY B 1 422 ? 28.566 46.899 50.542 1.00 22.30 401 GLY B C 1
ATOM 5694 O O . GLY B 1 422 ? 27.718 47.547 49.911 1.00 20.78 401 GLY B O 1
ATOM 5695 N N . PRO B 1 423 ? 29.414 47.460 51.418 1.00 23.12 402 PRO B N 1
ATOM 5696 C CA . PRO B 1 423 ? 29.438 48.918 51.573 1.00 25.92 402 PRO B CA 1
ATOM 5697 C C . PRO B 1 423 ? 29.829 49.558 50.243 1.00 24.82 402 PRO B C 1
ATOM 5698 O O . PRO B 1 423 ? 30.709 49.049 49.540 1.00 22.04 402 PRO B O 1
ATOM 5702 N N . VAL B 1 424 ? 29.163 50.652 49.890 1.00 22.62 403 VAL B N 1
ATOM 5703 C CA . VAL B 1 424 ? 29.363 51.269 48.586 1.00 23.74 403 VAL B CA 1
ATOM 5704 C C . VAL B 1 424 ? 29.945 52.668 48.728 1.00 23.62 403 VAL B C 1
ATOM 5705 O O . VAL B 1 424 ? 29.391 53.520 49.444 1.00 25.22 403 VAL B O 1
ATOM 5709 N N . GLY B 1 425 ? 31.074 52.894 48.058 1.00 23.40 404 GLY B N 1
ATOM 5710 C CA . GLY B 1 425 ? 31.731 54.194 48.074 1.00 23.39 404 GLY B CA 1
ATOM 5711 C C . GLY B 1 425 ? 31.531 54.910 46.754 1.00 24.43 404 GLY B C 1
ATOM 5712 O O . GLY B 1 425 ? 30.574 54.603 46.028 1.00 24.89 404 GLY B O 1
ATOM 5713 N N . LEU B 1 426 ? 32.426 55.844 46.432 1.00 22.16 405 LEU B N 1
ATOM 5714 C CA . LEU B 1 426 ? 32.310 56.650 45.212 1.00 24.51 405 LEU B CA 1
ATOM 5715 C C . LEU B 1 426 ? 32.120 55.829 43.940 1.00 25.06 405 LEU B C 1
ATOM 5716 O O . LEU B 1 426 ? 31.316 56.187 43.073 1.00 26.37 405 LEU B O 1
ATOM 5721 N N . GLU B 1 427 ? 32.860 54.731 43.824 1.00 24.40 406 GLU B N 1
ATOM 5722 C CA . GLU B 1 427 ? 32.844 53.943 42.595 1.00 26.74 406 GLU B CA 1
ATOM 5723 C C . GLU B 1 427 ? 31.488 53.354 42.304 1.00 23.74 406 GLU B C 1
ATOM 5724 O O . GLU B 1 427 ? 31.164 53.070 41.144 1.00 23.29 406 GLU B O 1
ATOM 5730 N N . GLY B 1 428 ? 30.690 53.153 43.347 1.00 18.81 407 GLY B N 1
ATOM 5731 C CA . GLY B 1 428 ? 29.343 52.642 43.147 1.00 19.78 407 GLY B CA 1
ATOM 5732 C C . GLY B 1 428 ? 28.495 53.581 42.306 1.00 25.37 407 GLY B C 1
ATOM 5733 O O . GLY B 1 428 ? 27.462 53.181 41.765 1.00 26.43 407 GLY B O 1
ATOM 5734 N N . LEU B 1 429 ? 28.928 54.838 42.205 1.00 24.12 408 LEU B N 1
ATOM 5735 C CA . LEU B 1 429 ? 28.164 55.846 41.484 1.00 24.62 408 LEU B CA 1
ATOM 5736 C C . LEU B 1 429 ? 28.840 56.161 40.144 1.00 24.64 408 LEU B C 1
ATOM 5737 O O . LEU B 1 429 ? 28.582 57.198 39.531 1.00 20.33 408 LEU B O 1
ATOM 5742 N N . THR B 1 430 ? 29.696 55.242 39.698 1.00 21.01 409 THR B N 1
ATOM 5743 C CA . THR B 1 430 ? 30.395 55.369 38.427 1.00 20.37 409 THR B CA 1
ATOM 5744 C C . THR B 1 430 ? 30.183 54.127 37.547 1.00 22.42 409 THR B C 1
ATOM 5745 O O . THR B 1 430 ? 29.734 53.076 38.019 1.00 22.72 409 THR B O 1
ATOM 5749 N N . SER B 1 431 ? 30.542 54.248 36.271 1.00 19.26 410 SER B N 1
ATOM 5750 C CA . SER B 1 431 ? 30.447 53.139 35.323 1.00 19.11 410 SER B CA 1
ATOM 5751 C C . SER B 1 431 ? 31.788 52.987 34.631 1.00 22.06 410 SER B C 1
ATOM 5752 O O . SER B 1 431 ? 32.546 53.958 34.534 1.00 24.74 410 SER B O 1
ATOM 5755 N N . LEU B 1 432 ? 32.103 51.778 34.164 1.00 22.40 411 LEU B N 1
ATOM 5756 C CA . LEU B 1 432 ? 33.282 51.603 33.302 1.00 25.29 411 LEU B CA 1
ATOM 5757 C C . LEU B 1 432 ? 32.815 51.426 31.851 1.00 22.36 411 LEU B C 1
ATOM 5758 O O . LEU B 1 432 ? 31.907 50.639 31.582 1.00 24.53 411 LEU B O 1
ATOM 5763 N N . LYS B 1 433 ? 33.396 52.184 30.924 1.00 20.98 412 LYS B N 1
ATOM 5764 C CA . LYS B 1 433 ? 33.109 51.964 29.504 1.00 20.67 412 LYS B CA 1
ATOM 5765 C C . LYS B 1 433 ? 34.430 51.671 28.819 1.00 21.11 412 LYS B C 1
ATOM 5766 O O . LYS B 1 433 ? 35.493 51.977 29.366 1.00 19.03 412 LYS B O 1
ATOM 5772 N N . TYR B 1 434 ? 34.370 51.058 27.639 1.00 18.69 413 TYR B N 1
ATOM 5773 C CA . TYR B 1 434 ? 35.580 50.782 26.880 1.00 17.54 413 TYR B CA 1
ATOM 5774 C C . TYR B 1 434 ? 35.947 52.003 26.079 1.00 17.15 413 TYR B C 1
ATOM 5775 O O . TYR B 1 434 ? 35.070 52.701 25.544 1.00 16.40 413 TYR B O 1
ATOM 5784 N N . VAL B 1 435 ? 37.245 52.273 26.013 1.00 17.00 414 VAL B N 1
ATOM 5785 C CA . VAL B 1 435 ? 37.750 53.332 25.157 1.00 18.80 414 VAL B CA 1
ATOM 5786 C C . VAL B 1 435 ? 38.830 52.724 24.277 1.00 22.90 414 VAL B C 1
ATOM 5787 O O . VAL B 1 435 ? 39.547 51.809 24.705 1.00 22.20 414 VAL B O 1
ATOM 5791 N N . VAL B 1 436 ? 38.911 53.178 23.029 1.00 19.61 415 VAL B N 1
ATOM 5792 C CA . VAL B 1 436 ? 39.867 52.587 22.097 1.00 19.68 415 VAL B CA 1
ATOM 5793 C C . VAL B 1 436 ? 40.742 53.659 21.472 1.00 20.21 415 VAL B C 1
ATOM 5794 O O . VAL B 1 436 ? 40.237 54.652 20.933 1.00 20.22 415 VAL B O 1
ATOM 5798 N N . LEU B 1 437 ? 42.052 53.460 21.552 1.00 18.58 416 LEU B N 1
ATOM 5799 C CA . LEU B 1 437 ? 42.987 54.357 20.895 1.00 20.44 416 LEU B CA 1
ATOM 5800 C C . LEU B 1 437 ? 43.485 53.660 19.624 1.00 24.57 416 LEU B C 1
ATOM 5801 O O . LEU B 1 437 ? 44.330 52.760 19.670 1.00 19.30 416 LEU B O 1
ATOM 5806 N N . GLY B 1 438 ? 42.927 54.062 18.487 1.00 25.41 417 GLY B N 1
ATOM 5807 C CA . GLY B 1 438 ? 43.268 53.440 17.226 1.00 24.54 417 GLY B CA 1
ATOM 5808 C C . GLY B 1 438 ? 44.166 54.305 16.368 1.00 26.93 417 GLY B C 1
ATOM 5809 O O . GLY B 1 438 ? 44.510 55.445 16.737 1.00 26.57 417 GLY B O 1
ATOM 5810 N N . HIS B 1 439 ? 44.534 53.752 15.213 1.00 23.56 418 HIS B N 1
ATOM 5811 C CA . HIS B 1 439 ? 45.478 54.378 14.302 1.00 24.46 418 HIS B CA 1
ATOM 5812 C C . HIS B 1 439 ? 44.940 54.334 12.889 1.00 23.94 418 HIS B C 1
ATOM 5813 O O . HIS B 1 439 ? 45.711 54.341 11.939 1.00 29.03 418 HIS B O 1
ATOM 5820 N N . GLY B 1 440 ? 43.618 54.289 12.753 1.00 27.46 419 GLY B N 1
ATOM 5821 C CA . GLY B 1 440 ? 42.991 54.218 11.439 1.00 28.29 419 GLY B CA 1
ATOM 5822 C C . GLY B 1 440 ? 42.599 52.799 11.054 1.00 27.57 419 GLY B C 1
ATOM 5823 O O . GLY B 1 440 ? 42.274 52.532 9.897 1.00 29.11 419 GLY B O 1
ATOM 5824 N N . GLU B 1 441 ? 42.637 51.879 12.016 1.00 27.20 420 GLU B N 1
ATOM 5825 C CA . GLU B 1 441 ? 42.322 50.478 11.727 1.00 31.38 420 GLU B CA 1
ATOM 5826 C C . GLU B 1 441 ? 40.865 50.332 11.285 1.00 34.09 420 GLU B C 1
ATOM 5827 O O . GLU B 1 441 ? 39.955 50.890 11.914 1.00 32.59 420 GLU B O 1
ATOM 5833 N N . GLY B 1 442 ? 40.649 49.596 10.200 1.00 35.12 421 GLY B N 1
ATOM 5834 C CA . GLY B 1 442 ? 39.313 49.171 9.825 1.00 34.86 421 GLY B CA 1
ATOM 5835 C C . GLY B 1 442 ? 39.196 47.680 10.076 1.00 39.40 421 GLY B C 1
ATOM 5836 O O . GLY B 1 442 ? 40.211 46.997 10.251 1.00 41.41 421 GLY B O 1
ATOM 5837 N N . ARG B 1 443 ? 37.973 47.161 10.095 1.00 42.89 422 ARG B N 1
ATOM 5838 C CA . ARG B 1 443 ? 37.780 45.723 10.267 1.00 50.40 422 ARG B CA 1
ATOM 5839 C C . ARG B 1 443 ? 36.936 45.148 9.135 1.00 57.56 422 ARG B C 1
ATOM 5840 O O . ARG B 1 443 ? 36.128 45.855 8.527 1.00 60.77 422 ARG B O 1
ATOM 5848 N N . ASP C 1 23 ? 89.953 44.680 19.510 1.00 52.83 2 ASP C N 1
ATOM 5849 C CA . ASP C 1 23 ? 89.552 43.602 18.602 1.00 56.85 2 ASP C CA 1
ATOM 5850 C C . ASP C 1 23 ? 88.369 42.783 19.146 1.00 58.63 2 ASP C C 1
ATOM 5851 O O . ASP C 1 23 ? 87.314 42.711 18.508 1.00 66.70 2 ASP C O 1
ATOM 5853 N N . ILE C 1 24 ? 88.541 42.165 20.312 1.00 104.74 3 ILE C N 1
ATOM 5854 C CA . ILE C 1 24 ? 87.425 41.483 20.967 1.00 91.51 3 ILE C CA 1
ATOM 5855 C C . ILE C 1 24 ? 86.639 42.468 21.841 1.00 82.60 3 ILE C C 1
ATOM 5856 O O . ILE C 1 24 ? 85.438 42.300 22.062 1.00 76.40 3 ILE C O 1
ATOM 5861 N N . ASP C 1 25 ? 87.326 43.504 22.319 1.00 80.48 4 ASP C N 1
ATOM 5862 C CA . ASP C 1 25 ? 86.672 44.624 22.981 1.00 75.28 4 ASP C CA 1
ATOM 5863 C C . ASP C 1 25 ? 85.898 45.422 21.940 1.00 68.87 4 ASP C C 1
ATOM 5864 O O . ASP C 1 25 ? 84.747 45.803 22.159 1.00 66.33 4 ASP C O 1
ATOM 5869 N N . GLN C 1 26 ? 86.550 45.680 20.809 1.00 67.18 5 GLN C N 1
ATOM 5870 C CA . GLN C 1 26 ? 85.926 46.399 19.703 1.00 63.53 5 GLN C CA 1
ATOM 5871 C C . GLN C 1 26 ? 84.690 45.653 19.206 1.00 57.73 5 GLN C C 1
ATOM 5872 O O . GLN C 1 26 ? 83.665 46.267 18.908 1.00 54.19 5 GLN C O 1
ATOM 5874 N N . TYR C 1 27 ? 84.792 44.327 19.124 1.00 57.08 6 TYR C N 1
ATOM 5875 C CA . TYR C 1 27 ? 83.663 43.493 18.717 1.00 52.32 6 TYR C CA 1
ATOM 5876 C C . TYR C 1 27 ? 82.502 43.632 19.690 1.00 46.25 6 TYR C C 1
ATOM 5877 O O . TYR C 1 27 ? 81.382 43.934 19.275 1.00 42.90 6 TYR C O 1
ATOM 5886 N N . MET C 1 28 ? 82.763 43.416 20.978 1.00 46.22 7 MET C N 1
ATOM 5887 C CA . MET C 1 28 ? 81.683 43.470 21.971 1.00 45.76 7 MET C CA 1
ATOM 5888 C C . MET C 1 28 ? 81.066 44.861 22.070 1.00 44.99 7 MET C C 1
ATOM 5889 O O . MET C 1 28 ? 79.847 44.992 22.210 1.00 45.59 7 MET C O 1
ATOM 5894 N N . THR C 1 29 ? 81.898 45.895 21.961 1.00 46.17 8 THR C N 1
ATOM 5895 C CA . THR C 1 29 ? 81.396 47.271 21.880 1.00 47.91 8 THR C CA 1
ATOM 5896 C C . THR C 1 29 ? 80.468 47.464 20.683 1.00 42.05 8 THR C C 1
ATOM 5897 O O . THR C 1 29 ? 79.368 48.002 20.822 1.00 40.37 8 THR C O 1
ATOM 5901 N N . ASP C 1 30 ? 80.922 47.029 19.509 1.00 43.57 9 ASP C N 1
ATOM 5902 C CA . ASP C 1 30 ? 80.105 47.094 18.301 1.00 44.77 9 ASP C CA 1
ATOM 5903 C C . ASP C 1 30 ? 78.766 46.378 18.488 1.00 41.79 9 ASP C C 1
ATOM 5904 O O . ASP C 1 30 ? 77.719 46.910 18.139 1.00 44.06 9 ASP C O 1
ATOM 5909 N N . VAL C 1 31 ? 78.807 45.174 19.052 1.00 41.62 10 VAL C N 1
ATOM 5910 C CA . VAL C 1 31 ? 77.586 44.433 19.361 1.00 40.48 10 VAL C CA 1
ATOM 5911 C C . VAL C 1 31 ? 76.677 45.240 20.291 1.00 39.24 10 VAL C C 1
ATOM 5912 O O . VAL C 1 31 ? 75.463 45.301 20.087 1.00 37.69 10 VAL C O 1
ATOM 5916 N N . GLY C 1 32 ? 77.276 45.870 21.300 1.00 42.24 11 GLY C N 1
ATOM 5917 C CA . GLY C 1 32 ? 76.540 46.725 22.217 1.00 42.30 11 GLY C CA 1
ATOM 5918 C C . GLY C 1 32 ? 75.824 47.867 21.516 1.00 42.37 11 GLY C C 1
ATOM 5919 O O . GLY C 1 32 ? 74.612 48.045 21.686 1.00 38.98 11 GLY C O 1
ATOM 5920 N N . ARG C 1 33 ? 76.571 48.635 20.726 1.00 46.74 12 ARG C N 1
ATOM 5921 C CA . ARG C 1 33 ? 76.013 49.764 19.982 1.00 48.63 12 ARG C CA 1
ATOM 5922 C C . ARG C 1 33 ? 74.919 49.301 19.036 1.00 45.72 12 ARG C C 1
ATOM 5923 O O . ARG C 1 33 ? 73.892 49.962 18.891 1.00 45.52 12 ARG C O 1
ATOM 5931 N N . ARG C 1 34 ? 75.150 48.166 18.383 1.00 42.90 13 ARG C N 1
ATOM 5932 C CA . ARG C 1 34 ? 74.158 47.616 17.461 1.00 43.53 13 ARG C CA 1
ATOM 5933 C C . ARG C 1 34 ? 72.870 47.196 18.182 1.00 39.68 13 ARG C C 1
ATOM 5934 O O . ARG C 1 34 ? 71.769 47.445 17.686 1.00 39.96 13 ARG C O 1
ATOM 5942 N N . ALA C 1 35 ? 73.009 46.578 19.357 1.00 34.24 14 ALA C N 1
ATOM 5943 C CA . ALA C 1 35 ? 71.847 46.191 20.150 1.00 33.22 14 ALA C CA 1
ATOM 5944 C C . ALA C 1 35 ? 71.029 47.419 20.534 1.00 32.02 14 ALA C C 1
ATOM 5945 O O . ALA C 1 35 ? 69.808 47.439 20.389 1.00 31.35 14 ALA C O 1
ATOM 5947 N N . ARG C 1 36 ? 71.714 48.445 21.020 1.00 36.66 15 ARG C N 1
ATOM 5948 C CA . ARG C 1 36 ? 71.047 49.654 21.489 1.00 38.75 15 ARG C CA 1
ATOM 5949 C C . ARG C 1 36 ? 70.270 50.297 20.342 1.00 38.95 15 ARG C C 1
ATOM 5950 O O . ARG C 1 36 ? 69.112 50.682 20.501 1.00 37.34 15 ARG C O 1
ATOM 5958 N N . ARG C 1 37 ? 70.900 50.376 19.177 1.00 40.58 16 ARG C N 1
ATOM 5959 C CA . ARG C 1 37 ? 70.252 50.944 17.995 1.00 40.23 16 ARG C CA 1
ATOM 5960 C C . ARG C 1 37 ? 69.046 50.114 17.546 1.00 40.14 16 ARG C C 1
ATOM 5961 O O . ARG C 1 37 ? 67.986 50.659 17.225 1.00 41.14 16 ARG C O 1
ATOM 5963 N N . ALA C 1 38 ? 69.208 48.796 17.520 1.00 37.69 17 ALA C N 1
ATOM 5964 C CA . ALA C 1 38 ? 68.110 47.908 17.149 1.00 33.85 17 ALA C CA 1
ATOM 5965 C C . ALA C 1 38 ? 66.934 47.975 18.131 1.00 31.44 17 ALA C C 1
ATOM 5966 O O . ALA C 1 38 ? 65.785 47.817 17.732 1.00 31.48 17 ALA C O 1
ATOM 5968 N N . SER C 1 39 ? 67.225 48.209 19.411 1.00 30.45 18 SER C N 1
ATOM 5969 C CA . SER C 1 39 ? 66.189 48.241 20.453 1.00 28.09 18 SER C CA 1
ATOM 5970 C C . SER C 1 39 ? 65.064 49.259 20.195 1.00 28.25 18 SER C C 1
ATOM 5971 O O . SER C 1 39 ? 63.915 49.030 20.595 1.00 27.09 18 SER C O 1
ATOM 5974 N N . ARG C 1 40 ? 65.387 50.374 19.541 1.00 25.95 19 ARG C N 1
ATOM 5975 C CA . ARG C 1 40 ? 64.386 51.409 19.274 1.00 32.54 19 ARG C CA 1
ATOM 5976 C C . ARG C 1 40 ? 63.317 50.893 18.324 1.00 32.74 19 ARG C C 1
ATOM 5977 O O . ARG C 1 40 ? 62.139 51.212 18.483 1.00 30.59 19 ARG C O 1
ATOM 5985 N N . SER C 1 41 ? 63.741 50.079 17.354 1.00 33.70 20 SER C N 1
ATOM 5986 C CA . SER C 1 41 ? 62.834 49.500 16.362 1.00 34.02 20 SER C CA 1
ATOM 5987 C C . SER C 1 41 ? 61.941 48.416 16.955 1.00 31.49 20 SER C C 1
ATOM 5988 O O . SER C 1 41 ? 60.731 48.391 16.705 1.00 31.37 20 SER C O 1
ATOM 5991 N N . ILE C 1 42 ? 62.537 47.518 17.735 1.00 26.94 21 ILE C N 1
ATOM 5992 C CA . ILE C 1 42 ? 61.780 46.409 18.300 1.00 23.47 21 ILE C CA 1
ATOM 5993 C C . ILE C 1 42 ? 60.826 46.912 19.397 1.00 23.63 21 ILE C C 1
ATOM 5994 O O . ILE C 1 42 ? 59.724 46.385 19.563 1.00 27.34 21 ILE C O 1
ATOM 5999 N N . ALA C 1 43 ? 61.227 47.955 20.122 1.00 23.61 22 ALA C N 1
ATOM 6000 C CA . ALA C 1 43 ? 60.340 48.565 21.128 1.00 25.97 22 ALA C CA 1
ATOM 6001 C C . ALA C 1 43 ? 59.128 49.240 20.479 1.00 27.35 22 ALA C C 1
ATOM 6002 O O . ALA C 1 43 ? 58.084 49.399 21.100 1.00 29.99 22 ALA C O 1
ATOM 6004 N N . ARG C 1 44 ? 59.294 49.630 19.222 1.00 25.10 23 ARG C N 1
ATOM 6005 C CA . ARG C 1 44 ? 58.273 50.332 18.453 1.00 35.80 23 ARG C CA 1
ATOM 6006 C C . ARG C 1 44 ? 57.396 49.319 17.731 1.00 37.66 23 ARG C C 1
ATOM 6007 O O . ARG C 1 44 ? 56.317 49.651 17.244 1.00 38.53 23 ARG C O 1
ATOM 6015 N N . ALA C 1 45 ? 57.879 48.082 17.644 1.00 35.60 24 ALA C N 1
ATOM 6016 C CA . ALA C 1 45 ? 57.245 47.077 16.787 1.00 33.78 24 ALA C CA 1
ATOM 6017 C C . ALA C 1 45 ? 55.841 46.709 17.268 1.00 31.38 24 ALA C C 1
ATOM 6018 O O . ALA C 1 45 ? 55.583 46.626 18.469 1.00 31.84 24 ALA C O 1
ATOM 6020 N N . SER C 1 46 ? 54.937 46.484 16.323 1.00 30.02 25 SER C N 1
ATOM 6021 C CA . SER C 1 46 ? 53.560 46.143 16.661 1.00 29.18 25 SER C CA 1
ATOM 6022 C C . SER C 1 46 ? 53.470 44.712 17.164 1.00 24.91 25 SER C C 1
ATOM 6023 O O . SER C 1 46 ? 54.370 43.896 16.929 1.00 23.95 25 SER C O 1
ATOM 6026 N N . THR C 1 47 ? 52.377 44.403 17.856 1.00 23.38 26 THR C N 1
ATOM 6027 C CA . THR C 1 47 ? 52.116 43.027 18.270 1.00 24.75 26 THR C CA 1
ATOM 6028 C C . THR C 1 47 ? 52.202 42.064 17.080 1.00 27.13 26 THR C C 1
ATOM 6029 O O . THR C 1 47 ? 52.867 41.025 17.157 1.00 31.12 26 THR C O 1
ATOM 6033 N N . ALA C 1 48 ? 51.533 42.416 15.984 1.00 24.62 27 ALA C N 1
ATOM 6034 C CA . ALA C 1 48 ? 51.465 41.547 14.809 1.00 26.31 27 ALA C CA 1
ATOM 6035 C C . ALA C 1 48 ? 52.850 41.270 14.250 1.00 28.68 27 ALA C C 1
ATOM 6036 O O . ALA C 1 48 ? 53.147 40.145 13.837 1.00 31.86 27 ALA C O 1
ATOM 6038 N N . ALA C 1 49 ? 53.694 42.299 14.245 1.00 27.52 28 ALA C N 1
ATOM 6039 C CA . ALA C 1 49 ? 55.003 42.198 13.612 1.00 27.57 28 ALA C CA 1
ATOM 6040 C C . ALA C 1 49 ? 55.934 41.317 14.430 1.00 30.27 28 ALA C C 1
ATOM 6041 O O . ALA C 1 49 ? 56.736 40.568 13.871 1.00 34.41 28 ALA C O 1
ATOM 6043 N N . LYS C 1 50 ? 55.821 41.408 15.750 1.00 24.51 29 LYS C N 1
ATOM 6044 C CA . LYS C 1 50 ? 56.622 40.573 16.635 1.00 28.46 29 LYS C CA 1
ATOM 6045 C C . LYS C 1 50 ? 56.161 39.114 16.573 1.00 28.01 29 LYS C C 1
ATOM 6046 O O . LYS C 1 50 ? 56.980 38.188 16.536 1.00 26.07 29 LYS C O 1
ATOM 6052 N N . ASN C 1 51 ? 54.848 38.909 16.592 1.00 27.13 30 ASN C N 1
ATOM 6053 C CA . ASN C 1 51 ? 54.304 37.565 16.493 1.00 27.04 30 ASN C CA 1
ATOM 6054 C C . ASN C 1 51 ? 54.634 36.944 15.145 1.00 29.90 30 ASN C C 1
ATOM 6055 O O . ASN C 1 51 ? 54.901 35.743 15.063 1.00 30.93 30 ASN C O 1
ATOM 6060 N N . ALA C 1 52 ? 54.619 37.767 14.093 1.00 24.48 31 ALA C N 1
ATOM 6061 C CA . ALA C 1 52 ? 54.935 37.292 12.752 1.00 30.41 31 ALA C CA 1
ATOM 6062 C C . ALA C 1 52 ? 56.388 36.842 12.692 1.00 32.77 31 ALA C C 1
ATOM 6063 O O . ALA C 1 52 ? 56.722 35.860 12.021 1.00 34.24 31 ALA C O 1
ATOM 6065 N N . ALA C 1 53 ? 57.252 37.580 13.384 1.00 33.60 32 ALA C N 1
ATOM 6066 C CA . ALA C 1 53 ? 58.677 37.243 13.442 1.00 32.67 32 ALA C CA 1
ATOM 6067 C C . ALA C 1 53 ? 58.875 35.869 14.079 1.00 29.52 32 ALA C C 1
ATOM 6068 O O . ALA C 1 53 ? 59.649 35.044 13.588 1.00 32.33 32 ALA C O 1
ATOM 6070 N N . LEU C 1 54 ? 58.173 35.639 15.181 1.00 28.92 33 LEU C N 1
ATOM 6071 C CA . LEU C 1 54 ? 58.218 34.362 15.883 1.00 29.96 33 LEU C CA 1
ATOM 6072 C C . LEU C 1 54 ? 57.745 33.208 14.996 1.00 31.91 33 LEU C C 1
ATOM 6073 O O . LEU C 1 54 ? 58.367 32.143 14.955 1.00 32.18 33 LEU C O 1
ATOM 6078 N N . GLU C 1 55 ? 56.634 33.414 14.296 1.00 31.89 34 GLU C N 1
ATOM 6079 C CA . GLU C 1 55 ? 56.095 32.376 13.434 1.00 36.20 34 GLU C CA 1
ATOM 6080 C C . GLU C 1 55 ? 57.054 32.096 12.282 1.00 38.07 34 GLU C C 1
ATOM 6081 O O . GLU C 1 55 ? 57.216 30.948 11.874 1.00 39.68 34 GLU C O 1
ATOM 6087 N N . ALA C 1 56 ? 57.704 33.141 11.769 1.00 35.81 35 ALA C N 1
ATOM 6088 C CA . ALA C 1 56 ? 58.630 32.956 10.646 1.00 35.98 35 ALA C CA 1
ATOM 6089 C C . ALA C 1 56 ? 59.866 32.153 11.073 1.00 32.98 35 ALA C C 1
ATOM 6090 O O . ALA C 1 56 ? 60.342 31.292 10.326 1.00 32.45 35 ALA C O 1
ATOM 6092 N N . VAL C 1 57 ? 60.373 32.415 12.276 1.00 34.13 36 VAL C N 1
ATOM 6093 C CA . VAL C 1 57 ? 61.479 31.612 12.803 1.00 36.77 36 VAL C CA 1
ATOM 6094 C C . VAL C 1 57 ? 61.051 30.156 12.965 1.00 38.69 36 VAL C C 1
ATOM 6095 O O . VAL C 1 57 ? 61.804 29.236 12.647 1.00 39.36 36 VAL C O 1
ATOM 6099 N N . ALA C 1 58 ? 59.824 29.947 13.428 1.00 41.13 37 ALA C N 1
ATOM 6100 C CA . ALA C 1 58 ? 59.291 28.592 13.554 1.00 43.78 37 ALA C CA 1
ATOM 6101 C C . ALA C 1 58 ? 59.288 27.845 12.210 1.00 46.01 37 ALA C C 1
ATOM 6102 O O . ALA C 1 58 ? 59.768 26.709 12.119 1.00 49.74 37 ALA C O 1
ATOM 6104 N N . ARG C 1 59 ? 58.747 28.476 11.173 1.00 44.27 38 ARG C N 1
ATOM 6105 C CA . ARG C 1 59 ? 58.732 27.864 9.841 1.00 48.27 38 ARG C CA 1
ATOM 6106 C C . ARG C 1 59 ? 60.148 27.669 9.312 1.00 50.73 38 ARG C C 1
ATOM 6107 O O . ARG C 1 59 ? 60.449 26.670 8.658 1.00 56.74 38 ARG C O 1
ATOM 6115 N N . ALA C 1 60 ? 61.008 28.641 9.593 1.00 49.65 39 ALA C N 1
ATOM 6116 C CA . ALA C 1 60 ? 62.390 28.600 9.133 1.00 54.21 39 ALA C CA 1
ATOM 6117 C C . ALA C 1 60 ? 63.197 27.510 9.841 1.00 60.66 39 ALA C C 1
ATOM 6118 O O . ALA C 1 60 ? 64.239 27.089 9.341 1.00 64.07 39 ALA C O 1
ATOM 6120 N N . ILE C 1 61 ? 62.729 27.063 11.006 1.00 56.87 40 ILE C N 1
ATOM 6121 C CA . ILE C 1 61 ? 63.335 25.903 11.660 1.00 54.60 40 ILE C CA 1
ATOM 6122 C C . ILE C 1 61 ? 62.787 24.604 11.053 1.00 57.85 40 ILE C C 1
ATOM 6123 O O . ILE C 1 61 ? 63.521 23.623 10.891 1.00 60.26 40 ILE C O 1
ATOM 6128 N N . GLU C 1 62 ? 61.504 24.611 10.701 1.00 59.50 41 GLU C N 1
ATOM 6129 C CA . GLU C 1 62 ? 60.899 23.493 9.982 1.00 65.64 41 GLU C CA 1
ATOM 6130 C C . GLU C 1 62 ? 61.449 23.375 8.556 1.00 73.47 41 GLU C C 1
ATOM 6131 O O . GLU C 1 62 ? 61.562 24.370 7.840 1.00 74.35 41 GLU C O 1
ATOM 6137 N N . ARG C 1 63 ? 61.803 22.154 8.160 1.00 80.07 42 ARG C N 1
ATOM 6138 C CA . ARG C 1 63 ? 62.345 21.862 6.823 1.00 83.38 42 ARG C CA 1
ATOM 6139 C C . ARG C 1 63 ? 63.647 22.611 6.472 1.00 80.71 42 ARG C C 1
ATOM 6140 O O . ARG C 1 63 ? 64.182 22.457 5.374 1.00 82.45 42 ARG C O 1
ATOM 6142 N N . ASP C 1 64 ? 64.153 23.418 7.401 1.00 74.63 43 ASP C N 1
ATOM 6143 C CA . ASP C 1 64 ? 65.521 23.913 7.297 1.00 68.92 43 ASP C CA 1
ATOM 6144 C C . ASP C 1 64 ? 66.292 23.381 8.494 1.00 63.10 43 ASP C C 1
ATOM 6145 O O . ASP C 1 64 ? 67.337 23.913 8.883 1.00 58.88 43 ASP C O 1
ATOM 6147 N N . ALA C 1 65 ? 65.757 22.300 9.053 1.00 43.02 44 ALA C N 1
ATOM 6148 C CA . ALA C 1 65 ? 66.326 21.643 10.222 1.00 43.87 44 ALA C CA 1
ATOM 6149 C C . ALA C 1 65 ? 67.630 20.914 9.883 1.00 45.27 44 ALA C C 1
ATOM 6150 O O . ALA C 1 65 ? 68.452 20.646 10.766 1.00 43.71 44 ALA C O 1
ATOM 6152 N N . GLY C 1 66 ? 67.807 20.587 8.603 1.00 44.46 45 GLY C N 1
ATOM 6153 C CA . GLY C 1 66 ? 68.989 19.874 8.148 1.00 42.11 45 GLY C CA 1
ATOM 6154 C C . GLY C 1 66 ? 70.308 20.591 8.389 1.00 36.22 45 GLY C C 1
ATOM 6155 O O . GLY C 1 66 ? 71.289 19.972 8.806 1.00 38.61 45 GLY C O 1
ATOM 6156 N N . ALA C 1 67 ? 70.342 21.895 8.128 1.00 37.18 46 ALA C N 1
ATOM 6157 C CA . ALA C 1 67 ? 71.549 22.680 8.380 1.00 41.29 46 ALA C CA 1
ATOM 6158 C C . ALA C 1 67 ? 71.764 22.749 9.877 1.00 43.41 46 ALA C C 1
ATOM 6159 O O . ALA C 1 67 ? 72.890 22.669 10.363 1.00 46.82 46 ALA C O 1
ATOM 6161 N N . LEU C 1 68 ? 70.660 22.902 10.596 1.00 44.11 47 LEU C N 1
ATOM 6162 C CA . LEU C 1 68 ? 70.661 22.943 12.054 1.00 45.48 47 LEU C CA 1
ATOM 6163 C C . LEU C 1 68 ? 71.242 21.663 12.623 1.00 47.13 47 LEU C C 1
ATOM 6164 O O . LEU C 1 68 ? 72.127 21.692 13.482 1.00 45.93 47 LEU C O 1
ATOM 6169 N N . LYS C 1 69 ? 70.726 20.538 12.141 1.00 47.00 48 LYS C N 1
ATOM 6170 C CA . LYS C 1 69 ? 71.170 19.238 12.605 1.00 47.86 48 LYS C CA 1
ATOM 6171 C C . LYS C 1 69 ? 72.601 18.953 12.209 1.00 43.00 48 LYS C C 1
ATOM 6172 O O . LYS C 1 69 ? 73.337 18.306 12.954 1.00 40.38 48 LYS C O 1
ATOM 6178 N N . ALA C 1 70 ? 72.999 19.426 11.036 1.00 38.30 49 ALA C N 1
ATOM 6179 C CA . ALA C 1 70 ? 74.352 19.155 10.570 1.00 44.17 49 ALA C CA 1
ATOM 6180 C C . ALA C 1 70 ? 75.334 19.885 11.476 1.00 43.89 49 ALA C C 1
ATOM 6181 O O . ALA C 1 70 ? 76.321 19.310 11.938 1.00 44.60 49 ALA C O 1
ATOM 6183 N N . ALA C 1 71 ? 75.044 21.155 11.736 1.00 42.87 50 ALA C N 1
ATOM 6184 C CA . ALA C 1 71 ? 75.855 21.950 12.650 1.00 44.66 50 ALA C CA 1
ATOM 6185 C C . ALA C 1 71 ? 75.908 21.327 14.051 1.00 44.48 50 ALA C C 1
ATOM 6186 O O . ALA C 1 71 ? 76.985 21.175 14.626 1.00 47.46 50 ALA C O 1
ATOM 6188 N N . ASN C 1 72 ? 74.743 20.986 14.595 1.00 42.54 51 ASN C N 1
ATOM 6189 C CA . ASN C 1 72 ? 74.656 20.303 15.884 1.00 43.52 51 ASN C CA 1
ATOM 6190 C C . ASN C 1 72 ? 75.458 18.995 15.917 1.00 46.63 51 ASN C C 1
ATOM 6191 O O . ASN C 1 72 ? 76.122 18.701 16.910 1.00 51.41 51 ASN C O 1
ATOM 6196 N N . ALA C 1 73 ? 75.413 18.225 14.830 1.00 44.14 52 ALA C N 1
ATOM 6197 C CA . ALA C 1 73 ? 76.217 17.007 14.727 1.00 49.18 52 ALA C CA 1
ATOM 6198 C C . ALA C 1 73 ? 77.703 17.308 14.917 1.00 52.35 52 ALA C C 1
ATOM 6199 O O . ALA C 1 73 ? 78.435 16.533 15.545 1.00 52.70 52 ALA C O 1
ATOM 6201 N N . ARG C 1 74 ? 78.146 18.437 14.369 1.00 53.57 53 ARG C N 1
ATOM 6202 C CA . ARG C 1 74 ? 79.542 18.843 14.499 1.00 57.21 53 ARG C CA 1
ATOM 6203 C C . ARG C 1 74 ? 79.875 19.226 15.942 1.00 58.33 53 ARG C C 1
ATOM 6204 O O . ARG C 1 74 ? 80.939 18.865 16.453 1.00 60.20 53 ARG C O 1
ATOM 6212 N N . ASP C 1 75 ? 78.959 19.941 16.596 1.00 56.33 54 ASP C N 1
ATOM 6213 C CA . ASP C 1 75 ? 79.121 20.281 18.008 1.00 56.44 54 ASP C CA 1
ATOM 6214 C C . ASP C 1 75 ? 79.169 19.014 18.862 1.00 56.55 54 ASP C C 1
ATOM 6215 O O . ASP C 1 75 ? 80.058 18.854 19.697 1.00 57.28 54 ASP C O 1
ATOM 6220 N N . VAL C 1 76 ? 78.217 18.111 18.635 1.00 54.11 55 VAL C N 1
ATOM 6221 C CA . VAL C 1 76 ? 78.159 16.862 19.383 1.00 55.07 55 VAL C CA 1
ATOM 6222 C C . VAL C 1 76 ? 79.419 16.017 19.190 1.00 55.30 55 VAL C C 1
ATOM 6223 O O . VAL C 1 76 ? 79.862 15.348 20.119 1.00 58.56 55 VAL C O 1
ATOM 6225 N N . ALA C 1 77 ? 80.008 16.062 17.996 1.00 54.63 56 ALA C N 1
ATOM 6226 C CA . ALA C 1 77 ? 81.216 15.280 17.719 1.00 58.85 56 ALA C CA 1
ATOM 6227 C C . ALA C 1 77 ? 82.458 15.884 18.372 1.00 61.30 56 ALA C C 1
ATOM 6228 O O . ALA C 1 77 ? 83.274 15.157 18.952 1.00 63.93 56 ALA C O 1
ATOM 6230 N N . ARG C 1 78 ? 82.605 17.205 18.277 1.00 58.76 57 ARG C N 1
ATOM 6231 C CA . ARG C 1 78 ? 83.718 17.892 18.934 1.00 60.12 57 ARG C CA 1
ATOM 6232 C C . ARG C 1 78 ? 83.646 17.702 20.453 1.00 67.27 57 ARG C C 1
ATOM 6233 O O . ARG C 1 78 ? 84.675 17.667 21.140 1.00 70.55 57 ARG C O 1
ATOM 6235 N N . ALA C 1 79 ? 82.424 17.553 20.961 1.00 66.33 58 ALA C N 1
ATOM 6236 C CA . ALA C 1 79 ? 82.189 17.306 22.384 1.00 66.21 58 ALA C CA 1
ATOM 6237 C C . ALA C 1 79 ? 82.610 15.899 22.841 1.00 69.44 58 ALA C C 1
ATOM 6238 O O . ALA C 1 79 ? 83.370 15.761 23.803 1.00 70.00 58 ALA C O 1
ATOM 6240 N N . LYS C 1 80 ? 82.105 14.865 22.168 1.00 69.99 59 LYS C N 1
ATOM 6241 C CA . LYS C 1 80 ? 82.454 13.486 22.508 1.00 74.72 59 LYS C CA 1
ATOM 6242 C C . LYS C 1 80 ? 83.965 13.306 22.539 1.00 80.30 59 LYS C C 1
ATOM 6243 O O . LYS C 1 80 ? 84.511 12.763 23.499 1.00 83.80 59 LYS C O 1
ATOM 6249 N N . ASP C 1 81 ? 84.643 13.799 21.505 1.00 82.11 60 ASP C N 1
ATOM 6250 C CA . ASP C 1 81 ? 86.104 13.822 21.478 1.00 84.35 60 ASP C CA 1
ATOM 6251 C C . ASP C 1 81 ? 86.637 14.802 22.529 1.00 88.82 60 ASP C C 1
ATOM 6252 O O . ASP C 1 81 ? 87.453 15.673 22.228 1.00 91.79 60 ASP C O 1
ATOM 6254 N N . LYS C 1 82 ? 86.155 14.631 23.759 1.00 88.87 61 LYS C N 1
ATOM 6255 C CA . LYS C 1 82 ? 86.482 15.454 24.918 1.00 88.08 61 LYS C CA 1
ATOM 6256 C C . LYS C 1 82 ? 85.670 14.892 26.086 1.00 90.12 61 LYS C C 1
ATOM 6257 O O . LYS C 1 82 ? 86.169 14.795 27.207 1.00 92.51 61 LYS C O 1
ATOM 6259 N N . GLY C 1 83 ? 84.415 14.529 25.814 1.00 89.33 62 GLY C N 1
ATOM 6260 C CA . GLY C 1 83 ? 83.622 13.720 26.732 1.00 88.81 62 GLY C CA 1
ATOM 6261 C C . GLY C 1 83 ? 82.469 14.351 27.504 1.00 85.70 62 GLY C C 1
ATOM 6262 O O . GLY C 1 83 ? 82.366 15.580 27.584 1.00 85.31 62 GLY C O 1
ATOM 6263 N N . LEU C 1 84 ? 81.609 13.473 28.040 1.00 84.67 63 LEU C N 1
ATOM 6264 C CA . LEU C 1 84 ? 80.515 13.756 28.999 1.00 82.52 63 LEU C CA 1
ATOM 6265 C C . LEU C 1 84 ? 79.114 13.845 28.382 1.00 80.91 63 LEU C C 1
ATOM 6266 O O . LEU C 1 84 ? 78.181 13.173 28.831 1.00 80.44 63 LEU C O 1
ATOM 6268 N N . PHE C 1 88 ? 75.354 15.355 29.242 1.00 73.31 67 PHE C N 1
ATOM 6269 C CA . PHE C 1 88 ? 75.783 16.615 28.649 1.00 71.41 67 PHE C CA 1
ATOM 6270 C C . PHE C 1 88 ? 75.547 16.602 27.143 1.00 69.15 67 PHE C C 1
ATOM 6271 O O . PHE C 1 88 ? 74.999 17.550 26.585 1.00 67.34 67 PHE C O 1
ATOM 6279 N N . VAL C 1 89 ? 75.965 15.521 26.488 1.00 69.82 68 VAL C N 1
ATOM 6280 C CA . VAL C 1 89 ? 75.777 15.386 25.046 1.00 66.57 68 VAL C CA 1
ATOM 6281 C C . VAL C 1 89 ? 74.291 15.327 24.678 1.00 69.66 68 VAL C C 1
ATOM 6282 O O . VAL C 1 89 ? 73.868 15.924 23.686 1.00 71.58 68 VAL C O 1
ATOM 6284 N N . ASP C 1 90 ? 73.500 14.617 25.481 1.00 69.32 69 ASP C N 1
ATOM 6285 C CA . ASP C 1 90 ? 72.049 14.572 25.283 1.00 66.38 69 ASP C CA 1
ATOM 6286 C C . ASP C 1 90 ? 71.409 15.951 25.469 1.00 66.03 69 ASP C C 1
ATOM 6287 O O . ASP C 1 90 ? 70.458 16.301 24.767 1.00 65.06 69 ASP C O 1
ATOM 6289 N N . ARG C 1 91 ? 71.926 16.726 26.420 1.00 63.60 70 ARG C N 1
ATOM 6290 C CA . ARG C 1 91 ? 71.475 18.101 26.610 1.00 60.55 70 ARG C CA 1
ATOM 6291 C C . ARG C 1 91 ? 71.832 18.959 25.391 1.00 57.54 70 ARG C C 1
ATOM 6292 O O . ARG C 1 91 ? 71.049 19.812 24.959 1.00 53.76 70 ARG C O 1
ATOM 6294 N N . LEU C 1 92 ? 73.021 18.713 24.841 1.00 55.87 71 LEU C N 1
ATOM 6295 C CA . LEU C 1 92 ? 73.547 19.463 23.696 1.00 52.21 71 LEU C CA 1
ATOM 6296 C C . LEU C 1 92 ? 72.869 19.096 22.373 1.00 50.88 71 LEU C C 1
ATOM 6297 O O . LEU C 1 92 ? 72.806 19.907 21.447 1.00 47.46 71 LEU C O 1
ATOM 6302 N N . THR C 1 93 ? 72.366 17.868 22.299 1.00 52.41 72 THR C N 1
ATOM 6303 C CA . THR C 1 93 ? 71.835 17.304 21.061 1.00 53.75 72 THR C CA 1
ATOM 6304 C C . THR C 1 93 ? 70.449 17.834 20.680 1.00 56.48 72 THR C C 1
ATOM 6305 O O . THR C 1 93 ? 69.510 17.785 21.479 1.00 59.22 72 THR C O 1
ATOM 6309 N N . LEU C 1 94 ? 70.336 18.346 19.455 1.00 55.27 73 LEU C N 1
ATOM 6310 C CA . LEU C 1 94 ? 69.048 18.743 18.888 1.00 52.31 73 LEU C CA 1
ATOM 6311 C C . LEU C 1 94 ? 68.408 17.577 18.134 1.00 55.20 73 LEU C C 1
ATOM 6312 O O . LEU C 1 94 ? 68.564 17.455 16.917 1.00 57.53 73 LEU C O 1
ATOM 6317 N N . SER C 1 95 ? 67.696 16.718 18.858 1.00 55.08 74 SER C N 1
ATOM 6318 C CA . SER C 1 95 ? 66.917 15.647 18.240 1.00 53.74 74 SER C CA 1
ATOM 6319 C C . SER C 1 95 ? 65.671 16.225 17.573 1.00 51.91 74 SER C C 1
ATOM 6320 O O . SER C 1 95 ? 65.320 17.396 17.803 1.00 55.20 74 SER C O 1
ATOM 6323 N N . ASP C 1 96 ? 65.011 15.413 16.746 1.00 48.61 75 ASP C N 1
ATOM 6324 C CA . ASP C 1 96 ? 63.727 15.790 16.156 1.00 50.64 75 ASP C CA 1
ATOM 6325 C C . ASP C 1 96 ? 62.791 16.310 17.245 1.00 49.27 75 ASP C C 1
ATOM 6326 O O . ASP C 1 96 ? 62.054 17.278 17.041 1.00 50.39 75 ASP C O 1
ATOM 6331 N N . LYS C 1 97 ? 62.851 15.661 18.406 1.00 45.55 76 LYS C N 1
ATOM 6332 C CA . LYS C 1 97 ? 62.046 16.018 19.565 1.00 46.89 76 LYS C CA 1
ATOM 6333 C C . LYS C 1 97 ? 62.397 17.382 20.123 1.00 46.27 76 LYS C C 1
ATOM 6334 O O . LYS C 1 97 ? 61.517 18.138 20.528 1.00 47.80 76 LYS C O 1
ATOM 6340 N N . ALA C 1 98 ? 63.689 17.688 20.173 1.00 46.65 77 ALA C N 1
ATOM 6341 C CA . ALA C 1 98 ? 64.131 18.986 20.673 1.00 44.86 77 ALA C CA 1
ATOM 6342 C C . ALA C 1 98 ? 63.683 20.105 19.720 1.00 44.03 77 ALA C C 1
ATOM 6343 O O . ALA C 1 98 ? 63.249 21.169 20.159 1.00 43.71 77 ALA C O 1
ATOM 6345 N N . LEU C 1 99 ? 63.768 19.864 18.416 1.00 41.94 78 LEU C N 1
ATOM 6346 C CA . LEU C 1 99 ? 63.334 20.890 17.469 1.00 40.34 78 LEU C CA 1
ATOM 6347 C C . LEU C 1 99 ? 61.818 21.097 17.549 1.00 40.11 78 LEU C C 1
ATOM 6348 O O . LEU C 1 99 ? 61.320 22.219 17.436 1.00 41.91 78 LEU C O 1
ATOM 6353 N N . LYS C 1 100 ? 61.091 20.009 17.757 1.00 42.11 79 LYS C N 1
ATOM 6354 C CA . LYS C 1 100 ? 59.636 20.058 17.818 1.00 44.54 79 LYS C CA 1
ATOM 6355 C C . LYS C 1 100 ? 59.228 20.903 19.018 1.00 44.13 79 LYS C C 1
ATOM 6356 O O . LYS C 1 100 ? 58.349 21.769 18.929 1.00 43.13 79 LYS C O 1
ATOM 6362 N N . THR C 1 101 ? 59.899 20.665 20.136 1.00 44.84 80 THR C N 1
ATOM 6363 C CA . THR C 1 101 ? 59.662 21.424 21.354 1.00 44.88 80 THR C CA 1
ATOM 6364 C C . THR C 1 101 ? 59.974 22.894 21.134 1.00 45.34 80 THR C C 1
ATOM 6365 O O . THR C 1 101 ? 59.201 23.781 21.517 1.00 45.23 80 THR C O 1
ATOM 6369 N N . MET C 1 102 ? 61.119 23.137 20.511 1.00 44.44 81 MET C N 1
ATOM 6370 C CA . MET C 1 102 ? 61.602 24.487 20.250 1.00 44.87 81 MET C CA 1
ATOM 6371 C C . MET C 1 102 ? 60.612 25.272 19.371 1.00 40.95 81 MET C C 1
ATOM 6372 O O . MET C 1 102 ? 60.287 26.424 19.668 1.00 37.00 81 MET C O 1
ATOM 6377 N N . VAL C 1 103 ? 60.112 24.628 18.315 1.00 40.38 82 VAL C N 1
ATOM 6378 C CA . VAL C 1 103 ? 59.120 25.228 17.424 1.00 40.56 82 VAL C CA 1
ATOM 6379 C C . VAL C 1 103 ? 57.787 25.491 18.124 1.00 40.04 82 VAL C C 1
ATOM 6380 O O . VAL C 1 103 ? 57.182 26.556 17.956 1.00 41.91 82 VAL C O 1
ATOM 6384 N N . GLU C 1 104 ? 57.333 24.528 18.916 1.00 40.22 83 GLU C N 1
ATOM 6385 C CA . GLU C 1 104 ? 56.119 24.707 19.710 1.00 40.39 83 GLU C CA 1
ATOM 6386 C C . GLU C 1 104 ? 56.238 25.872 20.678 1.00 35.37 83 GLU C C 1
ATOM 6387 O O . GLU C 1 104 ? 55.271 26.600 20.897 1.00 36.27 83 GLU C O 1
ATOM 6393 N N . GLY C 1 105 ? 57.424 26.055 21.250 1.00 32.90 84 GLY C N 1
ATOM 6394 C CA . GLY C 1 105 ? 57.647 27.134 22.205 1.00 34.97 84 GLY C CA 1
ATOM 6395 C C . GLY C 1 105 ? 57.512 28.510 21.570 1.00 33.79 84 GLY C C 1
ATOM 6396 O O . GLY C 1 105 ? 56.866 29.410 22.130 1.00 29.29 84 GLY C O 1
ATOM 6397 N N . LEU C 1 106 ? 58.137 28.671 20.406 1.00 34.46 85 LEU C N 1
ATOM 6398 C CA . LEU C 1 106 ? 58.018 29.896 19.619 1.00 32.12 85 LEU C CA 1
ATOM 6399 C C . LEU C 1 106 ? 56.551 30.260 19.403 1.00 31.54 85 LEU C C 1
ATOM 6400 O O . LEU C 1 106 ? 56.146 31.410 19.606 1.00 29.84 85 LEU C O 1
ATOM 6405 N N . ARG C 1 107 ? 55.751 29.277 19.000 1.00 32.77 86 ARG C N 1
ATOM 6406 C CA . ARG C 1 107 ? 54.337 29.525 18.752 1.00 33.07 86 ARG C CA 1
ATOM 6407 C C . ARG C 1 107 ? 53.616 29.853 20.040 1.00 31.88 86 ARG C C 1
ATOM 6408 O O . ARG C 1 107 ? 52.786 30.749 20.062 1.00 35.73 86 ARG C O 1
ATOM 6416 N N . GLN C 1 108 ? 53.937 29.141 21.118 1.00 31.53 87 GLN C N 1
ATOM 6417 C CA . GLN C 1 108 ? 53.357 29.463 22.414 1.00 29.99 87 GLN C CA 1
ATOM 6418 C C . GLN C 1 108 ? 53.686 30.906 22.802 1.00 33.13 87 GLN C C 1
ATOM 6419 O O . GLN C 1 108 ? 52.815 31.635 23.276 1.00 36.68 87 GLN C O 1
ATOM 6421 N N . VAL C 1 109 ? 54.928 31.333 22.587 1.00 30.15 88 VAL C N 1
ATOM 6422 C CA . VAL C 1 109 ? 55.292 32.721 22.900 1.00 29.51 88 VAL C CA 1
ATOM 6423 C C . VAL C 1 109 ? 54.504 33.720 22.049 1.00 27.99 88 VAL C C 1
ATOM 6424 O O . VAL C 1 109 ? 54.116 34.799 22.516 1.00 27.38 88 VAL C O 1
ATOM 6428 N N . ALA C 1 110 ? 54.243 33.342 20.804 1.00 28.58 89 ALA C N 1
ATOM 6429 C CA . ALA C 1 110 ? 53.431 34.163 19.918 1.00 29.90 89 ALA C CA 1
ATOM 6430 C C . ALA C 1 110 ? 52.012 34.328 20.464 1.00 30.40 89 ALA C C 1
ATOM 6431 O O . ALA C 1 110 ? 51.377 35.359 20.241 1.00 30.88 89 ALA C O 1
ATOM 6433 N N . THR C 1 111 ? 51.507 33.310 21.162 1.00 28.32 90 THR C N 1
ATOM 6434 C CA . THR C 1 111 ? 50.130 33.369 21.655 1.00 29.67 90 THR C CA 1
ATOM 6435 C C . THR C 1 111 ? 49.990 34.233 22.901 1.00 29.58 90 THR C C 1
ATOM 6436 O O . THR C 1 111 ? 48.880 34.642 23.251 1.00 31.77 90 THR C O 1
ATOM 6440 N N . LEU C 1 112 ? 51.110 34.493 23.576 1.00 27.39 91 LEU C N 1
ATOM 6441 C CA . LEU C 1 112 ? 51.105 35.292 24.797 1.00 27.88 91 LEU C CA 1
ATOM 6442 C C . LEU C 1 112 ? 50.690 36.735 24.504 1.00 27.83 91 LEU C C 1
ATOM 6443 O O . LEU C 1 112 ? 51.054 37.278 23.477 1.00 27.07 91 LEU C O 1
ATOM 6448 N N . PRO C 1 113 ? 49.917 37.355 25.414 1.00 27.97 92 PRO C N 1
ATOM 6449 C CA . PRO C 1 113 ? 49.530 38.762 25.240 1.00 28.51 92 PRO C CA 1
ATOM 6450 C C . PRO C 1 113 ? 50.744 39.701 25.207 1.00 28.30 92 PRO C C 1
ATOM 6451 O O . PRO C 1 113 ? 51.718 39.481 25.924 1.00 27.00 92 PRO C O 1
ATOM 6455 N N . ASP C 1 114 ? 50.695 40.726 24.360 1.00 27.05 93 ASP C N 1
ATOM 6456 C CA . ASP C 1 114 ? 51.796 41.673 24.255 1.00 26.53 93 ASP C CA 1
ATOM 6457 C C . ASP C 1 114 ? 51.715 42.670 25.412 1.00 27.53 93 ASP C C 1
ATOM 6458 O O . ASP C 1 114 ? 50.732 43.407 25.524 1.00 31.99 93 ASP C O 1
ATOM 6463 N N . PRO C 1 115 ? 52.746 42.702 26.278 1.00 24.45 94 PRO C N 1
ATOM 6464 C CA . PRO C 1 115 ? 52.672 43.614 27.430 1.00 24.32 94 PRO C CA 1
ATOM 6465 C C . PRO C 1 115 ? 53.148 45.015 27.085 1.00 23.92 94 PRO C C 1
ATOM 6466 O O . PRO C 1 115 ? 52.961 45.935 27.875 1.00 25.94 94 PRO C O 1
ATOM 6470 N N . ILE C 1 116 ? 53.755 45.192 25.919 1.00 21.96 95 ILE C N 1
ATOM 6471 C CA . ILE C 1 116 ? 54.407 46.459 25.633 1.00 19.49 95 ILE C CA 1
ATOM 6472 C C . ILE C 1 116 ? 53.424 47.570 25.288 1.00 22.23 95 ILE C C 1
ATOM 6473 O O . ILE C 1 116 ? 52.487 47.368 24.514 1.00 24.42 95 ILE C O 1
ATOM 6478 N N . GLY C 1 117 ? 53.625 48.746 25.875 1.00 20.44 96 GLY C N 1
ATOM 6479 C CA . GLY C 1 117 ? 52.846 49.914 25.489 1.00 20.57 96 GLY C CA 1
ATOM 6480 C C . GLY C 1 117 ? 51.573 50.070 26.288 1.00 23.47 96 GLY C C 1
ATOM 6481 O O . GLY C 1 117 ? 50.831 51.049 26.115 1.00 27.07 96 GLY C O 1
ATOM 6482 N N . GLU C 1 118 ? 51.324 49.113 27.177 1.00 19.21 97 GLU C N 1
ATOM 6483 C CA . GLU C 1 118 ? 50.137 49.153 28.012 1.00 21.70 97 GLU C CA 1
ATOM 6484 C C . GLU C 1 118 ? 50.185 50.327 28.998 1.00 22.39 97 GLU C C 1
ATOM 6485 O O . GLU C 1 118 ? 51.185 50.550 29.676 1.00 20.61 97 GLU C O 1
ATOM 6491 N N . MET C 1 119 ? 49.099 51.083 29.059 1.00 25.15 98 MET C N 1
ATOM 6492 C CA . MET C 1 119 ? 49.015 52.217 29.961 1.00 22.12 98 MET C CA 1
ATOM 6493 C C . MET C 1 119 ? 48.021 51.853 31.030 1.00 22.31 98 MET C C 1
ATOM 6494 O O . MET C 1 119 ? 46.993 51.234 30.750 1.00 22.18 98 MET C O 1
ATOM 6499 N N . SER C 1 120 ? 48.347 52.209 32.264 1.00 21.09 99 SER C N 1
ATOM 6500 C CA . SER C 1 120 ? 47.532 51.830 33.404 1.00 27.44 99 SER C CA 1
ATOM 6501 C C . SER C 1 120 ? 47.388 52.971 34.410 1.00 23.14 99 SER C C 1
ATOM 6502 O O . SER C 1 120 ? 48.274 53.827 34.528 1.00 21.80 99 SER C O 1
ATOM 6505 N N . ASN C 1 121 ? 46.280 52.967 35.143 1.00 22.23 100 ASN C N 1
ATOM 6506 C CA . ASN C 1 121 ? 46.095 53.902 36.252 1.00 24.07 100 ASN C CA 1
ATOM 6507 C C . ASN C 1 121 ? 46.268 55.366 35.861 1.00 21.93 100 ASN C C 1
ATOM 6508 O O . ASN C 1 121 ? 46.881 56.137 36.592 1.00 21.11 100 ASN C O 1
ATOM 6513 N N . LEU C 1 122 ? 45.742 55.723 34.698 1.00 19.94 101 LEU C N 1
ATOM 6514 C CA . LEU C 1 122 ? 45.797 57.092 34.216 1.00 25.53 101 LEU C CA 1
ATOM 6515 C C . LEU C 1 122 ? 44.758 57.929 34.941 1.00 23.33 101 LEU C C 1
ATOM 6516 O O . LEU C 1 122 ? 43.597 57.998 34.508 1.00 25.34 101 LEU C O 1
ATOM 6521 N N . LYS C 1 123 ? 45.184 58.583 36.018 1.00 23.57 102 LYS C N 1
ATOM 6522 C CA . LYS C 1 123 ? 44.278 59.292 36.923 1.00 24.29 102 LYS C CA 1
ATOM 6523 C C . LYS C 1 123 ? 44.469 60.792 36.866 1.00 19.00 102 LYS C C 1
ATOM 6524 O O . LYS C 1 123 ? 45.603 61.271 36.839 1.00 21.25 102 LYS C O 1
ATOM 6530 N N . TYR C 1 124 ? 43.367 61.531 36.944 1.00 21.26 103 TYR C N 1
ATOM 6531 C CA . TYR C 1 124 ? 43.433 62.987 37.093 1.00 27.21 103 TYR C CA 1
ATOM 6532 C C . TYR C 1 124 ? 43.932 63.390 38.483 1.00 27.49 103 TYR C C 1
ATOM 6533 O O . TYR C 1 124 ? 43.589 62.761 39.484 1.00 22.13 103 TYR C O 1
ATOM 6542 N N . ARG C 1 125 ? 44.738 64.447 38.523 1.00 29.61 104 ARG C N 1
ATOM 6543 C CA . ARG C 1 125 ? 45.242 65.027 39.771 1.00 26.35 104 ARG C CA 1
ATOM 6544 C C . ARG C 1 125 ? 44.573 66.383 39.947 1.00 24.37 104 ARG C C 1
ATOM 6545 O O . ARG C 1 125 ? 44.079 66.941 38.971 1.00 22.84 104 ARG C O 1
ATOM 6553 N N . PRO C 1 126 ? 44.528 66.906 41.189 1.00 24.28 105 PRO C N 1
ATOM 6554 C CA . PRO C 1 126 ? 43.945 68.233 41.420 1.00 24.24 105 PRO C CA 1
ATOM 6555 C C . PRO C 1 126 ? 44.554 69.323 40.531 1.00 27.50 105 PRO C C 1
ATOM 6556 O O . PRO C 1 126 ? 43.832 70.240 40.123 1.00 24.84 105 PRO C O 1
ATOM 6560 N N . SER C 1 127 ? 45.842 69.205 40.206 1.00 24.68 106 SER C N 1
ATOM 6561 C CA . SER C 1 127 ? 46.517 70.200 39.361 1.00 26.03 106 SER C CA 1
ATOM 6562 C C . SER C 1 127 ? 45.947 70.227 37.958 1.00 27.52 106 SER C C 1
ATOM 6563 O O . SER C 1 127 ? 46.172 71.191 37.208 1.00 30.00 106 SER C O 1
ATOM 6566 N N . GLY C 1 128 ? 45.239 69.163 37.583 1.00 24.69 107 GLY C N 1
ATOM 6567 C CA . GLY C 1 128 ? 44.621 69.099 36.266 1.00 24.31 107 GLY C CA 1
ATOM 6568 C C . GLY C 1 128 ? 45.270 68.081 35.343 1.00 25.13 107 GLY C C 1
ATOM 6569 O O . GLY C 1 128 ? 44.666 67.639 34.350 1.00 20.86 107 GLY C O 1
ATOM 6570 N N . ILE C 1 129 ? 46.504 67.695 35.649 1.00 20.45 108 ILE C N 1
ATOM 6571 C CA . ILE C 1 129 ? 47.171 66.727 34.775 1.00 21.69 108 ILE C CA 1
ATOM 6572 C C . ILE C 1 129 ? 46.572 65.335 34.981 1.00 25.26 108 ILE C C 1
ATOM 6573 O O . ILE C 1 129 ? 45.907 65.078 35.986 1.00 24.75 108 ILE C O 1
ATOM 6578 N N . GLN C 1 130 ? 46.799 64.438 34.022 1.00 26.94 109 GLN C N 1
ATOM 6579 C CA . GLN C 1 130 ? 46.395 63.044 34.178 1.00 23.71 109 GLN C CA 1
ATOM 6580 C C . GLN C 1 130 ? 47.664 62.207 34.127 1.00 23.27 109 GLN C C 1
ATOM 6581 O O . GLN C 1 130 ? 48.401 62.241 33.140 1.00 23.61 109 GLN C O 1
ATOM 6587 N N . VAL C 1 131 ? 47.917 61.474 35.208 1.00 21.62 110 VAL C N 1
ATOM 6588 C CA . VAL C 1 131 ? 49.176 60.757 35.413 1.00 22.81 110 VAL C CA 1
ATOM 6589 C C . VAL C 1 131 ? 48.945 59.260 35.565 1.00 23.43 110 VAL C C 1
ATOM 6590 O O . VAL C 1 131 ? 48.123 58.829 36.383 1.00 20.00 110 VAL C O 1
ATOM 6594 N N . GLY C 1 132 ? 49.700 58.469 34.807 1.00 25.46 111 GLY C N 1
ATOM 6595 C CA . GLY C 1 132 ? 49.663 57.023 34.934 1.00 23.05 111 GLY C CA 1
ATOM 6596 C C . GLY C 1 132 ? 50.996 56.419 34.532 1.00 24.19 111 GLY C C 1
ATOM 6597 O O . GLY C 1 132 ? 52.014 57.121 34.511 1.00 24.20 111 GLY C O 1
ATOM 6598 N N . GLN C 1 133 ? 50.995 55.126 34.199 1.00 24.65 112 GLN C N 1
ATOM 6599 C CA . GLN C 1 133 ? 52.233 54.447 33.830 1.00 21.13 112 GLN C CA 1
ATOM 6600 C C . GLN C 1 133 ? 52.118 53.700 32.530 1.00 22.69 112 GLN C C 1
ATOM 6601 O O . GLN C 1 133 ? 51.036 53.254 32.153 1.00 21.02 112 GLN C O 1
ATOM 6607 N N . MET C 1 134 ? 53.246 53.563 31.845 1.00 21.60 113 MET C N 1
ATOM 6608 C CA . MET C 1 134 ? 53.289 52.774 30.634 1.00 21.98 113 MET C CA 1
ATOM 6609 C C . MET C 1 134 ? 54.323 51.666 30.809 1.00 24.74 113 MET C C 1
ATOM 6610 O O . MET C 1 134 ? 55.408 51.917 31.345 1.00 23.43 113 MET C O 1
ATOM 6615 N N . ARG C 1 135 ? 53.980 50.445 30.392 1.00 20.83 114 ARG C N 1
ATOM 6616 C CA . ARG C 1 135 ? 54.943 49.341 30.408 1.00 17.16 114 ARG C CA 1
ATOM 6617 C C . ARG C 1 135 ? 55.747 49.342 29.110 1.00 17.02 114 ARG C C 1
ATOM 6618 O O . ARG C 1 135 ? 55.185 49.308 28.013 1.00 20.98 114 ARG C O 1
ATOM 6626 N N . VAL C 1 136 ? 57.072 49.391 29.231 1.00 19.80 115 VAL C N 1
ATOM 6627 C CA . VAL C 1 136 ? 57.942 49.471 28.059 1.00 21.92 115 VAL C CA 1
ATOM 6628 C C . VAL C 1 136 ? 59.054 48.440 28.160 1.00 19.39 115 VAL C C 1
ATOM 6629 O O . VAL C 1 136 ? 59.285 47.910 29.243 1.00 17.97 115 VAL C O 1
ATOM 6633 N N . PRO C 1 137 ? 59.738 48.141 27.035 1.00 24.46 116 PRO C N 1
ATOM 6634 C CA . PRO C 1 137 ? 60.814 47.150 27.136 1.00 25.54 116 PRO C CA 1
ATOM 6635 C C . PRO C 1 137 ? 61.968 47.719 27.946 1.00 26.90 116 PRO C C 1
ATOM 6636 O O . PRO C 1 137 ? 62.067 48.938 28.096 1.00 30.49 116 PRO C O 1
ATOM 6640 N N . LEU C 1 138 ? 62.823 46.855 28.477 1.00 24.83 117 LEU C N 1
ATOM 6641 C CA . LEU C 1 138 ? 64.025 47.331 29.153 1.00 26.13 117 LEU C CA 1
ATOM 6642 C C . LEU C 1 138 ? 64.975 47.953 28.128 1.00 25.72 117 LEU C C 1
ATOM 6643 O O . LEU C 1 138 ? 65.670 48.914 28.429 1.00 30.12 117 LEU C O 1
ATOM 6648 N N . GLY C 1 139 ? 64.972 47.408 26.912 1.00 23.39 118 GLY C N 1
ATOM 6649 C CA . GLY C 1 139 ? 65.833 47.869 25.841 1.00 23.24 118 GLY C CA 1
ATOM 6650 C C . GLY C 1 139 ? 66.708 46.748 25.293 1.00 29.26 118 GLY C C 1
ATOM 6651 O O . GLY C 1 139 ? 66.408 46.163 24.240 1.00 30.29 118 GLY C O 1
ATOM 6652 N N . VAL C 1 140 ? 67.796 46.452 26.007 1.00 26.38 119 VAL C N 1
ATOM 6653 C CA . VAL C 1 140 ? 68.718 45.394 25.606 1.00 25.87 119 VAL C CA 1
ATOM 6654 C C . VAL C 1 140 ? 68.884 44.375 26.721 1.00 28.27 119 VAL C C 1
ATOM 6655 O O . VAL C 1 140 ? 69.242 44.746 27.840 1.00 29.49 119 VAL C O 1
ATOM 6659 N N . ILE C 1 141 ? 68.625 43.099 26.419 1.00 29.52 120 ILE C N 1
ATOM 6660 C CA . ILE C 1 141 ? 68.826 42.010 27.382 1.00 26.25 120 ILE C CA 1
ATOM 6661 C C . ILE C 1 141 ? 70.044 41.173 26.984 1.00 27.87 120 ILE C C 1
ATOM 6662 O O . ILE C 1 141 ? 70.188 40.789 25.819 1.00 26.57 120 ILE C O 1
ATOM 6667 N N . GLY C 1 142 ? 70.916 40.881 27.943 1.00 27.60 121 GLY C N 1
ATOM 6668 C CA . GLY C 1 142 ? 72.029 39.985 27.696 1.00 27.30 121 GLY C CA 1
ATOM 6669 C C . GLY C 1 142 ? 71.704 38.627 28.287 1.00 33.23 121 GLY C C 1
ATOM 6670 O O . GLY C 1 142 ? 71.391 38.512 29.482 1.00 36.24 121 GLY C O 1
ATOM 6671 N N . ILE C 1 143 ? 71.775 37.594 27.456 1.00 33.28 122 ILE C N 1
ATOM 6672 C CA . ILE C 1 143 ? 71.511 36.230 27.913 1.00 33.54 122 ILE C CA 1
ATOM 6673 C C . ILE C 1 143 ? 72.773 35.378 27.906 1.00 33.49 122 ILE C C 1
ATOM 6674 O O . ILE C 1 143 ? 73.424 35.239 26.875 1.00 35.02 122 ILE C O 1
ATOM 6679 N N . ILE C 1 144 ? 73.106 34.800 29.057 1.00 35.77 123 ILE C N 1
ATOM 6680 C CA . ILE C 1 144 ? 74.284 33.946 29.178 1.00 40.37 123 ILE C CA 1
ATOM 6681 C C . ILE C 1 144 ? 73.881 32.562 29.677 1.00 44.72 123 ILE C C 1
ATOM 6682 O O . ILE C 1 144 ? 73.281 32.426 30.752 1.00 45.15 123 ILE C O 1
ATOM 6687 N N . TYR C 1 145 ? 74.209 31.537 28.897 1.00 44.72 124 TYR C N 1
ATOM 6688 C CA . TYR C 1 145 ? 73.678 30.205 29.153 1.00 42.91 124 TYR C CA 1
ATOM 6689 C C . TYR C 1 145 ? 74.695 29.134 28.842 1.00 44.96 124 TYR C C 1
ATOM 6690 O O . TYR C 1 145 ? 75.812 29.433 28.397 1.00 43.94 124 TYR C O 1
ATOM 6699 N N . GLU C 1 146 ? 74.314 27.886 29.103 1.00 49.36 125 GLU C N 1
ATOM 6700 C CA . GLU C 1 146 ? 75.212 26.755 28.899 1.00 52.38 125 GLU C CA 1
ATOM 6701 C C . GLU C 1 146 ? 75.113 26.219 27.469 1.00 53.63 125 GLU C C 1
ATOM 6702 O O . GLU C 1 146 ? 75.047 26.991 26.509 1.00 56.28 125 GLU C O 1
ATOM 6704 N N . SER C 1 147 ? 75.099 24.900 27.323 1.00 52.34 126 SER C N 1
ATOM 6705 C CA . SER C 1 147 ? 75.140 24.305 25.994 1.00 51.26 126 SER C CA 1
ATOM 6706 C C . SER C 1 147 ? 73.881 23.528 25.632 1.00 49.30 126 SER C C 1
ATOM 6707 O O . SER C 1 147 ? 73.953 22.462 25.026 1.00 54.05 126 SER C O 1
ATOM 6710 N N . ARG C 1 148 ? 72.730 24.059 26.018 1.00 44.95 127 ARG C N 1
ATOM 6711 C CA . ARG C 1 148 ? 71.468 23.572 25.485 1.00 46.86 127 ARG C CA 1
ATOM 6712 C C . ARG C 1 148 ? 71.020 24.584 24.432 1.00 48.02 127 ARG C C 1
ATOM 6713 O O . ARG C 1 148 ? 70.540 25.668 24.773 1.00 50.72 127 ARG C O 1
ATOM 6715 N N . PRO C 1 149 ? 71.207 24.237 23.145 1.00 45.90 128 PRO C N 1
ATOM 6716 C CA . PRO C 1 149 ? 70.929 25.123 22.010 1.00 41.75 128 PRO C CA 1
ATOM 6717 C C . PRO C 1 149 ? 69.505 25.641 22.026 1.00 39.55 128 PRO C C 1
ATOM 6718 O O . PRO C 1 149 ? 69.264 26.749 21.539 1.00 36.53 128 PRO C O 1
ATOM 6722 N N . ASN C 1 150 ? 68.580 24.852 22.571 1.00 40.45 129 ASN C N 1
ATOM 6723 C CA . ASN C 1 150 ? 67.183 25.273 22.712 1.00 43.72 129 ASN C CA 1
ATOM 6724 C C . ASN C 1 150 ? 67.033 26.659 23.365 1.00 40.30 129 ASN C C 1
ATOM 6725 O O . ASN C 1 150 ? 66.212 27.474 22.927 1.00 35.14 129 ASN C O 1
ATOM 6727 N N . VAL C 1 151 ? 67.845 26.922 24.389 1.00 39.92 130 VAL C N 1
ATOM 6728 C CA . VAL C 1 151 ? 67.826 28.207 25.101 1.00 39.21 130 VAL C CA 1
ATOM 6729 C C . VAL C 1 151 ? 67.994 29.408 24.173 1.00 38.89 130 VAL C C 1
ATOM 6730 O O . VAL C 1 151 ? 67.369 30.453 24.390 1.00 44.66 130 VAL C O 1
ATOM 6734 N N . THR C 1 152 ? 68.806 29.253 23.127 1.00 37.28 131 THR C N 1
ATOM 6735 C CA . THR C 1 152 ? 68.995 30.322 22.137 1.00 42.49 131 THR C CA 1
ATOM 6736 C C . THR C 1 152 ? 67.664 30.874 21.603 1.00 43.79 131 THR C C 1
ATOM 6737 O O . THR C 1 152 ? 67.402 32.079 21.643 1.00 42.26 131 THR C O 1
ATOM 6741 N N . ILE C 1 153 ? 66.828 29.973 21.107 1.00 41.84 132 ILE C N 1
ATOM 6742 C CA . ILE C 1 153 ? 65.506 30.335 20.621 1.00 38.29 132 ILE C CA 1
ATOM 6743 C C . ILE C 1 153 ? 64.556 30.751 21.761 1.00 36.88 132 ILE C C 1
ATOM 6744 O O . ILE C 1 153 ? 63.853 31.755 21.659 1.00 35.71 132 ILE C O 1
ATOM 6749 N N . ASP C 1 154 ? 64.538 29.987 22.846 1.00 35.01 133 ASP C N 1
ATOM 6750 C CA . ASP C 1 154 ? 63.595 30.258 23.929 1.00 36.47 133 ASP C CA 1
ATOM 6751 C C . ASP C 1 154 ? 63.773 31.649 24.543 1.00 35.75 133 ASP C C 1
ATOM 6752 O O . ASP C 1 154 ? 62.801 32.388 24.702 1.00 36.52 133 ASP C O 1
ATOM 6757 N N . ALA C 1 155 ? 65.016 32.005 24.867 1.00 36.34 134 ALA C N 1
ATOM 6758 C CA . ALA C 1 155 ? 65.322 33.296 25.497 1.00 33.43 134 ALA C CA 1
ATOM 6759 C C . ALA C 1 155 ? 65.057 34.437 24.532 1.00 33.85 134 ALA C C 1
ATOM 6760 O O . ALA C 1 155 ? 64.463 35.457 24.897 1.00 34.04 134 ALA C O 1
ATOM 6762 N N . ALA C 1 156 ? 65.496 34.257 23.291 1.00 32.48 135 ALA C N 1
ATOM 6763 C CA . ALA C 1 156 ? 65.316 35.273 22.259 1.00 29.55 135 ALA C CA 1
ATOM 6764 C C . ALA C 1 156 ? 63.838 35.507 21.946 1.00 28.76 135 ALA C C 1
ATOM 6765 O O . ALA C 1 156 ? 63.418 36.643 21.710 1.00 24.42 135 ALA C O 1
ATOM 6767 N N . ALA C 1 157 ? 63.050 34.435 21.916 1.00 27.20 136 ALA C N 1
ATOM 6768 C CA . ALA C 1 157 ? 61.607 34.589 21.704 1.00 27.95 136 ALA C CA 1
ATOM 6769 C C . ALA C 1 157 ? 60.997 35.507 22.783 1.00 28.23 136 ALA C C 1
ATOM 6770 O O . ALA C 1 157 ? 60.255 36.446 22.476 1.00 27.88 136 ALA C O 1
ATOM 6772 N N . LEU C 1 158 ? 61.319 35.233 24.045 1.00 25.97 137 LEU C N 1
ATOM 6773 C CA . LEU C 1 158 ? 60.779 36.018 25.152 1.00 23.54 137 LEU C CA 1
ATOM 6774 C C . LEU C 1 158 ? 61.220 37.479 25.079 1.00 22.57 137 LEU C C 1
ATOM 6775 O O . LEU C 1 158 ? 60.390 38.396 25.165 1.00 23.85 137 LEU C O 1
ATOM 6780 N N . CYS C 1 159 ? 62.519 37.697 24.897 1.00 23.65 138 CYS C N 1
ATOM 6781 C CA . CYS C 1 159 ? 63.063 39.060 24.814 1.00 27.70 138 CYS C CA 1
ATOM 6782 C C . CYS C 1 159 ? 62.433 39.842 23.673 1.00 26.71 138 CYS C C 1
ATOM 6783 O O . CYS C 1 159 ? 62.032 41.002 23.829 1.00 28.22 138 CYS C O 1
ATOM 6786 N N . LEU C 1 160 ? 62.326 39.188 22.527 1.00 23.01 139 LEU C N 1
ATOM 6787 C CA . LEU C 1 160 ? 61.720 39.804 21.360 1.00 25.96 139 LEU C CA 1
ATOM 6788 C C . LEU C 1 160 ? 60.242 40.104 21.599 1.00 24.81 139 LEU C C 1
ATOM 6789 O O . LEU C 1 160 ? 59.763 41.185 21.262 1.00 25.01 139 LEU C O 1
ATOM 6794 N N . LYS C 1 161 ? 59.508 39.150 22.162 1.00 25.57 140 LYS C N 1
ATOM 6795 C CA . LYS C 1 161 ? 58.072 39.364 22.368 1.00 28.93 140 LYS C CA 1
ATOM 6796 C C . LYS C 1 161 ? 57.855 40.553 23.313 1.00 26.57 140 LYS C C 1
ATOM 6797 O O . LYS C 1 161 ? 56.928 41.345 23.138 1.00 27.35 140 LYS C O 1
ATOM 6803 N N . SER C 1 162 ? 58.748 40.689 24.288 1.00 20.68 141 SER C N 1
ATOM 6804 C CA . SER C 1 162 ? 58.687 41.802 25.227 1.00 22.09 141 SER C CA 1
ATOM 6805 C C . SER C 1 162 ? 59.401 43.039 24.679 1.00 23.74 141 SER C C 1
ATOM 6806 O O . SER C 1 162 ? 59.758 43.945 25.445 1.00 22.42 141 SER C O 1
ATOM 6809 N N . GLY C 1 163 ? 59.615 43.068 23.357 1.00 23.05 142 GLY C N 1
ATOM 6810 C CA . GLY C 1 163 ? 60.044 44.273 22.649 1.00 21.32 142 GLY C CA 1
ATOM 6811 C C . GLY C 1 163 ? 61.484 44.711 22.876 1.00 22.67 142 GLY C C 1
ATOM 6812 O O . GLY C 1 163 ? 61.823 45.875 22.635 1.00 19.99 142 GLY C O 1
ATOM 6813 N N . ASN C 1 164 ? 62.332 43.780 23.320 1.00 22.23 143 ASN C N 1
ATOM 6814 C CA . ASN C 1 164 ? 63.753 44.057 23.574 1.00 26.25 143 ASN C CA 1
ATOM 6815 C C . ASN C 1 164 ? 64.677 43.585 22.468 1.00 26.88 143 ASN C C 1
ATOM 6816 O O . ASN C 1 164 ? 64.374 42.614 21.775 1.00 26.53 143 ASN C O 1
ATOM 6821 N N . ALA C 1 165 ? 65.832 44.238 22.347 1.00 26.03 144 ALA C N 1
ATOM 6822 C CA . ALA C 1 165 ? 66.951 43.653 21.613 1.00 26.89 144 ALA C CA 1
ATOM 6823 C C . ALA C 1 165 ? 67.641 42.643 22.531 1.00 29.46 144 ALA C C 1
ATOM 6824 O O . ALA C 1 165 ? 67.624 42.798 23.764 1.00 26.21 144 ALA C O 1
ATOM 6826 N N . THR C 1 166 ? 68.244 41.610 21.946 1.00 31.81 145 THR C N 1
ATOM 6827 C CA . THR C 1 166 ? 68.939 40.598 22.745 1.00 32.00 145 THR C CA 1
ATOM 6828 C C . THR C 1 166 ? 70.376 40.394 22.299 1.00 30.59 145 THR C C 1
ATOM 6829 O O . THR C 1 166 ? 70.677 40.445 21.106 1.00 30.74 145 THR C O 1
ATOM 6833 N N . ILE C 1 167 ? 71.257 40.149 23.264 1.00 29.56 146 ILE C N 1
ATOM 6834 C CA . ILE C 1 167 ? 72.593 39.645 22.975 1.00 30.85 146 ILE C CA 1
ATOM 6835 C C . ILE C 1 167 ? 72.717 38.303 23.684 1.00 30.33 146 ILE C C 1
ATOM 6836 O O . ILE C 1 167 ? 72.498 38.224 24.896 1.00 32.00 146 ILE C O 1
ATOM 6841 N N . LEU C 1 168 ? 73.031 37.247 22.934 1.00 30.25 147 LEU C N 1
ATOM 6842 C CA . LEU C 1 168 ? 73.122 35.899 23.513 1.00 33.62 147 LEU C CA 1
ATOM 6843 C C . LEU C 1 168 ? 74.539 35.329 23.464 1.00 37.12 147 LEU C C 1
ATOM 6844 O O . LEU C 1 168 ? 75.163 35.279 22.403 1.00 37.89 147 LEU C O 1
ATOM 6849 N N . ARG C 1 169 ? 75.039 34.900 24.618 1.00 36.34 148 ARG C N 1
ATOM 6850 C CA . ARG C 1 169 ? 76.307 34.188 24.682 1.00 37.80 148 ARG C CA 1
ATOM 6851 C C . ARG C 1 169 ? 76.035 32.778 25.219 1.00 36.77 148 ARG C C 1
ATOM 6852 O O . ARG C 1 169 ? 75.828 32.588 26.422 1.00 35.64 148 ARG C O 1
ATOM 6860 N N . GLY C 1 170 ? 76.021 31.798 24.321 1.00 39.16 149 GLY C N 1
ATOM 6861 C CA . GLY C 1 170 ? 75.767 30.419 24.699 1.00 40.34 149 GLY C CA 1
ATOM 6862 C C . GLY C 1 170 ? 77.046 29.697 25.056 1.00 43.18 149 GLY C C 1
ATOM 6863 O O . GLY C 1 170 ? 78.136 30.255 24.924 1.00 45.77 149 GLY C O 1
ATOM 6864 N N . GLY C 1 171 ? 76.918 28.456 25.519 1.00 46.44 150 GLY C N 1
ATOM 6865 C CA . GLY C 1 171 ? 78.081 27.645 25.843 1.00 47.24 150 GLY C CA 1
ATOM 6866 C C . GLY C 1 171 ? 78.930 27.413 24.606 1.00 46.67 150 GLY C C 1
ATOM 6867 O O . GLY C 1 171 ? 78.392 27.305 23.503 1.00 42.97 150 GLY C O 1
ATOM 6868 N N . SER C 1 172 ? 80.245 27.333 24.785 1.00 51.57 151 SER C N 1
ATOM 6869 C CA . SER C 1 172 ? 81.168 27.239 23.659 1.00 54.61 151 SER C CA 1
ATOM 6870 C C . SER C 1 172 ? 81.053 25.907 22.924 1.00 52.52 151 SER C C 1
ATOM 6871 O O . SER C 1 172 ? 81.435 25.797 21.752 1.00 47.07 151 SER C O 1
ATOM 6874 N N . GLU C 1 173 ? 80.522 24.901 23.613 1.00 53.75 152 GLU C N 1
ATOM 6875 C CA . GLU C 1 173 ? 80.363 23.575 23.019 1.00 52.65 152 GLU C CA 1
ATOM 6876 C C . GLU C 1 173 ? 79.129 23.534 22.113 1.00 51.01 152 GLU C C 1
ATOM 6877 O O . GLU C 1 173 ? 78.938 22.585 21.351 1.00 50.29 152 GLU C O 1
ATOM 6879 N N . ALA C 1 174 ? 78.301 24.573 22.194 1.00 45.12 153 ALA C N 1
ATOM 6880 C CA . ALA C 1 174 ? 77.111 24.664 21.355 1.00 44.00 153 ALA C CA 1
ATOM 6881 C C . ALA C 1 174 ? 77.242 25.755 20.290 1.00 43.52 153 ALA C C 1
ATOM 6882 O O . ALA C 1 174 ? 76.250 26.129 19.663 1.00 45.02 153 ALA C O 1
ATOM 6884 N N . LEU C 1 175 ? 78.459 26.257 20.085 1.00 45.33 154 LEU C N 1
ATOM 6885 C CA . LEU C 1 175 ? 78.673 27.445 19.245 1.00 47.13 154 LEU C CA 1
ATOM 6886 C C . LEU C 1 175 ? 78.142 27.327 17.811 1.00 47.39 154 LEU C C 1
ATOM 6887 O O . LEU C 1 175 ? 77.511 28.257 17.310 1.00 47.61 154 LEU C O 1
ATOM 6892 N N . GLU C 1 176 ? 78.381 26.196 17.155 1.00 48.49 155 GLU C N 1
ATOM 6893 C CA . GLU C 1 176 ? 77.930 26.036 15.768 1.00 47.93 155 GLU C CA 1
ATOM 6894 C C . GLU C 1 176 ? 76.402 25.910 15.661 1.00 44.28 155 GLU C C 1
ATOM 6895 O O . GLU C 1 176 ? 75.777 26.519 14.786 1.00 42.07 155 GLU C O 1
ATOM 6901 N N . SER C 1 177 ? 75.805 25.139 16.566 1.00 43.23 156 SER C N 1
ATOM 6902 C CA . SER C 1 177 ? 74.349 25.060 16.671 1.00 39.36 156 SER C CA 1
ATOM 6903 C C . SER C 1 177 ? 73.737 26.440 16.892 1.00 36.07 156 SER C C 1
ATOM 6904 O O . SER C 1 177 ? 72.772 26.830 16.220 1.00 32.35 156 SER C O 1
ATOM 6907 N N . ASN C 1 178 ? 74.298 27.181 17.843 1.00 34.92 157 ASN C N 1
ATOM 6908 C CA . ASN C 1 178 ? 73.782 28.509 18.165 1.00 34.71 157 ASN C CA 1
ATOM 6909 C C . ASN C 1 178 ? 73.946 29.519 17.026 1.00 30.71 157 ASN C C 1
ATOM 6910 O O . ASN C 1 178 ? 73.062 30.343 16.781 1.00 30.16 157 ASN C O 1
ATOM 6915 N N . THR C 1 179 ? 75.077 29.446 16.334 1.00 39.04 158 THR C N 1
ATOM 6916 C CA . THR C 1 179 ? 75.288 30.246 15.132 1.00 40.67 158 THR C CA 1
ATOM 6917 C C . THR C 1 179 ? 74.264 29.875 14.061 1.00 41.48 158 THR C C 1
ATOM 6918 O O . THR C 1 179 ? 73.726 30.746 13.386 1.00 45.70 158 THR C O 1
ATOM 6922 N N . ALA C 1 180 ? 73.978 28.585 13.917 1.00 40.37 159 ALA C N 1
ATOM 6923 C CA . ALA C 1 180 ? 72.991 28.148 12.931 1.00 37.33 159 ALA C CA 1
ATOM 6924 C C . ALA C 1 180 ? 71.587 28.619 13.318 1.00 39.62 159 ALA C C 1
ATOM 6925 O O . ALA C 1 180 ? 70.795 29.023 12.460 1.00 45.24 159 ALA C O 1
ATOM 6927 N N . LEU C 1 181 ? 71.275 28.579 14.608 1.00 33.64 160 LEU C N 1
ATOM 6928 C CA . LEU C 1 181 ? 69.990 29.100 15.061 1.00 34.79 160 LEU C CA 1
ATOM 6929 C C . LEU C 1 181 ? 69.873 30.607 14.824 1.00 34.96 160 LEU C C 1
ATOM 6930 O O . LEU C 1 181 ? 68.795 31.104 14.466 1.00 34.23 160 LEU C O 1
ATOM 6935 N N . ALA C 1 182 ? 70.979 31.328 15.017 1.00 36.36 161 ALA C N 1
ATOM 6936 C CA . ALA C 1 182 ? 70.984 32.787 14.858 1.00 36.49 161 ALA C CA 1
ATOM 6937 C C . ALA C 1 182 ? 70.581 33.179 13.443 1.00 34.68 161 ALA C C 1
ATOM 6938 O O . ALA C 1 182 ? 69.869 34.165 13.241 1.00 35.81 161 ALA C O 1
ATOM 6940 N N . LYS C 1 183 ? 71.043 32.400 12.472 1.00 35.94 162 LYS C N 1
ATOM 6941 C CA . LYS C 1 183 ? 70.724 32.657 11.071 1.00 35.05 162 LYS C CA 1
ATOM 6942 C C . LYS C 1 183 ? 69.230 32.520 10.818 1.00 32.90 162 LYS C C 1
ATOM 6943 O O . LYS C 1 183 ? 68.645 33.323 10.091 1.00 36.34 162 LYS C O 1
ATOM 6945 N N . LEU C 1 184 ? 68.601 31.520 11.429 1.00 32.07 163 LEU C N 1
ATOM 6946 C CA . LEU C 1 184 ? 67.164 31.343 11.243 1.00 37.30 163 LEU C CA 1
ATOM 6947 C C . LEU C 1 184 ? 66.378 32.470 11.919 1.00 35.80 163 LEU C C 1
ATOM 6948 O O . LEU C 1 184 ? 65.360 32.931 11.405 1.00 34.70 163 LEU C O 1
ATOM 6953 N N . ILE C 1 185 ? 66.865 32.924 13.065 1.00 35.82 164 ILE C N 1
ATOM 6954 C CA . ILE C 1 185 ? 66.244 34.049 13.747 1.00 34.89 164 ILE C CA 1
ATOM 6955 C C . ILE C 1 185 ? 66.339 35.296 12.861 1.00 38.06 164 ILE C C 1
ATOM 6956 O O . ILE C 1 185 ? 65.363 36.034 12.710 1.00 33.54 164 ILE C O 1
ATOM 6961 N N . GLY C 1 186 ? 67.513 35.508 12.262 1.00 38.91 165 GLY C N 1
ATOM 6962 C CA . GLY C 1 186 ? 67.725 36.632 11.370 1.00 42.76 165 GLY C CA 1
ATOM 6963 C C . GLY C 1 186 ? 66.773 36.625 10.185 1.00 44.06 165 GLY C C 1
ATOM 6964 O O . GLY C 1 186 ? 66.312 37.683 9.745 1.00 46.22 165 GLY C O 1
ATOM 6965 N N . GLU C 1 187 ? 66.472 35.436 9.666 1.00 41.28 166 GLU C N 1
ATOM 6966 C CA . GLU C 1 187 ? 65.542 35.321 8.545 1.00 43.73 166 GLU C CA 1
ATOM 6967 C C . GLU C 1 187 ? 64.110 35.626 8.958 1.00 41.15 166 GLU C C 1
ATOM 6968 O O . GLU C 1 187 ? 63.389 36.300 8.232 1.00 40.48 166 GLU C O 1
ATOM 6974 N N . GLY C 1 188 ? 63.706 35.135 10.126 1.00 39.47 167 GLY C N 1
ATOM 6975 C CA . GLY C 1 188 ? 62.392 35.438 10.662 1.00 37.19 167 GLY C CA 1
ATOM 6976 C C . GLY C 1 188 ? 62.211 36.927 10.881 1.00 37.45 167 GLY C C 1
ATOM 6977 O O . GLY C 1 188 ? 61.177 37.496 10.522 1.00 36.16 167 GLY C O 1
ATOM 6978 N N . LEU C 1 189 ? 63.222 37.557 11.476 1.00 36.14 168 LEU C N 1
ATOM 6979 C CA . LEU C 1 189 ? 63.208 38.999 11.690 1.00 34.68 168 LEU C CA 1
ATOM 6980 C C . LEU C 1 189 ? 63.005 39.753 10.362 1.00 37.85 168 LEU C C 1
ATOM 6981 O O . LEU C 1 189 ? 62.112 40.597 10.241 1.00 37.58 168 LEU C O 1
ATOM 6986 N N . ALA C 1 190 ? 63.815 39.426 9.361 1.00 38.60 169 ALA C N 1
ATOM 6987 C CA . ALA C 1 190 ? 63.709 40.072 8.056 1.00 40.05 169 ALA C CA 1
ATOM 6988 C C . ALA C 1 190 ? 62.329 39.886 7.420 1.00 40.91 169 ALA C C 1
ATOM 6989 O O . ALA C 1 190 ? 61.809 40.799 6.774 1.00 40.57 169 ALA C O 1
ATOM 6991 N N . GLU C 1 191 ? 61.736 38.708 7.600 1.00 40.13 170 GLU C N 1
ATOM 6992 C CA . GLU C 1 191 ? 60.401 38.450 7.063 1.00 42.51 170 GLU C CA 1
ATOM 6993 C C . GLU C 1 191 ? 59.338 39.336 7.711 1.00 42.02 170 GLU C C 1
ATOM 6994 O O . GLU C 1 191 ? 58.314 39.625 7.103 1.00 43.10 170 GLU C O 1
ATOM 7000 N N . ALA C 1 192 ? 59.581 39.757 8.947 1.00 37.75 171 ALA C N 1
ATOM 7001 C CA . ALA C 1 192 ? 58.612 40.568 9.662 1.00 35.00 171 ALA C CA 1
ATOM 7002 C C . ALA C 1 192 ? 59.000 42.040 9.622 1.00 33.89 171 ALA C C 1
ATOM 7003 O O . ALA C 1 192 ? 58.355 42.875 10.258 1.00 35.09 171 ALA C O 1
ATOM 7005 N N . GLY C 1 193 ? 60.065 42.355 8.889 1.00 36.21 172 GLY C N 1
ATOM 7006 C CA . GLY C 1 193 ? 60.477 43.738 8.707 1.00 36.72 172 GLY C CA 1
ATOM 7007 C C . GLY C 1 193 ? 61.196 44.347 9.901 1.00 39.47 172 GLY C C 1
ATOM 7008 O O . GLY C 1 193 ? 61.278 45.572 10.027 1.00 40.85 172 GLY C O 1
ATOM 7009 N N . LEU C 1 194 ? 61.721 43.491 10.773 1.00 38.34 173 LEU C N 1
ATOM 7010 C CA . LEU C 1 194 ? 62.504 43.926 11.927 1.00 34.45 173 LEU C CA 1
ATOM 7011 C C . LEU C 1 194 ? 63.990 43.821 11.607 1.00 35.13 173 LEU C C 1
ATOM 7012 O O . LEU C 1 194 ? 64.391 42.977 10.805 1.00 37.45 173 LEU C O 1
ATOM 7017 N N . PRO C 1 195 ? 64.818 44.687 12.220 1.00 37.06 174 PRO C N 1
ATOM 7018 C CA . PRO C 1 195 ? 66.255 44.644 11.907 1.00 35.08 174 PRO C CA 1
ATOM 7019 C C . PRO C 1 195 ? 66.976 43.406 12.439 1.00 35.91 174 PRO C C 1
ATOM 7020 O O . PRO C 1 195 ? 66.649 42.887 13.514 1.00 32.13 174 PRO C O 1
ATOM 7024 N N . GLN C 1 196 ? 67.963 42.962 11.665 1.00 38.96 175 GLN C N 1
ATOM 7025 C CA . GLN C 1 196 ? 68.794 41.815 11.986 1.00 40.38 175 GLN C CA 1
ATOM 7026 C C . GLN C 1 196 ? 69.334 41.871 13.399 1.00 38.53 175 GLN C C 1
ATOM 7027 O O . GLN C 1 196 ? 69.349 40.858 14.105 1.00 33.31 175 GLN C O 1
ATOM 7033 N N . ASP C 1 197 ? 69.772 43.061 13.808 1.00 39.25 176 ASP C N 1
ATOM 7034 C CA . ASP C 1 197 ? 70.418 43.231 15.105 1.00 36.95 176 ASP C CA 1
ATOM 7035 C C . ASP C 1 197 ? 69.461 43.191 16.294 1.00 34.27 176 ASP C C 1
ATOM 7036 O O . ASP C 1 197 ? 69.886 43.343 17.438 1.00 38.35 176 ASP C O 1
ATOM 7041 N N . THR C 1 198 ? 68.175 42.981 16.038 1.00 29.41 177 THR C N 1
ATOM 7042 C CA . THR C 1 198 ? 67.239 42.730 17.140 1.00 29.29 177 THR C CA 1
ATOM 7043 C C . THR C 1 198 ? 67.738 41.558 17.984 1.00 31.90 177 THR C C 1
ATOM 7044 O O . THR C 1 198 ? 67.627 41.562 19.214 1.00 30.16 177 THR C O 1
ATOM 7048 N N . VAL C 1 199 ? 68.295 40.554 17.308 1.00 33.46 178 VAL C N 1
ATOM 7049 C CA . VAL C 1 199 ? 68.941 39.445 17.995 1.00 31.93 178 VAL C CA 1
ATOM 7050 C C . VAL C 1 199 ? 70.383 39.283 17.534 1.00 34.39 178 VAL C C 1
ATOM 7051 O O . VAL C 1 199 ? 70.648 39.171 16.338 1.00 34.70 178 VAL C O 1
ATOM 7055 N N . GLN C 1 200 ? 71.311 39.277 18.490 1.00 34.97 179 GLN C N 1
ATOM 7056 C CA . GLN C 1 200 ? 72.704 38.958 18.201 1.00 38.11 179 GLN C CA 1
ATOM 7057 C C . GLN C 1 200 ? 73.215 37.816 19.071 1.00 39.60 179 GLN C C 1
ATOM 7058 O O . GLN C 1 200 ? 73.089 37.852 20.302 1.00 39.97 179 GLN C O 1
ATOM 7064 N N . VAL C 1 201 ? 73.777 36.797 18.428 1.00 40.82 180 VAL C N 1
ATOM 7065 C CA . VAL C 1 201 ? 74.447 35.716 19.144 1.00 38.83 180 VAL C CA 1
ATOM 7066 C C . VAL C 1 201 ? 75.951 35.948 19.060 1.00 37.49 180 VAL C C 1
ATOM 7067 O O . VAL C 1 201 ? 76.472 36.200 17.971 1.00 39.47 180 VAL C O 1
ATOM 7071 N N . VAL C 1 202 ? 76.639 35.895 20.203 1.00 38.10 181 VAL C N 1
ATOM 7072 C CA . VAL C 1 202 ? 78.088 36.106 20.245 1.00 43.19 181 VAL C CA 1
ATOM 7073 C C . VAL C 1 202 ? 78.737 35.000 19.419 1.00 48.57 181 VAL C C 1
ATOM 7074 O O . VAL C 1 202 ? 78.483 33.819 19.655 1.00 48.16 181 VAL C O 1
ATOM 7078 N N . GLU C 1 203 ? 79.548 35.390 18.436 1.00 52.97 182 GLU C N 1
ATOM 7079 C CA . GLU C 1 203 ? 80.080 34.446 17.456 1.00 58.15 182 GLU C CA 1
ATOM 7080 C C . GLU C 1 203 ? 81.403 33.826 17.886 1.00 59.66 182 GLU C C 1
ATOM 7081 O O . GLU C 1 203 ? 81.868 32.870 17.273 1.00 61.83 182 GLU C O 1
ATOM 7087 N N . THR C 1 204 ? 82.006 34.375 18.937 1.00 59.17 183 THR C N 1
ATOM 7088 C CA . THR C 1 204 ? 83.257 33.839 19.472 1.00 54.95 183 THR C CA 1
ATOM 7089 C C . THR C 1 204 ? 83.022 33.029 20.749 1.00 56.01 183 THR C C 1
ATOM 7090 O O . THR C 1 204 ? 82.109 33.319 21.527 1.00 57.72 183 THR C O 1
ATOM 7094 N N . ALA C 1 205 ? 83.851 32.005 20.941 1.00 52.79 184 ALA C N 1
ATOM 7095 C CA . ALA C 1 205 ? 83.816 31.172 22.135 1.00 51.55 184 ALA C CA 1
ATOM 7096 C C . ALA C 1 205 ? 84.667 31.764 23.262 1.00 50.72 184 ALA C C 1
ATOM 7097 O O . ALA C 1 205 ? 84.592 31.306 24.411 1.00 47.59 184 ALA C O 1
ATOM 7099 N N . ASP C 1 206 ? 85.487 32.761 22.924 1.00 48.99 185 ASP C N 1
ATOM 7100 C CA . ASP C 1 206 ? 86.352 33.422 23.902 1.00 49.88 185 ASP C CA 1
ATOM 7101 C C . ASP C 1 206 ? 85.549 33.959 25.085 1.00 46.29 185 ASP C C 1
ATOM 7102 O O . ASP C 1 206 ? 84.677 34.823 24.933 1.00 44.93 185 ASP C O 1
ATOM 7107 N N . ARG C 1 207 ? 85.865 33.430 26.262 1.00 46.81 186 ARG C N 1
ATOM 7108 C CA . ARG C 1 207 ? 85.151 33.735 27.493 1.00 48.05 186 ARG C CA 1
ATOM 7109 C C . ARG C 1 207 ? 85.303 35.199 27.926 1.00 49.15 186 ARG C C 1
ATOM 7110 O O . ARG C 1 207 ? 84.453 35.728 28.648 1.00 48.91 186 ARG C O 1
ATOM 7118 N N . ALA C 1 208 ? 86.365 35.862 27.469 1.00 49.01 187 ALA C N 1
ATOM 7119 C CA . ALA C 1 208 ? 86.533 37.300 27.722 1.00 47.93 187 ALA C CA 1
ATOM 7120 C C . ALA C 1 208 ? 85.346 38.123 27.220 1.00 46.44 187 ALA C C 1
ATOM 7121 O O . ALA C 1 208 ? 85.135 39.251 27.664 1.00 46.59 187 ALA C O 1
ATOM 7123 N N . ALA C 1 209 ? 84.580 37.563 26.284 1.00 45.11 188 ALA C N 1
ATOM 7124 C CA . ALA C 1 209 ? 83.349 38.202 25.815 1.00 42.89 188 ALA C CA 1
ATOM 7125 C C . ALA C 1 209 ? 82.319 38.332 26.946 1.00 44.04 188 ALA C C 1
ATOM 7126 O O . ALA C 1 209 ? 81.561 39.310 27.012 1.00 41.64 188 ALA C O 1
ATOM 7128 N N . VAL C 1 210 ? 82.301 37.339 27.833 1.00 45.62 189 VAL C N 1
ATOM 7129 C CA . VAL C 1 210 ? 81.409 37.343 28.991 1.00 43.93 189 VAL C CA 1
ATOM 7130 C C . VAL C 1 210 ? 81.717 38.487 29.963 1.00 41.51 189 VAL C C 1
ATOM 7131 O O . VAL C 1 210 ? 80.804 39.159 30.446 1.00 41.05 189 VAL C O 1
ATOM 7135 N N . GLY C 1 211 ? 83.001 38.711 30.236 1.00 43.27 190 GLY C N 1
ATOM 7136 C CA . GLY C 1 211 ? 83.417 39.802 31.106 1.00 43.55 190 GLY C CA 1
ATOM 7137 C C . GLY C 1 211 ? 82.998 41.142 30.534 1.00 46.57 190 GLY C C 1
ATOM 7138 O O . GLY C 1 211 ? 82.581 42.039 31.268 1.00 47.96 190 GLY C O 1
ATOM 7139 N N . ARG C 1 212 ? 83.104 41.265 29.212 1.00 48.04 191 ARG C N 1
ATOM 7140 C CA . ARG C 1 212 ? 82.705 42.470 28.489 1.00 46.79 191 ARG C CA 1
ATOM 7141 C C . ARG C 1 212 ? 81.210 42.730 28.597 1.00 42.27 191 ARG C C 1
ATOM 7142 O O . ARG C 1 212 ? 80.774 43.841 28.919 1.00 39.89 191 ARG C O 1
ATOM 7150 N N . LEU C 1 213 ? 80.429 41.694 28.314 1.00 37.18 192 LEU C N 1
ATOM 7151 C CA . LEU C 1 213 ? 78.981 41.820 28.268 1.00 37.35 192 LEU C CA 1
ATOM 7152 C C . LEU C 1 213 ? 78.376 42.257 29.604 1.00 40.18 192 LEU C C 1
ATOM 7153 O O . LEU C 1 213 ? 77.469 43.092 29.635 1.00 38.86 192 LEU C O 1
ATOM 7158 N N . ILE C 1 214 ? 78.888 41.699 30.698 1.00 41.12 193 ILE C N 1
ATOM 7159 C CA . ILE C 1 214 ? 78.350 41.983 32.024 1.00 42.35 193 ILE C CA 1
ATOM 7160 C C . ILE C 1 214 ? 78.845 43.303 32.608 1.00 41.43 193 ILE C C 1
ATOM 7161 O O . ILE C 1 214 ? 78.417 43.707 33.684 1.00 42.01 193 ILE C O 1
ATOM 7166 N N . THR C 1 215 ? 79.761 43.960 31.903 1.00 42.22 194 THR C N 1
ATOM 7167 C CA . THR C 1 215 ? 80.282 45.254 32.344 1.00 39.80 194 THR C CA 1
ATOM 7168 C C . THR C 1 215 ? 79.890 46.380 31.381 1.00 43.02 194 THR C C 1
ATOM 7169 O O . THR C 1 215 ? 80.296 47.529 31.566 1.00 46.97 194 THR C O 1
ATOM 7173 N N . MET C 1 216 ? 79.087 46.047 30.372 1.00 38.26 195 MET C N 1
ATOM 7174 C CA . MET C 1 216 ? 78.717 47.005 29.327 1.00 37.77 195 MET C CA 1
ATOM 7175 C C . MET C 1 216 ? 77.451 47.776 29.694 1.00 35.53 195 MET C C 1
ATOM 7176 O O . MET C 1 216 ? 76.393 47.593 29.092 1.00 36.34 195 MET C O 1
ATOM 7181 N N . THR C 1 217 ? 77.569 48.657 30.675 1.00 39.22 196 THR C N 1
ATOM 7182 C CA . THR C 1 217 ? 76.402 49.329 31.239 1.00 39.26 196 THR C CA 1
ATOM 7183 C C . THR C 1 217 ? 75.727 50.338 30.296 1.00 40.69 196 THR C C 1
ATOM 7184 O O . THR C 1 217 ? 74.526 50.589 30.415 1.00 43.96 196 THR C O 1
ATOM 7188 N N . GLU C 1 218 ? 76.481 50.903 29.359 1.00 41.54 197 GLU C N 1
ATOM 7189 C CA . GLU C 1 218 ? 75.901 51.881 28.431 1.00 43.85 197 GLU C CA 1
ATOM 7190 C C . GLU C 1 218 ? 74.893 51.215 27.506 1.00 45.73 197 GLU C C 1
ATOM 7191 O O . GLU C 1 218 ? 73.903 51.826 27.106 1.00 48.60 197 GLU C O 1
ATOM 7193 N N . TYR C 1 219 ? 75.134 49.946 27.196 1.00 40.22 198 TYR C N 1
ATOM 7194 C CA . TYR C 1 219 ? 74.418 49.298 26.108 1.00 38.76 198 TYR C CA 1
ATOM 7195 C C . TYR C 1 219 ? 73.514 48.154 26.540 1.00 37.55 198 TYR C C 1
ATOM 7196 O O . TYR C 1 219 ? 72.655 47.733 25.773 1.00 40.43 198 TYR C O 1
ATOM 7205 N N . VAL C 1 220 ? 73.702 47.640 27.752 1.00 34.60 199 VAL C N 1
ATOM 7206 C CA . VAL C 1 220 ? 72.963 46.448 28.171 1.00 35.40 199 VAL C CA 1
ATOM 7207 C C . VAL C 1 220 ? 72.234 46.762 29.459 1.00 32.91 199 VAL C C 1
ATOM 7208 O O . VAL C 1 220 ? 72.822 47.336 30.367 1.00 35.26 199 VAL C O 1
ATOM 7212 N N . ASP C 1 221 ? 70.957 46.409 29.546 1.00 32.05 200 ASP C N 1
ATOM 7213 C CA . ASP C 1 221 ? 70.163 46.849 30.700 1.00 30.18 200 ASP C CA 1
ATOM 7214 C C . ASP C 1 221 ? 70.029 45.801 31.791 1.00 29.87 200 ASP C C 1
ATOM 7215 O O . ASP C 1 221 ? 69.887 46.136 32.963 1.00 30.27 200 ASP C O 1
ATOM 7220 N N . VAL C 1 222 ? 70.063 44.532 31.407 1.00 30.63 201 VAL C N 1
ATOM 7221 C CA . VAL C 1 222 ? 70.012 43.461 32.397 1.00 30.79 201 VAL C CA 1
ATOM 7222 C C . VAL C 1 222 ? 70.615 42.169 31.829 1.00 32.50 201 VAL C C 1
ATOM 7223 O O . VAL C 1 222 ? 70.549 41.908 30.616 1.00 33.15 201 VAL C O 1
ATOM 7227 N N . ILE C 1 223 ? 71.238 41.380 32.702 1.00 30.99 202 ILE C N 1
ATOM 7228 C CA . ILE C 1 223 ? 71.754 40.065 32.314 1.00 28.33 202 ILE C CA 1
ATOM 7229 C C . ILE C 1 223 ? 70.862 38.971 32.888 1.00 29.19 202 ILE C C 1
ATOM 7230 O O . ILE C 1 223 ? 70.477 39.033 34.053 1.00 28.91 202 ILE C O 1
ATOM 7235 N N . VAL C 1 224 ? 70.538 37.968 32.075 1.00 32.70 203 VAL C N 1
ATOM 7236 C CA . VAL C 1 224 ? 69.800 36.802 32.539 1.00 32.62 203 VAL C CA 1
ATOM 7237 C C . VAL C 1 224 ? 70.710 35.587 32.396 1.00 35.90 203 VAL C C 1
ATOM 7238 O O . VAL C 1 224 ? 70.787 34.985 31.325 1.00 36.34 203 VAL C O 1
ATOM 7242 N N . PRO C 1 225 ? 71.434 35.241 33.477 1.00 37.61 204 PRO C N 1
ATOM 7243 C CA . PRO C 1 225 ? 72.368 34.113 33.421 1.00 41.21 204 PRO C CA 1
ATOM 7244 C C . PRO C 1 225 ? 71.729 32.822 33.912 1.00 47.89 204 PRO C C 1
ATOM 7245 O O . PRO C 1 225 ? 71.031 32.809 34.926 1.00 51.52 204 PRO C O 1
ATOM 7249 N N . ARG C 1 226 ? 71.954 31.739 33.189 1.00 52.94 205 ARG C N 1
ATOM 7250 C CA . ARG C 1 226 ? 71.527 30.438 33.669 1.00 62.36 205 ARG C CA 1
ATOM 7251 C C . ARG C 1 226 ? 72.657 29.421 33.539 1.00 68.78 205 ARG C C 1
ATOM 7252 O O . ARG C 1 226 ? 73.399 29.418 32.553 1.00 68.81 205 ARG C O 1
ATOM 7260 N N . GLY C 1 227 ? 72.782 28.572 34.555 1.00 74.26 206 GLY C N 1
ATOM 7261 C CA . GLY C 1 227 ? 73.859 27.602 34.647 1.00 79.91 206 GLY C CA 1
ATOM 7262 C C . GLY C 1 227 ? 74.144 27.290 36.108 1.00 81.35 206 GLY C C 1
ATOM 7263 O O . GLY C 1 227 ? 73.432 27.758 36.997 1.00 79.27 206 GLY C O 1
ATOM 7264 N N . GLY C 1 228 ? 75.190 26.512 36.362 1.00 86.06 207 GLY C N 1
ATOM 7265 C CA . GLY C 1 228 ? 75.511 26.086 37.715 1.00 88.68 207 GLY C CA 1
ATOM 7266 C C . GLY C 1 228 ? 76.032 27.198 38.606 1.00 84.57 207 GLY C C 1
ATOM 7267 O O . GLY C 1 228 ? 76.319 28.298 38.133 1.00 79.56 207 GLY C O 1
ATOM 7268 N N . LYS C 1 229 ? 76.164 26.896 39.896 1.00 85.97 208 LYS C N 1
ATOM 7269 C CA . LYS C 1 229 ? 76.570 27.874 40.907 1.00 82.28 208 LYS C CA 1
ATOM 7270 C C . LYS C 1 229 ? 77.909 28.563 40.616 1.00 78.51 208 LYS C C 1
ATOM 7271 O O . LYS C 1 229 ? 78.047 29.772 40.825 1.00 73.27 208 LYS C O 1
ATOM 7273 N N . SER C 1 230 ? 78.888 27.791 40.145 1.00 80.77 209 SER C N 1
ATOM 7274 C CA . SER C 1 230 ? 80.226 28.315 39.867 1.00 80.11 209 SER C CA 1
ATOM 7275 C C . SER C 1 230 ? 80.209 29.412 38.799 1.00 78.01 209 SER C C 1
ATOM 7276 O O . SER C 1 230 ? 80.881 30.438 38.947 1.00 79.52 209 SER C O 1
ATOM 7278 N N . LEU C 1 231 ? 79.452 29.188 37.725 1.00 72.19 210 LEU C N 1
ATOM 7279 C CA . LEU C 1 231 ? 79.251 30.215 36.706 1.00 68.88 210 LEU C CA 1
ATOM 7280 C C . LEU C 1 231 ? 78.574 31.447 37.307 1.00 60.91 210 LEU C C 1
ATOM 7281 O O . LEU C 1 231 ? 79.105 32.558 37.245 1.00 57.03 210 LEU C O 1
ATOM 7283 N N . ILE C 1 232 ? 77.399 31.220 37.890 1.00 56.57 211 ILE C N 1
ATOM 7284 C CA . ILE C 1 232 ? 76.605 32.266 38.517 1.00 53.76 211 ILE C CA 1
ATOM 7285 C C . ILE C 1 232 ? 77.414 33.078 39.537 1.00 55.61 211 ILE C C 1
ATOM 7286 O O . ILE C 1 232 ? 77.302 34.302 39.579 1.00 54.72 211 ILE C O 1
ATOM 7291 N N . GLU C 1 233 ? 78.242 32.405 40.336 1.00 59.39 212 GLU C N 1
ATOM 7292 C CA . GLU C 1 233 ? 79.069 33.093 41.331 1.00 59.38 212 GLU C CA 1
ATOM 7293 C C . GLU C 1 233 ? 80.136 34.010 40.715 1.00 59.67 212 GLU C C 1
ATOM 7294 O O . GLU C 1 233 ? 80.281 35.159 41.133 1.00 60.79 212 GLU C O 1
ATOM 7296 N N . ARG C 1 234 ? 80.876 33.509 39.728 1.00 60.78 213 ARG C N 1
ATOM 7297 C CA . ARG C 1 234 ? 81.883 34.326 39.044 1.00 64.95 213 ARG C CA 1
ATOM 7298 C C . ARG C 1 234 ? 81.243 35.536 38.350 1.00 62.79 213 ARG C C 1
ATOM 7299 O O . ARG C 1 234 ? 81.795 36.640 38.361 1.00 62.10 213 ARG C O 1
ATOM 7301 N N . LEU C 1 235 ? 80.074 35.319 37.755 1.00 59.44 214 LEU C N 1
ATOM 7302 C CA . LEU C 1 235 ? 79.323 36.395 37.115 1.00 55.81 214 LEU C CA 1
ATOM 7303 C C . LEU C 1 235 ? 78.914 37.462 38.129 1.00 56.03 214 LEU C C 1
ATOM 7304 O O . LEU C 1 235 ? 79.057 38.659 37.874 1.00 55.23 214 LEU C O 1
ATOM 7309 N N . ILE C 1 236 ? 78.415 37.013 39.278 1.00 55.85 215 ILE C N 1
ATOM 7310 C CA . ILE C 1 236 ? 77.929 37.894 40.342 1.00 54.84 215 ILE C CA 1
ATOM 7311 C C . ILE C 1 236 ? 78.932 38.967 40.792 1.00 56.39 215 ILE C C 1
ATOM 7312 O O . ILE C 1 236 ? 78.576 40.141 40.893 1.00 60.30 215 ILE C O 1
ATOM 7317 N N . ASN C 1 237 ? 80.178 38.583 41.053 1.00 56.89 216 ASN C N 1
ATOM 7318 C CA . ASN C 1 237 ? 81.147 39.558 41.561 1.00 61.06 216 ASN C CA 1
ATOM 7319 C C . ASN C 1 237 ? 81.951 40.296 40.483 1.00 56.78 216 ASN C C 1
ATOM 7320 O O . ASN C 1 237 ? 82.794 41.131 40.799 1.00 60.94 216 ASN C O 1
ATOM 7325 N N . GLU C 1 238 ? 81.675 40.004 39.216 1.00 50.62 217 GLU C N 1
ATOM 7326 C CA . GLU C 1 238 ? 82.326 40.709 38.111 1.00 54.14 217 GLU C CA 1
ATOM 7327 C C . GLU C 1 238 ? 81.349 41.663 37.396 1.00 49.74 217 GLU C C 1
ATOM 7328 O O . GLU C 1 238 ? 81.758 42.656 36.797 1.00 51.82 217 GLU C O 1
ATOM 7334 N N . ALA C 1 239 ? 80.057 41.366 37.477 1.00 44.16 218 ALA C N 1
ATOM 7335 C CA . ALA C 1 239 ? 79.060 42.104 36.720 1.00 42.84 218 ALA C CA 1
ATOM 7336 C C . ALA C 1 239 ? 78.829 43.497 37.282 1.00 45.28 218 ALA C C 1
ATOM 7337 O O . ALA C 1 239 ? 78.819 43.696 38.495 1.00 47.95 218 ALA C O 1
ATOM 7339 N N . ARG C 1 240 ? 78.650 44.458 36.382 1.00 42.71 219 ARG C N 1
ATOM 7340 C CA . ARG C 1 240 ? 78.216 45.797 36.762 1.00 43.67 219 ARG C CA 1
ATOM 7341 C C . ARG C 1 240 ? 76.828 46.063 36.157 1.00 38.52 219 ARG C C 1
ATOM 7342 O O . ARG C 1 240 ? 76.101 46.951 36.599 1.00 40.10 219 ARG C O 1
ATOM 7344 N N . VAL C 1 241 ? 76.459 45.273 35.152 1.00 33.08 220 VAL C N 1
ATOM 7345 C CA . VAL C 1 241 ? 75.095 45.295 34.619 1.00 28.25 220 VAL C CA 1
ATOM 7346 C C . VAL C 1 241 ? 74.213 44.478 35.568 1.00 29.30 220 VAL C C 1
ATOM 7347 O O . VAL C 1 241 ? 74.628 43.411 36.030 1.00 28.02 220 VAL C O 1
ATOM 7351 N N . PRO C 1 242 ? 73.011 44.985 35.904 1.00 33.58 221 PRO C N 1
ATOM 7352 C CA . PRO C 1 242 ? 72.198 44.230 36.873 1.00 34.91 221 PRO C CA 1
ATOM 7353 C C . PRO C 1 242 ? 71.773 42.882 36.306 1.00 33.38 221 PRO C C 1
ATOM 7354 O O . PRO C 1 242 ? 71.740 42.713 35.081 1.00 31.41 221 PRO C O 1
ATOM 7358 N N . MET C 1 243 ? 71.485 41.928 37.186 1.00 32.49 222 MET C N 1
ATOM 7359 C CA . MET C 1 243 ? 71.145 40.584 36.753 1.00 35.90 222 MET C CA 1
ATOM 7360 C C . MET C 1 243 ? 69.829 40.097 37.357 1.00 38.12 222 MET C C 1
ATOM 7361 O O . MET C 1 243 ? 69.513 40.378 38.513 1.00 40.88 222 MET C O 1
ATOM 7366 N N . ILE C 1 244 ? 69.062 39.372 36.552 1.00 37.72 223 ILE C N 1
ATOM 7367 C CA . ILE C 1 244 ? 67.925 38.615 37.049 1.00 38.21 223 ILE C CA 1
ATOM 7368 C C . ILE C 1 244 ? 68.397 37.167 37.136 1.00 37.77 223 ILE C C 1
ATOM 7369 O O . ILE C 1 244 ? 68.633 36.530 36.108 1.00 35.96 223 ILE C O 1
ATOM 7374 N N . LYS C 1 245 ? 68.545 36.648 38.354 1.00 38.06 224 LYS C N 1
ATOM 7375 C CA . LYS C 1 245 ? 69.215 35.366 38.527 1.00 45.96 224 LYS C CA 1
ATOM 7376 C C . LYS C 1 245 ? 68.748 34.626 39.775 1.00 50.93 224 LYS C C 1
ATOM 7377 O O . LYS C 1 245 ? 68.116 35.210 40.673 1.00 44.91 224 LYS C O 1
ATOM 7383 N N . HIS C 1 246 ? 69.091 33.340 39.831 1.00 57.44 225 HIS C N 1
ATOM 7384 C CA . HIS C 1 246 ? 68.871 32.524 41.020 1.00 64.08 225 HIS C CA 1
ATOM 7385 C C . HIS C 1 246 ? 70.189 31.940 41.518 1.00 73.80 225 HIS C C 1
ATOM 7386 O O . HIS C 1 246 ? 70.796 31.091 40.861 1.00 66.95 225 HIS C O 1
ATOM 7388 N N . LEU C 1 247 ? 70.638 32.417 42.674 1.00 43.06 226 LEU C N 1
ATOM 7389 C CA . LEU C 1 247 ? 71.777 31.813 43.360 1.00 53.05 226 LEU C CA 1
ATOM 7390 C C . LEU C 1 247 ? 71.254 30.632 44.188 1.00 57.31 226 LEU C C 1
ATOM 7391 O O . LEU C 1 247 ? 70.570 30.828 45.198 1.00 60.22 226 LEU C O 1
ATOM 7393 N N . ASP C 1 248 ? 71.568 29.413 43.754 1.00 55.60 227 ASP C N 1
ATOM 7394 C CA . ASP C 1 248 ? 70.924 28.215 44.298 1.00 54.51 227 ASP C CA 1
ATOM 7395 C C . ASP C 1 248 ? 71.201 27.953 45.785 1.00 49.65 227 ASP C C 1
ATOM 7396 O O . ASP C 1 248 ? 72.038 28.617 46.413 1.00 53.00 227 ASP C O 1
ATOM 7401 N N . GLY C 1 249 ? 70.473 26.985 46.337 1.00 92.78 228 GLY C N 1
ATOM 7402 C CA . GLY C 1 249 ? 70.567 26.644 47.742 1.00 78.28 228 GLY C CA 1
ATOM 7403 C C . GLY C 1 249 ? 69.361 25.855 48.217 1.00 63.54 228 GLY C C 1
ATOM 7404 O O . GLY C 1 249 ? 68.600 25.294 47.416 1.00 58.47 228 GLY C O 1
ATOM 7405 N N . ILE C 1 250 ? 69.178 25.818 49.531 1.00 54.03 229 ILE C N 1
ATOM 7406 C CA . ILE C 1 250 ? 68.133 25.000 50.111 1.00 49.39 229 ILE C CA 1
ATOM 7407 C C . ILE C 1 250 ? 66.730 25.558 49.872 1.00 45.34 229 ILE C C 1
ATOM 7408 O O . ILE C 1 250 ? 66.482 26.744 50.075 1.00 41.07 229 ILE C O 1
ATOM 7410 N N . CYS C 1 251 ? 65.826 24.683 49.431 1.00 42.96 230 CYS C N 1
ATOM 7411 C CA . CYS C 1 251 ? 64.390 24.915 49.535 1.00 40.01 230 CYS C CA 1
ATOM 7412 C C . CYS C 1 251 ? 63.898 24.034 50.679 1.00 33.95 230 CYS C C 1
ATOM 7413 O O . CYS C 1 251 ? 64.390 22.918 50.860 1.00 33.96 230 CYS C O 1
ATOM 7416 N N . HIS C 1 252 ? 62.932 24.526 51.451 1.00 35.31 231 HIS C N 1
ATOM 7417 C CA . HIS C 1 252 ? 62.398 23.746 52.573 1.00 33.13 231 HIS C CA 1
ATOM 7418 C C . HIS C 1 252 ? 60.910 23.434 52.450 1.00 27.89 231 HIS C C 1
ATOM 7419 O O . HIS C 1 252 ? 60.130 24.213 51.897 1.00 32.81 231 HIS C O 1
ATOM 7426 N N . VAL C 1 253 ? 60.526 22.297 53.006 1.00 26.28 232 VAL C N 1
ATOM 7427 C CA . VAL C 1 253 ? 59.158 22.089 53.429 1.00 29.54 232 VAL C CA 1
ATOM 7428 C C . VAL C 1 253 ? 59.170 21.885 54.941 1.00 29.37 232 VAL C C 1
ATOM 7429 O O . VAL C 1 253 ? 59.881 21.019 55.456 1.00 31.16 232 VAL C O 1
ATOM 7433 N N . TYR C 1 254 ? 58.406 22.714 55.645 1.00 29.75 233 TYR C N 1
ATOM 7434 C CA . TYR C 1 254 ? 58.211 22.569 57.082 1.00 22.21 233 TYR C CA 1
ATOM 7435 C C . TYR C 1 254 ? 56.873 21.878 57.335 1.00 23.19 233 TYR C C 1
ATOM 7436 O O . TYR C 1 254 ? 55.812 22.376 56.937 1.00 24.07 233 TYR C O 1
ATOM 7445 N N . VAL C 1 255 ? 56.924 20.716 57.974 1.00 20.09 234 VAL C N 1
ATOM 7446 C CA . VAL C 1 255 ? 55.712 20.023 58.366 1.00 26.26 234 VAL C CA 1
ATOM 7447 C C . VAL C 1 255 ? 55.373 20.371 59.810 1.00 26.73 234 VAL C C 1
ATOM 7448 O O . VAL C 1 255 ? 56.055 19.933 60.740 1.00 26.97 234 VAL C O 1
ATOM 7452 N N . ASP C 1 256 ? 54.330 21.175 59.987 1.00 28.29 235 ASP C N 1
ATOM 7453 C CA . ASP C 1 256 ? 53.930 21.680 61.312 1.00 28.21 235 ASP C CA 1
ATOM 7454 C C . ASP C 1 256 ? 53.302 20.587 62.177 1.00 26.29 235 ASP C C 1
ATOM 7455 O O . ASP C 1 256 ? 52.837 19.578 61.646 1.00 24.02 235 ASP C O 1
ATOM 7460 N N . ASP C 1 257 ? 53.261 20.773 63.499 1.00 29.12 236 ASP C N 1
ATOM 7461 C CA . ASP C 1 257 ? 52.587 19.766 64.336 1.00 30.98 236 ASP C CA 1
ATOM 7462 C C . ASP C 1 257 ? 51.064 19.739 64.144 1.00 31.47 236 ASP C C 1
ATOM 7463 O O . ASP C 1 257 ? 50.414 18.778 64.532 1.00 32.00 236 ASP C O 1
ATOM 7468 N N . ARG C 1 258 ? 50.500 20.767 63.518 1.00 31.76 237 ARG C N 1
ATOM 7469 C CA . ARG C 1 258 ? 49.086 20.712 63.118 1.00 28.99 237 ARG C CA 1
ATOM 7470 C C . ARG C 1 258 ? 48.895 20.387 61.617 1.00 27.57 237 ARG C C 1
ATOM 7471 O O . ARG C 1 258 ? 47.845 20.655 61.026 1.00 28.62 237 ARG C O 1
ATOM 7479 N N . ALA C 1 259 ? 49.913 19.775 61.019 1.00 23.16 238 ALA C N 1
ATOM 7480 C CA . ALA C 1 259 ? 49.820 19.297 59.643 1.00 25.59 238 ALA C CA 1
ATOM 7481 C C . ALA C 1 259 ? 48.829 18.148 59.503 1.00 28.82 238 ALA C C 1
ATOM 7482 O O . ALA C 1 259 ? 48.591 17.383 60.441 1.00 22.60 238 ALA C O 1
ATOM 7484 N N . SER C 1 260 ? 48.256 18.020 58.314 1.00 29.77 239 SER C N 1
ATOM 7485 C CA . SER C 1 260 ? 47.532 16.813 57.960 1.00 27.88 239 SER C CA 1
ATOM 7486 C C . SER C 1 260 ? 48.591 15.835 57.453 1.00 30.04 239 SER C C 1
ATOM 7487 O O . SER C 1 260 ? 49.354 16.173 56.536 1.00 29.93 239 SER C O 1
ATOM 7490 N N . VAL C 1 261 ? 48.660 14.644 58.052 1.00 24.16 240 VAL C N 1
ATOM 7491 C CA . VAL C 1 261 ? 49.636 13.650 57.625 1.00 23.54 240 VAL C CA 1
ATOM 7492 C C . VAL C 1 261 ? 49.419 13.338 56.147 1.00 25.96 240 VAL C C 1
ATOM 7493 O O . VAL C 1 261 ? 50.374 13.234 55.383 1.00 31.84 240 VAL C O 1
ATOM 7497 N N . THR C 1 262 ? 48.155 13.230 55.742 1.00 27.24 241 THR C N 1
ATOM 7498 C CA . THR C 1 262 ? 47.801 12.958 54.349 1.00 29.39 241 THR C CA 1
ATOM 7499 C C . THR C 1 262 ? 48.353 14.025 53.395 1.00 28.21 241 THR C C 1
ATOM 7500 O O . THR C 1 262 ? 48.944 13.698 52.361 1.00 32.04 241 THR C O 1
ATOM 7504 N N . LYS C 1 263 ? 48.154 15.295 53.732 1.00 22.61 242 LYS C N 1
ATOM 7505 C CA . LYS C 1 263 ? 48.687 16.377 52.906 1.00 26.67 242 LYS C CA 1
ATOM 7506 C C . LYS C 1 263 ? 50.217 16.382 52.905 1.00 23.94 242 LYS C C 1
ATOM 7507 O O . LYS C 1 263 ? 50.844 16.691 51.887 1.00 24.72 242 LYS C O 1
ATOM 7513 N N . ALA C 1 264 ? 50.813 16.059 54.047 1.00 20.08 243 ALA C N 1
ATOM 7514 C CA . ALA C 1 264 ? 52.276 16.024 54.152 1.00 25.90 243 ALA C CA 1
ATOM 7515 C C . ALA C 1 264 ? 52.860 15.020 53.160 1.00 30.25 243 ALA C C 1
ATOM 7516 O O . ALA C 1 264 ? 53.819 15.315 52.442 1.00 32.64 243 ALA C O 1
ATOM 7518 N N . LEU C 1 265 ? 52.248 13.841 53.102 1.00 28.99 244 LEU C N 1
ATOM 7519 C CA . LEU C 1 265 ? 52.672 12.802 52.180 1.00 31.47 244 LEU C CA 1
ATOM 7520 C C . LEU C 1 265 ? 52.514 13.204 50.709 1.00 34.16 244 LEU C C 1
ATOM 7521 O O . LEU C 1 265 ? 53.404 12.948 49.904 1.00 39.44 244 LEU C O 1
ATOM 7526 N N . THR C 1 266 ? 51.403 13.840 50.351 1.00 31.57 245 THR C N 1
ATOM 7527 C CA . THR C 1 266 ? 51.204 14.258 48.956 1.00 32.80 245 THR C CA 1
ATOM 7528 C C . THR C 1 266 ? 52.050 15.490 48.595 1.00 33.52 245 THR C C 1
ATOM 7529 O O . THR C 1 266 ? 52.546 15.606 47.486 1.00 37.47 245 THR C O 1
ATOM 7533 N N . VAL C 1 267 ? 52.204 16.408 49.540 1.00 34.67 246 VAL C N 1
ATOM 7534 C CA . VAL C 1 267 ? 53.014 17.605 49.318 1.00 39.78 246 VAL C CA 1
ATOM 7535 C C . VAL C 1 267 ? 54.500 17.282 49.269 1.00 40.29 246 VAL C C 1
ATOM 7536 O O . VAL C 1 267 ? 55.199 17.716 48.350 1.00 39.31 246 VAL C O 1
ATOM 7540 N N . CYS C 1 268 ? 54.978 16.539 50.272 1.00 38.35 247 CYS C N 1
ATOM 7541 C CA . CYS C 1 268 ? 56.409 16.277 50.418 1.00 38.08 247 CYS C CA 1
ATOM 7542 C C . CYS C 1 268 ? 56.898 15.144 49.527 1.00 48.11 247 CYS C C 1
ATOM 7543 O O . CYS C 1 268 ? 57.912 14.526 49.838 1.00 54.25 247 CYS C O 1
ATOM 7546 N N . ASP C 1 269 ? 56.192 14.873 48.429 1.00 49.93 248 ASP C N 1
ATOM 7547 C CA . ASP C 1 269 ? 56.596 13.830 47.487 1.00 52.74 248 ASP C CA 1
ATOM 7548 C C . ASP C 1 269 ? 57.060 14.428 46.159 1.00 57.89 248 ASP C C 1
ATOM 7549 O O . ASP C 1 269 ? 58.193 14.895 46.034 1.00 61.05 248 ASP C O 1
ATOM 7554 N N . CYS C 1 279 ? 65.650 23.170 40.731 1.00 83.62 258 CYS C N 1
ATOM 7555 C CA . CYS C 1 279 ? 65.872 24.346 41.570 1.00 83.09 258 CYS C CA 1
ATOM 7556 C C . CYS C 1 279 ? 64.856 24.443 42.711 1.00 79.78 258 CYS C C 1
ATOM 7557 O O . CYS C 1 279 ? 65.186 24.891 43.812 1.00 78.77 258 CYS C O 1
ATOM 7560 N N . ASN C 1 280 ? 63.625 24.015 42.442 1.00 77.93 259 ASN C N 1
ATOM 7561 C CA . ASN C 1 280 ? 62.529 24.143 43.403 1.00 72.69 259 ASN C CA 1
ATOM 7562 C C . ASN C 1 280 ? 62.146 22.838 44.103 1.00 70.55 259 ASN C C 1
ATOM 7563 O O . ASN C 1 280 ? 61.023 22.700 44.590 1.00 69.23 259 ASN C O 1
ATOM 7568 N N . THR C 1 281 ? 63.084 21.891 44.151 1.00 70.55 260 THR C N 1
ATOM 7569 C CA . THR C 1 281 ? 62.878 20.598 44.808 1.00 64.36 260 THR C CA 1
ATOM 7570 C C . THR C 1 281 ? 63.129 20.715 46.313 1.00 56.87 260 THR C C 1
ATOM 7571 O O . THR C 1 281 ? 64.025 21.450 46.735 1.00 57.88 260 THR C O 1
ATOM 7575 N N . MET C 1 282 ? 62.355 20.011 47.134 1.00 53.09 261 MET C N 1
ATOM 7576 C CA . MET C 1 282 ? 62.633 20.053 48.571 1.00 50.37 261 MET C CA 1
ATOM 7577 C C . MET C 1 282 ? 64.008 19.469 48.869 1.00 54.87 261 MET C C 1
ATOM 7578 O O . MET C 1 282 ? 64.246 18.282 48.649 1.00 56.54 261 MET C O 1
ATOM 7583 N N . GLU C 1 283 ? 64.916 20.315 49.346 1.00 56.01 262 GLU C N 1
ATOM 7584 C CA . GLU C 1 283 ? 66.254 19.869 49.696 1.00 56.93 262 GLU C CA 1
ATOM 7585 C C . GLU C 1 283 ? 66.248 19.473 51.157 1.00 49.67 262 GLU C C 1
ATOM 7586 O O . GLU C 1 283 ? 66.801 18.436 51.526 1.00 53.13 262 GLU C O 1
ATOM 7592 N N . THR C 1 284 ? 65.609 20.298 51.985 1.00 41.58 263 THR C N 1
ATOM 7593 C CA . THR C 1 284 ? 65.547 20.048 53.425 1.00 37.33 263 THR C CA 1
ATOM 7594 C C . THR C 1 284 ? 64.111 19.855 53.915 1.00 36.34 263 THR C C 1
ATOM 7595 O O . THR C 1 284 ? 63.208 20.637 53.592 1.00 37.60 263 THR C O 1
ATOM 7599 N N . LEU C 1 285 ? 63.903 18.817 54.712 1.00 30.29 264 LEU C N 1
ATOM 7600 C CA . LEU C 1 285 ? 62.620 18.627 55.370 1.00 30.38 264 LEU C CA 1
ATOM 7601 C C . LEU C 1 285 ? 62.740 19.039 56.839 1.00 30.79 264 LEU C C 1
ATOM 7602 O O . LEU C 1 285 ? 63.497 18.438 57.592 1.00 33.05 264 LEU C O 1
ATOM 7607 N N . LEU C 1 286 ? 62.009 20.073 57.239 1.00 31.65 265 LEU C N 1
ATOM 7608 C CA . LEU C 1 286 ? 61.900 20.426 58.655 1.00 29.13 265 LEU C CA 1
ATOM 7609 C C . LEU C 1 286 ? 60.608 19.858 59.226 1.00 28.30 265 LEU C C 1
ATOM 7610 O O . LEU C 1 286 ? 59.526 20.067 58.662 1.00 25.19 265 LEU C O 1
ATOM 7615 N N . VAL C 1 287 ? 60.711 19.120 60.333 1.00 30.95 266 VAL C N 1
ATOM 7616 C CA . VAL C 1 287 ? 59.529 18.501 60.929 1.00 28.28 266 VAL C CA 1
ATOM 7617 C C . VAL C 1 287 ? 59.368 18.937 62.378 1.00 30.25 266 VAL C C 1
ATOM 7618 O O . VAL C 1 287 ? 60.307 18.848 63.163 1.00 28.98 266 VAL C O 1
ATOM 7622 N N . ALA C 1 288 ? 58.174 19.409 62.731 1.00 29.93 267 ALA C N 1
ATOM 7623 C CA . ALA C 1 288 ? 57.885 19.757 64.119 1.00 28.77 267 ALA C CA 1
ATOM 7624 C C . ALA C 1 288 ? 57.995 18.513 65.016 1.00 28.33 267 ALA C C 1
ATOM 7625 O O . ALA C 1 288 ? 57.520 17.424 64.653 1.00 23.19 267 ALA C O 1
ATOM 7627 N N . ARG C 1 289 ? 58.631 18.692 66.171 1.00 30.42 268 ARG C N 1
ATOM 7628 C CA . ARG C 1 289 ? 58.864 17.629 67.147 1.00 33.45 268 ARG C CA 1
ATOM 7629 C C . ARG C 1 289 ? 57.617 16.795 67.453 1.00 36.36 268 ARG C C 1
ATOM 7630 O O . ARG C 1 289 ? 57.662 15.560 67.412 1.00 38.85 268 ARG C O 1
ATOM 7638 N N . GLY C 1 290 ? 56.505 17.469 67.742 1.00 35.84 269 GLY C N 1
ATOM 7639 C CA . GLY C 1 290 ? 55.275 16.797 68.122 1.00 34.90 269 GLY C CA 1
ATOM 7640 C C . GLY C 1 290 ? 54.723 15.817 67.104 1.00 36.17 269 GLY C C 1
ATOM 7641 O O . GLY C 1 290 ? 54.079 14.832 67.473 1.00 34.67 269 GLY C O 1
ATOM 7642 N N . ILE C 1 291 ? 54.977 16.069 65.822 1.00 33.84 270 ILE C N 1
ATOM 7643 C CA . ILE C 1 291 ? 54.407 15.230 64.776 1.00 32.00 270 ILE C CA 1
ATOM 7644 C C . ILE C 1 291 ? 55.434 14.299 64.099 1.00 28.99 270 ILE C C 1
ATOM 7645 O O . ILE C 1 291 ? 55.079 13.504 63.240 1.00 30.50 270 ILE C O 1
ATOM 7650 N N . ALA C 1 292 ? 56.700 14.395 64.495 1.00 26.00 271 ALA C N 1
ATOM 7651 C CA . ALA C 1 292 ? 57.759 13.611 63.855 1.00 26.77 271 ALA C CA 1
ATOM 7652 C C . ALA C 1 292 ? 57.507 12.089 63.710 1.00 28.13 271 ALA C C 1
ATOM 7653 O O . ALA C 1 292 ? 57.662 11.554 62.609 1.00 26.52 271 ALA C O 1
ATOM 7655 N N . PRO C 1 293 ? 57.125 11.393 64.804 1.00 29.67 272 PRO C N 1
ATOM 7656 C CA . PRO C 1 293 ? 56.920 9.950 64.629 1.00 38.15 272 PRO C CA 1
ATOM 7657 C C . PRO C 1 293 ? 55.867 9.661 63.559 1.00 43.02 272 PRO C C 1
ATOM 7658 O O . PRO C 1 293 ? 56.104 8.846 62.657 1.00 43.51 272 PRO C O 1
ATOM 7662 N N . ALA C 1 294 ? 54.738 10.362 63.642 1.00 38.08 273 ALA C N 1
ATOM 7663 C CA . ALA C 1 294 ? 53.604 10.094 62.771 1.00 32.19 273 ALA C CA 1
ATOM 7664 C C . ALA C 1 294 ? 53.904 10.453 61.326 1.00 36.33 273 ALA C C 1
ATOM 7665 O O . ALA C 1 294 ? 53.331 9.872 60.399 1.00 40.86 273 ALA C O 1
ATOM 7667 N N . VAL C 1 295 ? 54.794 11.418 61.133 1.00 31.64 274 VAL C N 1
ATOM 7668 C CA . VAL C 1 295 ? 55.077 11.908 59.786 1.00 30.63 274 VAL C CA 1
ATOM 7669 C C . VAL C 1 295 ? 56.352 11.321 59.165 1.00 30.22 274 VAL C C 1
ATOM 7670 O O . VAL C 1 295 ? 56.356 10.945 57.987 1.00 27.70 274 VAL C O 1
ATOM 7674 N N . LEU C 1 296 ? 57.425 11.234 59.949 1.00 30.36 275 LEU C N 1
ATOM 7675 C CA . LEU C 1 296 ? 58.704 10.766 59.415 1.00 36.76 275 LEU C CA 1
ATOM 7676 C C . LEU C 1 296 ? 58.657 9.298 59.045 1.00 41.99 275 LEU C C 1
ATOM 7677 O O . LEU C 1 296 ? 59.354 8.856 58.133 1.00 48.70 275 LEU C O 1
ATOM 7682 N N . SER C 1 297 ? 57.835 8.536 59.750 1.00 38.04 276 SER C N 1
ATOM 7683 C CA . SER C 1 297 ? 57.744 7.122 59.454 1.00 42.22 276 SER C CA 1
ATOM 7684 C C . SER C 1 297 ? 57.282 6.909 57.997 1.00 43.84 276 SER C C 1
ATOM 7685 O O . SER C 1 297 ? 58.042 6.357 57.195 1.00 49.09 276 SER C O 1
ATOM 7688 N N . PRO C 1 298 ? 56.077 7.387 57.628 1.00 39.75 277 PRO C N 1
ATOM 7689 C CA . PRO C 1 298 ? 55.731 7.163 56.215 1.00 40.14 277 PRO C CA 1
ATOM 7690 C C . PRO C 1 298 ? 56.576 7.977 55.217 1.00 37.10 277 PRO C C 1
ATOM 7691 O O . PRO C 1 298 ? 56.841 7.489 54.120 1.00 37.67 277 PRO C O 1
ATOM 7695 N N . LEU C 1 299 ? 57.003 9.178 55.590 1.00 36.88 278 LEU C N 1
ATOM 7696 C CA . LEU C 1 299 ? 57.774 10.019 54.665 1.00 37.34 278 LEU C CA 1
ATOM 7697 C C . LEU C 1 299 ? 59.145 9.437 54.335 1.00 33.34 278 LEU C C 1
ATOM 7698 O O . LEU C 1 299 ? 59.587 9.474 53.178 1.00 35.63 278 LEU C O 1
ATOM 7703 N N . GLY C 1 300 ? 59.818 8.933 55.363 1.00 30.88 279 GLY C N 1
ATOM 7704 C CA . GLY C 1 300 ? 61.100 8.272 55.215 1.00 35.06 279 GLY C CA 1
ATOM 7705 C C . GLY C 1 300 ? 61.027 7.078 54.281 1.00 41.09 279 GLY C C 1
ATOM 7706 O O . GLY C 1 300 ? 61.921 6.891 53.448 1.00 43.75 279 GLY C O 1
ATOM 7707 N N . ARG C 1 301 ? 59.969 6.275 54.407 1.00 42.94 280 ARG C N 1
ATOM 7708 C CA . ARG C 1 301 ? 59.769 5.133 53.507 1.00 43.51 280 ARG C CA 1
ATOM 7709 C C . ARG C 1 301 ? 59.516 5.577 52.079 1.00 45.73 280 ARG C C 1
ATOM 7710 O O . ARG C 1 301 ? 60.033 4.970 51.143 1.00 52.02 280 ARG C O 1
ATOM 7718 N N . LEU C 1 302 ? 58.704 6.622 51.918 1.00 42.95 281 LEU C N 1
ATOM 7719 C CA . LEU C 1 302 ? 58.424 7.195 50.600 1.00 49.94 281 LEU C CA 1
ATOM 7720 C C . LEU C 1 302 ? 59.721 7.535 49.864 1.00 52.61 281 LEU C C 1
ATOM 7721 O O . LEU C 1 302 ? 59.873 7.258 48.675 1.00 54.23 281 LEU C O 1
ATOM 7726 N N . TYR C 1 303 ? 60.660 8.123 50.593 1.00 50.54 282 TYR C N 1
ATOM 7727 C CA . TYR C 1 303 ? 61.907 8.574 49.999 1.00 51.06 282 TYR C CA 1
ATOM 7728 C C . TYR C 1 303 ? 62.925 7.454 49.834 1.00 53.99 282 TYR C C 1
ATOM 7729 O O . TYR C 1 303 ? 63.633 7.398 48.827 1.00 55.57 282 TYR C O 1
ATOM 7738 N N . ARG C 1 304 ? 62.992 6.559 50.814 1.00 52.66 283 ARG C N 1
ATOM 7739 C CA . ARG C 1 304 ? 63.938 5.444 50.769 1.00 53.67 283 ARG C CA 1
ATOM 7740 C C . ARG C 1 304 ? 63.532 4.432 49.690 1.00 55.32 283 ARG C C 1
ATOM 7741 O O . ARG C 1 304 ? 64.335 3.589 49.270 1.00 58.45 283 ARG C O 1
ATOM 7749 N N . GLU C 1 305 ? 62.287 4.542 49.230 1.00 53.71 284 GLU C N 1
ATOM 7750 C CA . GLU C 1 305 ? 61.768 3.679 48.173 1.00 59.96 284 GLU C CA 1
ATOM 7751 C C . GLU C 1 305 ? 61.954 4.326 46.804 1.00 64.90 284 GLU C C 1
ATOM 7752 O O . GLU C 1 305 ? 61.289 3.965 45.827 1.00 68.08 284 GLU C O 1
ATOM 7754 N N . LYS C 1 306 ? 62.868 5.287 46.744 1.00 64.96 285 LYS C N 1
ATOM 7755 C CA . LYS C 1 306 ? 63.205 5.958 45.498 1.00 67.12 285 LYS C CA 1
ATOM 7756 C C . LYS C 1 306 ? 64.711 6.128 45.426 1.00 67.75 285 LYS C C 1
ATOM 7757 O O . LYS C 1 306 ? 65.232 6.776 44.521 1.00 71.73 285 LYS C O 1
ATOM 7763 N N . GLY C 1 307 ? 65.406 5.542 46.396 1.00 66.61 286 GLY C N 1
ATOM 7764 C CA . GLY C 1 307 ? 66.855 5.591 46.436 1.00 66.82 286 GLY C CA 1
ATOM 7765 C C . GLY C 1 307 ? 67.375 6.941 46.875 1.00 63.06 286 GLY C C 1
ATOM 7766 O O . GLY C 1 307 ? 68.562 7.239 46.724 1.00 61.97 286 GLY C O 1
ATOM 7767 N N . VAL C 1 308 ? 66.479 7.763 47.417 1.00 60.39 287 VAL C N 1
ATOM 7768 C CA . VAL C 1 308 ? 66.852 9.074 47.922 1.00 54.85 287 VAL C CA 1
ATOM 7769 C C . VAL C 1 308 ? 67.571 8.884 49.251 1.00 56.40 287 VAL C C 1
ATOM 7770 O O . VAL C 1 308 ? 67.061 8.211 50.145 1.00 57.50 287 VAL C O 1
ATOM 7774 N N . GLU C 1 309 ? 68.759 9.468 49.379 1.00 57.88 288 GLU C N 1
ATOM 7775 C CA . GLU C 1 309 ? 69.533 9.356 50.611 1.00 58.35 288 GLU C CA 1
ATOM 7776 C C . GLU C 1 309 ? 68.973 10.266 51.709 1.00 55.43 288 GLU C C 1
ATOM 7777 O O . GLU C 1 309 ? 68.540 11.391 51.447 1.00 52.53 288 GLU C O 1
ATOM 7783 N N . LEU C 1 310 ? 68.983 9.775 52.942 1.00 54.81 289 LEU C N 1
ATOM 7784 C CA . LEU C 1 310 ? 68.499 10.572 54.062 1.00 51.76 289 LEU C CA 1
ATOM 7785 C C . LEU C 1 310 ? 69.638 11.077 54.956 1.00 50.99 289 LEU C C 1
ATOM 7786 O O . LEU C 1 310 ? 70.245 10.304 55.708 1.00 46.21 289 LEU C O 1
ATOM 7791 N N . ARG C 1 311 ? 69.933 12.375 54.853 1.00 50.44 290 ARG C N 1
ATOM 7792 C CA . ARG C 1 311 ? 70.841 13.024 55.789 1.00 52.56 290 ARG C CA 1
ATOM 7793 C C . ARG C 1 311 ? 69.999 13.551 56.947 1.00 50.48 290 ARG C C 1
ATOM 7794 O O . ARG C 1 311 ? 69.050 14.316 56.745 1.00 51.98 290 ARG C O 1
ATOM 7802 N N . VAL C 1 312 ? 70.338 13.132 58.160 1.00 46.54 291 VAL C N 1
ATOM 7803 C CA . VAL C 1 312 ? 69.479 13.382 59.307 1.00 42.82 291 VAL C CA 1
ATOM 7804 C C . VAL C 1 312 ? 70.246 13.968 60.478 1.00 44.54 291 VAL C C 1
ATOM 7805 O O . VAL C 1 312 ? 71.416 13.646 60.684 1.00 49.99 291 VAL C O 1
ATOM 7809 N N . ASP C 1 313 ? 69.586 14.844 61.233 1.00 42.88 292 ASP C N 1
ATOM 7810 C CA . ASP C 1 313 ? 70.109 15.286 62.519 1.00 43.41 292 ASP C CA 1
ATOM 7811 C C . ASP C 1 313 ? 69.819 14.186 63.546 1.00 45.56 292 ASP C C 1
ATOM 7812 O O . ASP C 1 313 ? 69.176 13.188 63.212 1.00 43.77 292 ASP C O 1
ATOM 7817 N N . ALA C 1 314 ? 70.287 14.360 64.780 1.00 47.38 293 ALA C N 1
ATOM 7818 C CA . ALA C 1 314 ? 70.200 13.301 65.790 1.00 47.77 293 ALA C CA 1
ATOM 7819 C C . ALA C 1 314 ? 68.769 12.892 66.136 1.00 48.25 293 ALA C C 1
ATOM 7820 O O . ALA C 1 314 ? 68.484 11.704 66.295 1.00 50.35 293 ALA C O 1
ATOM 7822 N N . ASP C 1 315 ? 67.880 13.871 66.278 1.00 47.12 294 ASP C N 1
ATOM 7823 C CA . ASP C 1 315 ? 66.496 13.585 66.641 1.00 44.71 294 ASP C CA 1
ATOM 7824 C C . ASP C 1 315 ? 65.776 12.827 65.536 1.00 42.92 294 ASP C C 1
ATOM 7825 O O . ASP C 1 315 ? 65.045 11.873 65.805 1.00 43.87 294 ASP C O 1
ATOM 7830 N N . ALA C 1 316 ? 65.988 13.251 64.293 1.00 39.28 295 ALA C N 1
ATOM 7831 C CA . ALA C 1 316 ? 65.392 12.563 63.160 1.00 36.32 295 ALA C CA 1
ATOM 7832 C C . ALA C 1 316 ? 65.935 11.145 63.050 1.00 38.60 295 ALA C C 1
ATOM 7833 O O . ALA C 1 316 ? 65.189 10.226 62.728 1.00 37.57 295 ALA C O 1
ATOM 7835 N N . ARG C 1 317 ? 67.238 10.979 63.290 1.00 40.27 296 ARG C N 1
ATOM 7836 C CA . ARG C 1 317 ? 67.852 9.657 63.260 1.00 42.54 296 ARG C CA 1
ATOM 7837 C C . ARG C 1 317 ? 67.140 8.735 64.245 1.00 41.73 296 ARG C C 1
ATOM 7838 O O . ARG C 1 317 ? 66.817 7.596 63.921 1.00 44.30 296 ARG C O 1
ATOM 7846 N N . ALA C 1 318 ? 66.886 9.239 65.447 1.00 41.69 297 ALA C N 1
ATOM 7847 C CA . ALA C 1 318 ? 66.242 8.430 66.463 1.00 42.29 297 ALA C CA 1
ATOM 7848 C C . ALA C 1 318 ? 64.826 8.035 66.034 1.00 39.59 297 ALA C C 1
ATOM 7849 O O . ALA C 1 318 ? 64.453 6.859 66.121 1.00 35.07 297 ALA C O 1
ATOM 7851 N N . VAL C 1 319 ? 64.044 9.010 65.570 1.00 35.28 298 VAL C N 1
ATOM 7852 C CA . VAL C 1 319 ? 62.678 8.737 65.121 1.00 34.34 298 VAL C CA 1
ATOM 7853 C C . VAL C 1 319 ? 62.662 7.751 63.952 1.00 36.99 298 VAL C C 1
ATOM 7854 O O . VAL C 1 319 ? 61.860 6.816 63.925 1.00 37.77 298 VAL C O 1
ATOM 7858 N N . LEU C 1 320 ? 63.569 7.939 62.999 1.00 36.20 299 LEU C N 1
ATOM 7859 C CA . LEU C 1 320 ? 63.607 7.062 61.832 1.00 34.92 299 LEU C CA 1
ATOM 7860 C C . LEU C 1 320 ? 64.090 5.631 62.141 1.00 36.17 299 LEU C C 1
ATOM 7861 O O . LEU C 1 320 ? 63.565 4.663 61.581 1.00 36.39 299 LEU C O 1
ATOM 7866 N N . GLU C 1 321 ? 65.080 5.491 63.023 1.00 37.61 300 GLU C N 1
ATOM 7867 C CA . GLU C 1 321 ? 65.547 4.167 63.442 1.00 42.96 300 GLU C CA 1
ATOM 7868 C C . GLU C 1 321 ? 64.441 3.391 64.159 1.00 40.98 300 GLU C C 1
ATOM 7869 O O . GLU C 1 321 ? 64.307 2.174 63.997 1.00 41.13 300 GLU C O 1
ATOM 7875 N N . ALA C 1 322 ? 63.654 4.109 64.955 1.00 38.46 301 ALA C N 1
ATOM 7876 C CA . ALA C 1 322 ? 62.550 3.514 65.702 1.00 40.82 301 ALA C CA 1
ATOM 7877 C C . ALA C 1 322 ? 61.413 3.134 64.757 1.00 44.06 301 ALA C C 1
ATOM 7878 O O . ALA C 1 322 ? 60.619 2.236 65.056 1.00 45.95 301 ALA C O 1
ATOM 7880 N N . ALA C 1 323 ? 61.328 3.842 63.630 1.00 39.96 302 ALA C N 1
ATOM 7881 C CA . ALA C 1 323 ? 60.357 3.526 62.582 1.00 35.90 302 ALA C CA 1
ATOM 7882 C C . ALA C 1 323 ? 60.857 2.417 61.649 1.00 40.47 302 ALA C C 1
ATOM 7883 O O . ALA C 1 323 ? 60.148 2.023 60.723 1.00 45.05 302 ALA C O 1
ATOM 7885 N N . GLY C 1 324 ? 62.073 1.925 61.884 1.00 37.39 303 GLY C N 1
ATOM 7886 C CA . GLY C 1 324 ? 62.660 0.918 61.016 1.00 36.77 303 GLY C CA 1
ATOM 7887 C C . GLY C 1 324 ? 63.077 1.471 59.657 1.00 47.19 303 GLY C C 1
ATOM 7888 O O . GLY C 1 324 ? 63.214 0.719 58.697 1.00 48.29 303 GLY C O 1
ATOM 7889 N N . VAL C 1 325 ? 63.284 2.784 59.563 1.00 44.26 304 VAL C N 1
ATOM 7890 C CA . VAL C 1 325 ? 63.672 3.385 58.288 1.00 43.37 304 VAL C CA 1
ATOM 7891 C C . VAL C 1 325 ? 65.171 3.697 58.195 1.00 45.72 304 VAL C C 1
ATOM 7892 O O . VAL C 1 325 ? 65.686 4.537 58.933 1.00 46.28 304 VAL C O 1
ATOM 7896 N N . GLY C 1 326 ? 65.862 3.020 57.278 1.00 53.98 305 GLY C N 1
ATOM 7897 C CA . GLY C 1 326 ? 67.281 3.251 57.049 1.00 56.70 305 GLY C CA 1
ATOM 7898 C C . GLY C 1 326 ? 67.695 2.827 55.648 1.00 61.30 305 GLY C C 1
ATOM 7899 O O . GLY C 1 326 ? 66.852 2.373 54.875 1.00 60.70 305 GLY C O 1
ATOM 7900 N N . PRO C 1 327 ? 68.992 2.960 55.310 1.00 65.02 306 PRO C N 1
ATOM 7901 C CA . PRO C 1 327 ? 70.081 3.478 56.151 1.00 66.92 306 PRO C CA 1
ATOM 7902 C C . PRO C 1 327 ? 70.056 5.004 56.278 1.00 63.45 306 PRO C C 1
ATOM 7903 O O . PRO C 1 327 ? 69.401 5.676 55.475 1.00 62.48 306 PRO C O 1
ATOM 7907 N N . LEU C 1 328 ? 70.753 5.534 57.283 1.00 61.57 307 LEU C N 1
ATOM 7908 C CA . LEU C 1 328 ? 70.761 6.975 57.542 1.00 57.59 307 LEU C CA 1
ATOM 7909 C C . LEU C 1 328 ? 72.184 7.535 57.634 1.00 61.43 307 LEU C C 1
ATOM 7910 O O . LEU C 1 328 ? 73.105 6.868 58.116 1.00 60.95 307 LEU C O 1
ATOM 7915 N N . VAL C 1 329 ? 72.345 8.771 57.174 1.00 63.64 308 VAL C N 1
ATOM 7916 C CA . VAL C 1 329 ? 73.640 9.442 57.170 1.00 66.76 308 VAL C CA 1
ATOM 7917 C C . VAL C 1 329 ? 73.601 10.704 58.045 1.00 69.05 308 VAL C C 1
ATOM 7918 O O . VAL C 1 329 ? 72.667 11.505 57.951 1.00 64.19 308 VAL C O 1
ATOM 7922 N N . ASP C 1 330 ? 74.608 10.874 58.899 1.00 74.92 309 ASP C N 1
ATOM 7923 C CA . ASP C 1 330 ? 74.639 12.008 59.823 1.00 77.37 309 ASP C CA 1
ATOM 7924 C C . ASP C 1 330 ? 74.979 13.347 59.150 1.00 80.75 309 ASP C C 1
ATOM 7925 O O . ASP C 1 330 ? 75.827 13.410 58.253 1.00 82.50 309 ASP C O 1
ATOM 7930 N N . ALA C 1 331 ? 74.296 14.404 59.590 1.00 80.18 310 ALA C N 1
ATOM 7931 C CA . ALA C 1 331 ? 74.590 15.780 59.188 1.00 81.64 310 ALA C CA 1
ATOM 7932 C C . ALA C 1 331 ? 73.770 16.743 60.041 1.00 80.24 310 ALA C C 1
ATOM 7933 O O . ALA C 1 331 ? 72.543 16.818 59.904 1.00 77.01 310 ALA C O 1
ATOM 7935 N N . PRO C 1 343 ? 70.695 12.663 44.506 1.00 62.78 322 PRO C N 1
ATOM 7936 C CA . PRO C 1 343 ? 69.323 12.546 45.006 1.00 62.08 322 PRO C CA 1
ATOM 7937 C C . PRO C 1 343 ? 69.276 12.390 46.532 1.00 62.19 322 PRO C C 1
ATOM 7938 O O . PRO C 1 343 ? 69.110 11.274 47.027 1.00 64.44 322 PRO C O 1
ATOM 7942 N N . VAL C 1 344 ? 69.407 13.497 47.261 1.00 59.03 323 VAL C N 1
ATOM 7943 C CA . VAL C 1 344 ? 69.556 13.467 48.712 1.00 56.19 323 VAL C CA 1
ATOM 7944 C C . VAL C 1 344 ? 68.521 14.355 49.411 1.00 55.51 323 VAL C C 1
ATOM 7945 O O . VAL C 1 344 ? 68.117 15.383 48.876 1.00 54.09 323 VAL C O 1
ATOM 7949 N N . LEU C 1 345 ? 68.085 13.951 50.603 1.00 53.51 324 LEU C N 1
ATOM 7950 C CA . LEU C 1 345 ? 67.196 14.785 51.415 1.00 47.15 324 LEU C CA 1
ATOM 7951 C C . LEU C 1 345 ? 67.749 15.012 52.821 1.00 48.10 324 LEU C C 1
ATOM 7952 O O . LEU C 1 345 ? 68.051 14.059 53.545 1.00 54.07 324 LEU C O 1
ATOM 7957 N N . ALA C 1 346 ? 67.873 16.277 53.206 1.00 43.32 325 ALA C N 1
ATOM 7958 C CA . ALA C 1 346 ? 68.273 16.621 54.563 1.00 39.65 325 ALA C CA 1
ATOM 7959 C C . ALA C 1 346 ? 67.008 16.712 55.409 1.00 35.29 325 ALA C C 1
ATOM 7960 O O . ALA C 1 346 ? 65.989 17.236 54.954 1.00 34.52 325 ALA C O 1
ATOM 7962 N N . ILE C 1 347 ? 67.068 16.191 56.631 1.00 34.25 326 ILE C N 1
ATOM 7963 C CA . ILE C 1 347 ? 65.909 16.180 57.517 1.00 31.35 326 ILE C CA 1
ATOM 7964 C C . ILE C 1 347 ? 66.293 16.683 58.905 1.00 31.53 326 ILE C C 1
ATOM 7965 O O . ILE C 1 347 ? 67.272 16.219 59.495 1.00 35.21 326 ILE C O 1
ATOM 7970 N N . LYS C 1 348 ? 65.497 17.598 59.443 1.00 34.16 327 LYS C N 1
ATOM 7971 C CA . LYS C 1 348 ? 65.786 18.202 60.739 1.00 39.52 327 LYS C CA 1
ATOM 7972 C C . LYS C 1 348 ? 64.521 18.319 61.594 1.00 38.49 327 LYS C C 1
ATOM 7973 O O . LYS C 1 348 ? 63.457 18.698 61.098 1.00 37.65 327 LYS C O 1
ATOM 7979 N N . ILE C 1 349 ? 64.636 17.982 62.876 1.00 38.49 328 ILE C N 1
ATOM 7980 C CA . ILE C 1 349 ? 63.530 18.185 63.808 1.00 36.50 328 ILE C CA 1
ATOM 7981 C C . ILE C 1 349 ? 63.616 19.612 64.373 1.00 39.56 328 ILE C C 1
ATOM 7982 O O . ILE C 1 349 ? 64.688 20.065 64.803 1.00 38.95 328 ILE C O 1
ATOM 7987 N N . VAL C 1 350 ? 62.502 20.336 64.336 1.00 36.70 329 VAL C N 1
ATOM 7988 C CA . VAL C 1 350 ? 62.455 21.654 64.952 1.00 36.39 329 VAL C CA 1
ATOM 7989 C C . VAL C 1 350 ? 61.305 21.683 65.948 1.00 38.07 329 VAL C C 1
ATOM 7990 O O . VAL C 1 350 ? 60.354 20.898 65.827 1.00 37.39 329 VAL C O 1
ATOM 7994 N N . ASP C 1 351 ? 61.400 22.577 66.930 1.00 37.52 330 ASP C N 1
ATOM 7995 C CA . ASP C 1 351 ? 60.410 22.666 67.997 1.00 37.18 330 ASP C CA 1
ATOM 7996 C C . ASP C 1 351 ? 59.017 23.014 67.503 1.00 32.45 330 ASP C C 1
ATOM 7997 O O . ASP C 1 351 ? 58.027 22.520 68.028 1.00 35.70 330 ASP C O 1
ATOM 8002 N N . GLY C 1 352 ? 58.943 23.861 66.489 1.00 28.30 331 GLY C N 1
ATOM 8003 C CA . GLY C 1 352 ? 57.666 24.346 66.010 1.00 29.67 331 GLY C CA 1
ATOM 8004 C C . GLY C 1 352 ? 57.835 25.442 64.983 1.00 29.73 331 GLY C C 1
ATOM 8005 O O . GLY C 1 352 ? 58.916 25.603 64.411 1.00 31.56 331 GLY C O 1
ATOM 8006 N N . ILE C 1 353 ? 56.777 26.207 64.749 1.00 26.92 332 ILE C N 1
ATOM 8007 C CA . ILE C 1 353 ? 56.772 27.137 63.628 1.00 30.61 332 ILE C CA 1
ATOM 8008 C C . ILE C 1 353 ? 57.774 28.301 63.762 1.00 33.71 332 ILE C C 1
ATOM 8009 O O . ILE C 1 353 ? 58.380 28.712 62.767 1.00 35.24 332 ILE C O 1
ATOM 8014 N N . ASP C 1 354 ? 57.949 28.822 64.973 1.00 33.28 333 ASP C N 1
ATOM 8015 C CA . ASP C 1 354 ? 58.871 29.936 65.181 1.00 37.73 333 ASP C CA 1
ATOM 8016 C C . ASP C 1 354 ? 60.280 29.540 64.760 1.00 33.66 333 ASP C C 1
ATOM 8017 O O . ASP C 1 354 ? 60.961 30.282 64.049 1.00 32.46 333 ASP C O 1
ATOM 8022 N N . ALA C 1 355 ? 60.700 28.351 65.179 1.00 30.28 334 ALA C N 1
ATOM 8023 C CA . ALA C 1 355 ? 62.026 27.853 64.837 1.00 29.84 334 ALA C CA 1
ATOM 8024 C C . ALA C 1 355 ? 62.163 27.558 63.336 1.00 27.12 334 ALA C C 1
ATOM 8025 O O . ALA C 1 355 ? 63.222 27.777 62.750 1.00 28.85 334 ALA C O 1
ATOM 8027 N N . ALA C 1 356 ? 61.097 27.055 62.724 1.00 26.19 335 ALA C N 1
ATOM 8028 C CA . ALA C 1 356 ? 6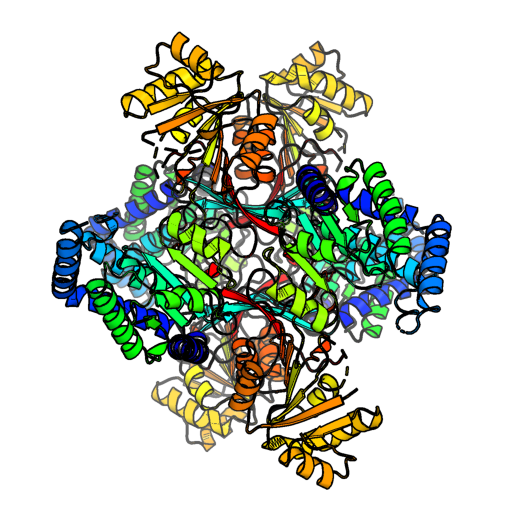1.095 26.765 61.294 1.00 29.07 335 ALA C CA 1
ATOM 8029 C C . ALA C 1 356 ? 61.330 28.023 60.466 1.00 29.82 335 ALA C C 1
ATOM 8030 O O . ALA C 1 356 ? 62.133 28.024 59.520 1.00 30.88 335 ALA C O 1
ATOM 8032 N N . ILE C 1 357 ? 60.603 29.082 60.801 1.00 27.75 336 ILE C N 1
ATOM 8033 C CA . ILE C 1 357 ? 60.689 30.337 60.048 1.00 26.56 336 ILE C CA 1
ATOM 8034 C C . ILE C 1 357 ? 62.092 30.923 60.180 1.00 31.50 336 ILE C C 1
ATOM 8035 O O . ILE C 1 357 ? 62.671 31.384 59.191 1.00 34.25 336 ILE C O 1
ATOM 8040 N N . GLU C 1 358 ? 62.634 30.883 61.398 1.00 30.10 337 GLU C N 1
ATOM 8041 C CA . GLU C 1 358 ? 64.001 31.331 61.656 1.00 38.06 337 GLU C CA 1
ATOM 8042 C C . GLU C 1 358 ? 65.032 30.526 60.868 1.00 35.22 337 GLU C C 1
ATOM 8043 O O . GLU C 1 358 ? 65.929 31.098 60.255 1.00 34.48 337 GLU C O 1
ATOM 8049 N N . HIS C 1 359 ? 64.913 29.201 60.912 1.00 33.59 338 HIS C N 1
ATOM 8050 C CA . HIS C 1 359 ? 65.814 28.334 60.170 1.00 31.38 338 HIS C CA 1
ATOM 8051 C C . HIS C 1 359 ? 65.790 28.692 58.678 1.00 29.77 338 HIS C C 1
ATOM 8052 O O . HIS C 1 359 ? 66.835 28.948 58.069 1.00 28.04 338 HIS C O 1
ATOM 8059 N N . ILE C 1 360 ? 64.595 28.728 58.103 1.00 25.14 339 ILE C N 1
ATOM 8060 C CA . ILE C 1 360 ? 64.440 28.972 56.669 1.00 26.79 339 ILE C CA 1
ATOM 8061 C C . ILE C 1 360 ? 64.999 30.337 56.255 1.00 28.39 339 ILE C C 1
ATOM 8062 O O . ILE C 1 360 ? 65.744 30.433 55.280 1.00 30.00 339 ILE C O 1
ATOM 8067 N N . ASN C 1 361 ? 64.661 31.384 57.009 1.00 28.65 340 ASN C N 1
ATOM 8068 C CA . ASN C 1 361 ? 65.166 32.724 56.721 1.00 30.11 340 ASN C CA 1
ATOM 8069 C C . ASN C 1 361 ? 66.674 32.844 56.901 1.00 33.06 340 ASN C C 1
ATOM 8070 O O . ASN C 1 361 ? 67.318 33.671 56.257 1.00 37.74 340 ASN C O 1
ATOM 8075 N N . GLU C 1 362 ? 67.244 32.008 57.759 1.00 34.88 341 GLU C N 1
ATOM 8076 C CA . GLU C 1 362 ? 68.682 32.059 58.023 1.00 37.82 341 GLU C CA 1
ATOM 8077 C C . GLU C 1 362 ? 69.490 31.213 57.048 1.00 35.73 341 GLU C C 1
ATOM 8078 O O . GLU C 1 362 ? 70.514 31.656 56.531 1.00 42.74 341 GLU C O 1
ATOM 8084 N N . TYR C 1 363 ? 69.019 29.998 56.802 1.00 31.02 342 TYR C N 1
ATOM 8085 C CA . TYR C 1 363 ? 69.797 29.002 56.084 1.00 37.08 342 TYR C CA 1
ATOM 8086 C C . TYR C 1 363 ? 69.356 28.807 54.639 1.00 32.97 342 TYR C C 1
ATOM 8087 O O . TYR C 1 363 ? 70.142 28.354 53.820 1.00 35.54 342 TYR C O 1
ATOM 8096 N N . GLY C 1 364 ? 68.101 29.118 54.332 1.00 29.98 343 GLY C N 1
ATOM 8097 C CA . GLY C 1 364 ? 67.573 28.869 52.995 1.00 30.52 343 GLY C CA 1
ATOM 8098 C C . GLY C 1 364 ? 68.058 29.836 51.917 1.00 30.95 343 GLY C C 1
ATOM 8099 O O . GLY C 1 364 ? 68.672 30.860 52.223 1.00 28.97 343 GLY C O 1
ATOM 8100 N N . SER C 1 365 ? 67.767 29.526 50.651 1.00 29.84 344 SER C N 1
ATOM 8101 C CA . SER C 1 365 ? 68.168 30.410 49.555 1.00 28.92 344 SER C CA 1
ATOM 8102 C C . SER C 1 365 ? 67.105 31.453 49.185 1.00 26.89 344 SER C C 1
ATOM 8103 O O . SER C 1 365 ? 67.326 32.232 48.259 1.00 30.92 344 SER C O 1
ATOM 8106 N N . HIS C 1 366 ? 65.969 31.461 49.899 1.00 25.33 345 HIS C N 1
ATOM 8107 C CA . HIS C 1 366 ? 64.891 32.445 49.684 1.00 29.02 345 HIS C CA 1
ATOM 8108 C C . HIS C 1 366 ? 64.280 32.293 48.298 1.00 30.90 345 HIS C C 1
ATOM 8109 O O . HIS C 1 366 ? 63.836 33.261 47.672 1.00 29.04 345 HIS C O 1
ATOM 8116 N N . HIS C 1 367 ? 64.251 31.043 47.856 1.00 29.98 346 HIS C N 1
ATOM 8117 C CA . HIS C 1 367 ? 63.785 30.646 46.547 1.00 30.58 346 HIS C CA 1
ATOM 8118 C C . HIS C 1 367 ? 62.351 30.136 46.702 1.00 29.25 346 HIS C C 1
ATOM 8119 O O . HIS C 1 367 ? 61.394 30.782 46.276 1.00 27.49 346 HIS C O 1
ATOM 8126 N N . THR C 1 368 ? 62.196 28.975 47.329 1.00 24.15 347 THR C N 1
ATOM 8127 C CA . THR C 1 368 ? 60.875 28.405 47.526 1.00 24.59 347 THR C CA 1
ATOM 8128 C C . THR C 1 368 ? 60.813 27.624 48.827 1.00 25.72 347 THR C C 1
ATOM 8129 O O . THR C 1 368 ? 61.703 26.812 49.131 1.00 26.51 347 THR C O 1
ATOM 8133 N N . ASP C 1 369 ? 59.758 27.873 49.595 1.00 23.91 348 ASP C N 1
ATOM 8134 C CA . ASP C 1 369 ? 59.605 27.259 50.904 1.00 25.12 348 ASP C CA 1
ATOM 8135 C C . ASP C 1 369 ? 58.136 27.076 51.230 1.00 23.64 348 ASP C C 1
ATOM 8136 O O . ASP C 1 369 ? 57.303 27.891 50.838 1.00 24.47 348 ASP C O 1
ATOM 8141 N N . ALA C 1 370 ? 57.812 25.995 51.929 1.00 17.51 349 ALA C N 1
ATOM 8142 C CA . ALA C 1 370 ? 56.413 25.668 52.124 1.00 22.30 349 ALA C CA 1
ATOM 8143 C C . ALA C 1 370 ? 56.124 25.204 53.539 1.00 23.12 349 ALA C C 1
ATOM 8144 O O . ALA C 1 370 ? 57.005 24.679 54.222 1.00 21.11 349 ALA C O 1
ATOM 8146 N N . ILE C 1 371 ? 54.882 25.401 53.973 1.00 23.35 350 ILE C N 1
ATOM 8147 C CA . ILE C 1 371 ? 54.440 24.838 55.241 1.00 24.87 350 ILE C CA 1
ATOM 8148 C C . ILE C 1 371 ? 53.286 23.869 55.024 1.00 22.00 350 ILE C C 1
ATOM 8149 O O . ILE C 1 371 ? 52.422 24.100 54.172 1.00 19.91 350 ILE C O 1
ATOM 8154 N N . VAL C 1 372 ? 53.288 22.778 55.788 1.00 20.83 351 VAL C N 1
ATOM 8155 C CA . VAL C 1 372 ? 52.120 21.918 55.878 1.00 22.51 351 VAL C CA 1
ATOM 8156 C C . VAL C 1 372 ? 51.481 22.121 57.248 1.00 23.19 351 VAL C C 1
ATOM 8157 O O . VAL C 1 372 ? 52.071 21.795 58.285 1.00 21.15 351 VAL C O 1
ATOM 8161 N N . THR C 1 373 ? 50.278 22.687 57.247 1.00 20.81 352 THR C N 1
ATOM 8162 C CA . THR C 1 373 ? 49.548 22.896 58.491 1.00 23.97 352 THR C CA 1
ATOM 8163 C C . THR C 1 373 ? 48.076 23.104 58.214 1.00 25.51 352 THR C C 1
ATOM 8164 O O . THR C 1 373 ? 47.697 23.568 57.135 1.00 25.37 352 THR C O 1
ATOM 8168 N N . GLU C 1 374 ? 47.250 22.744 59.190 1.00 23.56 353 GLU C N 1
ATOM 8169 C CA . GLU C 1 374 ? 45.813 22.902 59.065 1.00 21.04 353 GLU C CA 1
ATOM 8170 C C . GLU C 1 374 ? 45.378 24.124 59.854 1.00 21.75 353 GLU C C 1
ATOM 8171 O O . GLU C 1 374 ? 44.207 24.522 59.823 1.00 25.74 353 GLU C O 1
ATOM 8177 N N . ASP C 1 375 ? 46.334 24.719 60.558 1.00 20.46 354 ASP C N 1
ATOM 8178 C CA . ASP C 1 375 ? 46.060 25.863 61.422 1.00 21.99 354 ASP C CA 1
ATOM 8179 C C . ASP C 1 375 ? 46.119 27.176 60.642 1.00 26.18 354 ASP C C 1
ATOM 8180 O O . ASP C 1 375 ? 47.158 27.526 60.048 1.00 26.23 354 ASP C O 1
ATOM 8185 N N . HIS C 1 376 ? 45.009 27.908 60.659 1.00 25.19 355 HIS C N 1
ATOM 8186 C CA . HIS C 1 376 ? 44.851 29.066 59.797 1.00 25.60 355 HIS C CA 1
ATOM 8187 C C . HIS C 1 376 ? 45.897 30.154 60.067 1.00 28.83 355 HIS C C 1
ATOM 8188 O O . HIS C 1 376 ? 46.585 30.613 59.141 1.00 28.93 355 HIS C O 1
ATOM 8195 N N . ASP C 1 377 ? 46.019 30.562 61.328 1.00 24.37 356 ASP C N 1
ATOM 8196 C CA . ASP C 1 377 ? 46.929 31.645 61.686 1.00 24.67 356 ASP C CA 1
ATOM 8197 C C . ASP C 1 377 ? 48.369 31.270 61.355 1.00 24.98 356 ASP C C 1
ATOM 8198 O O . ASP C 1 377 ? 49.132 32.102 60.886 1.00 25.72 356 ASP C O 1
ATOM 8203 N N . ARG C 1 378 ? 48.743 30.018 61.599 1.00 21.23 357 ARG C N 1
ATOM 8204 C CA . ARG C 1 378 ? 50.097 29.585 61.280 1.00 20.86 357 ARG C CA 1
ATOM 8205 C C . ARG C 1 378 ? 50.364 29.588 59.776 1.00 23.41 357 ARG C C 1
ATOM 8206 O O . ARG C 1 378 ? 51.451 29.970 59.335 1.00 26.68 357 ARG C O 1
ATOM 8214 N N . ALA C 1 379 ? 49.386 29.151 58.990 1.00 21.18 358 ALA C N 1
ATOM 8215 C CA . ALA C 1 379 ? 49.529 29.219 57.533 1.00 25.00 358 ALA C CA 1
ATOM 8216 C C . ALA C 1 379 ? 49.777 30.660 57.074 1.00 21.92 358 ALA C C 1
ATOM 8217 O O . ALA C 1 379 ? 50.694 30.919 56.294 1.00 22.63 358 ALA C O 1
ATOM 8219 N N . MET C 1 380 ? 48.970 31.596 57.563 1.00 20.05 359 MET C N 1
ATOM 8220 C CA . MET C 1 380 ? 49.083 32.998 57.136 1.00 21.98 359 MET C CA 1
ATOM 8221 C C . MET C 1 380 ? 50.404 33.634 57.610 1.00 26.95 359 MET C C 1
ATOM 8222 O O . MET C 1 380 ? 51.067 34.346 56.856 1.00 25.67 359 MET C O 1
ATOM 8227 N N . ARG C 1 381 ? 50.791 33.341 58.846 1.00 27.56 360 ARG C N 1
ATOM 8228 C CA . ARG C 1 381 ? 52.079 33.764 59.402 1.00 26.75 360 ARG C CA 1
ATOM 8229 C C . ARG C 1 381 ? 53.257 33.274 58.557 1.00 24.19 360 ARG C C 1
ATOM 8230 O O . ARG C 1 381 ? 54.234 34.000 58.319 1.00 21.03 360 ARG C O 1
ATOM 8238 N N . PHE C 1 382 ? 53.187 32.021 58.142 1.00 20.66 361 PHE C N 1
ATOM 8239 C CA . PHE C 1 382 ? 54.282 31.466 57.366 1.00 24.20 361 PHE C CA 1
ATOM 8240 C C . PHE C 1 382 ? 54.405 32.253 56.055 1.00 22.99 361 PHE C C 1
ATOM 8241 O O . PHE C 1 382 ? 55.492 32.696 55.692 1.00 25.55 361 PHE C O 1
ATOM 8249 N N . LEU C 1 383 ? 53.279 32.459 55.381 1.00 19.24 362 LEU C N 1
ATOM 8250 C CA . LEU C 1 383 ? 53.239 33.247 54.148 1.00 24.28 362 LEU C CA 1
ATOM 8251 C C . LEU C 1 383 ? 53.827 34.629 54.337 1.00 23.80 362 LEU C C 1
ATOM 8252 O O . LEU C 1 383 ? 54.589 35.088 53.504 1.00 26.01 362 LEU C O 1
ATOM 8257 N N . ARG C 1 384 ? 53.479 35.294 55.431 1.00 23.75 363 ARG C N 1
ATOM 8258 C CA . ARG C 1 384 ? 53.965 36.649 55.657 1.00 27.63 363 ARG C CA 1
ATOM 8259 C C . ARG C 1 384 ? 55.451 36.699 56.022 1.00 26.85 363 ARG C C 1
ATOM 8260 O O . ARG C 1 384 ? 56.203 37.466 55.433 1.00 29.41 363 ARG C O 1
ATOM 8268 N N . GLU C 1 385 ? 55.875 35.869 56.972 1.00 27.09 364 GLU C N 1
ATOM 8269 C CA . GLU C 1 385 ? 57.202 36.012 57.564 1.00 28.50 364 GLU C CA 1
ATOM 8270 C C . GLU C 1 385 ? 58.356 35.279 56.863 1.00 27.20 364 GLU C C 1
ATOM 8271 O O . GLU C 1 385 ? 59.513 35.656 57.035 1.00 29.77 364 GLU C O 1
ATOM 8277 N N . VAL C 1 386 ? 58.056 34.232 56.105 1.00 24.85 365 VAL C N 1
ATOM 8278 C CA . VAL C 1 386 ? 59.103 33.521 55.363 1.00 24.14 365 VAL C CA 1
ATOM 8279 C C . VAL C 1 386 ? 59.548 34.351 54.165 1.00 25.17 365 VAL C C 1
ATOM 8280 O O . VAL C 1 386 ? 58.772 34.598 53.234 1.00 23.41 365 VAL C O 1
ATOM 8284 N N . ASP C 1 387 ? 60.795 34.804 54.195 1.00 26.61 366 ASP C N 1
ATOM 8285 C CA . ASP C 1 387 ? 61.226 35.812 53.232 1.00 24.87 366 ASP C CA 1
ATOM 8286 C C . ASP C 1 387 ? 61.729 35.165 51.945 1.00 23.60 366 ASP C C 1
ATOM 8287 O O . ASP C 1 387 ? 62.840 35.452 51.485 1.00 20.90 366 ASP C O 1
ATOM 8292 N N . SER C 1 388 ? 60.910 34.285 51.370 1.00 24.85 367 SER C N 1
ATOM 8293 C CA . SER C 1 388 ? 61.259 33.612 50.115 1.00 24.06 367 SER C CA 1
ATOM 8294 C C . SER C 1 388 ? 60.480 34.138 48.917 1.00 22.13 367 SER C C 1
ATOM 8295 O O . SER C 1 388 ? 59.404 34.730 49.069 1.00 23.12 367 SER C O 1
ATOM 8298 N N . ALA C 1 389 ? 61.023 33.906 47.723 1.00 21.58 368 ALA C N 1
ATOM 8299 C CA . ALA C 1 389 ? 60.426 34.422 46.488 1.00 22.39 368 ALA C CA 1
ATOM 8300 C C . ALA C 1 389 ? 59.038 33.811 46.209 1.00 21.81 368 ALA C C 1
ATOM 8301 O O . ALA C 1 389 ? 58.157 34.462 45.641 1.00 23.48 368 ALA C O 1
ATOM 8303 N N . SER C 1 390 ? 58.864 32.556 46.605 1.00 19.16 369 SER C N 1
ATOM 8304 C CA . SER C 1 390 ? 57.564 31.883 46.563 1.00 23.12 369 SER C CA 1
ATOM 8305 C C . SER C 1 390 ? 57.395 31.212 47.917 1.00 24.94 369 SER C C 1
ATOM 8306 O O . SER C 1 390 ? 58.301 30.509 48.373 1.00 25.96 369 SER C O 1
ATOM 8309 N N . VAL C 1 391 ? 56.250 31.426 48.563 1.00 24.56 370 VAL C N 1
ATOM 8310 C CA . VAL C 1 391 ? 55.954 30.771 49.838 1.00 22.09 370 VAL C CA 1
ATOM 8311 C C . VAL C 1 391 ? 54.624 30.040 49.684 1.00 23.00 370 VAL C C 1
ATOM 8312 O O . VAL C 1 391 ? 53.664 30.584 49.124 1.00 25.40 370 VAL C O 1
ATOM 8316 N N . MET C 1 392 ? 54.562 28.807 50.173 1.00 21.83 371 MET C N 1
ATOM 8317 C CA . MET C 1 392 ? 53.389 27.973 49.953 1.00 23.89 371 MET C CA 1
ATOM 8318 C C . MET C 1 392 ? 52.757 27.419 51.239 1.00 24.35 371 MET C C 1
ATOM 8319 O O . MET C 1 392 ? 53.447 27.134 52.227 1.00 20.93 371 MET C O 1
ATOM 8324 N N . VAL C 1 393 ? 51.435 27.281 51.211 1.00 26.24 372 VAL C N 1
ATOM 8325 C CA . VAL C 1 393 ? 50.710 26.598 52.269 1.00 28.09 372 VAL C CA 1
ATOM 8326 C C . VAL C 1 393 ? 50.139 25.344 51.646 1.00 24.15 372 VAL C C 1
ATOM 8327 O O . VAL C 1 393 ? 49.427 25.447 50.660 1.00 25.25 372 VAL C O 1
ATOM 8331 N N . ASN C 1 394 ? 50.464 24.177 52.207 1.00 21.26 373 ASN C N 1
ATOM 8332 C CA . ASN C 1 394 ? 49.923 22.897 51.725 1.00 21.94 373 ASN C CA 1
ATOM 8333 C C . ASN C 1 394 ? 50.026 22.693 50.207 1.00 26.07 373 ASN C C 1
ATOM 8334 O O . ASN C 1 394 ? 49.056 22.297 49.555 1.00 24.06 373 ASN C O 1
ATOM 8339 N N . ALA C 1 395 ? 51.194 22.993 49.640 1.00 23.85 374 ALA C N 1
ATOM 8340 C CA . ALA C 1 395 ? 51.443 22.685 48.230 1.00 23.50 374 ALA C CA 1
ATOM 8341 C C . ALA C 1 395 ? 52.922 22.463 47.986 1.00 22.70 374 ALA C C 1
ATOM 8342 O O . ALA C 1 395 ? 53.758 23.108 48.614 1.00 19.78 374 ALA C O 1
ATOM 8344 N N . SER C 1 396 ? 53.231 21.549 47.064 1.00 24.51 375 SER C N 1
ATOM 8345 C CA . SER C 1 396 ? 54.608 21.182 46.756 1.00 23.56 375 SER C CA 1
ATOM 8346 C C . SER C 1 396 ? 55.436 22.365 46.269 1.00 24.30 375 SER C C 1
ATOM 8347 O O . SER C 1 396 ? 54.952 23.194 45.488 1.00 24.44 375 SER C O 1
ATOM 8350 N N . THR C 1 397 ? 56.690 22.435 46.720 1.00 23.93 376 THR C N 1
ATOM 8351 C CA . THR C 1 397 ? 57.585 23.515 46.309 1.00 28.58 376 THR C CA 1
ATOM 8352 C C . THR C 1 397 ? 57.813 23.466 44.796 1.00 31.21 376 THR C C 1
ATOM 8353 O O . THR C 1 397 ? 58.207 24.457 44.183 1.00 33.39 376 THR C O 1
ATOM 8357 N N . ARG C 1 398 ? 57.542 22.309 44.201 1.00 29.96 377 ARG C N 1
ATOM 8358 C CA . ARG C 1 398 ? 57.703 22.117 42.762 1.00 30.01 377 ARG C CA 1
ATOM 8359 C C . ARG C 1 398 ? 56.730 22.945 41.915 1.00 28.59 377 ARG C C 1
ATOM 8360 O O . ARG C 1 398 ? 56.911 23.061 40.707 1.00 26.90 377 ARG C O 1
ATOM 8368 N N . PHE C 1 399 ? 55.699 23.521 42.536 1.00 28.75 378 PHE C N 1
ATOM 8369 C CA . PHE C 1 399 ? 54.785 24.386 41.790 1.00 27.37 378 PHE C CA 1
ATOM 8370 C C . PHE C 1 399 ? 55.391 25.757 41.498 1.00 26.87 378 PHE C C 1
ATOM 8371 O O . PHE C 1 399 ? 54.827 26.512 40.703 1.00 27.26 378 PHE C O 1
ATOM 8379 N N . ALA C 1 400 ? 56.512 26.091 42.149 1.00 23.58 379 ALA C N 1
ATOM 8380 C CA . ALA C 1 400 ? 57.161 27.399 41.927 1.00 24.35 379 ALA C CA 1
ATOM 8381 C C . ALA C 1 400 ? 57.769 27.443 40.537 1.00 25.28 379 ALA C C 1
ATOM 8382 O O . ALA C 1 400 ? 58.967 27.230 40.357 1.00 26.58 379 ALA C O 1
ATOM 8384 N N . ASP C 1 401 ? 56.933 27.745 39.556 1.00 27.43 380 ASP C N 1
ATOM 8385 C CA . ASP C 1 401 ? 57.292 27.570 38.169 1.00 28.66 380 ASP C CA 1
ATOM 8386 C C . ASP C 1 401 ? 56.487 28.575 37.357 1.00 25.22 380 ASP C C 1
ATOM 8387 O O . ASP C 1 401 ? 55.323 28.833 37.662 1.00 29.86 380 ASP C O 1
ATOM 8392 N N . GLY C 1 402 ? 57.100 29.157 36.336 1.00 21.80 381 GLY C N 1
ATOM 8393 C CA . GLY C 1 402 ? 56.405 30.122 35.495 1.00 25.86 381 GLY C CA 1
ATOM 8394 C C . GLY C 1 402 ? 55.094 29.653 34.873 1.00 26.34 381 GLY C C 1
ATOM 8395 O O . GLY C 1 402 ? 54.133 30.421 34.777 1.00 25.04 381 GLY C O 1
ATOM 8396 N N . PHE C 1 403 ? 55.050 28.401 34.431 1.00 26.34 382 PHE C N 1
ATOM 8397 C CA . PHE C 1 403 ? 53.827 27.847 33.847 1.00 32.25 382 PHE C CA 1
ATOM 8398 C C . PHE C 1 403 ? 52.800 27.454 34.908 1.00 32.47 382 PHE C C 1
ATOM 8399 O O . PHE C 1 403 ? 51.608 27.724 34.754 1.00 35.33 382 PHE C O 1
ATOM 8407 N N . GLU C 1 404 ? 53.261 26.826 35.986 1.00 28.79 383 GLU C N 1
ATOM 8408 C CA . 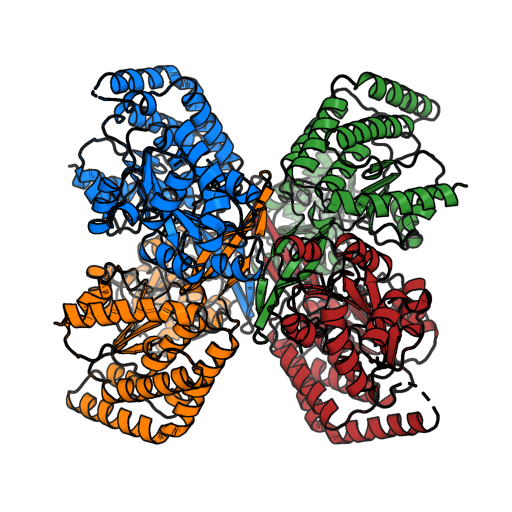GLU C 1 404 ? 52.378 26.510 37.103 1.00 23.82 383 GLU C CA 1
ATOM 8409 C C . GLU C 1 404 ? 51.758 27.773 37.691 1.00 25.32 383 GLU C C 1
ATOM 8410 O O . GLU C 1 404 ? 50.591 27.771 38.094 1.00 27.08 383 GLU C O 1
ATOM 8416 N N . PHE C 1 405 ? 52.531 28.858 37.727 1.00 24.62 384 PHE C N 1
ATOM 8417 C CA . PHE C 1 405 ? 52.029 30.128 38.274 1.00 25.42 384 PHE C CA 1
ATOM 8418 C C . PHE C 1 405 ? 51.169 30.949 37.304 1.00 28.84 384 PHE C C 1
ATOM 8419 O O . PHE C 1 405 ? 50.682 32.029 37.666 1.00 26.16 384 PHE C O 1
ATOM 8427 N N . GLY C 1 406 ? 50.993 30.453 36.077 1.00 27.64 385 GLY C N 1
ATOM 8428 C CA . GLY C 1 406 ? 50.145 31.132 35.112 1.00 25.61 385 GLY C CA 1
ATOM 8429 C C . GLY C 1 406 ? 50.811 32.252 34.324 1.00 25.94 385 GLY C C 1
ATOM 8430 O O . GLY C 1 406 ? 50.122 33.101 33.781 1.00 26.73 385 GLY C O 1
ATOM 8431 N N . LEU C 1 407 ? 52.140 32.259 34.254 1.00 28.51 386 LEU C N 1
ATOM 8432 C CA . LEU C 1 407 ? 52.853 33.317 33.531 1.00 27.42 386 LEU C CA 1
ATOM 8433 C C . LEU C 1 407 ? 53.040 32.960 32.058 1.00 29.22 386 LEU C C 1
ATOM 8434 O O . LEU C 1 407 ? 53.427 33.808 31.256 1.00 30.78 386 LEU C O 1
ATOM 8439 N N . GLY C 1 408 ? 52.797 31.700 31.708 1.00 31.71 387 GLY C N 1
ATOM 8440 C CA . GLY C 1 408 ? 52.877 31.265 30.319 1.00 31.88 387 GLY C CA 1
ATOM 8441 C C . GLY C 1 408 ? 54.292 31.283 29.758 1.00 31.04 387 GLY C C 1
ATOM 8442 O O . GLY C 1 408 ? 54.522 31.057 28.567 1.00 28.74 387 GLY C O 1
ATOM 8443 N N . ALA C 1 409 ? 55.252 31.566 30.628 1.00 33.10 388 ALA C N 1
ATOM 8444 C CA . ALA C 1 409 ? 56.640 31.687 30.217 1.00 32.93 388 ALA C CA 1
ATOM 8445 C C . ALA C 1 409 ? 57.490 31.623 31.454 1.00 33.98 388 ALA C C 1
ATOM 8446 O O . ALA C 1 409 ? 57.000 31.820 32.576 1.00 31.61 388 ALA C O 1
ATOM 8448 N N . GLU C 1 410 ? 58.771 31.351 31.250 1.00 33.22 389 GLU C N 1
ATOM 8449 C CA . GLU C 1 410 ? 59.731 31.448 32.328 1.00 33.60 389 GLU C CA 1
ATOM 8450 C C . GLU C 1 410 ? 61.093 31.761 31.727 1.00 36.08 389 GLU C C 1
ATOM 8451 O O . GLU C 1 410 ? 61.777 30.859 31.240 1.00 35.60 389 GLU C O 1
ATOM 8457 N N . ILE C 1 411 ? 61.479 33.039 31.742 1.00 38.90 390 ILE C N 1
ATOM 8458 C CA . ILE C 1 411 ? 62.813 33.433 31.273 1.00 41.04 390 ILE C CA 1
ATOM 8459 C C . ILE C 1 411 ? 63.856 32.992 32.297 1.00 39.05 390 ILE C C 1
ATOM 8460 O O . ILE C 1 411 ? 65.001 32.692 31.958 1.00 40.80 390 ILE C O 1
ATOM 8465 N N . GLY C 1 412 ? 63.435 32.915 33.554 1.00 35.65 391 GLY C N 1
ATOM 8466 C CA . GLY C 1 412 ? 64.304 32.437 34.607 1.00 33.37 391 GLY C CA 1
ATOM 8467 C C . GLY C 1 412 ? 63.626 32.504 35.955 1.00 33.33 391 GLY C C 1
ATOM 8468 O O . GLY C 1 412 ? 62.434 32.834 36.063 1.00 31.66 391 GLY C O 1
ATOM 8469 N N . ILE C 1 413 ? 64.388 32.174 36.990 1.00 32.87 392 ILE C N 1
ATOM 8470 C CA . ILE C 1 413 ? 63.902 32.291 38.352 1.00 38.11 392 ILE C CA 1
ATOM 8471 C C . ILE C 1 413 ? 64.773 33.283 39.140 1.00 41.34 392 ILE C C 1
ATOM 8472 O O . ILE C 1 413 ? 66.002 33.342 38.958 1.00 44.50 392 ILE C O 1
ATOM 8477 N N . SER C 1 414 ? 64.132 34.105 39.968 1.00 32.49 393 SER C N 1
ATOM 8478 C CA . SER C 1 414 ? 64.868 35.068 40.778 1.00 26.72 393 SER C CA 1
ATOM 8479 C C . SER C 1 414 ? 64.629 34.848 42.262 1.00 25.12 393 SER C C 1
ATOM 8480 O O . SER C 1 414 ? 63.481 34.776 42.707 1.00 27.23 393 SER C O 1
ATOM 8483 N N . ASN C 1 415 ? 65.704 34.761 43.029 1.00 26.29 394 ASN C N 1
ATOM 8484 C CA . ASN C 1 415 ? 65.585 34.846 44.475 1.00 33.44 394 ASN C CA 1
ATOM 8485 C C . ASN C 1 415 ? 65.990 36.241 44.986 1.00 37.01 394 ASN C C 1
ATOM 8486 O O . ASN C 1 415 ? 66.237 36.423 46.176 1.00 41.90 394 ASN C O 1
ATOM 8491 N N . ASP C 1 416 ? 66.078 37.208 44.071 1.00 33.85 395 ASP C N 1
ATOM 8492 C CA . ASP C 1 416 ? 66.355 38.605 44.427 1.00 38.16 395 ASP C CA 1
ATOM 8493 C C . ASP C 1 416 ? 65.091 39.276 44.954 1.00 31.07 395 ASP C C 1
ATOM 8494 O O . ASP C 1 416 ? 63.973 38.814 44.706 1.00 31.09 395 ASP C O 1
ATOM 8499 N N . LYS C 1 417 ? 65.261 40.398 45.634 1.00 21.69 396 LYS C N 1
ATOM 8500 C CA . LYS C 1 417 ? 64.110 41.141 46.161 1.00 23.99 396 LYS C CA 1
ATOM 8501 C C . LYS C 1 417 ? 63.591 42.254 45.241 1.00 24.28 396 LYS C C 1
ATOM 8502 O O . LYS C 1 417 ? 62.392 42.505 45.185 1.00 25.69 396 LYS C O 1
ATOM 8508 N N . LEU C 1 418 ? 64.486 42.920 44.520 1.00 24.39 397 LEU C N 1
ATOM 8509 C CA . LEU C 1 418 ? 64.073 44.011 43.652 1.00 25.42 397 LEU C CA 1
ATOM 8510 C C . LEU C 1 418 ? 63.649 43.551 42.254 1.00 27.08 397 LEU C C 1
ATOM 8511 O O . LEU C 1 418 ? 64.115 42.521 41.739 1.00 24.60 397 LEU C O 1
ATOM 8516 N N . HIS C 1 419 ? 62.740 44.322 41.663 1.00 26.52 398 HIS C N 1
ATOM 8517 C CA . HIS C 1 419 ? 62.345 44.181 40.262 1.00 28.85 398 HIS C CA 1
ATOM 8518 C C . HIS C 1 419 ? 61.536 42.930 39.909 1.00 30.48 398 HIS C C 1
ATOM 8519 O O . HIS C 1 419 ? 60.371 43.025 39.526 1.00 31.49 398 HIS C O 1
ATOM 8526 N N . ALA C 1 420 ? 62.164 41.763 40.001 1.00 30.29 399 ALA C N 1
ATOM 8527 C CA . ALA C 1 420 ? 61.482 40.517 39.650 1.00 27.76 399 ALA C CA 1
ATOM 8528 C C . ALA C 1 420 ? 61.909 39.432 40.615 1.00 26.47 399 ALA C C 1
ATOM 8529 O O . ALA C 1 420 ? 63.091 39.286 40.940 1.00 22.99 399 ALA C O 1
ATOM 8531 N N . ARG C 1 421 ? 60.931 38.678 41.091 1.00 28.10 400 ARG C N 1
ATOM 8532 C CA . ARG C 1 421 ? 61.150 37.786 42.213 1.00 24.15 400 ARG C CA 1
ATOM 8533 C C . ARG C 1 421 ? 60.280 36.564 42.041 1.00 24.00 400 ARG C C 1
ATOM 8534 O O . ARG C 1 421 ? 59.073 36.681 41.823 1.00 21.32 400 ARG C O 1
ATOM 8542 N N . GLY C 1 422 ? 60.887 35.389 42.156 1.00 27.24 401 GLY C N 1
ATOM 8543 C CA . GLY C 1 422 ? 60.172 34.157 41.901 1.00 24.80 401 GLY C CA 1
ATOM 8544 C C . GLY C 1 422 ? 60.359 33.842 40.430 1.00 26.82 401 GLY C C 1
ATOM 8545 O O . GLY C 1 422 ? 61.291 34.355 39.796 1.00 21.42 401 GLY C O 1
ATOM 8546 N N . PRO C 1 423 ? 59.506 32.971 39.879 1.00 28.46 402 PRO C N 1
ATOM 8547 C CA . PRO C 1 423 ? 59.648 32.727 38.439 1.00 28.23 402 PRO C CA 1
ATOM 8548 C C . PRO C 1 423 ? 59.371 34.011 37.655 1.00 22.26 402 PRO C C 1
ATOM 8549 O O . PRO C 1 423 ? 58.464 34.751 37.994 1.00 17.37 402 PRO C O 1
ATOM 8553 N N . VAL C 1 424 ? 60.159 34.266 36.617 1.00 24.22 403 VAL C N 1
ATOM 8554 C CA . VAL C 1 424 ? 60.057 35.518 35.878 1.00 25.21 403 VAL C CA 1
ATOM 8555 C C . VAL C 1 424 ? 59.558 35.279 34.450 1.00 24.71 403 VAL C C 1
ATOM 8556 O O . VAL C 1 424 ? 60.122 34.472 33.705 1.00 24.18 403 VAL C O 1
ATOM 8560 N N . GLY C 1 425 ? 58.489 35.983 34.086 1.00 22.35 404 GLY C N 1
ATOM 8561 C CA . GLY C 1 425 ? 57.913 35.896 32.757 1.00 22.93 404 GLY C CA 1
ATOM 8562 C C . GLY C 1 425 ? 58.256 37.117 31.923 1.00 22.81 404 GLY C C 1
ATOM 8563 O O . GLY C 1 425 ? 59.269 37.774 32.175 1.00 19.98 404 GLY C O 1
ATOM 8564 N N . LEU C 1 426 ? 57.412 37.417 30.939 1.00 22.57 405 LEU C N 1
ATOM 8565 C CA . LEU C 1 426 ? 57.624 38.564 30.060 1.00 30.46 405 LEU C CA 1
ATOM 8566 C C . LEU C 1 426 ? 57.808 39.869 30.835 1.00 29.61 405 LEU C C 1
ATOM 8567 O O . LEU C 1 426 ? 58.721 40.642 30.533 1.00 28.04 405 LEU C O 1
ATOM 8572 N N . GLU C 1 427 ? 56.960 40.100 31.841 1.00 24.79 406 GLU C N 1
ATOM 8573 C CA . GLU C 1 427 ? 56.986 41.374 32.561 1.00 30.13 406 GLU C CA 1
ATOM 8574 C C . GLU C 1 427 ? 58.344 41.678 33.166 1.00 26.45 406 GLU C C 1
ATOM 8575 O O . GLU C 1 427 ? 58.707 42.840 33.337 1.00 24.27 406 GLU C O 1
ATOM 8581 N N . GLY C 1 428 ? 59.097 40.629 33.481 1.00 23.63 407 GLY C N 1
ATOM 8582 C CA . GLY C 1 428 ? 60.413 40.801 34.083 1.00 19.61 407 GLY C CA 1
ATOM 8583 C C . GLY C 1 428 ? 61.397 41.410 33.113 1.00 21.84 407 GLY C C 1
ATOM 8584 O O . GLY C 1 428 ? 62.459 41.895 33.516 1.00 24.15 407 GLY C O 1
ATOM 8585 N N . LEU C 1 429 ? 61.050 41.388 31.829 1.00 21.39 408 LEU C N 1
ATOM 8586 C CA . LEU C 1 429 ? 61.910 41.985 30.807 1.00 22.99 408 LEU C CA 1
ATOM 8587 C C . LEU C 1 429 ? 61.387 43.366 30.408 1.00 24.26 408 LEU C C 1
ATOM 8588 O O . LEU C 1 429 ? 61.736 43.895 29.347 1.00 27.65 408 LEU C O 1
ATOM 8593 N N . THR C 1 430 ? 60.558 43.947 31.277 1.00 27.17 409 THR C N 1
ATOM 8594 C CA . THR C 1 430 ? 59.965 45.256 31.031 1.00 26.17 409 THR C CA 1
ATOM 8595 C C . THR C 1 430 ? 60.149 46.212 32.195 1.00 28.38 409 THR C C 1
ATOM 8596 O O . THR C 1 430 ? 60.570 45.817 33.294 1.00 25.64 409 THR C O 1
ATOM 8600 N N . SER C 1 431 ? 59.803 47.474 31.937 1.00 25.90 410 SER C N 1
ATOM 8601 C CA . SER C 1 431 ? 59.876 48.550 32.925 1.00 23.65 410 SER C CA 1
ATOM 8602 C C . SER C 1 431 ? 58.570 49.346 32.947 1.00 22.62 410 SER C C 1
ATOM 8603 O O . SER C 1 431 ? 57.828 49.382 31.959 1.00 22.40 410 SER C O 1
ATOM 8606 N N . LEU C 1 432 ? 58.286 49.974 34.083 1.00 21.93 411 LEU C N 1
ATOM 8607 C CA . LEU C 1 432 ? 57.161 50.891 34.175 1.00 24.91 411 LEU C CA 1
ATOM 8608 C C . LEU C 1 432 ? 57.692 52.319 34.263 1.00 22.42 411 LEU C C 1
ATOM 8609 O O . LEU C 1 432 ? 58.477 52.642 35.161 1.00 24.28 411 LEU C O 1
ATOM 8614 N N . LYS C 1 433 ? 57.280 53.174 33.332 1.00 19.65 412 LYS C N 1
ATOM 8615 C CA . LYS C 1 433 ? 57.620 54.593 33.439 1.00 22.09 412 LYS C CA 1
ATOM 8616 C C . LYS C 1 433 ? 56.343 55.400 33.604 1.00 21.87 412 LYS C C 1
ATOM 8617 O O . LYS C 1 433 ? 55.250 54.906 33.302 1.00 18.38 412 LYS C O 1
ATOM 8623 N N . TYR C 1 434 ? 56.480 56.634 34.087 1.00 18.76 413 TYR C N 1
ATOM 8624 C CA . TYR C 1 434 ? 55.333 57.520 34.206 1.00 21.04 413 TYR C CA 1
ATOM 8625 C C . TYR C 1 434 ? 55.016 58.245 32.892 1.00 21.15 413 TYR C C 1
ATOM 8626 O O . TYR C 1 434 ? 55.918 58.668 32.151 1.00 24.69 413 TYR C O 1
ATOM 8635 N N . VAL C 1 435 ? 53.728 58.363 32.593 1.00 20.27 414 VAL C N 1
ATOM 8636 C CA . VAL C 1 435 ? 53.283 59.167 31.455 1.00 22.92 414 VAL C CA 1
ATOM 8637 C C . VAL C 1 435 ? 52.223 60.144 31.940 1.00 25.33 414 VAL C C 1
ATOM 8638 O O . VAL C 1 435 ? 51.392 59.810 32.812 1.00 19.61 414 VAL C O 1
ATOM 8642 N N . VAL C 1 436 ? 52.278 61.356 31.397 1.00 24.09 415 VAL C N 1
ATOM 8643 C CA . VAL C 1 436 ? 51.382 62.420 31.818 1.00 21.03 415 VAL C CA 1
ATOM 8644 C C . VAL C 1 436 ? 50.655 62.975 30.625 1.00 19.01 415 VAL C C 1
ATOM 8645 O O . VAL C 1 436 ? 51.295 63.420 29.663 1.00 21.35 415 VAL C O 1
ATOM 8649 N N . LEU C 1 437 ? 49.324 62.931 30.675 1.00 20.65 416 LEU C N 1
ATOM 8650 C CA . LEU C 1 437 ? 48.485 63.556 29.646 1.00 20.12 416 LEU C CA 1
ATOM 8651 C C . LEU C 1 437 ? 48.061 64.925 30.167 1.00 23.43 416 LEU C C 1
ATOM 8652 O O . LEU C 1 437 ? 47.192 65.022 31.057 1.00 26.66 416 LEU C O 1
ATOM 8657 N N . GLY C 1 438 ? 48.693 65.983 29.650 1.00 20.50 417 GLY C N 1
ATOM 8658 C CA . GLY C 1 438 ? 48.456 67.321 30.166 1.00 24.53 417 GLY C CA 1
ATOM 8659 C C . GLY C 1 438 ? 47.600 68.136 29.221 1.00 27.10 417 GLY C C 1
ATOM 8660 O O . GLY C 1 438 ? 47.212 67.657 28.156 1.00 24.65 417 GLY C O 1
ATOM 8661 N N . HIS C 1 439 ? 47.311 69.371 29.614 1.00 27.56 418 HIS C N 1
ATOM 8662 C CA . HIS C 1 439 ? 46.452 70.241 28.830 1.00 28.01 418 HIS C CA 1
ATOM 8663 C C . HIS C 1 439 ? 47.081 71.620 28.734 1.00 28.27 418 HIS C C 1
ATOM 8664 O O . HIS C 1 439 ? 46.392 72.603 28.485 1.00 29.32 418 HIS C O 1
ATOM 8671 N N . GLY C 1 440 ? 48.396 71.679 28.934 1.00 29.32 419 GLY C N 1
ATOM 8672 C CA . GLY C 1 440 ? 49.126 72.937 28.909 1.00 26.29 419 GLY C CA 1
ATOM 8673 C C . GLY C 1 440 ? 49.499 73.441 30.293 1.00 28.81 419 GLY C C 1
ATOM 8674 O O . GLY C 1 440 ? 49.935 74.583 30.428 1.00 25.83 419 GLY C O 1
ATOM 8675 N N . GLU C 1 441 ? 49.346 72.605 31.325 1.00 26.51 420 GLU C N 1
ATOM 8676 C CA . GLU C 1 441 ? 49.599 73.075 32.689 1.00 31.20 420 GLU C CA 1
ATOM 8677 C C . GLU C 1 441 ? 51.063 73.405 32.949 1.00 30.24 420 GLU C C 1
ATOM 8678 O O . GLU C 1 441 ? 51.960 72.663 32.540 1.00 28.16 420 GLU C O 1
ATOM 8684 N N . GLY C 1 442 ? 51.283 74.519 33.642 1.00 31.79 421 GLY C N 1
ATOM 8685 C CA . GLY C 1 442 ? 52.584 74.871 34.174 1.00 33.35 421 GLY C CA 1
ATOM 8686 C C . GLY C 1 442 ? 52.513 74.761 35.684 1.00 41.23 421 GLY C C 1
ATOM 8687 O O . GLY C 1 442 ? 51.419 74.816 36.259 1.00 43.10 421 GLY C O 1
ATOM 8688 N N . ARG C 1 443 ? 53.658 74.575 36.334 1.00 45.28 422 ARG C N 1
ATOM 8689 C CA . ARG C 1 443 ? 53.671 74.474 37.794 1.00 50.36 422 ARG C CA 1
ATOM 8690 C C . ARG C 1 443 ? 54.371 75.673 38.430 1.00 53.69 422 ARG C C 1
ATOM 8691 O O . ARG C 1 443 ? 55.111 76.399 37.758 1.00 56.46 422 ARG C O 1
ATOM 8699 N N . ILE D 1 24 ? 87.363 48.016 62.209 1.00 86.00 3 ILE D N 1
ATOM 8700 C CA . ILE D 1 24 ? 86.278 48.795 61.614 1.00 83.98 3 ILE D CA 1
ATOM 8701 C C . ILE D 1 24 ? 85.444 47.983 60.617 1.00 82.71 3 ILE D C 1
ATOM 8702 O O . ILE D 1 24 ? 84.295 48.333 60.332 1.00 81.59 3 ILE D O 1
ATOM 8704 N N . ASP D 1 25 ? 86.017 46.902 60.088 1.00 81.96 4 ASP D N 1
ATOM 8705 C CA . ASP D 1 25 ? 85.291 46.029 59.159 1.00 75.69 4 ASP D CA 1
ATOM 8706 C C . ASP D 1 25 ? 84.416 45.025 59.909 1.00 73.31 4 ASP D C 1
ATOM 8707 O O . ASP D 1 25 ? 83.610 44.306 59.311 1.00 70.56 4 ASP D O 1
ATOM 8709 N N . GLN D 1 26 ? 84.587 44.979 61.227 1.00 72.93 5 GLN D N 1
ATOM 8710 C CA . GLN D 1 26 ? 83.771 44.129 62.083 1.00 64.50 5 GLN D CA 1
ATOM 8711 C C . GLN D 1 26 ? 82.615 44.943 62.651 1.00 60.80 5 GLN D C 1
ATOM 8712 O O . GLN D 1 26 ? 81.556 44.395 62.961 1.00 60.50 5 GLN D O 1
ATOM 8714 N N . TYR D 1 27 ? 82.821 46.254 62.779 1.00 57.98 6 TYR D N 1
ATOM 8715 C CA . TYR D 1 27 ? 81.765 47.158 63.224 1.00 58.11 6 TYR D CA 1
ATOM 8716 C C . TYR D 1 27 ? 80.629 47.244 62.205 1.00 57.59 6 TYR D C 1
ATOM 8717 O O . TYR D 1 27 ? 79.455 47.090 62.555 1.00 54.48 6 TYR D O 1
ATOM 8726 N N . MET D 1 28 ? 80.978 47.498 60.946 1.00 58.06 7 MET D N 1
ATOM 8727 C CA . MET D 1 28 ? 79.978 47.566 59.881 1.00 53.51 7 MET D CA 1
ATOM 8728 C C . MET D 1 28 ? 79.270 46.224 59.705 1.00 56.04 7 MET D C 1
ATOM 8729 O O . MET D 1 28 ? 78.045 46.170 59.558 1.00 56.63 7 MET D O 1
ATOM 8734 N N . THR D 1 29 ? 80.047 45.143 59.728 1.00 57.30 8 THR D N 1
ATOM 8735 C CA . THR D 1 29 ? 79.499 43.787 59.696 1.00 54.95 8 THR D CA 1
ATOM 8736 C C . THR D 1 29 ? 78.495 43.585 60.830 1.00 52.69 8 THR D C 1
ATOM 8737 O O . THR D 1 29 ? 77.439 42.975 60.642 1.00 47.24 8 THR D O 1
ATOM 8741 N N . ASP D 1 30 ? 78.843 44.096 62.011 1.00 54.64 9 ASP D N 1
ATOM 8742 C CA . ASP D 1 30 ? 77.964 44.013 63.171 1.00 52.37 9 ASP D CA 1
ATOM 8743 C C . ASP D 1 30 ? 76.690 44.812 62.933 1.00 47.73 9 ASP D C 1
ATOM 8744 O O . ASP D 1 30 ? 75.593 44.306 63.159 1.00 47.24 9 ASP D O 1
ATOM 8749 N N . VAL D 1 31 ? 76.838 46.051 62.465 1.00 43.87 10 VAL D N 1
ATOM 8750 C CA . VAL D 1 31 ? 75.687 46.865 62.069 1.00 42.92 10 VAL D CA 1
ATOM 8751 C C . VAL D 1 31 ? 74.799 46.125 61.063 1.00 39.04 10 VAL D C 1
ATOM 8752 O O . VAL D 1 31 ? 73.572 46.150 61.165 1.00 38.77 10 VAL D O 1
ATOM 8756 N N . GLY D 1 32 ? 75.418 45.446 60.103 1.00 40.06 11 GLY D N 1
ATOM 8757 C CA . GLY D 1 32 ? 74.660 44.709 59.103 1.00 40.91 11 GLY D CA 1
ATOM 8758 C C . GLY D 1 32 ? 73.846 43.585 59.719 1.00 42.71 11 GLY D C 1
ATOM 8759 O O . GLY D 1 32 ? 72.660 43.403 59.396 1.00 37.77 11 GLY D O 1
ATOM 8760 N N . ARG D 1 33 ? 74.491 42.827 60.604 1.00 44.92 12 ARG D N 1
ATOM 8761 C CA . ARG D 1 33 ? 73.857 41.695 61.264 1.00 48.13 12 ARG D CA 1
ATOM 8762 C C . ARG D 1 33 ? 72.664 42.150 62.086 1.00 44.50 12 ARG D C 1
ATOM 8763 O O . ARG D 1 33 ? 71.587 41.551 62.027 1.00 41.74 12 ARG D O 1
ATOM 8771 N N . ARG D 1 34 ? 72.864 43.220 62.846 1.00 41.73 13 ARG D N 1
ATOM 8772 C CA . ARG D 1 34 ? 71.809 43.752 63.691 1.00 41.59 13 ARG D CA 1
ATOM 8773 C C . ARG D 1 34 ? 70.644 44.292 62.869 1.00 38.27 13 ARG D C 1
ATOM 8774 O O . ARG D 1 34 ? 69.480 44.157 63.272 1.00 34.98 13 ARG D O 1
ATOM 8782 N N . ALA D 1 35 ? 70.954 44.858 61.701 1.00 31.96 14 ALA D N 1
ATOM 8783 C CA . ALA D 1 35 ? 69.909 45.355 60.816 1.00 34.70 14 ALA D CA 1
ATOM 8784 C C . ALA D 1 35 ? 69.050 44.206 60.328 1.00 30.13 14 ALA D C 1
ATOM 8785 O O . ALA D 1 35 ? 67.814 44.295 60.309 1.00 29.18 14 ALA D O 1
ATOM 8787 N N . ARG D 1 36 ? 69.703 43.123 59.927 1.00 31.72 15 ARG D N 1
ATOM 8788 C CA . ARG D 1 36 ? 68.988 41.983 59.356 1.00 33.69 15 ARG D CA 1
ATOM 8789 C C . ARG D 1 36 ? 68.037 41.396 60.400 1.00 32.25 15 ARG D C 1
ATOM 8790 O O . ARG D 1 36 ? 66.867 41.137 60.123 1.00 30.26 15 ARG D O 1
ATOM 8798 N N . ARG D 1 37 ? 68.549 41.233 61.615 1.00 32.82 16 ARG D N 1
ATOM 8799 C CA . ARG D 1 37 ? 67.764 40.754 62.748 1.00 32.05 16 ARG D CA 1
ATOM 8800 C C . ARG D 1 37 ? 66.643 41.721 63.163 1.00 31.29 16 ARG D C 1
ATOM 8801 O O . ARG D 1 37 ? 65.531 41.290 63.450 1.00 35.40 16 ARG D O 1
ATOM 8809 N N . ALA D 1 38 ? 66.938 43.020 63.211 1.00 31.45 17 ALA D N 1
ATOM 8810 C CA . ALA D 1 38 ? 65.896 44.012 63.506 1.00 31.24 17 ALA D CA 1
ATOM 8811 C C . ALA D 1 38 ? 64.811 44.000 62.431 1.00 30.88 17 ALA D C 1
ATOM 8812 O O . ALA D 1 38 ? 63.628 44.171 62.740 1.00 31.00 17 ALA D O 1
ATOM 8814 N N . SER D 1 39 ? 65.222 43.794 61.175 1.00 26.59 18 SER D N 1
ATOM 8815 C CA . SER D 1 39 ? 64.299 43.781 60.036 1.00 28.28 18 SER D CA 1
ATOM 8816 C C . SER D 1 39 ? 63.134 42.791 60.176 1.00 29.03 18 SER D C 1
ATOM 8817 O O . SER D 1 39 ? 62.067 43.010 59.605 1.00 29.72 18 SER D O 1
ATOM 8820 N N . ARG D 1 40 ? 63.336 41.714 60.928 1.00 29.35 19 ARG D N 1
ATOM 8821 C CA . ARG D 1 40 ? 62.282 40.723 61.152 1.00 31.57 19 ARG D CA 1
ATOM 8822 C C . ARG D 1 40 ? 61.171 41.290 62.029 1.00 33.02 19 ARG D C 1
ATOM 8823 O O . ARG D 1 40 ? 59.987 41.017 61.801 1.00 30.76 19 ARG D O 1
ATOM 8831 N N . SER D 1 41 ? 61.561 42.076 63.034 1.00 31.29 20 SER D N 1
ATOM 8832 C CA . SER D 1 41 ? 60.601 42.692 63.946 1.00 28.04 20 SER D CA 1
ATOM 8833 C C . SER D 1 41 ? 59.766 43.770 63.267 1.00 28.28 20 SER D C 1
ATOM 8834 O O . SER D 1 41 ? 58.540 43.768 63.379 1.00 33.47 20 SER D O 1
ATOM 8837 N N . ILE D 1 42 ? 60.416 44.691 62.561 1.00 28.28 21 ILE D N 1
ATOM 8838 C CA . ILE D 1 42 ? 59.682 45.788 61.930 1.00 27.87 21 ILE D CA 1
ATOM 8839 C C . ILE D 1 42 ? 58.811 45.273 60.777 1.00 28.88 21 ILE D C 1
ATOM 8840 O O . ILE D 1 42 ? 57.741 45.835 60.488 1.00 25.00 21 ILE D O 1
ATOM 8845 N N . ALA D 1 43 ? 59.252 44.182 60.150 1.00 28.31 22 ALA D N 1
ATOM 8846 C CA . ALA D 1 43 ? 58.447 43.516 59.118 1.00 29.19 22 ALA D CA 1
ATOM 8847 C C . ALA D 1 43 ? 57.119 43.025 59.703 1.00 28.77 22 ALA D C 1
ATOM 8848 O O . ALA D 1 43 ? 56.076 43.161 59.064 1.00 25.31 22 ALA D O 1
ATOM 8850 N N . ARG D 1 44 ? 57.183 42.469 60.915 1.00 30.37 23 ARG D N 1
ATOM 8851 C CA . ARG D 1 44 ? 56.018 41.981 61.666 1.00 35.63 23 ARG D CA 1
ATOM 8852 C C . ARG D 1 44 ? 55.097 43.072 62.218 1.00 40.05 23 ARG D C 1
ATOM 8853 O O . ARG D 1 44 ? 53.921 42.820 62.498 1.00 40.67 23 ARG D O 1
ATOM 8861 N N . ALA D 1 45 ? 55.645 44.264 62.428 1.00 37.01 24 ALA D N 1
ATOM 8862 C CA . ALA D 1 45 ? 54.929 45.305 63.169 1.00 35.07 24 ALA D CA 1
ATOM 8863 C C . ALA D 1 45 ? 53.628 45.710 62.476 1.00 34.26 24 ALA D C 1
ATOM 8864 O O . ALA D 1 45 ? 53.587 45.890 61.261 1.00 35.55 24 ALA D O 1
ATOM 8866 N N . SER D 1 46 ? 52.569 45.870 63.260 1.00 33.91 25 SER D N 1
ATOM 8867 C CA . SER D 1 46 ? 51.274 46.224 62.707 1.00 31.12 25 SER D CA 1
ATOM 8868 C C . SER D 1 46 ? 51.262 47.678 62.258 1.00 37.44 25 SER D C 1
ATOM 8869 O O . SER D 1 46 ? 52.082 48.493 62.706 1.00 37.84 25 SER D O 1
ATOM 8872 N N . THR D 1 47 ? 50.326 47.992 61.368 1.00 34.01 26 THR D N 1
ATOM 8873 C CA . THR D 1 47 ? 50.064 49.364 60.949 1.00 32.21 26 THR D CA 1
ATOM 8874 C C . THR D 1 47 ? 50.031 50.328 62.150 1.00 38.00 26 THR D C 1
ATOM 8875 O O . THR D 1 47 ? 50.680 51.373 62.135 1.00 40.61 26 THR D O 1
ATOM 8879 N N . ALA D 1 48 ? 49.296 49.964 63.199 1.00 35.30 27 ALA D N 1
ATOM 8880 C CA . ALA D 1 48 ? 49.089 50.877 64.326 1.00 37.62 27 ALA D CA 1
ATOM 8881 C C . ALA D 1 48 ? 50.388 51.175 65.072 1.00 37.01 27 ALA D C 1
ATOM 8882 O O . ALA D 1 48 ? 50.617 52.297 65.505 1.00 37.26 27 ALA D O 1
ATOM 8884 N N . ALA D 1 49 ? 51.232 50.158 65.214 1.00 39.10 28 ALA D N 1
ATOM 8885 C CA . ALA D 1 49 ? 52.504 50.310 65.910 1.00 37.70 28 ALA D CA 1
ATOM 8886 C C . ALA D 1 49 ? 53.476 51.208 65.125 1.00 34.60 28 ALA D C 1
ATOM 8887 O O . ALA D 1 49 ? 54.157 52.071 65.703 1.00 36.16 28 ALA D O 1
ATOM 8889 N N . LYS D 1 50 ? 53.525 51.021 63.809 1.00 32.69 29 LYS D N 1
ATOM 8890 C CA . LYS D 1 50 ? 54.379 51.852 62.962 1.00 32.86 29 LYS D CA 1
ATOM 8891 C C . LYS D 1 50 ? 53.948 53.322 62.979 1.00 33.46 29 LYS D C 1
ATOM 8892 O O . LYS D 1 50 ? 54.780 54.233 63.155 1.00 31.82 29 LYS D O 1
ATOM 8898 N N . ASN D 1 51 ? 52.650 53.556 62.805 1.00 34.59 30 ASN D N 1
ATOM 8899 C CA . ASN D 1 51 ? 52.122 54.915 62.867 1.00 35.76 30 ASN D CA 1
ATOM 8900 C C . ASN D 1 51 ? 52.334 55.533 64.240 1.00 39.17 30 ASN D C 1
ATOM 8901 O O . ASN D 1 51 ? 52.616 56.726 64.349 1.00 44.32 30 ASN D O 1
ATOM 8906 N N . ALA D 1 52 ? 52.228 54.718 65.292 1.00 40.53 31 ALA D N 1
ATOM 8907 C CA . ALA D 1 52 ? 52.451 55.209 66.655 1.00 42.67 31 ALA D CA 1
ATOM 8908 C C . ALA D 1 52 ? 53.900 55.652 66.851 1.00 40.45 31 ALA D C 1
ATOM 8909 O O . ALA D 1 52 ? 54.176 56.652 67.517 1.00 43.98 31 ALA D O 1
ATOM 8911 N N . ALA D 1 53 ? 54.824 54.889 66.277 1.00 38.01 32 ALA D N 1
ATOM 8912 C CA . ALA D 1 53 ? 56.239 55.246 66.314 1.00 37.91 32 ALA D CA 1
ATOM 8913 C C . ALA D 1 53 ? 56.434 56.618 65.658 1.00 39.25 32 ALA D C 1
ATOM 8914 O O . ALA D 1 53 ? 57.043 57.524 66.237 1.00 40.66 32 ALA D O 1
ATOM 8916 N N . LEU D 1 54 ? 55.899 56.758 64.449 1.00 34.81 33 LEU D N 1
ATOM 8917 C CA . LEU D 1 54 ? 56.019 57.994 63.687 1.00 36.91 33 LEU D CA 1
ATOM 8918 C C . LEU D 1 54 ? 55.439 59.199 64.440 1.00 42.40 33 LEU D C 1
ATOM 8919 O O . LEU D 1 54 ? 56.093 60.250 64.550 1.00 45.41 33 LEU D O 1
ATOM 8924 N N . GLU D 1 55 ? 54.221 59.056 64.962 1.00 40.25 34 GLU D N 1
ATOM 8925 C CA . GLU D 1 55 ? 53.588 60.159 65.688 1.00 40.70 34 GLU D CA 1
ATOM 8926 C C . GLU D 1 55 ? 54.393 60.533 66.930 1.00 44.61 34 GLU D C 1
ATOM 8927 O O . GLU D 1 55 ? 54.435 61.700 67.329 1.00 44.66 34 GLU D O 1
ATOM 8933 N N . ALA D 1 56 ? 55.046 59.537 67.521 1.00 41.56 35 ALA D N 1
ATOM 8934 C CA . ALA D 1 56 ? 55.869 59.757 68.707 1.00 52.87 35 ALA D CA 1
ATOM 8935 C C . ALA D 1 56 ? 57.121 60.563 68.372 1.00 44.13 35 ALA D C 1
ATOM 8936 O O . ALA D 1 56 ? 57.507 61.468 69.114 1.00 46.40 35 ALA D O 1
ATOM 8938 N N . VAL D 1 57 ? 57.766 60.218 67.262 1.00 42.55 36 VAL D N 1
ATOM 8939 C CA . VAL D 1 57 ? 58.909 60.987 66.771 1.00 52.73 36 VAL D CA 1
ATOM 8940 C C . VAL D 1 57 ? 58.479 62.426 66.446 1.00 53.93 36 VAL D C 1
ATOM 8941 O O . VAL D 1 57 ? 59.226 63.374 66.684 1.00 55.07 36 VAL D O 1
ATOM 8945 N N . ALA D 1 58 ? 57.265 62.578 65.920 1.00 52.35 37 ALA D N 1
ATOM 8946 C CA . ALA D 1 58 ? 56.719 63.893 65.590 1.00 53.82 37 ALA D CA 1
ATOM 8947 C C . ALA D 1 58 ? 56.574 64.779 66.833 1.00 55.48 37 ALA D C 1
ATOM 8948 O O . ALA D 1 58 ? 57.079 65.902 66.848 1.00 57.49 37 ALA D O 1
ATOM 8950 N N . ARG D 1 59 ? 55.888 64.269 67.861 1.00 52.57 38 ARG D N 1
ATOM 8951 C CA . ARG D 1 59 ? 55.666 65.014 69.107 1.00 56.49 38 ARG D CA 1
ATOM 8952 C C . ARG D 1 59 ? 56.969 65.373 69.793 1.00 58.22 38 ARG D C 1
ATOM 8953 O O . ARG D 1 59 ? 57.106 66.459 70.364 1.00 61.64 38 ARG D O 1
ATOM 8961 N N . ALA D 1 60 ? 57.917 64.443 69.743 1.00 55.80 39 ALA D N 1
ATOM 8962 C CA . ALA D 1 60 ? 59.230 64.633 70.351 1.00 59.00 39 ALA D CA 1
ATOM 8963 C C . ALA D 1 60 ? 59.934 65.840 69.737 1.00 61.55 39 ALA D C 1
ATOM 8964 O O . ALA D 1 60 ? 60.604 66.606 70.427 1.00 60.88 39 ALA D O 1
ATOM 8966 N N . ILE D 1 61 ? 59.779 65.993 68.427 1.00 63.05 40 ILE D N 1
ATOM 8967 C CA . ILE D 1 61 ? 60.388 67.102 67.712 1.00 62.10 40 ILE D CA 1
ATOM 8968 C C . ILE D 1 61 ? 59.718 68.426 68.080 1.00 64.96 40 ILE D C 1
ATOM 8969 O O . ILE D 1 61 ? 60.406 69.432 68.288 1.00 68.55 40 ILE D O 1
ATOM 8974 N N . GLU D 1 62 ? 58.387 68.419 68.184 1.00 65.76 41 GLU D N 1
ATOM 8975 C CA . GLU D 1 62 ? 57.631 69.592 68.648 1.00 69.25 41 GLU D CA 1
ATOM 8976 C C . GLU D 1 62 ? 58.064 70.001 70.058 1.00 70.45 41 GLU D C 1
ATOM 8977 O O . GLU D 1 62 ? 57.994 71.177 70.433 1.00 71.61 41 GLU D O 1
ATOM 8983 N N . ARG D 1 63 ? 58.496 69.011 70.836 1.00 66.96 42 ARG D N 1
ATOM 8984 C CA . ARG D 1 63 ? 58.929 69.225 72.209 1.00 67.51 42 ARG D CA 1
ATOM 8985 C C . ARG D 1 63 ? 60.344 69.794 72.276 1.00 69.94 42 ARG D C 1
ATOM 8986 O O . ARG D 1 63 ? 60.603 70.752 73.001 1.00 75.75 42 ARG D O 1
ATOM 8994 N N . ASP D 1 64 ? 61.258 69.201 71.515 1.00 66.88 43 ASP D N 1
ATOM 8995 C CA . ASP D 1 64 ? 62.663 69.592 71.578 1.00 70.91 43 ASP D CA 1
ATOM 8996 C C . ASP D 1 64 ? 63.011 70.605 70.505 1.00 74.08 43 ASP D C 1
ATOM 8997 O O . ASP D 1 64 ? 64.175 70.715 70.114 1.00 74.91 43 ASP D O 1
ATOM 9002 N N . ALA D 1 65 ? 61.999 71.332 70.031 1.00 74.46 44 ALA D N 1
ATOM 9003 C CA . ALA D 1 65 ? 62.177 72.294 68.952 1.00 73.24 44 ALA D CA 1
ATOM 9004 C C . ALA D 1 65 ? 63.365 73.210 69.233 1.00 75.14 44 ALA D C 1
ATOM 9005 O O . ALA D 1 65 ? 64.209 73.416 68.359 1.00 71.20 44 ALA D O 1
ATOM 9007 N N . GLY D 1 66 ? 63.446 73.712 70.466 1.00 76.35 45 GLY D N 1
ATOM 9008 C CA . GLY D 1 66 ? 64.542 74.570 70.890 1.00 76.84 45 GLY D CA 1
ATOM 9009 C C . GLY D 1 66 ? 65.897 73.883 70.917 1.00 81.59 45 GLY D C 1
ATOM 9010 O O . GLY D 1 66 ? 66.841 74.343 70.273 1.00 82.35 45 GLY D O 1
ATOM 9011 N N . ALA D 1 67 ? 65.998 72.790 71.669 1.00 74.68 46 ALA D N 1
ATOM 9012 C CA . ALA D 1 67 ? 67.229 72.001 71.728 1.00 82.28 46 ALA D CA 1
ATOM 9013 C C . ALA D 1 67 ? 67.716 71.601 70.333 1.00 80.20 46 ALA D C 1
ATOM 9014 O O . ALA D 1 67 ? 68.916 71.620 70.051 1.00 81.91 46 ALA D O 1
ATOM 9016 N N . LEU D 1 68 ? 66.774 71.242 69.467 1.00 69.38 47 LEU D N 1
ATOM 9017 C CA . LEU D 1 68 ? 67.085 70.946 68.076 1.00 67.58 47 LEU D CA 1
ATOM 9018 C C . LEU D 1 68 ? 67.558 72.197 67.345 1.00 76.00 47 LEU D C 1
ATOM 9019 O O . LEU D 1 68 ? 68.592 72.167 66.671 1.00 76.21 47 LEU D O 1
ATOM 9024 N N . LYS D 1 69 ? 66.801 73.289 67.474 1.00 71.91 48 LYS D N 1
ATOM 9025 C CA . LYS D 1 69 ? 67.190 74.566 66.876 1.00 80.78 48 LYS D CA 1
ATOM 9026 C C . LYS D 1 69 ? 68.559 74.984 67.402 1.00 83.16 48 LYS D C 1
ATOM 9027 O O . LYS D 1 69 ? 69.395 75.479 66.643 1.00 81.78 48 LYS D O 1
ATOM 9033 N N . ALA D 1 70 ? 68.785 74.750 68.696 1.00 86.03 49 ALA D N 1
ATOM 9034 C CA . ALA D 1 70 ? 70.062 75.060 69.347 1.00 90.77 49 ALA D CA 1
ATOM 9035 C C . ALA D 1 70 ? 71.214 74.215 68.796 1.00 90.12 49 ALA D C 1
ATOM 9036 O O . ALA D 1 70 ? 72.234 74.751 68.361 1.00 92.82 49 ALA D O 1
ATOM 9038 N N . ALA D 1 71 ? 71.048 72.895 68.821 1.00 85.32 50 ALA D N 1
ATOM 9039 C CA . ALA D 1 71 ? 72.064 71.983 68.300 1.00 82.19 50 ALA D CA 1
ATOM 9040 C C . ALA D 1 71 ? 72.426 72.258 66.830 1.00 82.72 50 ALA D C 1
ATOM 9041 O O . ALA D 1 71 ? 73.610 72.306 66.478 1.00 83.68 50 ALA D O 1
ATOM 9043 N N . ASN D 1 72 ? 71.410 72.432 65.982 1.00 80.53 51 ASN D N 1
ATOM 9044 C CA . ASN D 1 72 ? 71.616 72.771 64.572 1.00 73.12 51 ASN D CA 1
ATOM 9045 C C . ASN D 1 72 ? 72.427 74.054 64.389 1.00 79.71 51 ASN D C 1
ATOM 9046 O O . ASN D 1 72 ? 73.222 74.165 63.454 1.00 78.72 51 ASN D O 1
ATOM 9051 N N . ALA D 1 73 ? 72.225 75.018 65.286 1.00 83.25 52 ALA D N 1
ATOM 9052 C CA . ALA D 1 73 ? 72.946 76.288 65.212 1.00 91.10 52 ALA D CA 1
ATOM 9053 C C . ALA D 1 73 ? 74.444 76.075 65.432 1.00 93.99 52 ALA D C 1
ATOM 9054 O O . ALA D 1 73 ? 75.272 76.686 64.751 1.00 95.79 52 ALA D O 1
ATOM 9056 N N . ARG D 1 74 ? 74.779 75.207 66.383 1.00 92.60 53 ARG D N 1
ATOM 9057 C CA . ARG D 1 74 ? 76.164 74.821 66.624 1.00 92.61 53 ARG D CA 1
ATOM 9058 C C . ARG D 1 74 ? 76.781 74.228 65.355 1.00 91.67 53 ARG D C 1
ATOM 9059 O O . ARG D 1 74 ? 77.933 74.521 65.018 1.00 90.24 53 ARG D O 1
ATOM 9067 N N . ASP D 1 75 ? 75.994 73.407 64.656 1.00 91.68 54 ASP D N 1
ATOM 9068 C CA . ASP D 1 75 ? 76.397 72.794 63.388 1.00 90.62 54 ASP D CA 1
ATOM 9069 C C . ASP D 1 75 ? 76.524 73.820 62.267 1.00 90.49 54 ASP D C 1
ATOM 9070 O O . ASP D 1 75 ? 77.478 73.790 61.489 1.00 91.25 54 ASP D O 1
ATOM 9075 N N . VAL D 1 76 ? 75.544 74.712 62.175 1.00 90.43 55 VAL D N 1
ATOM 9076 C CA . VAL D 1 76 ? 75.533 75.733 61.134 1.00 91.10 55 VAL D CA 1
ATOM 9077 C C . VAL D 1 76 ? 76.664 76.753 61.318 1.00 96.29 55 VAL D C 1
ATOM 9078 O O . VAL D 1 76 ? 77.137 77.339 60.344 1.00 97.60 55 VAL D O 1
ATOM 9080 N N . ALA D 1 77 ? 77.095 76.954 62.563 1.00 99.25 56 ALA D N 1
ATOM 9081 C CA . ALA D 1 77 ? 78.161 77.914 62.878 1.00 105.42 56 ALA D CA 1
ATOM 9082 C C . ALA D 1 77 ? 79.544 77.395 62.481 1.00 106.72 56 ALA D C 1
ATOM 9083 O O . ALA D 1 77 ? 80.370 78.142 61.948 1.00 97.50 56 ALA D O 1
ATOM 9085 N N . ARG D 1 78 ? 79.795 76.115 62.752 1.00 102.13 57 ARG D N 1
ATOM 9086 C CA . ARG D 1 78 ? 81.046 75.483 62.347 1.00 101.53 57 ARG D CA 1
ATOM 9087 C C . ARG D 1 78 ? 81.069 75.304 60.833 1.00 100.76 57 ARG D C 1
ATOM 9088 O O . ARG D 1 78 ? 82.133 75.165 60.229 1.00 92.74 57 ARG D O 1
ATOM 9090 N N . ALA D 1 79 ? 79.882 75.316 60.231 1.00 99.38 58 ALA D N 1
ATOM 9091 C CA . ALA D 1 79 ? 79.738 75.239 58.781 1.00 100.23 58 ALA D CA 1
ATOM 9092 C C . ALA D 1 79 ? 80.221 76.521 58.103 1.00 105.35 58 ALA D C 1
ATOM 9093 O O . ALA D 1 79 ? 81.065 76.477 57.205 1.00 106.49 58 ALA D O 1
ATOM 9095 N N . LYS D 1 80 ? 79.669 77.657 58.528 1.00 108.45 59 LYS D N 1
ATOM 9096 C CA . LYS D 1 80 ? 80.097 78.960 58.032 1.00 97.54 59 LYS D CA 1
ATOM 9097 C C . LYS D 1 80 ? 81.590 79.133 58.266 1.00 103.87 59 LYS D C 1
ATOM 9098 O O . LYS D 1 80 ? 82.311 79.634 57.402 1.00 103.39 59 LYS D O 1
ATOM 9100 N N . ASP D 1 81 ? 82.054 78.670 59.425 1.00 103.99 60 ASP D N 1
ATOM 9101 C CA . ASP D 1 81 ? 83.461 78.768 59.812 1.00 108.16 60 ASP D CA 1
ATOM 9102 C C . ASP D 1 81 ? 84.421 77.996 58.897 1.00 108.56 60 ASP D C 1
ATOM 9103 O O . ASP D 1 81 ? 85.526 77.645 59.313 1.00 111.27 60 ASP D O 1
ATOM 9105 N N . LYS D 1 82 ? 84.000 77.745 57.659 1.00 105.82 61 LYS D N 1
ATOM 9106 C CA . LYS D 1 82 ? 84.839 77.104 56.650 1.00 105.67 61 LYS D CA 1
ATOM 9107 C C . LYS D 1 82 ? 84.211 77.208 55.260 1.00 104.58 61 LYS D C 1
ATOM 9108 O O . LYS D 1 82 ? 83.067 77.641 55.108 1.00 99.41 61 LYS D O 1
ATOM 9110 N N . PHE D 1 88 ? 73.835 74.805 50.126 1.00 83.10 67 PHE D N 1
ATOM 9111 C CA . PHE D 1 88 ? 74.528 73.755 50.865 1.00 83.00 67 PHE D CA 1
ATOM 9112 C C . PHE D 1 88 ? 74.438 73.973 52.381 1.00 83.62 67 PHE D C 1
ATOM 9113 O O . PHE D 1 88 ? 73.798 73.184 53.084 1.00 80.17 67 PHE D O 1
ATOM 9121 N N . VAL D 1 89 ? 75.049 75.050 52.873 1.00 83.83 68 VAL D N 1
ATOM 9122 C CA . VAL D 1 89 ? 74.888 75.455 54.267 1.00 84.78 68 VAL D CA 1
ATOM 9123 C C . VAL D 1 89 ? 73.429 75.835 54.513 1.00 86.34 68 VAL D C 1
ATOM 9124 O O . VAL D 1 89 ? 72.941 75.777 55.645 1.00 84.30 68 VAL D O 1
ATOM 9126 N N . ASP D 1 90 ? 72.744 76.225 53.438 1.00 89.13 69 ASP D N 1
ATOM 9127 C CA . ASP D 1 90 ? 71.298 76.442 53.459 1.00 88.27 69 ASP D CA 1
ATOM 9128 C C . ASP D 1 90 ? 70.561 75.139 53.774 1.00 84.44 69 ASP D C 1
ATOM 9129 O O . ASP D 1 90 ? 69.754 75.075 54.705 1.00 79.78 69 ASP D O 1
ATOM 9131 N N . ARG D 1 91 ? 70.853 74.105 52.989 1.00 84.11 70 ARG D N 1
ATOM 9132 C CA . ARG D 1 91 ? 70.242 72.788 53.161 1.00 81.84 70 ARG D CA 1
ATOM 9133 C C . ARG D 1 91 ? 70.611 72.130 54.495 1.00 80.02 70 ARG D C 1
ATOM 9134 O O . ARG D 1 91 ? 70.092 71.069 54.825 1.00 81.17 70 ARG D O 1
ATOM 9136 N N . LEU D 1 92 ? 71.507 72.761 55.249 1.00 79.25 71 LEU D N 1
ATOM 9137 C CA . LEU D 1 92 ? 71.940 72.253 56.548 1.00 77.29 71 LEU D CA 1
ATOM 9138 C C . LEU D 1 92 ? 71.125 72.871 57.685 1.00 77.53 71 LEU D C 1
ATOM 9139 O O . LEU D 1 92 ? 71.086 72.344 58.803 1.00 76.55 71 LEU D O 1
ATOM 9144 N N . THR D 1 93 ? 70.444 73.970 57.379 1.00 79.13 72 THR D N 1
ATOM 9145 C CA . THR D 1 93 ? 69.765 74.778 58.393 1.00 81.79 72 THR D CA 1
ATOM 9146 C C . THR D 1 93 ? 68.335 74.320 58.709 1.00 79.57 72 THR D C 1
ATOM 9147 O O . THR D 1 93 ? 67.501 74.181 57.811 1.00 78.55 72 THR D O 1
ATOM 9151 N N . LEU D 1 94 ? 68.066 74.087 59.993 1.00 79.40 73 LEU D N 1
ATOM 9152 C CA . LEU D 1 94 ? 66.733 73.698 60.455 1.00 77.80 73 LEU D CA 1
ATOM 9153 C C . LEU D 1 94 ? 66.008 74.888 61.065 1.00 80.76 73 LEU D C 1
ATOM 9154 O O . LEU D 1 94 ? 65.968 75.045 62.290 1.00 81.55 73 LEU D O 1
ATOM 9159 N N . SER D 1 95 ? 65.436 75.721 60.201 1.00 80.95 74 SER D N 1
ATOM 9160 C CA . SER D 1 95 ? 64.561 76.804 60.629 1.00 82.16 74 SER D CA 1
ATOM 9161 C C . SER D 1 95 ? 63.339 76.249 61.336 1.00 82.39 74 SER D C 1
ATOM 9162 O O . SER D 1 95 ? 63.096 75.032 61.339 1.00 80.32 74 SER D O 1
ATOM 9165 N N . ASP D 1 96 ? 62.561 77.151 61.927 1.00 83.36 75 ASP D N 1
ATOM 9166 C CA . ASP D 1 96 ? 61.273 76.782 62.483 1.00 83.04 75 ASP D CA 1
ATOM 9167 C C . ASP D 1 96 ? 60.413 76.174 61.364 1.00 78.91 75 ASP D C 1
ATOM 9168 O O . ASP D 1 96 ? 59.607 75.273 61.606 1.00 77.54 75 ASP D O 1
ATOM 9173 N N . LYS D 1 97 ? 60.626 76.646 60.135 1.00 76.61 76 LYS D N 1
ATOM 9174 C CA . LYS D 1 97 ? 59.893 76.160 58.963 1.00 73.69 76 LYS D CA 1
ATOM 9175 C C . LYS D 1 97 ? 60.337 74.768 58.517 1.00 71.19 76 LYS D C 1
ATOM 9176 O O . LYS D 1 97 ? 59.540 73.991 57.987 1.00 66.24 76 LYS D O 1
ATOM 9178 N N . ALA D 1 98 ? 61.612 74.451 58.716 1.00 72.30 77 ALA D N 1
ATOM 9179 C CA . ALA D 1 98 ? 62.106 73.130 58.348 1.00 66.58 77 ALA D CA 1
ATOM 9180 C C . ALA D 1 98 ? 61.596 72.061 59.325 1.00 67.07 77 ALA D C 1
ATOM 9181 O O . ALA D 1 98 ? 61.133 71.002 58.891 1.00 67.83 77 ALA D O 1
ATOM 9183 N N . LEU D 1 99 ? 61.678 72.344 60.631 1.00 68.22 78 LEU D N 1
ATOM 9184 C CA . LEU D 1 99 ? 61.161 71.438 61.671 1.00 67.05 78 LEU D CA 1
ATOM 9185 C C . LEU D 1 99 ? 59.675 71.142 61.474 1.00 67.25 78 LEU D C 1
ATOM 9186 O O . LEU D 1 99 ? 59.249 69.973 61.492 1.00 62.35 78 LEU D O 1
ATOM 9191 N N . LYS D 1 100 ? 58.903 72.215 61.295 1.00 69.43 79 LYS D N 1
ATOM 9192 C CA . LYS D 1 100 ? 57.486 72.142 60.943 1.00 69.27 79 LYS D CA 1
ATOM 9193 C C . LYS D 1 100 ? 57.268 71.195 59.756 1.00 64.86 79 LYS D C 1
ATOM 9194 O O . LYS D 1 100 ? 56.400 70.312 59.804 1.00 62.71 79 LYS D O 1
ATOM 9200 N N . THR D 1 101 ? 58.089 71.356 58.717 1.00 62.90 80 THR D N 1
ATOM 9201 C CA . THR D 1 101 ? 58.053 70.482 57.539 1.00 60.47 80 THR D CA 1
ATOM 9202 C C . THR D 1 101 ? 58.359 69.013 57.878 1.00 58.59 80 THR D C 1
ATOM 9203 O O . THR D 1 101 ? 57.674 68.105 57.392 1.00 55.35 80 THR D O 1
ATOM 9207 N N . MET D 1 102 ? 59.383 68.780 58.701 1.00 58.55 81 MET D N 1
ATOM 9208 C CA . MET D 1 102 ? 59.748 67.412 59.092 1.00 57.02 81 MET D CA 1
ATOM 9209 C C . MET D 1 102 ? 58.614 66.745 59.870 1.00 56.99 81 MET D C 1
ATOM 9210 O O . MET D 1 102 ? 58.293 65.575 59.651 1.00 58.82 81 MET D O 1
ATOM 9215 N N . VAL D 1 103 ? 58.019 67.507 60.781 1.00 56.95 82 VAL D N 1
ATOM 9216 C CA . VAL D 1 103 ? 56.918 67.034 61.605 1.00 54.94 82 VAL D CA 1
ATOM 9217 C C . VAL D 1 103 ? 55.691 66.745 60.750 1.00 57.34 82 VAL D C 1
ATOM 9218 O O . VAL D 1 103 ? 55.127 65.647 60.813 1.00 57.42 82 VAL D O 1
ATOM 9222 N N . GLU D 1 104 ? 55.298 67.716 59.927 1.00 59.41 83 GLU D N 1
ATOM 9223 C CA . GLU D 1 104 ? 54.194 67.520 58.986 1.00 58.19 83 GLU D CA 1
ATOM 9224 C C . GLU D 1 104 ? 54.445 66.329 58.061 1.00 54.95 83 GLU D C 1
ATOM 9225 O O . GLU D 1 104 ? 53.510 65.610 57.689 1.00 55.43 83 GLU D O 1
ATOM 9227 N N . GLY D 1 105 ? 55.708 66.109 57.699 1.00 44.99 84 GLY D N 1
ATOM 9228 C CA . GLY D 1 105 ? 56.077 64.961 56.880 1.00 42.58 84 GLY D CA 1
ATOM 9229 C C . GLY D 1 105 ? 55.913 63.630 57.601 1.00 44.87 84 GLY D C 1
ATOM 9230 O O . GLY D 1 105 ? 55.541 62.617 56.987 1.00 42.28 84 GLY D O 1
ATOM 9231 N N . LEU D 1 106 ? 56.199 63.624 58.903 1.00 46.67 85 LEU D N 1
ATOM 9232 C CA . LEU D 1 106 ? 56.047 62.415 59.707 1.00 46.49 85 LEU D CA 1
ATOM 9233 C C . LEU D 1 106 ? 54.583 62.013 59.759 1.00 46.71 85 LEU D C 1
ATOM 9234 O O . LEU D 1 106 ? 54.238 60.835 59.600 1.00 41.79 85 LEU D O 1
ATOM 9239 N N . ARG D 1 107 ? 53.723 63.009 59.948 1.00 49.84 86 ARG D N 1
ATOM 9240 C CA . ARG D 1 107 ? 52.291 62.766 60.046 1.00 47.76 86 ARG D CA 1
ATOM 9241 C C . ARG D 1 107 ? 51.679 62.372 58.703 1.00 46.44 86 ARG D C 1
ATOM 9242 O O . ARG D 1 107 ? 50.690 61.637 58.662 1.00 47.30 86 ARG D O 1
ATOM 9250 N N . GLN D 1 108 ? 52.287 62.823 57.608 1.00 48.51 87 GLN D N 1
ATOM 9251 C CA . GLN D 1 108 ? 51.846 62.415 56.267 1.00 49.38 87 GLN D CA 1
ATOM 9252 C C . GLN D 1 108 ? 52.100 60.939 56.052 1.00 45.44 87 GLN D C 1
ATOM 9253 O O . GLN D 1 108 ? 51.227 60.210 55.582 1.00 48.95 87 GLN D O 1
ATOM 9259 N N . VAL D 1 109 ? 53.311 60.505 56.384 1.00 41.28 88 VAL D N 1
ATOM 9260 C CA . VAL D 1 109 ? 53.696 59.114 56.188 1.00 38.56 88 VAL D CA 1
ATOM 9261 C C . VAL D 1 109 ? 52.824 58.208 57.048 1.00 38.36 88 VAL D C 1
ATOM 9262 O O . VAL D 1 109 ? 52.430 57.115 56.626 1.00 39.24 88 VAL D O 1
ATOM 9266 N N . ALA D 1 110 ? 52.496 58.691 58.243 1.00 36.87 89 ALA D N 1
ATOM 9267 C CA . ALA D 1 110 ? 51.574 57.991 59.137 1.00 37.56 89 ALA D CA 1
ATOM 9268 C C . ALA D 1 110 ? 50.202 57.876 58.489 1.00 41.02 89 ALA D C 1
ATOM 9269 O O . ALA D 1 110 ? 49.516 56.864 58.633 1.00 42.45 89 ALA D O 1
ATOM 9271 N N . THR D 1 111 ? 49.801 58.935 57.790 1.00 42.13 90 THR D N 1
ATOM 9272 C CA . THR D 1 111 ? 48.511 58.958 57.107 1.00 42.83 90 THR D CA 1
ATOM 9273 C C . THR D 1 111 ? 48.484 58.027 55.897 1.00 41.13 90 THR D C 1
ATOM 9274 O O . THR D 1 111 ? 47.421 57.532 55.518 1.00 43.99 90 THR D O 1
ATOM 9278 N N . LEU D 1 112 ? 49.646 57.779 55.294 1.00 38.92 91 LEU D N 1
ATOM 9279 C CA . LEU D 1 112 ? 49.720 56.909 54.108 1.00 38.13 91 LEU D CA 1
ATOM 9280 C C . LEU D 1 112 ? 49.235 55.500 54.408 1.00 31.94 91 LEU D C 1
ATOM 9281 O O . LEU D 1 112 ? 49.318 55.038 55.543 1.00 28.54 91 LEU D O 1
ATOM 9286 N N . PRO D 1 113 ? 48.691 54.817 53.390 1.00 34.75 92 PRO D N 1
ATOM 9287 C CA . PRO D 1 113 ? 48.287 53.413 53.553 1.00 33.17 92 PRO D CA 1
ATOM 9288 C C . PRO D 1 113 ? 49.473 52.519 53.881 1.00 31.65 92 PRO D C 1
ATOM 9289 O O . PRO D 1 113 ? 50.572 52.738 53.368 1.00 32.49 92 PRO D O 1
ATOM 9293 N N . ASP D 1 114 ? 49.265 51.528 54.734 1.00 30.98 93 ASP D N 1
ATOM 9294 C CA . ASP D 1 114 ? 50.346 50.622 55.063 1.00 30.08 93 ASP D CA 1
ATOM 9295 C C . ASP D 1 114 ? 50.384 49.603 53.937 1.00 34.98 93 ASP D C 1
ATOM 9296 O O . ASP D 1 114 ? 49.418 48.870 53.724 1.00 39.46 93 ASP D O 1
ATOM 9301 N N . PRO D 1 115 ? 51.491 49.577 53.181 1.00 32.22 94 PRO D N 1
ATOM 9302 C CA . PRO D 1 115 ? 51.518 48.714 51.999 1.00 28.74 94 PRO D CA 1
ATOM 9303 C C . PRO D 1 115 ? 51.904 47.277 52.329 1.00 27.83 94 PRO D C 1
ATOM 9304 O O . PRO D 1 115 ? 51.782 46.408 51.465 1.00 31.08 94 PRO D O 1
ATOM 9308 N N . ILE D 1 116 ? 52.351 47.025 53.553 1.00 26.11 95 ILE D N 1
ATOM 9309 C CA . ILE D 1 116 ? 52.914 45.722 53.891 1.00 24.32 95 ILE D CA 1
ATOM 9310 C C . ILE D 1 116 ? 51.853 44.653 54.150 1.00 25.87 95 ILE D C 1
ATOM 9311 O O . ILE D 1 116 ? 50.842 44.913 54.801 1.00 26.02 95 ILE D O 1
ATOM 9316 N N . GLY D 1 117 ? 52.086 43.443 53.648 1.00 27.80 96 GLY D N 1
ATOM 9317 C CA . GLY D 1 117 ? 51.182 42.336 53.926 1.00 29.60 96 GLY D CA 1
ATOM 9318 C C . GLY D 1 117 ? 50.075 42.200 52.891 1.00 28.80 96 GLY D C 1
ATOM 9319 O O . GLY D 1 117 ? 49.364 41.200 52.875 1.00 26.24 96 GLY D O 1
ATOM 9320 N N . GLU D 1 118 ? 49.931 43.200 52.020 1.00 25.02 97 GLU D N 1
ATOM 9321 C CA . GLU D 1 118 ? 48.881 43.171 51.003 1.00 27.23 97 GLU D CA 1
ATOM 9322 C C . GLU D 1 118 ? 48.999 41.999 50.021 1.00 27.07 97 GLU D C 1
ATOM 9323 O O . GLU D 1 118 ? 50.075 41.740 49.456 1.00 22.43 97 GLU D O 1
ATOM 9329 N N . MET D 1 119 ? 47.878 41.315 49.806 1.00 27.17 98 MET D N 1
ATOM 9330 C CA . MET D 1 119 ? 47.829 40.205 48.862 1.00 28.02 98 MET D CA 1
ATOM 9331 C C . MET D 1 119 ? 47.001 40.592 47.639 1.00 27.33 98 MET D C 1
ATOM 9332 O O . MET D 1 119 ? 46.012 41.335 47.736 1.00 25.08 98 MET D O 1
ATOM 9337 N N . SER D 1 120 ? 47.432 40.115 46.476 1.00 22.28 99 SER D N 1
ATOM 9338 C CA . SER D 1 120 ? 46.827 40.553 45.235 1.00 23.15 99 SER D CA 1
ATOM 9339 C C . SER D 1 120 ? 46.771 39.405 44.257 1.00 23.02 99 SER D C 1
ATOM 9340 O O . SER D 1 120 ? 47.669 38.551 44.264 1.00 19.90 99 SER D O 1
ATOM 9343 N N . ASN D 1 121 ? 45.743 39.408 43.404 1.00 23.15 100 ASN D N 1
ATOM 9344 C CA . ASN D 1 121 ? 45.677 38.503 42.257 1.00 27.17 100 ASN D CA 1
ATOM 9345 C C . ASN D 1 121 ? 45.854 37.041 42.662 1.00 26.33 100 ASN D C 1
ATOM 9346 O O . ASN D 1 121 ? 46.656 36.312 42.075 1.00 26.34 100 ASN D O 1
ATOM 9351 N N . LEU D 1 122 ? 45.121 36.635 43.690 1.00 20.18 101 LEU D N 1
ATOM 9352 C CA . LEU D 1 122 ? 45.166 35.259 44.152 1.00 27.95 101 LEU D CA 1
ATOM 9353 C C . LEU D 1 122 ? 44.209 34.443 43.284 1.00 26.44 101 LEU D C 1
ATOM 9354 O O . LEU D 1 122 ? 43.017 34.389 43.564 1.00 27.35 101 LEU D O 1
ATOM 9359 N N . LYS D 1 123 ? 44.734 33.817 42.236 1.00 22.91 102 LYS D N 1
ATOM 9360 C CA . LYS D 1 123 ? 43.895 33.154 41.234 1.00 23.44 102 LYS D CA 1
ATOM 9361 C C . LYS D 1 123 ? 44.068 31.652 41.332 1.00 17.76 102 LYS D C 1
ATOM 9362 O O . LYS D 1 123 ? 45.160 31.169 41.623 1.00 17.75 102 LYS D O 1
ATOM 9368 N N . TYR D 1 124 ? 43.003 30.910 41.063 1.00 18.97 103 TYR D N 1
ATOM 9369 C CA . TYR D 1 124 ? 43.112 29.459 40.988 1.00 23.19 103 TYR D CA 1
ATOM 9370 C C . TYR D 1 124 ? 43.759 29.019 39.691 1.00 22.91 103 TYR D C 1
ATOM 9371 O O . TYR D 1 124 ? 43.546 29.638 38.647 1.00 22.12 103 TYR D O 1
ATOM 9380 N N . ARG D 1 125 ? 44.546 27.950 39.771 1.00 25.08 104 ARG D N 1
ATOM 9381 C CA . ARG D 1 125 ? 45.177 27.330 38.602 1.00 22.53 104 ARG D CA 1
ATOM 9382 C C . ARG D 1 125 ? 44.481 26.007 38.324 1.00 25.07 104 ARG D C 1
ATOM 9383 O O . ARG D 1 125 ? 43.798 25.471 39.209 1.00 23.65 104 ARG D O 1
ATOM 9391 N N . PRO D 1 126 ? 44.632 25.477 37.091 1.00 26.20 105 PRO D N 1
ATOM 9392 C CA . PRO D 1 126 ? 43.992 24.194 36.811 1.00 27.12 105 PRO D CA 1
ATOM 9393 C C . PRO D 1 126 ? 44.467 23.115 37.782 1.00 26.07 105 PRO D C 1
ATOM 9394 O O . PRO D 1 126 ? 43.693 22.223 38.132 1.00 23.77 105 PRO D O 1
ATOM 9398 N N . SER D 1 127 ? 45.717 23.214 38.223 1.00 22.06 106 SER D N 1
ATOM 9399 C CA . SER D 1 127 ? 46.305 22.215 39.116 1.00 22.73 106 SER D CA 1
ATOM 9400 C C . SER D 1 127 ? 45.595 22.165 40.476 1.00 28.67 106 SER D C 1
ATOM 9401 O O . SER D 1 127 ? 45.715 21.184 41.221 1.00 29.12 106 SER D O 1
ATOM 9404 N N . GLY D 1 128 ? 44.859 23.225 40.799 1.00 31.25 107 GLY D N 1
ATOM 9405 C CA . GLY D 1 128 ? 44.142 23.292 42.061 1.00 29.71 107 GLY D CA 1
ATOM 9406 C C . GLY D 1 128 ? 44.680 24.346 43.021 1.00 29.56 107 GLY D C 1
ATOM 9407 O O . GLY D 1 128 ? 43.945 24.845 43.864 1.00 19.74 107 GLY D O 1
ATOM 9408 N N . ILE D 1 129 ? 45.962 24.681 42.912 1.00 19.07 108 ILE D N 1
ATOM 9409 C CA . ILE D 1 129 ? 46.528 25.681 43.797 1.00 21.42 108 ILE D CA 1
ATOM 9410 C C . ILE D 1 129 ? 45.940 27.063 43.505 1.00 25.89 108 ILE D C 1
ATOM 9411 O O . ILE D 1 129 ? 45.411 27.315 42.410 1.00 24.15 108 ILE D O 1
ATOM 9416 N N . GLN D 1 130 ? 46.032 27.955 44.487 1.00 25.39 109 GLN D N 1
ATOM 9417 C CA . GLN D 1 130 ? 45.676 29.354 44.284 1.00 21.50 109 GLN D CA 1
ATOM 9418 C C . GLN D 1 130 ? 46.946 30.205 44.454 1.00 22.36 109 GLN D C 1
ATOM 9419 O O . GLN D 1 130 ? 47.607 30.133 45.492 1.00 24.22 109 GLN D O 1
ATOM 9425 N N . VAL D 1 131 ? 47.304 30.971 43.418 1.00 19.52 110 VAL D N 1
ATOM 9426 C CA . VAL D 1 131 ? 48.582 31.700 43.383 1.00 24.74 110 VAL D CA 1
ATOM 9427 C C . VAL D 1 131 ? 48.392 33.206 43.264 1.00 24.45 110 VAL D C 1
ATOM 9428 O O . VAL D 1 131 ? 47.667 33.679 42.383 1.00 22.80 110 VAL D O 1
ATOM 9432 N N . GLY D 1 132 ? 49.068 33.958 44.130 1.00 22.72 111 GLY D N 1
ATOM 9433 C CA . GLY D 1 132 ? 49.078 35.409 44.029 1.00 23.78 111 GLY D CA 1
ATOM 9434 C C . GLY D 1 132 ? 50.396 35.957 44.536 1.00 21.30 111 GLY D C 1
ATOM 9435 O O . GLY D 1 132 ? 51.365 35.208 44.702 1.00 24.11 111 GLY D O 1
ATOM 9436 N N . GLN D 1 133 ? 50.438 37.259 44.790 1.00 17.67 112 GLN D N 1
ATOM 9437 C CA . GLN D 1 133 ? 51.637 37.870 45.351 1.00 17.93 112 GLN D CA 1
ATOM 9438 C C . GLN D 1 133 ? 51.338 38.588 46.657 1.00 20.99 112 GLN D C 1
ATOM 9439 O O . GLN D 1 133 ? 50.202 39.005 46.908 1.00 23.20 112 GLN D O 1
ATOM 9445 N N . MET D 1 134 ? 52.362 38.721 47.490 1.00 19.81 113 MET D N 1
ATOM 9446 C CA . MET D 1 134 ? 52.248 39.530 48.687 1.00 21.16 113 MET D CA 1
ATOM 9447 C C . MET D 1 134 ? 53.287 40.640 48.631 1.00 24.76 113 MET D C 1
ATOM 9448 O O . MET D 1 134 ? 54.422 40.407 48.205 1.00 22.25 113 MET D O 1
ATOM 9453 N N . ARG D 1 135 ? 52.896 41.845 49.044 1.00 24.14 114 ARG D N 1
ATOM 9454 C CA . ARG D 1 135 ? 53.847 42.940 49.175 1.00 23.40 114 ARG D CA 1
ATOM 9455 C C . ARG D 1 135 ? 54.461 42.948 50.589 1.00 21.39 114 ARG D C 1
ATOM 9456 O O . ARG D 1 135 ? 53.748 42.963 51.611 1.00 21.29 114 ARG D O 1
ATOM 9464 N N . VAL D 1 136 ? 55.792 42.886 50.627 1.00 19.94 115 VAL D N 1
ATOM 9465 C CA . VAL D 1 136 ? 56.564 42.754 51.867 1.00 17.61 115 VAL D CA 1
ATOM 9466 C C . VAL D 1 136 ? 57.694 43.766 51.833 1.00 17.82 115 VAL D C 1
ATOM 9467 O O . VAL D 1 136 ? 58.005 44.288 50.764 1.00 17.35 115 VAL D O 1
ATOM 9471 N N . PRO D 1 137 ? 58.325 44.051 52.991 1.00 21.84 116 PRO D N 1
ATOM 9472 C CA . PRO D 1 137 ? 59.418 45.030 52.912 1.00 24.35 116 PRO D CA 1
ATOM 9473 C C . PRO D 1 137 ? 60.637 44.413 52.229 1.00 28.93 116 PRO D C 1
ATOM 9474 O O . PRO D 1 137 ? 60.755 43.184 52.182 1.00 29.90 116 PRO D O 1
ATOM 9478 N N . LEU D 1 138 ? 61.530 45.257 51.717 1.00 28.26 117 LEU D N 1
ATOM 9479 C CA . LEU D 1 138 ? 62.837 44.800 51.252 1.00 28.55 117 LEU D CA 1
ATOM 9480 C C . LEU D 1 138 ? 63.623 44.179 52.402 1.00 32.63 117 LEU D C 1
ATOM 9481 O O . LEU D 1 138 ? 64.211 43.108 52.258 1.00 36.33 117 LEU D O 1
ATOM 9486 N N . GLY D 1 139 ? 63.613 44.848 53.553 1.00 31.76 118 GLY D N 1
ATOM 9487 C CA . GLY D 1 139 ? 64.337 44.375 54.716 1.00 27.93 118 GLY D CA 1
ATOM 9488 C C . GLY D 1 139 ? 65.243 45.424 55.338 1.00 31.35 118 GLY D C 1
ATOM 9489 O O . GLY D 1 139 ? 65.014 45.874 56.468 1.00 28.58 118 GLY D O 1
ATOM 9490 N N . VAL D 1 140 ? 66.296 45.798 54.616 1.00 29.16 119 VAL D N 1
ATOM 9491 C CA . VAL D 1 140 ? 67.291 46.719 55.150 1.00 28.82 119 VAL D CA 1
ATOM 9492 C C . VAL D 1 140 ? 67.633 47.774 54.114 1.00 31.65 119 VAL D C 1
ATOM 9493 O O . VAL D 1 140 ? 68.069 47.436 53.010 1.00 35.06 119 VAL D O 1
ATOM 9497 N N . ILE D 1 141 ? 67.426 49.046 54.466 1.00 32.54 120 ILE D N 1
ATOM 9498 C CA . ILE D 1 141 ? 67.701 50.163 53.558 1.00 28.56 120 ILE D CA 1
ATOM 9499 C C . ILE D 1 141 ? 68.850 51.003 54.111 1.00 32.20 120 ILE D C 1
ATOM 9500 O O . ILE D 1 141 ? 68.802 51.455 55.263 1.00 31.25 120 ILE D O 1
ATOM 9505 N N . GLY D 1 142 ? 69.883 51.217 53.302 1.00 34.48 121 GLY D N 1
ATOM 9506 C CA . GLY D 1 142 ? 70.978 52.083 53.698 1.00 37.63 121 GLY D CA 1
ATOM 9507 C C . GLY D 1 142 ? 70.798 53.480 53.135 1.00 43.48 121 GLY D C 1
ATOM 9508 O O . GLY D 1 142 ? 70.613 53.655 51.933 1.00 42.55 121 GLY D O 1
ATOM 9509 N N . ILE D 1 143 ? 70.848 54.480 54.008 1.00 47.34 122 ILE D N 1
ATOM 9510 C CA . ILE D 1 143 ? 70.700 55.863 53.585 1.00 47.56 122 ILE D CA 1
ATOM 9511 C C . ILE D 1 143 ? 72.014 56.616 53.775 1.00 47.50 122 ILE D C 1
ATOM 9512 O O . ILE D 1 143 ? 72.513 56.754 54.896 1.00 46.16 122 ILE D O 1
ATOM 9517 N N . ILE D 1 144 ? 72.581 57.075 52.666 1.00 45.71 123 ILE D N 1
ATOM 9518 C CA . ILE D 1 144 ? 73.829 57.807 52.698 1.00 49.81 123 ILE D CA 1
ATOM 9519 C C . ILE D 1 144 ? 73.564 59.241 52.257 1.00 53.08 123 ILE D C 1
ATOM 9520 O O . ILE D 1 144 ? 73.163 59.480 51.117 1.00 54.65 123 ILE D O 1
ATOM 9525 N N . TYR D 1 145 ? 73.767 60.190 53.166 1.00 47.91 124 TYR D N 1
ATOM 9526 C CA . TYR D 1 145 ? 73.426 61.583 52.886 1.00 51.09 124 TYR D CA 1
ATOM 9527 C C . TYR D 1 145 ? 74.479 62.596 53.337 1.00 56.00 124 TYR D C 1
ATOM 9528 O O . TYR D 1 145 ? 75.222 62.367 54.301 1.00 53.57 124 TYR D O 1
ATOM 9537 N N . GLU D 1 146 ? 74.529 63.709 52.608 1.00 57.04 125 GLU D N 1
ATOM 9538 C CA . GLU D 1 146 ? 75.426 64.815 52.893 1.00 64.06 125 GLU D CA 1
ATOM 9539 C C . GLU D 1 146 ? 74.551 65.992 53.285 1.00 67.77 125 GLU D C 1
ATOM 9540 O O . GLU D 1 146 ? 73.498 66.196 52.676 1.00 69.95 125 GLU D O 1
ATOM 9542 N N . SER D 1 147 ? 74.981 66.756 54.290 1.00 66.44 126 SER D N 1
ATOM 9543 C CA . SER D 1 147 ? 74.173 67.843 54.846 1.00 69.07 126 SER D CA 1
ATOM 9544 C C . SER D 1 147 ? 72.762 67.321 55.123 1.00 68.03 126 SER D C 1
ATOM 9545 O O . SER D 1 147 ? 72.614 66.228 55.677 1.00 68.11 126 SER D O 1
ATOM 9548 N N . ARG D 1 148 ? 71.747 68.092 54.736 1.00 68.28 127 ARG D N 1
ATOM 9549 C CA . ARG D 1 148 ? 70.348 67.652 54.772 1.00 66.67 127 ARG D CA 1
ATOM 9550 C C . ARG D 1 148 ? 69.951 66.855 56.019 1.00 62.10 127 ARG D C 1
ATOM 9551 O O . ARG D 1 148 ? 69.416 65.755 55.899 1.00 56.61 127 ARG D O 1
ATOM 9559 N N . PRO D 1 149 ? 70.208 67.396 57.222 1.00 64.47 128 PRO D N 1
ATOM 9560 C CA . PRO D 1 149 ? 69.974 66.557 58.410 1.00 60.22 128 PRO D CA 1
ATOM 9561 C C . PRO D 1 149 ? 68.513 66.128 58.579 1.00 56.72 128 PRO D C 1
ATOM 9562 O O . PRO D 1 149 ? 68.204 65.234 59.375 1.00 57.60 128 PRO D O 1
ATOM 9566 N N . ASN D 1 150 ? 67.626 66.754 57.817 1.00 53.08 129 ASN D N 1
ATOM 9567 C CA . ASN D 1 150 ? 66.230 66.356 57.770 1.00 52.20 129 ASN D CA 1
ATOM 9568 C C . ASN D 1 150 ? 66.066 64.954 57.194 1.00 50.86 129 ASN D C 1
ATOM 9569 O O . ASN D 1 150 ? 65.095 64.260 57.516 1.00 50.42 129 ASN D O 1
ATOM 9574 N N . VAL D 1 151 ? 67.009 64.550 56.336 1.00 51.70 130 VAL D N 1
ATOM 9575 C CA . VAL D 1 151 ? 67.029 63.199 55.762 1.00 50.11 130 VAL D CA 1
ATOM 9576 C C . VAL D 1 151 ? 66.970 62.156 56.875 1.00 46.04 130 VAL D C 1
ATOM 9577 O O . VAL D 1 151 ? 66.319 61.120 56.721 1.00 42.44 130 VAL D O 1
ATOM 9581 N N . THR D 1 152 ? 67.637 62.446 57.992 1.00 46.96 131 THR D N 1
ATOM 9582 C CA . THR D 1 152 ? 67.607 61.568 59.165 1.00 49.51 131 THR D CA 1
ATOM 9583 C C . THR D 1 152 ? 66.177 61.148 59.513 1.00 49.36 131 THR D C 1
ATOM 9584 O O . THR D 1 152 ? 65.898 59.966 59.721 1.00 49.43 131 THR D O 1
ATOM 9588 N N . ILE D 1 153 ? 65.269 62.118 59.532 1.00 46.75 132 ILE D N 1
ATOM 9589 C CA . ILE D 1 153 ? 63.865 61.856 59.829 1.00 44.13 132 ILE D CA 1
ATOM 9590 C C . ILE D 1 153 ? 63.067 61.394 58.598 1.00 46.58 132 ILE D C 1
ATOM 9591 O O . ILE D 1 153 ? 62.407 60.351 58.629 1.00 46.00 132 ILE D O 1
ATOM 9596 N N . ASP D 1 154 ? 63.133 62.171 57.520 1.00 47.07 133 ASP D N 1
ATOM 9597 C CA . ASP D 1 154 ? 62.366 61.889 56.304 1.00 46.39 133 ASP D CA 1
ATOM 9598 C C . ASP D 1 154 ? 62.642 60.521 55.682 1.00 43.65 133 ASP D C 1
ATOM 9599 O O . ASP D 1 154 ? 61.708 59.825 55.285 1.00 42.78 133 ASP D O 1
ATOM 9604 N N . ALA D 1 155 ? 63.914 60.130 55.606 1.00 43.40 134 ALA D N 1
ATOM 9605 C CA . ALA D 1 155 ? 64.271 58.819 55.059 1.00 42.41 134 ALA D CA 1
ATOM 9606 C C . ALA D 1 155 ? 63.804 57.695 55.976 1.00 40.74 134 ALA D C 1
ATOM 9607 O O . ALA D 1 155 ? 63.117 56.778 55.545 1.00 38.07 134 ALA D O 1
ATOM 9609 N N . ALA D 1 156 ? 64.194 57.769 57.242 1.00 42.49 135 ALA D N 1
ATOM 9610 C CA . ALA D 1 156 ? 63.865 56.726 58.209 1.00 37.61 135 ALA D CA 1
ATOM 9611 C C . ALA D 1 156 ? 62.354 56.519 58.337 1.00 35.41 135 ALA D C 1
ATOM 9612 O O . ALA D 1 156 ? 61.877 55.380 58.408 1.00 32.95 135 ALA D O 1
ATOM 9614 N N . ALA D 1 157 ? 61.604 57.618 58.358 1.00 34.63 136 ALA D N 1
ATOM 9615 C CA . ALA D 1 157 ? 60.141 57.544 58.386 1.00 34.62 136 ALA D CA 1
ATOM 9616 C C . ALA D 1 157 ? 59.579 56.655 57.271 1.00 34.24 136 ALA D C 1
ATOM 9617 O O . ALA D 1 157 ? 58.744 55.783 57.523 1.00 33.18 136 ALA D O 1
ATOM 9619 N N . LEU D 1 158 ? 60.040 56.877 56.044 1.00 33.80 137 LEU D N 1
ATOM 9620 C CA . LEU D 1 158 ? 59.557 56.113 54.893 1.00 29.38 137 LEU D CA 1
ATOM 9621 C C . LEU D 1 158 ? 59.951 54.647 54.993 1.00 30.95 137 LEU D C 1
ATOM 9622 O O . LEU D 1 158 ? 59.118 53.756 54.791 1.00 33.00 137 LEU D O 1
ATOM 9627 N N . CYS D 1 159 ? 61.219 54.391 55.300 1.00 30.59 138 CYS D N 1
ATOM 9628 C CA . CYS D 1 159 ? 61.693 53.016 55.484 1.00 32.72 138 CYS D CA 1
ATOM 9629 C C . CYS D 1 159 ? 60.892 52.291 56.562 1.00 31.97 138 CYS D C 1
ATOM 9630 O O . CYS D 1 159 ? 60.434 51.154 56.367 1.00 28.74 138 CYS D O 1
ATOM 9633 N N . LEU D 1 160 ? 60.729 52.954 57.703 1.00 28.97 139 LEU D N 1
ATOM 9634 C CA . LEU D 1 160 ? 59.998 52.377 58.834 1.00 28.10 139 LEU D CA 1
ATOM 9635 C C . LEU D 1 160 ? 58.550 52.017 58.477 1.00 27.99 139 LEU D C 1
ATOM 9636 O O . LEU D 1 160 ? 58.100 50.896 58.715 1.00 29.73 139 LEU D O 1
ATOM 9641 N N . LYS D 1 161 ? 57.829 52.966 57.886 1.00 30.41 140 LYS D N 1
ATOM 9642 C CA . LYS D 1 161 ? 56.437 52.752 57.503 1.00 28.96 140 LYS D CA 1
ATOM 9643 C C . LYS D 1 161 ? 56.313 51.594 56.527 1.00 29.33 140 LYS D C 1
ATOM 9644 O O . LYS D 1 161 ? 55.357 50.815 56.596 1.00 29.67 140 LYS D O 1
ATOM 9650 N N . SER D 1 162 ? 57.290 51.467 55.631 1.00 26.76 141 SER D N 1
ATOM 9651 C CA . SER D 1 162 ? 57.308 50.345 54.689 1.00 27.21 141 SER D CA 1
ATOM 9652 C C . SER D 1 162 ? 57.931 49.083 55.306 1.00 26.86 141 SER D C 1
ATOM 9653 O O . SER D 1 162 ? 58.313 48.162 54.588 1.00 23.60 141 SER D O 1
ATOM 9656 N N . GLY D 1 163 ? 58.046 49.047 56.634 1.00 27.59 142 GLY D N 1
ATOM 9657 C CA . GLY D 1 163 ? 58.447 47.828 57.333 1.00 28.68 142 GLY D CA 1
ATOM 9658 C C . GLY D 1 163 ? 59.911 47.404 57.292 1.00 28.37 142 GLY D C 1
ATOM 9659 O O . GLY D 1 163 ? 60.236 46.249 57.621 1.00 25.70 142 GLY D O 1
ATOM 9660 N N . ASN D 1 164 ? 60.797 48.328 56.917 1.00 27.18 143 ASN D N 1
ATOM 9661 C CA . ASN D 1 164 ? 62.232 48.042 56.816 1.00 27.68 143 ASN D CA 1
ATOM 9662 C C . ASN D 1 164 ? 63.068 48.479 58.028 1.00 32.99 143 ASN D C 1
ATOM 9663 O O . ASN D 1 164 ? 62.708 49.422 58.748 1.00 25.48 143 ASN D O 1
ATOM 9668 N N . ALA D 1 165 ? 64.208 47.818 58.229 1.00 24.97 144 ALA D N 1
ATOM 9669 C CA . ALA D 1 165 ? 65.235 48.347 59.119 1.00 33.69 144 ALA D CA 1
ATOM 9670 C C . ALA D 1 165 ? 66.001 49.376 58.299 1.00 35.05 144 ALA D C 1
ATOM 9671 O O . ALA D 1 165 ? 66.049 49.279 57.067 1.00 34.95 144 ALA D O 1
ATOM 9673 N N . THR D 1 166 ? 66.594 50.360 58.968 1.00 33.70 145 THR D N 1
ATOM 9674 C CA . THR D 1 166 ? 67.274 51.453 58.273 1.00 34.10 145 THR D CA 1
ATOM 9675 C C . THR D 1 166 ? 68.680 51.635 58.812 1.00 36.78 145 THR D C 1
ATOM 9676 O O . THR D 1 166 ? 68.874 51.691 60.020 1.00 37.77 145 THR D O 1
ATOM 9680 N N . ILE D 1 167 ? 69.661 51.740 57.923 1.00 37.52 146 ILE D N 1
ATOM 9681 C CA . ILE D 1 167 ? 71.002 52.132 58.345 1.00 38.41 146 ILE D CA 1
ATOM 9682 C C . ILE D 1 167 ? 71.267 53.552 57.848 1.00 41.03 146 ILE D C 1
ATOM 9683 O O . ILE D 1 167 ? 71.242 53.802 56.637 1.00 42.09 146 ILE D O 1
ATOM 9688 N N . LEU D 1 168 ? 71.498 54.472 58.787 1.00 41.70 147 LEU D N 1
ATOM 9689 C CA . LEU D 1 168 ? 71.743 55.879 58.470 1.00 46.86 147 LEU D CA 1
ATOM 9690 C C . LEU D 1 168 ? 73.221 56.205 58.476 1.00 51.27 147 LEU D C 1
ATOM 9691 O O . LEU D 1 168 ? 73.951 55.826 59.396 1.00 53.24 147 LEU D O 1
ATOM 9696 N N . ARG D 1 169 ? 73.655 56.916 57.442 1.00 57.25 148 ARG D N 1
ATOM 9697 C CA . ARG D 1 169 ? 75.026 57.390 57.361 1.00 58.91 148 ARG D CA 1
ATOM 9698 C C . ARG D 1 169 ? 75.023 58.833 56.873 1.00 61.48 148 ARG D C 1
ATOM 9699 O O . ARG D 1 169 ? 74.902 59.098 55.672 1.00 63.42 148 ARG D O 1
ATOM 9707 N N . GLY D 1 170 ? 75.126 59.762 57.816 1.00 61.96 149 GLY D N 1
ATOM 9708 C CA . GLY D 1 170 ? 75.131 61.174 57.494 1.00 65.91 149 GLY D CA 1
ATOM 9709 C C . GLY D 1 170 ? 76.545 61.660 57.279 1.00 70.03 149 GLY D C 1
ATOM 9710 O O . GLY D 1 170 ? 77.491 60.870 57.283 1.00 72.47 149 GLY D O 1
ATOM 9711 N N . GLY D 1 171 ? 76.694 62.961 57.081 1.00 70.59 150 GLY D N 1
ATOM 9712 C CA . GLY D 1 171 ? 78.009 63.538 56.895 1.00 75.53 150 GLY D CA 1
ATOM 9713 C C . GLY D 1 171 ? 78.512 64.185 58.167 1.00 76.29 150 GLY D C 1
ATOM 9714 O O . GLY D 1 171 ? 77.722 64.516 59.051 1.00 64.88 150 GLY D O 1
ATOM 9715 N N . SER D 1 172 ? 79.826 64.368 58.257 1.00 78.34 151 SER D N 1
ATOM 9716 C CA . SER D 1 172 ? 80.440 64.999 59.421 1.00 80.59 151 SER D CA 1
ATOM 9717 C C . SER D 1 172 ? 79.858 66.383 59.704 1.00 81.00 151 SER D C 1
ATOM 9718 O O . SER D 1 172 ? 79.650 66.750 60.859 1.00 81.54 151 SER D O 1
ATOM 9721 N N . GLU D 1 173 ? 79.566 67.132 58.645 1.00 80.07 152 GLU D N 1
ATOM 9722 C CA . GLU D 1 173 ? 79.118 68.518 58.773 1.00 81.49 152 GLU D CA 1
ATOM 9723 C C . GLU D 1 173 ? 77.718 68.689 59.383 1.00 82.25 152 GLU D C 1
ATOM 9724 O O . GLU D 1 173 ? 77.134 69.768 59.301 1.00 85.45 152 GLU D O 1
ATOM 9726 N N . ALA D 1 174 ? 77.185 67.634 59.994 1.00 81.23 153 ALA D N 1
ATOM 9727 C CA . ALA D 1 174 ? 75.866 67.697 60.622 1.00 78.77 153 ALA D CA 1
ATOM 9728 C C . ALA D 1 174 ? 75.737 66.731 61.795 1.00 75.64 153 ALA D C 1
ATOM 9729 O O . ALA D 1 174 ? 74.623 66.350 62.153 1.00 74.90 153 ALA D O 1
ATOM 9731 N N . LEU D 1 175 ? 76.875 66.348 62.378 1.00 75.02 154 LEU D N 1
ATOM 9732 C CA . LEU D 1 175 ? 76.936 65.360 63.462 1.00 72.52 154 LEU D CA 1
ATOM 9733 C C . LEU D 1 175 ? 75.873 65.567 64.532 1.00 71.16 154 LEU D C 1
ATOM 9734 O O . LEU D 1 175 ? 75.029 64.693 64.760 1.00 68.68 154 LEU D O 1
ATOM 9736 N N . GLU D 1 176 ? 75.915 66.736 65.166 1.00 70.77 155 GLU D N 1
ATOM 9737 C CA . GLU D 1 176 ? 75.039 67.057 66.295 1.00 72.36 155 GLU D CA 1
ATOM 9738 C C . GLU D 1 176 ? 73.550 67.092 65.942 1.00 71.45 155 GLU D C 1
ATOM 9739 O O . GLU D 1 176 ? 72.710 66.677 66.746 1.00 65.36 155 GLU D O 1
ATOM 9741 N N . SER D 1 177 ? 73.224 67.603 64.756 1.00 66.33 156 SER D N 1
ATOM 9742 C CA . SER D 1 177 ? 71.839 67.621 64.298 1.00 64.78 156 SER D CA 1
ATOM 9743 C C . SER D 1 177 ? 71.332 66.195 64.070 1.00 61.19 156 SER D C 1
ATOM 9744 O O . SER D 1 177 ? 70.266 65.829 64.564 1.00 59.86 156 SER D O 1
ATOM 9747 N N . ASN D 1 178 ? 72.104 65.400 63.327 1.00 68.82 157 ASN D N 1
ATOM 9748 C CA . ASN D 1 178 ? 71.753 64.008 63.021 1.00 64.07 157 ASN D CA 1
ATOM 9749 C C . ASN D 1 178 ? 71.678 63.138 64.275 1.00 61.08 157 ASN D C 1
ATOM 9750 O O . ASN D 1 178 ? 70.757 62.330 64.434 1.00 55.45 157 ASN D O 1
ATOM 9755 N N . THR D 1 179 ? 72.661 63.305 65.155 1.00 62.34 158 THR D N 1
ATOM 9756 C CA . THR D 1 179 ? 72.708 62.567 66.414 1.00 62.08 158 THR D CA 1
ATOM 9757 C C . THR D 1 179 ? 71.458 62.851 67.244 1.00 61.23 158 THR D C 1
ATOM 9758 O O . THR D 1 179 ? 70.798 61.928 67.726 1.00 58.54 158 THR D O 1
ATOM 9762 N N . ALA D 1 180 ? 71.128 64.135 67.374 1.00 62.86 159 ALA D N 1
ATOM 9763 C CA . ALA D 1 180 ? 69.943 64.572 68.108 1.00 60.07 159 ALA D CA 1
ATOM 9764 C C . ALA D 1 180 ? 68.647 64.025 67.508 1.00 60.75 159 ALA D C 1
ATOM 9765 O O . ALA D 1 180 ? 67.756 63.586 68.233 1.00 56.93 159 ALA D O 1
ATOM 9767 N N . LEU D 1 181 ? 68.537 64.067 66.184 1.00 58.94 160 LEU D N 1
ATOM 9768 C CA . LEU D 1 181 ? 67.360 63.530 65.514 1.00 56.00 160 LEU D CA 1
ATOM 9769 C C . LEU D 1 181 ? 67.304 62.005 65.649 1.00 54.30 160 LEU D C 1
ATOM 9770 O O . LEU D 1 181 ? 66.237 61.433 65.891 1.00 51.12 160 LEU D O 1
ATOM 9775 N N . ALA D 1 182 ? 68.451 61.344 65.516 1.00 54.84 161 ALA D N 1
ATOM 9776 C CA . ALA D 1 182 ? 68.467 59.881 65.572 1.00 54.13 161 ALA D CA 1
ATOM 9777 C C . ALA D 1 182 ? 68.050 59.381 66.945 1.00 53.08 161 ALA D C 1
ATOM 9778 O O . ALA D 1 182 ? 67.493 58.296 67.067 1.00 52.55 161 ALA D O 1
ATOM 9780 N N . LYS D 1 183 ? 68.317 60.174 67.978 1.00 55.05 162 LYS D N 1
ATOM 9781 C CA . LYS D 1 183 ? 67.900 59.803 69.325 1.00 55.45 162 LYS D CA 1
ATOM 9782 C C . LYS D 1 183 ? 66.379 59.922 69.483 1.00 55.76 162 LYS D C 1
ATOM 9783 O O . LYS D 1 183 ? 65.764 59.131 70.209 1.00 53.69 162 LYS D O 1
ATOM 9785 N N . LEU D 1 184 ? 65.775 60.907 68.811 1.00 54.60 163 LEU D N 1
ATOM 9786 C CA . LEU D 1 184 ? 64.315 61.075 68.858 1.00 54.25 163 LEU D CA 1
ATOM 9787 C C . LEU D 1 184 ? 63.600 59.938 68.122 1.00 48.55 163 LEU D C 1
ATOM 9788 O O . LEU D 1 184 ? 62.525 59.491 68.532 1.00 48.12 163 LEU D O 1
ATOM 9793 N N . ILE D 1 185 ? 64.213 59.468 67.042 1.00 46.70 164 ILE D N 1
ATOM 9794 C CA . ILE D 1 185 ? 63.747 58.267 66.363 1.00 51.91 164 ILE D CA 1
ATOM 9795 C C . ILE D 1 185 ? 63.698 57.099 67.359 1.00 47.80 164 ILE D C 1
ATOM 9796 O O . ILE D 1 185 ? 62.697 56.385 67.435 1.00 43.55 164 ILE D O 1
ATOM 9801 N N . GLY D 1 186 ? 64.773 56.922 68.125 1.00 48.39 165 GLY D N 1
ATOM 9802 C CA . GLY D 1 186 ? 64.864 55.821 69.067 1.00 49.34 165 GLY D CA 1
ATOM 9803 C C . GLY D 1 186 ? 63.785 55.915 70.124 1.00 50.79 165 GLY D C 1
ATOM 9804 O O . GLY D 1 186 ? 63.223 54.907 70.563 1.00 48.72 165 GLY D O 1
ATOM 9805 N N . GLU D 1 187 ? 63.495 57.146 70.522 1.00 46.69 166 GLU D N 1
ATOM 9806 C CA . GLU D 1 187 ? 62.452 57.425 71.493 1.00 48.52 166 GLU D CA 1
ATOM 9807 C C . GLU D 1 187 ? 61.091 57.000 70.941 1.00 51.23 166 GLU D C 1
ATOM 9808 O O . GLU D 1 187 ? 60.261 56.444 71.664 1.00 52.62 166 GLU D O 1
ATOM 9814 N N . GLY D 1 188 ? 60.872 57.244 69.652 1.00 45.65 167 GLY D N 1
ATOM 9815 C CA . GLY D 1 188 ? 59.636 56.834 69.016 1.00 45.39 167 GLY D CA 1
ATOM 9816 C C . GLY D 1 188 ? 59.569 55.322 68.908 1.00 44.34 167 GLY D C 1
ATOM 9817 O O . GLY D 1 188 ? 58.518 54.716 69.137 1.00 43.45 167 GLY D O 1
ATOM 9818 N N . LEU D 1 189 ? 60.699 54.715 68.553 1.00 41.39 168 LEU D N 1
ATOM 9819 C CA . LEU D 1 189 ? 60.793 53.265 68.461 1.00 40.13 168 LEU D CA 1
ATOM 9820 C C . LEU D 1 189 ? 60.484 52.629 69.820 1.00 41.50 168 LEU D C 1
ATOM 9821 O O . LEU D 1 189 ? 59.762 51.632 69.895 1.00 40.87 168 LEU D O 1
ATOM 9826 N N . ALA D 1 190 ? 61.021 53.221 70.886 1.00 41.00 169 ALA D N 1
ATOM 9827 C CA . ALA D 1 190 ? 60.799 52.720 72.237 1.00 42.35 169 ALA D CA 1
ATOM 9828 C C . ALA D 1 190 ? 59.324 52.809 72.612 1.00 45.26 169 ALA D C 1
ATOM 9829 O O . ALA D 1 190 ? 58.771 51.888 73.215 1.00 43.22 169 ALA D O 1
ATOM 9831 N N . GLU D 1 191 ? 58.700 53.930 72.255 1.00 44.63 170 GLU D N 1
ATOM 9832 C CA . GLU D 1 191 ? 57.288 54.163 72.535 1.00 60.16 170 GLU D CA 1
ATOM 9833 C C . GLU D 1 191 ? 56.385 53.109 71.880 1.00 54.83 170 GLU D C 1
ATOM 9834 O O . GLU D 1 191 ? 55.370 52.714 72.459 1.00 52.86 170 GLU D O 1
ATOM 9840 N N . ALA D 1 192 ? 56.774 52.636 70.693 1.00 49.27 171 ALA D N 1
ATOM 9841 C CA . ALA D 1 192 ? 55.963 51.674 69.936 1.00 45.18 171 ALA D CA 1
ATOM 9842 C C . ALA D 1 192 ? 56.267 50.213 70.262 1.00 44.58 171 ALA D C 1
ATOM 9843 O O . ALA D 1 192 ? 55.555 49.310 69.815 1.00 44.46 171 ALA D O 1
ATOM 9845 N N . GLY D 1 193 ? 57.325 49.977 71.032 1.00 43.48 172 GLY D N 1
ATOM 9846 C CA . GLY D 1 193 ? 57.699 48.622 71.402 1.00 39.76 172 GLY D CA 1
ATOM 9847 C C . GLY D 1 193 ? 58.716 47.985 70.466 1.00 38.51 172 GLY D C 1
ATOM 9848 O O . GLY D 1 193 ? 59.019 46.787 70.577 1.00 37.88 172 GLY D O 1
ATOM 9849 N N . LEU D 1 194 ? 59.269 48.796 69.565 1.00 35.96 173 LEU D N 1
ATOM 9850 C CA . LEU D 1 194 ? 60.161 48.310 68.514 1.00 33.79 173 LEU D CA 1
ATOM 9851 C C . LEU D 1 194 ? 61.630 48.310 68.948 1.00 34.13 173 LEU D C 1
ATOM 9852 O O . LEU D 1 194 ? 62.024 49.109 69.802 1.00 36.99 173 LEU D O 1
ATOM 9857 N N . PRO D 1 195 ? 62.444 47.409 68.358 1.00 34.52 174 PRO D N 1
ATOM 9858 C CA . PRO D 1 195 ? 63.876 47.335 68.694 1.00 33.90 174 PRO D CA 1
ATOM 9859 C C . PRO D 1 195 ? 64.616 48.597 68.247 1.00 35.26 174 PRO D C 1
ATOM 9860 O O . PRO D 1 195 ? 64.289 49.157 67.197 1.00 33.88 174 PRO D O 1
ATOM 9864 N N . GLN D 1 196 ? 65.592 49.033 69.040 1.00 38.01 175 GLN D N 1
ATOM 9865 C CA . GLN D 1 196 ? 66.347 50.235 68.741 1.00 39.60 175 GLN D CA 1
ATOM 9866 C C . GLN D 1 196 ? 67.033 50.080 67.399 1.00 39.71 175 GLN D C 1
ATOM 9867 O O . GLN D 1 196 ? 67.121 51.029 66.620 1.00 43.77 175 GLN D O 1
ATOM 9873 N N . ASP D 1 197 ? 67.495 48.867 67.124 1.00 35.73 176 ASP D N 1
ATOM 9874 C CA . ASP D 1 197 ? 68.183 48.564 65.878 1.00 36.34 176 ASP D CA 1
ATOM 9875 C C . ASP D 1 197 ? 67.299 48.665 64.628 1.00 35.50 176 ASP D C 1
ATOM 9876 O O . ASP D 1 197 ? 67.776 48.433 63.518 1.00 35.18 176 ASP D O 1
ATOM 9881 N N . THR D 1 198 ? 66.017 48.986 64.795 1.00 32.48 177 THR D N 1
ATOM 9882 C CA . THR D 1 198 ? 65.152 49.254 63.639 1.00 32.50 177 THR D CA 1
ATOM 9883 C C . THR D 1 198 ? 65.744 50.434 62.849 1.00 36.86 177 THR D C 1
ATOM 9884 O O . THR D 1 198 ? 65.608 50.530 61.629 1.00 37.02 177 THR D O 1
ATOM 9888 N N . VAL D 1 199 ? 66.417 51.329 63.566 1.00 33.34 178 VAL D N 1
ATOM 9889 C CA . VAL D 1 199 ? 67.175 52.398 62.936 1.00 37.76 178 VAL D CA 1
ATOM 9890 C C . VAL D 1 199 ? 68.564 52.489 63.566 1.00 37.97 178 VAL D C 1
ATOM 9891 O O . VAL D 1 199 ? 68.695 52.788 64.750 1.00 37.19 178 VAL D O 1
ATOM 9895 N N . GLN D 1 200 ? 69.595 52.219 62.768 1.00 39.74 179 GLN D N 1
ATOM 9896 C CA . GLN D 1 200 ? 70.977 52.336 63.226 1.00 37.96 179 GLN D CA 1
ATOM 9897 C C . GLN D 1 200 ? 71.675 53.524 62.569 1.00 42.01 179 GLN D C 1
ATOM 9898 O O . GLN D 1 200 ? 71.531 53.764 61.364 1.00 42.07 179 GLN D O 1
ATOM 9904 N N . VAL D 1 201 ? 72.443 54.261 63.357 1.00 44.39 180 VAL D N 1
ATOM 9905 C CA . VAL D 1 201 ? 73.310 55.287 62.804 1.00 51.36 180 VAL D CA 1
ATOM 9906 C C . VAL D 1 201 ? 74.734 54.765 62.790 1.00 56.47 180 VAL D C 1
ATOM 9907 O O . VAL D 1 201 ? 75.244 54.327 63.821 1.00 60.34 180 VAL D O 1
ATOM 9911 N N . VAL D 1 202 ? 75.360 54.776 61.616 1.00 56.02 181 VAL D N 1
ATOM 9912 C CA . VAL D 1 202 ? 76.785 54.492 61.529 1.00 60.12 181 VAL D CA 1
ATOM 9913 C C . VAL D 1 202 ? 77.484 55.616 62.283 1.00 64.41 181 VAL D C 1
ATOM 9914 O O . VAL D 1 202 ? 77.551 56.745 61.797 1.00 66.78 181 VAL D O 1
ATOM 9918 N N . GLU D 1 203 ? 77.983 55.304 63.478 1.00 77.60 182 GLU D N 1
ATOM 9919 C CA . GLU D 1 203 ? 78.405 56.329 64.433 1.00 84.50 182 GLU D CA 1
ATOM 9920 C C . GLU D 1 203 ? 79.765 56.940 64.146 1.00 87.68 182 GLU D C 1
ATOM 9921 O O . GLU D 1 203 ? 80.037 58.077 64.537 1.00 93.33 182 GLU D O 1
ATOM 9927 N N . THR D 1 204 ? 80.620 56.184 63.470 1.00 84.32 183 THR D N 1
ATOM 9928 C CA . THR D 1 204 ? 81.967 56.652 63.172 1.00 85.47 183 THR D CA 1
ATOM 9929 C C . THR D 1 204 ? 81.968 57.824 62.190 1.00 87.42 183 THR D C 1
ATOM 9930 O O . THR D 1 204 ? 80.916 58.252 61.698 1.00 87.08 183 THR D O 1
ATOM 9934 N N . ALA D 1 205 ? 83.163 58.341 61.924 1.00 87.22 184 ALA D N 1
ATOM 9935 C CA . ALA D 1 205 ? 83.374 59.288 60.843 1.00 85.36 184 ALA D CA 1
ATOM 9936 C C . ALA D 1 205 ? 84.419 58.703 59.899 1.00 85.34 184 ALA D C 1
ATOM 9937 O O . ALA D 1 205 ? 84.781 59.325 58.899 1.00 86.42 184 ALA D O 1
ATOM 9939 N N . ASP D 1 206 ? 84.900 57.505 60.237 1.00 85.06 185 ASP D N 1
ATOM 9940 C CA . ASP D 1 206 ? 85.860 56.762 59.415 1.00 86.17 185 ASP D CA 1
ATOM 9941 C C . ASP D 1 206 ? 85.418 56.686 57.957 1.00 84.07 185 ASP D C 1
ATOM 9942 O O . ASP D 1 206 ? 84.243 56.457 57.659 1.00 80.87 185 ASP D O 1
ATOM 9947 N N . ARG D 1 207 ? 86.386 56.858 57.062 1.00 85.56 186 ARG D N 1
ATOM 9948 C CA . ARG D 1 207 ? 86.141 56.885 55.624 1.00 82.72 186 ARG D CA 1
ATOM 9949 C C . ARG D 1 207 ? 85.580 55.563 55.098 1.00 79.06 186 ARG D C 1
ATOM 9950 O O . ARG D 1 207 ? 84.548 55.543 54.421 1.00 78.11 186 ARG D O 1
ATOM 9952 N N . ALA D 1 208 ? 86.245 54.461 55.436 1.00 77.45 187 ALA D N 1
ATOM 9953 C CA . ALA D 1 208 ? 85.947 53.158 54.840 1.00 73.94 187 ALA D CA 1
ATOM 9954 C C . ALA D 1 208 ? 84.571 52.578 55.197 1.00 70.57 187 ALA D C 1
ATOM 9955 O O . ALA D 1 208 ? 84.208 51.493 54.726 1.00 66.37 187 ALA D O 1
ATOM 9957 N N . ALA D 1 209 ? 83.811 53.296 56.021 1.00 69.03 188 ALA D N 1
ATOM 9958 C CA . ALA D 1 209 ? 82.472 52.853 56.412 1.00 61.15 188 ALA D CA 1
ATOM 9959 C C . ALA D 1 209 ? 81.547 52.749 55.203 1.00 56.66 188 ALA D C 1
ATOM 9960 O O . ALA D 1 209 ? 80.825 51.762 55.046 1.00 53.66 188 ALA D O 1
ATOM 9962 N N . VAL D 1 210 ? 81.564 53.780 54.360 1.00 55.49 189 VAL D N 1
ATOM 9963 C CA . VAL D 1 210 ? 80.745 53.798 53.152 1.00 54.36 189 VAL D CA 1
ATOM 9964 C C . VAL D 1 210 ? 81.181 52.690 52.189 1.00 55.11 189 VAL D C 1
ATOM 9965 O O . VAL D 1 210 ? 80.340 52.020 51.579 1.00 53.25 189 VAL D O 1
ATOM 9969 N N . GLY D 1 211 ? 82.494 52.494 52.072 1.00 55.92 190 GLY D N 1
ATOM 9970 C CA . GLY D 1 211 ? 83.044 51.442 51.234 1.00 53.86 190 GLY D CA 1
ATOM 9971 C C . GLY D 1 211 ? 82.517 50.077 51.629 1.00 53.52 190 GLY D C 1
ATOM 9972 O O . GLY D 1 211 ? 82.136 49.274 50.773 1.00 54.03 190 GLY D O 1
ATOM 9973 N N . ARG D 1 212 ? 82.486 49.817 52.933 1.00 53.53 191 ARG D N 1
ATOM 9974 C CA . ARG D 1 212 ? 81.944 48.565 53.443 1.00 54.11 191 ARG D CA 1
ATOM 9975 C C . ARG D 1 212 ? 80.431 48.516 53.236 1.00 49.86 191 ARG D C 1
ATOM 9976 O O . ARG D 1 212 ? 79.882 47.491 52.812 1.00 46.50 191 ARG D O 1
ATOM 9978 N N . LEU D 1 213 ? 79.762 49.631 53.525 1.00 48.58 192 LEU D N 1
ATOM 9979 C CA . LEU D 1 213 ? 78.299 49.670 53.509 1.00 48.76 192 LEU D CA 1
ATOM 9980 C C . LEU D 1 213 ? 77.703 49.399 52.123 1.00 50.35 192 LEU D C 1
ATOM 9981 O O . LEU D 1 213 ? 76.741 48.638 51.991 1.00 52.38 192 LEU D O 1
ATOM 9986 N N . ILE D 1 214 ? 78.288 50.008 51.094 1.00 46.01 193 ILE D N 1
ATOM 9987 C CA . ILE D 1 214 ? 77.791 49.850 49.736 1.00 45.41 193 ILE D CA 1
ATOM 9988 C C . ILE D 1 214 ? 78.200 48.510 49.124 1.00 46.85 193 ILE D C 1
ATOM 9989 O O . ILE D 1 214 ? 77.806 48.190 47.999 1.00 45.68 193 ILE D O 1
ATOM 9994 N N . THR D 1 215 ? 78.996 47.740 49.868 1.00 48.45 194 THR D N 1
ATOM 9995 C CA . THR D 1 215 ? 79.407 46.397 49.451 1.00 46.20 194 THR D CA 1
ATOM 9996 C C . THR D 1 215 ? 78.856 45.290 50.363 1.00 43.79 194 THR D C 1
ATOM 9997 O O . THR D 1 215 ? 79.110 44.102 50.139 1.00 41.93 194 THR D O 1
ATOM 10001 N N . MET D 1 216 ? 78.099 45.683 51.385 1.00 43.17 195 MET D N 1
ATOM 10002 C CA . MET D 1 216 ? 77.550 44.726 52.345 1.00 43.13 195 MET D CA 1
ATOM 10003 C C . MET D 1 216 ? 76.273 44.084 51.801 1.00 44.81 195 MET D C 1
ATOM 10004 O O . MET D 1 216 ? 75.170 44.330 52.299 1.00 42.66 195 MET D O 1
ATOM 10009 N N . THR D 1 217 ? 76.442 43.244 50.782 1.00 46.23 196 THR D N 1
ATOM 10010 C CA . THR D 1 217 ? 75.317 42.701 50.023 1.00 45.27 196 THR D CA 1
ATOM 10011 C C . THR D 1 217 ? 74.507 41.641 50.768 1.00 41.27 196 THR D C 1
ATOM 10012 O O . THR D 1 217 ? 73.330 41.433 50.466 1.00 39.92 196 THR D O 1
ATOM 10016 N N . GLU D 1 218 ? 75.124 40.986 51.745 1.00 40.00 197 GLU D N 1
ATOM 10017 C CA . GLU D 1 218 ? 74.391 40.030 52.572 1.00 41.50 197 GLU D CA 1
ATOM 10018 C C . GLU D 1 218 ? 73.331 40.742 53.402 1.00 40.83 197 GLU D C 1
ATOM 10019 O O . GLU D 1 218 ? 72.209 40.259 53.536 1.00 42.72 197 GLU D O 1
ATOM 10021 N N . TYR D 1 219 ? 73.682 41.912 53.927 1.00 39.33 198 TYR D N 1
ATOM 10022 C CA . TYR D 1 219 ? 72.879 42.548 54.960 1.00 37.35 198 TYR D CA 1
ATOM 10023 C C . TYR D 1 219 ? 72.061 43.768 54.512 1.00 38.67 198 TYR D C 1
ATOM 10024 O O . TYR D 1 219 ? 71.139 44.180 55.213 1.00 39.86 198 TYR D O 1
ATOM 10033 N N . VAL D 1 220 ? 72.398 44.346 53.362 1.00 34.42 199 VAL D N 1
ATOM 10034 C CA . VAL D 1 220 ? 71.704 45.545 52.877 1.00 35.38 199 VAL D CA 1
ATOM 10035 C C . VAL D 1 220 ? 71.108 45.303 51.497 1.00 32.00 199 VAL D C 1
ATOM 10036 O O . VAL D 1 220 ? 71.788 44.797 50.600 1.00 30.92 199 VAL D O 1
ATOM 10040 N N . ASP D 1 221 ? 69.841 45.669 51.329 1.00 30.43 200 ASP D N 1
ATOM 10041 C CA . ASP D 1 221 ? 69.115 45.345 50.102 1.00 27.06 200 ASP D CA 1
ATOM 10042 C C . ASP D 1 221 ? 69.092 46.480 49.091 1.00 29.47 200 ASP D C 1
ATOM 10043 O O . ASP D 1 221 ? 69.071 46.235 47.890 1.00 34.74 200 ASP D O 1
ATOM 10048 N N . VAL D 1 222 ? 69.093 47.720 49.571 1.00 30.45 201 VAL D N 1
ATOM 10049 C CA . VAL D 1 222 ? 69.166 48.874 48.673 1.00 33.87 201 VAL D CA 1
ATOM 10050 C C . VAL D 1 222 ? 69.728 50.101 49.400 1.00 38.31 201 VAL D C 1
ATOM 10051 O O . VAL D 1 222 ? 69.571 50.253 50.620 1.00 39.07 201 VAL D O 1
ATOM 10055 N N . ILE D 1 223 ? 70.406 50.956 48.641 1.00 38.12 202 ILE D N 1
ATOM 10056 C CA . ILE D 1 223 ? 70.960 52.194 49.163 1.00 38.59 202 ILE D CA 1
ATOM 10057 C C . ILE D 1 223 ? 70.204 53.380 48.567 1.00 35.54 202 ILE D C 1
ATOM 10058 O O . ILE D 1 223 ? 69.935 53.395 47.374 1.00 34.23 202 ILE D O 1
ATOM 10063 N N . VAL D 1 224 ? 69.865 54.374 49.386 1.00 41.03 203 VAL D N 1
ATOM 10064 C CA . VAL D 1 224 ? 69.292 55.618 48.866 1.00 45.15 203 VAL D CA 1
ATOM 10065 C C . VAL D 1 224 ? 70.237 56.784 49.115 1.00 47.74 203 VAL D C 1
ATOM 10066 O O . VAL D 1 224 ? 70.314 57.290 50.238 1.00 52.89 203 VAL D O 1
ATOM 10070 N N . PRO D 1 225 ? 70.987 57.195 48.076 1.00 45.89 204 PRO D N 1
ATOM 10071 C CA . PRO D 1 225 ? 71.881 58.356 48.214 1.00 51.32 204 PRO D CA 1
ATOM 10072 C C . PRO D 1 225 ? 71.102 59.663 48.195 1.00 55.86 204 PRO D C 1
ATOM 10073 O O . PRO D 1 225 ? 70.123 59.793 47.458 1.00 55.26 204 PRO D O 1
ATOM 10077 N N . ARG D 1 226 ? 71.525 60.613 49.020 1.00 60.21 205 ARG D N 1
ATOM 10078 C CA . ARG D 1 226 ? 70.942 61.944 49.022 1.00 65.81 205 ARG D CA 1
ATOM 10079 C C . ARG D 1 226 ? 72.084 62.933 49.150 1.00 74.28 205 ARG D C 1
ATOM 10080 O O . ARG D 1 226 ? 72.223 63.616 50.168 1.00 79.13 205 ARG D O 1
ATOM 10088 N N . GLY D 1 227 ? 72.915 62.991 48.112 1.00 76.87 206 GLY D N 1
ATOM 10089 C CA . GLY D 1 227 ? 74.063 63.878 48.092 1.00 82.16 206 GLY D CA 1
ATOM 10090 C C . GLY D 1 227 ? 74.182 64.613 46.770 1.00 85.38 206 GLY D C 1
ATOM 10091 O O . GLY D 1 227 ? 73.186 64.811 46.066 1.00 84.59 206 GLY D O 1
ATOM 10092 N N . GLY D 1 228 ? 75.401 65.025 46.436 1.00 89.17 207 GLY D N 1
ATOM 10093 C CA . GLY D 1 228 ? 75.661 65.669 45.162 1.00 93.67 207 GLY D CA 1
ATOM 10094 C C . GLY D 1 228 ? 76.113 64.636 44.151 1.00 93.55 207 GLY D C 1
ATOM 10095 O O . GLY D 1 228 ? 76.284 63.467 44.503 1.00 91.76 207 GLY D O 1
ATOM 10096 N N . LYS D 1 229 ? 76.308 65.057 42.901 1.00 94.64 208 LYS D N 1
ATOM 10097 C CA . LYS D 1 229 ? 76.759 64.147 41.848 1.00 91.28 208 LYS D CA 1
ATOM 10098 C C . LYS D 1 229 ? 78.138 63.552 42.165 1.00 89.99 208 LYS D C 1
ATOM 10099 O O . LYS D 1 229 ? 78.425 62.405 41.808 1.00 88.89 208 LYS D O 1
ATOM 10101 N N . SER D 1 230 ? 78.977 64.334 42.842 1.00 88.02 209 SER D N 1
ATOM 10102 C CA . SER D 1 230 ? 80.290 63.871 43.283 1.00 86.07 209 SER D CA 1
ATOM 10103 C C . SER D 1 230 ? 80.208 62.548 44.058 1.00 83.92 209 SER D C 1
ATOM 10104 O O . SER D 1 230 ? 80.865 61.567 43.700 1.00 85.00 209 SER D O 1
ATOM 10106 N N . LEU D 1 231 ? 79.397 62.516 45.112 1.00 79.32 210 LEU D N 1
ATOM 10107 C CA . LEU D 1 231 ? 79.223 61.291 45.888 1.00 74.43 210 LEU D CA 1
ATOM 10108 C C . LEU D 1 231 ? 78.502 60.220 45.072 1.00 68.86 210 LEU D C 1
ATOM 10109 O O . LEU D 1 231 ? 78.840 59.038 45.146 1.00 66.85 210 LEU D O 1
ATOM 10111 N N . ILE D 1 232 ? 77.510 60.642 44.294 1.00 65.04 211 ILE D N 1
ATOM 10112 C CA . ILE D 1 232 ? 76.702 59.708 43.522 1.00 59.87 211 ILE D CA 1
ATOM 10113 C C . ILE D 1 232 ? 77.536 59.016 42.442 1.00 63.91 211 ILE D C 1
ATOM 10114 O O . ILE D 1 232 ? 77.243 57.886 42.060 1.00 63.90 211 ILE D O 1
ATOM 10116 N N . GLU D 1 233 ? 78.588 59.678 41.966 1.00 68.49 212 GLU D N 1
ATOM 10117 C CA . GLU D 1 233 ? 79.478 59.060 40.978 1.00 68.72 212 GLU D CA 1
ATOM 10118 C C . GLU D 1 233 ? 80.376 58.000 41.620 1.00 65.01 212 GLU D C 1
ATOM 10119 O O . GLU D 1 233 ? 80.643 56.954 41.025 1.00 60.58 212 GLU D O 1
ATOM 10121 N N . ARG D 1 234 ? 80.841 58.278 42.833 1.00 66.88 213 ARG D N 1
ATOM 10122 C CA . ARG D 1 234 ? 81.612 57.304 43.596 1.00 67.94 213 ARG D CA 1
ATOM 10123 C C . ARG D 1 234 ? 80.819 56.008 43.794 1.00 63.39 213 ARG D C 1
ATOM 10124 O O . ARG D 1 234 ? 81.266 54.928 43.411 1.00 63.88 213 ARG D O 1
ATOM 10126 N N . LEU D 1 235 ? 79.636 56.125 44.381 1.00 61.12 214 LEU D N 1
ATOM 10127 C CA . LEU D 1 235 ? 78.786 54.969 44.634 1.00 57.17 214 LEU D CA 1
ATOM 10128 C C . LEU D 1 235 ? 78.468 54.194 43.350 1.00 59.29 214 LEU D C 1
ATOM 10129 O O . LEU D 1 235 ? 78.562 52.969 43.318 1.00 60.44 214 LEU D O 1
ATOM 10134 N N . ILE D 1 236 ? 78.103 54.914 42.295 1.00 59.44 215 ILE D N 1
ATOM 10135 C CA . ILE D 1 236 ? 77.831 54.297 41.000 1.00 59.04 215 ILE D CA 1
ATOM 10136 C C . ILE D 1 236 ? 78.973 53.381 40.550 1.00 61.67 215 ILE D C 1
ATOM 10137 O O . ILE D 1 236 ? 78.737 52.255 40.108 1.00 62.74 215 ILE D O 1
ATOM 10142 N N . ASN D 1 237 ? 80.209 53.849 40.686 1.00 63.26 216 ASN D N 1
ATOM 10143 C CA . ASN D 1 237 ? 81.358 53.047 40.280 1.00 63.48 216 ASN D CA 1
ATOM 10144 C C . ASN D 1 237 ? 81.684 51.933 41.275 1.00 61.94 216 ASN D C 1
ATOM 10145 O O . ASN D 1 237 ? 82.136 50.853 40.883 1.00 62.37 216 ASN D O 1
ATOM 10147 N N . GLU D 1 238 ? 81.432 52.188 42.559 1.00 58.59 217 GLU D N 1
ATOM 10148 C CA . GLU D 1 238 ? 81.918 51.306 43.619 1.00 55.77 217 GLU D CA 1
ATOM 10149 C C . GLU D 1 238 ? 80.870 50.381 44.243 1.00 55.22 217 GLU D C 1
ATOM 10150 O O . GLU D 1 238 ? 81.173 49.231 44.560 1.00 57.99 217 GLU D O 1
ATOM 10152 N N . ALA D 1 239 ? 79.651 50.877 44.432 1.00 50.32 218 ALA D N 1
ATOM 10153 C CA . ALA D 1 239 ? 78.616 50.103 45.123 1.00 46.21 218 ALA D CA 1
ATOM 10154 C C . ALA D 1 239 ? 78.299 48.778 44.443 1.00 47.07 218 ALA D C 1
ATOM 10155 O O . ALA D 1 239 ? 78.239 48.696 43.215 1.00 47.02 218 ALA D O 1
ATOM 10157 N N . ARG D 1 240 ? 78.100 47.745 45.260 1.00 44.99 219 ARG D N 1
ATOM 10158 C CA . ARG D 1 240 ? 77.646 46.450 44.774 1.00 44.23 219 ARG D CA 1
ATOM 10159 C C . ARG D 1 240 ? 76.212 46.210 45.237 1.00 43.31 219 ARG D C 1
ATOM 10160 O O . ARG D 1 240 ? 75.512 45.356 44.692 1.00 43.28 219 ARG D O 1
ATOM 10162 N N . VAL D 1 241 ? 75.782 46.970 46.245 1.00 44.35 220 VAL D N 1
ATOM 10163 C CA . VAL D 1 241 ? 74.382 46.971 46.678 1.00 40.32 220 VAL D CA 1
ATOM 10164 C C . VAL D 1 241 ? 73.590 47.832 45.688 1.00 37.80 220 VAL D C 1
ATOM 10165 O O . VAL D 1 241 ? 74.056 48.900 45.292 1.00 37.70 220 VAL D O 1
ATOM 10169 N N . PRO D 1 242 ? 72.406 47.360 45.260 1.00 36.73 221 PRO D N 1
ATOM 10170 C CA . PRO D 1 242 ? 71.552 48.165 44.371 1.00 35.20 221 PRO D CA 1
ATOM 10171 C C . PRO D 1 242 ? 71.222 49.537 44.956 1.00 35.44 221 PRO D C 1
ATOM 10172 O O . PRO D 1 242 ? 71.137 49.697 46.177 1.00 35.22 221 PRO D O 1
ATOM 10176 N N . MET D 1 243 ? 71.022 50.519 44.086 1.00 38.84 222 MET D N 1
ATOM 10177 C CA . MET D 1 243 ? 70.705 51.865 44.528 1.00 40.16 222 MET D CA 1
ATOM 10178 C C . MET D 1 243 ? 69.430 52.396 43.892 1.00 38.37 222 MET D C 1
ATOM 10179 O O . MET D 1 243 ? 69.074 52.033 42.775 1.00 35.73 222 MET D O 1
ATOM 10184 N N . ILE D 1 244 ? 68.746 53.262 44.625 1.00 36.95 223 ILE D N 1
ATOM 10185 C CA . ILE D 1 244 ? 67.661 54.034 44.062 1.00 35.41 223 ILE D CA 1
ATOM 10186 C C . ILE D 1 244 ? 68.161 55.471 44.012 1.00 40.32 223 ILE D C 1
ATOM 10187 O O . ILE D 1 244 ? 68.398 56.094 45.046 1.00 40.72 223 ILE D O 1
ATOM 10192 N N . LYS D 1 245 ? 68.351 55.977 42.797 1.00 44.92 224 LYS D N 1
ATOM 10193 C CA . LYS D 1 245 ? 68.999 57.268 42.596 1.00 47.97 224 LYS D CA 1
ATOM 10194 C C . LYS D 1 245 ? 68.848 57.782 41.172 1.00 55.33 224 LYS D C 1
ATOM 10195 O O . LYS D 1 245 ? 68.450 57.049 40.251 1.00 54.87 224 LYS D O 1
ATOM 10201 N N . HIS D 1 246 ? 69.187 59.051 40.993 1.00 60.07 225 HIS D N 1
ATOM 10202 C CA . HIS D 1 246 ? 69.326 59.603 39.661 1.00 57.48 225 HIS D CA 1
ATOM 10203 C C . HIS D 1 246 ? 70.588 60.456 39.599 1.00 57.59 225 HIS D C 1
ATOM 10204 O O . HIS D 1 246 ? 70.784 61.339 40.432 1.00 59.86 225 HIS D O 1
ATOM 10211 N N . LEU D 1 247 ? 71.467 60.164 38.646 1.00 58.71 226 LEU D N 1
ATOM 10212 C CA . LEU D 1 247 ? 72.555 61.084 38.352 1.00 71.13 226 LEU D CA 1
ATOM 10213 C C . LEU D 1 247 ? 71.875 62.328 37.797 1.00 82.45 226 LEU D C 1
ATOM 10214 O O . LEU D 1 247 ? 71.111 62.223 36.835 1.00 87.11 226 LEU D O 1
ATOM 10216 N N . ASP D 1 248 ? 72.135 63.482 38.419 1.00 89.42 227 ASP D N 1
ATOM 10217 C CA . ASP D 1 248 ? 71.414 64.742 38.152 1.00 83.19 227 ASP D CA 1
ATOM 10218 C C . ASP D 1 248 ? 70.965 64.929 36.708 1.00 73.13 227 ASP D C 1
ATOM 10219 O O . ASP D 1 248 ? 71.682 64.570 35.771 1.00 71.58 227 ASP D O 1
ATOM 10221 N N . GLY D 1 249 ? 69.782 65.514 36.544 1.00 65.66 228 GLY D N 1
ATOM 10222 C CA . GLY D 1 249 ? 69.042 65.387 35.310 1.00 58.87 228 GLY D CA 1
ATOM 10223 C C . GLY D 1 249 ? 69.097 66.473 34.255 1.00 53.49 228 GLY D C 1
ATOM 10224 O O . GLY D 1 249 ? 68.802 67.639 34.517 1.00 56.28 228 GLY D O 1
ATOM 10225 N N . ILE D 1 250 ? 69.453 66.069 33.041 1.00 46.98 229 ILE D N 1
ATOM 10226 C CA . ILE D 1 250 ? 69.195 66.889 31.867 1.00 42.91 229 ILE D CA 1
ATOM 10227 C C . ILE D 1 250 ? 67.830 66.526 31.271 1.00 39.82 229 ILE D C 1
ATOM 10228 O O . ILE D 1 250 ? 67.640 65.438 30.718 1.00 38.79 229 ILE D O 1
ATOM 10233 N N . CYS D 1 251 ? 66.884 67.450 31.431 1.00 31.56 230 CYS D N 1
ATOM 10234 C CA . CYS D 1 251 ? 65.497 67.276 31.035 1.00 29.16 230 CYS D CA 1
ATOM 10235 C C . CYS D 1 251 ? 65.179 68.181 29.837 1.00 29.40 230 CYS D C 1
ATOM 10236 O O . CYS D 1 251 ? 65.696 69.293 29.739 1.00 29.61 230 CYS D O 1
ATOM 10239 N N . HIS D 1 252 ? 64.332 67.711 28.927 1.00 27.80 231 HIS D N 1
ATOM 10240 C CA . HIS D 1 252 ? 63.982 68.505 27.741 1.00 23.81 231 HIS D CA 1
ATOM 10241 C C . HIS D 1 252 ? 62.502 68.839 27.664 1.00 23.44 231 HIS D C 1
ATOM 10242 O O . HIS D 1 252 ? 61.654 68.085 28.155 1.00 26.04 231 HIS D O 1
ATOM 10249 N N . VAL D 1 253 ? 62.193 69.973 27.042 1.00 22.51 232 VAL D N 1
ATOM 10250 C CA . VAL D 1 253 ? 60.872 70.171 26.472 1.00 24.49 232 VAL D CA 1
ATOM 10251 C C . VAL D 1 253 ? 61.044 70.312 24.965 1.00 26.39 232 VAL D C 1
ATOM 10252 O O . VAL D 1 253 ? 61.817 71.156 24.492 1.00 26.52 232 VAL D O 1
ATOM 10256 N N . TYR D 1 254 ? 60.341 69.468 24.215 1.00 24.13 233 TYR D N 1
ATOM 10257 C CA . TYR D 1 254 ? 60.341 69.558 22.767 1.00 19.43 233 TYR D CA 1
ATOM 10258 C C . TYR D 1 254 ? 59.075 70.280 22.335 1.00 20.40 233 TYR D C 1
ATOM 10259 O O . TYR D 1 254 ? 57.957 69.824 22.612 1.00 22.21 233 TYR D O 1
ATOM 10268 N N . VAL D 1 255 ? 59.245 71.420 21.677 1.00 19.79 234 VAL D N 1
ATOM 10269 C CA . VAL D 1 255 ? 58.103 72.124 21.114 1.00 22.78 234 VAL D CA 1
ATOM 10270 C C . VAL D 1 255 ? 57.978 71.700 19.658 1.00 24.93 234 VAL D C 1
ATOM 10271 O O . VAL D 1 255 ? 58.805 72.068 18.819 1.00 25.47 234 VAL D O 1
ATOM 10275 N N . ASP D 1 256 ? 56.959 70.892 19.379 1.00 27.15 235 ASP D N 1
ATOM 10276 C CA . ASP D 1 256 ? 56.688 70.362 18.033 1.00 24.68 235 ASP D CA 1
ATOM 10277 C C . ASP D 1 256 ? 56.139 71.456 17.112 1.00 24.90 235 ASP D C 1
ATOM 10278 O O . ASP D 1 256 ? 55.673 72.501 17.600 1.00 22.73 235 ASP D O 1
ATOM 10283 N N . ASP D 1 257 ? 56.189 71.249 15.791 1.00 22.79 236 ASP D N 1
ATOM 10284 C CA . ASP D 1 257 ? 55.662 72.282 14.886 1.00 26.88 236 ASP D CA 1
ATOM 10285 C C . ASP D 1 257 ? 54.125 72.351 14.858 1.00 27.44 236 ASP D C 1
ATOM 10286 O O . ASP D 1 257 ? 53.547 73.304 14.344 1.00 32.83 236 ASP D O 1
ATOM 10291 N N . ARG D 1 258 ? 53.470 71.362 15.448 1.00 28.97 237 ARG D N 1
ATOM 10292 C CA . ARG D 1 258 ? 52.019 71.419 15.621 1.00 26.72 237 ARG D CA 1
ATOM 10293 C C . ARG D 1 258 ? 51.648 71.747 17.080 1.00 24.90 237 ARG D C 1
ATOM 10294 O O . ARG D 1 258 ? 50.544 71.459 17.538 1.00 26.71 237 ARG D O 1
ATOM 10302 N N . ALA D 1 259 ? 52.584 72.373 17.792 1.00 20.76 238 ALA D N 1
ATOM 10303 C CA . ALA D 1 259 ? 52.321 72.897 19.136 1.00 22.37 238 ALA D CA 1
ATOM 10304 C C . ALA D 1 259 ? 51.345 74.063 19.124 1.00 25.01 238 ALA D C 1
ATOM 10305 O O . ALA D 1 259 ? 51.323 74.861 18.188 1.00 25.02 238 ALA D O 1
ATOM 10307 N N . SER D 1 260 ? 50.558 74.178 20.186 1.00 22.62 239 SER D N 1
ATOM 10308 C CA . SER D 1 260 ? 49.857 75.425 20.467 1.00 22.24 239 SER D CA 1
ATOM 10309 C C . SER D 1 260 ? 50.885 76.368 21.106 1.00 25.57 239 SER D C 1
ATOM 10310 O O . SER D 1 260 ? 51.527 76.007 22.108 1.00 26.26 239 SER D O 1
ATOM 10313 N N . VAL D 1 261 ? 51.071 77.552 20.526 1.00 25.29 240 VAL D N 1
ATOM 10314 C CA . VAL D 1 261 ? 52.013 78.517 21.086 1.00 25.76 240 VAL D CA 1
ATOM 10315 C C . VAL D 1 261 ? 51.624 78.872 22.535 1.00 24.27 240 VAL D C 1
ATOM 10316 O O . VAL D 1 261 ? 52.486 79.001 23.401 1.00 26.34 240 VAL D O 1
ATOM 10320 N N . THR D 1 262 ? 50.322 78.978 22.789 1.00 22.32 241 THR D N 1
ATOM 10321 C CA . THR D 1 262 ? 49.790 79.263 24.120 1.00 28.65 241 THR D CA 1
ATOM 10322 C C . THR D 1 262 ? 50.176 78.195 25.151 1.00 27.08 241 THR D C 1
ATOM 10323 O O . THR D 1 262 ? 50.539 78.518 26.282 1.00 27.70 241 THR D O 1
ATOM 10327 N N . LYS D 1 263 ? 50.097 76.928 24.768 1.00 23.85 242 LYS D N 1
ATOM 10328 C CA . LYS D 1 263 ? 50.498 75.867 25.672 1.00 23.76 242 LYS D CA 1
ATOM 10329 C C . LYS D 1 263 ? 52.010 75.892 25.864 1.00 21.10 242 LYS D C 1
ATOM 10330 O O . LYS D 1 263 ? 52.514 75.670 26.969 1.00 27.25 242 LYS D O 1
ATOM 10336 N N . ALA D 1 264 ? 52.729 76.165 24.785 1.00 17.71 243 ALA D N 1
ATOM 10337 C CA . ALA D 1 264 ? 54.183 76.155 24.829 1.00 22.68 243 ALA D CA 1
ATOM 10338 C C . ALA D 1 264 ? 54.703 77.214 25.807 1.00 25.25 243 ALA D C 1
ATOM 10339 O O . ALA D 1 264 ? 55.649 76.964 26.547 1.00 30.10 243 ALA D O 1
ATOM 10341 N N . LEU D 1 265 ? 54.068 78.383 25.823 1.00 26.34 244 LEU D N 1
ATOM 10342 C CA . LEU D 1 265 ? 54.455 79.457 26.743 1.00 31.49 244 LEU D CA 1
ATOM 10343 C C . LEU D 1 265 ? 54.199 79.077 28.203 1.00 32.95 244 LEU D C 1
ATOM 10344 O O . LEU D 1 265 ? 55.038 79.322 29.063 1.00 38.57 244 LEU D O 1
ATOM 10349 N N . THR D 1 266 ? 53.043 78.484 28.483 1.00 28.42 245 THR D N 1
ATOM 10350 C CA . THR D 1 266 ? 52.721 78.059 29.844 1.00 34.44 245 THR D CA 1
ATOM 10351 C C . THR D 1 266 ? 53.591 76.890 30.312 1.00 33.49 245 THR D C 1
ATOM 10352 O O . THR D 1 266 ? 54.092 76.883 31.437 1.00 34.96 245 THR D O 1
ATOM 10356 N N . VAL D 1 267 ? 53.751 75.895 29.448 1.00 29.31 246 VAL D N 1
ATOM 10357 C CA . VAL D 1 267 ? 54.520 74.711 29.795 1.00 31.02 246 VAL D CA 1
ATOM 10358 C C . VAL D 1 267 ? 55.992 75.052 29.992 1.00 35.34 246 VAL D C 1
ATOM 10359 O O . VAL D 1 267 ? 56.585 74.676 31.005 1.00 36.51 246 VAL D O 1
ATOM 10363 N N . CYS D 1 268 ? 56.580 75.759 29.023 1.00 37.00 247 CYS D N 1
ATOM 10364 C CA . CYS D 1 268 ? 58.013 76.040 29.049 1.00 34.75 247 CYS D CA 1
ATOM 10365 C C . CYS D 1 268 ? 58.370 77.124 30.055 1.00 44.07 247 CYS D C 1
ATOM 10366 O O . CYS D 1 268 ? 59.545 77.351 30.325 1.00 46.83 247 CYS D O 1
ATOM 10369 N N . ASP D 1 269 ? 57.366 77.776 30.632 1.00 49.78 248 ASP D N 1
ATOM 10370 C CA . ASP D 1 269 ? 57.624 78.717 31.715 1.00 54.89 248 ASP D CA 1
ATOM 10371 C C . ASP D 1 269 ? 57.714 77.984 33.043 1.00 59.82 248 ASP D C 1
ATOM 10372 O O . ASP D 1 269 ? 58.758 77.429 33.380 1.00 64.47 248 ASP D O 1
ATOM 10377 N N . CYS D 1 279 ? 65.916 69.219 40.058 1.00 72.15 258 CYS D N 1
ATOM 10378 C CA . CYS D 1 279 ? 66.376 68.092 39.246 1.00 71.48 258 CYS D CA 1
ATOM 10379 C C . CYS D 1 279 ? 65.480 67.850 38.028 1.00 65.10 258 CYS D C 1
ATOM 10380 O O . CYS D 1 279 ? 65.912 67.257 37.037 1.00 64.39 258 CYS D O 1
ATOM 10383 N N . ASN D 1 280 ? 64.235 68.313 38.112 1.00 61.84 259 ASN D N 1
ATOM 10384 C CA . ASN D 1 280 ? 63.259 68.122 37.038 1.00 57.75 259 ASN D CA 1
ATOM 10385 C C . ASN D 1 280 ? 62.977 69.396 36.254 1.00 57.86 259 ASN D C 1
ATOM 10386 O O . ASN D 1 280 ? 62.020 69.454 35.488 1.00 52.26 259 ASN D O 1
ATOM 10391 N N . THR D 1 281 ? 63.795 70.422 36.472 1.00 63.14 260 THR D N 1
ATOM 10392 C CA . THR D 1 281 ? 63.664 71.676 35.738 1.00 60.28 260 THR D CA 1
ATOM 10393 C C . THR D 1 281 ? 64.254 71.491 34.346 1.00 56.90 260 THR D C 1
ATOM 10394 O O . THR D 1 281 ? 65.323 70.890 34.193 1.00 62.34 260 THR D O 1
ATOM 10398 N N . MET D 1 282 ? 63.559 71.991 33.331 1.00 49.27 261 MET D N 1
ATOM 10399 C CA . MET D 1 282 ? 64.081 71.934 31.966 1.00 47.01 261 MET D CA 1
ATOM 10400 C C . MET D 1 282 ? 65.446 72.615 31.840 1.00 49.14 261 MET D C 1
ATOM 10401 O O . MET D 1 282 ? 65.648 73.742 32.300 1.00 51.28 261 MET D O 1
ATOM 10406 N N . GLU D 1 283 ? 66.390 71.918 31.224 1.00 47.92 262 GLU D N 1
ATOM 10407 C CA . GLU D 1 283 ? 67.706 72.484 30.996 1.00 50.28 262 GLU D CA 1
ATOM 10408 C C . GLU D 1 283 ? 67.872 72.762 29.508 1.00 45.38 262 GLU D C 1
ATOM 10409 O O . GLU D 1 283 ? 68.657 73.625 29.115 1.00 48.69 262 GLU D O 1
ATOM 10415 N N . THR D 1 284 ? 67.120 72.031 28.685 1.00 36.94 263 THR D N 1
ATOM 10416 C CA . THR D 1 284 ? 67.225 72.168 27.237 1.00 34.94 263 THR D CA 1
ATOM 10417 C C . THR D 1 284 ? 65.856 72.299 26.581 1.00 36.03 263 THR D C 1
ATOM 10418 O O . THR D 1 284 ? 64.949 71.495 26.832 1.00 36.10 263 THR D O 1
ATOM 10422 N N . LEU D 1 285 ? 65.712 73.317 25.737 1.00 33.81 264 LEU D N 1
ATOM 10423 C CA . LEU D 1 285 ? 64.501 73.493 24.946 1.00 28.72 264 LEU D CA 1
ATOM 10424 C C . LEU D 1 285 ? 64.811 73.070 23.516 1.00 25.67 264 LEU D C 1
ATOM 10425 O O . LEU D 1 285 ? 65.749 73.586 22.900 1.00 25.68 264 LEU D O 1
ATOM 10430 N N . LEU D 1 286 ? 64.047 72.108 23.000 1.00 26.55 265 LEU D N 1
ATOM 10431 C CA . LEU D 1 286 ? 64.192 71.666 21.611 1.00 23.30 265 LEU D CA 1
ATOM 10432 C C . LEU D 1 286 ? 62.989 72.210 20.852 1.00 25.86 265 LEU D C 1
ATOM 10433 O O . LEU D 1 286 ? 61.840 71.985 21.256 1.00 26.49 265 LEU D O 1
ATOM 10438 N N . VAL D 1 287 ? 63.246 72.943 19.771 1.00 24.05 266 VAL D N 1
ATOM 10439 C CA . VAL D 1 287 ? 62.162 73.552 19.011 1.00 26.67 266 VAL D CA 1
ATOM 10440 C C . VAL D 1 287 ? 62.195 73.106 17.547 1.00 26.32 266 VAL D C 1
ATOM 10441 O O . VAL D 1 287 ? 63.242 73.157 16.907 1.00 24.07 266 VAL D O 1
ATOM 10445 N N . ALA D 1 288 ? 61.056 72.637 17.035 1.00 25.16 267 ALA D N 1
ATOM 10446 C CA . ALA D 1 288 ? 60.963 72.236 15.633 1.00 27.90 267 ALA D CA 1
ATOM 10447 C C . ALA D 1 288 ? 61.166 73.445 14.728 1.00 27.03 267 ALA D C 1
ATOM 10448 O O . ALA D 1 288 ? 60.633 74.530 14.998 1.00 26.80 267 ALA D O 1
ATOM 10450 N N . ARG D 1 289 ? 61.938 73.248 13.665 1.00 24.97 268 ARG D N 1
ATOM 10451 C CA . ARG D 1 289 ? 62.311 74.316 12.746 1.00 30.00 268 ARG D CA 1
ATOM 10452 C C . ARG D 1 289 ? 61.106 75.124 12.274 1.00 32.97 268 ARG D C 1
ATOM 10453 O O . ARG D 1 289 ? 61.168 76.352 12.209 1.00 32.44 268 ARG D O 1
ATOM 10461 N N . GLY D 1 290 ? 60.012 74.433 11.958 1.00 33.10 269 GLY D N 1
ATOM 10462 C CA . GLY D 1 290 ? 58.865 75.067 11.327 1.00 34.62 269 GLY D CA 1
ATOM 10463 C C . GLY D 1 290 ? 58.121 76.066 12.203 1.00 35.37 269 GLY D C 1
ATOM 10464 O O . GLY D 1 290 ? 57.395 76.926 11.697 1.00 35.75 269 GLY D O 1
ATOM 10465 N N . ILE D 1 291 ? 58.293 75.962 13.517 1.00 28.68 270 ILE D N 1
ATOM 10466 C CA . ILE D 1 291 ? 57.557 76.841 14.416 1.00 24.88 270 ILE D CA 1
ATOM 10467 C C . ILE D 1 291 ? 58.470 77.734 15.266 1.00 25.66 270 ILE D C 1
ATOM 10468 O O . ILE D 1 291 ? 57.995 78.538 16.058 1.00 27.15 270 ILE D O 1
ATOM 10473 N N . ALA D 1 292 ? 59.779 77.595 15.099 1.00 28.52 271 ALA D N 1
ATOM 10474 C CA . ALA D 1 292 ? 60.712 78.374 15.907 1.00 30.68 271 ALA D CA 1
ATOM 10475 C C . ALA D 1 292 ? 60.435 79.897 15.940 1.00 28.26 271 ALA D C 1
ATOM 10476 O O . ALA D 1 292 ? 60.474 80.485 17.010 1.00 27.92 271 ALA D O 1
ATOM 10478 N N . PRO D 1 293 ? 60.156 80.534 14.781 1.00 28.49 272 PRO D N 1
ATOM 10479 C CA . PRO D 1 293 ? 59.975 81.990 14.905 1.00 33.35 272 PRO D CA 1
ATOM 10480 C C . PRO D 1 293 ? 58.756 82.344 15.758 1.00 34.13 272 PRO D C 1
ATOM 10481 O O . PRO D 1 293 ? 58.856 83.222 16.619 1.00 38.64 272 PRO D O 1
ATOM 10485 N N . ALA D 1 294 ? 57.648 81.639 15.551 1.00 28.02 273 ALA D N 1
ATOM 10486 C CA . ALA D 1 294 ? 56.420 81.877 16.307 1.00 28.04 273 ALA D CA 1
ATOM 10487 C C . ALA D 1 294 ? 56.563 81.589 17.809 1.00 32.68 273 ALA D C 1
ATOM 10488 O O . ALA D 1 294 ? 55.900 82.227 18.627 1.00 36.14 273 ALA D O 1
ATOM 10490 N N . VAL D 1 295 ? 57.395 80.605 18.164 1.00 27.17 274 VAL D N 1
ATOM 10491 C CA . VAL D 1 295 ? 57.533 80.167 19.561 1.00 25.34 274 VAL D CA 1
ATOM 10492 C C . VAL D 1 295 ? 58.711 80.832 20.272 1.00 27.22 274 VAL D C 1
ATOM 10493 O O . VAL D 1 295 ? 58.582 81.279 21.414 1.00 26.71 274 VAL D O 1
ATOM 10497 N N . LEU D 1 296 ? 59.858 80.906 19.598 1.00 27.72 275 LEU D N 1
ATOM 10498 C CA . LEU D 1 296 ? 61.065 81.434 20.227 1.00 28.38 275 LEU D CA 1
ATOM 10499 C C . LEU D 1 296 ? 60.984 82.916 20.505 1.00 34.17 275 LEU D C 1
ATOM 10500 O O . LEU D 1 296 ? 61.622 83.417 21.423 1.00 40.11 275 LEU D O 1
ATOM 10505 N N . SER D 1 297 ? 60.195 83.632 19.719 1.00 31.55 276 SER D N 1
ATOM 10506 C CA . SER D 1 297 ? 60.097 85.062 19.942 1.00 30.48 276 SER D CA 1
ATOM 10507 C C . SER D 1 297 ? 59.466 85.364 21.304 1.00 29.67 276 SER D C 1
ATOM 10508 O O . SER D 1 297 ? 60.088 86.037 22.120 1.00 33.77 276 SER D O 1
ATOM 10511 N N . PRO D 1 298 ? 58.246 84.861 21.570 1.00 25.37 277 PRO D N 1
ATOM 10512 C CA . PRO D 1 298 ? 57.769 85.184 22.921 1.00 30.63 277 PRO D CA 1
ATOM 10513 C C . PRO D 1 298 ? 58.462 84.365 24.028 1.00 34.38 277 PRO D C 1
ATOM 10514 O O . PRO D 1 298 ? 58.588 84.861 25.145 1.00 36.05 277 PRO D O 1
ATOM 10518 N N . LEU D 1 299 ? 58.919 83.155 23.726 1.00 33.16 278 LEU D N 1
ATOM 10519 C CA . LEU D 1 299 ? 59.607 82.350 24.738 1.00 32.03 278 LEU D CA 1
ATOM 10520 C C . LEU D 1 299 ? 60.934 82.951 25.171 1.00 28.85 278 LEU D C 1
ATOM 10521 O O . LEU D 1 299 ? 61.165 83.154 26.357 1.00 30.51 278 LEU D O 1
ATOM 10526 N N . GLY D 1 300 ? 61.811 83.227 24.211 1.00 28.49 279 GLY D N 1
ATOM 10527 C CA . GLY D 1 300 ? 63.092 83.835 24.513 1.00 30.48 279 GLY D CA 1
ATOM 10528 C C . GLY D 1 300 ? 62.931 85.164 25.219 1.00 35.38 279 GLY D C 1
ATOM 10529 O O . GLY D 1 300 ? 63.763 85.547 26.045 1.00 38.44 279 GLY D O 1
ATOM 10530 N N . ARG D 1 301 ? 61.858 85.874 24.888 1.00 35.61 280 ARG D N 1
ATOM 10531 C CA . ARG D 1 301 ? 61.640 87.219 25.415 1.00 40.86 280 ARG D CA 1
ATOM 10532 C C . ARG D 1 301 ? 61.186 87.096 26.868 1.00 42.15 280 ARG D C 1
ATOM 10533 O O . ARG D 1 301 ? 61.661 87.812 27.744 1.00 42.41 280 ARG D O 1
ATOM 10541 N N . LEU D 1 302 ? 60.296 86.141 27.118 1.00 43.35 281 LEU D N 1
ATOM 10542 C CA . LEU D 1 302 ? 59.829 85.838 28.468 1.00 49.12 281 LEU D CA 1
ATOM 10543 C C . LEU D 1 302 ? 60.956 85.349 29.390 1.00 49.88 281 LEU D C 1
ATOM 10544 O O . LEU D 1 302 ? 61.023 85.726 30.559 1.00 53.61 281 LEU D O 1
ATOM 10549 N N . TYR D 1 303 ? 61.824 84.494 28.862 1.00 45.05 282 TYR D N 1
ATOM 10550 C CA . TYR D 1 303 ? 62.975 83.998 29.610 1.00 45.08 282 TYR D CA 1
ATOM 10551 C C . TYR D 1 303 ? 63.967 85.103 29.907 1.00 45.33 282 TYR D C 1
ATOM 10552 O O . TYR D 1 303 ? 64.536 85.152 30.998 1.00 50.74 282 TYR D O 1
ATOM 10561 N N . ARG D 1 304 ? 64.187 85.985 28.937 1.00 41.61 283 ARG D N 1
ATOM 10562 C CA . ARG D 1 304 ? 65.129 87.079 29.135 1.00 44.36 283 ARG D CA 1
ATOM 10563 C C . ARG D 1 304 ? 64.680 87.997 30.258 1.00 47.29 283 ARG D C 1
ATOM 10564 O O . ARG D 1 304 ? 65.503 88.496 31.019 1.00 49.62 283 ARG D O 1
ATOM 10572 N N . GLU D 1 305 ? 63.374 88.206 30.370 1.00 50.48 284 GLU D N 1
ATOM 10573 C CA . GLU D 1 305 ? 62.852 89.171 31.332 1.00 62.49 284 GLU D CA 1
ATOM 10574 C C . GLU D 1 305 ? 62.994 88.650 32.758 1.00 63.87 284 GLU D C 1
ATOM 10575 O O . GLU D 1 305 ? 63.006 89.423 33.718 1.00 68.89 284 GLU D O 1
ATOM 10581 N N . LYS D 1 306 ? 63.123 87.333 32.878 1.00 46.88 285 LYS D N 1
ATOM 10582 C CA . LYS D 1 306 ? 63.271 86.683 34.172 1.00 47.42 285 LYS D CA 1
ATOM 10583 C C . LYS D 1 306 ? 64.746 86.478 34.520 1.00 52.95 285 LYS D C 1
ATOM 10584 O O . LYS D 1 306 ? 65.071 85.938 35.578 1.00 59.49 285 LYS D O 1
ATOM 10586 N N . GLY D 1 307 ? 65.641 86.905 33.633 1.00 51.33 286 GLY D N 1
ATOM 10587 C CA . GLY D 1 307 ? 67.067 86.856 33.925 1.00 53.31 286 GLY D CA 1
ATOM 10588 C C . GLY D 1 307 ? 67.789 85.574 33.531 1.00 50.20 286 GLY D C 1
ATOM 10589 O O . GLY D 1 307 ? 68.941 85.369 33.899 1.00 50.44 286 GLY D O 1
ATOM 10590 N N . VAL D 1 308 ? 67.116 84.715 32.773 1.00 47.80 287 VAL D N 1
ATOM 10591 C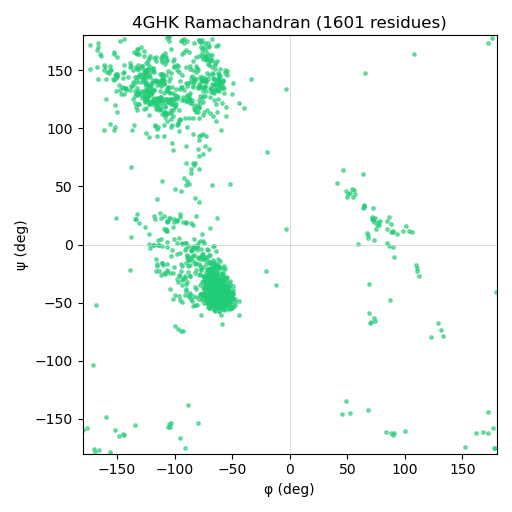 CA . VAL D 1 308 ? 67.704 83.453 32.326 1.00 46.46 287 VAL D CA 1
ATOM 10592 C C . VAL D 1 308 ? 68.684 83.618 31.149 1.00 43.77 287 VAL D C 1
ATOM 10593 O O . VAL D 1 308 ? 68.342 84.221 30.124 1.00 39.75 287 VAL D O 1
ATOM 10597 N N . GLU D 1 309 ? 69.893 83.071 31.291 1.00 41.34 288 GLU D N 1
ATOM 10598 C CA . GLU D 1 309 ? 70.857 83.059 30.188 1.00 41.16 288 GLU D CA 1
ATOM 10599 C C . GLU D 1 309 ? 70.457 82.041 29.121 1.00 41.75 288 GLU D C 1
ATOM 10600 O O . GLU D 1 309 ? 70.073 80.912 29.434 1.00 41.67 288 GLU D O 1
ATOM 10606 N N . LEU D 1 310 ? 70.560 82.446 27.860 1.00 41.43 289 LEU D N 1
ATOM 10607 C CA . LEU D 1 310 ? 70.194 81.592 26.741 1.00 39.51 289 LEU D CA 1
ATOM 10608 C C . LEU D 1 310 ? 71.421 81.123 25.963 1.00 40.45 289 LEU D C 1
ATOM 10609 O O . LEU D 1 310 ? 72.130 81.934 25.352 1.00 39.19 289 LEU D O 1
ATOM 10614 N N . ARG D 1 311 ? 71.672 79.814 26.005 1.00 38.94 290 ARG D N 1
ATOM 10615 C CA . ARG D 1 311 ? 72.687 79.198 25.161 1.00 40.93 290 ARG D CA 1
ATOM 10616 C C . ARG D 1 311 ? 71.997 78.585 23.949 1.00 39.91 290 ARG D C 1
ATOM 10617 O O . ARG D 1 311 ? 71.145 77.705 24.084 1.00 44.27 290 ARG D O 1
ATOM 10625 N N . VAL D 1 312 ? 72.378 79.041 22.763 1.00 35.38 291 VAL D N 1
ATOM 10626 C CA . VAL D 1 312 ? 71.653 78.689 21.558 1.00 31.73 291 VAL D CA 1
ATOM 10627 C C . VAL D 1 312 ? 72.576 78.062 20.532 1.00 40.54 291 VAL D C 1
ATOM 10628 O O . VAL D 1 312 ? 73.770 78.380 20.493 1.00 42.89 291 VAL D O 1
ATOM 10632 N N . ASP D 1 313 ? 72.036 77.150 19.718 1.00 40.12 292 ASP D N 1
ATOM 10633 C CA . ASP D 1 313 ? 72.766 76.674 18.544 1.00 40.20 292 ASP D CA 1
ATOM 10634 C C . ASP D 1 313 ? 72.686 77.763 17.478 1.00 38.01 292 ASP D C 1
ATOM 10635 O O . ASP D 1 313 ? 72.022 78.787 17.686 1.00 36.94 292 ASP D O 1
ATOM 10640 N N . ALA D 1 314 ? 73.360 77.564 16.352 1.00 42.20 293 ALA D N 1
ATOM 10641 C CA . ALA D 1 314 ? 73.396 78.590 15.307 1.00 44.22 293 ALA D CA 1
ATOM 10642 C C . ALA D 1 314 ? 71.998 78.985 14.809 1.00 40.24 293 ALA D C 1
ATOM 10643 O O . ALA D 1 314 ? 71.706 80.167 14.620 1.00 41.10 293 ALA D O 1
ATOM 10645 N N . ASP D 1 315 ? 71.134 77.996 14.596 1.00 39.80 294 ASP D N 1
ATOM 10646 C CA . ASP D 1 315 ? 69.813 78.264 14.046 1.00 38.06 294 ASP D CA 1
ATOM 10647 C C . ASP D 1 315 ? 68.975 79.080 15.020 1.00 37.55 294 ASP D C 1
ATOM 10648 O O . ASP D 1 315 ? 68.347 80.066 14.633 1.00 40.22 294 ASP D O 1
ATOM 10653 N N . ALA D 1 316 ? 68.978 78.679 16.286 1.00 33.02 295 ALA D N 1
ATOM 10654 C CA . ALA D 1 316 ? 68.214 79.394 17.300 1.00 30.62 295 ALA D CA 1
ATOM 10655 C C . ALA D 1 316 ? 68.730 80.825 17.459 1.00 29.16 295 ALA D C 1
ATOM 10656 O O . ALA D 1 316 ? 67.958 81.739 17.723 1.00 29.49 295 ALA D O 1
ATOM 10658 N N . ARG D 1 317 ? 70.036 81.016 17.301 1.00 31.99 296 ARG D N 1
ATOM 10659 C CA . ARG D 1 317 ? 70.604 82.349 17.418 1.00 34.61 296 ARG D CA 1
ATOM 10660 C C . ARG D 1 317 ? 70.011 83.243 16.344 1.00 37.58 296 ARG D C 1
ATOM 10661 O O . ARG D 1 317 ? 69.633 84.381 16.616 1.00 42.70 296 ARG D O 1
ATOM 10669 N N . ALA D 1 318 ? 69.931 82.719 15.123 1.00 37.93 297 ALA D N 1
ATOM 10670 C CA . ALA D 1 318 ? 69.405 83.486 14.000 1.00 35.71 297 ALA D CA 1
ATOM 10671 C C . ALA D 1 318 ? 67.946 83.835 14.251 1.00 31.98 297 ALA D C 1
ATOM 10672 O O . ALA D 1 318 ? 67.541 84.977 14.071 1.00 32.86 297 ALA D O 1
ATOM 10674 N N . VAL D 1 319 ? 67.162 82.852 14.678 1.00 29.32 298 VAL D N 1
ATOM 10675 C CA . VAL D 1 319 ? 65.765 83.107 14.987 1.00 31.58 298 VAL D CA 1
ATOM 10676 C C . VAL D 1 319 ? 65.627 84.179 16.075 1.00 30.92 298 VAL D C 1
ATOM 10677 O O . VAL D 1 319 ? 64.860 85.127 15.933 1.00 28.49 298 VAL D O 1
ATOM 10681 N N . LEU D 1 320 ? 66.389 84.046 17.152 1.00 33.60 299 LEU D N 1
ATOM 10682 C CA . LEU D 1 320 ? 66.268 84.999 18.251 1.00 33.58 299 LEU D CA 1
ATOM 10683 C C . LEU D 1 320 ? 66.778 86.388 17.888 1.00 31.80 299 LEU D C 1
ATOM 10684 O O . LEU D 1 320 ? 66.189 87.396 18.293 1.00 31.23 299 LEU D O 1
ATOM 10689 N N . GLU D 1 321 ? 67.873 86.450 17.139 1.00 35.24 300 GLU D N 1
ATOM 10690 C CA . GLU D 1 321 ? 68.388 87.744 16.707 1.00 38.62 300 GLU D CA 1
ATOM 10691 C C . GLU D 1 321 ? 67.360 88.456 15.828 1.00 35.82 300 GLU D C 1
ATOM 10692 O O . GLU D 1 321 ? 67.101 89.644 16.010 1.00 35.62 300 GLU D O 1
ATOM 10698 N N . ALA D 1 322 ? 66.743 87.718 14.908 1.00 34.96 301 ALA D N 1
ATOM 10699 C CA . ALA D 1 322 ? 65.750 88.314 14.010 1.00 34.69 301 ALA D CA 1
ATOM 10700 C C . ALA D 1 322 ? 64.515 88.760 14.787 1.00 33.30 301 ALA D C 1
ATOM 10701 O O . ALA D 1 322 ? 63.771 89.632 14.344 1.00 30.35 301 ALA D O 1
ATOM 10703 N N . ALA D 1 323 ? 64.304 88.168 15.957 1.00 31.17 302 ALA D N 1
ATOM 10704 C CA . ALA D 1 323 ? 63.201 88.580 16.821 1.00 24.08 302 ALA D CA 1
ATOM 10705 C C . ALA D 1 323 ? 63.598 89.686 17.790 1.00 25.59 302 ALA D C 1
ATOM 10706 O O . ALA D 1 323 ? 62.762 90.169 18.568 1.00 25.73 302 ALA D O 1
ATOM 10708 N N . GLY D 1 324 ? 64.869 90.079 17.763 1.00 27.94 303 GLY D N 1
ATOM 10709 C CA . GLY D 1 324 ? 65.357 91.117 18.664 1.00 30.38 303 GLY D CA 1
ATOM 10710 C C . GLY D 1 324 ? 65.536 90.682 20.115 1.00 32.10 303 GLY D C 1
ATOM 10711 O O . GLY D 1 324 ? 65.547 91.513 21.028 1.00 32.89 303 GLY D O 1
ATOM 10712 N N . VAL D 1 325 ? 65.698 89.379 20.326 1.00 29.61 304 VAL D N 1
ATOM 10713 C CA . VAL D 1 325 ? 65.884 88.830 21.666 1.00 30.12 304 VAL D CA 1
ATOM 10714 C C . VAL D 1 325 ? 67.353 88.505 21.926 1.00 37.35 304 VAL D C 1
ATOM 10715 O O . VAL D 1 325 ? 67.984 87.749 21.172 1.00 40.95 304 VAL D O 1
ATOM 10719 N N . GLY D 1 326 ? 67.888 89.075 23.002 1.00 36.34 305 GLY D N 1
ATOM 10720 C CA . GLY D 1 326 ? 69.268 88.858 23.391 1.00 39.09 305 GLY D CA 1
ATOM 10721 C C . GLY D 1 326 ? 69.525 89.424 24.780 1.00 46.42 305 GLY D C 1
ATOM 10722 O O . GLY D 1 326 ? 68.605 89.924 25.429 1.00 46.52 305 GLY D O 1
ATOM 10723 N N . PRO D 1 327 ? 70.781 89.364 25.244 1.00 51.34 306 PRO D N 1
ATOM 10724 C CA . PRO D 1 327 ? 71.911 88.795 24.503 1.00 52.23 306 PRO D CA 1
ATOM 10725 C C . PRO D 1 327 ? 71.875 87.267 24.527 1.00 47.81 306 PRO D C 1
ATOM 10726 O O . PRO D 1 327 ? 71.049 86.681 25.240 1.00 45.11 306 PRO D O 1
ATOM 10730 N N . LEU D 1 328 ? 72.726 86.641 23.718 1.00 46.82 307 LEU D N 1
ATOM 10731 C CA . LEU D 1 328 ? 72.717 85.191 23.554 1.00 45.11 307 LEU D CA 1
ATOM 10732 C C . LEU D 1 328 ? 74.145 84.646 23.627 1.00 46.77 307 LEU D C 1
ATOM 10733 O O . LEU D 1 328 ? 75.095 85.289 23.172 1.00 48.60 307 LEU D O 1
ATOM 10738 N N . VAL D 1 329 ? 74.293 83.463 24.208 1.00 46.52 308 VAL D N 1
ATOM 10739 C CA . VAL D 1 329 ? 75.597 82.817 24.298 1.00 50.23 308 VAL D CA 1
ATOM 10740 C C . VAL D 1 329 ? 75.649 81.598 23.368 1.00 52.64 308 VAL D C 1
ATOM 10741 O O . VAL D 1 329 ? 74.674 80.852 23.254 1.00 51.61 308 VAL D O 1
ATOM 10745 N N . ASP D 1 330 ? 76.775 81.413 22.687 1.00 59.72 309 ASP D N 1
ATOM 10746 C CA . ASP D 1 330 ? 76.950 80.275 21.792 1.00 65.70 309 ASP D CA 1
ATOM 10747 C C . ASP D 1 330 ? 76.953 78.958 22.561 1.00 66.08 309 ASP D C 1
ATOM 10748 O O . ASP D 1 330 ? 77.661 78.810 23.560 1.00 69.00 309 ASP D O 1
ATOM 10753 N N . ALA D 1 331 ? 76.150 78.008 22.093 1.00 63.18 310 ALA D N 1
ATOM 10754 C CA . ALA D 1 331 ? 76.114 76.680 22.692 1.00 64.77 310 ALA D CA 1
ATOM 10755 C C . ALA D 1 331 ? 77.226 75.799 22.132 1.00 67.80 310 ALA D C 1
ATOM 10756 O O . ALA D 1 331 ? 77.462 75.781 20.923 1.00 66.77 310 ALA D O 1
ATOM 10758 N N . THR D 1 332 ? 77.907 75.083 23.024 1.00 70.88 311 THR D N 1
ATOM 10759 C CA . THR D 1 332 ? 78.872 74.056 22.640 1.00 74.98 311 THR D CA 1
ATOM 10760 C C . THR D 1 332 ? 78.183 72.690 22.621 1.00 75.24 311 THR D C 1
ATOM 10761 O O . THR D 1 332 ? 77.010 72.574 22.985 1.00 70.90 311 THR D O 1
ATOM 10765 N N . ASP D 1 333 ? 78.911 71.660 22.199 1.00 81.43 312 ASP D N 1
ATOM 10766 C CA . ASP D 1 333 ? 78.380 70.299 22.196 1.00 83.76 312 ASP D CA 1
ATOM 10767 C C . ASP D 1 333 ? 78.197 69.784 23.625 1.00 85.54 312 ASP D C 1
ATOM 10768 O O . ASP D 1 333 ? 77.405 68.871 23.866 1.00 84.26 312 ASP D O 1
ATOM 10770 N N . GLU D 1 334 ? 78.929 70.381 24.567 1.00 88.05 313 GLU D N 1
ATOM 10771 C CA . GLU D 1 334 ? 78.825 70.026 25.983 1.00 88.22 313 GLU D CA 1
ATOM 10772 C C . GLU D 1 334 ? 77.515 70.526 26.605 1.00 84.06 313 GLU D C 1
ATOM 10773 O O . GLU D 1 334 ? 77.002 69.927 27.553 1.00 83.88 313 GLU D O 1
ATOM 10775 N N . ASP D 1 335 ? 76.978 71.618 26.063 1.00 80.91 314 ASP D N 1
ATOM 10776 C CA . ASP D 1 335 ? 75.719 72.192 26.548 1.00 79.63 314 ASP D CA 1
ATOM 10777 C C . ASP D 1 335 ? 74.514 71.239 26.402 1.00 76.78 314 ASP D C 1
ATOM 10778 O O . ASP D 1 335 ? 73.491 71.412 27.069 1.00 73.31 314 ASP D O 1
ATOM 10783 N N . TRP D 1 336 ? 74.639 70.238 25.532 1.00 77.82 315 TRP D N 1
ATOM 10784 C CA . TRP D 1 336 ? 73.593 69.226 25.360 1.00 74.86 315 TRP D CA 1
ATOM 10785 C C . TRP D 1 336 ? 73.716 68.139 26.421 1.00 75.91 315 TRP D C 1
ATOM 10786 O O . TRP D 1 336 ? 73.088 67.089 26.319 1.00 75.58 315 TRP D O 1
ATOM 10797 N N . PRO D 1 343 ? 69.461 78.838 36.164 1.00 65.33 322 PRO D N 1
ATOM 10798 C CA . PRO D 1 343 ? 69.351 80.224 35.700 1.00 60.27 322 PRO D CA 1
ATOM 10799 C C . PRO D 1 343 ? 69.786 80.315 34.240 1.00 58.55 322 PRO D C 1
ATOM 10800 O O . PRO D 1 343 ? 69.987 81.418 33.726 1.00 57.76 322 PRO D O 1
ATOM 10804 N N . VAL D 1 344 ? 69.915 79.158 33.585 1.00 55.97 323 VAL D N 1
ATOM 10805 C CA . VAL D 1 344 ? 70.422 79.089 32.216 1.00 49.89 323 VAL D CA 1
ATOM 10806 C C . VAL D 1 344 ? 69.629 78.056 31.417 1.00 47.91 323 VAL D C 1
ATOM 10807 O O . VAL D 1 344 ? 69.209 77.040 31.958 1.00 50.40 323 VAL D O 1
ATOM 10811 N N . LEU D 1 345 ? 69.403 78.330 30.135 1.00 38.49 324 LEU D N 1
ATOM 10812 C CA . LEU D 1 345 ? 68.625 77.437 29.294 1.00 35.43 324 LEU D CA 1
ATOM 10813 C C . LEU D 1 345 ? 69.326 77.204 27.968 1.00 36.88 324 LEU D C 1
ATOM 10814 O O . LEU D 1 345 ? 69.730 78.156 27.294 1.00 37.64 324 LEU D O 1
ATOM 10819 N N . ALA D 1 346 ? 69.468 75.936 27.594 1.00 35.83 325 ALA D N 1
ATOM 10820 C CA . ALA D 1 346 ? 70.037 75.597 26.296 1.00 35.43 325 ALA D CA 1
ATOM 10821 C C . ALA D 1 346 ? 68.900 75.518 25.284 1.00 30.28 325 ALA D C 1
ATOM 10822 O O . ALA D 1 346 ? 67.823 75.012 25.597 1.00 28.31 325 ALA D O 1
ATOM 10824 N N . ILE D 1 347 ? 69.126 76.036 24.080 1.00 30.19 326 ILE D N 1
ATOM 10825 C CA . ILE D 1 347 ? 68.097 76.021 23.050 1.00 27.00 326 ILE D CA 1
ATOM 10826 C C . ILE D 1 347 ? 68.663 75.467 21.758 1.00 32.41 326 ILE D C 1
ATOM 10827 O O . ILE D 1 347 ? 69.718 75.903 21.285 1.00 35.36 326 ILE D O 1
ATOM 10832 N N . LYS D 1 348 ? 67.947 74.511 21.181 1.00 32.64 327 LYS D N 1
ATOM 10833 C CA . LYS D 1 348 ? 68.392 73.866 19.961 1.00 34.17 327 LYS D CA 1
ATOM 10834 C C . LYS D 1 348 ? 67.221 73.741 18.994 1.00 29.76 327 LYS D C 1
ATOM 10835 O O . LYS D 1 348 ? 66.098 73.418 19.394 1.00 25.89 327 LYS D O 1
ATOM 10841 N N . ILE D 1 349 ? 67.483 74.008 17.722 1.00 29.84 328 ILE D N 1
ATOM 10842 C CA . ILE D 1 349 ? 66.483 73.769 16.695 1.00 31.00 328 ILE D CA 1
ATOM 10843 C C . ILE D 1 349 ? 66.650 72.365 16.116 1.00 29.41 328 ILE D C 1
ATOM 10844 O O . ILE D 1 349 ? 67.765 71.951 15.780 1.00 30.33 328 ILE D O 1
ATOM 10849 N N . VAL D 1 350 ? 65.538 71.642 15.998 1.00 24.63 329 VAL D N 1
ATOM 10850 C CA . VAL D 1 350 ? 65.537 70.324 15.361 1.00 28.03 329 VAL D CA 1
ATOM 10851 C C . VAL D 1 350 ? 64.531 70.312 14.198 1.00 33.59 329 VAL D C 1
ATOM 10852 O O . VAL D 1 350 ? 63.627 71.157 14.140 1.00 34.23 329 VAL D O 1
ATOM 10856 N N . ASP D 1 351 ? 64.702 69.375 13.267 1.00 35.56 330 ASP D N 1
ATOM 10857 C CA . ASP D 1 351 ? 63.810 69.265 12.115 1.00 32.65 330 ASP D CA 1
ATOM 10858 C C . ASP D 1 351 ? 62.372 68.918 12.499 1.00 30.76 330 ASP D C 1
ATOM 10859 O O . ASP D 1 351 ? 61.427 69.371 11.859 1.00 33.34 330 ASP D O 1
ATOM 10864 N N . GLY D 1 352 ? 62.209 68.116 13.550 1.00 25.36 331 GLY D N 1
ATOM 10865 C CA . GLY D 1 352 ? 60.904 67.611 13.928 1.00 22.85 331 GLY D CA 1
ATOM 10866 C C . GLY D 1 352 ? 60.969 66.498 14.968 1.00 27.93 331 GLY D C 1
ATOM 10867 O O . GLY D 1 352 ? 61.991 66.327 15.641 1.00 26.26 331 GLY D O 1
ATOM 10868 N N . ILE D 1 353 ? 59.886 65.727 15.081 1.00 27.67 332 ILE D N 1
ATOM 10869 C CA . ILE D 1 353 ? 59.711 64.814 16.204 1.00 30.18 332 ILE D CA 1
ATOM 10870 C C . ILE D 1 353 ? 60.704 63.656 16.203 1.00 33.12 332 ILE D C 1
ATOM 10871 O O . ILE D 1 353 ? 61.150 63.221 17.266 1.00 32.67 332 ILE D O 1
ATOM 10876 N N . ASP D 1 354 ? 61.054 63.162 15.021 1.00 32.18 333 ASP D N 1
ATOM 10877 C CA . ASP D 1 354 ? 62.023 62.073 14.928 1.00 35.31 333 ASP D CA 1
ATOM 10878 C C . ASP D 1 354 ? 63.370 62.491 15.517 1.00 33.29 333 ASP D C 1
ATOM 10879 O O . ASP D 1 354 ? 63.938 61.780 16.348 1.00 28.74 333 ASP D O 1
ATOM 10884 N N . ALA D 1 355 ? 63.876 63.644 15.077 1.00 29.17 334 ALA D N 1
ATOM 10885 C CA . ALA D 1 355 ? 65.145 64.157 15.584 1.00 28.92 334 ALA D CA 1
ATOM 10886 C C . ALA D 1 355 ? 65.053 64.522 17.080 1.00 27.35 334 ALA D C 1
ATOM 10887 O O . ALA D 1 355 ? 66.011 64.333 17.826 1.00 28.77 334 ALA D O 1
ATOM 10889 N N . ALA D 1 356 ? 63.904 65.024 17.520 1.00 21.70 335 ALA D N 1
ATOM 10890 C CA . ALA D 1 356 ? 63.710 65.330 18.937 1.00 21.50 335 ALA D CA 1
ATOM 10891 C C . ALA D 1 356 ? 63.802 64.079 19.833 1.00 23.89 335 ALA D C 1
ATOM 10892 O O . ALA D 1 356 ? 64.557 64.039 20.815 1.00 23.20 335 ALA D O 1
ATOM 10894 N N . ILE D 1 357 ? 63.036 63.054 19.493 1.00 26.46 336 ILE D N 1
ATOM 10895 C CA . ILE D 1 357 ? 63.075 61.814 20.248 1.00 27.27 336 ILE D CA 1
ATOM 10896 C C . ILE D 1 357 ? 64.498 61.260 20.264 1.00 30.60 336 ILE D C 1
ATOM 10897 O O . ILE D 1 357 ? 65.002 60.861 21.318 1.00 31.36 336 ILE D O 1
ATOM 10902 N N . GLU D 1 358 ? 65.159 61.273 19.110 1.00 31.18 337 GLU D N 1
ATOM 10903 C CA . GLU D 1 358 ? 66.523 60.753 19.025 1.00 37.76 337 GLU D CA 1
ATOM 10904 C C . GLU D 1 358 ? 67.511 61.553 19.871 1.00 33.31 337 GLU D C 1
ATOM 10905 O O . GLU D 1 358 ? 68.335 60.977 20.571 1.00 32.28 337 GLU D O 1
ATOM 10911 N N . HIS D 1 359 ? 67.438 62.877 19.795 1.00 30.00 338 HIS D N 1
ATOM 10912 C CA . HIS D 1 359 ? 68.293 63.732 20.618 1.00 27.23 338 HIS D CA 1
ATOM 10913 C C . HIS D 1 359 ? 68.053 63.459 22.113 1.00 27.82 338 HIS D C 1
ATOM 10914 O O . HIS D 1 359 ? 69.002 63.280 22.884 1.00 26.12 338 HIS D O 1
ATOM 10921 N N . ILE D 1 360 ? 66.786 63.404 22.509 1.00 22.84 339 ILE D N 1
ATOM 10922 C CA . ILE D 1 360 ? 66.431 63.184 23.909 1.00 25.45 339 ILE D CA 1
ATOM 10923 C C . ILE D 1 360 ? 66.935 61.833 24.434 1.00 29.94 339 ILE D C 1
ATOM 10924 O O . ILE D 1 360 ? 67.546 61.769 25.499 1.00 28.46 339 ILE D O 1
ATOM 10929 N N . ASN D 1 361 ? 66.689 60.759 23.689 1.00 30.46 340 ASN D N 1
ATOM 10930 C CA . ASN D 1 361 ? 67.129 59.436 24.123 1.00 30.98 340 ASN D CA 1
ATOM 10931 C C . ASN D 1 361 ? 68.651 59.309 24.147 1.00 33.65 340 ASN D C 1
ATOM 10932 O O . ASN D 1 361 ? 69.200 58.521 24.920 1.00 35.34 340 ASN D O 1
ATOM 10937 N N . GLU D 1 362 ? 69.327 60.102 23.319 1.00 27.22 341 GLU D N 1
ATOM 10938 C CA . GLU D 1 362 ? 70.786 60.056 23.219 1.00 36.05 341 GLU D CA 1
ATOM 10939 C C . GLU D 1 362 ? 71.503 60.924 24.249 1.00 39.86 341 GLU D C 1
ATOM 10940 O O . GLU D 1 362 ? 72.469 60.484 24.876 1.00 44.21 341 GLU D O 1
ATOM 10946 N N . TYR D 1 363 ? 71.042 62.162 24.407 1.00 35.32 342 TYR D N 1
ATOM 10947 C CA . TYR D 1 363 ? 71.746 63.137 25.238 1.00 38.46 342 TYR D CA 1
ATOM 10948 C C . TYR D 1 363 ? 71.128 63.340 26.624 1.00 35.31 342 TYR D C 1
ATOM 10949 O O . TYR D 1 363 ? 71.808 63.772 27.555 1.00 34.33 342 TYR D O 1
ATOM 10958 N N . GLY D 1 364 ? 69.838 63.050 26.757 1.00 30.49 343 GLY D N 1
ATOM 10959 C CA . GLY D 1 364 ? 69.144 63.286 28.010 1.00 31.94 343 GLY D CA 1
ATOM 10960 C C . GLY D 1 364 ? 69.549 62.338 29.128 1.00 33.68 343 GLY D C 1
ATOM 10961 O O . GLY D 1 364 ? 70.306 61.389 28.909 1.00 34.93 343 GLY D O 1
ATOM 10962 N N . SER D 1 365 ? 69.045 62.595 30.332 1.00 32.67 344 SER D N 1
ATOM 10963 C CA . SER D 1 365 ? 69.356 61.744 31.477 1.00 33.59 344 SER D CA 1
ATOM 10964 C C . SER D 1 365 ? 68.247 60.719 31.745 1.00 27.68 344 SER D C 1
ATOM 10965 O O . SER D 1 365 ? 68.350 59.939 32.686 1.00 26.74 344 SER D O 1
ATOM 10968 N N . HIS D 1 366 ? 67.203 60.732 30.911 1.00 26.02 345 HIS D N 1
ATOM 10969 C CA . HIS D 1 366 ? 66.077 59.795 31.005 1.00 25.87 345 HIS D CA 1
ATOM 10970 C C . HIS D 1 366 ? 65.298 59.991 32.308 1.00 28.72 345 HIS D C 1
ATOM 10971 O O . HIS D 1 366 ? 64.719 59.047 32.864 1.00 26.13 345 HIS D O 1
ATOM 10978 N N . HIS D 1 367 ? 65.281 61.241 32.757 1.00 29.10 346 HIS D N 1
ATOM 10979 C CA . HIS D 1 367 ? 64.636 61.663 33.989 1.00 30.74 346 HIS D CA 1
ATOM 10980 C C . HIS D 1 367 ? 63.207 62.115 33.675 1.00 26.21 346 HIS D C 1
ATOM 10981 O O . HIS D 1 367 ? 62.229 61.413 33.966 1.00 23.70 346 HIS D O 1
ATOM 10988 N N . THR D 1 368 ? 63.091 63.298 33.074 1.00 24.80 347 THR D N 1
ATOM 10989 C CA . THR D 1 368 ? 61.798 63.852 32.697 1.00 22.67 347 THR D CA 1
ATOM 10990 C C . THR D 1 368 ? 61.922 64.597 31.360 1.00 25.82 347 THR D C 1
ATOM 10991 O O . THR D 1 368 ? 62.864 65.355 31.150 1.00 20.87 347 THR D O 1
ATOM 10995 N N . ASP D 1 369 ? 60.978 64.365 30.457 1.00 23.29 348 ASP D N 1
ATOM 10996 C CA . ASP D 1 369 ? 60.996 65.011 29.150 1.00 26.70 348 ASP D CA 1
ATOM 10997 C C . ASP D 1 369 ? 59.569 65.149 28.664 1.00 25.92 348 ASP D C 1
ATOM 10998 O O . ASP D 1 369 ? 58.732 64.280 28.915 1.00 30.38 348 ASP D O 1
ATOM 11003 N N . ALA D 1 370 ? 59.292 66.252 27.987 1.00 24.38 349 ALA D N 1
ATOM 11004 C CA . ALA D 1 370 ? 57.926 66.593 27.611 1.00 22.51 349 ALA D CA 1
ATOM 11005 C C . ALA D 1 370 ? 57.841 67.005 26.150 1.00 22.56 349 ALA D C 1
ATOM 11006 O O . ALA D 1 370 ? 58.806 67.527 25.592 1.00 21.22 349 ALA D O 1
ATOM 11008 N N . ILE D 1 371 ? 56.683 66.772 25.540 1.00 24.17 350 ILE D N 1
ATOM 11009 C CA . ILE D 1 371 ? 56.404 67.292 24.213 1.00 23.00 350 ILE D CA 1
ATOM 11010 C C . ILE D 1 371 ? 55.250 68.270 24.304 1.00 20.87 350 ILE D C 1
ATOM 11011 O O . ILE D 1 371 ? 54.323 68.061 25.083 1.00 20.12 350 ILE D O 1
ATOM 11016 N N . VAL D 1 372 ? 55.339 69.367 23.556 1.00 21.14 351 VAL D N 1
ATOM 11017 C CA . VAL D 1 372 ? 54.196 70.250 23.375 1.00 21.27 351 VAL D CA 1
ATOM 11018 C C . VAL D 1 372 ? 53.714 70.060 21.947 1.00 22.77 351 VAL D C 1
ATOM 11019 O O . VAL D 1 372 ? 54.432 70.382 20.992 1.00 23.75 351 VAL D O 1
ATOM 11023 N N . THR D 1 373 ? 52.507 69.518 21.796 1.00 20.00 352 THR D N 1
ATOM 11024 C CA . THR D 1 373 ? 51.948 69.290 20.470 1.00 21.60 352 THR D CA 1
ATOM 11025 C C . THR D 1 373 ? 50.442 69.103 20.530 1.00 23.62 352 THR D C 1
ATOM 11026 O O . THR D 1 373 ? 49.903 68.681 21.560 1.00 22.53 352 THR D O 1
ATOM 11030 N N . GLU D 1 374 ? 49.770 69.414 19.422 1.00 23.52 353 GLU D N 1
ATOM 11031 C CA . GLU D 1 374 ? 48.314 69.250 19.329 1.00 22.64 353 GLU D CA 1
ATOM 11032 C C . GLU D 1 374 ? 47.971 68.007 18.517 1.00 20.05 353 GLU D C 1
ATOM 11033 O O . GLU D 1 374 ? 46.811 67.563 18.470 1.00 23.56 353 GLU D O 1
ATOM 11039 N N . ASP D 1 375 ? 48.995 67.437 17.893 1.00 19.98 354 ASP D N 1
ATOM 11040 C CA . ASP D 1 375 ? 48.841 66.257 17.030 1.00 24.11 354 ASP D CA 1
ATOM 11041 C C . ASP D 1 375 ? 48.771 64.981 17.876 1.00 22.87 354 ASP D C 1
ATOM 11042 O O . ASP D 1 375 ? 49.704 64.660 18.614 1.00 24.73 354 ASP D O 1
ATOM 11047 N N . HIS D 1 376 ? 47.665 64.256 17.770 1.00 22.65 355 HIS D N 1
ATOM 11048 C CA . HIS D 1 376 ? 47.406 63.104 18.642 1.00 21.04 355 HIS D CA 1
ATOM 11049 C C . HIS D 1 376 ? 48.466 61.997 18.503 1.00 22.72 355 HIS D C 1
ATOM 11050 O O . HIS D 1 376 ? 49.024 61.524 19.488 1.00 23.52 355 HIS D O 1
ATOM 11057 N N . ASP D 1 377 ? 48.757 61.595 17.275 1.00 24.12 356 ASP D N 1
ATOM 11058 C CA . ASP D 1 377 ? 49.741 60.536 17.038 1.00 23.56 356 ASP D CA 1
ATOM 11059 C C . ASP D 1 377 ? 51.144 60.897 17.527 1.00 23.70 356 ASP D C 1
ATOM 11060 O O . ASP D 1 377 ? 51.859 60.041 18.072 1.00 26.39 356 ASP D O 1
ATOM 11065 N N . ARG D 1 378 ? 51.544 62.153 17.327 1.00 19.46 357 ARG D N 1
ATOM 11066 C CA . ARG D 1 378 ? 52.860 62.599 17.790 1.00 20.26 357 ARG D CA 1
ATOM 11067 C C . ARG D 1 378 ? 52.949 62.600 19.313 1.00 23.63 357 ARG D C 1
ATOM 11068 O O . ARG D 1 378 ? 53.991 62.249 19.893 1.00 23.74 357 ARG D O 1
ATOM 11076 N N . ALA D 1 379 ? 51.853 62.994 19.957 1.00 19.21 358 ALA D N 1
ATOM 11077 C CA . ALA D 1 379 ? 51.787 62.971 21.415 1.00 20.46 358 ALA D CA 1
ATOM 11078 C C . ALA D 1 379 ? 52.013 61.552 21.930 1.00 20.53 358 ALA D C 1
ATOM 11079 O O . ALA D 1 379 ? 52.897 61.304 22.753 1.00 26.64 358 ALA D O 1
ATOM 11081 N N . MET D 1 380 ? 51.221 60.619 21.423 1.00 22.33 359 MET D N 1
ATOM 11082 C CA A MET D 1 380 ? 51.271 59.216 21.841 0.23 22.37 359 MET D CA 1
ATOM 11083 C CA B MET D 1 380 ? 51.288 59.250 21.905 0.77 22.55 359 MET D CA 1
ATOM 11084 C C . MET D 1 380 ? 52.617 58.558 21.543 1.00 24.29 359 MET D C 1
ATOM 11085 O O . MET D 1 380 ? 53.145 57.794 22.351 1.00 29.03 359 MET D O 1
ATOM 11094 N N . ARG D 1 381 ? 53.164 58.852 20.362 1.00 24.25 360 ARG D N 1
ATOM 11095 C CA . ARG D 1 381 ? 54.496 58.377 19.956 1.00 24.72 360 ARG D CA 1
ATOM 11096 C C . ARG D 1 381 ? 55.565 58.805 20.965 1.00 22.68 360 ARG D C 1
ATOM 11097 O O . ARG D 1 381 ? 56.383 58.005 21.406 1.00 24.40 360 ARG D O 1
ATOM 11105 N N . PHE D 1 382 ? 55.571 60.089 21.293 1.00 16.44 361 PHE D N 1
ATOM 11106 C CA . PHE D 1 382 ? 56.504 60.637 22.274 1.00 22.54 361 PHE D CA 1
ATOM 11107 C C . PHE D 1 382 ? 56.419 59.902 23.622 1.00 21.47 361 PHE D C 1
ATOM 11108 O O . PHE D 1 382 ? 57.443 59.562 24.221 1.00 25.85 361 PHE D O 1
ATOM 11116 N N . LEU D 1 383 ? 55.204 59.655 24.098 1.00 16.80 362 LEU D N 1
ATOM 11117 C CA . LEU D 1 383 ? 55.031 58.957 25.370 1.00 21.74 362 LEU D CA 1
ATOM 11118 C C . LEU D 1 383 ? 55.657 57.583 25.283 1.00 24.88 362 LEU D C 1
ATOM 11119 O O . LEU D 1 383 ? 56.339 57.140 26.198 1.00 26.08 362 LEU D O 1
ATOM 11124 N N . ARG D 1 384 ? 55.439 56.916 24.161 1.00 22.19 363 ARG D N 1
ATOM 11125 C CA . ARG D 1 384 ? 55.899 55.546 24.018 1.00 24.21 363 ARG D CA 1
ATOM 11126 C C . ARG D 1 384 ? 57.406 55.489 23.794 1.00 24.49 363 ARG D C 1
ATOM 11127 O O . ARG D 1 384 ? 58.100 54.699 24.432 1.00 24.01 363 ARG D O 1
ATOM 11135 N N . GLU D 1 385 ? 57.915 56.336 22.901 1.00 25.52 364 GLU D N 1
ATOM 11136 C CA . GLU D 1 385 ? 59.295 56.203 22.426 1.00 26.68 364 GLU D CA 1
ATOM 11137 C C . GLU D 1 385 ? 60.371 56.898 23.269 1.00 26.28 364 GLU D C 1
ATOM 11138 O O . GLU D 1 385 ? 61.531 56.488 23.263 1.00 31.08 364 GLU D O 1
ATOM 11144 N N . VAL D 1 386 ? 60.003 57.957 23.973 1.00 23.12 365 VAL D N 1
ATOM 11145 C CA . VAL D 1 386 ? 60.985 58.666 24.789 1.00 23.81 365 VAL D CA 1
ATOM 11146 C C . VAL D 1 386 ? 61.239 57.826 26.022 1.00 20.76 365 VAL D C 1
ATOM 11147 O O . VAL D 1 386 ? 60.349 57.650 26.852 1.00 20.73 365 VAL D O 1
ATOM 11151 N N . ASP D 1 387 ? 62.442 57.272 26.125 1.00 24.08 366 ASP D N 1
ATOM 11152 C CA . ASP D 1 387 ? 62.739 56.276 27.161 1.00 21.87 366 ASP D CA 1
ATOM 11153 C C . ASP D 1 387 ? 63.152 56.980 28.461 1.00 23.41 366 ASP D C 1
ATOM 11154 O O . ASP D 1 387 ? 64.279 56.820 28.937 1.00 23.92 366 ASP D O 1
ATOM 11159 N N . SER D 1 388 ? 62.251 57.782 29.015 1.00 22.59 367 SER D N 1
ATOM 11160 C CA . SER D 1 388 ? 62.553 58.527 30.227 1.00 24.50 367 SER D CA 1
ATOM 11161 C C . SER D 1 388 ? 61.659 58.075 31.366 1.00 23.85 367 SER D C 1
ATOM 11162 O O . SER D 1 388 ? 60.582 57.513 31.132 1.00 22.79 367 SER D O 1
ATOM 11165 N N . ALA D 1 389 ? 62.103 58.322 32.598 1.00 21.65 368 ALA D N 1
ATOM 11166 C CA . ALA D 1 389 ? 61.352 57.883 33.782 1.00 24.86 368 ALA D CA 1
ATOM 11167 C C . ALA D 1 389 ? 59.944 58.489 33.852 1.00 24.34 368 ALA D C 1
ATOM 11168 O O . ALA D 1 389 ? 59.004 57.826 34.304 1.00 20.92 368 ALA D O 1
ATOM 11170 N N . SER D 1 390 ? 59.806 59.750 33.423 1.00 23.50 369 SER D N 1
ATOM 11171 C CA . SER D 1 390 ? 58.489 60.381 33.291 1.00 21.49 369 SER D CA 1
ATOM 11172 C C . SER D 1 390 ? 58.409 61.108 31.956 1.00 23.20 369 SER D C 1
ATOM 11173 O O . SER D 1 390 ? 59.305 61.876 31.611 1.00 23.82 369 SER D O 1
ATOM 11176 N N . VAL D 1 391 ? 57.324 60.889 31.219 1.00 19.94 370 VAL D N 1
ATOM 11177 C CA . VAL D 1 391 ? 57.185 61.466 29.906 1.00 18.85 370 VAL D CA 1
ATOM 11178 C C . VAL D 1 391 ? 55.871 62.223 29.829 1.00 21.20 370 VAL D C 1
ATOM 11179 O O . VAL D 1 391 ? 54.818 61.718 30.228 1.00 19.12 370 VAL D O 1
ATOM 11183 N N . MET D 1 392 ? 55.930 63.449 29.319 1.00 21.16 371 MET D N 1
ATOM 11184 C CA . MET D 1 392 ? 54.772 64.319 29.405 1.00 21.49 371 MET D CA 1
ATOM 11185 C C . MET D 1 392 ? 54.289 64.856 28.061 1.00 24.12 371 MET D C 1
ATOM 11186 O O . MET D 1 392 ? 55.081 65.124 27.160 1.00 23.44 371 MET D O 1
ATOM 11191 N N . VAL D 1 393 ? 52.973 64.979 27.946 1.00 21.53 372 VAL D N 1
ATOM 11192 C CA . VAL D 1 393 ? 52.347 65.631 26.821 1.00 20.02 372 VAL D CA 1
ATOM 11193 C C . VAL D 1 393 ? 51.693 66.908 27.335 1.00 20.72 372 VAL D C 1
ATOM 11194 O O . VAL D 1 393 ? 50.820 66.853 28.202 1.00 21.45 372 VAL D O 1
ATOM 11198 N N . ASN D 1 394 ? 52.130 68.053 26.816 1.00 19.28 373 ASN D N 1
ATOM 11199 C CA . ASN D 1 394 ? 51.538 69.330 27.182 1.00 20.47 373 ASN D CA 1
ATOM 11200 C C . ASN D 1 394 ? 51.458 69.594 28.693 1.00 22.15 373 ASN D C 1
ATOM 11201 O O . ASN D 1 394 ? 50.437 70.053 29.198 1.00 22.12 373 ASN D O 1
ATOM 11206 N N . ALA D 1 395 ? 52.537 69.304 29.410 1.00 22.32 374 ALA D N 1
ATOM 11207 C CA . ALA D 1 395 ? 52.596 69.628 30.834 1.00 25.53 374 ALA D CA 1
ATOM 11208 C C . ALA D 1 395 ? 54.022 69.901 31.208 1.00 23.52 374 ALA D C 1
ATOM 11209 O O . ALA D 1 395 ? 54.948 69.275 30.676 1.00 19.60 374 ALA D O 1
ATOM 11211 N N . SER D 1 396 ? 54.193 70.842 32.129 1.00 24.10 375 SER D N 1
ATOM 11212 C CA . SER D 1 396 ? 55.511 71.186 32.615 1.00 22.80 375 SER D CA 1
ATOM 11213 C C . SER D 1 396 ? 56.232 70.009 33.239 1.00 26.99 375 SER D C 1
ATOM 11214 O O . SER D 1 396 ? 55.672 69.236 34.028 1.00 27.00 375 SER D O 1
ATOM 11217 N N . THR D 1 397 ? 57.506 69.916 32.893 1.00 29.27 376 THR D N 1
ATOM 11218 C CA . THR D 1 397 ? 58.422 68.921 33.416 1.00 28.02 376 THR D CA 1
ATOM 11219 C C . THR D 1 397 ? 58.533 68.982 34.957 1.00 29.47 376 THR D C 1
ATOM 11220 O O . THR D 1 397 ? 58.939 68.006 35.612 1.00 26.75 376 THR D O 1
ATOM 11224 N N . ARG D 1 398 ? 58.152 70.121 35.533 1.00 28.52 377 ARG D N 1
ATOM 11225 C CA . ARG D 1 398 ? 58.175 70.313 36.987 1.00 30.64 377 ARG D CA 1
ATOM 11226 C C . ARG D 1 398 ? 57.173 69.428 37.731 1.00 28.09 377 ARG D C 1
ATOM 11227 O O . ARG D 1 398 ? 57.259 69.281 38.942 1.00 29.29 377 ARG D O 1
ATOM 11235 N N . PHE D 1 399 ? 56.210 68.859 37.012 1.00 28.08 378 PHE D N 1
ATOM 11236 C CA . PHE D 1 399 ? 55.194 68.021 37.642 1.00 29.87 378 PHE D CA 1
ATOM 11237 C C . PHE D 1 399 ? 55.723 66.639 38.052 1.00 32.00 378 PHE D C 1
ATOM 11238 O O . PHE D 1 399 ? 55.059 65.914 38.790 1.00 28.25 378 PHE D O 1
ATOM 11246 N N . ALA D 1 400 ? 56.914 66.274 37.582 1.00 32.37 379 ALA D N 1
ATOM 11247 C CA . ALA D 1 400 ? 57.460 64.950 37.895 1.00 27.95 379 ALA D CA 1
ATOM 11248 C C . ALA D 1 400 ? 58.061 64.944 39.288 1.00 29.35 379 ALA D C 1
ATOM 11249 O O . ALA D 1 400 ? 59.273 65.121 39.466 1.00 28.38 379 ALA D O 1
ATOM 11251 N N . ASP D 1 401 ? 57.189 64.774 40.275 1.00 27.90 380 ASP D N 1
ATOM 11252 C CA . ASP D 1 401 ? 57.609 64.541 41.649 1.00 29.78 380 ASP D CA 1
ATOM 11253 C C . ASP D 1 401 ? 56.513 63.746 42.352 1.00 26.40 380 ASP D C 1
ATOM 11254 O O . ASP D 1 401 ? 55.384 63.663 41.845 1.00 27.78 380 ASP D O 1
ATOM 11259 N N . GLY D 1 402 ? 56.845 63.163 43.497 1.00 24.80 381 GLY D N 1
ATOM 11260 C CA . GLY D 1 402 ? 55.993 62.157 44.119 1.00 26.94 381 GLY D CA 1
ATOM 11261 C C . GLY D 1 402 ? 54.635 62.670 44.556 1.00 27.63 381 GLY D C 1
ATOM 11262 O O . GLY D 1 402 ? 53.623 61.964 44.443 1.00 29.36 381 GLY D O 1
ATOM 11263 N N . PHE D 1 403 ? 54.613 63.903 45.050 1.00 23.73 382 PHE D N 1
ATOM 11264 C CA . PHE D 1 403 ? 53.377 64.523 45.510 1.00 29.78 382 PHE D CA 1
ATOM 11265 C C . PHE D 1 403 ? 52.460 64.896 44.350 1.00 29.47 382 PHE D C 1
ATOM 11266 O O . PHE D 1 403 ? 51.279 64.560 44.370 1.00 30.58 382 PHE D O 1
ATOM 11274 N N . GLU D 1 404 ? 53.006 65.579 43.344 1.00 28.09 383 GLU D N 1
ATOM 11275 C CA . GLU D 1 404 ? 52.276 65.853 42.111 1.00 24.85 383 GLU D CA 1
ATOM 11276 C C . GLU D 1 404 ? 51.697 64.579 41.480 1.00 25.49 383 GLU D C 1
ATOM 11277 O O . GLU D 1 404 ? 50.601 64.599 40.920 1.00 23.27 383 GLU D O 1
ATOM 11283 N N . PHE D 1 405 ? 52.435 63.474 41.583 1.00 23.91 384 PHE D N 1
ATOM 11284 C CA . PHE D 1 405 ? 52.013 62.219 40.965 1.00 24.24 384 PHE D CA 1
ATOM 11285 C C . PHE D 1 405 ? 51.076 61.428 41.860 1.00 26.66 384 PHE D C 1
ATOM 11286 O O . PHE D 1 405 ? 50.543 60.414 41.441 1.00 25.22 384 PHE D O 1
ATOM 11294 N N . GLY D 1 406 ? 50.870 61.895 43.086 1.00 26.47 385 GLY D N 1
ATOM 11295 C CA . GLY D 1 406 ? 49.923 61.245 43.971 1.00 27.55 385 GLY D CA 1
ATOM 11296 C C . GLY D 1 406 ? 50.487 60.134 44.842 1.00 26.52 385 GLY D C 1
ATOM 11297 O O . GLY D 1 406 ? 49.733 59.405 45.472 1.00 26.11 385 GLY D O 1
ATOM 11298 N N . LEU D 1 407 ? 51.811 60.010 44.893 1.00 31.30 386 LEU D N 1
ATOM 11299 C CA . LEU D 1 407 ? 52.462 58.991 45.721 1.00 30.18 386 LEU D CA 1
ATOM 11300 C C . LEU D 1 407 ? 52.499 59.400 47.200 1.00 34.97 386 LEU D C 1
ATOM 11301 O O . LEU D 1 407 ? 52.817 58.587 48.068 1.00 36.36 386 LEU D O 1
ATOM 11306 N N . GLY D 1 408 ? 52.191 60.665 47.484 1.00 35.68 387 GLY D N 1
ATOM 11307 C CA . GLY D 1 408 ? 52.093 61.130 48.859 1.00 34.20 387 GLY D CA 1
ATOM 11308 C C . GLY D 1 408 ? 53.409 61.151 49.624 1.00 36.95 387 GLY D C 1
ATOM 11309 O O . GLY D 1 408 ? 53.431 61.359 50.840 1.00 39.44 387 GLY D O 1
ATOM 11310 N N . ALA D 1 409 ? 54.508 60.943 48.905 1.00 36.48 388 ALA D N 1
ATOM 11311 C CA . ALA D 1 409 ? 55.843 60.876 49.497 1.00 35.99 388 ALA D CA 1
ATOM 11312 C C . ALA D 1 409 ? 56.843 60.801 48.365 1.00 36.23 388 ALA D C 1
ATOM 11313 O O . ALA D 1 409 ? 56.456 60.640 47.208 1.00 39.06 388 ALA D O 1
ATOM 11315 N N . GLU D 1 410 ? 58.126 60.897 48.697 1.00 32.15 389 GLU D N 1
ATOM 11316 C CA . GLU D 1 410 ? 59.176 60.781 47.691 1.00 34.45 389 GLU D CA 1
ATOM 11317 C C . GLU D 1 410 ? 60.504 60.460 48.354 1.00 37.74 389 GLU D C 1
ATOM 11318 O O . GLU D 1 410 ? 61.168 61.362 48.871 1.00 37.97 389 GLU D O 1
ATOM 11324 N N . ILE D 1 411 ? 60.885 59.179 48.360 1.00 37.66 390 ILE D N 1
ATOM 11325 C CA . ILE D 1 411 ? 62.180 58.795 48.924 1.00 40.30 390 ILE D CA 1
ATOM 11326 C C . ILE D 1 411 ? 63.304 59.311 48.019 1.00 42.10 390 ILE D C 1
ATOM 11327 O O . ILE D 1 411 ? 64.382 59.688 48.490 1.00 46.02 390 ILE D O 1
ATOM 11332 N N . GLY D 1 412 ? 63.020 59.373 46.722 1.00 35.91 391 GLY D N 1
ATOM 11333 C CA . GLY D 1 412 ? 63.969 59.891 45.762 1.00 33.39 391 GLY D CA 1
ATOM 11334 C C . GLY D 1 412 ? 63.361 59.787 44.385 1.00 37.08 391 GLY D C 1
ATOM 11335 O O . GLY D 1 412 ? 62.198 59.397 44.242 1.00 38.42 391 GLY D O 1
ATOM 11336 N N . ILE D 1 413 ? 64.144 60.131 43.370 1.00 38.34 392 ILE D N 1
ATOM 11337 C CA . ILE D 1 413 ? 63.696 60.030 41.990 1.00 40.52 392 ILE D CA 1
ATOM 11338 C C . ILE D 1 413 ? 64.667 59.165 41.197 1.00 44.38 392 ILE D C 1
ATOM 11339 O O . ILE D 1 413 ? 65.872 59.422 41.181 1.00 50.30 392 ILE D O 1
ATOM 11344 N N . SER D 1 414 ? 64.144 58.124 40.558 1.00 37.01 393 SER D N 1
ATOM 11345 C CA . SER D 1 414 ? 64.995 57.157 39.870 1.00 31.55 393 SER D CA 1
ATOM 11346 C C . SER D 1 414 ? 64.929 57.341 38.368 1.00 30.33 393 SER D C 1
ATOM 11347 O O . SER D 1 414 ? 63.847 57.481 37.795 1.00 27.61 393 SER D O 1
ATOM 11350 N N . ASN D 1 415 ? 66.087 57.328 37.725 1.00 33.30 394 ASN D N 1
ATOM 11351 C CA . ASN D 1 415 ? 66.119 57.318 36.269 1.00 33.39 394 ASN D CA 1
ATOM 11352 C C . ASN D 1 415 ? 66.556 55.949 35.742 1.00 35.43 394 ASN D C 1
ATOM 11353 O O . ASN D 1 415 ? 66.891 55.807 34.567 1.00 37.12 394 ASN D O 1
ATOM 11358 N N . ASP D 1 416 ? 66.555 54.945 36.617 1.00 33.35 395 ASP D N 1
ATOM 11359 C CA . ASP D 1 416 ? 66.908 53.586 36.210 1.00 35.50 395 ASP D CA 1
ATOM 11360 C C . ASP D 1 416 ? 65.681 52.832 35.693 1.00 31.12 395 ASP D C 1
ATOM 11361 O O . ASP D 1 416 ? 64.556 53.260 35.895 1.00 32.58 395 ASP D O 1
ATOM 11366 N N . LYS D 1 417 ? 65.893 51.708 35.026 1.00 31.77 396 LYS D N 1
ATOM 11367 C CA . LYS D 1 417 ? 64.777 50.996 34.412 1.00 29.95 396 LYS D CA 1
ATOM 11368 C C . LYS D 1 417 ? 64.140 49.967 35.341 1.00 25.41 396 LYS D C 1
ATOM 11369 O O . LYS D 1 417 ? 62.919 49.845 35.397 1.00 28.95 396 LYS D O 1
ATOM 11375 N N . LEU D 1 418 ? 64.977 49.259 36.089 1.00 23.10 397 LEU D N 1
ATOM 11376 C CA . LEU D 1 418 ? 64.535 48.158 36.943 1.00 29.05 397 LEU D CA 1
ATOM 11377 C C . LEU D 1 418 ? 63.896 48.618 38.259 1.00 27.95 397 LEU D C 1
ATOM 11378 O O . LEU D 1 418 ? 64.305 49.622 38.839 1.00 27.97 397 LEU D O 1
ATOM 11383 N N . HIS D 1 419 ? 62.881 47.881 38.707 1.00 27.93 398 HIS D N 1
ATOM 11384 C CA . HIS D 1 419 ? 62.319 48.020 40.054 1.00 29.07 398 HIS D CA 1
ATOM 11385 C C . HIS D 1 419 ? 61.514 49.288 40.357 1.00 30.61 398 HIS D C 1
ATOM 11386 O O . HIS D 1 419 ? 60.308 49.214 40.622 1.00 30.76 398 HIS D O 1
ATOM 11393 N N . ALA D 1 420 ? 62.187 50.442 40.360 1.00 28.71 399 ALA D N 1
ATOM 11394 C CA . ALA D 1 420 ? 61.518 51.720 40.632 1.00 24.09 399 ALA D CA 1
ATOM 11395 C C . ALA D 1 420 ? 62.032 52.795 39.684 1.00 22.24 399 ALA D C 1
ATOM 11396 O O . ALA D 1 420 ? 63.238 52.947 39.491 1.00 29.04 399 ALA D O 1
ATOM 11398 N N . ARG D 1 421 ? 61.122 53.543 39.087 1.00 20.42 400 ARG D N 1
ATOM 11399 C CA . ARG D 1 421 ? 61.513 54.469 38.035 1.00 26.51 400 ARG D CA 1
ATOM 11400 C C . ARG D 1 421 ? 60.628 55.708 38.116 1.00 24.97 400 ARG D C 1
ATOM 11401 O O . ARG D 1 421 ? 59.407 55.585 38.286 1.00 25.13 400 ARG D O 1
ATOM 11409 N N . GLY D 1 422 ? 61.240 56.891 37.996 1.00 24.31 401 GLY D N 1
ATOM 11410 C CA . GLY D 1 422 ? 60.537 58.140 38.237 1.00 21.24 401 GLY D CA 1
ATOM 11411 C C . GLY D 1 422 ? 60.537 58.448 39.731 1.00 25.74 401 GLY D C 1
ATOM 11412 O O . GLY D 1 422 ? 61.367 57.899 40.472 1.00 25.34 401 GLY D O 1
ATOM 11413 N N . PRO D 1 423 ? 59.620 59.328 40.181 1.00 24.99 402 PRO D N 1
ATOM 11414 C CA . PRO D 1 423 ? 59.495 59.593 41.620 1.00 24.69 402 PRO D CA 1
ATOM 11415 C C . PRO D 1 423 ? 59.171 58.280 42.327 1.00 21.28 402 PRO D C 1
ATOM 11416 O O . PRO D 1 423 ? 58.323 57.532 41.847 1.00 23.42 402 PRO D O 1
ATOM 11420 N N . VAL D 1 424 ? 59.834 58.007 43.443 1.00 20.18 403 VAL D N 1
ATOM 11421 C CA . VAL D 1 424 ? 59.651 56.752 44.160 1.00 26.34 403 VAL D CA 1
ATOM 11422 C C . VAL D 1 424 ? 58.961 57.001 45.509 1.00 28.76 403 VAL D C 1
ATOM 11423 O O . VAL D 1 424 ? 59.415 57.828 46.306 1.00 29.19 403 VAL D O 1
ATOM 11427 N N . GLY D 1 425 ? 57.862 56.292 45.762 1.00 27.09 404 GLY D N 1
ATOM 11428 C CA . GLY D 1 425 ? 57.189 56.402 47.048 1.00 27.40 404 GLY D CA 1
ATOM 11429 C C . GLY D 1 425 ? 57.479 55.209 47.941 1.00 28.80 404 GLY D C 1
ATOM 11430 O O . GLY D 1 425 ? 58.522 54.557 47.808 1.00 27.96 404 GLY D O 1
ATOM 11431 N N . LEU D 1 426 ? 56.551 54.916 48.845 1.00 25.24 405 LEU D N 1
ATOM 11432 C CA . LEU D 1 426 ? 56.685 53.784 49.749 1.00 26.90 405 LEU D CA 1
ATOM 11433 C C . LEU D 1 426 ? 56.963 52.467 49.019 1.00 27.36 405 LEU D C 1
ATOM 11434 O O . LEU D 1 426 ? 57.850 51.712 49.412 1.00 28.34 405 LEU D O 1
ATOM 11439 N N . GLU D 1 427 ? 56.207 52.202 47.958 1.00 26.66 406 GLU D N 1
ATOM 11440 C CA . GLU D 1 427 ? 56.303 50.935 47.251 1.00 27.35 406 GLU D CA 1
ATOM 11441 C C . GLU D 1 427 ? 57.702 50.594 46.777 1.00 28.07 406 GLU D C 1
ATOM 11442 O O . GLU D 1 427 ? 58.047 49.415 46.665 1.00 30.28 406 GLU D O 1
ATOM 11448 N N . GLY D 1 428 ? 58.507 51.620 46.503 1.00 19.55 407 GLY D N 1
ATOM 11449 C CA . GLY D 1 428 ? 59.869 51.404 46.049 1.00 19.26 407 GLY D CA 1
ATOM 11450 C C . GLY D 1 428 ? 60.732 50.758 47.115 1.00 28.24 407 GLY D C 1
ATOM 11451 O O . GLY D 1 428 ? 61.825 50.254 46.823 1.00 26.85 407 GLY D O 1
ATOM 11452 N N . LEU D 1 429 ? 60.245 50.771 48.356 1.00 26.53 408 LEU D N 1
ATOM 11453 C CA . LEU D 1 429 ? 60.998 50.211 49.473 1.00 27.89 408 LEU D CA 1
ATOM 11454 C C . LEU D 1 429 ? 60.386 48.871 49.887 1.00 24.31 408 LEU D C 1
ATOM 11455 O O . LEU D 1 429 ? 60.583 48.407 51.006 1.00 28.29 408 LEU D O 1
ATOM 11460 N N . THR D 1 430 ? 59.628 48.279 48.966 1.00 24.77 409 THR D N 1
ATOM 11461 C CA . THR D 1 430 ? 58.961 46.993 49.169 1.00 27.26 409 THR D CA 1
ATOM 11462 C C . THR D 1 430 ? 59.211 46.065 47.979 1.00 28.32 409 THR D C 1
ATOM 11463 O O . THR D 1 430 ? 59.682 46.500 46.918 1.00 27.85 409 THR D O 1
ATOM 11467 N N . SER D 1 431 ? 58.861 44.794 48.161 1.00 25.70 410 SER D N 1
ATOM 11468 C CA . SER D 1 431 ? 59.064 43.746 47.158 1.00 24.50 410 SER D CA 1
ATOM 11469 C C . SER D 1 431 ? 57.780 42.919 47.036 1.00 25.23 410 SER D C 1
ATOM 11470 O O . SER D 1 431 ? 56.999 42.847 47.988 1.00 26.48 410 SER D O 1
ATOM 11473 N N . LEU D 1 432 ? 57.547 42.321 45.865 1.00 26.32 411 LEU D N 1
ATOM 11474 C CA . LEU D 1 432 ? 56.435 41.383 45.683 1.00 25.65 411 LEU D CA 1
ATOM 11475 C C . LEU D 1 432 ? 56.974 39.956 45.626 1.00 27.25 411 LEU D C 1
ATOM 11476 O O . LEU D 1 432 ? 57.828 39.639 44.787 1.00 29.47 411 LEU D O 1
ATOM 11481 N N . L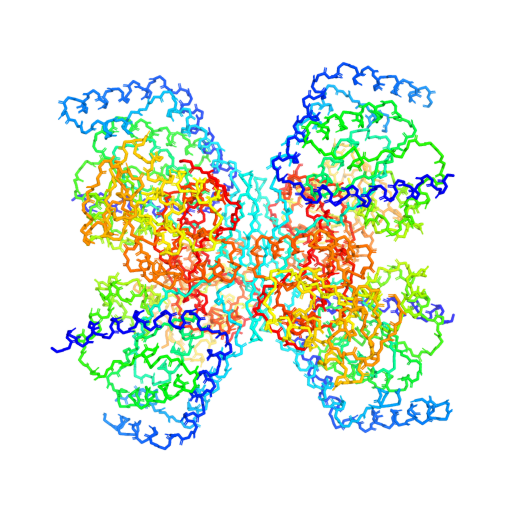YS D 1 433 ? 56.497 39.098 46.524 1.00 24.37 412 LYS D N 1
ATOM 11482 C CA . LYS D 1 433 ? 56.834 37.674 46.469 1.00 23.70 412 LYS D CA 1
ATOM 11483 C C . LYS D 1 433 ? 55.578 36.875 46.108 1.00 24.94 412 LYS D C 1
ATOM 11484 O O . LYS D 1 433 ? 54.456 37.375 46.258 1.00 21.89 412 LYS D O 1
ATOM 11490 N N . TYR D 1 434 ? 55.755 35.648 45.623 1.00 22.34 413 TYR D N 1
ATOM 11491 C CA . TYR D 1 434 ? 54.606 34.795 45.326 1.00 22.65 413 TYR D CA 1
ATOM 11492 C C . TYR D 1 434 ? 54.117 34.064 46.569 1.00 22.30 413 TYR D C 1
ATOM 11493 O O . TYR D 1 434 ? 54.925 33.572 47.358 1.00 21.32 413 TYR D O 1
ATOM 11502 N N . VAL D 1 435 ? 52.799 34.008 46.756 1.00 20.03 414 VAL D N 1
ATOM 11503 C CA . VAL D 1 435 ? 52.239 33.243 47.872 1.00 25.24 414 VAL D CA 1
ATOM 11504 C C . VAL D 1 435 ? 51.233 32.236 47.314 1.00 29.81 414 VAL D C 1
ATOM 11505 O O . VAL D 1 435 ? 50.489 32.549 46.375 1.00 26.51 414 VAL D O 1
ATOM 11509 N N . VAL D 1 436 ? 51.227 31.022 47.866 1.00 26.01 415 VAL D N 1
ATOM 11510 C CA . VAL D 1 436 ? 50.388 29.966 47.315 1.00 27.00 415 VAL D CA 1
ATOM 11511 C C . VAL D 1 436 ? 49.462 29.387 48.383 1.00 30.02 415 VAL D C 1
ATOM 11512 O O . VAL D 1 436 ? 49.922 28.819 49.373 1.00 28.40 415 VAL D O 1
ATOM 11516 N N . LEU D 1 437 ? 48.157 29.536 48.169 1.00 28.86 416 LEU D N 1
ATOM 11517 C CA . LEU D 1 437 ? 47.168 28.885 49.006 1.00 24.74 416 LEU D CA 1
ATOM 11518 C C . LEU D 1 437 ? 46.869 27.508 48.421 1.00 25.80 416 LEU D C 1
ATOM 11519 O O . LEU D 1 437 ? 46.148 27.383 47.426 1.00 25.67 416 LEU D O 1
ATOM 11524 N N . GLY D 1 438 ? 47.447 26.466 49.014 1.00 25.39 417 GLY D N 1
ATOM 11525 C CA . GLY D 1 438 ? 47.280 25.126 48.470 1.00 24.13 417 GLY D CA 1
ATOM 11526 C C . GLY D 1 438 ? 46.310 24.300 49.296 1.00 29.22 417 GLY D C 1
ATOM 11527 O O . GLY D 1 438 ? 45.834 24.743 50.366 1.00 25.27 417 GLY D O 1
ATOM 11528 N N . HIS D 1 439 ? 46.028 23.089 48.810 1.00 27.11 418 HIS D N 1
ATOM 11529 C CA . HIS D 1 439 ? 45.101 22.193 49.484 1.00 25.81 418 HIS D CA 1
ATOM 11530 C C . HIS D 1 439 ? 45.687 20.813 49.566 1.00 28.73 418 HIS D C 1
ATOM 11531 O O . HIS D 1 439 ? 44.952 19.839 49.705 1.00 31.33 418 HIS D O 1
ATOM 11538 N N . GLY D 1 440 ? 47.009 20.730 49.475 1.00 27.97 419 GLY D N 1
ATOM 11539 C CA . GLY D 1 440 ? 47.697 19.459 49.618 1.00 26.38 419 GLY D CA 1
ATOM 11540 C C . GLY D 1 440 ? 48.194 18.937 48.282 1.00 28.72 419 GLY D C 1
ATOM 11541 O O . GLY D 1 440 ? 48.616 17.782 48.184 1.00 29.74 419 GLY D O 1
ATOM 11542 N N . GLU D 1 441 ? 48.149 19.777 47.251 1.00 25.93 420 GLU D N 1
ATOM 11543 C CA . GLU D 1 441 ? 48.557 19.324 45.923 1.00 29.08 420 GLU D CA 1
ATOM 11544 C C . GLU D 1 441 ? 50.024 18.945 45.886 1.00 29.91 420 GLU D C 1
ATOM 11545 O O . GLU D 1 441 ? 50.873 19.611 46.474 1.00 30.40 420 GLU D O 1
ATOM 11551 N N . GLY D 1 442 ? 50.312 17.854 45.195 1.00 33.75 421 GLY D N 1
ATOM 11552 C CA . GLY D 1 442 ? 51.680 17.442 44.989 1.00 36.83 421 GLY D CA 1
ATOM 11553 C C . GLY D 1 442 ? 52.083 17.670 43.545 1.00 40.32 421 GLY D C 1
ATOM 11554 O O . GLY D 1 442 ? 51.242 17.835 42.657 1.00 38.28 421 GLY D O 1
ATOM 11555 N N . ARG D 1 443 ? 53.389 17.699 43.323 1.00 47.16 422 ARG D N 1
ATOM 11556 C CA . ARG D 1 443 ? 53.948 17.686 41.984 1.00 53.98 422 ARG D CA 1
ATOM 11557 C C . ARG D 1 443 ? 55.391 17.202 42.109 1.00 60.05 422 ARG D C 1
ATOM 11558 O O . ARG D 1 443 ? 55.946 17.176 43.216 1.00 59.67 422 ARG D O 1
#

Nearest PDB structures (foldseek):
  4ghk-assembly3_D  TM=1.003E+00  e=3.165E-80  Burkholderia thailandensis E264
  4ghk-assembly2_B  TM=1.000E+00  e=5.320E-75  Burkholderia thailandensis E264
  4ghk-assembly2_A  TM=9.859E-01  e=9.236E-74  Burkholderia thailandensis E264
  2h5g-assembly2_B  TM=8.493E-01  e=3.765E-39  Homo sapiens
  1vlu-assembly2_B-2  TM=5.597E-01  e=9.824E-33  Saccharomyces cerevisiae

B-factor: mean 40.79, std 17.15, range [12.95, 121.05]

Solvent-accessible surface area: 57521 Å² total; per-residue (Å²): 159,32,86,69,58,1,28,63,5,0,142,94,0,47,157,4,4,87,28,0,27,119,12,58,7,55,27,0,28,49,0,2,77,15,4,0,47,10,5,95,92,58,44,55,73,14,52,61,22,9,59,71,13,41,88,121,131,90,76,97,49,70,62,7,38,28,51,107,67,37,32,45,86,10,13,105,22,5,80,62,9,19,112,22,108,13,17,1,0,28,6,24,78,0,89,47,57,80,51,23,0,4,8,3,42,5,39,3,9,0,8,0,0,0,1,18,9,55,9,23,6,53,8,0,3,48,0,4,3,9,0,3,0,0,0,0,0,0,0,0,10,9,9,53,42,0,47,42,2,2,66,21,2,30,67,6,5,8,80,0,0,63,139,22,65,15,46,96,22,0,15,21,13,4,129,40,41,69,158,55,2,8,37,58,0,4,64,9,84,69,43,2,18,0,0,2,10,88,55,46,52,83,54,10,113,62,13,73,96,62,26,67,2,66,28,8,32,33,39,51,8,4,0,0,0,0,0,0,58,124,13,27,55,98,24,0,57,68,2,0,113,76,23,90,27,32,1,0,0,0,0,115,68,14,1,82,54,0,0,16,37,0,0,122,56,14,77,158,79,47,27,71,1,86,2,27,83,63,0,59,61,29,0,100,95,32,72,7,36,106,19,64,96,23,76,82,57,14,18,127,83,102,147,51,6,7,0,53,9,8,108,14,15,78,36,0,8,118,12,0,18,101,65,11,14,61,1,0,0,0,0,0,0,41,11,3,47,49,0,33,74,0,0,48,26,0,17,0,0,1,0,0,0,0,0,11,4,26,6,0,22,0,112,37,15,42,56,18,2,51,0,14,18,1,22,44,43,33,50,14,12,0,4,5,8,17,106,8,0,1,3,64,1,22,0,0,8,2,84,10,34,33,72,98,131,38,99,128,56,2,42,62,4,0,142,92,0,45,147,4,3,78,29,0,26,117,11,58,10,54,24,0,30,49,0,2,42,13,6,0,156,2,1,89,144,37,30,47,68,6,70,47,6,4,58,128,11,35,59,59,2,66,126,137,60,48,97,81,57,55,22,72,133,0,60,6,52,88,69,29,6,54,82,4,12,102,21,4,81,80,10,19,112,28,107,13,13,2,0,30,4,24,73,0,91,45,54,72,51,21,0,4,7,3,40,5,39,5,12,0,8,0,0,0,0,3,6,28,1,42,0,38,0,0,2,42,0,2,5,10,0,5,0,0,0,0,0,0,0,0,34,18,16,74,47,0,55,73,1,11,92,28,0,17,68,13,6,11,68,0,2,66,131,20,67,15,50,94,34,0,15,18,46,9,138,53,68,68,84,52,0,23,34,21,0,4,70,20,92,119,39,2,16,0,0,1,14,66,25,45,77,92,48,12,50,60,2,72,139,57,28,72,3,61,28,8,43,33,46,53,4,12,0,0,1,0,0,0,53,126,13,30,57,101,27,0,57,62,2,1,62,23,88,6,68,18,33,1,0,0,0,0,118,65,14,1,82,54,0,0,40,48,0,0,50,52,12,71,86,125,47,25,62,1,72,2,28,83,61,0,60,61,30,0,97,90,49,68,16,39,104,24,70,96,22,81,89,64,13,12,127,71,73,133,59,5,6,0,55,9,6,102,14,13,77,37,0,10,120,11,1,14,103,48,10,12,61,3,0,0,0,0,0,0,40,14,4,44,51,0,33,76,0,0,40,29,0,22,0,0,1,0,0,0,0,0,0,3,61,6,0,24,0,103,42,13,44,52,23,3,50,1,15,24,2,29,46,40,31,55,17,10,0,3,4,9,15,103,6,0,2,3,60,1,23,0,0,7,1,88,9,30,37,151,117,50,76,62,57,0,32,59,3,0,132,101,0,38,70,6,4,78,31,0,24,119,12,58,8,53,26,0,28,49,0,2,38,6,4,0,146,19,2,80,116,40,18,49,71,1,76,42,4,6,60,130,13,14,59,73,13,142,90,96,38,110,119,21,93,64,0,57,8,51,99,149,25,10,131,85,3,11,95,29,5,81,47,15,22,110,27,104,14,14,2,0,25,4,25,72,0,90,42,56,75,49,21,0,5,7,4,39,5,44,4,8,0,8,0,0,0,0,14,8,58,10,34,1,30,16,0,2,60,0,3,3,10,0,4,0,0,0,0,0,0,0,0,26,10,10,56,38,0,45,65,0,2,56,21,0,27,58,15,4,7,98,0,0,62,140,21,68,15,49,96,30,0,14,16,12,5,120,45,44,72,192,54,0,12,18,64,0,0,66,13,80,74,53,3,18,0,0,3,9,88,45,53,71,89,53,8,57,60,14,75,131,99,27,66,2,66,29,9,30,29,40,91,32,27,0,1,1,0,0,0,59,130,13,28,54,97,26,0,53,67,3,2,78,78,5,69,18,68,18,0,0,0,0,111,66,16,2,81,58,0,0,29,44,0,0,98,46,22,92,76,116,63,26,55,2,99,2,29,82,64,0,61,59,34,0,102,95,22,59,3,28,119,23,66,103,96,135,59,2,38,5,73,5,6,103,15,13,84,36,0,10,122,30,0,14,129,150,8,14,54,7,1,0,0,0,0,0,38,12,4,47,52,0,33,79,0,0,51,31,0,16,0,0,0,0,0,0,0,0,4,3,94,8,1,25,0,122,38,13,41,57,25,2,56,0,20,21,0,26,39,37,28,54,14,11,1,4,5,7,16,104,7,0,2,3,61,1,24,0,0,7,2,85,8,32,33,130,94,83,79,82,5,42,65,4,0,138,89,0,39,159,3,3,65,27,0,28,123,12,62,10,56,26,1,32,43,0,3,46,16,6,0,150,2,1,98,144,34,31,41,68,6,87,52,7,5,56,155,18,30,64,73,27,84,86,124,204,41,83,46,5,70,9,47,97,66,30,8,154,93,4,13,46,19,4,76,86,10,19,115,30,106,17,14,3,1,31,3,26,73,0,95,48,56,75,47,20,0,4,8,4,41,5,42,5,12,0,8,0,0,0,0,21,8,47,23,79,0,42,0,0,2,44,0,2,5,11,0,6,0,0,0,0,0,0,0,0,22,20,26,97,68,0,59,31,2,10,79,26,0,20,64,15,6,9,68,0,1,67,126,23,68,20,49,98,25,0,17,10,35,5,126,52,84,64,91,68,6,39,38,32,1,6,70,21,78,74,46,3,17,1,0,0,19,65,30,42,66,91,47,15,60,59,8,83,94,61,24,66,4,67,33,8,37,42,44,75,11,40,0,0,1,0,0,1,59,129,12,31,50,102,27,0,50,64,4,1,116,75,6,69,20,69,0,0,0,0,0,113,65,16,1,84,58,0,0,29,44,0,0,102,54,17,73,146,81,54,28,63,0,77,2,25,82,58,0,61,58,31,0,98,98,28,63,8,35,108,24,63,95,25,84,86,96,37,35,146,53,5,6,0,50,10,9,104,15,16,82,38,0,10,126,12,0,12,125,106,10,14,58,2,1,0,0,0,0,0,42,10,3,45,51,0,33,80,0,0,40,29,0,21,0,0,1,0,0,0,0,0,5,6,95,7,1,19,0,104,34,13,43,54,22,4,55,0,14,13,2,28,54,40,32,58,15,11,0,3,5,8,16,104,7,0,1,4,61,1,23,0,0,7,1,85,8,33,36,108

InterPro domains:
  IPR000965 GPR domain [MF_00412] (6-422)
  IPR000965 GPR domain [TIGR00407] (14-412)
  IPR000965 GPR domain [cd07079] (26-417)
  IPR012134 Glutamate-5-semialdehyde dehydrogenase [PIRSF000151] (4-421)
  IPR015590 Aldehyde dehydrogenase domain [PF00171] (12-310)
  IPR016161 Aldehyde/histidinol dehydrogenase [SSF53720] (6-420)
  IPR016162 Aldehyde dehydrogenase, N-terminal [G3DSA:3.40.605.10] (13-419)
  IPR016163 Aldehyde dehydrogenase, C-terminal [G3DSA:3.40.309.10] (227-380)
  IPR020593 Gamma-glutamyl phosphate reductase GPR, conserved site [PS01223] (329-350)

Radius of gyration: 34.66 Å; Cα contacts (8 Å, |Δi|>4): 3864; chains: 4; bounding box: 88×90×93 Å

Sequence (1612 aa):
DIDQYMTDVGRRARRASRSIARASTAAKNAALEAVARAIERDAGALKAANARDVARDAAFVDRLTLSDKALKTMVEGLRQVATLPDPIGEMSNLKYRPSGIQVGQMRVPLGVIGIIYESRPNVTIDAAALCLKSGNATILRGGSEALESNTALAKLIGEGLAEAGLPQDTVQVVETADRAAVGRLITMTEYVDVIVPRGGKSLIERLINEARVPMIKHLDGICHVYVDDRASVTKALTVCDCNTMETLLVARGIAPAVLSPLGRLYREKGVELRVDADARAVLEAAGVGPLVDATDEDWRTEPVLAIKIVDGIDAAIEHINEYGSHHTDAIVTEDHDRAMMRFLREVDSASVMVNASTRFADGFEFGLGAEIGISNDKLHARGPVGLEGLTSLKYVVLGHGEGRQDIDQYMTDVGRRARRASRSIARASTAAKNAALEAVARAIERDAGALKAANARDVARAKDKGLDAAFVDRLTLSDKALKTMVEGLRQVATLPDPIGEMSNLKYRPSGIQVGQMRVPLGVIGIIYESRPNVTIDAAALCLKSGNATILRGGSEALESNTALAKLIGEGLAEAGLPQDTVQVVETADRAAVGRLITMTEYVDVIVPRGGKSLIERLINEARVPMIKHLDGICHVYVDDRASVTKALTVCDNCNTMETLLVARGIAPAVLSPLGRLYREKGVELRVDADARAVLEAAGVGPLVDATDEDWRTEPVLAIKIVDGIDAAIEHINEYGSSHHTDAIVTEDHDRAMRFLREVDSASVMVNASTRFADGFEFGLGAEIGISNDKLHARGPVGLEGLTSLKYVVLGHGEGRDIDQYMTDVGRRARRASRSIARASTAAKNAALEAVARAIERDAGALKAANARDVARAKDKGLFVDRLTLSDKALKTMVEGLRQVATLPDPIGEMSNLKYRPSGIQVGQMRVPLGVIGIIYESRPNVTIDAAALCLKSGNATILRGGSEALESNTALAKLIGEGLAEAGLPQDTVQVVETADRAAVGRLITMTEYVDVIVPRGGKSLIERLINEARVPMIKHLDGICHVYVDDRASVTKALTVCDCNTMETLLVARGIAPAVLSPLGRLYREKGVELRVDADARAVLEAAGVGPLVDAPVLAIKIVDGIDAAIEHINEYGSHHTDAIVTEDHDRAMRFLREVDSASVMVNASTRFADGFEFGLGAEIGISNDKLHARGPVGLEGLTSLKYVVLGHGEGRIDQYMTDVGRRARRASRSIARASTAAKNAALEAVARAIERDAGALKAANARDVARAKDKFVDRLTLSDKALKTMVEGLRQVATLPDPIGEMSNLKYRPSGIQVGQMRVPLGVIGIIYESRPNVTIDAAALCLKSGNATILRGGSEALESNTALAKLIGEGLAEAGLPQDTVQVVETADRAAVGRLITMTEYVDVIVPRGGKSLIERLINEARVPMIKHLDGICHVYVDDRASVTKALTVCDCNTMETLLVARGIAPAVLSPLGRLYREKGVELRVDADARAVLEAAGVGPLVDATDEDWPVLAIKIVDGIDAAIEHINEYGSHHTDAIVTEDHDRAMMRFLREVDSASVMVNASTRFADGFEFGLGAEIGISNDKLHARGPVGLEGLTSLKYVVLGHGEGR

Organism: Burkholderia thailandensis (strain ATCC 700388 / DSM 13276 / CCUG 48851 / CIP 106301 / E264) (NCBI:txid271848)

Secondary structure (DSSP, 8-state):
-HHHHHHHHHHHHHHHHHHHHH--HHHHHHHHHHHHHHHHHSHHHHHHHHHHHH----SHHHHH---TTHHHHHHHHHHHHHHSPP-TT-EEEEEE-TTS-EEEEEEEE-SEEEEE--S-HHHHHHHHHHHHHTT-EEEEE--GGGHHHHHHHHHHHHHHHHHTT--GGGEEE-----THHHHHHTT-TTT-SEEEE-S-HHHHHHHHHH--S-B--------EEEE-TT--HHHHHHH-------EEEEEGGGHHHHHHHHHHHHHHTT-EEEE-HHHHHHHHHTT----EEPPSGGGT---EEEEEEESSHHHHHHHHHHHS-SSEEEEE-SBHHHHHHHHHH--SSEEEEEE-GGG-STTTTT-S--SEEE--SSS--EEE-GGGGEEEEEEEEEEEE---/-HHHHHHHHHHHHHHHHHHHHH--HHHHHHHHHHHHHHHHHTHHHHHHHHHHHHHHHHHHT--HHHHHHH---HHHHHHHHHHHHHHHHSPP-TT-EEEEEE-TTS-EEEEEEEE-SEEEEEESS-TTHHHHHHHHHHHTT-EEEEEE-GGGHHHHHHHHHHHHHHHHHTT--GGGEEE-----THHHHHHTT-TTT--EEEEES-HHHHHHHHHH--S-B---S---EEEEE-TT--HHHHHHHHH---SEEEEEEEGGGHHHHHHHHHHHHHTTT-EEEE-HHHHHHHHHHT----EEPPGGGGG---EEEEEEESSHHHHHHHHHHHS-SSEEEEE-SBHHHHHHHHHH--SSEEEEEE-GGG-STTTTT-S--SEEE--SSS--EEE-GGGGEEEEEEEEEEEE--/-HHHHHHHHHHHHHHHHHHHHH--HHHHHHHHHHHHHHHTT-HHHHHHHHHHHHHHHHTT---HHHH---HHHHHHHHHHHHHHHHSPP-TT-EEEEEE-TTS-EEEEEEEE-SEEEEE--S-THHHHHHHHHHHHTT-EEEEE--GGGHHHHHHHHHHHHHHHHHTT--GGGEEE-----THHHHHHTT-TTT--EEEE-S-HHHHHHHHHH--S-B--------EEEE-TT--HHHHHHHT---S--EEEEEGGGHHHHHHHHHHHHHTTT-EEEE-HHHHHHHHHTT----EE--EEEEEEESSHHHHHHHHHHHS-SSEEEEE-SBHHHHHHHHHH---SEEEEEE-GGG-STTTTT-S--SEEE--SSS--EEE-GGGGEEEEEEEEEEEE--/-HHHHHHHHHHHHHHHHHHHH--HHHHHHHHHHHHHHHHHSHHHHHHHHHHHHHHHHT---STT---HHHHHHHHHHHHHHHHSPP-TT-EEEEEE-TTS-EEEEEEEE-SEEEEEESS-TTHHHHHHHHHHHTT-EEEEE--GGGHHHHHHHHHHHHHHHHHHT--GGGEEE-----THHHHHHTT-TTT--EEEEES-HHHHHHHHHH--S-B-------EEEEE-TT--HHHHHHHH---SEEEEEEEGGGHHHHHHHHHHHHHHTT-EEEE-HHHHHHHHHTT----EE--GGG--EEEEEEESSHHHHHHHHHHHS-SSEEEEE-SBHHHHHHHHHH--SSEEEEEE-GGG-STTTTT-S--SEEE--SSS--EEE-GGGGEEEEEEEEEEEE--